Protein AF-0000000084342775 (afdb_homodimer)

Radius of gyration: 38.92 Å; Cα contacts (8 Å, |Δi|>4): 4236; chains: 2; bounding box: 73×128×93 Å

pLDDT: mean 93.41, std 7.5, range [27.89, 98.88]

InterPro domains:
  IPR000674 Aldehyde oxidase/xanthine dehydrogenase, a/b hammerhead [PF01315] (27-135)
  IPR000674 Aldehyde oxidase/xanthine dehydrogenase, a/b hammerhead [SM01008] (26-135)
  IPR008274 Aldehyde oxidase/xanthine dehydrogenase, first molybdopterin binding domain [PF02738] (158-404)
  IPR012780 Carbon-monoxide dehydrogenase, large subunit [TIGR02416] (20-776)
  IPR016208 Aldehyde oxidase/xanthine dehydrogenase-like [PTHR11908] (18-780)
  IPR036856 Aldehyde oxidase/xanthine dehydrogenase, a/b hammerhead superfamily [SSF54665] (9-156)
  IPR037165 Aldehyde oxidase/xanthine dehydrogenase, molybdopterin binding domain superfamily [SSF56003] (127-781)
  IPR046867 Aldehyde oxidase/xanthine dehydrogenase, second molybdopterin binding domain [PF20256] (433-716)

Secondary structure (DSSP, 8-state):
--HHHHHHTT-TT--PPPTTHHHHHTT----GGG---TT-EEEEEEE-SSSSEEEEEEE-HHHHTSTTEEEEEEHHHHHHTT-SEEE-TTS-EEESS-SSEE-STT-EEEEEEESSHHHHHHHHHH-EEEEEE-----SHHHHHSTTPPPS-TTSTT--SSEEEEEEEE-HHHHHHHHHT-SEEEEEEEEE--B----SS--EEEEEEETTTTEEEEEE--S-HHHHHHHHHHHH---GGGEEEE----S--TTTTSS--HHHHHHHHHHHHHTS-EEEE--HHHHHHHS--B--EEEEEEEEE-TTS-EEEEEEEEEEEEETS------TT-TTTTGGGTTTTB----EEEEEEEEE-SS----B-TTSSSSHHHHHHHHHHHHHHHHHHHT--HHHHHHHHBPPGGG-SEE-TTS-EE----HHHHHHHHHHHHTHHHHHHHHHHHHHTT-EEEEEEEEEE--B----TTT-EETTEE--EEEEEEE-TTS-EEEEES---SSS-HHHHHHHHHHHHH---GGGEEEE-SBTTTSPP---S-TT-IIIIIIHHHHHHHHHHHHHHHHHHHHHHTS-GGGEEEETTEEEETTEEEEEEEHHHHHHHHHH-PPTT--S--EEEEEE--SS-B--EEEEEEEEEE-TTT--EEEEEEEEEEE-BS-S-HHHHHHHHHHHHHHHHHHHHT---EE-TTSPEE--STTTS----TTTPPP-EEEE-----SSSTT-B---TTHHHHHHHHHHHHHHHHHTGGGT---BPSS--HHHHHHHHHHTS-B-SS------/--HHHHHHTT-TT--PPPTTHHHHHTT----GGG---TT-EEEEEEE-SSSSEEEEEEE-HHHHTSTTEEEEEEHHHHHHTT-SEEE-TTS-EEESS-SSEE-STT-EEEEEEESSHHHHHHHHHH-EEEEEE-----SHHHHHSTTPPPS-TTSTT--SSEEEEEEEE-HHHHHHHHHT-SEEEEEEEEE--B----SS--EEEEEEETTTTEEEEEE--S-HHHHHHHHHHHH---GGGEEEE----S--TTTTSS--HHHHHHHHHHHHHTS-EEEE--HHHHHHHS--B--EEEEEEEEE-TTS-EEEEEEEEEEEEETS------TT-TTTTGGGTTTTB----EEEEEEEEE-SS----B-TTSSSSHHHHHHHHHHHHHHHHHHHT--HHHHHHHHBPPGGG-SEE-TTS-EE----HHHHHHHHHHHHTHHHHHHHHHHHHHTT-EEEEEEEEEE--B----TTT-EETTEE--EEEEEEE-TTS-EEEEES---SSS-HHHHHHHHHHHHH---GGGEEEE-SBTTTSPP---S-TT-IIIIIIHHHHHHHHHHHHHHHHHHHHHHTS-GGGEEEETTEEEETTEEEEEEEHHHHHHHHHH-PPTT--S--EEEEEE--SS-B--EEEEEEEEEE-TTT--EEEEEEEEEEE-BS-S-HHHHHHHHHHHHHHHHHHHHT---EE-TTSPEE--STTTS----TTTPPP-EEEE-----SSSTT-B---TTHHHHHHHHHHHHHHHHHTGGGT---BPSS--HHHHHHHHHHTS-B-SS------

Nearest PDB structures (foldseek):
  1ffv-assembly1_B  TM=9.909E-01  e=0.000E+00  Hydrogenophaga pseudoflava
  8uem-assembly1_D  TM=9.840E-01  e=0.000E+00  Mycolicibacterium smegmatis MC2 155
  1n63-assembly1_E  TM=9.913E-01  e=0.000E+00  Afipia carboxidovorans OM5
  1zxi-assembly1_B  TM=9.885E-01  e=0.000E+00  Afipia carboxidovorans OM5
  1t3q-assembly1_B  TM=9.355E-01  e=6.526E-88  Pseudomonas putida

Foldseek 3Di:
DDPVLLLVLQFFPNQDDFPVVVCVVVVNFDAFVNDDDPQAKEKDFQWAQFLKWFWPDKDQPQLVPQPFWDDKDFLVNCVVVVQQWAAFLQRWIDGLADDTMHRAGLGTGMMIIGSDHVSRVVSSVRMDIDIGADFFFFAVVLQPDPPRDALPPVDPPDDGFWDDKDKFFDPVQQVVLQVVFPDKFKDKEKQFKFALQFPFFWKKKWAQAPVVRAIEMEIQAQFFQVVLVRCCVNVVDHSVRYKYFYGAARDDLQQRHIDHSNSVVQHVVCVVSVGIYIYGDDLLSCLQATEMDGTKIKIKMWGHYLVLETAEIEMEIEHEFESINRAFAFNVCSQHVLVCACVQWQYQGYMYIYIYGYTSGHGYHGNRLARRCLLVSQLVNQLSLLRSCVSSVHDSLVSCVVTGDDQVCAQDADSRGATAHGDDQNVQSVVQCVVVVVVVVVVVQVVCVVVVWFKFKFKGKDKGFAQQFAQVRGDRVNHGQWKKKKWFQALQRAIEMAISEDDNPLSCQSLLLNLLCVLAVNRSVRYGYDYGIPVPHDHHRGDDRLNCCQHRVLNSNVFSNVLVLQLLCLFCVVLVHDSVQWDDDRQWIAGNVGRVRIDGSSRSSNCLAPPDDPPDHRGRMGMGIGNFNHTHMKIKMKMWMWIADLVQLDIGTDAIEIEIEFARGRNVNSLVVLLLVLLQLLLLWQAAAHWDADSSNRTDDSDCVRGPHDDPVRRDDYHYHYDHDFRPRRPRRGHGRNSHNNSGNNSRVQNRLCRSLVVLVESEEHPRSYSVSSNVCNVVSYYHGDDPDPPPD/DDPVLLLVLQFFPNQDDFPVVVCVVVVNFDAFVNDDDPQAKEKDFQWAQFLKWWWPDKDQPQLVPQPFWDDKDFLVNCVVVVQQWAAFLQRWIDGLADDTMHRAGLGTGMMIIGSDPVSRVVSSVRMDIDIGADFFFFAVVLQPDPPRDALPPVDPPDDGFWDDKDKFFDPVQQVVLQVVFPDKFKDKEWQFKFALQFPFFWKKKWAQAPVVRAIEMEIQAQFFQVVLVRCCVNVVGDSVRYKYFYGAARDDLQQRHIDHSNSVVQHVVCVVSVGIYIYGDDLLSCLQATEMDGGKIKIKMWGHYLVLETAEIEMEIEHEFESINRAFAFNVCSQHVLVCACVQWQYQGYMYIYIYGYTSGHGYHGNRLARRCLLVSQLVRQLSLLRSCVSSVHDSLVSCVVTGDDQVCAQDAHSRGATAHGDDQVVQSVVQCVVVVVVVVVVVQVVCVVVVWFKFKFKGKDKAFAQQFAQVRGDRVNHGQWKKKKWFQALQRAIEMAISEDDNPLSCQSLLLNLLCVLAVNRSVRYGYDYGIPVPHDHHRGDDRLNCCQHRVLNSNVFSNVLVLQLLCLFCVVLVHDSVQWDDDRQKIAGNVGRVHIDGSSRSSNCLAVPGPPPDHRGRMGMGIGNFNHTHMKIKMKMWMWIADLVQLDIGTDAIEIEIEFARGRNPNSLVVLLLVLLQLLLLWQAAAHWDADSSNRTDDSDCVRGPHDDPVRRDDYHYHYDHDFRPRRPRRGHGRNSHNNSRNNSRVQNRLCRSLVVLVESEEHPRSYSVSSNCCNVVSYYHGDDPPPPPD

Solvent-accessible surface area (backbone atoms only — not comparable to full-atom values): 77179 Å² total; per-residue (Å²): 131,52,75,64,57,38,35,73,36,35,7,58,56,23,66,66,76,58,66,67,48,50,20,52,79,68,70,54,58,52,37,71,87,69,65,80,60,86,76,42,29,16,46,36,72,34,50,36,89,47,8,21,25,37,52,78,44,78,44,54,66,60,19,66,68,40,84,54,47,76,46,76,48,42,14,63,61,30,44,76,69,71,47,24,53,39,78,34,58,54,81,34,58,40,66,37,24,37,62,60,45,43,48,13,24,42,40,46,39,35,37,21,30,8,65,36,64,67,51,8,46,54,26,40,71,41,43,45,70,44,71,47,79,47,90,42,33,76,41,48,69,52,26,68,36,88,85,45,82,62,78,56,69,85,45,86,86,54,86,59,31,69,70,49,76,50,71,51,49,42,62,67,62,26,54,52,34,52,70,68,34,74,43,75,38,74,52,71,50,46,48,55,34,36,66,58,75,40,84,42,57,59,42,31,39,15,35,33,38,81,53,78,61,36,33,40,33,38,31,57,48,26,22,38,47,58,50,42,57,52,44,27,71,71,70,73,42,62,59,68,37,52,35,27,34,26,58,52,38,50,40,39,46,36,51,23,60,64,88,56,43,68,53,56,51,27,42,51,48,3,59,76,69,59,30,29,19,36,33,70,52,48,70,47,58,38,65,40,39,50,38,24,18,64,26,36,38,38,43,36,38,36,18,22,42,92,87,50,48,61,51,23,39,39,39,38,36,44,32,47,26,11,50,28,56,42,26,65,38,41,70,82,31,90,65,36,40,35,70,49,45,58,61,56,34,65,43,75,35,20,29,41,38,36,38,32,18,37,24,18,34,42,36,17,40,24,25,52,44,24,44,23,44,34,32,59,20,36,30,51,41,28,50,48,50,49,51,40,16,58,74,69,72,42,56,57,68,56,39,47,63,69,32,43,38,58,62,83,55,52,60,40,70,40,41,60,70,51,69,46,65,50,62,54,57,64,57,33,46,48,54,37,40,60,70,67,36,48,71,61,48,53,53,48,31,58,55,34,44,77,71,72,40,29,44,16,57,10,62,14,71,32,57,44,78,17,16,75,12,26,57,89,75,27,25,52,81,62,34,38,27,33,16,10,13,34,37,40,44,38,58,80,41,25,21,46,36,25,25,17,33,36,63,39,78,77,46,49,57,37,48,53,21,10,45,42,12,55,60,42,36,40,42,21,88,43,36,44,60,48,53,24,34,52,81,71,24,44,76,20,62,22,43,57,34,39,14,39,57,39,24,29,45,35,4,40,46,49,10,32,46,52,33,42,54,54,39,44,50,43,35,15,54,77,68,71,50,56,56,88,43,50,41,78,52,80,25,32,35,24,34,68,97,38,71,87,48,61,41,40,48,42,56,31,27,34,25,22,48,49,58,58,52,89,91,53,62,55,59,46,56,30,70,24,46,25,60,43,94,55,61,30,50,22,36,36,22,31,39,24,32,29,40,42,39,85,88,60,20,42,68,47,80,75,47,36,36,38,21,40,24,31,23,45,52,49,31,51,55,56,53,53,50,32,38,52,53,14,39,47,50,9,50,23,42,34,48,44,31,46,68,43,63,47,86,58,22,38,70,54,52,62,43,71,86,56,38,40,70,73,50,84,81,70,46,76,71,76,44,82,49,72,49,75,52,54,35,87,83,39,88,73,13,35,14,34,51,60,28,51,31,33,23,30,30,30,27,6,55,51,39,5,53,46,46,28,46,42,90,41,64,39,83,46,66,36,54,31,58,32,30,66,54,44,28,47,22,62,73,66,39,34,56,40,75,75,79,75,79,74,69,81,122,129,52,75,62,57,38,35,74,36,35,7,57,57,23,65,66,76,58,67,67,47,50,18,52,78,67,70,56,58,52,37,71,86,68,65,80,59,86,74,42,29,15,43,37,71,34,52,34,87,48,8,23,24,37,53,79,43,77,45,55,65,60,19,65,68,38,85,56,47,76,47,76,47,43,13,63,60,29,43,76,68,71,47,24,53,38,77,34,58,54,81,34,60,37,68,37,24,36,62,59,45,41,48,11,25,42,40,46,39,38,38,21,30,8,64,35,63,67,53,7,48,52,26,42,70,41,42,45,72,42,71,47,79,46,88,43,32,77,41,48,68,52,28,69,36,88,86,43,82,62,78,58,70,86,45,88,87,56,85,59,30,68,72,49,76,49,71,51,49,42,62,67,62,27,54,53,34,51,72,67,34,73,42,77,37,74,51,70,50,46,47,56,35,38,65,57,75,41,84,41,57,58,40,30,37,16,37,32,38,80,52,78,61,34,33,40,33,38,31,56,48,24,22,39,48,57,49,41,58,53,44,26,70,71,70,72,42,62,60,68,38,53,35,28,33,26,60,51,39,50,40,38,46,34,50,23,59,65,88,54,44,66,51,56,50,27,42,52,48,3,59,77,69,58,30,30,19,35,33,70,52,50,71,48,56,37,66,40,40,50,39,24,18,66,26,36,37,39,43,37,39,35,17,22,42,90,88,52,46,61,50,22,38,40,37,40,36,42,32,47,26,11,51,28,56,41,27,63,38,39,70,83,30,89,66,36,40,36,68,50,44,59,61,55,36,64,44,74,34,20,28,40,39,36,38,32,18,36,24,18,33,43,37,18,39,24,24,53,43,24,46,24,44,34,31,59,20,36,30,50,41,31,49,48,51,49,51,37,16,57,76,70,73,41,56,57,70,56,39,48,64,71,31,44,39,59,62,83,53,53,60,40,70,38,41,61,70,52,70,44,63,52,61,54,55,64,57,31,45,49,53,38,40,62,71,68,35,48,70,62,49,54,52,46,30,56,57,33,45,77,72,73,42,28,42,17,58,11,62,13,71,31,59,45,78,18,15,75,13,25,58,87,75,28,24,52,82,62,34,37,27,32,16,9,12,34,36,41,43,37,58,80,41,26,21,44,35,26,25,17,32,36,63,40,78,77,46,48,57,38,47,54,20,10,45,40,12,54,58,42,37,39,42,21,89,44,36,46,61,46,52,25,33,51,81,72,24,45,76,20,61,22,42,58,36,40,13,41,56,37,24,27,44,35,4,41,47,49,10,31,46,52,34,43,54,55,39,44,51,43,37,14,56,78,68,70,50,57,55,87,43,51,40,77,51,78,25,33,37,22,35,67,99,37,70,86,49,61,39,41,48,41,56,30,26,34,27,22,49,50,58,58,52,90,93,53,63,52,59,46,54,30,71,25,46,27,62,42,93,56,63,29,50,22,37,36,20,31,40,25,31,31,40,43,39,85,88,59,21,44,67,45,80,72,48,36,38,38,20,39,23,30,23,44,56,50,32,50,55,55,52,51,50,32,38,53,52,14,38,48,50,9,50,24,42,34,47,44,32,48,69,44,63,46,84,58,20,37,71,54,54,63,44,70,85,56,36,40,71,73,49,84,80,72,47,77,71,76,46,82,49,72,49,74,52,53,34,86,84,39,86,75,13,34,14,35,51,61,28,51,32,32,23,30,30,30,28,6,54,51,40,5,54,45,47,27,47,41,91,40,64,39,83,45,65,38,54,30,60,34,32,66,55,45,29,46,22,62,72,66,39,35,56,40,76,75,78,76,77,74,69,81,123

Organism: Pseudonocardia thermophila (NCBI:txid1848)

Structure (mmCIF, N/CA/C/O backbone):
data_AF-0000000084342775-model_v1
#
loop_
_entity.id
_entity.type
_entity.pdbx_description
1 polymer 'Carbon-monoxide dehydrogenase large subunit'
#
loop_
_atom_site.group_PDB
_atom_site.id
_atom_site.type_symbol
_atom_site.label_atom_id
_atom_site.label_alt_id
_atom_site.label_comp_id
_atom_site.label_asym_id
_atom_site.label_entity_id
_atom_site.label_seq_id
_atom_site.pdbx_PDB_ins_code
_atom_site.Cartn_x
_atom_site.Cartn_y
_atom_site.Cartn_z
_atom_site.occupancy
_atom_site.B_iso_or_equiv
_atom_site.auth_seq_id
_atom_site.auth_comp_id
_atom_site.auth_asym_id
_atom_site.auth_atom_id
_atom_site.pdbx_PDB_model_num
ATOM 1 N N . MET A 1 1 ? -21.141 -20.938 19.734 1 51.66 1 MET A N 1
ATOM 2 C CA . MET A 1 1 ? -21.172 -20.484 18.344 1 51.66 1 MET A CA 1
ATOM 3 C C . MET A 1 1 ? -21.062 -21.672 17.391 1 51.66 1 MET A C 1
ATOM 5 O O . MET A 1 1 ? -20.172 -22.516 17.516 1 51.66 1 MET A O 1
ATOM 9 N N . THR A 1 2 ? -22.125 -21.891 16.625 1 60.97 2 THR A N 1
ATOM 10 C CA . THR A 1 2 ? -22.344 -23.094 15.812 1 60.97 2 THR A CA 1
ATOM 11 C C . THR A 1 2 ? -21.703 -22.938 14.438 1 60.97 2 THR A C 1
ATOM 13 O O . THR A 1 2 ? -21.328 -21.828 14.047 1 60.97 2 THR A O 1
ATOM 16 N N . ALA A 1 3 ? -21.438 -23.953 13.891 1 67.5 3 ALA A N 1
ATOM 17 C CA . ALA A 1 3 ? -21 -24 12.492 1 67.5 3 ALA A CA 1
ATOM 18 C C . ALA A 1 3 ? -21.922 -23.172 11.602 1 67.5 3 ALA A C 1
ATOM 20 O O . ALA A 1 3 ? -21.469 -22.547 10.641 1 67.5 3 ALA A O 1
ATOM 21 N N . LEU A 1 4 ? -23.047 -23.016 12.055 1 71.06 4 LEU A N 1
ATOM 22 C CA . LEU A 1 4 ? -24.047 -22.234 11.32 1 71.06 4 LEU A CA 1
ATOM 23 C C . LEU A 1 4 ? -23.734 -20.75 11.398 1 71.06 4 LEU A C 1
ATOM 25 O O . LEU A 1 4 ? -23.906 -20.016 10.422 1 71.06 4 LEU A O 1
ATOM 29 N N . ASP A 1 5 ? -23.219 -20.344 12.484 1 83.62 5 ASP A N 1
ATOM 30 C CA . ASP A 1 5 ? -22.891 -18.938 12.648 1 83.62 5 ASP A CA 1
ATOM 31 C C . ASP A 1 5 ? -21.688 -18.562 11.789 1 83.62 5 ASP A C 1
ATOM 33 O O . ASP A 1 5 ? -21.656 -17.469 11.219 1 83.62 5 ASP A O 1
ATOM 37 N N . GLU A 1 6 ? -20.906 -19.5 11.664 1 89.81 6 GLU A N 1
ATOM 38 C CA . GLU A 1 6 ? -19.719 -19.281 10.836 1 89.81 6 GLU A CA 1
ATOM 39 C C . GLU A 1 6 ? -20.094 -19.156 9.359 1 89.81 6 GLU A C 1
ATOM 41 O O . GLU A 1 6 ? -19.641 -18.234 8.68 1 89.81 6 GLU A O 1
ATOM 46 N N . VAL A 1 7 ? -20.969 -19.969 8.914 1 91.25 7 VAL A N 1
ATOM 47 C CA . VAL A 1 7 ? -21.406 -19.969 7.516 1 91.25 7 VAL A CA 1
ATOM 48 C C . VAL A 1 7 ? -22.188 -18.688 7.23 1 91.25 7 VAL A C 1
ATOM 50 O O . VAL A 1 7 ? -22.062 -18.109 6.145 1 91.25 7 VAL A O 1
ATOM 53 N N . LYS A 1 8 ? -22.859 -18.203 8.195 1 90.5 8 LYS A N 1
ATOM 54 C CA . LYS A 1 8 ? -23.703 -17.016 8.031 1 90.5 8 LYS A CA 1
ATOM 55 C C . LYS A 1 8 ? -22.859 -15.781 7.762 1 90.5 8 LYS A C 1
ATOM 57 O O . LYS A 1 8 ? -23.266 -14.883 7.027 1 90.5 8 LYS A O 1
ATOM 62 N N . ILE A 1 9 ? -21.656 -15.836 8.281 1 94.12 9 ILE A N 1
ATOM 63 C CA . ILE A 1 9 ? -20.844 -14.641 8.117 1 94.12 9 ILE A CA 1
ATOM 64 C C . ILE A 1 9 ? -19.812 -14.867 7.008 1 94.12 9 ILE A C 1
ATOM 66 O O . ILE A 1 9 ? -18.875 -14.078 6.84 1 94.12 9 ILE A O 1
ATOM 70 N N . GLY A 1 10 ? -19.953 -16.047 6.379 1 95.75 10 GLY A N 1
ATOM 71 C CA . GLY A 1 10 ? -19.094 -16.328 5.242 1 95.75 10 GLY A CA 1
ATOM 72 C C . GLY A 1 10 ? -17.734 -16.891 5.641 1 95.75 10 GLY A C 1
ATOM 73 O O . GLY A 1 10 ? -16.719 -16.562 5.035 1 95.75 10 GLY A O 1
ATOM 74 N N . GLY A 1 11 ? -17.656 -17.641 6.645 1 96.5 11 GLY A N 1
ATOM 75 C CA . GLY A 1 11 ? -16.422 -18.281 7.078 1 96.5 11 GLY A CA 1
ATOM 76 C C . GLY A 1 11 ? -16.141 -19.578 6.367 1 96.5 11 GLY A C 1
ATOM 77 O O . GLY A 1 11 ? -16.547 -19.766 5.215 1 96.5 11 GLY A O 1
ATOM 78 N N . LEU A 1 12 ? -15.398 -20.484 6.957 1 96.44 12 LEU A N 1
ATOM 79 C CA . LEU A 1 12 ? -14.992 -21.75 6.355 1 96.44 12 LEU A CA 1
ATOM 80 C C . LEU A 1 12 ? -16.203 -22.625 6.07 1 96.44 12 LEU A C 1
ATOM 82 O O . LEU A 1 12 ? -17.141 -22.703 6.879 1 96.44 12 LEU A O 1
ATOM 86 N N . GLY A 1 13 ? -16.172 -23.25 4.949 1 95.44 13 GLY A N 1
ATOM 87 C CA . GLY A 1 13 ? -17.219 -24.188 4.594 1 95.44 13 GLY A CA 1
ATOM 88 C C . GLY A 1 13 ? -18.391 -23.531 3.879 1 95.44 13 GLY A C 1
ATOM 89 O O . GLY A 1 13 ? -19.219 -24.219 3.273 1 95.44 13 GLY A O 1
ATOM 90 N N . ALA A 1 14 ? -18.438 -22.188 3.967 1 95.25 14 ALA A N 1
ATOM 91 C CA . ALA A 1 14 ? -19.5 -21.484 3.242 1 95.25 14 ALA A CA 1
ATOM 92 C C . ALA A 1 14 ? -19.234 -21.484 1.74 1 95.25 14 ALA A C 1
ATOM 94 O O . ALA A 1 14 ? -18.125 -21.156 1.302 1 95.25 14 ALA A O 1
ATOM 95 N N . SER A 1 15 ? -20.234 -21.859 0.945 1 95.25 15 SER A N 1
ATOM 96 C CA . SER A 1 15 ? -20.141 -21.812 -0.51 1 95.25 15 SER A CA 1
ATOM 97 C C . SER A 1 15 ? -20.469 -20.422 -1.032 1 95.25 15 SER A C 1
ATOM 99 O O . SER A 1 15 ? -21.406 -20.25 -1.817 1 95.25 15 SER A O 1
ATOM 101 N N . ARG A 1 16 ? -19.641 -19.547 -0.703 1 93.69 16 ARG A N 1
ATOM 102 C CA . ARG A 1 16 ? -19.828 -18.156 -1.124 1 93.69 16 ARG A CA 1
ATOM 103 C C . ARG A 1 16 ? -19.453 -17.984 -2.594 1 93.69 16 ARG A C 1
ATOM 105 O O . ARG A 1 16 ? -18.484 -18.578 -3.074 1 93.69 16 ARG A O 1
ATOM 112 N N . LEU A 1 17 ? -20.281 -17.094 -3.193 1 93.38 17 LEU A N 1
ATOM 113 C CA . LEU A 1 17 ? -19.891 -16.703 -4.543 1 93.38 17 LEU A CA 1
ATOM 114 C C . LEU A 1 17 ? -18.609 -15.875 -4.516 1 93.38 17 LEU A C 1
ATOM 116 O O . LEU A 1 17 ? -18.359 -15.133 -3.564 1 93.38 17 LEU A O 1
ATOM 120 N N . ARG A 1 18 ? -17.922 -15.969 -5.574 1 93.5 18 ARG A N 1
ATOM 121 C CA . ARG A 1 18 ? -16.672 -15.211 -5.648 1 93.5 18 ARG A CA 1
ATOM 122 C C . ARG A 1 18 ? -16.953 -13.711 -5.699 1 93.5 18 ARG A C 1
ATOM 124 O O . ARG A 1 18 ? -17.734 -13.242 -6.531 1 93.5 18 ARG A O 1
ATOM 131 N N . VAL A 1 19 ? -16.297 -12.969 -4.848 1 92.06 19 VAL A N 1
ATOM 132 C CA . VAL A 1 19 ? -16.469 -11.523 -4.824 1 92.06 19 VAL A CA 1
ATOM 133 C C . VAL A 1 19 ? -15.828 -10.906 -6.066 1 92.06 19 VAL A C 1
ATOM 135 O O . VAL A 1 19 ? -16.25 -9.844 -6.527 1 92.06 19 VAL A O 1
ATOM 138 N N . GLU A 1 20 ? -14.859 -11.57 -6.668 1 92 20 GLU A N 1
ATOM 139 C CA . GLU A 1 20 ? -14.125 -11.102 -7.836 1 92 20 GLU A CA 1
ATOM 140 C C . GLU A 1 20 ? -15.023 -11.047 -9.07 1 92 20 GLU A C 1
ATOM 142 O O . GLU A 1 20 ? -14.789 -10.25 -9.977 1 92 20 GLU A O 1
ATOM 147 N N . ASP A 1 21 ? -15.977 -11.844 -9.133 1 91.44 21 ASP A N 1
ATOM 148 C CA . ASP A 1 21 ? -16.75 -12.055 -10.352 1 91.44 21 ASP A CA 1
ATOM 149 C C . ASP A 1 21 ? -17.516 -10.797 -10.742 1 91.44 21 ASP A C 1
ATOM 151 O O . ASP A 1 21 ? -17.75 -10.547 -11.93 1 91.44 21 ASP A O 1
ATOM 155 N N . GLN A 1 22 ? -17.812 -9.992 -9.797 1 87.88 22 GLN A N 1
ATOM 156 C CA . GLN A 1 22 ? -18.609 -8.805 -10.094 1 87.88 22 GLN A CA 1
ATOM 157 C C . GLN A 1 22 ? -17.906 -7.906 -11.102 1 87.88 22 GLN A C 1
ATOM 159 O O . GLN A 1 22 ? -18.516 -7.438 -12.062 1 87.88 22 GLN A O 1
ATOM 164 N N . ARG A 1 23 ? -16.641 -7.664 -10.898 1 89.94 23 ARG A N 1
ATOM 165 C CA . ARG A 1 23 ? -15.93 -6.773 -11.812 1 89.94 23 ARG A CA 1
ATOM 166 C C . ARG A 1 23 ? -15.672 -7.457 -13.156 1 89.94 23 ARG A C 1
ATOM 168 O O . ARG A 1 23 ? -15.727 -6.816 -14.203 1 89.94 23 ARG A O 1
ATOM 175 N N . PHE A 1 24 ? -15.562 -8.781 -13.203 1 91.06 24 PHE A N 1
ATOM 176 C CA . PHE A 1 24 ? -15.242 -9.461 -14.453 1 91.06 24 PHE A CA 1
ATOM 177 C C . PHE A 1 24 ? -16.484 -9.609 -15.32 1 91.06 24 PHE A C 1
ATOM 179 O O . PHE A 1 24 ? -16.438 -9.391 -16.531 1 91.06 24 PHE A O 1
ATOM 186 N N . VAL A 1 25 ? -17.594 -9.938 -14.695 1 90.56 25 VAL A N 1
ATOM 187 C CA . VAL A 1 25 ? -18.828 -10.172 -15.438 1 90.56 25 VAL A CA 1
ATOM 188 C C . VAL A 1 25 ? -19.328 -8.852 -16.016 1 90.56 25 VAL A C 1
ATOM 190 O O . VAL A 1 25 ? -19.984 -8.844 -17.062 1 90.56 25 VAL A O 1
ATOM 193 N N . ARG A 1 26 ? -18.891 -7.77 -15.422 1 87.31 26 ARG A N 1
ATOM 194 C CA . ARG A 1 26 ? -19.375 -6.457 -15.852 1 87.31 26 ARG A CA 1
ATOM 195 C C . ARG A 1 26 ? -18.359 -5.781 -16.766 1 87.31 26 ARG A C 1
ATOM 197 O O . ARG A 1 26 ? -18.516 -4.609 -17.125 1 87.31 26 ARG A O 1
ATOM 204 N N . GLY A 1 27 ? -17.359 -6.516 -17.125 1 87.75 27 GLY A N 1
ATOM 205 C CA . GLY A 1 27 ? -16.344 -5.984 -18.031 1 87.75 27 GLY A CA 1
ATOM 206 C C . GLY A 1 27 ? -15.484 -4.91 -17.391 1 87.75 27 GLY A C 1
ATOM 207 O O . GLY A 1 27 ? -14.977 -4.023 -18.078 1 87.75 27 GLY A O 1
ATOM 208 N N . ARG A 1 28 ? -15.383 -5.016 -16.109 1 87.81 28 ARG A N 1
ATOM 209 C CA . ARG A 1 28 ? -14.664 -3.977 -15.375 1 87.81 28 ARG A CA 1
ATOM 210 C C . ARG A 1 28 ? -13.352 -4.512 -14.812 1 87.81 28 ARG A C 1
ATOM 212 O O . ARG A 1 28 ? -12.75 -3.902 -13.93 1 87.81 28 ARG A O 1
ATOM 219 N N . GLY A 1 29 ? -12.969 -5.633 -15.281 1 89.75 29 GLY A N 1
ATOM 220 C CA . GLY A 1 29 ? -11.633 -6.098 -14.938 1 89.75 29 GLY A CA 1
ATOM 221 C C . GLY A 1 29 ? -10.531 -5.242 -15.539 1 89.75 29 GLY A C 1
ATOM 222 O O . GLY A 1 29 ? -10.727 -4.609 -16.578 1 89.75 29 GLY A O 1
ATOM 223 N N . THR A 1 30 ? -9.43 -5.117 -14.828 1 91.81 30 THR A N 1
ATOM 224 C CA . THR A 1 30 ? -8.273 -4.391 -15.336 1 91.81 30 THR A CA 1
ATOM 225 C C . THR A 1 30 ? -7.121 -5.344 -15.641 1 91.81 30 THR A C 1
ATOM 227 O O . THR A 1 30 ? -6.246 -5.555 -14.789 1 91.81 30 THR A O 1
ATOM 230 N N . TYR A 1 31 ? -7.16 -5.801 -16.859 1 95.81 31 TYR A N 1
ATOM 231 C CA . TYR A 1 31 ? -6.047 -6.625 -17.312 1 95.81 31 TYR A CA 1
ATOM 232 C C . TYR A 1 31 ? -4.906 -5.762 -17.844 1 95.81 31 TYR A C 1
ATOM 234 O O . TYR A 1 31 ? -5.035 -4.535 -17.922 1 95.81 31 TYR A O 1
ATOM 242 N N . LEU A 1 32 ? -3.816 -6.375 -18.141 1 96.75 32 LEU A N 1
ATOM 243 C CA . LEU A 1 32 ? -2.627 -5.625 -18.531 1 96.75 32 LEU A CA 1
ATOM 244 C C . LEU A 1 32 ? -2.918 -4.727 -19.734 1 96.75 32 LEU A C 1
ATOM 246 O O . LEU A 1 32 ? -2.533 -3.557 -19.734 1 96.75 32 LEU A O 1
ATOM 250 N N . ASP A 1 33 ? -3.588 -5.234 -20.719 1 95.94 33 ASP A N 1
ATOM 251 C CA . ASP A 1 33 ? -3.826 -4.488 -21.953 1 95.94 33 ASP A CA 1
ATOM 252 C C . ASP A 1 33 ? -4.777 -3.322 -21.719 1 95.94 33 ASP A C 1
ATOM 254 O O . ASP A 1 33 ? -4.867 -2.406 -22.531 1 95.94 33 ASP A O 1
ATOM 258 N N . ASP A 1 34 ? -5.52 -3.332 -20.641 1 94.12 34 ASP A N 1
ATOM 259 C CA . ASP A 1 34 ? -6.449 -2.264 -20.281 1 94.12 34 ASP A CA 1
ATOM 260 C C . ASP A 1 34 ? -5.707 -1.057 -19.719 1 94.12 34 ASP A C 1
ATOM 262 O O . ASP A 1 34 ? -6.266 0.038 -19.625 1 94.12 34 ASP A O 1
ATOM 266 N N . ILE A 1 35 ? -4.496 -1.231 -19.312 1 94.75 35 ILE A N 1
ATOM 267 C CA . ILE A 1 35 ? -3.719 -0.158 -18.688 1 94.75 35 ILE A CA 1
ATOM 268 C C . ILE A 1 35 ? -3.266 0.829 -19.766 1 94.75 35 ILE A C 1
ATOM 270 O O . ILE A 1 35 ? -2.646 0.435 -20.766 1 94.75 35 ILE A O 1
ATOM 274 N N . LYS A 1 36 ? -3.641 2.078 -19.656 1 93.5 36 LYS A N 1
ATOM 275 C CA . LYS A 1 36 ? -3.248 3.186 -20.531 1 93.5 36 LYS A CA 1
ATOM 276 C C . LYS A 1 36 ? -2.623 4.32 -19.719 1 93.5 36 LYS A C 1
ATOM 278 O O . LYS A 1 36 ? -3.229 4.816 -18.766 1 93.5 36 LYS A O 1
ATOM 283 N N . LEU A 1 37 ? -1.383 4.613 -19.984 1 92.69 37 LEU A N 1
ATOM 284 C CA . LEU A 1 37 ? -0.676 5.703 -19.328 1 92.69 37 LEU A CA 1
ATOM 285 C C . LEU A 1 37 ? -0.44 6.863 -20.297 1 92.69 37 LEU A C 1
ATOM 287 O O . LEU A 1 37 ? -0.39 6.664 -21.5 1 92.69 37 LEU A O 1
ATOM 291 N N . PRO A 1 38 ? -0.356 8.094 -19.781 1 87 38 PRO A N 1
ATOM 292 C CA . PRO A 1 38 ? -0.092 9.234 -20.656 1 87 38 PRO A CA 1
ATOM 293 C C . PRO A 1 38 ? 1.225 9.109 -21.422 1 87 38 PRO A C 1
ATOM 295 O O . PRO A 1 38 ? 2.264 8.82 -20.828 1 87 38 PRO A O 1
ATOM 298 N N . GLY A 1 39 ? 1.204 9.273 -22.75 1 92.38 39 GLY A N 1
ATOM 299 C CA . GLY A 1 39 ? 2.402 9.258 -23.578 1 92.38 39 GLY A CA 1
ATOM 300 C C . GLY A 1 39 ? 2.938 7.859 -23.828 1 92.38 39 GLY A C 1
ATOM 301 O O . GLY A 1 39 ? 4.086 7.691 -24.25 1 92.38 39 GLY A O 1
ATOM 302 N N . MET A 1 40 ? 2.146 6.91 -23.578 1 96.25 40 MET A N 1
ATOM 303 C CA . MET A 1 40 ? 2.562 5.512 -23.641 1 96.25 40 MET A CA 1
ATOM 304 C C . MET A 1 40 ? 2.939 5.125 -25.078 1 96.25 40 MET A C 1
ATOM 306 O O . MET A 1 40 ? 2.256 5.508 -26.031 1 96.25 40 MET A O 1
ATOM 310 N N . LEU A 1 41 ? 4.07 4.441 -25.281 1 98.56 41 LEU A N 1
ATOM 311 C CA . LEU A 1 41 ? 4.547 3.861 -26.531 1 98.56 41 LEU A CA 1
ATOM 312 C C . LEU A 1 41 ? 4.258 2.365 -26.578 1 98.56 41 LEU A C 1
ATOM 314 O O . LEU A 1 41 ? 3.865 1.77 -25.578 1 98.56 41 LEU A O 1
ATOM 318 N N . TYR A 1 42 ? 4.426 1.843 -27.781 1 98.62 42 TYR A N 1
ATOM 319 C CA . TYR A 1 42 ? 4.105 0.438 -28.016 1 98.62 42 TYR A CA 1
ATOM 320 C C . TYR A 1 42 ? 5.301 -0.304 -28.594 1 98.62 42 TYR A C 1
ATOM 322 O O . TYR A 1 42 ? 6.012 0.231 -29.453 1 98.62 42 TYR A O 1
ATOM 330 N N . MET A 1 43 ? 5.465 -1.522 -28.094 1 98.44 43 MET A N 1
ATOM 331 C CA . MET A 1 43 ? 6.641 -2.316 -28.438 1 98.44 43 MET A CA 1
ATOM 332 C C . MET A 1 43 ? 6.234 -3.594 -29.172 1 98.44 43 MET A C 1
ATOM 334 O O . MET A 1 43 ? 5.242 -4.23 -28.812 1 98.44 43 MET A O 1
ATOM 338 N N . GLU A 1 44 ? 6.984 -3.939 -30.188 1 98.12 44 GLU A N 1
ATOM 339 C CA . GLU A 1 44 ? 6.875 -5.207 -30.906 1 98.12 44 GLU A CA 1
ATOM 340 C C . GLU A 1 44 ? 8.242 -5.863 -31.078 1 98.12 44 GLU A C 1
ATOM 342 O O . GLU A 1 44 ? 9.273 -5.195 -30.984 1 98.12 44 GLU A O 1
ATOM 347 N N . ILE A 1 45 ? 8.227 -7.207 -31.281 1 97.94 45 ILE A N 1
ATOM 348 C CA . ILE A 1 45 ? 9.469 -7.973 -31.328 1 97.94 45 ILE A CA 1
ATOM 349 C C . ILE A 1 45 ? 9.57 -8.719 -32.656 1 97.94 45 ILE A C 1
ATOM 351 O O . ILE A 1 45 ? 8.609 -9.383 -33.062 1 97.94 45 ILE A O 1
ATOM 355 N N . VAL A 1 46 ? 10.719 -8.57 -33.344 1 98.06 46 VAL A N 1
ATOM 356 C CA . VAL A 1 46 ? 11.047 -9.438 -34.469 1 98.06 46 VAL A CA 1
ATOM 357 C C . VAL A 1 46 ? 11.602 -10.766 -33.969 1 98.06 46 VAL A C 1
ATOM 359 O O . VAL A 1 46 ? 12.594 -10.797 -33.219 1 98.06 46 VAL A O 1
ATOM 362 N N . ARG A 1 47 ? 11 -11.898 -34.344 1 96.81 47 ARG A N 1
ATOM 363 C CA . ARG A 1 47 ? 11.375 -13.227 -33.875 1 96.81 47 ARG A CA 1
ATOM 364 C C . ARG A 1 47 ? 11.984 -14.055 -35 1 96.81 47 ARG A C 1
ATOM 366 O O . ARG A 1 47 ? 11.617 -13.898 -36.156 1 96.81 47 ARG A O 1
ATOM 373 N N . SER A 1 48 ? 12.812 -14.922 -34.656 1 97.38 48 SER A N 1
ATOM 374 C CA . SER A 1 48 ? 13.469 -15.773 -35.625 1 97.38 48 SER A CA 1
ATOM 375 C C . SER A 1 48 ? 12.477 -16.734 -36.281 1 97.38 48 SER A C 1
ATOM 377 O O . SER A 1 48 ? 11.711 -17.406 -35.562 1 97.38 48 SER A O 1
ATOM 379 N N . PRO A 1 49 ? 12.531 -16.859 -37.562 1 95.44 49 PRO A N 1
ATOM 380 C CA . PRO A 1 49 ? 11.734 -17.906 -38.219 1 95.44 49 PRO A CA 1
ATOM 381 C C . PRO A 1 49 ? 12.43 -19.266 -38.219 1 95.44 49 PRO A C 1
ATOM 383 O O . PRO A 1 49 ? 11.805 -20.281 -38.531 1 95.44 49 PRO A O 1
ATOM 386 N N . LEU A 1 50 ? 13.727 -19.312 -37.812 1 96.5 50 LEU A N 1
ATOM 387 C CA . LEU A 1 50 ? 14.516 -20.531 -37.844 1 96.5 50 LEU A CA 1
ATOM 388 C C . LEU A 1 50 ? 14.82 -21.016 -36.438 1 96.5 50 LEU A C 1
ATOM 390 O O . LEU A 1 50 ? 15 -20.203 -35.531 1 96.5 50 LEU A O 1
ATOM 394 N N . ALA A 1 51 ? 14.977 -22.328 -36.281 1 96.81 51 ALA A N 1
ATOM 395 C CA . ALA A 1 51 ? 15.234 -22.922 -34.969 1 96.81 51 ALA A CA 1
ATOM 396 C C . ALA A 1 51 ? 16.719 -22.812 -34.594 1 96.81 51 ALA A C 1
ATOM 398 O O . ALA A 1 51 ? 17.062 -22.781 -33.406 1 96.81 51 ALA A O 1
ATOM 399 N N . HIS A 1 52 ? 17.578 -22.875 -35.594 1 97.44 52 HIS A N 1
ATOM 400 C CA . HIS A 1 52 ? 19.031 -22.828 -35.375 1 97.44 52 HIS A CA 1
ATOM 401 C C . HIS A 1 52 ? 19.75 -22.172 -36.562 1 97.44 52 HIS A C 1
ATOM 403 O O . HIS A 1 52 ? 19.703 -22.672 -37.688 1 97.44 52 HIS A O 1
ATOM 409 N N . ALA A 1 53 ? 20.297 -21.016 -36.281 1 98.06 53 ALA A N 1
ATOM 410 C CA . ALA A 1 53 ? 20.969 -20.297 -37.344 1 98.06 53 ALA A CA 1
ATOM 411 C C . ALA A 1 53 ? 21.922 -19.234 -36.812 1 98.06 53 ALA A C 1
ATOM 413 O O . ALA A 1 53 ? 21.672 -18.672 -35.75 1 98.06 53 ALA A O 1
ATOM 414 N N . ARG A 1 54 ? 22.938 -18.891 -37.5 1 97.94 54 ARG A N 1
ATOM 415 C CA . ARG A 1 54 ? 23.781 -17.75 -37.219 1 97.94 54 ARG A CA 1
ATOM 416 C C . ARG A 1 54 ? 23.188 -16.469 -37.812 1 97.94 54 ARG A C 1
ATOM 418 O O . ARG A 1 54 ? 22.688 -16.484 -38.938 1 97.94 54 ARG A O 1
ATOM 425 N N . ILE A 1 55 ? 23.219 -15.438 -37.031 1 97.56 55 ILE A N 1
ATOM 426 C CA . ILE A 1 55 ? 22.828 -14.133 -37.562 1 97.56 55 ILE A CA 1
ATOM 427 C C . ILE A 1 55 ? 24.016 -13.477 -38.25 1 97.56 55 ILE A C 1
ATOM 429 O O . ILE A 1 55 ? 25 -13.109 -37.625 1 97.56 55 ILE A O 1
ATOM 433 N N . THR A 1 56 ? 23.938 -13.195 -39.562 1 97.25 56 THR A N 1
ATOM 434 C CA . THR A 1 56 ? 25.078 -12.68 -40.312 1 97.25 56 THR A CA 1
ATOM 435 C C . THR A 1 56 ? 24.938 -11.18 -40.531 1 97.25 56 THR A C 1
ATOM 437 O O . THR A 1 56 ? 25.938 -10.477 -40.719 1 97.25 56 THR A O 1
ATOM 440 N N . ARG A 1 57 ? 23.688 -10.734 -40.531 1 96.75 57 ARG A N 1
ATOM 441 C CA . ARG A 1 57 ? 23.453 -9.305 -40.719 1 96.75 57 ARG A CA 1
ATOM 442 C C . ARG A 1 57 ? 22.078 -8.891 -40.219 1 96.75 57 ARG A C 1
ATOM 444 O O . ARG A 1 57 ? 21.094 -9.609 -40.406 1 96.75 57 ARG A O 1
ATOM 451 N N . ILE A 1 58 ? 22.016 -7.738 -39.5 1 97.75 58 ILE A N 1
ATOM 452 C CA . ILE A 1 58 ? 20.781 -7.074 -39.156 1 97.75 58 ILE A CA 1
ATOM 453 C C . ILE A 1 58 ? 20.781 -5.633 -39.656 1 97.75 58 ILE A C 1
ATOM 455 O O . ILE A 1 58 ? 21.688 -4.855 -39.312 1 97.75 58 ILE A O 1
ATOM 459 N N . ASP A 1 59 ? 19.891 -5.273 -40.531 1 97.94 59 ASP A N 1
ATOM 460 C CA . ASP A 1 59 ? 19.719 -3.91 -41 1 97.94 59 ASP A CA 1
ATOM 461 C C . ASP A 1 59 ? 18.406 -3.299 -40.5 1 97.94 59 ASP A C 1
ATOM 463 O O . ASP A 1 59 ? 17.328 -3.74 -40.906 1 97.94 59 ASP A O 1
ATOM 467 N N . THR A 1 60 ? 18.547 -2.303 -39.656 1 98.38 60 THR A N 1
ATOM 468 C CA . THR A 1 60 ? 17.375 -1.677 -39.062 1 98.38 60 THR A CA 1
ATOM 469 C C . THR A 1 60 ? 17.094 -0.316 -39.688 1 98.38 60 THR A C 1
ATOM 471 O O . THR A 1 60 ? 16.234 0.434 -39.219 1 98.38 60 THR A O 1
ATOM 474 N N . SER A 1 61 ? 17.75 0.101 -40.719 1 98.19 61 SER A N 1
ATOM 475 C CA . SER A 1 61 ? 17.703 1.441 -41.281 1 98.19 61 SER A CA 1
ATOM 476 C C . SER A 1 61 ? 16.297 1.781 -41.75 1 98.19 61 SER A C 1
ATOM 478 O O . SER A 1 61 ? 15.797 2.883 -41.5 1 98.19 61 SER A O 1
ATOM 480 N N . LYS A 1 62 ? 15.672 0.856 -42.406 1 98.38 62 LYS A N 1
ATOM 481 C CA . LYS A 1 62 ? 14.328 1.091 -42.906 1 98.38 62 LYS A CA 1
ATOM 482 C C . LYS A 1 62 ? 13.328 1.278 -41.781 1 98.38 62 LYS A C 1
ATOM 484 O O . LYS A 1 62 ? 12.367 2.043 -41.906 1 98.38 62 LYS A O 1
ATOM 489 N N . ALA A 1 63 ? 13.484 0.561 -40.688 1 98.56 63 ALA A N 1
ATOM 490 C CA . ALA A 1 63 ? 12.602 0.699 -39.531 1 98.56 63 ALA A CA 1
ATOM 491 C C . ALA A 1 63 ? 12.688 2.102 -38.938 1 98.56 63 ALA A C 1
ATOM 493 O O . ALA A 1 63 ? 11.672 2.707 -38.594 1 98.56 63 ALA A O 1
ATOM 494 N N . TRP A 1 64 ? 13.883 2.625 -38.875 1 97.88 64 TRP A N 1
ATOM 495 C CA . TRP A 1 64 ? 14.125 3.938 -38.281 1 97.88 64 TRP A CA 1
ATOM 496 C C . TRP A 1 64 ? 13.492 5.039 -39.125 1 97.88 64 TRP A C 1
ATOM 498 O O . TRP A 1 64 ? 13.203 6.129 -38.625 1 97.88 64 TRP A O 1
ATOM 508 N N . GLN A 1 65 ? 13.25 4.805 -40.375 1 97.62 65 GLN A N 1
ATOM 509 C CA . GLN A 1 65 ? 12.734 5.809 -41.281 1 97.62 65 GLN A CA 1
ATOM 510 C C . GLN A 1 65 ? 11.211 5.887 -41.219 1 97.62 65 GLN A C 1
ATOM 512 O O . GLN A 1 65 ? 10.609 6.836 -41.719 1 97.62 65 GLN A O 1
ATOM 517 N N . ILE A 1 66 ? 10.602 5.004 -40.562 1 98.31 66 ILE A N 1
ATOM 518 C CA . ILE A 1 66 ? 9.141 5 -40.469 1 98.31 66 ILE A CA 1
ATOM 519 C C . ILE A 1 66 ? 8.695 6.039 -39.438 1 98.31 66 ILE A C 1
ATOM 521 O O . ILE A 1 66 ? 9.086 5.977 -38.281 1 98.31 66 ILE A O 1
ATOM 525 N N . PRO A 1 67 ? 7.844 7.02 -39.906 1 98.06 67 PRO A N 1
ATOM 526 C CA . PRO A 1 67 ? 7.355 8 -38.938 1 98.06 67 PRO A CA 1
ATOM 527 C C . PRO A 1 67 ? 6.633 7.355 -37.75 1 98.06 67 PRO A C 1
ATOM 529 O O . PRO A 1 67 ? 5.754 6.512 -37.938 1 98.06 67 PRO A O 1
ATOM 532 N N . GLY A 1 68 ? 7.031 7.742 -36.562 1 98.25 68 GLY A N 1
ATOM 533 C CA . GLY A 1 68 ? 6.398 7.227 -35.375 1 98.25 68 GLY A CA 1
ATOM 534 C C . GLY A 1 68 ? 7.246 6.199 -34.625 1 98.25 68 GLY A C 1
ATOM 535 O O . GLY A 1 68 ? 7 5.898 -33.469 1 98.25 68 GLY A O 1
ATOM 536 N N . VAL A 1 69 ? 8.219 5.602 -35.375 1 98.69 69 VAL A N 1
ATOM 537 C CA . VAL A 1 69 ? 9.164 4.727 -34.688 1 98.69 69 VAL A CA 1
ATOM 538 C C . VAL A 1 69 ? 10.086 5.555 -33.781 1 98.69 69 VAL A C 1
ATOM 540 O O . VAL A 1 69 ? 10.672 6.543 -34.219 1 98.69 69 VAL A O 1
ATOM 543 N N . ARG A 1 70 ? 10.156 5.16 -32.469 1 98.56 70 ARG A N 1
ATOM 544 C CA . ARG A 1 70 ? 10.883 5.965 -31.516 1 98.56 70 ARG A CA 1
ATOM 545 C C . ARG A 1 70 ? 12.172 5.27 -31.078 1 98.56 70 ARG A C 1
ATOM 547 O O . ARG A 1 70 ? 13.102 5.918 -30.594 1 98.56 70 ARG A O 1
ATOM 554 N N . LEU A 1 71 ? 12.242 3.934 -31.219 1 98.31 71 LEU A N 1
ATOM 555 C CA . LEU A 1 71 ? 13.406 3.178 -30.766 1 98.31 71 LEU A CA 1
ATOM 556 C C . LEU A 1 71 ? 13.492 1.833 -31.469 1 98.31 71 LEU A C 1
ATOM 558 O O . LEU A 1 71 ? 12.469 1.19 -31.719 1 98.31 71 LEU A O 1
ATOM 562 N N . VAL A 1 72 ? 14.648 1.419 -31.938 1 98.5 72 VAL A N 1
ATOM 563 C CA . VAL A 1 72 ? 14.961 0.08 -32.438 1 98.5 72 VAL A CA 1
ATOM 564 C C . VAL A 1 72 ? 16.141 -0.493 -31.641 1 98.5 72 VAL A C 1
ATOM 566 O O . VAL A 1 72 ? 17.203 0.118 -31.594 1 98.5 72 VAL A O 1
ATOM 569 N N . LEU A 1 73 ? 15.938 -1.654 -31 1 97 73 LEU A N 1
ATOM 570 C CA . LEU A 1 73 ? 16.969 -2.285 -30.172 1 97 73 LEU A CA 1
ATOM 571 C C . LEU A 1 73 ? 17.438 -3.588 -30.812 1 97 73 LEU A C 1
ATOM 573 O O . LEU A 1 73 ? 16.625 -4.418 -31.219 1 97 73 LEU A O 1
ATOM 577 N N . THR A 1 74 ? 18.719 -3.721 -30.953 1 96.44 74 THR A N 1
ATOM 578 C CA . THR A 1 74 ? 19.344 -4.961 -31.406 1 96.44 74 THR A CA 1
ATOM 579 C C . THR A 1 74 ? 20.125 -5.625 -30.281 1 96.44 74 THR A C 1
ATOM 581 O O . THR A 1 74 ? 20.344 -5.02 -29.234 1 96.44 74 THR A O 1
ATOM 584 N N . GLY A 1 75 ? 20.453 -6.926 -30.547 1 94.69 75 GLY A N 1
ATOM 585 C CA . GLY A 1 75 ? 21.25 -7.641 -29.562 1 94.69 75 GLY A CA 1
ATOM 586 C C . GLY A 1 75 ? 22.578 -6.969 -29.281 1 94.69 75 GLY A C 1
ATOM 587 O O . GLY A 1 75 ? 23.062 -6.973 -28.141 1 94.69 75 GLY A O 1
ATOM 588 N N . GLU A 1 76 ? 23.141 -6.395 -30.219 1 92.94 76 GLU A N 1
ATOM 589 C CA . GLU A 1 76 ? 24.422 -5.699 -30.078 1 92.94 76 GLU A CA 1
ATOM 590 C C . GLU A 1 76 ? 24.281 -4.488 -29.156 1 92.94 76 GLU A C 1
ATOM 592 O O . GLU A 1 76 ? 25.172 -4.215 -28.344 1 92.94 76 GLU A O 1
ATOM 597 N N . MET A 1 77 ? 23.25 -3.801 -29.344 1 90.12 77 MET A N 1
ATOM 598 C CA . MET A 1 77 ? 23 -2.637 -28.5 1 90.12 77 MET A CA 1
ATOM 599 C C . MET A 1 77 ? 22.812 -3.051 -27.031 1 90.12 77 MET A C 1
ATOM 601 O O . MET A 1 77 ? 23.312 -2.381 -26.141 1 90.12 77 MET A O 1
ATOM 605 N N . MET A 1 78 ? 22.156 -4.133 -26.891 1 91.25 78 MET A N 1
ATOM 606 C CA . MET A 1 78 ? 21.953 -4.645 -25.531 1 91.25 78 MET A CA 1
ATOM 607 C C . MET A 1 78 ? 23.281 -5.102 -24.922 1 91.25 78 MET A C 1
ATOM 609 O O . MET A 1 78 ? 23.516 -4.926 -23.719 1 91.25 78 MET A O 1
ATOM 613 N N . ALA A 1 79 ? 24.047 -5.703 -25.719 1 90.69 79 ALA A N 1
ATOM 614 C CA . ALA A 1 79 ? 25.344 -6.188 -25.25 1 90.69 79 ALA A CA 1
ATOM 615 C C . ALA A 1 79 ? 26.219 -5.039 -24.766 1 90.69 79 ALA A C 1
ATOM 617 O O . ALA A 1 79 ? 26.969 -5.191 -23.797 1 90.69 79 ALA A O 1
ATOM 618 N N . GLN A 1 80 ? 26.094 -3.926 -25.375 1 88.56 80 GLN A N 1
ATOM 619 C CA . GLN A 1 80 ? 26.859 -2.744 -24.984 1 88.56 80 GLN A CA 1
ATOM 620 C C . GLN A 1 80 ? 26.469 -2.266 -23.594 1 88.56 80 GLN A C 1
ATOM 622 O O . GLN A 1 80 ? 27.266 -1.605 -22.906 1 88.56 80 GLN A O 1
ATOM 627 N N . ARG A 1 81 ? 25.328 -2.656 -23.188 1 84.5 81 ARG A N 1
ATOM 628 C CA . ARG A 1 81 ? 24.844 -2.262 -21.875 1 84.5 81 ARG A CA 1
ATOM 629 C C . ARG A 1 81 ? 24.859 -3.439 -20.906 1 84.5 81 ARG A C 1
ATOM 631 O O . ARG A 1 81 ? 24.203 -3.404 -19.875 1 84.5 81 ARG A O 1
ATOM 638 N N . ASN A 1 82 ? 25.5 -4.512 -21.312 1 86.19 82 ASN A N 1
ATOM 639 C CA . ASN A 1 82 ? 25.609 -5.734 -20.531 1 86.19 82 ASN A CA 1
ATOM 640 C C . ASN A 1 82 ? 24.219 -6.324 -20.234 1 86.19 82 ASN A C 1
ATOM 642 O O . ASN A 1 82 ? 23.969 -6.805 -19.141 1 86.19 82 ASN A O 1
ATOM 646 N N . LEU A 1 83 ? 23.312 -6.262 -21.25 1 87.81 83 LEU A N 1
ATOM 647 C CA . LEU A 1 83 ? 21.953 -6.742 -21.078 1 87.81 83 LEU A CA 1
ATOM 648 C C . LEU A 1 83 ? 21.594 -7.777 -22.141 1 87.81 83 LEU A C 1
ATOM 650 O O . LEU A 1 83 ? 20.422 -8.102 -22.328 1 87.81 83 LEU A O 1
ATOM 654 N N . ALA A 1 84 ? 22.594 -8.281 -22.781 1 89.06 84 ALA A N 1
ATOM 655 C CA . ALA A 1 84 ? 22.344 -9.25 -23.844 1 89.06 84 ALA A CA 1
ATOM 656 C C . ALA A 1 84 ? 21.875 -10.578 -23.25 1 89.06 84 ALA A C 1
ATOM 658 O O . ALA A 1 84 ? 21.188 -11.352 -23.922 1 89.06 84 ALA A O 1
ATOM 659 N N . TRP A 1 85 ? 22.25 -10.828 -22.047 1 90.88 85 TRP A N 1
ATOM 660 C CA . TRP A 1 85 ? 21.906 -12.062 -21.359 1 90.88 85 TRP A CA 1
ATOM 661 C C . TRP A 1 85 ? 21.266 -11.766 -20 1 90.88 85 TRP A C 1
ATOM 663 O O . TRP A 1 85 ? 21.609 -10.773 -19.359 1 90.88 85 TRP A O 1
ATOM 673 N N . MET A 1 86 ? 20.328 -12.547 -19.641 1 88.56 86 MET A N 1
ATOM 674 C CA . MET A 1 86 ? 19.719 -12.445 -18.312 1 88.56 86 MET A CA 1
ATOM 675 C C . MET A 1 86 ? 19.812 -13.766 -17.562 1 88.56 86 MET A C 1
ATOM 677 O O . MET A 1 86 ? 19.875 -14.828 -18.172 1 88.56 86 MET A O 1
ATOM 681 N N . PRO A 1 87 ? 19.891 -13.695 -16.281 1 86.19 87 PRO A N 1
ATOM 682 C CA . PRO A 1 87 ? 19.859 -14.938 -15.508 1 86.19 87 PRO A CA 1
ATOM 683 C C . PRO A 1 87 ? 18.484 -15.625 -15.555 1 86.19 87 PRO A C 1
ATOM 685 O O . PRO A 1 87 ? 17.469 -14.953 -15.703 1 86.19 87 PRO A O 1
ATOM 688 N N . THR A 1 88 ? 18.547 -16.969 -15.539 1 87.12 88 THR A N 1
ATOM 689 C CA . THR A 1 88 ? 17.312 -17.719 -15.375 1 87.12 88 THR A CA 1
ATOM 690 C C . THR A 1 88 ? 17.125 -18.141 -13.922 1 87.12 88 THR A C 1
ATOM 692 O O . THR A 1 88 ? 18.016 -17.953 -13.094 1 87.12 88 THR A O 1
ATOM 695 N N . LEU A 1 89 ? 16 -18.734 -13.578 1 81.56 89 LEU A N 1
ATOM 696 C CA . LEU A 1 89 ? 15.695 -19.188 -12.227 1 81.56 89 LEU A CA 1
ATOM 697 C C . LEU A 1 89 ? 16.438 -20.469 -11.898 1 81.56 89 LEU A C 1
ATOM 699 O O . LEU A 1 89 ? 16.516 -20.875 -10.734 1 81.56 89 LEU A O 1
ATOM 703 N N . SER A 1 90 ? 17.125 -21.109 -12.867 1 86.62 90 SER A N 1
ATOM 704 C CA . SER A 1 90 ? 17.812 -22.375 -12.68 1 86.62 90 SER A CA 1
ATOM 705 C C . SER A 1 90 ? 19.328 -22.203 -12.82 1 86.62 90 SER A C 1
ATOM 707 O O . SER A 1 90 ? 20.016 -23.109 -13.289 1 86.62 90 SER A O 1
ATOM 709 N N . TYR A 1 91 ? 19.828 -20.969 -12.523 1 83.88 91 TYR A N 1
ATOM 710 C CA . TYR A 1 91 ? 21.25 -20.625 -12.5 1 83.88 91 TYR A CA 1
ATOM 711 C C . TYR A 1 91 ? 21.859 -20.812 -13.883 1 83.88 91 TYR A C 1
ATOM 713 O O . TYR A 1 91 ? 23.016 -21.25 -14 1 83.88 91 TYR A O 1
ATOM 721 N N . ASP A 1 92 ? 21.078 -20.656 -14.898 1 91.62 92 ASP A N 1
ATOM 722 C CA . ASP A 1 92 ? 21.5 -20.531 -16.297 1 91.62 92 ASP A CA 1
ATOM 723 C C . ASP A 1 92 ? 21.375 -19.094 -16.781 1 91.62 92 ASP A C 1
ATOM 725 O O . ASP A 1 92 ? 21.219 -18.172 -15.984 1 91.62 92 ASP A O 1
ATOM 729 N N . THR A 1 93 ? 21.688 -18.875 -18.031 1 91.81 93 THR A N 1
ATOM 730 C CA . THR A 1 93 ? 21.453 -17.594 -18.672 1 91.81 93 THR A CA 1
ATOM 731 C C . THR A 1 93 ? 20.625 -17.766 -19.953 1 91.81 93 THR A C 1
ATOM 733 O O . THR A 1 93 ? 20.625 -18.844 -20.547 1 91.81 93 THR A O 1
ATOM 736 N N . GLN A 1 94 ? 19.938 -16.828 -20.25 1 92.75 94 GLN A N 1
ATOM 737 C CA . GLN A 1 94 ? 19.141 -16.781 -21.484 1 92.75 94 GLN A CA 1
ATOM 738 C C . GLN A 1 94 ? 19.359 -15.477 -22.234 1 92.75 94 GLN A C 1
ATOM 740 O O . GLN A 1 94 ? 19.453 -14.414 -21.609 1 92.75 94 GLN A O 1
ATOM 745 N N . ALA A 1 95 ? 19.469 -15.586 -23.531 1 94.06 95 ALA A N 1
ATOM 746 C CA . ALA A 1 95 ? 19.641 -14.391 -24.344 1 94.06 95 ALA A CA 1
ATOM 747 C C . ALA A 1 95 ? 18.422 -13.484 -24.281 1 94.06 95 ALA A C 1
ATOM 749 O O . ALA A 1 95 ? 17.281 -13.961 -24.359 1 94.06 95 ALA A O 1
ATOM 750 N N . VAL A 1 96 ? 18.672 -12.219 -24.094 1 93.81 96 VAL A N 1
ATOM 751 C CA . VAL A 1 96 ? 17.578 -11.25 -24.094 1 93.81 96 VAL A CA 1
ATOM 752 C C . VAL A 1 96 ? 17.203 -10.898 -25.531 1 93.81 96 VAL A C 1
ATOM 754 O O . VAL A 1 96 ? 16.031 -10.961 -25.906 1 93.81 96 VAL A O 1
ATOM 757 N N . LEU A 1 97 ? 18.141 -10.523 -26.312 1 96.06 97 LEU A N 1
ATOM 758 C CA . LEU A 1 97 ? 18.125 -10.461 -27.766 1 96.06 97 LEU A CA 1
ATOM 759 C C . LEU A 1 97 ? 19.281 -11.234 -28.375 1 96.06 97 LEU A C 1
ATOM 761 O O . LEU A 1 97 ? 20.422 -11.086 -27.922 1 96.06 97 LEU A O 1
ATOM 765 N N . ALA A 1 98 ? 18.938 -12.031 -29.344 1 96.38 98 ALA A N 1
ATOM 766 C CA . ALA A 1 98 ? 19.984 -12.844 -29.953 1 96.38 98 ALA A CA 1
ATOM 767 C C . ALA A 1 98 ? 21.062 -11.961 -30.578 1 96.38 98 ALA A C 1
ATOM 769 O O . ALA A 1 98 ? 20.766 -10.945 -31.203 1 96.38 98 ALA A O 1
ATOM 770 N N . THR A 1 99 ? 22.312 -12.281 -30.375 1 92.62 99 THR A N 1
ATOM 771 C CA . THR A 1 99 ? 23.453 -11.523 -30.906 1 92.62 99 THR A CA 1
ATOM 772 C C . THR A 1 99 ? 24.203 -12.336 -31.953 1 92.62 99 THR A C 1
ATOM 774 O O . THR A 1 99 ? 24.375 -11.883 -33.094 1 92.62 99 THR A O 1
ATOM 777 N N . ASP A 1 100 ? 24.578 -13.523 -31.641 1 91.88 100 ASP A N 1
ATOM 778 C CA . ASP A 1 100 ? 25.422 -14.367 -32.5 1 91.88 100 ASP A CA 1
ATOM 779 C C . ASP A 1 100 ? 24.562 -15.344 -33.312 1 91.88 100 ASP A C 1
ATOM 781 O O . ASP A 1 100 ? 24.703 -15.43 -34.531 1 91.88 100 ASP A O 1
ATOM 785 N N . LYS A 1 101 ? 23.766 -16.047 -32.688 1 94.81 101 LYS A N 1
ATOM 786 C CA . LYS A 1 101 ? 22.906 -17 -33.375 1 94.81 101 LYS A CA 1
ATOM 787 C C . LYS A 1 101 ? 21.578 -17.156 -32.656 1 94.81 101 LYS A C 1
ATOM 789 O O . LYS A 1 101 ? 21.438 -16.75 -31.484 1 94.81 101 LYS A O 1
ATOM 794 N N . VAL A 1 102 ? 20.625 -17.578 -33.406 1 97.38 102 VAL A N 1
ATOM 795 C CA . VAL A 1 102 ? 19.344 -17.969 -32.844 1 97.38 102 VAL A CA 1
ATOM 796 C C . VAL A 1 102 ? 19.359 -19.453 -32.469 1 97.38 102 VAL A C 1
ATOM 798 O O . VAL A 1 102 ? 19.953 -20.266 -33.188 1 97.38 102 VAL A O 1
ATOM 801 N N . ARG A 1 103 ? 18.703 -19.797 -31.375 1 97.38 103 ARG A N 1
ATOM 802 C CA . ARG A 1 103 ? 18.797 -21.156 -30.828 1 97.38 103 ARG A CA 1
ATOM 803 C C . ARG A 1 103 ? 17.422 -21.828 -30.781 1 97.38 103 ARG A C 1
ATOM 805 O O . ARG A 1 103 ? 17.312 -22.969 -30.359 1 97.38 103 ARG A O 1
ATOM 812 N N . PHE A 1 104 ? 16.391 -21.25 -31.156 1 96.44 104 PHE A N 1
ATOM 813 C CA . PHE A 1 104 ? 15.07 -21.828 -31.359 1 96.44 104 PHE A CA 1
ATOM 814 C C . PHE A 1 104 ? 14.219 -20.922 -32.25 1 96.44 104 PHE A C 1
ATOM 816 O O . PHE A 1 104 ? 14.508 -19.734 -32.375 1 96.44 104 PHE A O 1
ATOM 823 N N . GLN A 1 105 ? 13.211 -21.469 -32.844 1 96 105 GLN A N 1
ATOM 824 C CA . GLN A 1 105 ? 12.25 -20.688 -33.625 1 96 105 GLN A CA 1
ATOM 825 C C . GLN A 1 105 ? 11.43 -19.781 -32.719 1 96 105 GLN A C 1
ATOM 827 O O . GLN A 1 105 ? 10.922 -20.234 -31.672 1 96 105 GLN A O 1
ATOM 832 N N . GLY A 1 106 ? 11.273 -18.531 -33.062 1 95.69 106 GLY A N 1
ATOM 833 C CA . GLY A 1 106 ? 10.5 -17.594 -32.281 1 95.69 106 GLY A CA 1
ATOM 834 C C . GLY A 1 106 ? 11.359 -16.797 -31.312 1 95.69 106 GLY A C 1
ATOM 835 O O . GLY A 1 106 ? 10.859 -15.898 -30.625 1 95.69 106 GLY A O 1
ATOM 836 N N . GLN A 1 107 ? 12.68 -17.047 -31.266 1 97 107 GLN A N 1
ATOM 837 C CA . GLN A 1 107 ? 13.57 -16.312 -30.375 1 97 107 GLN A CA 1
ATOM 838 C C . GLN A 1 107 ? 13.609 -14.828 -30.75 1 97 107 GLN A C 1
ATOM 840 O O . GLN A 1 107 ? 13.539 -14.477 -31.922 1 97 107 GLN A O 1
ATOM 845 N N . GLU A 1 108 ? 13.734 -13.945 -29.766 1 97.19 108 GLU A N 1
ATOM 846 C CA . GLU A 1 108 ? 13.742 -12.5 -29.984 1 97.19 108 GLU A CA 1
ATOM 847 C C . GLU A 1 108 ? 15.031 -12.047 -30.641 1 97.19 108 GLU A C 1
ATOM 849 O O . GLU A 1 108 ? 16.125 -12.398 -30.203 1 97.19 108 GLU A O 1
ATOM 854 N N . VAL A 1 109 ? 14.898 -11.211 -31.672 1 98.12 109 VAL A N 1
ATOM 855 C CA . VAL A 1 109 ? 16.094 -10.805 -32.406 1 98.12 109 VAL A CA 1
ATOM 856 C C . VAL A 1 109 ? 16.188 -9.281 -32.406 1 98.12 109 VAL A C 1
ATOM 858 O O . VAL A 1 109 ? 17.281 -8.727 -32.219 1 98.12 109 VAL A O 1
ATOM 861 N N . VAL A 1 110 ? 15.102 -8.562 -32.688 1 98.31 110 VAL A N 1
ATOM 862 C CA . VAL A 1 110 ? 15.062 -7.102 -32.719 1 98.31 110 VAL A CA 1
ATOM 863 C C . VAL A 1 110 ? 13.773 -6.602 -32.094 1 98.31 110 VAL A C 1
ATOM 865 O O . VAL A 1 110 ? 12.734 -7.262 -32.156 1 98.31 110 VAL A O 1
ATOM 868 N N . VAL A 1 111 ? 13.852 -5.422 -31.406 1 98.12 111 VAL A N 1
ATOM 869 C CA . VAL A 1 111 ? 12.688 -4.785 -30.797 1 98.12 111 VAL A CA 1
ATOM 870 C C . VAL A 1 111 ? 12.43 -3.436 -31.469 1 98.12 111 VAL A C 1
ATOM 872 O O . VAL A 1 111 ? 13.375 -2.682 -31.734 1 98.12 111 VAL A O 1
ATOM 875 N N . VAL A 1 112 ? 11.18 -3.16 -31.781 1 98.75 112 VAL A N 1
ATOM 876 C CA . VAL A 1 112 ? 10.781 -1.86 -32.312 1 98.75 112 VAL A CA 1
ATOM 877 C C . VAL A 1 112 ? 9.758 -1.217 -31.391 1 98.75 112 VAL A C 1
ATOM 879 O O . VAL A 1 112 ? 8.789 -1.863 -30.969 1 98.75 112 VAL A O 1
ATOM 882 N N . VAL A 1 113 ? 9.984 0.02 -30.969 1 98.75 113 VAL A N 1
ATOM 883 C CA . VAL A 1 113 ? 9.078 0.801 -30.141 1 98.75 113 VAL A CA 1
ATOM 884 C C . VAL A 1 113 ? 8.531 1.988 -30.938 1 98.75 113 VAL A C 1
ATOM 886 O O . VAL A 1 113 ? 9.297 2.715 -31.578 1 98.75 113 VAL A O 1
ATOM 889 N N . ALA A 1 114 ? 7.184 2.189 -30.891 1 98.88 114 ALA A N 1
ATOM 890 C CA . ALA A 1 114 ? 6.578 3.227 -31.734 1 98.88 114 ALA A CA 1
ATOM 891 C C . ALA A 1 114 ? 5.406 3.887 -31.016 1 98.88 114 ALA A C 1
ATOM 893 O O . ALA A 1 114 ? 5.027 3.477 -29.906 1 98.88 114 ALA A O 1
ATOM 894 N N . ASP A 1 115 ? 4.793 4.848 -31.672 1 98.12 115 ASP A N 1
ATOM 895 C CA . ASP A 1 115 ? 3.717 5.672 -31.125 1 98.12 115 ASP A CA 1
ATOM 896 C C . ASP A 1 115 ? 2.414 4.879 -31.047 1 98.12 115 ASP A C 1
ATOM 898 O O . ASP A 1 115 ? 1.533 5.211 -30.25 1 98.12 115 ASP A O 1
ATOM 902 N N . ASP A 1 116 ? 2.365 3.904 -31.891 1 95.94 116 ASP A N 1
ATOM 903 C CA . ASP A 1 116 ? 1.2 3.027 -31.859 1 95.94 116 ASP A CA 1
ATOM 904 C C . ASP A 1 116 ? 1.576 1.6 -32.25 1 95.94 116 ASP A C 1
ATOM 906 O O . ASP A 1 116 ? 2.643 1.368 -32.812 1 95.94 116 ASP A O 1
ATOM 910 N N . PRO A 1 117 ? 0.676 0.661 -31.891 1 95.94 117 PRO A N 1
ATOM 911 C CA . PRO A 1 117 ? 1.035 -0.745 -32.094 1 95.94 117 PRO A CA 1
ATOM 912 C C . PRO A 1 117 ? 1.171 -1.11 -33.562 1 95.94 117 PRO A C 1
ATOM 914 O O . PRO A 1 117 ? 1.991 -1.96 -33.906 1 95.94 117 PRO A O 1
ATOM 917 N N . TYR A 1 118 ? 0.422 -0.411 -34.438 1 97.31 118 TYR A N 1
ATOM 918 C CA . TYR A 1 118 ? 0.479 -0.726 -35.875 1 97.31 118 TYR A CA 1
ATOM 919 C C . TYR A 1 118 ? 1.774 -0.218 -36.469 1 97.31 118 TYR A C 1
ATOM 921 O O . TYR A 1 118 ? 2.369 -0.888 -37.344 1 97.31 118 TYR A O 1
ATOM 929 N N . ILE A 1 119 ? 2.221 0.898 -36.031 1 98.25 119 ILE A N 1
ATOM 930 C CA . ILE A 1 119 ? 3.486 1.439 -36.5 1 98.25 119 ILE A CA 1
ATOM 931 C C . ILE A 1 119 ? 4.637 0.556 -36.031 1 98.25 119 ILE A C 1
ATOM 933 O O . ILE A 1 119 ? 5.605 0.337 -36.75 1 98.25 119 ILE A O 1
ATOM 937 N N . ALA A 1 120 ? 4.574 0.091 -34.812 1 98.38 120 ALA A N 1
ATOM 938 C CA . ALA A 1 120 ? 5.594 -0.814 -34.281 1 98.38 120 ALA A CA 1
ATOM 939 C C . ALA A 1 120 ? 5.695 -2.076 -35.156 1 98.38 120 ALA A C 1
ATOM 941 O O . ALA A 1 120 ? 6.793 -2.557 -35.438 1 98.38 120 ALA A O 1
ATOM 942 N N . LYS A 1 121 ? 4.559 -2.592 -35.531 1 97.75 121 LYS A N 1
ATOM 943 C CA . LYS A 1 121 ? 4.531 -3.783 -36.375 1 97.75 121 LYS A CA 1
ATOM 944 C C . LYS A 1 121 ? 5.145 -3.498 -37.719 1 97.75 121 LYS A C 1
ATOM 946 O O . LYS A 1 121 ? 5.902 -4.316 -38.25 1 97.75 121 LYS A O 1
ATOM 951 N N . ASP A 1 122 ? 4.777 -2.348 -38.312 1 98.06 122 ASP A N 1
ATOM 952 C CA . ASP A 1 122 ? 5.383 -1.94 -39.562 1 98.06 122 ASP A CA 1
ATOM 953 C C . ASP A 1 122 ? 6.902 -1.844 -39.438 1 98.06 122 ASP A C 1
ATOM 955 O O . ASP A 1 122 ? 7.633 -2.227 -40.344 1 98.06 122 ASP A O 1
ATOM 959 N N . GLY A 1 123 ? 7.316 -1.344 -38.344 1 98.56 123 GLY A N 1
ATOM 960 C CA . GLY A 1 123 ? 8.742 -1.265 -38.062 1 98.56 123 GLY A CA 1
ATOM 961 C C . GLY A 1 123 ? 9.414 -2.623 -38.031 1 98.56 123 GLY A C 1
ATOM 962 O O . GLY A 1 123 ? 10.516 -2.799 -38.562 1 98.56 123 GLY A O 1
ATOM 963 N N . CYS A 1 124 ? 8.789 -3.551 -37.438 1 98.25 124 CYS A N 1
ATOM 964 C CA . CYS A 1 124 ? 9.32 -4.906 -37.375 1 98.25 124 CYS A CA 1
ATOM 965 C C . CYS A 1 124 ? 9.453 -5.5 -38.781 1 98.25 124 CYS A C 1
ATOM 967 O O . CYS A 1 124 ? 10.461 -6.137 -39.094 1 98.25 124 CYS A O 1
ATOM 969 N N . ASP A 1 125 ? 8.477 -5.25 -39.625 1 97.81 125 ASP A N 1
ATOM 970 C CA . ASP A 1 125 ? 8.469 -5.793 -40.969 1 97.81 125 ASP A CA 1
ATOM 971 C C . ASP A 1 125 ? 9.562 -5.164 -41.844 1 97.81 125 ASP A C 1
ATOM 973 O O . ASP A 1 125 ? 10.016 -5.766 -42.812 1 97.81 125 ASP A O 1
ATOM 977 N N . ALA A 1 126 ? 9.953 -4.035 -41.406 1 98.44 126 ALA A N 1
ATOM 978 C CA . ALA A 1 126 ? 10.938 -3.289 -42.188 1 98.44 126 ALA A CA 1
ATOM 979 C C . ALA A 1 126 ? 12.359 -3.713 -41.844 1 98.44 126 ALA A C 1
ATOM 981 O O . ALA A 1 126 ? 13.312 -3.383 -42.562 1 98.44 126 ALA A O 1
ATOM 982 N N . VAL A 1 127 ? 12.562 -4.465 -40.812 1 98.62 127 VAL A N 1
ATOM 983 C CA . VAL A 1 127 ? 13.891 -4.926 -40.406 1 98.62 127 VAL A CA 1
ATOM 984 C C . VAL A 1 127 ? 14.336 -6.066 -41.312 1 98.62 127 VAL A C 1
ATOM 986 O O . VAL A 1 127 ? 13.562 -6.988 -41.594 1 98.62 127 VAL A O 1
ATOM 989 N N . GLU A 1 128 ? 15.547 -5.98 -41.781 1 98.25 128 GLU A N 1
ATOM 990 C CA . GLU A 1 128 ? 16.109 -7.047 -42.625 1 98.25 128 GLU A CA 1
ATOM 991 C C . GLU A 1 128 ? 17.188 -7.82 -41.844 1 98.25 128 GLU A C 1
ATOM 993 O O . GLU A 1 128 ? 18.156 -7.23 -41.375 1 98.25 128 GLU A O 1
ATOM 998 N N . ILE A 1 129 ? 17 -9.156 -41.781 1 98.12 129 ILE A N 1
ATOM 999 C CA . ILE A 1 129 ? 17.938 -10.008 -41.094 1 98.12 129 ILE A CA 1
ATOM 1000 C C . ILE A 1 129 ? 18.406 -11.133 -42 1 98.12 129 ILE A C 1
ATOM 1002 O O . ILE A 1 129 ? 17.594 -11.828 -42.594 1 98.12 129 ILE A O 1
ATOM 1006 N N . ASP A 1 130 ? 19.703 -11.352 -42.125 1 97.94 130 ASP A N 1
ATOM 1007 C CA . ASP A 1 130 ? 20.297 -12.477 -42.844 1 97.94 130 ASP A CA 1
ATOM 1008 C C . ASP A 1 130 ? 20.703 -13.594 -41.875 1 97.94 130 ASP A C 1
ATOM 1010 O O . ASP A 1 130 ? 21.422 -13.352 -40.906 1 97.94 130 ASP A O 1
ATOM 1014 N N . TYR A 1 131 ? 20.172 -14.859 -42.219 1 97.88 131 TYR A N 1
ATOM 1015 C CA . TYR A 1 131 ? 20.469 -16.031 -41.406 1 97.88 131 TYR A CA 1
ATOM 1016 C C . TYR A 1 131 ? 21.281 -17.062 -42.156 1 97.88 131 TYR A C 1
ATOM 1018 O O . TYR A 1 131 ? 21.062 -17.234 -43.375 1 97.88 131 TYR A O 1
ATOM 1026 N N . GLU A 1 132 ? 22.234 -17.719 -41.531 1 98 132 GLU A N 1
ATOM 1027 C CA . GLU A 1 132 ? 22.859 -18.953 -42 1 98 132 GLU A CA 1
ATOM 1028 C C . GLU A 1 132 ? 22.328 -20.156 -41.219 1 98 132 GLU A C 1
ATOM 1030 O O . GLU A 1 132 ? 22.719 -20.359 -40.062 1 98 132 GLU A O 1
ATOM 1035 N N . PRO A 1 133 ? 21.5 -20.953 -41.844 1 97.19 133 PRO A N 1
ATOM 1036 C CA . PRO A 1 133 ? 20.891 -22.078 -41.094 1 97.19 133 PRO A CA 1
ATOM 1037 C C . PRO A 1 133 ? 21.922 -23.078 -40.594 1 97.19 133 PRO A C 1
ATOM 1039 O O . PRO A 1 133 ? 22.906 -23.359 -41.281 1 97.19 133 PRO A O 1
ATOM 1042 N N . LEU A 1 134 ? 21.719 -23.609 -39.438 1 97.06 134 LEU A N 1
ATOM 1043 C CA . LEU A 1 134 ? 22.531 -24.641 -38.812 1 97.06 134 LEU A CA 1
ATOM 1044 C C . LEU A 1 134 ? 21.688 -25.875 -38.5 1 97.06 134 LEU A C 1
ATOM 1046 O O . LEU A 1 134 ? 20.453 -25.797 -38.469 1 97.06 134 LEU A O 1
ATOM 1050 N N . PRO A 1 135 ? 22.375 -27.078 -38.375 1 94.88 135 PRO A N 1
ATOM 1051 C CA . PRO A 1 135 ? 21.609 -28.266 -38 1 94.88 135 PRO A CA 1
ATOM 1052 C C . PRO A 1 135 ? 20.859 -28.094 -36.688 1 94.88 135 PRO A C 1
ATOM 1054 O O . PRO A 1 135 ? 21.422 -27.562 -35.719 1 94.88 135 PRO A O 1
ATOM 1057 N N . ALA A 1 136 ? 19.641 -28.641 -36.656 1 95.88 136 ALA A N 1
ATOM 1058 C CA . ALA A 1 136 ? 18.797 -28.484 -35.469 1 95.88 136 ALA A CA 1
ATOM 1059 C C . ALA A 1 136 ? 18.719 -29.781 -34.688 1 95.88 136 ALA A C 1
ATOM 1061 O O . ALA A 1 136 ? 18.734 -30.875 -35.281 1 95.88 136 ALA A O 1
ATOM 1062 N N . ILE A 1 137 ? 18.734 -29.703 -33.438 1 95.31 137 ILE A N 1
ATOM 1063 C CA . ILE A 1 137 ? 18.484 -30.797 -32.5 1 95.31 137 ILE A CA 1
ATOM 1064 C C . ILE A 1 137 ? 17.078 -30.656 -31.922 1 95.31 137 ILE A C 1
ATOM 1066 O O . ILE A 1 137 ? 16.766 -29.656 -31.266 1 95.31 137 ILE A O 1
ATOM 1070 N N . VAL A 1 138 ? 16.234 -31.766 -32.031 1 92.88 138 VAL A N 1
ATOM 1071 C CA . VAL A 1 138 ? 14.828 -31.547 -31.703 1 92.88 138 VAL A CA 1
ATOM 1072 C C . VAL A 1 138 ? 14.398 -32.5 -30.609 1 92.88 138 VAL A C 1
ATOM 1074 O O . VAL A 1 138 ? 13.234 -32.5 -30.188 1 92.88 138 VAL A O 1
ATOM 1077 N N . ASN A 1 139 ? 15.281 -33.344 -30.094 1 92.31 139 ASN A N 1
ATOM 1078 C CA . ASN A 1 139 ? 14.961 -34.219 -28.969 1 92.31 139 ASN A CA 1
ATOM 1079 C C . ASN A 1 139 ? 16.203 -34.625 -28.188 1 92.31 139 ASN A C 1
ATOM 1081 O O . ASN A 1 139 ? 17.328 -34.406 -28.656 1 92.31 139 ASN A O 1
ATOM 1085 N N . PRO A 1 140 ? 16.047 -35.188 -27.047 1 94.38 140 PRO A N 1
ATOM 1086 C CA . PRO A 1 140 ? 17.172 -35.531 -26.156 1 94.38 140 PRO A CA 1
ATOM 1087 C C . PRO A 1 140 ? 18.109 -36.562 -26.766 1 94.38 140 PRO A C 1
ATOM 1089 O O . PRO A 1 140 ? 19.312 -36.531 -26.531 1 94.38 140 PRO A O 1
ATOM 1092 N N . GLU A 1 141 ? 17.578 -37.5 -27.5 1 93.62 141 GLU A N 1
ATOM 1093 C CA . GLU A 1 141 ? 18.422 -38.531 -28.125 1 93.62 141 GLU A CA 1
ATOM 1094 C C . GLU A 1 141 ? 19.438 -37.906 -29.062 1 93.62 141 GLU A C 1
ATOM 1096 O O . GLU A 1 141 ? 20.625 -38.219 -29.016 1 93.62 141 GLU A O 1
ATOM 1101 N N . GLN A 1 142 ? 18.906 -37 -29.891 1 95.06 142 GLN A N 1
ATOM 1102 C CA . GLN A 1 142 ? 19.781 -36.25 -30.797 1 95.06 142 GLN A CA 1
ATOM 1103 C C . GLN A 1 142 ? 20.797 -35.406 -30.016 1 95.06 142 GLN A C 1
ATOM 1105 O O . GLN A 1 142 ? 21.953 -35.312 -30.406 1 95.06 142 GLN A O 1
ATOM 1110 N N . SER A 1 143 ? 20.328 -34.844 -29.016 1 96 143 SER A N 1
ATOM 1111 C CA . SER A 1 143 ? 21.141 -33.969 -28.172 1 96 143 SER A CA 1
ATOM 1112 C C . SER A 1 143 ? 22.312 -34.75 -27.578 1 96 143 SER A C 1
ATOM 1114 O O . SER A 1 143 ? 23.422 -34.188 -27.453 1 96 143 SER A O 1
ATOM 1116 N N . ALA A 1 144 ? 22.109 -35.969 -27.188 1 95.44 144 ALA A N 1
ATOM 1117 C CA . ALA A 1 144 ? 23.094 -36.781 -26.5 1 95.44 144 ALA A CA 1
ATOM 1118 C C . ALA A 1 144 ? 24.016 -37.469 -27.484 1 95.44 144 ALA A C 1
ATOM 1120 O O . ALA A 1 144 ? 25.047 -38.031 -27.109 1 95.44 144 ALA A O 1
ATOM 1121 N N . ALA A 1 145 ? 23.656 -37.406 -28.703 1 95.25 145 ALA A N 1
ATOM 1122 C CA . ALA A 1 145 ? 24.422 -38.125 -29.703 1 95.25 145 ALA A CA 1
ATOM 1123 C C . ALA A 1 145 ? 25.844 -37.562 -29.828 1 95.25 145 ALA A C 1
ATOM 1125 O O . ALA A 1 145 ? 26.047 -36.344 -29.719 1 95.25 145 ALA A O 1
ATOM 1126 N N . PRO A 1 146 ? 26.828 -38.5 -30.047 1 93.81 146 PRO A N 1
ATOM 1127 C CA . PRO A 1 146 ? 28.188 -38 -30.266 1 93.81 146 PRO A CA 1
ATOM 1128 C C . PRO A 1 146 ? 28.281 -37.062 -31.469 1 93.81 146 PRO A C 1
ATOM 1130 O O . PRO A 1 146 ? 27.719 -37.344 -32.531 1 93.81 146 PRO A O 1
ATOM 1133 N N . GLY A 1 147 ? 28.906 -35.969 -31.297 1 92.19 147 GLY A N 1
ATOM 1134 C CA . GLY A 1 147 ? 29.141 -35.031 -32.375 1 92.19 147 GLY A CA 1
ATOM 1135 C C . GLY A 1 147 ? 27.984 -34.062 -32.594 1 92.19 147 GLY A C 1
ATOM 1136 O O . GLY A 1 147 ? 28.016 -33.25 -33.5 1 92.19 147 GLY A O 1
ATOM 1137 N N . ALA A 1 148 ? 26.953 -34.188 -31.719 1 95.12 148 ALA A N 1
ATOM 1138 C CA . ALA A 1 148 ? 25.844 -33.25 -31.828 1 95.12 148 ALA A CA 1
ATOM 1139 C C . ALA A 1 148 ? 26.328 -31.797 -31.75 1 95.12 148 ALA A C 1
ATOM 1141 O O . ALA A 1 148 ? 27.219 -31.484 -30.969 1 95.12 148 ALA A O 1
ATOM 1142 N N . PRO A 1 149 ? 25.797 -30.938 -32.656 1 94.94 149 PRO A N 1
ATOM 1143 C CA . PRO A 1 149 ? 26.172 -29.531 -32.562 1 94.94 149 PRO A CA 1
ATOM 1144 C C . PRO A 1 149 ? 25.891 -28.953 -31.156 1 94.94 149 PRO A C 1
ATOM 1146 O O . PRO A 1 149 ? 24.859 -29.266 -30.562 1 94.94 149 PRO A O 1
ATOM 1149 N N . ILE A 1 150 ? 26.859 -28.141 -30.641 1 96.44 150 ILE A N 1
ATOM 1150 C CA . ILE A 1 150 ? 26.703 -27.531 -29.328 1 96.44 150 ILE A CA 1
ATOM 1151 C C . ILE A 1 150 ? 25.75 -26.344 -29.406 1 96.44 150 ILE A C 1
ATOM 1153 O O . ILE A 1 150 ? 26 -25.406 -30.172 1 96.44 150 ILE A O 1
ATOM 1157 N N . ILE A 1 151 ? 24.734 -26.375 -28.656 1 96.69 151 ILE A N 1
ATOM 1158 C CA . ILE A 1 151 ? 23.719 -25.328 -28.688 1 96.69 151 ILE A CA 1
ATOM 1159 C C . ILE A 1 151 ? 24.188 -24.125 -27.875 1 96.69 151 ILE A C 1
ATOM 1161 O O . ILE A 1 151 ? 24.125 -22.984 -28.344 1 96.69 151 ILE A O 1
ATOM 1165 N N . ARG A 1 152 ? 24.688 -24.406 -26.656 1 96.62 152 ARG A N 1
ATOM 1166 C CA . ARG A 1 152 ? 25.094 -23.344 -25.75 1 96.62 152 ARG A CA 1
ATOM 1167 C C . ARG A 1 152 ? 26.594 -23.094 -25.828 1 96.62 152 ARG A C 1
ATOM 1169 O O . ARG A 1 152 ? 27.312 -23.219 -24.828 1 96.62 152 ARG A O 1
ATOM 1176 N N . ASP A 1 153 ? 27.094 -22.734 -26.938 1 95.12 153 ASP A N 1
ATOM 1177 C CA . ASP A 1 153 ? 28.516 -22.438 -27.141 1 95.12 153 ASP A CA 1
ATOM 1178 C C . ASP A 1 153 ? 28.875 -21.062 -26.609 1 95.12 153 ASP A C 1
ATOM 1180 O O . ASP A 1 153 ? 30.031 -20.641 -26.672 1 95.12 153 ASP A O 1
ATOM 1184 N N . ASP A 1 154 ? 27.875 -20.328 -26.109 1 92.06 154 ASP A N 1
ATOM 1185 C CA . ASP A 1 154 ? 28.094 -19.062 -25.422 1 92.06 154 ASP A CA 1
ATOM 1186 C C . ASP A 1 154 ? 28.625 -19.281 -24.016 1 92.06 154 ASP A C 1
ATOM 1188 O O . ASP A 1 154 ? 29.188 -18.359 -23.406 1 92.06 154 ASP A O 1
ATOM 1192 N N . LYS A 1 155 ? 28.359 -20.453 -23.422 1 92.31 155 LYS A N 1
ATOM 1193 C CA . LYS A 1 155 ? 28.797 -20.766 -22.062 1 92.31 155 LYS A CA 1
ATOM 1194 C C . LYS A 1 155 ? 30.234 -21.297 -22.062 1 92.31 155 LYS A C 1
ATOM 1196 O O . LYS A 1 155 ? 30.516 -22.328 -22.656 1 92.31 155 LYS A O 1
ATOM 1201 N N . PRO A 1 156 ? 31.078 -20.641 -21.344 1 90.06 156 PRO A N 1
ATOM 1202 C CA . PRO A 1 156 ? 32.469 -21.141 -21.266 1 90.06 156 PRO A CA 1
ATOM 1203 C C . PRO A 1 156 ? 32.531 -22.547 -20.656 1 90.06 156 PRO A C 1
ATOM 1205 O O . PRO A 1 156 ? 31.938 -22.797 -19.609 1 90.06 156 PRO A O 1
ATOM 1208 N N . GLY A 1 157 ? 33.188 -23.406 -21.312 1 90 157 GLY A N 1
ATOM 1209 C CA . GLY A 1 157 ? 33.438 -24.734 -20.766 1 90 157 GLY A CA 1
ATOM 1210 C C . GLY A 1 157 ? 32.344 -25.719 -21.141 1 90 157 GLY A C 1
ATOM 1211 O O . GLY A 1 157 ? 32.438 -26.906 -20.781 1 90 157 GLY A O 1
ATOM 1212 N N . GLN A 1 158 ? 31.312 -25.281 -21.828 1 92 158 GLN A N 1
ATOM 1213 C CA . GLN A 1 158 ? 30.266 -26.188 -22.266 1 92 158 GLN A CA 1
ATOM 1214 C C . GLN A 1 158 ? 30.75 -27.062 -23.406 1 92 158 GLN A C 1
ATOM 1216 O O . GLN A 1 158 ? 31.094 -26.562 -24.484 1 92 158 GLN A O 1
ATOM 1221 N N . THR A 1 159 ? 30.734 -28.406 -23.172 1 93.38 159 THR A N 1
ATOM 1222 C CA . THR A 1 159 ? 31.312 -29.281 -24.172 1 93.38 159 THR A CA 1
ATOM 1223 C C . THR A 1 159 ? 30.25 -30.203 -24.766 1 93.38 159 THR A C 1
ATOM 1225 O O . THR A 1 159 ? 30.516 -30.906 -25.75 1 93.38 159 THR A O 1
ATOM 1228 N N . ASP A 1 160 ? 29.094 -30.281 -24.203 1 95.88 160 ASP A N 1
ATOM 1229 C CA . ASP A 1 160 ? 27.969 -31.078 -24.703 1 95.88 160 ASP A CA 1
ATOM 1230 C C . ASP A 1 160 ? 26.641 -30.359 -24.438 1 95.88 160 ASP A C 1
ATOM 1232 O O . ASP A 1 160 ? 26.625 -29.172 -24.094 1 95.88 160 ASP A O 1
ATOM 1236 N N . ASN A 1 161 ? 25.578 -31.047 -24.75 1 97.62 161 ASN A N 1
ATOM 1237 C CA . ASN A 1 161 ? 24.266 -30.406 -24.625 1 97.62 161 ASN A CA 1
ATOM 1238 C C . ASN A 1 161 ? 23.547 -30.875 -23.359 1 97.62 161 ASN A C 1
ATOM 1240 O O . ASN A 1 161 ? 22.312 -30.859 -23.312 1 97.62 161 ASN A O 1
ATOM 1244 N N . THR A 1 162 ? 24.266 -31.359 -22.328 1 95.69 162 THR A N 1
ATOM 1245 C CA . THR A 1 162 ? 23.688 -31.75 -21.062 1 95.69 162 THR A CA 1
ATOM 1246 C C . THR A 1 162 ? 23.531 -30.547 -20.141 1 95.69 162 THR A C 1
ATOM 1248 O O . THR A 1 162 ? 24.484 -29.797 -19.922 1 95.69 162 THR A O 1
ATOM 1251 N N . CYS A 1 163 ? 22.344 -30.375 -19.656 1 93.31 163 CYS A N 1
ATOM 1252 C CA . CYS A 1 163 ? 22.031 -29.25 -18.781 1 93.31 163 CYS A CA 1
ATOM 1253 C C . CYS A 1 163 ? 22.266 -29.625 -17.312 1 93.31 163 CYS A C 1
ATOM 1255 O O . CYS A 1 163 ? 22.672 -28.781 -16.516 1 93.31 163 CYS A O 1
ATOM 1257 N N . TYR A 1 164 ? 21.797 -30.766 -16.891 1 93.62 164 TYR A N 1
ATOM 1258 C CA . TYR A 1 164 ? 21.953 -31.234 -15.516 1 93.62 164 TYR A CA 1
ATOM 1259 C C . TYR A 1 164 ? 21.969 -32.75 -15.445 1 93.62 164 TYR A C 1
ATOM 1261 O O . TYR A 1 164 ? 21.578 -33.438 -16.406 1 93.62 164 TYR A O 1
ATOM 1269 N N . ARG A 1 165 ? 22.5 -33.312 -14.438 1 96.06 165 ARG A N 1
ATOM 1270 C CA . ARG A 1 165 ? 22.391 -34.719 -14 1 96.06 165 ARG A CA 1
ATOM 1271 C C . ARG A 1 165 ? 21.922 -34.781 -12.547 1 96.06 165 ARG A C 1
ATOM 1273 O O . ARG A 1 165 ? 22.328 -33.969 -11.711 1 96.06 165 ARG A O 1
ATOM 1280 N N . TRP A 1 166 ? 21.047 -35.656 -12.336 1 95.62 166 TRP A N 1
ATOM 1281 C CA . TRP A 1 166 ? 20.469 -35.75 -11 1 95.62 166 TRP A CA 1
ATOM 1282 C C . TRP A 1 166 ? 20.125 -37.188 -10.656 1 95.62 166 TRP A C 1
ATOM 1284 O O . TRP A 1 166 ? 19.828 -38 -11.547 1 95.62 166 TRP A O 1
ATOM 1294 N N . GLU A 1 167 ? 20.203 -37.594 -9.375 1 96.69 167 GLU A N 1
ATOM 1295 C CA . GLU A 1 167 ? 19.812 -38.906 -8.906 1 96.69 167 GLU A CA 1
ATOM 1296 C C . GLU A 1 167 ? 19.297 -38.844 -7.473 1 96.69 167 GLU A C 1
ATOM 1298 O O . GLU A 1 167 ? 19.641 -37.938 -6.723 1 96.69 167 GLU A O 1
ATOM 1303 N N . VAL A 1 168 ? 18.531 -39.719 -7.102 1 96.81 168 VAL A N 1
ATOM 1304 C CA . VAL A 1 168 ? 18.016 -39.812 -5.742 1 96.81 168 VAL A CA 1
ATOM 1305 C C . VAL A 1 168 ? 17.641 -41.281 -5.43 1 96.81 168 VAL A C 1
ATOM 1307 O O . VAL A 1 168 ? 17.297 -42.031 -6.332 1 96.81 168 VAL A O 1
ATOM 1310 N N . GLY A 1 169 ? 17.641 -41.656 -4.203 1 97.06 169 GLY A N 1
ATOM 1311 C CA . GLY A 1 169 ? 17.281 -43 -3.76 1 97.06 169 GLY A CA 1
ATOM 1312 C C . GLY A 1 169 ? 18.5 -43.875 -3.486 1 97.06 169 GLY A C 1
ATOM 1313 O O . GLY A 1 169 ? 19.609 -43.375 -3.367 1 97.06 169 GLY A O 1
ATOM 1314 N N . ASP A 1 170 ? 18.25 -45.25 -3.27 1 97.75 170 ASP A N 1
ATOM 1315 C CA . ASP A 1 170 ? 19.281 -46.188 -2.904 1 97.75 170 ASP A CA 1
ATOM 1316 C C . ASP A 1 170 ? 19.578 -47.156 -4.062 1 97.75 170 ASP A C 1
ATOM 1318 O O . ASP A 1 170 ? 18.906 -48.156 -4.223 1 97.75 170 ASP A O 1
ATOM 1322 N N . ARG A 1 171 ? 20.641 -46.875 -4.762 1 97.88 171 ARG A N 1
ATOM 1323 C CA . ARG A 1 171 ? 21 -47.656 -5.945 1 97.88 171 ARG A CA 1
ATOM 1324 C C . ARG A 1 171 ? 21.25 -49.125 -5.594 1 97.88 171 ARG A C 1
ATOM 1326 O O . ARG A 1 171 ? 20.703 -50.031 -6.23 1 97.88 171 ARG A O 1
ATOM 1333 N N . GLU A 1 172 ? 22 -49.406 -4.582 1 98 172 GLU A N 1
ATOM 1334 C CA . GLU A 1 172 ? 22.422 -50.781 -4.215 1 98 172 GLU A CA 1
ATOM 1335 C C . GLU A 1 172 ? 21.25 -51.594 -3.717 1 98 172 GLU A C 1
ATOM 1337 O O . GLU A 1 172 ? 21.078 -52.75 -4.121 1 98 172 GLU A O 1
ATOM 1342 N N . ALA A 1 173 ? 20.484 -51 -2.906 1 98 173 ALA A N 1
ATOM 1343 C CA . ALA A 1 173 ? 19.328 -51.719 -2.395 1 98 173 ALA A CA 1
ATOM 1344 C C . ALA A 1 173 ? 18.328 -52 -3.516 1 98 173 ALA A C 1
ATOM 1346 O O . ALA A 1 173 ? 17.672 -53.062 -3.502 1 98 173 ALA A O 1
ATOM 1347 N N . THR A 1 174 ? 18.234 -51.156 -4.414 1 98.44 174 THR A N 1
ATOM 1348 C CA . THR A 1 174 ? 17.359 -51.344 -5.555 1 98.44 174 THR A CA 1
ATOM 1349 C C . THR A 1 174 ? 17.844 -52.5 -6.41 1 98.44 174 THR A C 1
ATOM 1351 O O . THR A 1 174 ? 17.047 -53.375 -6.824 1 98.44 174 THR A O 1
ATOM 1354 N N . GLU A 1 175 ? 19.109 -52.594 -6.656 1 97.94 175 GLU A N 1
ATOM 1355 C CA . GLU A 1 175 ? 19.688 -53.688 -7.441 1 97.94 175 GLU A CA 1
ATOM 1356 C C . GLU A 1 175 ? 19.453 -55.031 -6.766 1 97.94 175 GLU A C 1
ATOM 1358 O O . GLU A 1 175 ? 19.125 -56 -7.43 1 97.94 175 GLU A O 1
ATOM 1363 N N . ARG A 1 176 ? 19.547 -55.031 -5.52 1 98.06 176 ARG A N 1
ATOM 1364 C CA . ARG A 1 176 ? 19.312 -56.25 -4.77 1 98.06 176 ARG A CA 1
ATOM 1365 C C . ARG A 1 176 ? 17.859 -56.688 -4.871 1 98.06 176 ARG A C 1
ATOM 1367 O O . ARG A 1 176 ? 17.562 -57.875 -5.051 1 98.06 176 ARG A O 1
ATOM 1374 N N . ALA A 1 177 ? 16.953 -55.75 -4.738 1 98 177 ALA A N 1
ATOM 1375 C CA . ALA A 1 177 ? 15.531 -56.062 -4.824 1 98 177 ALA A CA 1
ATOM 1376 C C . ALA A 1 177 ? 15.172 -56.594 -6.203 1 98 177 ALA A C 1
ATOM 1378 O O . ALA A 1 177 ? 14.336 -57.5 -6.324 1 98 177 ALA A O 1
ATOM 1379 N N . PHE A 1 178 ? 15.75 -56.062 -7.23 1 98.06 178 PHE A N 1
ATOM 1380 C CA . PHE A 1 178 ? 15.484 -56.5 -8.586 1 98.06 178 PHE A CA 1
ATOM 1381 C C . PHE A 1 178 ? 16.031 -57.938 -8.805 1 98.06 178 PHE A C 1
ATOM 1383 O O . PHE A 1 178 ? 15.445 -58.719 -9.555 1 98.06 178 PHE A O 1
ATOM 1390 N N . ALA A 1 179 ? 17.109 -58.281 -8.117 1 97.88 179 ALA A N 1
ATOM 1391 C CA . ALA A 1 179 ? 17.672 -59.625 -8.203 1 97.88 179 ALA A CA 1
ATOM 1392 C C . ALA A 1 179 ? 16.75 -60.656 -7.555 1 97.88 179 ALA A C 1
ATOM 1394 O O . ALA A 1 179 ? 16.734 -61.812 -7.965 1 97.88 179 ALA A O 1
ATOM 1395 N N . GLU A 1 180 ? 16 -60.219 -6.695 1 97 180 GLU A N 1
ATOM 1396 C CA . GLU A 1 180 ? 15.133 -61.094 -5.941 1 97 180 GLU A CA 1
ATOM 1397 C C . GLU A 1 180 ? 13.727 -61.125 -6.527 1 97 180 GLU A C 1
ATOM 1399 O O . GLU A 1 180 ? 12.875 -61.906 -6.086 1 97 180 GLU A O 1
ATOM 1404 N N . ALA A 1 181 ? 13.422 -60.375 -7.512 1 98 181 ALA A N 1
ATOM 1405 C CA . ALA A 1 181 ? 12.07 -60.219 -8.047 1 98 181 ALA A CA 1
ATOM 1406 C C . ALA A 1 181 ? 11.594 -61.5 -8.734 1 98 181 ALA A C 1
ATOM 1408 O O . ALA A 1 181 ? 12.367 -62.156 -9.414 1 98 181 ALA A O 1
ATOM 1409 N N . ASP A 1 182 ? 10.289 -61.875 -8.594 1 98.19 182 ASP A N 1
ATOM 1410 C CA . ASP A 1 182 ? 9.672 -62.938 -9.359 1 98.19 182 ASP A CA 1
ATOM 1411 C C . ASP A 1 182 ? 9.336 -62.5 -10.781 1 98.19 182 ASP A C 1
ATOM 1413 O O . ASP A 1 182 ? 9.438 -63.281 -11.727 1 98.19 182 ASP A O 1
ATOM 1417 N N . VAL A 1 183 ? 8.852 -61.281 -10.875 1 97.56 183 VAL A N 1
ATOM 1418 C CA . VAL A 1 183 ? 8.461 -60.656 -12.133 1 97.56 183 VAL A CA 1
ATOM 1419 C C . VAL A 1 183 ? 9.008 -59.25 -12.203 1 97.56 183 VAL A C 1
ATOM 1421 O O . VAL A 1 183 ? 9.008 -58.531 -11.203 1 97.56 183 VAL A O 1
ATOM 1424 N N . VAL A 1 184 ? 9.594 -58.844 -13.281 1 98.31 184 VAL A N 1
ATOM 1425 C CA . VAL A 1 184 ? 9.992 -57.469 -13.531 1 98.31 184 VAL A CA 1
ATOM 1426 C C . VAL A 1 184 ? 9.117 -56.875 -14.633 1 98.31 184 VAL A C 1
ATOM 1428 O O . VAL A 1 184 ? 9.07 -57.406 -15.75 1 98.31 184 VAL A O 1
ATOM 1431 N N . SER A 1 185 ? 8.336 -55.875 -14.273 1 97.88 185 SER A N 1
ATOM 1432 C CA . SER A 1 185 ? 7.547 -55.125 -15.25 1 97.88 185 SER A CA 1
ATOM 1433 C C . SER A 1 185 ? 8.297 -53.906 -15.75 1 97.88 185 SER A C 1
ATOM 1435 O O . SER A 1 185 ? 8.938 -53.188 -14.969 1 97.88 185 SER A O 1
ATOM 1437 N N . SER A 1 186 ? 8.312 -53.625 -17.047 1 97.19 186 SER A N 1
ATOM 1438 C CA . SER A 1 186 ? 9.016 -52.5 -17.656 1 97.19 186 SER A CA 1
ATOM 1439 C C . SER A 1 186 ? 8.078 -51.688 -18.531 1 97.19 186 SER A C 1
ATOM 1441 O O . SER A 1 186 ? 7.141 -52.219 -19.125 1 97.19 186 SER A O 1
ATOM 1443 N N . LEU A 1 187 ? 8.289 -50.375 -18.531 1 96.38 187 LEU A N 1
ATOM 1444 C CA . LEU A 1 187 ? 7.492 -49.469 -19.344 1 96.38 187 LEU A CA 1
ATOM 1445 C C . LEU A 1 187 ? 8.32 -48.281 -19.781 1 96.38 187 LEU A C 1
ATOM 1447 O O . LEU A 1 187 ? 9.047 -47.688 -18.984 1 96.38 187 LEU A O 1
ATOM 1451 N N . LYS A 1 188 ? 8.328 -47.969 -21.094 1 94.75 188 LYS A N 1
ATOM 1452 C CA . LYS A 1 188 ? 8.898 -46.781 -21.672 1 94.75 188 LYS A CA 1
ATOM 1453 C C . LYS A 1 188 ? 7.809 -45.875 -22.234 1 94.75 188 LYS A C 1
ATOM 1455 O O . LYS A 1 188 ? 6.91 -46.344 -22.938 1 94.75 188 LYS A O 1
ATOM 1460 N N . LEU A 1 189 ? 7.824 -44.688 -21.875 1 93.38 189 LEU A N 1
ATOM 1461 C CA . LEU A 1 189 ? 6.812 -43.781 -22.406 1 93.38 189 LEU A CA 1
ATOM 1462 C C . LEU A 1 189 ? 7.367 -42.375 -22.562 1 93.38 189 LEU A C 1
ATOM 1464 O O . LEU A 1 189 ? 8.453 -42.062 -22.062 1 93.38 189 LEU A O 1
ATOM 1468 N N . HIS A 1 190 ? 6.676 -41.562 -23.297 1 93.06 190 HIS A N 1
ATOM 1469 C CA . HIS A 1 190 ? 6.965 -40.156 -23.516 1 93.06 190 HIS A CA 1
ATOM 1470 C C . HIS A 1 190 ? 5.789 -39.281 -23.094 1 93.06 190 HIS A C 1
ATOM 1472 O O . HIS A 1 190 ? 4.652 -39.5 -23.5 1 93.06 190 HIS A O 1
ATOM 1478 N N . TYR A 1 191 ? 6.008 -38.438 -22.125 1 92.94 191 TYR A N 1
ATOM 1479 C CA . TYR A 1 191 ? 5.051 -37.375 -21.875 1 92.94 191 TYR A CA 1
ATOM 1480 C C . TYR A 1 191 ? 5.324 -36.188 -22.766 1 92.94 191 TYR A C 1
ATOM 1482 O O . TYR A 1 191 ? 6.297 -35.438 -22.562 1 92.94 191 TYR A O 1
ATOM 1490 N N . PRO A 1 192 ? 4.516 -35.906 -23.75 1 89.88 192 PRO A N 1
ATOM 1491 C CA . PRO A 1 192 ? 4.84 -34.938 -24.781 1 89.88 192 PRO A CA 1
ATOM 1492 C C . PRO A 1 192 ? 4.758 -33.5 -24.266 1 89.88 192 PRO A C 1
ATOM 1494 O O . PRO A 1 192 ? 4.062 -33.219 -23.281 1 89.88 192 PRO A O 1
ATOM 1497 N N . ARG A 1 193 ? 5.41 -32.594 -25 1 89.94 193 ARG A N 1
ATOM 1498 C CA . ARG A 1 193 ? 5.441 -31.156 -24.719 1 89.94 193 ARG A CA 1
ATOM 1499 C C . ARG A 1 193 ? 4.055 -30.531 -24.875 1 89.94 193 ARG A C 1
ATOM 1501 O O . ARG A 1 193 ? 3.318 -30.875 -25.797 1 89.94 193 ARG A O 1
ATOM 1508 N N . SER A 1 194 ? 3.672 -29.828 -23.891 1 88.19 194 SER A N 1
ATOM 1509 C CA . SER A 1 194 ? 2.387 -29.141 -23.922 1 88.19 194 SER A CA 1
ATOM 1510 C C . SER A 1 194 ? 2.535 -27.672 -23.531 1 88.19 194 SER A C 1
ATOM 1512 O O . SER A 1 194 ? 3.529 -27.281 -22.906 1 88.19 194 SER A O 1
ATOM 1514 N N . HIS A 1 195 ? 1.644 -26.859 -23.938 1 90.06 195 HIS A N 1
ATOM 1515 C CA . HIS A 1 195 ? 1.613 -25.438 -23.609 1 90.06 195 HIS A CA 1
ATOM 1516 C C . HIS A 1 195 ? 0.42 -25.094 -22.734 1 90.06 195 HIS A C 1
ATOM 1518 O O . HIS A 1 195 ? -0.7 -25.531 -22.984 1 90.06 195 HIS A O 1
ATOM 1524 N N . PRO A 1 196 ? 0.624 -24.266 -21.656 1 87.31 196 PRO A N 1
ATOM 1525 C CA . PRO A 1 196 ? -0.486 -23.922 -20.766 1 87.31 196 PRO A CA 1
ATOM 1526 C C . PRO A 1 196 ? -1.572 -23.109 -21.453 1 87.31 196 PRO A C 1
ATOM 1528 O O . PRO A 1 196 ? -2.746 -23.188 -21.078 1 87.31 196 PRO A O 1
ATOM 1531 N N . SER A 1 197 ? -1.265 -22.281 -22.344 1 88.94 197 SER A N 1
ATOM 1532 C CA . SER A 1 197 ? -2.148 -21.5 -23.203 1 88.94 197 SER A CA 1
ATOM 1533 C C . SER A 1 197 ? -3.146 -20.688 -22.391 1 88.94 197 SER A C 1
ATOM 1535 O O . SER A 1 197 ? -4.355 -20.766 -22.609 1 88.94 197 SER A O 1
ATOM 1537 N N . PRO A 1 198 ? -2.689 -19.844 -21.484 1 90.75 198 PRO A N 1
ATOM 1538 C CA . PRO A 1 198 ? -3.625 -18.938 -20.797 1 90.75 198 PRO A CA 1
ATOM 1539 C C . PRO A 1 198 ? -4.375 -18.031 -21.766 1 90.75 198 PRO A C 1
ATOM 1541 O O . PRO A 1 198 ? -3.859 -17.688 -22.844 1 90.75 198 PRO A O 1
ATOM 1544 N N . ILE A 1 199 ? -5.562 -17.578 -21.359 1 90.44 199 ILE A N 1
ATOM 1545 C CA . ILE A 1 199 ? -6.367 -16.719 -22.203 1 90.44 199 ILE A CA 1
ATOM 1546 C C . ILE A 1 199 ? -5.633 -15.398 -22.453 1 90.44 199 ILE A C 1
ATOM 1548 O O . ILE A 1 199 ? -5.613 -14.891 -23.578 1 90.44 199 ILE A O 1
ATOM 1552 N N . GLU A 1 200 ? -5.066 -14.828 -21.438 1 94.75 200 GLU A N 1
ATOM 1553 C CA . GLU A 1 200 ? -4.227 -13.641 -21.562 1 94.75 200 GLU A CA 1
ATOM 1554 C C . GLU A 1 200 ? -2.758 -14.016 -21.719 1 94.75 200 GLU A C 1
ATOM 1556 O O . GLU A 1 200 ? -2.197 -14.727 -20.891 1 94.75 200 GLU A O 1
ATOM 1561 N N . CYS A 1 201 ? -2.154 -13.562 -22.781 1 95.38 201 CYS A N 1
ATOM 1562 C CA . CYS A 1 201 ? -0.739 -13.844 -23 1 95.38 201 CYS A CA 1
ATOM 1563 C C . CYS A 1 201 ? 0.133 -12.977 -22.094 1 95.38 201 CYS A C 1
ATOM 1565 O O . CYS A 1 201 ? -0.38 -12.18 -21.312 1 95.38 201 CYS A O 1
ATOM 1567 N N . CYS A 1 202 ? 1.392 -13.211 -22.156 1 95.25 202 CYS A N 1
ATOM 1568 C CA . CYS A 1 202 ? 2.33 -12.438 -21.359 1 95.25 202 CYS A CA 1
ATOM 1569 C C . CYS A 1 202 ? 2.475 -11.023 -21.891 1 95.25 202 CYS A C 1
ATOM 1571 O O . CYS A 1 202 ? 2.246 -10.781 -23.078 1 95.25 202 CYS A O 1
ATOM 1573 N N . GLY A 1 203 ? 2.777 -10.125 -21.031 1 96.69 203 GLY A N 1
ATOM 1574 C CA . GLY A 1 203 ? 3.01 -8.742 -21.406 1 96.69 203 GLY A CA 1
ATOM 1575 C C . GLY A 1 203 ? 3.5 -7.887 -20.25 1 96.69 203 GLY A C 1
ATOM 1576 O O . GLY A 1 203 ? 3.623 -8.367 -19.125 1 96.69 203 GLY A O 1
ATOM 1577 N N . ALA A 1 204 ? 3.834 -6.609 -20.578 1 97.62 204 ALA A N 1
ATOM 1578 C CA . ALA A 1 204 ? 4.297 -5.664 -19.562 1 97.62 204 ALA A CA 1
ATOM 1579 C C . ALA A 1 204 ? 4.066 -4.223 -20.016 1 97.62 204 ALA A C 1
ATOM 1581 O O . ALA A 1 204 ? 4.078 -3.928 -21.219 1 97.62 204 ALA A O 1
ATOM 1582 N N . VAL A 1 205 ? 3.746 -3.41 -19.125 1 98.38 205 VAL A N 1
ATOM 1583 C CA . VAL A 1 205 ? 3.811 -1.958 -19.266 1 98.38 205 VAL A CA 1
ATOM 1584 C C . VAL A 1 205 ? 4.852 -1.392 -18.297 1 98.38 205 VAL A C 1
ATOM 1586 O O . VAL A 1 205 ? 4.66 -1.419 -17.078 1 98.38 205 VAL A O 1
ATOM 1589 N N . ALA A 1 206 ? 5.957 -0.905 -18.812 1 97.94 206 ALA A N 1
ATOM 1590 C CA . ALA A 1 206 ? 7.023 -0.322 -18 1 97.94 206 ALA A CA 1
ATOM 1591 C C . ALA A 1 206 ? 6.953 1.202 -18.016 1 97.94 206 ALA A C 1
ATOM 1593 O O . ALA A 1 206 ? 6.711 1.808 -19.062 1 97.94 206 ALA A O 1
ATOM 1594 N N . ASP A 1 207 ? 7.07 1.784 -16.906 1 97.25 207 ASP A N 1
ATOM 1595 C CA . ASP A 1 207 ? 7.023 3.236 -16.75 1 97.25 207 ASP A CA 1
ATOM 1596 C C . ASP A 1 207 ? 8.148 3.73 -15.844 1 97.25 207 ASP A C 1
ATOM 1598 O O . ASP A 1 207 ? 8.023 3.691 -14.617 1 97.25 207 ASP A O 1
ATOM 1602 N N . PHE A 1 208 ? 9.219 4.305 -16.391 1 95.12 208 PHE A N 1
ATOM 1603 C CA . PHE A 1 208 ? 10.328 4.887 -15.648 1 95.12 208 PHE A CA 1
ATOM 1604 C C . PHE A 1 208 ? 10.141 6.391 -15.492 1 95.12 208 PHE A C 1
ATOM 1606 O O . PHE A 1 208 ? 10.023 7.117 -16.484 1 95.12 208 PHE A O 1
ATOM 1613 N N . ASP A 1 209 ? 10.016 6.773 -14.258 1 91.38 209 ASP A N 1
ATOM 1614 C CA . ASP A 1 209 ? 9.922 8.203 -13.961 1 91.38 209 ASP A CA 1
ATOM 1615 C C . ASP A 1 209 ? 11.305 8.812 -13.766 1 91.38 209 ASP A C 1
ATOM 1617 O O . ASP A 1 209 ? 11.922 8.648 -12.703 1 91.38 209 ASP A O 1
ATOM 1621 N N . ALA A 1 210 ? 11.734 9.641 -14.656 1 86.06 210 ALA A N 1
ATOM 1622 C CA . ALA A 1 210 ? 13.078 10.211 -14.609 1 86.06 210 ALA A CA 1
ATOM 1623 C C . ALA A 1 210 ? 13.195 11.227 -13.477 1 86.06 210 ALA A C 1
ATOM 1625 O O . ALA A 1 210 ? 14.297 11.516 -13.008 1 86.06 210 ALA A O 1
ATOM 1626 N N . GLY A 1 211 ? 12.133 11.797 -13.07 1 83.12 211 GLY A N 1
ATOM 1627 C CA . GLY A 1 211 ? 12.148 12.758 -11.977 1 83.12 211 GLY A CA 1
ATOM 1628 C C . GLY A 1 211 ? 12.438 12.125 -10.633 1 83.12 211 GLY A C 1
ATOM 1629 O O . GLY A 1 211 ? 13.203 12.68 -9.836 1 83.12 211 GLY A O 1
ATOM 1630 N N . THR A 1 212 ? 11.922 10.977 -10.398 1 85.12 212 THR A N 1
ATOM 1631 C CA . THR A 1 212 ? 12.078 10.336 -9.102 1 85.12 212 THR A CA 1
ATOM 1632 C C . THR A 1 212 ? 13.062 9.172 -9.18 1 85.12 212 THR A C 1
ATOM 1634 O O . THR A 1 212 ? 13.578 8.719 -8.156 1 85.12 212 THR A O 1
ATOM 1637 N N . GLY A 1 213 ? 13.281 8.68 -10.391 1 88.25 213 GLY A N 1
ATOM 1638 C CA . GLY A 1 213 ? 14.102 7.492 -10.562 1 88.25 213 GLY A CA 1
ATOM 1639 C C . GLY A 1 213 ? 13.352 6.203 -10.305 1 88.25 213 GLY A C 1
ATOM 1640 O O . GLY A 1 213 ? 13.93 5.117 -10.359 1 88.25 213 GLY A O 1
ATOM 1641 N N . LYS A 1 214 ? 12.102 6.285 -10.086 1 92.62 214 LYS A N 1
ATOM 1642 C CA . LYS A 1 214 ? 11.297 5.113 -9.75 1 92.62 214 LYS A CA 1
ATOM 1643 C C . LYS A 1 214 ? 10.82 4.395 -11.008 1 92.62 214 LYS A C 1
ATOM 1645 O O . LYS A 1 214 ? 10.43 5.039 -11.984 1 92.62 214 LYS A O 1
ATOM 1650 N N . LEU A 1 215 ? 10.938 3.104 -11.023 1 96.19 215 LEU A N 1
ATOM 1651 C CA . LEU A 1 215 ? 10.43 2.246 -12.086 1 96.19 215 LEU A CA 1
ATOM 1652 C C . LEU A 1 215 ? 9.188 1.489 -11.625 1 96.19 215 LEU A C 1
ATOM 1654 O O . LEU A 1 215 ? 9.227 0.779 -10.617 1 96.19 215 LEU A O 1
ATOM 1658 N N . THR A 1 216 ? 8.109 1.676 -12.281 1 97.06 216 THR A N 1
ATOM 1659 C CA . THR A 1 216 ? 6.906 0.873 -12.086 1 97.06 216 THR A CA 1
ATOM 1660 C C . THR A 1 216 ? 6.652 -0.027 -13.289 1 97.06 216 THR A C 1
ATOM 1662 O O . THR A 1 216 ? 6.609 0.446 -14.43 1 97.06 216 THR A O 1
ATOM 1665 N N . VAL A 1 217 ? 6.516 -1.284 -13.102 1 97.69 217 VAL A N 1
ATOM 1666 C CA . VAL A 1 217 ? 6.227 -2.232 -14.172 1 97.69 217 VAL A CA 1
ATOM 1667 C C . VAL A 1 217 ? 4.93 -2.98 -13.859 1 97.69 217 VAL A C 1
ATOM 1669 O O . VAL A 1 217 ? 4.832 -3.672 -12.844 1 97.69 217 VAL A O 1
ATOM 1672 N N . TYR A 1 218 ? 3.951 -2.809 -14.727 1 98 218 TYR A N 1
ATOM 1673 C CA . TYR A 1 218 ? 2.781 -3.68 -14.719 1 98 218 TYR A CA 1
ATOM 1674 C C . TYR A 1 218 ? 3.033 -4.934 -15.547 1 98 218 TYR A C 1
ATOM 1676 O O . TYR A 1 218 ? 3.498 -4.852 -16.688 1 98 218 TYR A O 1
ATOM 1684 N N . MET A 1 219 ? 2.775 -6.098 -15.016 1 96.5 219 MET A N 1
ATOM 1685 C CA . MET A 1 219 ? 3.064 -7.32 -15.758 1 96.5 219 MET A CA 1
ATOM 1686 C C . MET A 1 219 ? 2.152 -8.461 -15.312 1 96.5 219 MET A C 1
ATOM 1688 O O . MET A 1 219 ? 1.57 -8.406 -14.227 1 96.5 219 MET A O 1
ATOM 1692 N N . THR A 1 220 ? 2 -9.461 -16.141 1 95.88 220 THR A N 1
ATOM 1693 C CA . THR A 1 220 ? 1.145 -10.609 -15.867 1 95.88 220 THR A CA 1
ATOM 1694 C C . THR A 1 220 ? 1.892 -11.656 -15.047 1 95.88 220 THR A C 1
ATOM 1696 O O . THR A 1 220 ? 1.796 -12.852 -15.328 1 95.88 220 THR A O 1
ATOM 1699 N N . THR A 1 221 ? 2.6 -11.32 -14.039 1 94.69 221 THR A N 1
ATOM 1700 C CA . THR A 1 221 ? 3.451 -12.258 -13.312 1 94.69 221 THR A CA 1
ATOM 1701 C C . THR A 1 221 ? 2.693 -12.883 -12.148 1 94.69 221 THR A C 1
ATOM 1703 O O . THR A 1 221 ? 1.858 -12.227 -11.516 1 94.69 221 THR A O 1
ATOM 1706 N N . GLN A 1 222 ? 3.062 -14.164 -11.875 1 94.19 222 GLN A N 1
ATOM 1707 C CA . GLN A 1 222 ? 2.537 -14.914 -10.734 1 94.19 222 GLN A CA 1
ATOM 1708 C C . GLN A 1 222 ? 3.346 -14.633 -9.469 1 94.19 222 GLN A C 1
ATOM 1710 O O . GLN A 1 222 ? 2.924 -14.984 -8.367 1 94.19 222 GLN A O 1
ATOM 1715 N N . ALA A 1 223 ? 4.512 -14.023 -9.609 1 93.12 223 ALA A N 1
ATOM 1716 C CA . ALA A 1 223 ? 5.441 -13.859 -8.5 1 93.12 223 ALA A CA 1
ATOM 1717 C C . ALA A 1 223 ? 6.098 -12.477 -8.531 1 93.12 223 ALA A C 1
ATOM 1719 O O . ALA A 1 223 ? 7.301 -12.367 -8.766 1 93.12 223 ALA A O 1
ATOM 1720 N N . PRO A 1 224 ? 5.379 -11.461 -8.141 1 94.75 224 PRO A N 1
ATOM 1721 C CA . PRO A 1 224 ? 5.855 -10.094 -8.32 1 94.75 224 PRO A CA 1
ATOM 1722 C C . PRO A 1 224 ? 7.152 -9.812 -7.562 1 94.75 224 PRO A C 1
ATOM 1724 O O . PRO A 1 224 ? 8.055 -9.164 -8.094 1 94.75 224 PRO A O 1
ATOM 1727 N N . HIS A 1 225 ? 7.344 -10.328 -6.332 1 92.69 225 HIS A N 1
ATOM 1728 C CA . HIS A 1 225 ? 8.508 -9.992 -5.52 1 92.69 225 HIS A CA 1
ATOM 1729 C C . HIS A 1 225 ? 9.773 -10.625 -6.082 1 92.69 225 HIS A C 1
ATOM 1731 O O . HIS A 1 225 ? 10.852 -10.023 -6.047 1 92.69 225 HIS A O 1
ATOM 1737 N N . ILE A 1 226 ? 9.641 -11.789 -6.605 1 88.38 226 ILE A N 1
ATOM 1738 C CA . ILE A 1 226 ? 10.797 -12.445 -7.207 1 88.38 226 ILE A CA 1
ATOM 1739 C C . ILE A 1 226 ? 11.195 -11.719 -8.484 1 88.38 226 ILE A C 1
ATOM 1741 O O . ILE A 1 226 ? 12.383 -11.57 -8.781 1 88.38 226 ILE A O 1
ATOM 1745 N N . VAL A 1 227 ? 10.203 -11.312 -9.188 1 90.12 227 VAL A N 1
ATOM 1746 C CA . VAL A 1 227 ? 10.461 -10.57 -10.422 1 90.12 227 VAL A CA 1
ATOM 1747 C C . VAL A 1 227 ? 11.18 -9.258 -10.094 1 90.12 227 VAL A C 1
ATOM 1749 O O . VAL A 1 227 ? 12.094 -8.852 -10.812 1 90.12 227 VAL A O 1
ATOM 1752 N N . ARG A 1 228 ? 10.719 -8.594 -9.023 1 91.31 228 ARG A N 1
ATOM 1753 C CA . ARG A 1 228 ? 11.383 -7.352 -8.633 1 91.31 228 ARG A CA 1
ATOM 1754 C C . ARG A 1 228 ? 12.867 -7.586 -8.375 1 91.31 228 ARG A C 1
ATOM 1756 O O . ARG A 1 228 ? 13.711 -6.77 -8.766 1 91.31 228 ARG A O 1
ATOM 1763 N N . ALA A 1 229 ? 13.188 -8.625 -7.664 1 83.38 229 ALA A N 1
ATOM 1764 C CA . ALA A 1 229 ? 14.578 -8.961 -7.375 1 83.38 229 ALA A CA 1
ATOM 1765 C C . ALA A 1 229 ? 15.367 -9.188 -8.656 1 83.38 229 ALA A C 1
ATOM 1767 O O . ALA A 1 229 ? 16.516 -8.734 -8.781 1 83.38 229 ALA A O 1
ATOM 1768 N N . ALA A 1 230 ? 14.742 -9.844 -9.578 1 80.69 230 ALA A N 1
ATOM 1769 C CA . ALA A 1 230 ? 15.391 -10.109 -10.867 1 80.69 230 ALA A CA 1
ATOM 1770 C C . ALA A 1 230 ? 15.602 -8.82 -11.648 1 80.69 230 ALA A C 1
ATOM 1772 O O . ALA A 1 230 ? 16.656 -8.617 -12.266 1 80.69 230 ALA A O 1
ATOM 1773 N N . VAL A 1 231 ? 14.586 -7.98 -11.609 1 85.88 231 VAL A N 1
ATOM 1774 C CA . VAL A 1 231 ? 14.648 -6.715 -12.328 1 85.88 231 VAL A CA 1
ATOM 1775 C C . VAL A 1 231 ? 15.75 -5.84 -11.734 1 85.88 231 VAL A C 1
ATOM 1777 O O . VAL A 1 231 ? 16.453 -5.129 -12.469 1 85.88 231 VAL A O 1
ATOM 1780 N N . ALA A 1 232 ? 15.898 -5.906 -10.43 1 82.94 232 ALA A N 1
ATOM 1781 C CA . ALA A 1 232 ? 16.938 -5.117 -9.773 1 82.94 232 ALA A CA 1
ATOM 1782 C C . ALA A 1 232 ? 18.328 -5.496 -10.289 1 82.94 232 ALA A C 1
ATOM 1784 O O . ALA A 1 232 ? 19.203 -4.637 -10.43 1 82.94 232 ALA A O 1
ATOM 1785 N N . LEU A 1 233 ? 18.531 -6.664 -10.648 1 72.38 233 LEU A N 1
ATOM 1786 C CA . LEU A 1 233 ? 19.797 -7.16 -11.148 1 72.38 233 LEU A CA 1
ATOM 1787 C C . LEU A 1 233 ? 20.031 -6.707 -12.586 1 72.38 233 LEU A C 1
ATOM 1789 O O . LEU A 1 233 ? 21.172 -6.426 -12.969 1 72.38 233 LEU A O 1
ATOM 1793 N N . ILE A 1 234 ? 18.969 -6.5 -13.297 1 74.56 234 ILE A N 1
ATOM 1794 C CA . ILE A 1 234 ? 19.078 -6.273 -14.734 1 74.56 234 ILE A CA 1
ATOM 1795 C C . ILE A 1 234 ? 19.078 -4.773 -15.023 1 74.56 234 ILE A C 1
ATOM 1797 O O . ILE A 1 234 ? 19.859 -4.297 -15.852 1 74.56 234 ILE A O 1
ATOM 1801 N N . ALA A 1 235 ? 18.156 -4 -14.352 1 76.75 235 ALA A N 1
ATOM 1802 C CA . ALA A 1 235 ? 17.938 -2.584 -14.648 1 76.75 235 ALA A CA 1
ATOM 1803 C C . ALA A 1 235 ? 18.984 -1.719 -13.938 1 76.75 235 ALA A C 1
ATOM 1805 O O . ALA A 1 235 ? 19.094 -0.524 -14.219 1 76.75 235 ALA A O 1
ATOM 1806 N N . GLU A 1 236 ? 19.766 -2.271 -13.109 1 79.31 236 GLU A N 1
ATOM 1807 C CA . GLU A 1 236 ? 20.75 -1.548 -12.305 1 79.31 236 GLU A CA 1
ATOM 1808 C C . GLU A 1 236 ? 20.078 -0.467 -11.461 1 79.31 236 GLU A C 1
ATOM 1810 O O . GLU A 1 236 ? 20.562 0.662 -11.391 1 79.31 236 GLU A O 1
ATOM 1815 N N . LEU A 1 237 ? 18.906 -0.615 -11.117 1 88.06 237 LEU A N 1
ATOM 1816 C CA . LEU A 1 237 ? 18.188 0.219 -10.172 1 88.06 237 LEU A CA 1
ATOM 1817 C C . LEU A 1 237 ? 18.094 -0.454 -8.805 1 88.06 237 LEU A C 1
ATOM 1819 O O . LEU A 1 237 ? 17.969 -1.677 -8.719 1 88.06 237 LEU A O 1
ATOM 1823 N N . PRO A 1 238 ? 18.281 0.356 -7.797 1 91.31 238 PRO A N 1
ATOM 1824 C CA . PRO A 1 238 ? 18.141 -0.262 -6.48 1 91.31 238 PRO A CA 1
ATOM 1825 C C . PRO A 1 238 ? 16.719 -0.764 -6.215 1 91.31 238 PRO A C 1
ATOM 1827 O O . PRO A 1 238 ? 15.75 -0.168 -6.695 1 91.31 238 PRO A O 1
ATOM 1830 N N . GLU A 1 239 ? 16.547 -1.76 -5.441 1 91.44 239 GLU A N 1
ATOM 1831 C CA . GLU A 1 239 ? 15.32 -2.521 -5.234 1 91.44 239 GLU A CA 1
ATOM 1832 C C . GLU A 1 239 ? 14.18 -1.614 -4.793 1 91.44 239 GLU A C 1
ATOM 1834 O O . GLU A 1 239 ? 13.039 -1.777 -5.238 1 91.44 239 GLU A O 1
ATOM 1839 N N . HIS A 1 240 ? 14.484 -0.636 -3.926 1 91.5 240 HIS A N 1
ATOM 1840 C CA . HIS A 1 240 ? 13.438 0.205 -3.352 1 91.5 240 HIS A CA 1
ATOM 1841 C C . HIS A 1 240 ? 12.875 1.172 -4.391 1 91.5 240 HIS A C 1
ATOM 1843 O O . HIS A 1 240 ? 11.828 1.788 -4.168 1 91.5 240 HIS A O 1
ATOM 1849 N N . GLN A 1 241 ? 13.57 1.299 -5.551 1 94 241 GLN A N 1
ATOM 1850 C CA . GLN A 1 241 ? 13.109 2.176 -6.621 1 94 241 GLN A CA 1
ATOM 1851 C C . GLN A 1 241 ? 12.336 1.396 -7.676 1 94 241 GLN A C 1
ATOM 1853 O O . GLN A 1 241 ? 11.938 1.954 -8.703 1 94 241 GLN A O 1
ATOM 1858 N N . ILE A 1 242 ? 12.102 0.143 -7.453 1 95.94 242 ILE A N 1
ATOM 1859 C CA . ILE A 1 242 ? 11.398 -0.708 -8.414 1 95.94 242 ILE A CA 1
ATOM 1860 C C . ILE A 1 242 ? 10.078 -1.184 -7.812 1 95.94 242 ILE A C 1
ATOM 1862 O O . ILE A 1 242 ? 10.055 -1.759 -6.723 1 95.94 242 ILE A O 1
ATOM 1866 N N . ARG A 1 243 ? 9.023 -0.932 -8.461 1 96.62 243 ARG A N 1
ATOM 1867 C CA . ARG A 1 243 ? 7.688 -1.409 -8.102 1 96.62 243 ARG A CA 1
ATOM 1868 C C . ARG A 1 243 ? 7.129 -2.33 -9.18 1 96.62 243 ARG A C 1
ATOM 1870 O O . ARG A 1 243 ? 7.098 -1.968 -10.359 1 96.62 243 ARG A O 1
ATOM 1877 N N . ILE A 1 244 ? 6.762 -3.529 -8.82 1 97.31 244 ILE A N 1
ATOM 1878 C CA . ILE A 1 244 ? 6.105 -4.469 -9.727 1 97.31 244 ILE A CA 1
ATOM 1879 C C . ILE A 1 244 ? 4.633 -4.613 -9.336 1 97.31 244 ILE A C 1
ATOM 1881 O O . ILE A 1 244 ? 4.312 -4.863 -8.172 1 97.31 244 ILE A O 1
ATOM 1885 N N . VAL A 1 245 ? 3.734 -4.441 -10.312 1 97.5 245 VAL A N 1
ATOM 1886 C CA . VAL A 1 245 ? 2.297 -4.562 -10.086 1 97.5 245 VAL A CA 1
ATOM 1887 C C . VAL A 1 245 ? 1.712 -5.621 -11.016 1 97.5 245 VAL A C 1
ATOM 1889 O O . VAL A 1 245 ? 1.832 -5.516 -12.242 1 97.5 245 VAL A O 1
ATOM 1892 N N . SER A 1 246 ? 1.221 -6.625 -10.484 1 97.25 246 SER A N 1
ATOM 1893 C CA . SER A 1 246 ? 0.431 -7.598 -11.227 1 97.25 246 SER A CA 1
ATOM 1894 C C . SER A 1 246 ? -1.06 -7.289 -11.133 1 97.25 246 SER A C 1
ATOM 1896 O O .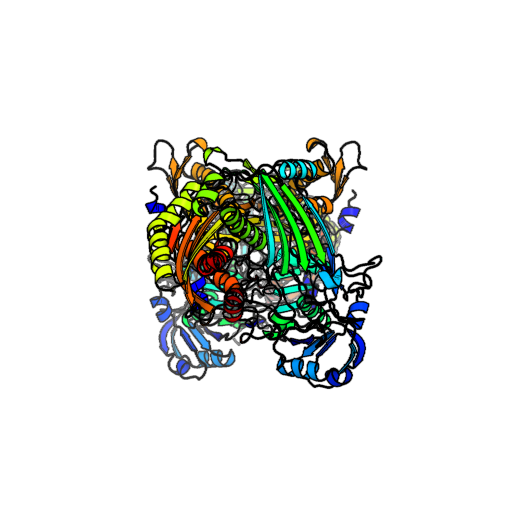 SER A 1 246 ? -1.698 -7.586 -10.125 1 97.25 246 SER A O 1
ATOM 1898 N N . PRO A 1 247 ? -1.645 -6.77 -12.234 1 95.69 247 PRO A N 1
ATOM 1899 C CA . PRO A 1 247 ? -3.082 -6.484 -12.188 1 95.69 247 PRO A CA 1
ATOM 1900 C C . PRO A 1 247 ? -3.936 -7.75 -12.258 1 95.69 247 PRO A C 1
ATOM 1902 O O . PRO A 1 247 ? -3.531 -8.805 -11.758 1 95.69 247 PRO A O 1
ATOM 1905 N N . ASP A 1 248 ? -5.188 -7.633 -12.781 1 95.31 248 ASP A N 1
ATOM 1906 C CA . ASP A 1 248 ? -5.941 -8.859 -13.047 1 95.31 248 ASP A CA 1
ATOM 1907 C C . ASP A 1 248 ? -5.238 -9.719 -14.086 1 95.31 248 ASP A C 1
ATOM 1909 O O . ASP A 1 248 ? -4.695 -9.203 -15.07 1 95.31 248 ASP A O 1
ATOM 1913 N N . ILE A 1 249 ? -5.199 -10.984 -13.812 1 95.62 249 ILE A N 1
ATOM 1914 C CA . ILE A 1 249 ? -4.504 -11.906 -14.703 1 95.62 249 ILE A CA 1
ATOM 1915 C C . ILE A 1 249 ? -5.504 -12.883 -15.32 1 95.62 249 ILE A C 1
ATOM 1917 O O . ILE A 1 249 ? -6.301 -13.5 -14.609 1 95.62 249 ILE A O 1
ATOM 1921 N N . GLY A 1 250 ? -5.422 -12.992 -16.609 1 93.12 250 GLY A N 1
ATOM 1922 C CA . GLY A 1 250 ? -6.262 -13.938 -17.312 1 93.12 250 GLY A CA 1
ATOM 1923 C C . GLY A 1 250 ? -5.656 -15.328 -17.391 1 93.12 250 GLY A C 1
ATOM 1924 O O . GLY A 1 250 ? -5.328 -15.805 -18.484 1 93.12 250 GLY A O 1
ATOM 1925 N N . GLY A 1 251 ? -5.406 -15.922 -16.234 1 91.75 251 GLY A N 1
ATOM 1926 C CA . GLY A 1 251 ? -4.828 -17.25 -16.188 1 91.75 251 GLY A CA 1
ATOM 1927 C C . GLY A 1 251 ? -3.309 -17.25 -16.188 1 91.75 251 GLY A C 1
ATOM 1928 O O . GLY A 1 251 ? -2.688 -16.453 -16.891 1 91.75 251 GLY A O 1
ATOM 1929 N N . GLY A 1 252 ? -2.697 -18.062 -15.398 1 89.06 252 GLY A N 1
ATOM 1930 C CA . GLY A 1 252 ? -1.255 -18.234 -15.336 1 89.06 252 GLY A CA 1
ATOM 1931 C C . GLY A 1 252 ? -0.802 -19.641 -15.695 1 89.06 252 GLY A C 1
ATOM 1932 O O . GLY A 1 252 ? -0.151 -19.844 -16.719 1 89.06 252 GLY A O 1
ATOM 1933 N N . PHE A 1 253 ? -1.205 -20.656 -14.938 1 87.12 253 PHE A N 1
ATOM 1934 C CA . PHE A 1 253 ? -0.979 -22.078 -15.164 1 87.12 253 PHE A CA 1
ATOM 1935 C C . PHE A 1 253 ? 0.512 -22.391 -15.203 1 87.12 253 PHE A C 1
ATOM 1937 O O . PHE A 1 253 ? 0.948 -23.266 -15.961 1 87.12 253 PHE A O 1
ATOM 1944 N N . GLY A 1 254 ? 1.299 -21.516 -14.609 1 88.19 254 GLY A N 1
ATOM 1945 C CA . GLY A 1 254 ? 2.738 -21.719 -14.555 1 88.19 254 GLY A CA 1
ATOM 1946 C C . GLY A 1 254 ? 3.486 -20.938 -15.625 1 88.19 254 GLY A C 1
ATOM 1947 O O . GLY A 1 254 ? 4.676 -20.656 -15.477 1 88.19 254 GLY A O 1
ATOM 1948 N N . ASN A 1 255 ? 2.752 -20.562 -16.641 1 90.88 255 ASN A N 1
ATOM 1949 C CA . ASN A 1 255 ? 3.318 -19.844 -17.781 1 90.88 255 ASN A CA 1
ATOM 1950 C C . ASN A 1 255 ? 3.83 -18.469 -17.375 1 90.88 255 ASN A C 1
ATOM 1952 O O . ASN A 1 255 ? 4.723 -17.922 -18.016 1 90.88 255 ASN A O 1
ATOM 1956 N N . LYS A 1 256 ? 3.363 -17.938 -16.281 1 92.5 256 LYS A N 1
ATOM 1957 C CA . LYS A 1 256 ? 3.652 -16.547 -15.922 1 92.5 256 LYS A CA 1
ATOM 1958 C C . LYS A 1 256 ? 4.52 -16.484 -14.672 1 92.5 256 LYS A C 1
ATOM 1960 O O . LYS A 1 256 ? 4.539 -15.461 -13.977 1 92.5 256 LYS A O 1
ATOM 1965 N N . VAL A 1 257 ? 5.254 -17.578 -14.352 1 89.25 257 VAL A N 1
ATOM 1966 C CA . VAL A 1 257 ? 6.203 -17.609 -13.242 1 89.25 257 VAL A CA 1
ATOM 1967 C C . VAL A 1 257 ? 7.57 -17.125 -13.719 1 89.25 257 VAL A C 1
ATOM 1969 O O . VAL A 1 257 ? 8.211 -16.312 -13.047 1 89.25 257 VAL A O 1
ATOM 1972 N N . PRO A 1 258 ? 8 -17.547 -14.883 1 87.75 258 PRO A N 1
ATOM 1973 C CA . PRO A 1 258 ? 9.336 -17.156 -15.336 1 87.75 258 PRO A CA 1
ATOM 1974 C C . PRO A 1 258 ? 9.422 -15.688 -15.742 1 87.75 258 PRO A C 1
ATOM 1976 O O . PRO A 1 258 ? 8.391 -15.031 -15.898 1 87.75 258 PRO A O 1
ATOM 1979 N N . VAL A 1 259 ? 10.664 -15.281 -15.867 1 88.69 259 VAL A N 1
ATOM 1980 C CA . VAL A 1 259 ? 10.953 -13.961 -16.422 1 88.69 259 VAL A CA 1
ATOM 1981 C C . VAL A 1 259 ? 11.305 -14.086 -17.891 1 88.69 259 VAL A C 1
ATOM 1983 O O . VAL A 1 259 ? 12.141 -14.906 -18.281 1 88.69 259 VAL A O 1
ATOM 1986 N N . TYR A 1 260 ? 10.672 -13.32 -18.703 1 92.25 260 TYR A N 1
ATOM 1987 C CA . TYR A 1 260 ? 10.852 -13.414 -20.141 1 92.25 260 TYR A CA 1
ATOM 1988 C C . TYR A 1 260 ? 11.609 -12.203 -20.672 1 92.25 260 TYR A C 1
ATOM 1990 O O . TYR A 1 260 ? 11.531 -11.117 -20.109 1 92.25 260 TYR A O 1
ATOM 1998 N N . PRO A 1 261 ? 12.32 -12.352 -21.797 1 93.56 261 PRO A N 1
ATOM 1999 C CA . PRO A 1 261 ? 13.086 -11.266 -22.391 1 93.56 261 PRO A CA 1
ATOM 2000 C C . PRO A 1 261 ? 12.227 -10.047 -22.719 1 93.56 261 PRO A C 1
ATOM 2002 O O . PRO A 1 261 ? 12.688 -8.906 -22.609 1 93.56 261 PRO A O 1
ATOM 2005 N N . GLY A 1 262 ? 11.023 -10.297 -23.109 1 94.44 262 GLY A N 1
ATOM 2006 C CA . GLY A 1 262 ? 10.133 -9.203 -23.438 1 94.44 262 GLY A CA 1
ATOM 2007 C C . GLY A 1 262 ? 9.977 -8.195 -22.312 1 94.44 262 GLY A C 1
ATOM 2008 O O . GLY A 1 262 ? 9.812 -7 -22.547 1 94.44 262 GLY A O 1
ATOM 2009 N N . TYR A 1 263 ? 9.992 -8.695 -21.078 1 94.38 263 TYR A N 1
ATOM 2010 C CA . TYR A 1 263 ? 9.914 -7.809 -19.922 1 94.38 263 TYR A CA 1
ATOM 2011 C C . TYR A 1 263 ? 11.125 -6.887 -19.859 1 94.38 263 TYR A C 1
ATOM 2013 O O . TYR A 1 263 ? 10.984 -5.688 -19.609 1 94.38 263 TYR A O 1
ATOM 2021 N N . VAL A 1 264 ? 12.273 -7.473 -20.125 1 93.12 264 VAL A N 1
ATOM 2022 C CA . VAL A 1 264 ? 13.531 -6.727 -20.094 1 93.12 264 VAL A CA 1
ATOM 2023 C C . VAL A 1 264 ? 13.531 -5.664 -21.188 1 93.12 264 VAL A C 1
ATOM 2025 O O . VAL A 1 264 ? 13.945 -4.527 -20.953 1 93.12 264 VAL A O 1
ATOM 2028 N N . HIS A 1 265 ? 13 -6.039 -22.375 1 95.44 265 HIS A N 1
ATOM 2029 C CA . HIS A 1 265 ? 12.898 -5.098 -23.484 1 95.44 265 HIS A CA 1
ATOM 2030 C C . HIS A 1 265 ? 12.055 -3.885 -23.109 1 95.44 265 HIS A C 1
ATOM 2032 O O . HIS A 1 265 ? 12.461 -2.742 -23.328 1 95.44 265 HIS A O 1
ATOM 2038 N N . ALA A 1 266 ? 10.914 -4.172 -22.531 1 96.25 266 ALA A N 1
ATOM 2039 C CA . ALA A 1 266 ? 9.977 -3.102 -22.203 1 96.25 266 ALA A CA 1
ATOM 2040 C C . ALA A 1 266 ? 10.57 -2.156 -21.156 1 96.25 266 ALA A C 1
ATOM 2042 O O . ALA A 1 266 ? 10.422 -0.937 -21.266 1 96.25 266 ALA A O 1
ATOM 2043 N N . ILE A 1 267 ? 11.188 -2.666 -20.172 1 94.75 267 ILE A N 1
ATOM 2044 C CA . ILE A 1 267 ? 11.805 -1.889 -19.094 1 94.75 267 ILE A CA 1
ATOM 2045 C C . ILE A 1 267 ? 12.898 -0.993 -19.672 1 94.75 267 ILE A C 1
ATOM 2047 O O . ILE A 1 267 ? 12.914 0.216 -19.422 1 94.75 267 ILE A O 1
ATOM 2051 N N . LEU A 1 268 ? 13.812 -1.581 -20.453 1 93.88 268 LEU A N 1
ATOM 2052 C CA . LEU A 1 268 ? 14.906 -0.806 -21.031 1 93.88 268 LEU A CA 1
ATOM 2053 C C . LEU A 1 268 ? 14.367 0.273 -21.969 1 93.88 268 LEU A C 1
ATOM 2055 O O . LEU A 1 268 ? 14.875 1.399 -21.969 1 93.88 268 LEU A O 1
ATOM 2059 N N . ALA A 1 269 ? 13.406 -0.131 -22.75 1 96.44 269 ALA A N 1
ATOM 2060 C CA . ALA A 1 269 ? 12.82 0.829 -23.688 1 96.44 269 ALA A CA 1
ATOM 2061 C C . ALA A 1 269 ? 12.234 2.027 -22.938 1 96.44 269 ALA A C 1
ATOM 2063 O O . ALA A 1 269 ? 12.383 3.17 -23.375 1 96.44 269 ALA A O 1
ATOM 2064 N N . SER A 1 270 ? 11.508 1.777 -21.875 1 96.5 270 SER A N 1
ATOM 2065 C CA . SER A 1 270 ? 10.945 2.871 -21.078 1 96.5 270 SER A CA 1
ATOM 2066 C C . SER A 1 270 ? 12.047 3.768 -20.531 1 96.5 270 SER A C 1
ATOM 2068 O O . SER A 1 270 ? 11.914 4.992 -20.531 1 96.5 270 SER A O 1
ATOM 2070 N N . ILE A 1 271 ? 13.078 3.213 -19.969 1 93.19 271 ILE A N 1
ATOM 2071 C CA . ILE A 1 271 ? 14.203 3.957 -19.406 1 93.19 271 ILE A CA 1
ATOM 2072 C C . ILE A 1 271 ? 14.828 4.836 -20.484 1 93.19 271 ILE A C 1
ATOM 2074 O O . ILE A 1 271 ? 15.102 6.02 -20.25 1 93.19 271 ILE A O 1
ATOM 2078 N N . LEU A 1 272 ? 15.031 4.305 -21.703 1 93.75 272 LEU A N 1
ATOM 2079 C CA . LEU A 1 272 ? 15.727 5.004 -22.781 1 93.75 272 LEU A CA 1
ATOM 2080 C C . LEU A 1 272 ? 14.852 6.102 -23.375 1 93.75 272 LEU A C 1
ATOM 2082 O O . LEU A 1 272 ? 15.352 7.156 -23.781 1 93.75 272 LEU A O 1
ATOM 2086 N N . THR A 1 273 ? 13.539 5.871 -23.453 1 95.88 273 THR A N 1
ATOM 2087 C CA . THR A 1 273 ? 12.648 6.832 -24.094 1 95.88 273 THR A CA 1
ATOM 2088 C C . THR A 1 273 ? 12.117 7.84 -23.078 1 95.88 273 THR A C 1
ATOM 2090 O O . THR A 1 273 ? 11.617 8.898 -23.453 1 95.88 273 THR A O 1
ATOM 2093 N N . GLY A 1 274 ? 12.117 7.438 -21.828 1 92.88 274 GLY A N 1
ATOM 2094 C CA . GLY A 1 274 ? 11.547 8.289 -20.797 1 92.88 274 GLY A CA 1
ATOM 2095 C C . GLY A 1 274 ? 10.031 8.305 -20.797 1 92.88 274 GLY A C 1
ATOM 2096 O O . GLY A 1 274 ? 9.414 9.234 -20.281 1 92.88 274 GLY A O 1
ATOM 2097 N N . ARG A 1 275 ? 9.461 7.34 -21.469 1 95.81 275 ARG A N 1
ATOM 2098 C CA . ARG A 1 275 ? 8.008 7.215 -21.578 1 95.81 275 ARG A CA 1
ATOM 2099 C C . ARG A 1 275 ? 7.555 5.805 -21.219 1 95.81 275 ARG A C 1
ATOM 2101 O O . ARG A 1 275 ? 8.344 4.859 -21.266 1 95.81 275 ARG A O 1
ATOM 2108 N N . PRO A 1 276 ? 6.281 5.68 -20.766 1 96.88 276 PRO A N 1
ATOM 2109 C CA . PRO A 1 276 ? 5.781 4.312 -20.594 1 96.88 276 PRO A CA 1
ATOM 2110 C C . PRO A 1 276 ? 5.793 3.506 -21.891 1 96.88 276 PRO A C 1
ATOM 2112 O O . PRO A 1 276 ? 5.504 4.047 -22.953 1 96.88 276 PRO A O 1
ATOM 2115 N N . VAL A 1 277 ? 6.156 2.285 -21.859 1 98.5 277 VAL A N 1
ATOM 2116 C CA . VAL A 1 277 ? 6.199 1.4 -23.016 1 98.5 277 VAL A CA 1
ATOM 2117 C C . VAL A 1 277 ? 5.371 0.147 -22.734 1 98.5 277 VAL A C 1
ATOM 2119 O O . VAL A 1 277 ? 5.594 -0.543 -21.734 1 98.5 277 VAL A O 1
ATOM 2122 N N . LYS A 1 278 ? 4.41 -0.145 -23.672 1 98.31 278 LYS A N 1
ATOM 2123 C CA . LYS A 1 278 ? 3.541 -1.312 -23.578 1 98.31 278 LYS A CA 1
ATOM 2124 C C . LYS A 1 278 ? 3.939 -2.389 -24.578 1 98.31 278 LYS A C 1
ATOM 2126 O O . LYS A 1 278 ? 4.09 -2.105 -25.766 1 98.31 278 LYS A O 1
ATOM 2131 N N . TRP A 1 279 ? 4.062 -3.639 -24.016 1 98.06 279 TRP A N 1
ATOM 2132 C CA . TRP A 1 279 ? 4.258 -4.832 -24.828 1 98.06 279 TRP A CA 1
ATOM 2133 C C . TRP A 1 279 ? 3.213 -5.895 -24.5 1 98.06 279 TRP A C 1
ATOM 2135 O O . TRP A 1 279 ? 3.061 -6.285 -23.344 1 98.06 279 TRP A O 1
ATOM 2145 N N . ILE A 1 280 ? 2.461 -6.379 -25.5 1 96.69 280 ILE A N 1
ATOM 2146 C CA . ILE A 1 280 ? 1.514 -7.48 -25.375 1 96.69 280 ILE A CA 1
ATOM 2147 C C . ILE A 1 280 ? 1.863 -8.586 -26.375 1 96.69 280 ILE A C 1
ATOM 2149 O O . ILE A 1 280 ? 1.87 -8.352 -27.578 1 96.69 280 ILE A O 1
ATOM 2153 N N . GLU A 1 281 ? 2.125 -9.68 -25.812 1 94.5 281 GLU A N 1
ATOM 2154 C CA . GLU A 1 281 ? 2.414 -10.828 -26.656 1 94.5 281 GLU A CA 1
ATOM 2155 C C . GLU A 1 281 ? 1.165 -11.297 -27.406 1 94.5 281 GLU A C 1
ATOM 2157 O O . GLU A 1 281 ? 0.07 -11.312 -26.844 1 94.5 281 GLU A O 1
ATOM 2162 N N . ASP A 1 282 ? 1.34 -11.688 -28.703 1 91.31 282 ASP A N 1
ATOM 2163 C CA . ASP A 1 282 ? 0.206 -12.281 -29.406 1 91.31 282 ASP A CA 1
ATOM 2164 C C . ASP A 1 282 ? 0.176 -13.797 -29.219 1 91.31 282 ASP A C 1
ATOM 2166 O O . ASP A 1 282 ? 1.073 -14.367 -28.594 1 91.31 282 ASP A O 1
ATOM 2170 N N . LYS A 1 283 ? -0.819 -14.469 -29.688 1 90.31 283 LYS A N 1
ATOM 2171 C CA . LYS A 1 283 ? -1.035 -15.891 -29.422 1 90.31 283 LYS A CA 1
ATOM 2172 C C . LYS A 1 283 ? 0.015 -16.75 -30.125 1 90.31 283 LYS A C 1
ATOM 2174 O O . LYS A 1 283 ? 0.445 -17.766 -29.594 1 90.31 283 LYS A O 1
ATOM 2179 N N . THR A 1 284 ? 0.351 -16.391 -31.266 1 88.69 284 THR A N 1
ATOM 2180 C CA . THR A 1 284 ? 1.363 -17.141 -31.984 1 88.69 284 THR A CA 1
ATOM 2181 C C . THR A 1 284 ? 2.715 -17.062 -31.281 1 88.69 284 THR A C 1
ATOM 2183 O O . THR A 1 284 ? 3.395 -18.078 -31.109 1 88.69 284 THR A O 1
ATOM 2186 N N . GLY A 1 285 ? 3.059 -15.828 -30.953 1 88.88 285 GLY A N 1
ATOM 2187 C CA . GLY A 1 285 ? 4.281 -15.648 -30.188 1 88.88 285 GLY A CA 1
ATOM 2188 C C . GLY A 1 285 ? 4.289 -16.422 -28.891 1 88.88 285 GLY A C 1
ATOM 2189 O O . GLY A 1 285 ? 5.316 -17 -28.5 1 88.88 285 GLY A O 1
ATOM 2190 N N . ASN A 1 286 ? 3.158 -16.453 -28.281 1 91 286 ASN A N 1
ATOM 2191 C CA . ASN A 1 286 ? 3.027 -17.203 -27.047 1 91 286 ASN A CA 1
ATOM 2192 C C . ASN A 1 286 ? 3.242 -18.688 -27.266 1 91 286 ASN A C 1
ATOM 2194 O O . ASN A 1 286 ? 3.939 -19.344 -26.484 1 91 286 ASN A O 1
ATOM 2198 N N . LEU A 1 287 ? 2.766 -19.266 -28.281 1 89.75 287 LEU A N 1
ATOM 2199 C CA . LEU A 1 287 ? 2.793 -20.703 -28.547 1 89.75 287 LEU A CA 1
ATOM 2200 C C . LEU A 1 287 ? 4.176 -21.141 -29.016 1 89.75 287 LEU A C 1
ATOM 2202 O O . LEU A 1 287 ? 4.562 -22.297 -28.812 1 89.75 287 LEU A O 1
ATOM 2206 N N . ILE A 1 288 ? 4.977 -20.203 -29.578 1 91.12 288 ILE A N 1
ATOM 2207 C CA . ILE A 1 288 ? 6.223 -20.672 -30.172 1 91.12 288 ILE A CA 1
ATOM 2208 C C . ILE A 1 288 ? 7.398 -20.297 -29.281 1 91.12 288 ILE A C 1
ATOM 2210 O O . ILE A 1 288 ? 8.516 -20.781 -29.469 1 91.12 288 ILE A O 1
ATOM 2214 N N . SER A 1 289 ? 7.109 -19.469 -28.266 1 91.5 289 SER A N 1
ATOM 2215 C CA . SER A 1 289 ? 8.289 -18.922 -27.594 1 91.5 289 SER A CA 1
ATOM 2216 C C . SER A 1 289 ? 8.125 -18.953 -26.078 1 91.5 289 SER A C 1
ATOM 2218 O O . SER A 1 289 ? 9.109 -18.953 -25.344 1 91.5 289 SER A O 1
ATOM 2220 N N . THR A 1 290 ? 6.949 -18.969 -25.609 1 88.19 290 THR A N 1
ATOM 2221 C CA . THR A 1 290 ? 6.77 -18.641 -24.203 1 88.19 290 THR A CA 1
ATOM 2222 C C . THR A 1 290 ? 6.324 -19.875 -23.422 1 88.19 290 THR A C 1
ATOM 2224 O O . THR A 1 290 ? 5.27 -20.453 -23.703 1 88.19 290 THR A O 1
ATOM 2227 N N . GLY A 1 291 ? 7.02 -20.297 -22.453 1 81.5 291 GLY A N 1
ATOM 2228 C CA . GLY A 1 291 ? 6.758 -21.234 -21.359 1 81.5 291 GLY A CA 1
ATOM 2229 C C . GLY A 1 291 ? 6.137 -22.531 -21.844 1 81.5 291 GLY A C 1
ATOM 2230 O O . GLY A 1 291 ? 5.023 -22.531 -22.375 1 81.5 291 GLY A O 1
ATOM 2231 N N . PHE A 1 292 ? 6.781 -23.641 -21.75 1 84.81 292 PHE A N 1
ATOM 2232 C CA . PHE A 1 292 ? 6.266 -24.953 -22.141 1 84.81 292 PHE A CA 1
ATOM 2233 C C . PHE A 1 292 ? 6.441 -25.953 -21 1 84.81 292 PHE A C 1
ATOM 2235 O O . PHE A 1 292 ? 7.355 -25.812 -20.188 1 84.81 292 PHE A O 1
ATOM 2242 N N . GLY A 1 293 ? 5.449 -26.797 -20.938 1 86.19 293 GLY A N 1
ATOM 2243 C CA . GLY A 1 293 ? 5.508 -27.812 -19.906 1 86.19 293 GLY A CA 1
ATOM 2244 C C . GLY A 1 293 ? 5.801 -29.203 -20.438 1 86.19 293 GLY A C 1
ATOM 2245 O O . GLY A 1 293 ? 5.672 -29.438 -21.641 1 86.19 293 GLY A O 1
ATOM 2246 N N . ARG A 1 294 ? 6.332 -29.938 -19.578 1 87.5 294 ARG A N 1
ATOM 2247 C CA . ARG A 1 294 ? 6.457 -31.375 -19.797 1 87.5 294 ARG A CA 1
ATOM 2248 C C . ARG A 1 294 ? 7.633 -31.703 -20.719 1 87.5 294 ARG A C 1
ATOM 2250 O O . ARG A 1 294 ? 8.75 -31.234 -20.484 1 87.5 294 ARG A O 1
ATOM 2257 N N . ASP A 1 295 ? 7.477 -32.625 -21.641 1 90 295 ASP A N 1
ATOM 2258 C CA . ASP A 1 295 ? 8.469 -33.125 -22.562 1 90 295 ASP A CA 1
ATOM 2259 C C . ASP A 1 295 ? 9.516 -33.969 -21.844 1 90 295 ASP A C 1
ATOM 2261 O O . ASP A 1 295 ? 10.68 -33.594 -21.75 1 90 295 ASP A O 1
ATOM 2265 N N . MET A 1 296 ? 9.086 -35.094 -21.406 1 92.56 296 MET A N 1
ATOM 2266 C CA . MET A 1 296 ? 9.906 -36 -20.609 1 92.56 296 MET A CA 1
ATOM 2267 C C . MET A 1 296 ? 9.82 -37.438 -21.141 1 92.56 296 MET A C 1
ATOM 2269 O O . MET A 1 296 ? 8.742 -37.906 -21.5 1 92.56 296 MET A O 1
ATOM 2273 N N . TYR A 1 297 ? 10.953 -38.031 -21.266 1 94.25 297 TYR A N 1
ATOM 2274 C CA . TYR A 1 297 ? 11.078 -39.438 -21.641 1 94.25 297 TYR A CA 1
ATOM 2275 C C . TYR A 1 297 ? 11.414 -40.312 -20.438 1 94.25 297 TYR A C 1
ATOM 2277 O O . TYR A 1 297 ? 12.406 -40.062 -19.75 1 94.25 297 TYR A O 1
ATOM 2285 N N . LEU A 1 298 ? 10.547 -41.312 -20.219 1 94.25 298 LEU A N 1
ATOM 2286 C CA . LEU A 1 298 ? 10.68 -42.062 -18.984 1 94.25 298 LEU A CA 1
ATOM 2287 C C . LEU A 1 298 ? 10.852 -43.562 -19.281 1 94.25 298 LEU A C 1
ATOM 2289 O O . LEU A 1 298 ? 10.141 -44.094 -20.125 1 94.25 298 LEU A O 1
ATOM 2293 N N . ASP A 1 299 ? 11.852 -44.094 -18.719 1 95.5 299 ASP A N 1
ATOM 2294 C CA . ASP A 1 299 ? 12.07 -45.531 -18.641 1 95.5 299 ASP A CA 1
ATOM 2295 C C . ASP A 1 299 ? 11.922 -46.031 -17.219 1 95.5 299 ASP A C 1
ATOM 2297 O O . ASP A 1 299 ? 12.641 -45.594 -16.312 1 95.5 299 ASP A O 1
ATOM 2301 N N . ALA A 1 300 ? 11.008 -46.969 -17.031 1 96.06 300 ALA A N 1
ATOM 2302 C CA . ALA A 1 300 ? 10.734 -47.406 -15.664 1 96.06 300 ALA A CA 1
ATOM 2303 C C . ALA A 1 300 ? 10.656 -48.906 -15.578 1 96.06 300 ALA A C 1
ATOM 2305 O O . ALA A 1 300 ? 10.273 -49.594 -16.547 1 96.06 300 ALA A O 1
ATOM 2306 N N . GLN A 1 301 ? 11.047 -49.406 -14.422 1 97.94 301 GLN A N 1
ATOM 2307 C CA . GLN A 1 301 ? 10.906 -50.844 -14.086 1 97.94 301 GLN A CA 1
ATOM 2308 C C . GLN A 1 301 ? 10.43 -51 -12.648 1 97.94 301 GLN A C 1
ATOM 2310 O O . GLN A 1 301 ? 10.703 -50.188 -11.789 1 97.94 301 GLN A O 1
ATOM 2315 N N . MET A 1 302 ? 9.664 -52.062 -12.477 1 98.19 302 MET A N 1
ATOM 2316 C CA . MET A 1 302 ? 9.133 -52.438 -11.164 1 98.19 302 MET A CA 1
ATOM 2317 C C . MET A 1 302 ? 9.43 -53.875 -10.828 1 98.19 302 MET A C 1
ATOM 2319 O O . MET A 1 302 ? 9.133 -54.781 -11.617 1 98.19 302 MET A O 1
ATOM 2323 N N . ALA A 1 303 ? 10.117 -54.125 -9.695 1 98.56 303 ALA A N 1
ATOM 2324 C CA . ALA A 1 303 ? 10.359 -55.469 -9.18 1 98.56 303 ALA A CA 1
ATOM 2325 C C . ALA A 1 303 ? 9.172 -55.969 -8.359 1 98.56 303 ALA A C 1
ATOM 2327 O O . ALA A 1 303 ? 8.734 -55.281 -7.422 1 98.56 303 ALA A O 1
ATOM 2328 N N . LEU A 1 304 ? 8.648 -57.156 -8.734 1 98.12 304 LEU A N 1
ATOM 2329 C CA . LEU A 1 304 ? 7.41 -57.656 -8.133 1 98.12 304 LEU A CA 1
ATOM 2330 C C . LEU A 1 304 ? 7.582 -59.062 -7.57 1 98.12 304 LEU A C 1
ATOM 2332 O O . LEU A 1 304 ? 8.391 -59.844 -8.07 1 98.12 304 LEU A O 1
ATOM 2336 N N . ARG A 1 305 ? 6.75 -59.281 -6.551 1 97.81 305 ARG A N 1
ATOM 2337 C CA . ARG A 1 305 ? 6.477 -60.656 -6.137 1 97.81 305 ARG A CA 1
ATOM 2338 C C . ARG A 1 305 ? 5.219 -61.188 -6.812 1 97.81 305 ARG A C 1
ATOM 2340 O O . ARG A 1 305 ? 4.332 -60.406 -7.184 1 97.81 305 ARG A O 1
ATOM 2347 N N . ARG A 1 306 ? 5.074 -62.5 -6.816 1 97.06 306 ARG A N 1
ATOM 2348 C CA . ARG A 1 306 ? 3.938 -63.125 -7.484 1 97.06 306 ARG A CA 1
ATOM 2349 C C . ARG A 1 306 ? 2.635 -62.844 -6.754 1 97.06 306 ARG A C 1
ATOM 2351 O O . ARG A 1 306 ? 1.561 -62.844 -7.359 1 97.06 306 ARG A O 1
ATOM 2358 N N . ASP A 1 307 ? 2.773 -62.406 -5.492 1 97.19 307 ASP A N 1
ATOM 2359 C CA . ASP A 1 307 ? 1.574 -62.125 -4.711 1 97.19 307 ASP A CA 1
ATOM 2360 C C . ASP A 1 307 ? 1.123 -60.688 -4.91 1 97.19 307 ASP A C 1
ATOM 2362 O O . ASP A 1 307 ? 0.167 -60.25 -4.273 1 97.19 307 ASP A O 1
ATOM 2366 N N . GLY A 1 308 ? 1.822 -59.969 -5.637 1 97.31 308 GLY A N 1
ATOM 2367 C CA . GLY A 1 308 ? 1.39 -58.625 -6 1 97.31 308 GLY A CA 1
ATOM 2368 C C . GLY A 1 308 ? 2.137 -57.531 -5.254 1 97.31 308 GLY A C 1
ATOM 2369 O O . GLY A 1 308 ? 1.953 -56.344 -5.531 1 97.31 308 GLY A O 1
ATOM 2370 N N . LYS A 1 309 ? 3.018 -57.906 -4.367 1 97.94 309 LYS A N 1
ATOM 2371 C CA . LYS A 1 309 ? 3.754 -56.906 -3.592 1 97.94 309 LYS A CA 1
ATOM 2372 C C . LYS A 1 309 ? 4.879 -56.312 -4.418 1 97.94 309 LYS A C 1
ATOM 2374 O O . LYS A 1 309 ? 5.637 -57.031 -5.078 1 97.94 309 LYS A O 1
ATOM 2379 N N . ILE A 1 310 ? 5.035 -55 -4.387 1 98.31 310 ILE A N 1
ATOM 2380 C CA . ILE A 1 310 ? 6.117 -54.281 -5.055 1 98.31 310 ILE A CA 1
ATOM 2381 C C . ILE A 1 310 ? 7.363 -54.281 -4.172 1 98.31 310 ILE A C 1
ATOM 2383 O O . ILE A 1 310 ? 7.309 -53.875 -3.012 1 98.31 310 ILE A O 1
ATOM 2387 N N . LEU A 1 311 ? 8.469 -54.688 -4.734 1 97.88 311 LEU A N 1
ATOM 2388 C CA . LEU A 1 311 ? 9.719 -54.75 -3.988 1 97.88 311 LEU A CA 1
ATOM 2389 C C . LEU A 1 311 ? 10.531 -53.469 -4.176 1 97.88 311 LEU A C 1
ATOM 2391 O O . LEU A 1 311 ? 11.164 -53 -3.234 1 97.88 311 LEU A O 1
ATOM 2395 N N . ALA A 1 312 ? 10.586 -53.031 -5.371 1 98.31 312 ALA A N 1
ATOM 2396 C CA . ALA A 1 312 ? 11.352 -51.812 -5.691 1 98.31 312 ALA A CA 1
ATOM 2397 C C . ALA A 1 312 ? 10.938 -51.25 -7.043 1 98.31 312 ALA A C 1
ATOM 2399 O O . ALA A 1 312 ? 10.328 -51.938 -7.859 1 98.31 312 ALA A O 1
ATOM 2400 N N . VAL A 1 313 ? 11.25 -50 -7.203 1 98 313 VAL A N 1
ATOM 2401 C CA . VAL A 1 313 ? 11.031 -49.312 -8.484 1 98 313 VAL A CA 1
ATOM 2402 C C . VAL A 1 313 ? 12.305 -48.594 -8.914 1 98 313 VAL A C 1
ATOM 2404 O O . VAL A 1 313 ? 13.07 -48.125 -8.078 1 98 313 VAL A O 1
ATOM 2407 N N . ARG A 1 314 ? 12.617 -48.562 -10.164 1 97.31 314 ARG A N 1
ATOM 2408 C CA . ARG A 1 314 ? 13.68 -47.75 -10.719 1 97.31 314 ARG A CA 1
ATOM 2409 C C . ARG A 1 314 ? 13.203 -47 -11.977 1 97.31 314 ARG A C 1
ATOM 2411 O O . ARG A 1 314 ? 12.438 -47.562 -12.766 1 97.31 314 ARG A O 1
ATOM 2418 N N . MET A 1 315 ? 13.578 -45.781 -12.062 1 96.31 315 MET A N 1
ATOM 2419 C CA . MET A 1 315 ? 13.148 -44.938 -13.164 1 96.31 315 MET A CA 1
ATOM 2420 C C . MET A 1 315 ? 14.305 -44.062 -13.68 1 96.31 315 MET A C 1
ATOM 2422 O O . MET A 1 315 ? 15.18 -43.688 -12.898 1 96.31 315 MET A O 1
ATOM 2426 N N . HIS A 1 316 ? 14.391 -43.875 -14.945 1 97.19 316 HIS A N 1
ATOM 2427 C CA . HIS A 1 316 ? 15.281 -42.906 -15.578 1 97.19 316 HIS A CA 1
ATOM 2428 C C . HIS A 1 316 ? 14.5 -41.906 -16.438 1 97.19 316 HIS A C 1
ATOM 2430 O O . HIS A 1 316 ? 13.648 -42.312 -17.234 1 97.19 316 HIS A O 1
ATOM 2436 N N . ALA A 1 317 ? 14.828 -40.656 -16.234 1 96.06 317 ALA A N 1
ATOM 2437 C CA . ALA A 1 317 ? 14.125 -39.594 -16.984 1 96.06 317 ALA A CA 1
ATOM 2438 C C . ALA A 1 317 ? 15.102 -38.75 -17.797 1 96.06 317 ALA A C 1
ATOM 2440 O O . ALA A 1 317 ? 16.109 -38.281 -17.266 1 96.06 317 ALA A O 1
ATOM 2441 N N . ASP A 1 318 ? 14.867 -38.625 -19.094 1 95.5 318 ASP A N 1
ATOM 2442 C CA . ASP A 1 318 ? 15.484 -37.594 -19.938 1 95.5 318 ASP A CA 1
ATOM 2443 C C . ASP A 1 318 ? 14.508 -36.438 -20.219 1 95.5 318 ASP A C 1
ATOM 2445 O O . ASP A 1 318 ? 13.375 -36.688 -20.625 1 95.5 318 ASP A O 1
ATOM 2449 N N . THR A 1 319 ? 14.953 -35.281 -19.922 1 93.94 319 THR A N 1
ATOM 2450 C CA . THR A 1 319 ? 14.055 -34.156 -20.094 1 93.94 319 THR A CA 1
ATOM 2451 C C . THR A 1 319 ? 14.562 -33.219 -21.172 1 93.94 319 THR A C 1
ATOM 2453 O O . THR A 1 319 ? 15.773 -33.031 -21.312 1 93.94 319 THR A O 1
ATOM 2456 N N . ASP A 1 320 ? 13.695 -32.719 -22.016 1 93.75 320 ASP A N 1
ATOM 2457 C CA . ASP A 1 320 ? 13.984 -31.672 -23 1 93.75 320 ASP A CA 1
ATOM 2458 C C . ASP A 1 320 ? 13.781 -30.281 -22.406 1 93.75 320 ASP A C 1
ATOM 2460 O O . ASP A 1 320 ? 12.641 -29.875 -22.172 1 93.75 320 ASP A O 1
ATOM 2464 N N . GLN A 1 321 ? 14.852 -29.531 -22.297 1 93.62 321 GLN A N 1
ATOM 2465 C CA . GLN A 1 321 ? 14.781 -28.25 -21.609 1 93.62 321 GLN A CA 1
ATOM 2466 C C . GLN A 1 321 ? 14.719 -27.094 -22.609 1 93.62 321 GLN A C 1
ATOM 2468 O O . GLN A 1 321 ? 14.555 -25.938 -22.219 1 93.62 321 GLN A O 1
ATOM 2473 N N . GLY A 1 322 ? 14.773 -27.375 -23.859 1 94.12 322 GLY A N 1
ATOM 2474 C CA . GLY A 1 322 ? 14.875 -26.328 -24.859 1 94.12 322 GLY A CA 1
ATOM 2475 C C . GLY A 1 322 ? 16.234 -25.672 -24.906 1 94.12 322 GLY A C 1
ATOM 2476 O O . GLY A 1 322 ? 17.234 -26.266 -24.484 1 94.12 322 GLY A O 1
ATOM 2477 N N . ALA A 1 323 ? 16.25 -24.5 -25.422 1 95.88 323 ALA A N 1
ATOM 2478 C CA . ALA A 1 323 ? 17.516 -23.828 -25.734 1 95.88 323 ALA A CA 1
ATOM 2479 C C . ALA A 1 323 ? 18.188 -23.344 -24.453 1 95.88 323 ALA A C 1
ATOM 2481 O O . ALA A 1 323 ? 19.422 -23.203 -24.422 1 95.88 323 ALA A O 1
ATOM 2482 N N . PHE A 1 324 ? 17.438 -23.078 -23.453 1 94.94 324 PHE A N 1
ATOM 2483 C CA . PHE A 1 324 ? 17.938 -22.562 -22.188 1 94.94 324 PHE A CA 1
ATOM 2484 C C . PHE A 1 324 ? 17.297 -23.281 -21.016 1 94.94 324 PHE A C 1
ATOM 2486 O O . PHE A 1 324 ? 16.125 -23.625 -21.062 1 94.94 324 PHE A O 1
ATOM 2493 N N . PHE A 1 325 ? 18.125 -23.547 -19.922 1 92.94 325 PHE A N 1
ATOM 2494 C CA . PHE A 1 325 ? 17.594 -24.141 -18.703 1 92.94 325 PHE A CA 1
ATOM 2495 C C . PHE A 1 325 ? 16.953 -23.094 -17.828 1 92.94 325 PHE A C 1
ATOM 2497 O O . PHE A 1 325 ? 17.625 -22.469 -16.984 1 92.94 325 PHE A O 1
ATOM 2504 N N . ALA A 1 326 ? 15.57 -22.938 -18 1 88.31 326 ALA A N 1
ATOM 2505 C CA . ALA A 1 326 ? 14.898 -21.797 -17.391 1 88.31 326 ALA A CA 1
ATOM 2506 C C . ALA A 1 326 ? 13.766 -22.234 -16.484 1 88.31 326 ALA A C 1
ATOM 2508 O O . ALA A 1 326 ? 12.914 -21.438 -16.094 1 88.31 326 ALA A O 1
ATOM 2509 N N . ASP A 1 327 ? 13.789 -23.469 -16.094 1 84.12 327 ASP A N 1
ATOM 2510 C CA . ASP A 1 327 ? 12.695 -24.016 -15.281 1 84.12 327 ASP A CA 1
ATOM 2511 C C . ASP A 1 327 ? 12.625 -23.312 -13.922 1 84.12 327 ASP A C 1
ATOM 2513 O O . ASP A 1 327 ? 13.648 -22.922 -13.359 1 84.12 327 ASP A O 1
ATOM 2517 N N . ALA A 1 328 ? 11.391 -23.094 -13.539 1 78.19 328 ALA A N 1
ATOM 2518 C CA . ALA A 1 328 ? 11.172 -22.641 -12.164 1 78.19 328 ALA A CA 1
ATOM 2519 C C . ALA A 1 328 ? 10.992 -23.828 -11.219 1 78.19 328 ALA A C 1
ATOM 2521 O O . ALA A 1 328 ? 9.992 -24.531 -11.289 1 78.19 328 ALA A O 1
ATOM 2522 N N . GLN A 1 329 ? 11.953 -24.109 -10.453 1 81.5 329 GLN A N 1
ATOM 2523 C CA . GLN A 1 329 ? 11.922 -25.203 -9.484 1 81.5 329 GLN A CA 1
ATOM 2524 C C . GLN A 1 329 ? 12.852 -24.922 -8.305 1 81.5 329 GLN A C 1
ATOM 2526 O O . GLN A 1 329 ? 13.688 -24.016 -8.375 1 81.5 329 GLN A O 1
ATOM 2531 N N . PRO A 1 330 ? 12.578 -25.625 -7.215 1 81.81 330 PRO A N 1
ATOM 2532 C CA . PRO A 1 330 ? 13.547 -25.484 -6.125 1 81.81 330 PRO A CA 1
ATOM 2533 C C . PRO A 1 330 ? 14.977 -25.781 -6.562 1 81.81 330 PRO A C 1
ATOM 2535 O O . PRO A 1 330 ? 15.211 -26.734 -7.312 1 81.81 330 PRO A O 1
ATOM 2538 N N . SER A 1 331 ? 15.914 -25.078 -6.105 1 80.69 331 SER A N 1
ATOM 2539 C CA . SER A 1 331 ? 17.297 -25.109 -6.594 1 80.69 331 SER A CA 1
ATOM 2540 C C . SER A 1 331 ? 17.922 -26.484 -6.395 1 80.69 331 SER A C 1
ATOM 2542 O O . SER A 1 331 ? 18.734 -26.922 -7.207 1 80.69 331 SER A O 1
ATOM 2544 N N . LYS A 1 332 ? 17.484 -27.156 -5.422 1 84.69 332 LYS A N 1
ATOM 2545 C CA . LYS A 1 332 ? 18.062 -28.438 -5.066 1 84.69 332 LYS A CA 1
ATOM 2546 C C . LYS A 1 332 ? 17.531 -29.547 -5.969 1 84.69 332 LYS A C 1
ATOM 2548 O O . LYS A 1 332 ? 18.156 -30.609 -6.105 1 84.69 332 LYS A O 1
ATOM 2553 N N . PHE A 1 333 ? 16.406 -29.375 -6.594 1 88.12 333 PHE A N 1
ATOM 2554 C CA . PHE A 1 333 ? 15.734 -30.438 -7.324 1 88.12 333 PHE A CA 1
ATOM 2555 C C . PHE A 1 333 ? 15.672 -30.125 -8.812 1 88.12 333 PHE A C 1
ATOM 2557 O O . PHE A 1 333 ? 14.633 -29.688 -9.32 1 88.12 333 PHE A O 1
ATOM 2564 N N . LYS A 1 334 ? 16.625 -30.547 -9.547 1 87.69 334 LYS A N 1
ATOM 2565 C CA . LYS A 1 334 ? 16.812 -30.141 -10.938 1 87.69 334 LYS A CA 1
ATOM 2566 C C . LYS A 1 334 ? 15.727 -30.719 -11.836 1 87.69 334 LYS A C 1
ATOM 2568 O O . LYS A 1 334 ? 15.461 -30.188 -12.914 1 87.69 334 LYS A O 1
ATOM 2573 N N . VAL A 1 335 ? 15.133 -31.828 -11.414 1 89.12 335 VAL A N 1
ATOM 2574 C CA . VAL A 1 335 ? 14.031 -32.406 -12.172 1 89.12 335 VAL A CA 1
ATOM 2575 C C . VAL A 1 335 ? 12.719 -32.188 -11.422 1 89.12 335 VAL A C 1
ATOM 2577 O O . VAL A 1 335 ? 11.797 -33 -11.516 1 89.12 335 VAL A O 1
ATOM 2580 N N . GLY A 1 336 ? 12.719 -31.109 -10.633 1 88.62 336 GLY A N 1
ATOM 2581 C CA . GLY A 1 336 ? 11.539 -30.828 -9.828 1 88.62 336 GLY A CA 1
ATOM 2582 C C . GLY A 1 336 ? 11.289 -31.875 -8.766 1 88.62 336 GLY A C 1
ATOM 2583 O O . GLY A 1 336 ? 12.203 -32.281 -8.039 1 88.62 336 GLY A O 1
ATOM 2584 N N . LEU A 1 337 ? 9.977 -32.219 -8.711 1 91.38 337 LEU A N 1
ATOM 2585 C CA . LEU A 1 337 ? 9.586 -33.125 -7.652 1 91.38 337 LEU A CA 1
ATOM 2586 C C . LEU A 1 337 ? 9.188 -34.5 -8.234 1 91.38 337 LEU A C 1
ATOM 2588 O O . LEU A 1 337 ? 8.242 -35.125 -7.758 1 91.38 337 LEU A O 1
ATOM 2592 N N . LEU A 1 338 ? 9.875 -34.906 -9.25 1 92.5 338 LEU A N 1
ATOM 2593 C CA . LEU A 1 338 ? 9.648 -36.219 -9.859 1 92.5 338 LEU A CA 1
ATOM 2594 C C . LEU A 1 338 ? 9.727 -37.312 -8.82 1 92.5 338 LEU A C 1
ATOM 2596 O O . LEU A 1 338 ? 9.016 -38.312 -8.922 1 92.5 338 LEU A O 1
ATOM 2600 N N . HIS A 1 339 ? 10.5 -37.125 -7.773 1 93.56 339 HIS A N 1
ATOM 2601 C CA . HIS A 1 339 ? 10.766 -38.125 -6.758 1 93.56 339 HIS A CA 1
ATOM 2602 C C . HIS A 1 339 ? 9.594 -38.25 -5.785 1 93.56 339 HIS A C 1
ATOM 2604 O O . HIS A 1 339 ? 9.664 -39 -4.812 1 93.56 339 HIS A O 1
ATOM 2610 N N . SER A 1 340 ? 8.531 -37.594 -6.094 1 94 340 SER A N 1
ATOM 2611 C CA . SER A 1 340 ? 7.301 -37.844 -5.344 1 94 340 SER A CA 1
ATOM 2612 C C . SER A 1 340 ? 6.555 -39.062 -5.879 1 94 340 SER A C 1
ATOM 2614 O O . SER A 1 340 ? 5.57 -39.5 -5.285 1 94 340 SER A O 1
ATOM 2616 N N . ALA A 1 341 ? 7.004 -39.594 -6.918 1 95.25 341 ALA A N 1
ATOM 2617 C CA . ALA A 1 341 ? 6.387 -40.781 -7.5 1 95.25 341 ALA A CA 1
ATOM 2618 C C . ALA A 1 341 ? 6.262 -41.906 -6.465 1 95.25 341 ALA A C 1
ATOM 2620 O O . ALA A 1 341 ? 7.164 -42.094 -5.648 1 95.25 341 ALA A O 1
ATOM 2621 N N . PHE A 1 342 ? 5.066 -42.531 -6.473 1 96.31 342 PHE A N 1
ATOM 2622 C CA . PHE A 1 342 ? 4.738 -43.719 -5.699 1 96.31 342 PHE A CA 1
ATOM 2623 C C . PHE A 1 342 ? 4.594 -43.375 -4.223 1 96.31 342 PHE A C 1
ATOM 2625 O O . PHE A 1 342 ? 4.668 -44.281 -3.367 1 96.31 342 PHE A O 1
ATOM 2632 N N . ALA A 1 343 ? 4.387 -42.125 -3.9 1 95.56 343 ALA A N 1
ATOM 2633 C CA . ALA A 1 343 ? 4.312 -41.688 -2.506 1 95.56 343 ALA A CA 1
ATOM 2634 C C . ALA A 1 343 ? 3.107 -42.312 -1.804 1 95.56 343 ALA A C 1
ATOM 2636 O O . ALA A 1 343 ? 3.135 -42.531 -0.591 1 95.56 343 ALA A O 1
ATOM 2637 N N . CYS A 1 344 ? 2.047 -42.562 -2.51 1 96.69 344 CYS A N 1
ATOM 2638 C CA . CYS A 1 344 ? 0.844 -43.094 -1.893 1 96.69 344 CYS A CA 1
ATOM 2639 C C . CYS A 1 344 ? 0.974 -44.625 -1.676 1 96.69 344 CYS A C 1
ATOM 2641 O O . CYS A 1 344 ? 0.179 -45.219 -0.949 1 96.69 344 CYS A O 1
ATOM 2643 N N . TYR A 1 345 ? 1.94 -45.25 -2.283 1 97.5 345 TYR A N 1
ATOM 2644 C CA . TYR A 1 345 ? 2.131 -46.688 -2.195 1 97.5 345 TYR A CA 1
ATOM 2645 C C . TYR A 1 345 ? 3.215 -47.031 -1.182 1 97.5 345 TYR A C 1
ATOM 2647 O O . TYR A 1 345 ? 4.156 -46.281 -0.982 1 97.5 345 TYR A O 1
ATOM 2655 N N . ASP A 1 346 ? 3.055 -48.188 -0.556 1 95.94 346 ASP A N 1
ATOM 2656 C CA . ASP A 1 346 ? 3.984 -48.656 0.465 1 95.94 346 ASP A CA 1
ATOM 2657 C C . ASP A 1 346 ? 5.184 -49.344 -0.168 1 95.94 346 ASP A C 1
ATOM 2659 O O . ASP A 1 346 ? 5.285 -50.594 -0.136 1 95.94 346 ASP A O 1
ATOM 2663 N N . ILE A 1 347 ? 6.062 -48.594 -0.768 1 95.06 347 ILE A N 1
ATOM 2664 C CA . ILE A 1 347 ? 7.293 -49.062 -1.402 1 95.06 347 ILE A CA 1
ATOM 2665 C C . ILE A 1 347 ? 8.5 -48.562 -0.608 1 95.06 347 ILE A C 1
ATOM 2667 O O . ILE A 1 347 ? 8.664 -47.344 -0.394 1 95.06 347 ILE A O 1
ATOM 2671 N N . GLY A 1 348 ? 9.383 -49.406 -0.21 1 90 348 GLY A N 1
ATOM 2672 C CA . GLY A 1 348 ? 10.461 -49.031 0.688 1 90 348 GLY A CA 1
ATOM 2673 C C . GLY A 1 348 ? 11.742 -48.656 -0.039 1 90 348 GLY A C 1
ATOM 2674 O O . GLY A 1 348 ? 12.594 -47.969 0.507 1 90 348 GLY A O 1
ATOM 2675 N N . ILE A 1 349 ? 11.875 -49.188 -1.3 1 95.88 349 ILE A N 1
ATOM 2676 C CA . ILE A 1 349 ? 13.156 -49.062 -1.98 1 95.88 349 ILE A CA 1
ATOM 2677 C C . ILE A 1 349 ? 12.93 -48.531 -3.402 1 95.88 349 ILE A C 1
ATOM 2679 O O . ILE A 1 349 ? 12 -48.969 -4.086 1 95.88 349 ILE A O 1
ATOM 2683 N N . GLY A 1 350 ? 13.758 -47.594 -3.824 1 97.25 350 GLY A N 1
ATOM 2684 C CA . GLY A 1 350 ? 13.695 -47.094 -5.191 1 97.25 350 GLY A CA 1
ATOM 2685 C C . GLY A 1 350 ? 14.914 -46.281 -5.59 1 97.25 350 GLY A C 1
ATOM 2686 O O . GLY A 1 350 ? 15.727 -45.906 -4.734 1 97.25 350 GLY A O 1
ATOM 2687 N N . TYR A 1 351 ? 15.094 -46.062 -6.871 1 98.06 351 TYR A N 1
ATOM 2688 C CA . TYR A 1 351 ? 16.219 -45.312 -7.43 1 98.06 351 TYR A CA 1
ATOM 2689 C C . TYR A 1 351 ? 15.805 -44.594 -8.711 1 98.06 351 TYR A C 1
ATOM 2691 O O . TYR A 1 351 ? 15.266 -45.188 -9.633 1 98.06 351 TYR A O 1
ATOM 2699 N N . ILE A 1 352 ? 16.016 -43.25 -8.734 1 97.56 352 ILE A N 1
ATOM 2700 C CA . ILE A 1 352 ? 15.648 -42.438 -9.883 1 97.56 352 ILE A CA 1
ATOM 2701 C C . ILE A 1 352 ? 16.875 -41.688 -10.398 1 97.56 352 ILE A C 1
ATOM 2703 O O . ILE A 1 352 ? 17.656 -41.125 -9.609 1 97.56 352 ILE A O 1
ATOM 2707 N N . THR A 1 353 ? 17.141 -41.719 -11.656 1 97.69 353 THR A N 1
ATOM 2708 C CA . THR A 1 353 ? 18.125 -40.875 -12.32 1 97.69 353 THR A CA 1
ATOM 2709 C C . THR A 1 353 ? 17.469 -39.969 -13.367 1 97.69 353 THR A C 1
ATOM 2711 O O . THR A 1 353 ? 16.438 -40.344 -13.93 1 97.69 353 THR A O 1
ATOM 2714 N N . ALA A 1 354 ? 18.031 -38.812 -13.539 1 96.19 354 ALA A N 1
ATOM 2715 C CA . ALA A 1 354 ? 17.484 -37.875 -14.523 1 96.19 354 ALA A CA 1
ATOM 2716 C C . ALA A 1 354 ? 18.609 -37.094 -15.203 1 96.19 354 ALA A C 1
ATOM 2718 O O . ALA A 1 354 ? 19.625 -36.812 -14.578 1 96.19 354 ALA A O 1
ATOM 2719 N N . GLN A 1 355 ? 18.438 -36.812 -16.406 1 96.19 355 GLN A N 1
ATOM 2720 C CA . GLN A 1 355 ? 19.359 -36 -17.188 1 96.19 355 GLN A CA 1
ATOM 2721 C C . GLN A 1 355 ? 18.609 -34.969 -18.031 1 96.19 355 GLN A C 1
ATOM 2723 O O . GLN A 1 355 ? 17.594 -35.312 -18.656 1 96.19 355 GLN A O 1
ATOM 2728 N N . GLY A 1 356 ? 19.062 -33.688 -17.969 1 95.44 356 GLY A N 1
ATOM 2729 C CA . GLY A 1 356 ? 18.484 -32.625 -18.797 1 95.44 356 GLY A CA 1
ATOM 2730 C C . GLY A 1 356 ? 19.297 -32.344 -20.047 1 95.44 356 GLY A C 1
ATOM 2731 O O . GLY A 1 356 ? 20.531 -32.406 -20.031 1 95.44 356 GLY A O 1
ATOM 2732 N N . HIS A 1 357 ? 18.562 -31.938 -21.172 1 95.94 357 HIS A N 1
ATOM 2733 C CA . HIS A 1 357 ? 19.219 -31.734 -22.453 1 95.94 357 HIS A CA 1
ATOM 2734 C C . HIS A 1 357 ? 18.812 -30.406 -23.078 1 95.94 357 HIS A C 1
ATOM 2736 O O . HIS A 1 357 ? 17.641 -30.016 -23.031 1 95.94 357 HIS A O 1
ATOM 2742 N N . TYR A 1 358 ? 19.781 -29.656 -23.609 1 96.56 358 TYR A N 1
ATOM 2743 C CA . TYR A 1 358 ? 19.469 -28.531 -24.484 1 96.56 358 TYR A CA 1
ATOM 2744 C C . TYR A 1 358 ? 19 -29 -25.859 1 96.56 358 TYR A C 1
ATOM 2746 O O . TYR A 1 358 ? 19.531 -29.969 -26.391 1 96.56 358 TYR A O 1
ATOM 2754 N N . THR A 1 359 ? 18.016 -28.438 -26.359 1 95.69 359 THR A N 1
ATOM 2755 C CA . THR A 1 359 ? 17.547 -28.641 -27.734 1 95.69 359 THR A CA 1
ATOM 2756 C C . THR A 1 359 ? 17.234 -27.297 -28.391 1 95.69 359 THR A C 1
ATOM 2758 O O . THR A 1 359 ? 17.266 -26.25 -27.734 1 95.69 359 THR A O 1
ATOM 2761 N N . ASN A 1 360 ? 17.031 -27.312 -29.703 1 96.38 360 ASN A N 1
ATOM 2762 C CA . ASN A 1 360 ? 16.688 -26.094 -30.422 1 96.38 360 ASN A CA 1
ATOM 2763 C C . ASN A 1 360 ? 15.18 -25.844 -30.391 1 96.38 360 ASN A C 1
ATOM 2765 O O . ASN A 1 360 ? 14.562 -25.609 -31.438 1 96.38 360 ASN A O 1
ATOM 2769 N N . LYS A 1 361 ? 14.594 -25.906 -29.234 1 94.38 361 LYS A N 1
ATOM 2770 C CA . LYS A 1 361 ? 13.203 -25.578 -28.953 1 94.38 361 LYS A CA 1
ATOM 2771 C C . LYS A 1 361 ? 13.102 -24.453 -27.922 1 94.38 361 LYS A C 1
ATOM 2773 O O . LYS A 1 361 ? 14.078 -24.156 -27.234 1 94.38 361 LYS A O 1
ATOM 2778 N N . ALA A 1 362 ? 11.953 -23.812 -27.938 1 93.25 362 ALA A N 1
ATOM 2779 C CA . ALA A 1 362 ? 11.758 -22.766 -26.938 1 93.25 362 ALA A CA 1
ATOM 2780 C C . ALA A 1 362 ? 11.953 -23.312 -25.531 1 93.25 362 ALA A C 1
ATOM 2782 O O . ALA A 1 362 ? 11.617 -24.469 -25.25 1 93.25 362 ALA A O 1
ATOM 2783 N N . PRO A 1 363 ? 12.531 -22.469 -24.672 1 90 363 PRO A N 1
ATOM 2784 C CA . PRO A 1 363 ? 12.781 -22.969 -23.328 1 90 363 PRO A CA 1
ATOM 2785 C C . PRO A 1 363 ? 11.508 -23.453 -22.625 1 90 363 PRO A C 1
ATOM 2787 O O . PRO A 1 363 ? 10.445 -22.844 -22.797 1 90 363 PRO A O 1
ATOM 2790 N N . GLY A 1 364 ? 11.711 -24.562 -21.953 1 79.31 364 GLY A N 1
ATOM 2791 C CA . GLY A 1 364 ? 10.625 -25.156 -21.203 1 79.31 364 GLY A CA 1
ATOM 2792 C C . GLY A 1 364 ? 10.867 -25.125 -19.703 1 79.31 364 GLY A C 1
ATOM 2793 O O . GLY A 1 364 ? 11.578 -24.266 -19.188 1 79.31 364 GLY A O 1
ATOM 2794 N N . GLY A 1 365 ? 10.109 -25.953 -19.031 1 70.19 365 GLY A N 1
ATOM 2795 C CA . GLY A 1 365 ? 10.25 -26.172 -17.594 1 70.19 365 GLY A CA 1
ATOM 2796 C C . GLY A 1 365 ? 9.203 -25.453 -16.766 1 70.19 365 GLY A C 1
ATOM 2797 O O . GLY A 1 365 ? 9.352 -25.312 -15.555 1 70.19 365 GLY A O 1
ATOM 2798 N N . VAL A 1 366 ? 8.234 -25.047 -17.469 1 70.25 366 VAL A N 1
ATOM 2799 C CA . VAL A 1 366 ? 7.098 -24.453 -16.766 1 70.25 366 VAL A CA 1
ATOM 2800 C C . VAL A 1 366 ? 6.25 -25.562 -16.141 1 70.25 366 VAL A C 1
ATOM 2802 O O . VAL A 1 366 ? 6.035 -26.609 -16.75 1 70.25 366 VAL A O 1
ATOM 2805 N N . ALA A 1 367 ? 6.008 -25.297 -14.906 1 69.56 367 ALA A N 1
ATOM 2806 C CA . ALA A 1 367 ? 5.062 -26.188 -14.227 1 69.56 367 ALA A CA 1
ATOM 2807 C C . ALA A 1 367 ? 3.629 -25.891 -14.656 1 69.56 367 ALA A C 1
ATOM 2809 O O . ALA A 1 367 ? 2.949 -25.062 -14.047 1 69.56 367 ALA A O 1
ATOM 2810 N N . TYR A 1 368 ? 3.268 -26.516 -15.836 1 74.19 368 TYR A N 1
ATOM 2811 C CA . TYR A 1 368 ? 1.905 -26.344 -16.328 1 74.19 368 TYR A CA 1
ATOM 2812 C C . TYR A 1 368 ? 0.91 -27.078 -15.43 1 74.19 368 TYR A C 1
ATOM 2814 O O . TYR A 1 368 ? 0.692 -28.281 -15.586 1 74.19 368 TYR A O 1
ATOM 2822 N N . ARG A 1 369 ? 0.189 -26.25 -14.539 1 66 369 ARG A N 1
ATOM 2823 C CA . ARG A 1 369 ? -0.762 -26.688 -13.531 1 66 369 ARG A CA 1
ATOM 2824 C C . ARG A 1 369 ? -0.205 -27.859 -12.727 1 66 369 ARG A C 1
ATOM 2826 O O . ARG A 1 369 ? -0.875 -28.891 -12.562 1 66 369 ARG A O 1
ATOM 2833 N N . CYS A 1 370 ? 1.054 -27.672 -12.531 1 66.75 370 CYS A N 1
ATOM 2834 C CA . CYS A 1 370 ? 1.665 -28.688 -11.688 1 66.75 370 CYS A CA 1
ATOM 2835 C C . CYS A 1 370 ? 2.854 -28.125 -10.922 1 66.75 370 CYS A C 1
ATOM 2837 O O . CYS A 1 370 ? 3.531 -27.219 -11.406 1 66.75 370 CYS A O 1
ATOM 2839 N N . SER A 1 371 ? 2.873 -28.812 -9.766 1 60.22 371 SER A N 1
ATOM 2840 C CA . SER A 1 371 ? 3.908 -28.453 -8.805 1 60.22 371 SER A CA 1
ATOM 2841 C C . SER A 1 371 ? 5.27 -28.984 -9.227 1 60.22 371 SER A C 1
ATOM 2843 O O . SER A 1 371 ? 5.871 -29.812 -8.523 1 60.22 371 SER A O 1
ATOM 2845 N N . PHE A 1 372 ? 5.84 -28.734 -10.336 1 77.19 372 PHE A N 1
ATOM 2846 C CA . PHE A 1 372 ? 7.234 -29.016 -10.633 1 77.19 372 PHE A CA 1
ATOM 2847 C C . PHE A 1 372 ? 7.398 -30.469 -11.094 1 77.19 372 PHE A C 1
ATOM 2849 O O . PHE A 1 372 ? 8.195 -31.219 -10.531 1 77.19 372 PHE A O 1
ATOM 2856 N N . ARG A 1 373 ? 6.789 -30.953 -12.078 1 87.06 373 ARG A N 1
ATOM 2857 C CA . ARG A 1 373 ? 6.949 -32.25 -12.758 1 87.06 373 ARG A CA 1
ATOM 2858 C C . ARG A 1 373 ? 6.238 -33.344 -12.008 1 87.06 373 ARG A C 1
ATOM 2860 O O . ARG A 1 373 ? 6.5 -34.531 -12.242 1 87.06 373 ARG A O 1
ATOM 2867 N N . VAL A 1 374 ? 5.371 -33 -11.141 1 92.75 374 VAL A N 1
ATOM 2868 C CA . VAL A 1 374 ? 4.602 -34 -10.398 1 92.75 374 VAL A CA 1
ATOM 2869 C C . VAL A 1 374 ? 3.604 -34.656 -11.328 1 92.75 374 VAL A C 1
ATOM 2871 O O . VAL A 1 374 ? 3.289 -35.844 -11.156 1 92.75 374 VAL A O 1
ATOM 2874 N N . THR A 1 375 ? 3.172 -33.969 -12.305 1 92.5 375 THR A N 1
ATOM 2875 C CA . THR A 1 375 ? 2.246 -34.562 -13.266 1 92.5 375 THR A CA 1
ATOM 2876 C C . THR A 1 375 ? 2.896 -35.719 -14 1 92.5 375 THR A C 1
ATOM 2878 O O . THR A 1 375 ? 2.283 -36.781 -14.164 1 92.5 375 THR A O 1
ATOM 2881 N N . GLU A 1 376 ? 4.113 -35.531 -14.422 1 92.94 376 GLU A N 1
ATOM 2882 C CA . GLU A 1 376 ? 4.855 -36.594 -15.078 1 92.94 376 GLU A CA 1
ATOM 2883 C C . GLU A 1 376 ? 5.098 -37.75 -14.125 1 92.94 376 GLU A C 1
ATOM 2885 O O . GLU A 1 376 ? 4.992 -38.906 -14.516 1 92.94 376 GLU A O 1
ATOM 2890 N N . ALA A 1 377 ? 5.387 -37.375 -12.906 1 94.25 377 ALA A N 1
ATOM 2891 C CA . ALA A 1 377 ? 5.621 -38.406 -11.891 1 94.25 377 ALA A CA 1
ATOM 2892 C C . ALA A 1 377 ? 4.387 -39.281 -11.703 1 94.25 377 ALA A C 1
ATOM 2894 O O . ALA A 1 377 ? 4.492 -40.5 -11.688 1 94.25 377 ALA A O 1
ATOM 2895 N N . MET A 1 378 ? 3.27 -38.656 -11.602 1 95.56 378 MET A N 1
ATOM 2896 C CA . MET A 1 378 ? 2.029 -39.375 -11.336 1 95.56 378 MET A CA 1
ATOM 2897 C C . MET A 1 378 ? 1.584 -40.156 -12.57 1 95.56 378 MET A C 1
ATOM 2899 O O . MET A 1 378 ? 1.027 -41.25 -12.445 1 95.56 378 MET A O 1
ATOM 2903 N N . PHE A 1 379 ? 1.786 -39.594 -13.742 1 95.94 379 PHE A N 1
ATOM 2904 C CA . PHE A 1 379 ? 1.444 -40.312 -14.977 1 95.94 379 PHE A CA 1
ATOM 2905 C C . PHE A 1 379 ? 2.229 -41.625 -15.094 1 95.94 379 PHE A C 1
ATOM 2907 O O . PHE A 1 379 ? 1.646 -42.688 -15.32 1 95.94 379 PHE A O 1
ATOM 2914 N N . PHE A 1 380 ? 3.494 -41.5 -14.867 1 93.94 380 PHE A N 1
ATOM 2915 C CA . PHE A 1 380 ? 4.352 -42.656 -14.977 1 93.94 380 PHE A CA 1
ATOM 2916 C C . PHE A 1 380 ? 4.004 -43.688 -13.906 1 93.94 380 PHE A C 1
ATOM 2918 O O . PHE A 1 380 ? 3.939 -44.875 -14.188 1 93.94 380 PHE A O 1
ATOM 2925 N N . GLN A 1 381 ? 3.85 -43.188 -12.758 1 96.19 381 GLN A N 1
ATOM 2926 C CA . GLN A 1 381 ? 3.467 -44.062 -11.641 1 96.19 381 GLN A CA 1
ATOM 2927 C C . GLN A 1 381 ? 2.236 -44.875 -11.984 1 96.19 381 GLN A C 1
ATOM 2929 O O . GLN A 1 381 ? 2.266 -46.125 -11.891 1 96.19 381 GLN A O 1
ATOM 2934 N N . GLU A 1 382 ? 1.23 -44.25 -12.422 1 97.88 382 GLU A N 1
ATOM 2935 C CA . GLU A 1 382 ? -0.05 -44.938 -12.57 1 97.88 382 GLU A CA 1
ATOM 2936 C C . GLU A 1 382 ? -0.083 -45.781 -13.844 1 97.88 382 GLU A C 1
ATOM 2938 O O . GLU A 1 382 ? -0.75 -46.812 -13.898 1 97.88 382 GLU A O 1
ATOM 2943 N N . ARG A 1 383 ? 0.698 -45.375 -14.883 1 97.69 383 ARG A N 1
ATOM 2944 C CA . ARG A 1 383 ? 0.874 -46.219 -16.031 1 97.69 383 ARG A CA 1
ATOM 2945 C C . ARG A 1 383 ? 1.639 -47.5 -15.664 1 97.69 383 ARG A C 1
ATOM 2947 O O . ARG A 1 383 ? 1.308 -48.594 -16.125 1 97.69 383 ARG A O 1
ATOM 2954 N N . MET A 1 384 ? 2.662 -47.344 -14.844 1 97.38 384 MET A N 1
ATOM 2955 C CA . MET A 1 384 ? 3.445 -48.469 -14.375 1 97.38 384 MET A CA 1
ATOM 2956 C C . MET A 1 384 ? 2.59 -49.406 -13.531 1 97.38 384 MET A C 1
ATOM 2958 O O . MET A 1 384 ? 2.723 -50.625 -13.625 1 97.38 384 MET A O 1
ATOM 2962 N N . MET A 1 385 ? 1.772 -48.844 -12.68 1 97.88 385 MET A N 1
ATOM 2963 C CA . MET A 1 385 ? 0.886 -49.656 -11.852 1 97.88 385 MET A CA 1
ATOM 2964 C C . MET A 1 385 ? -0.04 -50.5 -12.711 1 97.88 385 MET A C 1
ATOM 2966 O O . MET A 1 385 ? -0.251 -51.688 -12.43 1 97.88 385 MET A O 1
ATOM 2970 N N . GLN A 1 386 ? -0.644 -49.875 -13.727 1 97.25 386 GLN A N 1
ATOM 2971 C CA . GLN A 1 386 ? -1.514 -50.625 -14.633 1 97.25 386 GLN A CA 1
ATOM 2972 C C . GLN A 1 386 ? -0.746 -51.719 -15.359 1 97.25 386 GLN A C 1
ATOM 2974 O O . GLN A 1 386 ? -1.222 -52.875 -15.461 1 97.25 386 GLN A O 1
ATOM 2979 N N . ALA A 1 387 ? 0.469 -51.406 -15.891 1 96.81 387 ALA A N 1
ATOM 2980 C CA . ALA A 1 387 ? 1.289 -52.375 -16.609 1 96.81 387 ALA A CA 1
ATOM 2981 C C . ALA A 1 387 ? 1.68 -53.562 -15.711 1 96.81 387 ALA A C 1
ATOM 2983 O O . ALA A 1 387 ? 1.65 -54.719 -16.125 1 96.81 387 ALA A O 1
ATOM 2984 N N . ALA A 1 388 ? 2.055 -53.281 -14.508 1 97.81 388 ALA A N 1
ATOM 2985 C CA . ALA A 1 388 ? 2.465 -54.312 -13.555 1 97.81 388 ALA A CA 1
ATOM 2986 C C . ALA A 1 388 ? 1.308 -55.25 -13.219 1 97.81 388 ALA A C 1
ATOM 2988 O O . ALA A 1 388 ? 1.489 -56.438 -13.133 1 97.81 388 ALA A O 1
ATOM 2989 N N . ALA A 1 389 ? 0.135 -54.656 -12.93 1 97.69 389 ALA A N 1
ATOM 2990 C CA . ALA A 1 389 ? -1.045 -55.469 -12.672 1 97.69 389 ALA A CA 1
ATOM 2991 C C . ALA A 1 389 ? -1.3 -56.438 -13.828 1 97.69 389 ALA A C 1
ATOM 2993 O O . ALA A 1 389 ? -1.596 -57.625 -13.609 1 97.69 389 ALA A O 1
ATOM 2994 N N . THR A 1 390 ? -1.256 -55.969 -15.031 1 96.12 390 THR A N 1
ATOM 2995 C CA . THR A 1 390 ? -1.46 -56.75 -16.234 1 96.12 390 THR A CA 1
ATOM 2996 C C . THR A 1 390 ? -0.421 -57.875 -16.312 1 96.12 390 THR A C 1
ATOM 2998 O O . THR A 1 390 ? -0.756 -59.031 -16.625 1 96.12 390 THR A O 1
ATOM 3001 N N . ASP A 1 391 ? 0.859 -57.562 -16.047 1 96.62 391 ASP A N 1
ATOM 3002 C CA . ASP A 1 391 ? 1.943 -58.531 -16.125 1 96.62 391 ASP A CA 1
ATOM 3003 C C . ASP A 1 391 ? 1.744 -59.656 -15.117 1 96.62 391 ASP A C 1
ATOM 3005 O O . ASP A 1 391 ? 2.127 -60.812 -15.375 1 96.62 391 ASP A O 1
ATOM 3009 N N . LEU A 1 392 ? 1.121 -59.344 -14.062 1 97.25 392 LEU A N 1
ATOM 3010 C CA . LEU A 1 392 ? 0.882 -60.312 -13.016 1 97.25 392 LEU A CA 1
ATOM 3011 C C . LEU A 1 392 ? -0.434 -61.062 -13.242 1 97.25 392 LEU A C 1
ATOM 3013 O O . LEU A 1 392 ? -0.726 -62.031 -12.57 1 97.25 392 LEU A O 1
ATOM 3017 N N . GLY A 1 393 ? -1.272 -60.562 -14.164 1 95.5 393 GLY A N 1
ATOM 3018 C CA . GLY A 1 393 ? -2.617 -61.094 -14.344 1 95.5 393 GLY A CA 1
ATOM 3019 C C . GLY A 1 393 ? -3.541 -60.781 -13.18 1 95.5 393 GLY A C 1
ATOM 3020 O O . GLY A 1 393 ? -4.43 -61.562 -12.852 1 95.5 393 GLY A O 1
ATOM 3021 N N . MET A 1 394 ? -3.254 -59.688 -12.562 1 96.88 394 MET A N 1
ATOM 3022 C CA . MET A 1 394 ? -4.039 -59.25 -11.406 1 96.88 394 MET A CA 1
ATOM 3023 C C . MET A 1 394 ? -4.977 -58.094 -11.797 1 96.88 394 MET A C 1
ATOM 3025 O O . MET A 1 394 ? -4.668 -57.312 -12.688 1 96.88 394 MET A O 1
ATOM 3029 N N . ASP A 1 395 ? -6.117 -58.062 -11.062 1 97.25 395 ASP A N 1
ATOM 3030 C CA . ASP A 1 395 ? -7.02 -56.906 -11.234 1 97.25 395 ASP A CA 1
ATOM 3031 C C . ASP A 1 395 ? -6.355 -55.625 -10.805 1 97.25 395 ASP A C 1
ATOM 3033 O O . ASP A 1 395 ? -5.656 -55.562 -9.789 1 97.25 395 ASP A O 1
ATOM 3037 N N . GLN A 1 396 ? -6.547 -54.625 -11.625 1 97.75 396 GLN A N 1
ATOM 3038 C CA . GLN A 1 396 ? -5.828 -53.375 -11.398 1 97.75 396 GLN A CA 1
ATOM 3039 C C . GLN A 1 396 ? -6.211 -52.75 -10.055 1 97.75 396 GLN A C 1
ATOM 3041 O O . GLN A 1 396 ? -5.375 -52.156 -9.391 1 97.75 396 GLN A O 1
ATOM 3046 N N . ALA A 1 397 ? -7.504 -52.781 -9.633 1 98.44 397 ALA A N 1
ATOM 3047 C CA . ALA A 1 397 ? -7.934 -52.25 -8.344 1 98.44 397 ALA A CA 1
ATOM 3048 C C . ALA A 1 397 ? -7.324 -53.062 -7.195 1 98.44 397 ALA A C 1
ATOM 3050 O O . ALA A 1 397 ? -6.891 -52.469 -6.195 1 98.44 397 ALA A O 1
ATOM 3051 N N . GLU A 1 398 ? -7.328 -54.344 -7.355 1 97.94 398 GLU A N 1
ATOM 3052 C CA . GLU A 1 398 ? -6.766 -55.219 -6.324 1 97.94 398 GLU A CA 1
ATOM 3053 C C . GLU A 1 398 ? -5.266 -55 -6.168 1 97.94 398 GLU A C 1
ATOM 3055 O O . GLU A 1 398 ? -4.75 -54.969 -5.051 1 97.94 398 GLU A O 1
ATOM 3060 N N . PHE A 1 399 ? -4.527 -54.969 -7.23 1 98.06 399 PHE A N 1
ATOM 3061 C CA . PHE A 1 399 ? -3.096 -54.688 -7.188 1 98.06 399 PHE A CA 1
ATOM 3062 C C . PHE A 1 399 ? -2.809 -53.406 -6.395 1 98.06 399 PHE A C 1
ATOM 3064 O O . PHE A 1 399 ? -1.875 -53.375 -5.59 1 98.06 399 PHE A O 1
ATOM 3071 N N . ARG A 1 400 ? -3.613 -52.281 -6.652 1 98.56 400 ARG A N 1
ATOM 3072 C CA . ARG A 1 400 ? -3.469 -51.031 -5.918 1 98.56 400 ARG A CA 1
ATOM 3073 C C . ARG A 1 400 ? -3.797 -51.219 -4.441 1 98.56 400 ARG A C 1
ATOM 3075 O O . ARG A 1 400 ? -3.082 -50.719 -3.568 1 98.56 400 ARG A O 1
ATOM 3082 N N . ARG A 1 401 ? -4.871 -51.969 -4.141 1 97.75 401 ARG A N 1
ATOM 3083 C CA . ARG A 1 401 ? -5.277 -52.219 -2.764 1 97.75 401 ARG A CA 1
ATOM 3084 C C . ARG A 1 401 ? -4.152 -52.875 -1.976 1 97.75 401 ARG A C 1
ATOM 3086 O O . ARG A 1 401 ? -3.932 -52.562 -0.806 1 97.75 401 ARG A O 1
ATOM 3093 N N . ILE A 1 402 ? -3.482 -53.75 -2.609 1 97.69 402 ILE A N 1
ATOM 3094 C CA . ILE A 1 402 ? -2.406 -54.5 -1.969 1 97.69 402 ILE A CA 1
ATOM 3095 C C . ILE A 1 402 ? -1.261 -53.562 -1.614 1 97.69 402 ILE A C 1
ATOM 3097 O O . ILE A 1 402 ? -0.611 -53.719 -0.579 1 97.69 402 ILE A O 1
ATOM 3101 N N . ASN A 1 403 ? -1.037 -52.625 -2.361 1 98.19 403 ASN A N 1
ATOM 3102 C CA . ASN A 1 403 ? 0.216 -51.875 -2.262 1 98.19 403 ASN A CA 1
ATOM 3103 C C . ASN A 1 403 ? -0.001 -50.469 -1.685 1 98.19 403 ASN A C 1
ATOM 3105 O O . ASN A 1 403 ? 0.955 -49.812 -1.28 1 98.19 403 ASN A O 1
ATOM 3109 N N . LEU A 1 404 ? -1.251 -49.938 -1.594 1 98.25 404 LEU A N 1
ATOM 3110 C CA . LEU A 1 404 ? -1.518 -48.625 -1.021 1 98.25 404 LEU A CA 1
ATOM 3111 C C . LEU A 1 404 ? -1.126 -48.594 0.451 1 98.25 404 LEU A C 1
ATOM 3113 O O . LEU A 1 404 ? -1.328 -49.562 1.181 1 98.25 404 LEU A O 1
ATOM 3117 N N . ARG A 1 405 ? -0.599 -47.438 0.835 1 97 405 ARG A N 1
ATOM 3118 C CA . ARG A 1 405 ? -0.267 -47.25 2.244 1 97 405 ARG A CA 1
ATOM 3119 C C . ARG A 1 405 ? -1.522 -47.25 3.107 1 97 405 ARG A C 1
ATOM 3121 O O . ARG A 1 405 ? -2.541 -46.688 2.734 1 97 405 ARG A O 1
ATOM 3128 N N . ARG A 1 406 ? -1.427 -47.812 4.324 1 96.44 406 ARG A N 1
ATOM 3129 C CA . ARG A 1 406 ? -2.547 -47.875 5.258 1 96.44 406 ARG A CA 1
ATOM 3130 C C . ARG A 1 406 ? -2.625 -46.625 6.109 1 96.44 406 ARG A C 1
ATOM 3132 O O . ARG A 1 406 ? -1.616 -45.938 6.324 1 96.44 406 ARG A O 1
ATOM 3139 N N . ASP A 1 407 ? -3.805 -46.375 6.621 1 94.94 407 ASP A N 1
ATOM 3140 C CA . ASP A 1 407 ? -4.082 -45.156 7.391 1 94.94 407 ASP A CA 1
ATOM 3141 C C . ASP A 1 407 ? -3.16 -45.062 8.602 1 94.94 407 ASP A C 1
ATOM 3143 O O . ASP A 1 407 ? -2.746 -43.969 8.984 1 94.94 407 ASP A O 1
ATOM 3147 N N . VAL A 1 408 ? -2.848 -46.031 9.219 1 93.94 408 VAL A N 1
ATOM 3148 C CA . VAL A 1 408 ? -2.117 -46.094 10.484 1 93.94 408 VAL A CA 1
ATOM 3149 C C . VAL A 1 408 ? -0.644 -45.781 10.242 1 93.94 408 VAL A C 1
ATOM 3151 O O . VAL A 1 408 ? 0.091 -45.469 11.18 1 93.94 408 VAL A O 1
ATOM 3154 N N . ALA A 1 409 ? -0.216 -45.781 9.016 1 93.31 409 ALA A N 1
ATOM 3155 C CA . ALA A 1 409 ? 1.2 -45.625 8.688 1 93.31 409 ALA A CA 1
ATOM 3156 C C . ALA A 1 409 ? 1.64 -44.156 8.766 1 93.31 409 ALA A C 1
ATOM 3158 O O . ALA A 1 409 ? 2.838 -43.875 8.812 1 93.31 409 ALA A O 1
ATOM 3159 N N . PHE A 1 410 ? 0.754 -43.25 8.914 1 94.94 410 PHE A N 1
ATOM 3160 C CA . PHE A 1 410 ? 1.122 -41.844 8.82 1 94.94 410 PHE A CA 1
ATOM 3161 C C . PHE A 1 410 ? 1.557 -41.312 10.18 1 94.94 410 PHE A C 1
ATOM 3163 O O . PHE A 1 410 ? 0.989 -41.656 11.211 1 94.94 410 PHE A O 1
ATOM 3170 N N . PRO A 1 411 ? 2.545 -40.406 10.188 1 95.06 411 PRO A N 1
ATOM 3171 C CA . PRO A 1 411 ? 3.326 -39.969 9.023 1 95.06 411 PRO A CA 1
ATOM 3172 C C . PRO A 1 411 ? 4.301 -41.062 8.539 1 95.06 411 PRO A C 1
ATOM 3174 O O . PRO A 1 411 ? 4.668 -41.938 9.305 1 95.06 411 PRO A O 1
ATOM 3177 N N . ALA A 1 412 ? 4.695 -41 7.277 1 95.25 412 ALA A N 1
ATOM 3178 C CA . ALA A 1 412 ? 5.582 -42.031 6.711 1 95.25 412 ALA A CA 1
ATOM 3179 C C . ALA A 1 412 ? 6.57 -41.406 5.73 1 95.25 412 ALA A C 1
ATOM 3181 O O . ALA A 1 412 ? 6.227 -40.469 5.008 1 95.25 412 ALA A O 1
ATOM 3182 N N . ARG A 1 413 ? 7.703 -41.969 5.609 1 94.81 413 ARG A N 1
ATOM 3183 C CA . ARG A 1 413 ? 8.719 -41.5 4.668 1 94.81 413 ARG A CA 1
ATOM 3184 C C . ARG A 1 413 ? 8.68 -42.344 3.379 1 94.81 413 ARG A C 1
ATOM 3186 O O . ARG A 1 413 ? 8.5 -43.562 3.418 1 94.81 413 ARG A O 1
ATOM 3193 N N . THR A 1 414 ? 8.828 -41.75 2.301 1 94.75 414 THR A N 1
ATOM 3194 C CA . THR A 1 414 ? 8.945 -42.406 1.007 1 94.75 414 THR A CA 1
ATOM 3195 C C . THR A 1 414 ? 10.383 -42.844 0.744 1 94.75 414 THR A C 1
ATOM 3197 O O . THR A 1 414 ? 11.305 -42.406 1.413 1 94.75 414 THR A O 1
ATOM 3200 N N . PRO A 1 415 ? 10.602 -43.719 -0.234 1 93.69 415 PRO A N 1
ATOM 3201 C CA . PRO A 1 415 ? 11.977 -44.156 -0.515 1 93.69 415 PRO A CA 1
ATOM 3202 C C . PRO A 1 415 ? 12.852 -43.031 -1.04 1 93.69 415 PRO A C 1
ATOM 3204 O O . PRO A 1 415 ? 14.078 -43.156 -1.064 1 93.69 415 PRO A O 1
ATOM 3207 N N . PHE A 1 416 ? 12.25 -41.969 -1.396 1 94.56 416 PHE A N 1
ATOM 3208 C CA . PHE A 1 416 ? 13.008 -40.875 -2.021 1 94.56 416 PHE A CA 1
ATOM 3209 C C . PHE A 1 416 ? 13.125 -39.688 -1.08 1 94.56 416 PHE A C 1
ATOM 3211 O O . PHE A 1 416 ? 13.609 -38.625 -1.477 1 94.56 416 PHE A O 1
ATOM 3218 N N . GLY A 1 417 ? 12.602 -39.781 0.15 1 91.62 417 GLY A N 1
ATOM 3219 C CA . GLY A 1 417 ? 12.984 -38.812 1.168 1 91.62 417 GLY A CA 1
ATOM 3220 C C . GLY A 1 417 ? 11.828 -37.969 1.648 1 91.62 417 GLY A C 1
ATOM 3221 O O . GLY A 1 417 ? 11.922 -37.312 2.686 1 91.62 417 GLY A O 1
ATOM 3222 N N . PHE A 1 418 ? 10.602 -38 1.013 1 93.81 418 PHE A N 1
ATOM 3223 C CA . PHE A 1 418 ? 9.477 -37.156 1.437 1 93.81 418 PHE A CA 1
ATOM 3224 C C . PHE A 1 418 ? 8.812 -37.75 2.68 1 93.81 418 PHE A C 1
ATOM 3226 O O . PHE A 1 418 ? 8.859 -38.969 2.898 1 93.81 418 PHE A O 1
ATOM 3233 N N . LEU A 1 419 ? 8.305 -36.844 3.529 1 95 419 LEU A N 1
ATOM 3234 C CA . LEU A 1 419 ? 7.48 -37.25 4.668 1 95 419 LEU A CA 1
ATOM 3235 C C . LEU A 1 419 ? 6.008 -37 4.383 1 95 419 LEU A C 1
ATOM 3237 O O . LEU A 1 419 ? 5.562 -35.844 4.402 1 95 419 LEU A O 1
ATOM 3241 N N . VAL A 1 420 ? 5.246 -38.031 4.105 1 95.88 420 VAL A N 1
ATOM 3242 C CA . VAL A 1 420 ? 3.807 -37.875 3.912 1 95.88 420 VAL A CA 1
ATOM 3243 C C . VAL A 1 420 ? 3.102 -37.875 5.266 1 95.88 420 VAL A C 1
ATOM 3245 O O . VAL A 1 420 ? 3.398 -38.688 6.133 1 95.88 420 VAL A O 1
ATOM 3248 N N . ASP A 1 421 ? 2.166 -36.969 5.438 1 93.38 421 ASP A N 1
ATOM 3249 C CA . ASP A 1 421 ? 1.748 -36.719 6.812 1 93.38 421 ASP A CA 1
ATOM 3250 C C . ASP A 1 421 ? 0.311 -37.188 7.043 1 93.38 421 ASP A C 1
ATOM 3252 O O . ASP A 1 421 ? -0.124 -37.312 8.188 1 93.38 421 ASP A O 1
ATOM 3256 N N . SER A 1 422 ? -0.491 -37.375 6.008 1 93.75 422 SER A N 1
ATOM 3257 C CA . SER A 1 422 ? -1.881 -37.781 6.207 1 93.75 422 SER A CA 1
ATOM 3258 C C . SER A 1 422 ? -2.479 -38.344 4.93 1 93.75 422 SER A C 1
ATOM 3260 O O . SER A 1 422 ? -2.08 -37.969 3.824 1 93.75 422 SER A O 1
ATOM 3262 N N . GLY A 1 423 ? -3.449 -39.312 5.156 1 95.62 423 GLY A N 1
ATOM 3263 C CA . GLY A 1 423 ? -4.137 -39.875 4.008 1 95.62 423 GLY A CA 1
ATOM 3264 C C . GLY A 1 423 ? -5.066 -41.031 4.375 1 95.62 423 GLY A C 1
ATOM 3265 O O . GLY A 1 423 ? -4.934 -41.625 5.449 1 95.62 423 GLY A O 1
ATOM 3266 N N . GLN A 1 424 ? -6.062 -41.156 3.619 1 97.56 424 GLN A N 1
ATOM 3267 C CA . GLN A 1 424 ? -6.965 -42.281 3.615 1 97.56 424 GLN A CA 1
ATOM 3268 C C . GLN A 1 424 ? -7.125 -42.875 2.209 1 97.56 424 GLN A C 1
ATOM 3270 O O . GLN A 1 424 ? -8.227 -42.875 1.665 1 97.56 424 GLN A O 1
ATOM 3275 N N . TYR A 1 425 ? -6.027 -43.5 1.77 1 98.19 425 TYR A N 1
ATOM 3276 C CA . TYR A 1 425 ? -5.941 -43.875 0.366 1 98.19 425 TYR A CA 1
ATOM 3277 C C . TYR A 1 425 ? -6.91 -45 0.051 1 98.19 425 TYR A C 1
ATOM 3279 O O . TYR A 1 425 ? -7.539 -45.031 -1.011 1 98.19 425 TYR A O 1
ATOM 3287 N N . HIS A 1 426 ? -7.035 -46 0.948 1 98.38 426 HIS A N 1
ATOM 3288 C CA . HIS A 1 426 ? -7.949 -47.125 0.737 1 98.38 426 HIS A CA 1
ATOM 3289 C C . HIS A 1 426 ? -9.391 -46.656 0.658 1 98.38 426 HIS A C 1
ATOM 3291 O O . HIS A 1 426 ? -10.148 -47.094 -0.214 1 98.38 426 HIS A O 1
ATOM 3297 N N . LYS A 1 427 ? -9.68 -45.75 1.569 1 98.44 427 LYS A N 1
ATOM 3298 C CA . LYS A 1 427 ? -11.031 -45.219 1.562 1 98.44 427 LYS A CA 1
ATOM 3299 C C . LYS A 1 427 ? -11.305 -44.438 0.27 1 98.44 427 LYS A C 1
ATOM 3301 O O . LYS A 1 427 ? -12.383 -44.562 -0.311 1 98.44 427 LYS A O 1
ATOM 3306 N N . CYS A 1 428 ? -10.398 -43.688 -0.106 1 98.44 428 CYS A N 1
ATOM 3307 C CA . CYS A 1 428 ? -10.523 -42.906 -1.325 1 98.44 428 CYS A CA 1
ATOM 3308 C C . CYS A 1 428 ? -10.781 -43.781 -2.531 1 98.44 428 CYS A C 1
ATOM 3310 O O . CYS A 1 428 ? -11.688 -43.531 -3.324 1 98.44 428 CYS A O 1
ATOM 3312 N N . LEU A 1 429 ? -9.977 -44.844 -2.703 1 98.69 429 LEU A N 1
ATOM 3313 C CA . LEU A 1 429 ? -10.148 -45.781 -3.793 1 98.69 429 LEU A CA 1
ATOM 3314 C C . LEU A 1 429 ? -11.516 -46.469 -3.721 1 98.69 429 LEU A C 1
ATOM 3316 O O . LEU A 1 429 ? -12.211 -46.562 -4.734 1 98.69 429 LEU A O 1
ATOM 3320 N N . GLN A 1 430 ? -11.883 -46.875 -2.521 1 98.69 430 GLN A N 1
ATOM 3321 C CA . GLN A 1 430 ? -13.141 -47.594 -2.367 1 98.69 430 GLN A CA 1
ATOM 3322 C C . GLN A 1 430 ? -14.328 -46.719 -2.723 1 98.69 430 GLN A C 1
ATOM 3324 O O . GLN A 1 430 ? -15.266 -47.156 -3.389 1 98.69 430 GLN A O 1
ATOM 3329 N N . VAL A 1 431 ? -14.305 -45.469 -2.258 1 98.75 431 VAL A N 1
ATOM 3330 C CA . VAL A 1 431 ? -15.367 -44.531 -2.596 1 98.75 431 VAL A CA 1
ATOM 3331 C C . VAL A 1 431 ? -15.477 -44.406 -4.113 1 98.75 431 VAL A C 1
ATOM 3333 O O . VAL A 1 431 ? -16.578 -44.375 -4.66 1 98.75 431 VAL A O 1
ATOM 3336 N N . GLY A 1 432 ? -14.367 -44.281 -4.789 1 98.81 432 GLY A N 1
ATOM 3337 C CA . GLY A 1 432 ? -14.359 -44.188 -6.242 1 98.81 432 GLY A CA 1
ATOM 3338 C C . GLY A 1 432 ? -14.898 -45.438 -6.926 1 98.81 432 GLY A C 1
ATOM 3339 O O . GLY A 1 432 ? -15.68 -45.344 -7.871 1 98.81 432 GLY A O 1
ATOM 3340 N N . LEU A 1 433 ? -14.484 -46.625 -6.473 1 98.81 433 LEU A N 1
ATOM 3341 C CA . LEU A 1 433 ? -14.93 -47.875 -7.055 1 98.81 433 LEU A CA 1
ATOM 3342 C C . LEU A 1 433 ? -16.438 -48.062 -6.883 1 98.81 433 LEU A C 1
ATOM 3344 O O . LEU A 1 433 ? -17.109 -48.562 -7.797 1 98.81 433 LEU A O 1
ATOM 3348 N N . ASP A 1 434 ? -16.891 -47.656 -5.695 1 98.75 434 ASP A N 1
ATOM 3349 C CA . ASP A 1 434 ? -18.328 -47.75 -5.445 1 98.75 434 ASP A CA 1
ATOM 3350 C C . ASP A 1 434 ? -19.094 -46.781 -6.344 1 98.75 434 ASP A C 1
ATOM 3352 O O . ASP A 1 434 ? -20.125 -47.156 -6.926 1 98.75 434 ASP A O 1
ATOM 3356 N N . ALA A 1 435 ? -18.609 -45.625 -6.469 1 98.75 435 ALA A N 1
ATOM 3357 C CA . ALA A 1 435 ? -19.297 -44.594 -7.227 1 98.75 435 ALA A CA 1
ATOM 3358 C C . ALA A 1 435 ? -19.375 -44.938 -8.711 1 98.75 435 ALA A C 1
ATOM 3360 O O . ALA A 1 435 ? -20.391 -44.719 -9.359 1 98.75 435 ALA A O 1
ATOM 3361 N N . ILE A 1 436 ? -18.297 -45.469 -9.281 1 98.69 436 ILE A N 1
ATOM 3362 C CA . ILE A 1 436 ? -18.234 -45.75 -10.711 1 98.69 436 ILE A CA 1
ATOM 3363 C C . ILE A 1 436 ? -18.984 -47.031 -11.023 1 98.69 436 ILE A C 1
ATOM 3365 O O . ILE A 1 436 ? -19.328 -47.281 -12.18 1 98.69 436 ILE A O 1
ATOM 3369 N N . GLY A 1 437 ? -19.281 -47.875 -9.984 1 98.56 437 GLY A N 1
ATOM 3370 C CA . GLY A 1 437 ? -19.828 -49.219 -10.227 1 98.56 437 GLY A CA 1
ATOM 3371 C C . GLY A 1 437 ? -18.844 -50.156 -10.883 1 98.56 437 GLY A C 1
ATOM 3372 O O . GLY A 1 437 ? -19.141 -50.75 -11.922 1 98.56 437 GLY A O 1
ATOM 3373 N N . TYR A 1 438 ? -17.719 -50.312 -10.203 1 98.56 438 TYR A N 1
ATOM 3374 C CA . TYR A 1 438 ? -16.547 -50.969 -10.789 1 98.56 438 TYR A CA 1
ATOM 3375 C C . TYR A 1 438 ? -16.875 -52.406 -11.18 1 98.56 438 TYR A C 1
ATOM 3377 O O . TYR A 1 438 ? -16.641 -52.812 -12.32 1 98.56 438 TYR A O 1
ATOM 3385 N N . ASP A 1 439 ? -17.438 -53.25 -10.32 1 97.88 439 ASP A N 1
ATOM 3386 C CA . ASP A 1 439 ? -17.719 -54.656 -10.57 1 97.88 439 ASP A CA 1
ATOM 3387 C C . ASP A 1 439 ? -18.766 -54.812 -11.664 1 97.88 439 ASP A C 1
ATOM 3389 O O . ASP A 1 439 ? -18.641 -55.688 -12.523 1 97.88 439 ASP A O 1
ATOM 3393 N N . GLU A 1 440 ? -19.703 -54 -11.523 1 98.25 440 GLU A N 1
ATOM 3394 C CA . GLU A 1 440 ? -20.734 -54.031 -12.547 1 98.25 440 GLU A CA 1
ATOM 3395 C C . GLU A 1 440 ? -20.172 -53.688 -13.914 1 98.25 440 GLU A C 1
ATOM 3397 O O . GLU A 1 440 ? -20.531 -54.281 -14.922 1 98.25 440 GLU A O 1
ATOM 3402 N N . PHE A 1 441 ? -19.375 -52.688 -13.977 1 98.44 441 PHE A N 1
ATOM 3403 C CA . PHE A 1 441 ? -18.781 -52.281 -15.25 1 98.44 441 PHE A CA 1
ATOM 3404 C C . PHE A 1 441 ? -17.906 -53.375 -15.82 1 98.44 441 PHE A C 1
ATOM 3406 O O . PHE A 1 441 ? -17.891 -53.594 -17.031 1 98.44 441 PHE A O 1
ATOM 3413 N N . ARG A 1 442 ? -17.141 -54.062 -14.984 1 97.75 442 ARG A N 1
ATOM 3414 C CA . ARG A 1 442 ? -16.281 -55.156 -15.445 1 97.75 442 ARG A CA 1
ATOM 3415 C C . ARG A 1 442 ? -17.109 -56.281 -16.078 1 97.75 442 ARG A C 1
ATOM 3417 O O . ARG A 1 442 ? -16.703 -56.844 -17.078 1 97.75 442 ARG A O 1
ATOM 3424 N N . ARG A 1 443 ? -18.25 -56.531 -15.539 1 97.75 443 ARG A N 1
ATOM 3425 C CA . ARG A 1 443 ? -19.141 -57.531 -16.125 1 97.75 443 ARG A CA 1
ATOM 3426 C C . ARG A 1 443 ? -19.672 -57.062 -17.469 1 97.75 443 ARG A C 1
ATOM 3428 O O . ARG A 1 443 ? -19.734 -57.812 -18.438 1 97.75 443 ARG A O 1
ATOM 3435 N N . GLU A 1 444 ? -20 -55.875 -17.422 1 98.06 444 GLU A N 1
ATOM 3436 C CA . GLU A 1 444 ? -20.469 -55.281 -18.656 1 98.06 444 GLU A CA 1
ATOM 3437 C C . GLU A 1 444 ? -19.391 -55.281 -19.734 1 98.06 444 GLU A C 1
ATOM 3439 O O . GLU A 1 444 ? -19.672 -55.531 -20.906 1 98.06 444 GLU A O 1
ATOM 3444 N N . GLN A 1 445 ? -18.25 -54.969 -19.359 1 98.06 445 GLN A N 1
ATOM 3445 C CA . GLN A 1 445 ? -17.109 -54.969 -20.281 1 98.06 445 GLN A CA 1
ATOM 3446 C C . GLN A 1 445 ? -16.906 -56.344 -20.922 1 98.06 445 GLN A C 1
ATOM 3448 O O . GLN A 1 445 ? -16.719 -56.438 -22.125 1 98.06 445 GLN A O 1
ATOM 3453 N N . ALA A 1 446 ? -17 -57.406 -20.141 1 96.12 446 ALA A N 1
ATOM 3454 C CA . ALA A 1 446 ? -16.844 -58.75 -20.641 1 96.12 446 ALA A CA 1
ATOM 3455 C C . ALA A 1 446 ? -17.953 -59.125 -21.625 1 96.12 446 ALA A C 1
ATOM 3457 O O . ALA A 1 446 ? -17.688 -59.719 -22.672 1 96.12 446 ALA A O 1
ATOM 3458 N N . ALA A 1 447 ? -19.109 -58.688 -21.281 1 97.62 447 ALA A N 1
ATOM 3459 C CA . ALA A 1 447 ? -20.266 -58.969 -22.141 1 97.62 447 ALA A CA 1
ATOM 3460 C C . ALA A 1 447 ? -20.156 -58.188 -23.453 1 97.62 447 ALA A C 1
ATOM 3462 O O . ALA A 1 447 ? -20.5 -58.688 -24.516 1 97.62 447 ALA A O 1
ATOM 3463 N N . ALA A 1 448 ? -19.734 -57.031 -23.344 1 97.38 448 ALA A N 1
ATOM 3464 C CA . ALA A 1 448 ? -19.594 -56.188 -24.516 1 97.38 448 ALA A CA 1
ATOM 3465 C C . ALA A 1 448 ? -18.531 -56.719 -25.469 1 97.38 448 ALA A C 1
ATOM 3467 O O . ALA A 1 448 ? -18.672 -56.625 -26.688 1 97.38 448 ALA A O 1
ATOM 3468 N N . ARG A 1 449 ? -17.516 -57.219 -24.922 1 95.06 449 ARG A N 1
ATOM 3469 C CA . ARG A 1 449 ? -16.422 -57.781 -25.734 1 95.06 449 ARG A CA 1
ATOM 3470 C C . ARG A 1 449 ? -16.922 -58.906 -26.609 1 95.06 449 ARG A C 1
ATOM 3472 O O . ARG A 1 449 ? -16.469 -59.094 -27.734 1 95.06 449 ARG A O 1
ATOM 3479 N N . GLU A 1 450 ? -17.812 -59.688 -26.109 1 95.44 450 GLU A N 1
ATOM 3480 C CA . GLU A 1 450 ? -18.391 -60.812 -26.859 1 95.44 450 GLU A CA 1
ATOM 3481 C C . GLU A 1 450 ? -19.156 -60.312 -28.078 1 95.44 450 GLU A C 1
ATOM 3483 O O . GLU A 1 450 ? -19.297 -61 -29.078 1 95.44 450 GLU A O 1
ATOM 3488 N N . LYS A 1 451 ? -19.547 -59.094 -27.953 1 95.81 451 LYS A N 1
ATOM 3489 C CA . LYS A 1 451 ? -20.328 -58.5 -29.047 1 95.81 451 LYS A CA 1
ATOM 3490 C C . LYS A 1 451 ? -19.469 -57.594 -29.906 1 95.81 451 LYS A C 1
ATOM 3492 O O . LYS A 1 451 ? -19.984 -56.844 -30.75 1 95.81 451 LYS A O 1
ATOM 3497 N N . GLY A 1 452 ? -18.266 -57.531 -29.641 1 92.88 452 GLY A N 1
ATOM 3498 C CA . GLY A 1 452 ? -17.312 -56.781 -30.469 1 92.88 452 GLY A CA 1
ATOM 3499 C C . GLY A 1 452 ? -17.156 -55.344 -30.016 1 92.88 452 GLY A C 1
ATOM 3500 O O . GLY A 1 452 ? -16.469 -54.562 -30.672 1 92.88 452 GLY A O 1
ATOM 3501 N N . ARG A 1 453 ? -17.781 -55 -28.922 1 96.75 453 ARG A N 1
ATOM 3502 C CA . ARG A 1 453 ? -17.641 -53.656 -28.375 1 96.75 453 ARG A CA 1
ATOM 3503 C C . ARG A 1 453 ? -16.469 -53.594 -27.406 1 96.75 453 ARG A C 1
ATOM 3505 O O . ARG A 1 453 ? -16.234 -54.5 -26.625 1 96.75 453 ARG A O 1
ATOM 3512 N N . LEU A 1 454 ? -15.68 -52.438 -27.469 1 98 454 LEU A N 1
ATOM 3513 C CA . LEU A 1 454 ? -14.484 -52.312 -26.656 1 98 454 LEU A CA 1
ATOM 3514 C C . LEU A 1 454 ? -14.703 -51.281 -25.547 1 98 454 LEU A C 1
ATOM 3516 O O . LEU A 1 454 ? -14.523 -50.094 -25.75 1 98 454 LEU A O 1
ATOM 3520 N N . LEU A 1 455 ? -15.094 -51.781 -24.422 1 98.44 455 LEU A N 1
ATOM 3521 C CA . LEU A 1 455 ? -15.227 -50.938 -23.219 1 98.44 455 LEU A CA 1
ATOM 3522 C C . LEU A 1 455 ? -13.969 -51.031 -22.359 1 98.44 455 LEU A C 1
ATOM 3524 O O . LEU A 1 455 ? -13.32 -52.094 -22.297 1 98.44 455 LEU A O 1
ATOM 3528 N N . GLY A 1 456 ? -13.594 -49.938 -21.766 1 98.5 456 GLY A N 1
ATOM 3529 C CA . GLY A 1 456 ? -12.43 -49.906 -20.891 1 98.5 456 GLY A CA 1
ATOM 3530 C C . GLY A 1 456 ? -12.625 -49.062 -19.656 1 98.5 456 GLY A C 1
ATOM 3531 O O . GLY A 1 456 ? -13.469 -48.156 -19.625 1 98.5 456 GLY A O 1
ATOM 3532 N N . ILE A 1 457 ? -11.93 -49.344 -18.641 1 98.69 457 ILE A N 1
ATOM 3533 C CA . ILE A 1 457 ? -11.953 -48.625 -17.375 1 98.69 457 ILE A CA 1
ATOM 3534 C C . ILE A 1 457 ? -10.523 -48.375 -16.906 1 98.69 457 ILE A C 1
ATOM 3536 O O . ILE A 1 457 ? -9.664 -49.25 -17.031 1 98.69 457 ILE A O 1
ATOM 3540 N N . GLY A 1 458 ? -10.211 -47.156 -16.516 1 98.69 458 GLY A N 1
ATOM 3541 C CA . GLY A 1 458 ? -8.898 -46.75 -16.031 1 98.69 458 GLY A CA 1
ATOM 3542 C C . GLY A 1 458 ? -8.938 -46.125 -14.648 1 98.69 458 GLY A C 1
ATOM 3543 O O . GLY A 1 458 ? -9.867 -45.406 -14.328 1 98.69 458 GLY A O 1
ATOM 3544 N N . ILE A 1 459 ? -7.945 -46.438 -13.805 1 98.75 459 ILE A N 1
ATOM 3545 C CA . ILE A 1 459 ? -7.805 -45.906 -12.445 1 98.75 459 ILE A CA 1
ATOM 3546 C C . ILE A 1 459 ? -6.477 -45.188 -12.312 1 98.75 459 ILE A C 1
ATOM 3548 O O . ILE A 1 459 ? -5.461 -45.594 -12.859 1 98.75 459 ILE A O 1
ATOM 3552 N N . SER A 1 460 ? -6.531 -44.062 -11.672 1 98.5 460 SER A N 1
ATOM 3553 C CA . SER A 1 460 ? -5.344 -43.312 -11.273 1 98.5 460 SER A CA 1
ATOM 3554 C C . SER A 1 460 ? -5.434 -42.875 -9.82 1 98.5 460 SER A C 1
ATOM 3556 O O . SER A 1 460 ? -6.379 -42.156 -9.438 1 98.5 460 SER A O 1
ATOM 3558 N N . THR A 1 461 ? -4.547 -43.312 -8.969 1 97.44 461 THR A N 1
ATOM 3559 C CA . THR A 1 461 ? -4.395 -42.844 -7.605 1 97.44 461 THR A CA 1
ATOM 3560 C C . THR A 1 461 ? -3.219 -41.875 -7.508 1 97.44 461 THR A C 1
ATOM 3562 O O . THR A 1 461 ? -2.129 -42.156 -8.008 1 97.44 461 THR A O 1
ATOM 3565 N N . MET A 1 462 ? -3.492 -40.781 -6.969 1 92.75 462 MET A N 1
ATOM 3566 C CA . MET A 1 462 ? -2.428 -39.781 -6.988 1 92.75 462 MET A CA 1
ATOM 3567 C C . MET A 1 462 ? -2.271 -39.125 -5.621 1 92.75 462 MET A C 1
ATOM 3569 O O . MET A 1 462 ? -3.227 -39.062 -4.844 1 92.75 462 MET A O 1
ATOM 3573 N N . THR A 1 463 ? -1.071 -38.781 -5.254 1 95 463 THR A N 1
ATOM 3574 C CA . THR A 1 463 ? -0.689 -37.875 -4.168 1 95 463 THR A CA 1
ATOM 3575 C C . THR A 1 463 ? 0.222 -36.781 -4.684 1 95 463 THR A C 1
ATOM 3577 O O . THR A 1 463 ? 1.016 -37 -5.602 1 95 463 THR A O 1
ATOM 3580 N N . GLU A 1 464 ? 0.08 -35.594 -4.164 1 94.19 464 GLU A N 1
ATOM 3581 C CA . GLU A 1 464 ? 0.883 -34.5 -4.648 1 94.19 464 GLU A CA 1
ATOM 3582 C C . GLU A 1 464 ? 1.49 -33.719 -3.488 1 94.19 464 GLU A C 1
ATOM 3584 O O . GLU A 1 464 ? 0.797 -33.375 -2.525 1 94.19 464 GLU A O 1
ATOM 3589 N N . PRO A 1 465 ? 2.834 -33.531 -3.518 1 93.94 465 PRO A N 1
ATOM 3590 C CA . PRO A 1 465 ? 3.438 -32.594 -2.557 1 93.94 465 PRO A CA 1
ATOM 3591 C C . PRO A 1 465 ? 3.121 -31.141 -2.867 1 93.94 465 PRO A C 1
ATOM 3593 O O . PRO A 1 465 ? 3.607 -30.594 -3.861 1 93.94 465 PRO A O 1
ATOM 3596 N N . LEU A 1 466 ? 2.307 -30.562 -2.041 1 92.12 466 LEU A N 1
ATOM 3597 C CA . LEU A 1 466 ? 1.932 -29.172 -2.262 1 92.12 466 LEU A CA 1
ATOM 3598 C C . LEU A 1 466 ? 2.467 -28.281 -1.146 1 92.12 466 LEU A C 1
ATOM 3600 O O . LEU A 1 466 ? 2.961 -28.781 -0.132 1 92.12 466 LEU A O 1
ATOM 3604 N N . GLY A 1 467 ? 2.416 -27 -1.442 1 87.12 467 GLY A N 1
ATOM 3605 C CA . GLY A 1 467 ? 2.848 -26.031 -0.456 1 87.12 467 GLY A CA 1
ATOM 3606 C C . GLY A 1 467 ? 4.355 -25.844 -0.412 1 87.12 467 GLY A C 1
ATOM 3607 O O . GLY A 1 467 ? 4.945 -25.766 0.667 1 87.12 467 GLY A O 1
ATOM 3608 N N . ALA A 1 468 ? 4.914 -25.953 -1.566 1 77 468 ALA A N 1
ATOM 3609 C CA . ALA A 1 468 ? 6.348 -25.672 -1.6 1 77 468 ALA A CA 1
ATOM 3610 C C . ALA A 1 468 ? 6.672 -24.375 -0.858 1 77 468 ALA A C 1
ATOM 3612 O O . ALA A 1 468 ? 6.258 -23.297 -1.277 1 77 468 ALA A O 1
ATOM 3613 N N . GLY A 1 469 ? 7.234 -24.547 0.326 1 73.88 469 GLY A N 1
ATOM 3614 C CA . GLY A 1 469 ? 7.473 -23.391 1.161 1 73.88 469 GLY A CA 1
ATOM 3615 C C . GLY A 1 469 ? 8.312 -23.688 2.389 1 73.88 469 GLY A C 1
ATOM 3616 O O . GLY A 1 469 ? 8.609 -22.797 3.182 1 73.88 469 GLY A O 1
ATOM 3617 N N . ASN A 1 470 ? 8.781 -24.953 2.611 1 83.44 470 ASN A N 1
ATOM 3618 C CA . ASN A 1 470 ? 9.617 -25.219 3.771 1 83.44 470 ASN A CA 1
ATOM 3619 C C . ASN A 1 470 ? 11.047 -24.703 3.566 1 83.44 470 ASN A C 1
ATOM 3621 O O . ASN A 1 470 ? 11.781 -25.234 2.727 1 83.44 470 ASN A O 1
ATOM 3625 N N . SER A 1 471 ? 11.375 -23.734 4.328 1 84.69 471 SER A N 1
ATOM 3626 C CA . SER A 1 471 ? 12.625 -23 4.121 1 84.69 471 SER A CA 1
ATOM 3627 C C . SER A 1 471 ? 13.836 -23.922 4.273 1 84.69 471 SER A C 1
ATOM 3629 O O . SER A 1 471 ? 14.93 -23.578 3.822 1 84.69 471 SER A O 1
ATOM 3631 N N . ARG A 1 472 ? 13.68 -25.016 4.824 1 82.88 472 ARG A N 1
ATOM 3632 C CA . ARG A 1 472 ? 14.805 -25.922 5.043 1 82.88 472 ARG A CA 1
ATOM 3633 C C . ARG A 1 472 ? 15.219 -26.594 3.74 1 82.88 472 ARG A C 1
ATOM 3635 O O . ARG A 1 472 ? 16.406 -26.891 3.539 1 82.88 472 ARG A O 1
ATOM 3642 N N . GLU A 1 473 ? 14.219 -26.781 2.92 1 84.62 473 GLU A N 1
ATOM 3643 C CA . GLU A 1 473 ? 14.523 -27.594 1.755 1 84.62 473 GLU A CA 1
ATOM 3644 C C . GLU A 1 473 ? 14.219 -26.859 0.458 1 84.62 473 GLU A C 1
ATOM 3646 O O . GLU A 1 473 ? 14.758 -27.203 -0.6 1 84.62 473 GLU A O 1
ATOM 3651 N N . TYR A 1 474 ? 13.461 -25.812 0.544 1 87.94 474 TYR A N 1
ATOM 3652 C CA . TYR A 1 474 ? 12.969 -25.234 -0.698 1 87.94 474 TYR A CA 1
ATOM 3653 C C . TYR A 1 474 ? 13.359 -23.766 -0.799 1 87.94 474 TYR A C 1
ATOM 3655 O O . TYR A 1 474 ? 13.172 -23 0.151 1 87.94 474 TYR A O 1
ATOM 3663 N N . ASP A 1 475 ? 13.945 -23.438 -1.834 1 86.25 475 ASP A N 1
ATOM 3664 C CA . ASP A 1 475 ? 14.281 -22.062 -2.162 1 86.25 475 ASP A CA 1
ATOM 3665 C C . ASP A 1 475 ? 14.227 -21.828 -3.668 1 86.25 475 ASP A C 1
ATOM 3667 O O . ASP A 1 475 ? 14.211 -22.781 -4.453 1 86.25 475 ASP A O 1
ATOM 3671 N N . ILE A 1 476 ? 14 -20.656 -4.043 1 81.69 476 ILE A N 1
ATOM 3672 C CA . ILE A 1 476 ? 14.219 -20.188 -5.41 1 81.69 476 ILE A CA 1
ATOM 3673 C C . ILE A 1 476 ? 15.328 -19.141 -5.43 1 81.69 476 ILE A C 1
ATOM 3675 O O . ILE A 1 476 ? 15.211 -18.094 -4.793 1 81.69 476 ILE A O 1
ATOM 3679 N N . LEU A 1 477 ? 16.391 -19.391 -6.039 1 78.69 477 LEU A N 1
ATOM 3680 C CA . LEU A 1 477 ? 17.531 -18.5 -6.121 1 78.69 477 LEU A CA 1
ATOM 3681 C C . LEU A 1 477 ? 18.031 -18.125 -4.73 1 78.69 477 LEU A C 1
ATOM 3683 O O . LEU A 1 477 ? 18.344 -16.969 -4.465 1 78.69 477 LEU A O 1
ATOM 3687 N N . GLY A 1 478 ? 17.875 -19.062 -3.82 1 80.5 478 GLY A N 1
ATOM 3688 C CA . GLY A 1 478 ? 18.391 -18.844 -2.48 1 80.5 478 GLY A CA 1
ATOM 3689 C C . GLY A 1 478 ? 17.375 -18.219 -1.547 1 80.5 478 GLY A C 1
ATOM 3690 O O . GLY A 1 478 ? 17.562 -18.203 -0.33 1 80.5 478 GLY A O 1
ATOM 3691 N N . ILE A 1 479 ? 16.281 -17.703 -2.053 1 86.12 479 ILE A N 1
ATOM 3692 C CA . ILE A 1 479 ? 15.219 -17.109 -1.233 1 86.12 479 ILE A CA 1
ATOM 3693 C C . ILE A 1 479 ? 14.273 -18.219 -0.748 1 86.12 479 ILE A C 1
ATOM 3695 O O . ILE A 1 479 ? 13.773 -19.016 -1.546 1 86.12 479 ILE A O 1
ATOM 3699 N N . LYS A 1 480 ? 14.047 -18.156 0.522 1 90.56 480 LYS A N 1
ATOM 3700 C CA . LYS A 1 480 ? 13.227 -19.219 1.102 1 90.56 480 LYS A CA 1
ATOM 3701 C C . LYS A 1 480 ? 11.766 -19.062 0.696 1 90.56 480 LYS A C 1
ATOM 3703 O O . LYS A 1 480 ? 11.289 -17.953 0.485 1 90.56 480 LYS A O 1
ATOM 3708 N N . MET A 1 481 ? 11.062 -20.172 0.578 1 91.81 481 MET A N 1
ATOM 3709 C CA . MET A 1 481 ? 9.742 -20.172 -0.056 1 91.81 481 MET A CA 1
ATOM 3710 C C . MET A 1 481 ? 8.641 -20.016 0.984 1 91.81 481 MET A C 1
ATOM 3712 O O . MET A 1 481 ? 7.668 -20.781 0.979 1 91.81 481 MET A O 1
ATOM 3716 N N . PHE A 1 482 ? 8.758 -19.094 1.863 1 93.75 482 PHE A N 1
ATOM 3717 C CA . PHE A 1 482 ? 7.684 -18.672 2.764 1 93.75 482 PHE A CA 1
ATOM 3718 C C . PHE A 1 482 ? 6.672 -17.797 2.037 1 93.75 482 PHE A C 1
ATOM 3720 O O . PHE A 1 482 ? 6.848 -17.484 0.856 1 93.75 482 PHE A O 1
ATOM 3727 N N . ASP A 1 483 ? 5.539 -17.516 2.736 1 95.81 483 ASP A N 1
ATOM 3728 C CA . ASP A 1 483 ? 4.637 -16.469 2.285 1 95.81 483 ASP A CA 1
ATOM 3729 C C . ASP A 1 483 ? 4.152 -15.609 3.457 1 95.81 483 ASP A C 1
ATOM 3731 O O . ASP A 1 483 ? 4.562 -15.828 4.598 1 95.81 483 ASP A O 1
ATOM 3735 N N . SER A 1 484 ? 3.408 -14.594 3.092 1 96.94 484 SER A N 1
ATOM 3736 C CA . SER A 1 484 ? 3.119 -13.609 4.125 1 96.94 484 SER A CA 1
ATOM 3737 C C . SER A 1 484 ? 1.696 -13.07 3.996 1 96.94 484 SER A C 1
ATOM 3739 O O . SER A 1 484 ? 1.049 -13.258 2.963 1 96.94 484 SER A O 1
ATOM 3741 N N . ALA A 1 485 ? 1.189 -12.461 5.098 1 98.19 485 ALA A N 1
ATOM 3742 C CA . ALA A 1 485 ? -0.085 -11.742 5.137 1 98.19 485 ALA A CA 1
ATOM 3743 C C . ALA A 1 485 ? -0.023 -10.562 6.105 1 98.19 485 ALA A C 1
ATOM 3745 O O . ALA A 1 485 ? 0.613 -10.648 7.16 1 98.19 485 ALA A O 1
ATOM 3746 N N . GLU A 1 486 ? -0.557 -9.508 5.695 1 97.88 486 GLU A N 1
ATOM 3747 C CA . GLU A 1 486 ? -0.751 -8.328 6.531 1 97.88 486 GLU A CA 1
ATOM 3748 C C . GLU A 1 486 ? -2.232 -8.008 6.691 1 97.88 486 GLU A C 1
ATOM 3750 O O . GLU A 1 486 ? -2.938 -7.797 5.699 1 97.88 486 GLU A O 1
ATOM 3755 N N . LEU A 1 487 ? -2.717 -8.016 7.914 1 98.31 487 LEU A N 1
ATOM 3756 C CA . LEU A 1 487 ? -4.113 -7.73 8.211 1 98.31 487 LEU A CA 1
ATOM 3757 C C . LEU A 1 487 ? -4.242 -6.453 9.039 1 98.31 487 LEU A C 1
ATOM 3759 O O . LEU A 1 487 ? -3.639 -6.34 10.109 1 98.31 487 LEU A O 1
ATOM 3763 N N . ARG A 1 488 ? -4.957 -5.492 8.516 1 97.06 488 ARG A N 1
ATOM 37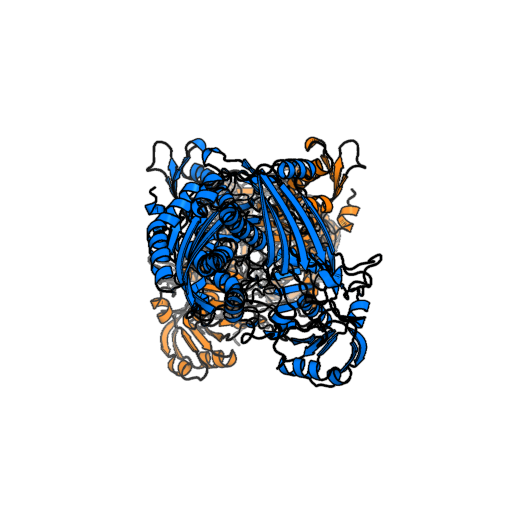64 C CA . ARG A 1 488 ? -5.25 -4.25 9.227 1 97.06 488 ARG A CA 1
ATOM 3765 C C . ARG A 1 488 ? -6.754 -4.086 9.438 1 97.06 488 ARG A C 1
ATOM 3767 O O . ARG A 1 488 ? -7.523 -4.059 8.477 1 97.06 488 ARG A O 1
ATOM 3774 N N . VAL A 1 489 ? -7.145 -3.994 10.68 1 97.38 489 VAL A N 1
ATOM 3775 C CA . VAL A 1 489 ? -8.539 -3.758 11.016 1 97.38 489 VAL A CA 1
ATOM 3776 C C . VAL A 1 489 ? -8.766 -2.271 11.289 1 97.38 489 VAL A C 1
ATOM 3778 O O . VAL A 1 489 ? -8.109 -1.69 12.164 1 97.38 489 VAL A O 1
ATOM 3781 N N . HIS A 1 490 ? -9.664 -1.691 10.523 1 94 490 HIS A N 1
ATOM 3782 C CA . HIS A 1 490 ? -9.969 -0.271 10.648 1 94 490 HIS A CA 1
ATOM 3783 C C . HIS A 1 490 ? -10.828 0.001 11.883 1 94 490 HIS A C 1
ATOM 3785 O O . HIS A 1 490 ? -11.328 -0.932 12.508 1 94 490 HIS A O 1
ATOM 3791 N N . LEU A 1 491 ? -10.977 1.246 12.133 1 90.81 491 LEU A N 1
ATOM 3792 C CA . LEU A 1 491 ? -11.68 1.735 13.312 1 90.81 491 LEU A CA 1
ATOM 3793 C C . LEU A 1 491 ? -13.094 1.16 13.375 1 90.81 491 LEU A C 1
ATOM 3795 O O . LEU A 1 491 ? -13.594 0.849 14.461 1 90.81 491 LEU A O 1
ATOM 3799 N N . THR A 1 492 ? -13.711 0.902 12.281 1 90.19 492 THR A N 1
ATOM 3800 C CA . THR A 1 492 ? -15.109 0.494 12.219 1 90.19 492 THR A CA 1
ATOM 3801 C C . THR A 1 492 ? -15.234 -1.025 12.281 1 90.19 492 THR A C 1
ATOM 3803 O O . THR A 1 492 ? -16.344 -1.566 12.227 1 90.19 492 THR A O 1
ATOM 3806 N N . GLY A 1 493 ? -14.172 -1.71 12.359 1 94 493 GLY A N 1
ATOM 3807 C CA . GLY A 1 493 ? -14.195 -3.164 12.398 1 94 493 GLY A CA 1
ATOM 3808 C C . GLY A 1 493 ? -14.141 -3.799 11.016 1 94 493 GLY A C 1
ATOM 3809 O O . GLY A 1 493 ? -14.297 -5.016 10.883 1 94 493 GLY A O 1
ATOM 3810 N N . LYS A 1 494 ? -14.023 -2.994 10 1 95.5 494 LYS A N 1
ATOM 3811 C CA . LYS A 1 494 ? -13.734 -3.492 8.656 1 95.5 494 LYS A CA 1
ATOM 3812 C C . LYS A 1 494 ? -12.234 -3.688 8.461 1 95.5 494 LYS A C 1
ATOM 3814 O O . LYS A 1 494 ? -11.43 -3.199 9.25 1 95.5 494 LYS A O 1
ATOM 3819 N N . ALA A 1 495 ? -11.883 -4.445 7.406 1 96.94 495 ALA A N 1
ATOM 3820 C CA . ALA A 1 495 ? -10.469 -4.789 7.359 1 96.94 495 ALA A CA 1
ATOM 3821 C C . ALA A 1 495 ? -9.953 -4.809 5.926 1 96.94 495 ALA A C 1
ATOM 3823 O O . ALA A 1 495 ? -10.734 -4.93 4.98 1 96.94 495 ALA A O 1
ATOM 3824 N N . ILE A 1 496 ? -8.688 -4.605 5.773 1 96.69 496 ILE A N 1
ATOM 3825 C CA . ILE A 1 496 ? -7.938 -4.859 4.547 1 96.69 496 ILE A CA 1
ATOM 3826 C C . ILE A 1 496 ? -6.879 -5.934 4.801 1 96.69 496 ILE A C 1
ATOM 3828 O O . ILE A 1 496 ? -6.207 -5.914 5.836 1 96.69 496 ILE A O 1
ATOM 3832 N N . LEU A 1 497 ? -6.859 -6.891 3.941 1 98.19 497 LEU A N 1
ATOM 3833 C CA . LEU A 1 497 ? -5.891 -7.98 3.99 1 98.19 497 LEU A CA 1
ATOM 3834 C C . LEU A 1 497 ? -4.996 -7.969 2.754 1 98.19 497 LEU A C 1
ATOM 3836 O O . LEU A 1 497 ? -5.488 -7.871 1.628 1 98.19 497 LEU A O 1
ATOM 3840 N N . ARG A 1 498 ? -3.648 -8.055 2.943 1 97.5 498 ARG A N 1
ATOM 3841 C CA . ARG A 1 498 ? -2.674 -8.141 1.86 1 97.5 498 ARG A CA 1
ATOM 3842 C C . ARG A 1 498 ? -1.831 -9.406 1.984 1 97.5 498 ARG A C 1
ATOM 3844 O O . ARG A 1 498 ? -1.473 -9.812 3.092 1 97.5 498 ARG A O 1
ATOM 3851 N N . THR A 1 499 ? -1.608 -10.023 0.922 1 97.31 499 THR A N 1
ATOM 3852 C CA . THR A 1 499 ? -0.79 -11.227 0.943 1 97.31 499 THR A CA 1
ATOM 3853 C C . THR A 1 499 ? 0.302 -11.156 -0.12 1 97.31 499 THR A C 1
ATOM 3855 O O . THR A 1 499 ? 0.236 -10.336 -1.034 1 97.31 499 THR A O 1
ATOM 3858 N N . GLY A 1 500 ? 1.295 -12.008 0.075 1 95.38 500 GLY A N 1
ATOM 3859 C CA . GLY A 1 500 ? 2.371 -12.102 -0.899 1 95.38 500 GLY A CA 1
ATOM 3860 C C . GLY A 1 500 ? 2.027 -12.977 -2.086 1 95.38 500 GLY A C 1
ATOM 3861 O O . GLY A 1 500 ? 2.799 -13.07 -3.043 1 95.38 500 GLY A O 1
ATOM 3862 N N . ALA A 1 501 ? 0.843 -13.531 -2.125 1 95.75 501 ALA A N 1
ATOM 3863 C CA . ALA A 1 501 ? 0.367 -14.359 -3.229 1 95.75 501 ALA A CA 1
ATOM 3864 C C . ALA A 1 501 ? -0.257 -13.508 -4.328 1 95.75 501 ALA A C 1
ATOM 3866 O O . ALA A 1 501 ? -0.322 -12.281 -4.207 1 95.75 501 ALA A O 1
ATOM 3867 N N . ARG A 1 502 ? -0.603 -14.156 -5.41 1 95.5 502 ARG A N 1
ATOM 3868 C CA . ARG A 1 502 ? -1.298 -13.469 -6.488 1 95.5 502 ARG A CA 1
ATOM 3869 C C . ARG A 1 502 ? -2.324 -14.383 -7.152 1 95.5 502 ARG A C 1
ATOM 3871 O O . ARG A 1 502 ? -1.97 -15.414 -7.719 1 95.5 502 ARG A O 1
ATOM 3878 N N . THR A 1 503 ? -3.531 -13.977 -7.121 1 93.81 503 THR A N 1
ATOM 3879 C CA . THR A 1 503 ? -4.605 -14.75 -7.734 1 93.81 503 THR A CA 1
ATOM 3880 C C . THR A 1 503 ? -4.555 -14.633 -9.25 1 93.81 503 THR A C 1
ATOM 3882 O O . THR A 1 503 ? -4.148 -13.602 -9.789 1 93.81 503 THR A O 1
ATOM 3885 N N . GLN A 1 504 ? -4.883 -15.672 -9.938 1 92.56 504 GLN A N 1
ATOM 3886 C CA . GLN A 1 504 ? -5.039 -15.719 -11.391 1 92.56 504 GLN A CA 1
ATOM 3887 C C . GLN A 1 504 ? -6.352 -16.391 -11.781 1 92.56 504 GLN A C 1
ATOM 3889 O O . GLN A 1 504 ? -6.43 -17.047 -12.82 1 92.56 504 GLN A O 1
ATOM 3894 N N . GLY A 1 505 ? -7.285 -16.375 -10.844 1 89.38 505 GLY A N 1
ATOM 3895 C CA . GLY A 1 505 ? -8.578 -17.016 -11.07 1 89.38 505 GLY A CA 1
ATOM 3896 C C . GLY A 1 505 ? -8.945 -18 -9.992 1 89.38 505 GLY A C 1
ATOM 3897 O O . GLY A 1 505 ? -10.055 -18.547 -10 1 89.38 505 GLY A O 1
ATOM 3898 N N . GLN A 1 506 ? -8.18 -18.203 -8.945 1 92 506 GLN A N 1
ATOM 3899 C CA . GLN A 1 506 ? -8.375 -19.219 -7.918 1 92 506 GLN A CA 1
ATOM 3900 C C . GLN A 1 506 ? -9.391 -18.766 -6.875 1 92 506 GLN A C 1
ATOM 3902 O O . GLN A 1 506 ? -9.789 -19.547 -6.008 1 92 506 GLN A O 1
ATOM 3907 N N . GLY A 1 507 ? -9.758 -17.516 -6.902 1 95.19 507 GLY A N 1
ATOM 3908 C CA . GLY A 1 507 ? -10.727 -17.031 -5.938 1 95.19 507 GLY A CA 1
ATOM 3909 C C . GLY A 1 507 ? -10.117 -16.656 -4.605 1 95.19 507 GLY A C 1
ATOM 3910 O O . GLY A 1 507 ? -10.719 -16.859 -3.553 1 95.19 507 GLY A O 1
ATOM 3911 N N . HIS A 1 508 ? -8.883 -16.078 -4.602 1 96.81 508 HIS A N 1
ATOM 3912 C CA . HIS A 1 508 ? -8.188 -15.711 -3.375 1 96.81 508 HIS A CA 1
ATOM 3913 C C . HIS A 1 508 ? -8.945 -14.633 -2.611 1 96.81 508 HIS A C 1
ATOM 3915 O O . HIS A 1 508 ? -9.031 -14.68 -1.381 1 96.81 508 HIS A O 1
ATOM 3921 N N . GLU A 1 509 ? -9.477 -13.656 -3.322 1 96.31 509 GLU A N 1
ATOM 3922 C CA . GLU A 1 509 ? -10.156 -12.555 -2.648 1 96.31 509 GLU A CA 1
ATOM 3923 C C . GLU A 1 509 ? -11.344 -13.062 -1.829 1 96.31 509 GLU A C 1
ATOM 3925 O O . GLU A 1 509 ? -11.648 -12.516 -0.769 1 96.31 509 GLU A O 1
ATOM 3930 N N . THR A 1 510 ? -11.938 -14.086 -2.307 1 97.5 510 THR A N 1
ATOM 3931 C CA . THR A 1 510 ? -13.07 -14.703 -1.617 1 97.5 510 THR A CA 1
ATOM 3932 C C . THR A 1 510 ? -12.594 -15.57 -0.456 1 97.5 510 THR A C 1
ATOM 3934 O O . THR A 1 510 ? -13.031 -15.391 0.682 1 97.5 510 THR A O 1
ATOM 3937 N N . THR A 1 511 ? -11.656 -16.422 -0.706 1 98 511 THR A N 1
ATOM 3938 C CA . THR A 1 511 ? -11.297 -17.453 0.261 1 98 511 THR A CA 1
ATOM 3939 C C . THR A 1 511 ? -10.469 -16.859 1.397 1 98 511 THR A C 1
ATOM 3941 O O . THR A 1 511 ? -10.57 -17.312 2.543 1 98 511 THR A O 1
ATOM 3944 N N . TRP A 1 512 ? -9.578 -15.883 1.12 1 98.38 512 TRP A N 1
ATOM 3945 C CA . TRP A 1 512 ? -8.812 -15.25 2.189 1 98.38 512 TRP A CA 1
ATOM 3946 C C . TRP A 1 512 ? -9.734 -14.547 3.18 1 98.38 512 TRP A C 1
ATOM 3948 O O . TRP A 1 512 ? -9.531 -14.641 4.395 1 98.38 512 TRP A O 1
ATOM 3958 N N . ALA A 1 513 ? -10.711 -13.836 2.605 1 98.31 513 ALA A N 1
ATOM 3959 C CA . ALA A 1 513 ? -11.688 -13.164 3.467 1 98.31 513 ALA A CA 1
ATOM 3960 C C . ALA A 1 513 ? -12.414 -14.172 4.355 1 98.31 513 ALA A C 1
ATOM 3962 O O . ALA A 1 513 ? -12.734 -13.867 5.508 1 98.31 513 ALA A O 1
ATOM 3963 N N . GLN A 1 514 ? -12.672 -15.352 3.83 1 98.5 514 GLN A N 1
ATOM 3964 C CA . GLN A 1 514 ? -13.344 -16.391 4.602 1 98.5 514 GLN A CA 1
ATOM 3965 C C . GLN A 1 514 ? -12.469 -16.891 5.75 1 98.5 514 GLN A C 1
ATOM 3967 O O . GLN A 1 514 ? -12.977 -17.25 6.812 1 98.5 514 GLN A O 1
ATOM 3972 N N . ILE A 1 515 ? -11.18 -16.969 5.535 1 98.5 515 ILE A N 1
ATOM 3973 C CA . ILE A 1 515 ? -10.266 -17.359 6.602 1 98.5 515 ILE A CA 1
ATOM 3974 C C . ILE A 1 515 ? -10.297 -16.312 7.711 1 98.5 515 ILE A C 1
ATOM 3976 O O . ILE A 1 515 ? -10.336 -16.641 8.898 1 98.5 515 ILE A O 1
ATOM 3980 N N . VAL A 1 516 ? -10.273 -15.023 7.359 1 98.56 516 VAL A N 1
ATOM 3981 C CA . VAL A 1 516 ? -10.328 -13.945 8.344 1 98.56 516 VAL A CA 1
ATOM 3982 C C . VAL A 1 516 ? -11.641 -14.023 9.117 1 98.56 516 VAL A C 1
ATOM 3984 O O . VAL A 1 516 ? -11.656 -13.852 10.336 1 98.56 516 VAL A O 1
ATOM 3987 N N . ALA A 1 517 ? -12.75 -14.242 8.375 1 98.19 517 ALA A N 1
ATOM 3988 C CA . ALA A 1 517 ? -14.055 -14.391 9.023 1 98.19 517 ALA A CA 1
ATOM 3989 C C . ALA A 1 517 ? -14.031 -15.508 10.062 1 98.19 517 ALA A C 1
ATOM 3991 O O . ALA A 1 517 ? -14.57 -15.352 11.164 1 98.19 517 ALA A O 1
ATOM 3992 N N . HIS A 1 518 ? -13.422 -16.594 9.734 1 97.5 518 HIS A N 1
ATOM 3993 C CA . HIS A 1 518 ? -13.297 -17.75 10.625 1 97.5 518 HIS A CA 1
ATOM 3994 C C . HIS A 1 518 ? -12.469 -17.406 11.859 1 97.5 518 HIS A C 1
ATOM 3996 O O . HIS A 1 518 ? -12.852 -17.75 12.977 1 97.5 518 HIS A O 1
ATOM 4002 N N . GLU A 1 519 ? -11.383 -16.688 11.703 1 97.81 519 GLU A N 1
ATOM 4003 C CA . GLU A 1 519 ? -10.406 -16.469 12.773 1 97.81 519 GLU A CA 1
ATOM 4004 C C . GLU A 1 519 ? -10.852 -15.312 13.68 1 97.81 519 GLU A C 1
ATOM 4006 O O . GLU A 1 519 ? -10.531 -15.305 14.867 1 97.81 519 GLU A O 1
ATOM 4011 N N . LEU A 1 520 ? -11.617 -14.297 13.133 1 97.44 520 LEU A N 1
ATOM 4012 C CA . LEU A 1 520 ? -11.852 -13.062 13.891 1 97.44 520 LEU A CA 1
ATOM 4013 C C . LEU A 1 520 ? -13.344 -12.82 14.078 1 97.44 520 LEU A C 1
ATOM 4015 O O . LEU A 1 520 ? -13.742 -12 14.914 1 97.44 520 LEU A O 1
ATOM 4019 N N . GLY A 1 521 ? -14.156 -13.484 13.289 1 97.06 521 GLY A N 1
ATOM 4020 C CA . GLY A 1 521 ? -15.586 -13.242 13.352 1 97.06 521 GLY A CA 1
ATOM 4021 C C . GLY A 1 521 ? -16.016 -11.984 12.617 1 97.06 521 GLY A C 1
ATOM 4022 O O . GLY A 1 521 ? -17.156 -11.547 12.734 1 97.06 521 GLY A O 1
ATOM 4023 N N . ILE A 1 522 ? -15.156 -11.336 11.906 1 96.94 522 ILE A N 1
ATOM 4024 C CA . ILE A 1 522 ? -15.5 -10.266 10.969 1 96.94 522 ILE A CA 1
ATOM 4025 C C . ILE A 1 522 ? -16.141 -10.867 9.719 1 96.94 522 ILE A C 1
ATOM 4027 O O . ILE A 1 522 ? -15.57 -11.758 9.094 1 96.94 522 ILE A O 1
ATOM 4031 N N . PRO A 1 523 ? -17.328 -10.406 9.359 1 97.31 523 PRO A N 1
ATOM 4032 C CA . PRO A 1 523 ? -17.938 -10.961 8.148 1 97.31 523 PRO A CA 1
ATOM 4033 C C . PRO A 1 523 ? -17.016 -10.859 6.93 1 97.31 523 PRO A C 1
ATOM 4035 O O . PRO A 1 523 ? -16.312 -9.852 6.762 1 97.31 523 PRO A O 1
ATOM 4038 N N . ALA A 1 524 ? -17.016 -11.891 6.066 1 97.5 524 ALA A N 1
ATOM 4039 C CA . ALA A 1 524 ? -16.141 -11.93 4.898 1 97.5 524 ALA A CA 1
ATOM 4040 C C . ALA A 1 524 ? -16.375 -10.727 3.994 1 97.5 524 ALA A C 1
ATOM 4042 O O . ALA A 1 524 ? -15.445 -10.227 3.367 1 97.5 524 ALA A O 1
ATOM 4043 N N . ASP A 1 525 ? -17.594 -10.211 3.998 1 95.5 525 ASP A N 1
ATOM 4044 C CA . ASP A 1 525 ? -17.953 -9.07 3.16 1 95.5 525 ASP A CA 1
ATOM 4045 C C . ASP A 1 525 ? -17.266 -7.797 3.654 1 95.5 525 ASP A C 1
ATOM 4047 O O . ASP A 1 525 ? -17.203 -6.797 2.934 1 95.5 525 ASP A O 1
ATOM 4051 N N . ASP A 1 526 ? -16.766 -7.812 4.871 1 96.38 526 ASP A N 1
ATOM 4052 C CA . ASP A 1 526 ? -16.156 -6.637 5.48 1 96.38 526 ASP A CA 1
ATOM 4053 C C . ASP A 1 526 ? -14.633 -6.688 5.367 1 96.38 526 ASP A C 1
ATOM 4055 O O . ASP A 1 526 ? -13.922 -5.949 6.062 1 96.38 526 ASP A O 1
ATOM 4059 N N . VAL A 1 527 ? -14.133 -7.531 4.512 1 97 527 VAL A N 1
ATOM 4060 C CA . VAL A 1 527 ? -12.695 -7.684 4.309 1 97 527 VAL A CA 1
ATOM 4061 C C . VAL A 1 527 ? -12.359 -7.48 2.834 1 97 527 VAL A C 1
ATOM 4063 O O . VAL A 1 527 ? -12.898 -8.172 1.965 1 97 527 VAL A O 1
ATOM 4066 N N . VAL A 1 528 ? -11.547 -6.531 2.551 1 96 528 VAL A N 1
ATOM 4067 C CA . VAL A 1 528 ? -11.008 -6.371 1.204 1 96 528 VAL A CA 1
ATOM 4068 C C . VAL A 1 528 ? -9.625 -7.02 1.115 1 96 528 VAL A C 1
ATOM 4070 O O . VAL A 1 528 ? -8.805 -6.879 2.025 1 96 528 VAL A O 1
ATOM 4073 N N . VAL A 1 529 ? -9.43 -7.793 0.058 1 96.69 529 VAL A N 1
ATOM 4074 C CA . VAL A 1 529 ? -8.164 -8.5 -0.136 1 96.69 529 VAL A CA 1
ATOM 4075 C C . VAL A 1 529 ? -7.387 -7.863 -1.285 1 96.69 529 VAL A C 1
ATOM 4077 O O . VAL A 1 529 ? -7.938 -7.633 -2.363 1 96.69 529 VAL A O 1
ATOM 4080 N N . GLU A 1 530 ? -6.105 -7.59 -1.015 1 94.75 530 GLU A N 1
ATOM 4081 C CA . GLU A 1 530 ? -5.227 -7.039 -2.039 1 94.75 530 GLU A CA 1
ATOM 4082 C C . GLU A 1 530 ? -3.979 -7.902 -2.217 1 94.75 530 GLU A C 1
ATOM 4084 O O . GLU A 1 530 ? -3.42 -8.406 -1.239 1 94.75 530 GLU A O 1
ATOM 4089 N N . GLU A 1 531 ? -3.619 -8.117 -3.486 1 95.75 531 GLU A N 1
ATOM 4090 C CA . GLU A 1 531 ? -2.426 -8.859 -3.881 1 95.75 531 GLU A CA 1
ATOM 4091 C C . GLU A 1 531 ? -1.748 -8.211 -5.086 1 95.75 531 GLU A C 1
ATOM 4093 O O . GLU A 1 531 ? -2.371 -7.434 -5.809 1 95.75 531 GLU A O 1
ATOM 4098 N N . GLY A 1 532 ? -0.442 -8.492 -5.23 1 95.69 532 GLY A N 1
ATOM 4099 C CA . GLY A 1 532 ? 0.171 -8.32 -6.539 1 95.69 532 GLY A CA 1
ATOM 4100 C C . GLY A 1 532 ? 0.904 -7 -6.688 1 95.69 532 GLY A C 1
ATOM 4101 O O . GLY A 1 532 ? 1.338 -6.645 -7.785 1 95.69 532 GLY A O 1
ATOM 4102 N N . ASP A 1 533 ? 1.05 -6.199 -5.633 1 96.5 533 ASP A N 1
ATOM 4103 C CA . ASP A 1 533 ? 1.812 -4.953 -5.633 1 96.5 533 ASP A CA 1
ATOM 4104 C C . ASP A 1 533 ? 2.977 -5.023 -4.648 1 96.5 533 ASP A C 1
ATOM 4106 O O . ASP A 1 533 ? 2.77 -5.078 -3.434 1 96.5 533 ASP A O 1
ATOM 4110 N N . THR A 1 534 ? 4.188 -4.938 -5.18 1 96.06 534 THR A N 1
ATOM 4111 C CA . THR A 1 534 ? 5.371 -5.195 -4.367 1 96.06 534 THR A CA 1
ATOM 4112 C C . THR A 1 534 ? 5.59 -4.07 -3.355 1 96.06 534 THR A C 1
ATOM 4114 O O . THR A 1 534 ? 6.309 -4.246 -2.371 1 96.06 534 THR A O 1
ATOM 4117 N N . ASP A 1 535 ? 5.043 -2.92 -3.605 1 93.75 535 ASP A N 1
ATOM 4118 C CA . ASP A 1 535 ? 5.219 -1.82 -2.66 1 93.75 535 ASP A CA 1
ATOM 4119 C C . ASP A 1 535 ? 4.281 -1.969 -1.465 1 93.75 535 ASP A C 1
ATOM 4121 O O . ASP A 1 535 ? 4.598 -1.52 -0.362 1 93.75 535 ASP A O 1
ATOM 4125 N N . THR A 1 536 ? 3.156 -2.605 -1.682 1 93.38 536 THR A N 1
ATOM 4126 C CA . THR A 1 536 ? 2.166 -2.6 -0.612 1 93.38 536 THR A CA 1
ATOM 4127 C C . THR A 1 536 ? 2.055 -3.979 0.03 1 93.38 536 THR A C 1
ATOM 4129 O O . THR A 1 536 ? 1.894 -4.094 1.247 1 93.38 536 THR A O 1
ATOM 4132 N N . ALA A 1 537 ? 2.162 -4.992 -0.756 1 94.62 537 ALA A N 1
ATOM 4133 C CA . ALA A 1 537 ? 2.047 -6.348 -0.219 1 94.62 537 ALA A CA 1
ATOM 4134 C C . ALA A 1 537 ? 3.303 -6.738 0.556 1 94.62 537 ALA A C 1
ATOM 4136 O O . ALA A 1 537 ? 4.418 -6.367 0.174 1 94.62 537 ALA A O 1
ATOM 4137 N N . PRO A 1 538 ? 3.1 -7.469 1.661 1 94.44 538 PRO A N 1
ATOM 4138 C CA . PRO A 1 538 ? 4.293 -8.047 2.283 1 94.44 538 PRO A CA 1
ATOM 4139 C C . PRO A 1 538 ? 5.016 -9.039 1.371 1 94.44 538 PRO A C 1
ATOM 4141 O O . PRO A 1 538 ? 4.41 -9.578 0.443 1 94.44 538 PRO A O 1
ATOM 4144 N N . TYR A 1 539 ? 6.277 -9.242 1.629 1 93.5 539 TYR A N 1
ATOM 4145 C CA . TYR A 1 539 ? 7.105 -10.07 0.756 1 93.5 539 TYR A CA 1
ATOM 4146 C C . TYR A 1 539 ? 6.602 -11.508 0.728 1 93.5 539 TYR A C 1
ATOM 4148 O O . TYR A 1 539 ? 6.41 -12.125 1.778 1 93.5 539 TYR A O 1
ATOM 4156 N N . GLY A 1 540 ? 6.348 -12.016 -0.431 1 92.69 540 GLY A N 1
ATOM 4157 C CA . GLY A 1 540 ? 5.938 -13.398 -0.641 1 92.69 540 GLY A CA 1
ATOM 4158 C C . GLY A 1 540 ? 6.434 -13.977 -1.954 1 92.69 540 GLY A C 1
ATOM 4159 O O . GLY A 1 540 ? 6.898 -13.234 -2.826 1 92.69 540 GLY A O 1
ATOM 4160 N N . MET A 1 541 ? 6.27 -15.25 -2.092 1 91.5 541 MET A N 1
ATOM 4161 C CA . MET A 1 541 ? 6.902 -15.945 -3.213 1 91.5 541 MET A CA 1
ATOM 4162 C C . MET A 1 541 ? 5.91 -16.141 -4.355 1 91.5 541 MET A C 1
ATOM 4164 O O . MET A 1 541 ? 6.273 -16.672 -5.406 1 91.5 541 MET A O 1
ATOM 4168 N N . GLY A 1 542 ? 4.707 -15.742 -4.215 1 92.69 542 GLY A N 1
ATOM 4169 C CA . GLY A 1 542 ? 3.762 -15.758 -5.32 1 92.69 542 GLY A CA 1
ATOM 4170 C C . GLY A 1 542 ? 2.932 -17.031 -5.371 1 92.69 542 GLY A C 1
ATOM 4171 O O . GLY A 1 542 ? 2.814 -17.734 -4.371 1 92.69 542 GLY A O 1
ATOM 4172 N N . THR A 1 543 ? 2.27 -17.234 -6.484 1 93.19 543 THR A N 1
ATOM 4173 C CA . THR A 1 543 ? 1.296 -18.312 -6.633 1 93.19 543 THR A CA 1
ATOM 4174 C C . THR A 1 543 ? 1.742 -19.297 -7.703 1 93.19 543 THR A C 1
ATOM 4176 O O . THR A 1 543 ? 1.74 -18.984 -8.898 1 93.19 543 THR A O 1
ATOM 4179 N N . TYR A 1 544 ? 2.113 -20.453 -7.312 1 89.69 544 TYR A N 1
ATOM 4180 C CA . TYR A 1 544 ? 2.49 -21.641 -8.078 1 89.69 544 TYR A CA 1
ATOM 4181 C C . TYR A 1 544 ? 2.631 -22.859 -7.172 1 89.69 544 TYR A C 1
ATOM 4183 O O . TYR A 1 544 ? 2.645 -22.719 -5.945 1 89.69 544 TYR A O 1
ATOM 4191 N N . ALA A 1 545 ? 2.557 -24 -7.754 1 86.12 545 ALA A N 1
ATOM 4192 C CA . ALA A 1 545 ? 2.758 -25.234 -7 1 86.12 545 ALA A CA 1
ATOM 4193 C C . ALA A 1 545 ? 1.671 -25.406 -5.945 1 86.12 545 ALA A C 1
ATOM 4195 O O . ALA A 1 545 ? 1.932 -25.938 -4.859 1 86.12 545 ALA A O 1
ATOM 4196 N N . SER A 1 546 ? 0.522 -24.844 -6.234 1 90.19 546 SER A N 1
ATOM 4197 C CA . SER A 1 546 ? -0.598 -24.922 -5.301 1 90.19 546 SER A CA 1
ATOM 4198 C C . SER A 1 546 ? -0.162 -24.547 -3.887 1 90.19 546 SER A C 1
ATOM 4200 O O . SER A 1 546 ? -0.513 -25.234 -2.926 1 90.19 546 SER A O 1
ATOM 4202 N N . ARG A 1 547 ? 0.585 -23.547 -3.748 1 93.31 547 ARG A N 1
ATOM 4203 C CA . ARG A 1 547 ? 1.14 -23.188 -2.447 1 93.31 547 ARG A CA 1
ATOM 4204 C C . ARG A 1 547 ? 0.304 -22.094 -1.779 1 93.31 547 ARG A C 1
ATOM 4206 O O . ARG A 1 547 ? 0.469 -21.828 -0.589 1 93.31 547 ARG A O 1
ATOM 4213 N N . SER A 1 548 ? -0.668 -21.531 -2.488 1 94.62 548 SER A N 1
ATOM 4214 C CA . SER A 1 548 ? -1.361 -20.359 -1.952 1 94.62 548 SER A CA 1
ATOM 4215 C C . SER A 1 548 ? -2.098 -20.703 -0.66 1 94.62 548 SER A C 1
ATOM 4217 O O . SER A 1 548 ? -1.84 -20.094 0.383 1 94.62 548 SER A O 1
ATOM 4219 N N . THR A 1 549 ? -2.902 -21.672 -0.677 1 95.75 549 THR A N 1
ATOM 4220 C CA . THR A 1 549 ? -3.643 -22.016 0.534 1 95.75 549 THR A CA 1
ATOM 4221 C C . THR A 1 549 ? -2.711 -22.609 1.586 1 95.75 549 THR A C 1
ATOM 4223 O O . THR A 1 549 ? -2.732 -22.203 2.746 1 95.75 549 THR A O 1
ATOM 4226 N N . PRO A 1 550 ? -1.806 -23.5 1.209 1 96.06 550 PRO A N 1
ATOM 4227 C CA . PRO A 1 550 ? -0.946 -24.109 2.225 1 96.06 550 PRO A CA 1
ATOM 4228 C C . PRO A 1 550 ? -0.016 -23.109 2.896 1 96.06 550 PRO A C 1
ATOM 4230 O O . PRO A 1 550 ? 0.338 -23.266 4.066 1 96.06 550 PRO A O 1
ATOM 4233 N N . VAL A 1 551 ? 0.425 -22.109 2.16 1 96.44 551 VAL A N 1
ATOM 4234 C CA . VAL A 1 551 ? 1.448 -21.234 2.725 1 96.44 551 VAL A CA 1
ATOM 4235 C C . VAL A 1 551 ? 0.862 -19.844 2.973 1 96.44 551 VAL A C 1
ATOM 4237 O O . VAL A 1 551 ? 0.772 -19.406 4.121 1 96.44 551 VAL A O 1
ATOM 4240 N N . ALA A 1 552 ? 0.354 -19.156 1.945 1 97 552 ALA A N 1
ATOM 4241 C CA . ALA A 1 552 ? -0.221 -17.828 2.113 1 97 552 ALA A CA 1
ATOM 4242 C C . ALA A 1 552 ? -1.49 -17.875 2.959 1 97 552 ALA A C 1
ATOM 4244 O O . ALA A 1 552 ? -1.729 -17 3.787 1 97 552 ALA A O 1
ATOM 4245 N N . GLY A 1 553 ? -2.352 -18.875 2.645 1 97.88 553 GLY A N 1
ATOM 4246 C CA . GLY A 1 553 ? -3.541 -19.047 3.463 1 97.88 553 GLY A CA 1
ATOM 4247 C C . GLY A 1 553 ? -3.23 -19.266 4.93 1 97.88 553 GLY A C 1
ATOM 4248 O O . GLY A 1 553 ? -3.939 -18.766 5.805 1 97.88 553 GLY A O 1
ATOM 4249 N N . ALA A 1 554 ? -2.184 -20.047 5.172 1 98.06 554 ALA A N 1
ATOM 4250 C CA . ALA A 1 554 ? -1.729 -20.25 6.547 1 98.06 554 ALA A CA 1
ATOM 4251 C C . ALA A 1 554 ? -1.26 -18.938 7.164 1 98.06 554 ALA A C 1
ATOM 4253 O O . ALA A 1 554 ? -1.534 -18.656 8.336 1 98.06 554 ALA A O 1
ATOM 4254 N N . ALA A 1 555 ? -0.557 -18.125 6.402 1 98.06 555 ALA A N 1
ATOM 4255 C CA . ALA A 1 555 ? -0.103 -16.828 6.875 1 98.06 555 ALA A CA 1
ATOM 4256 C C . ALA A 1 555 ? -1.286 -15.93 7.238 1 98.06 555 ALA A C 1
ATOM 4258 O O . ALA A 1 555 ? -1.225 -15.172 8.211 1 98.06 555 ALA A O 1
ATOM 4259 N N . VAL A 1 556 ? -2.359 -15.945 6.453 1 98.56 556 VAL A N 1
ATOM 4260 C CA . VAL A 1 556 ? -3.568 -15.18 6.73 1 98.56 556 VAL A CA 1
ATOM 4261 C C . VAL A 1 556 ? -4.137 -15.586 8.086 1 98.56 556 VAL A C 1
ATOM 4263 O O . VAL A 1 556 ? -4.496 -14.734 8.898 1 98.56 556 VAL A O 1
ATOM 4266 N N . SER A 1 557 ? -4.215 -16.922 8.289 1 98.62 557 SER A N 1
ATOM 4267 C CA . SER A 1 557 ? -4.703 -17.422 9.57 1 98.62 557 SER A CA 1
ATOM 4268 C C . SER A 1 557 ? -3.838 -16.938 10.719 1 98.62 557 SER A C 1
ATOM 4270 O O . SER A 1 557 ? -4.355 -16.484 11.742 1 98.62 557 SER A O 1
ATOM 4272 N N . MET A 1 558 ? -2.572 -17 10.508 1 98.31 558 MET A N 1
ATOM 4273 C CA . MET A 1 558 ? -1.646 -16.625 11.57 1 98.31 558 MET A CA 1
ATOM 4274 C C . MET A 1 558 ? -1.731 -15.125 11.852 1 98.31 558 MET A C 1
ATOM 4276 O O . MET A 1 558 ? -1.686 -14.703 13.008 1 98.31 558 MET A O 1
ATOM 4280 N N . ALA A 1 559 ? -1.795 -14.297 10.844 1 98.44 559 ALA A N 1
ATOM 4281 C CA . ALA A 1 559 ? -1.964 -12.859 11.023 1 98.44 559 ALA A CA 1
ATOM 4282 C C . ALA A 1 559 ? -3.246 -12.555 11.789 1 98.44 559 ALA A C 1
ATOM 4284 O O . ALA A 1 559 ? -3.256 -11.695 12.68 1 98.44 559 ALA A O 1
ATOM 4285 N N . ALA A 1 560 ? -4.324 -13.203 11.43 1 98.62 560 ALA A N 1
ATOM 4286 C CA . ALA A 1 560 ? -5.605 -13.008 12.102 1 98.62 560 ALA A CA 1
ATOM 4287 C C . ALA A 1 560 ? -5.527 -13.422 13.562 1 98.62 560 ALA A C 1
ATOM 4289 O O . ALA A 1 560 ? -6.121 -12.773 14.43 1 98.62 560 ALA A O 1
ATOM 4290 N N . ARG A 1 561 ? -4.84 -14.508 13.867 1 98.31 561 ARG A N 1
ATOM 4291 C CA . ARG A 1 561 ? -4.676 -14.961 15.242 1 98.31 561 ARG A CA 1
ATOM 4292 C C . ARG A 1 561 ? -3.895 -13.938 16.062 1 98.31 561 ARG A C 1
ATOM 4294 O O . ARG A 1 561 ? -4.184 -13.727 17.25 1 98.31 561 ARG A O 1
ATOM 4301 N N . LYS A 1 562 ? -2.861 -13.344 15.43 1 98.06 562 LYS A N 1
ATOM 4302 C CA . LYS A 1 562 ? -2.127 -12.273 16.094 1 98.06 562 LYS A CA 1
ATOM 4303 C C . LYS A 1 562 ? -3.043 -11.102 16.438 1 98.06 562 LYS A C 1
ATOM 4305 O O . LYS A 1 562 ? -2.959 -10.531 17.516 1 98.06 562 LYS A O 1
ATOM 4310 N N . VAL A 1 563 ? -3.867 -10.703 15.492 1 98.31 563 VAL A N 1
ATOM 4311 C CA . VAL A 1 563 ? -4.828 -9.625 15.703 1 98.31 563 VAL A CA 1
ATOM 4312 C C . VAL A 1 563 ? -5.797 -10 16.812 1 98.31 563 VAL A C 1
ATOM 4314 O O . VAL A 1 563 ? -6.121 -9.172 17.672 1 98.31 563 VAL A O 1
ATOM 4317 N N . ARG A 1 564 ? -6.277 -11.258 16.781 1 98.25 564 ARG A N 1
ATOM 4318 C CA . ARG A 1 564 ? -7.195 -11.734 17.812 1 98.25 564 ARG A CA 1
ATOM 4319 C C . ARG A 1 564 ? -6.551 -11.656 19.203 1 98.25 564 ARG A C 1
ATOM 4321 O O . ARG A 1 564 ? -7.207 -11.289 20.172 1 98.25 564 ARG A O 1
ATOM 4328 N N . ALA A 1 565 ? -5.309 -12.023 19.297 1 98 565 ALA A N 1
ATOM 4329 C CA . ALA A 1 565 ? -4.59 -11.969 20.562 1 98 565 ALA A CA 1
ATOM 4330 C C . ALA A 1 565 ? -4.52 -10.547 21.109 1 98 565 ALA A C 1
ATOM 4332 O O . ALA A 1 565 ? -4.703 -10.32 22.297 1 98 565 ALA A O 1
ATOM 4333 N N . LYS A 1 566 ? -4.199 -9.617 20.266 1 97.69 566 LYS A N 1
ATOM 4334 C CA . LYS A 1 566 ? -4.168 -8.219 20.688 1 97.69 566 LYS A CA 1
ATOM 4335 C C . LYS A 1 566 ? -5.559 -7.727 21.078 1 97.69 566 LYS A C 1
ATOM 4337 O O . LYS A 1 566 ? -5.711 -7 22.062 1 97.69 566 LYS A O 1
ATOM 4342 N N . ALA A 1 567 ? -6.559 -8.062 20.266 1 98.06 567 ALA A N 1
ATOM 4343 C CA . ALA A 1 567 ? -7.941 -7.684 20.562 1 98.06 567 ALA A CA 1
ATOM 4344 C C . ALA A 1 567 ? -8.383 -8.227 21.922 1 98.06 567 ALA A C 1
ATOM 4346 O O . ALA A 1 567 ? -9.164 -7.59 22.625 1 98.06 567 ALA A O 1
ATOM 4347 N N . ARG A 1 568 ? -7.902 -9.422 22.266 1 98 568 ARG A N 1
ATOM 4348 C CA . ARG A 1 568 ? -8.227 -10.008 23.547 1 98 568 ARG A CA 1
ATOM 4349 C C . ARG A 1 568 ? -7.762 -9.109 24.688 1 98 568 ARG A C 1
ATOM 4351 O O . ARG A 1 568 ? -8.484 -8.914 25.672 1 98 568 ARG A O 1
ATOM 4358 N N . LYS A 1 569 ? -6.59 -8.578 24.594 1 98 569 LYS A N 1
ATOM 4359 C CA . LYS A 1 569 ? -6.066 -7.66 25.594 1 98 569 LYS A CA 1
ATOM 4360 C C . LYS A 1 569 ? -6.922 -6.398 25.688 1 98 569 LYS A C 1
ATOM 4362 O O . LYS A 1 569 ? -7.176 -5.891 26.781 1 98 569 LYS A O 1
ATOM 4367 N N . ILE A 1 570 ? -7.34 -5.898 24.578 1 97.94 570 ILE A N 1
ATOM 4368 C CA . ILE A 1 570 ? -8.195 -4.719 24.531 1 97.94 570 ILE A CA 1
ATOM 4369 C C . ILE A 1 570 ? -9.547 -5.031 25.172 1 97.94 570 ILE A C 1
ATOM 4371 O O . ILE A 1 570 ? -10.086 -4.227 25.922 1 97.94 570 ILE A O 1
ATOM 4375 N N . ALA A 1 571 ? -10.07 -6.215 24.812 1 98.31 571 ALA A N 1
ATOM 4376 C CA . ALA A 1 571 ? -11.336 -6.645 25.406 1 98.31 571 ALA A CA 1
ATOM 4377 C C . ALA A 1 571 ? -11.234 -6.715 26.922 1 98.31 571 ALA A C 1
ATOM 4379 O O . ALA A 1 571 ? -12.164 -6.32 27.625 1 98.31 571 ALA A O 1
ATOM 4380 N N . ALA A 1 572 ? -10.164 -7.266 27.406 1 98.25 572 ALA A N 1
ATOM 4381 C CA . ALA A 1 572 ? -9.938 -7.324 28.844 1 98.25 572 ALA A CA 1
ATOM 4382 C C . ALA A 1 572 ? -10.008 -5.938 29.469 1 98.25 572 ALA A C 1
ATOM 4384 O O . ALA A 1 572 ? -10.609 -5.758 30.531 1 98.25 572 ALA A O 1
ATOM 4385 N N . HIS A 1 573 ? -9.414 -5.004 28.859 1 97.75 573 HIS A N 1
ATOM 4386 C CA . HIS A 1 573 ? -9.43 -3.613 29.297 1 97.75 573 HIS A CA 1
ATOM 4387 C C . HIS A 1 573 ? -10.852 -3.047 29.281 1 97.75 573 HIS A C 1
ATOM 4389 O O . HIS A 1 573 ? -11.289 -2.428 30.25 1 97.75 573 HIS A O 1
ATOM 4395 N N . LEU A 1 574 ? -11.586 -3.26 28.172 1 97.56 574 LEU A N 1
ATOM 4396 C CA . LEU A 1 574 ? -12.945 -2.756 28.016 1 97.56 574 LEU A CA 1
ATOM 4397 C C . LEU A 1 574 ? -13.867 -3.35 29.078 1 97.56 574 LEU A C 1
ATOM 4399 O O . LEU A 1 574 ? -14.773 -2.674 29.562 1 97.56 574 LEU A O 1
ATOM 4403 N N . LEU A 1 575 ? -13.594 -4.621 29.391 1 97.81 575 LEU A N 1
ATOM 4404 C CA . LEU A 1 575 ? -14.461 -5.355 30.297 1 97.81 575 LEU A CA 1
ATOM 4405 C C . LEU A 1 575 ? -13.953 -5.238 31.734 1 97.81 575 LEU A C 1
ATOM 4407 O O . LEU A 1 575 ? -14.602 -5.73 32.656 1 97.81 575 LEU A O 1
ATOM 4411 N N . GLU A 1 576 ? -12.805 -4.656 31.938 1 96.94 576 GLU A N 1
ATOM 4412 C CA . GLU A 1 576 ? -12.203 -4.418 33.25 1 96.94 576 GLU A CA 1
ATOM 4413 C C . GLU A 1 576 ? -11.938 -5.73 33.969 1 96.94 576 GLU A C 1
ATOM 4415 O O . GLU A 1 576 ? -12.32 -5.887 35.156 1 96.94 576 GLU A O 1
ATOM 4420 N N . VAL A 1 577 ? -11.336 -6.676 33.281 1 97.75 577 VAL A N 1
ATOM 4421 C CA . VAL A 1 577 ? -10.945 -7.965 33.812 1 97.75 577 VAL A CA 1
ATOM 4422 C C . VAL A 1 577 ? -9.531 -8.312 33.375 1 97.75 577 VAL A C 1
ATOM 4424 O O . VAL A 1 577 ? -8.922 -7.574 32.594 1 97.75 577 VAL A O 1
ATOM 4427 N N . SER A 1 578 ? -8.969 -9.367 33.906 1 96.81 578 SER A N 1
ATOM 4428 C CA . SER A 1 578 ? -7.664 -9.852 33.469 1 96.81 578 SER A CA 1
ATOM 4429 C C . SER A 1 578 ? -7.785 -10.602 32.125 1 96.81 578 SER A C 1
ATOM 4431 O O . SER A 1 578 ? -8.836 -11.164 31.828 1 96.81 578 SER A O 1
ATOM 4433 N N . GLU A 1 579 ? -6.727 -10.57 31.391 1 96.44 579 GLU A N 1
ATOM 4434 C CA . GLU A 1 579 ? -6.699 -11.242 30.109 1 96.44 579 GLU A CA 1
ATOM 4435 C C . GLU A 1 579 ? -7.035 -12.727 30.25 1 96.44 579 GLU A C 1
ATOM 4437 O O . GLU A 1 579 ? -7.691 -13.305 29.375 1 96.44 579 GLU A O 1
ATOM 4442 N N . GLU A 1 580 ? -6.648 -13.367 31.266 1 97 580 GLU A N 1
ATOM 4443 C CA . GLU A 1 580 ? -6.844 -14.789 31.5 1 97 580 GLU A CA 1
ATOM 4444 C C . GLU A 1 580 ? -8.32 -15.117 31.703 1 97 580 GLU A C 1
ATOM 4446 O O . GLU A 1 580 ? -8.734 -16.266 31.516 1 97 580 GLU A O 1
ATOM 4451 N N . ASP A 1 581 ? -9.07 -14.141 32 1 97.62 581 ASP A N 1
ATOM 4452 C CA . ASP A 1 581 ? -10.492 -14.344 32.281 1 97.62 581 ASP A CA 1
ATOM 4453 C C . ASP A 1 581 ? -11.328 -14.109 31.016 1 97.62 581 ASP A C 1
ATOM 4455 O O . ASP A 1 581 ? -12.562 -14.18 31.062 1 97.62 581 ASP A O 1
ATOM 4459 N N . VAL A 1 582 ? -10.633 -13.828 29.984 1 98.12 582 VAL A N 1
ATOM 4460 C CA . VAL A 1 582 ? -11.344 -13.516 28.734 1 98.12 582 VAL A CA 1
ATOM 4461 C C . VAL A 1 582 ? -11.359 -14.742 27.828 1 98.12 582 VAL A C 1
ATOM 4463 O O . VAL A 1 582 ? -10.32 -15.367 27.609 1 98.12 582 VAL A O 1
ATOM 4466 N N . GLU A 1 583 ? -12.516 -15.086 27.391 1 97.44 583 GLU A N 1
ATOM 4467 C CA . GLU A 1 583 ? -12.703 -16.156 26.422 1 97.44 583 GLU A CA 1
ATOM 4468 C C . GLU A 1 583 ? -13.203 -15.602 25.078 1 97.44 583 GLU A C 1
ATOM 4470 O O . GLU A 1 583 ? -13.656 -14.461 25.016 1 97.44 583 GLU A O 1
ATOM 4475 N N . TRP A 1 584 ? -12.969 -16.438 24.094 1 96 584 TRP A N 1
ATOM 4476 C CA . TRP A 1 584 ? -13.312 -15.984 22.75 1 96 584 TRP A CA 1
ATOM 4477 C C . TRP A 1 584 ? -14.328 -16.922 22.094 1 96 584 TRP A C 1
ATOM 4479 O O . TRP A 1 584 ? -14.242 -18.141 22.266 1 96 584 TRP A O 1
ATOM 4489 N N . GLU A 1 585 ? -15.305 -16.422 21.531 1 95 585 GLU A N 1
ATOM 4490 C CA . GLU A 1 585 ? -16.172 -17.078 20.547 1 95 585 GLU A CA 1
ATOM 4491 C C . GLU A 1 585 ? -16.219 -16.281 19.25 1 95 585 GLU A C 1
ATOM 4493 O O . GLU A 1 585 ? -15.703 -15.156 19.188 1 95 585 GLU A O 1
ATOM 4498 N N . LEU A 1 586 ? -16.781 -16.797 18.281 1 94.44 586 LEU A N 1
ATOM 4499 C CA . LEU A 1 586 ? -16.75 -16.203 16.953 1 94.44 586 LEU A CA 1
ATOM 4500 C C . LEU A 1 586 ? -17.25 -14.766 16.984 1 94.44 586 LEU A C 1
ATOM 4502 O O . LEU A 1 586 ? -18.438 -14.523 17.125 1 94.44 586 LEU A O 1
ATOM 4506 N N . GLY A 1 587 ? -16.312 -13.828 16.859 1 94 587 GLY A N 1
ATOM 4507 C CA . GLY A 1 587 ? -16.625 -12.414 16.703 1 94 587 GLY A CA 1
ATOM 4508 C C . GLY A 1 587 ? -16.828 -11.703 18.031 1 94 587 GLY A C 1
ATOM 4509 O O . GLY A 1 587 ? -17.188 -10.531 18.062 1 94 587 GLY A O 1
ATOM 4510 N N . ARG A 1 588 ? -16.547 -12.469 19.109 1 95.69 588 ARG A N 1
ATOM 4511 C CA . ARG A 1 588 ? -16.875 -11.867 20.406 1 95.69 588 ARG A CA 1
ATOM 4512 C C . ARG A 1 588 ? -15.977 -12.414 21.516 1 95.69 588 ARG A C 1
ATOM 4514 O O . ARG A 1 588 ? -15.672 -13.609 21.531 1 95.69 588 ARG A O 1
ATOM 4521 N N . PHE A 1 589 ? -15.547 -11.492 22.375 1 98 589 PHE A N 1
ATOM 4522 C CA . PHE A 1 589 ? -14.875 -11.852 23.609 1 98 589 PHE A CA 1
ATOM 4523 C C . PHE A 1 589 ? -15.828 -11.711 24.797 1 98 589 PHE A C 1
ATOM 4525 O O . PHE A 1 589 ? -16.688 -10.828 24.812 1 98 589 PHE A O 1
ATOM 4532 N N . TYR A 1 590 ? -15.68 -12.633 25.75 1 97.69 590 TYR A N 1
ATOM 4533 C CA . TYR A 1 590 ? -16.578 -12.562 26.891 1 97.69 590 TYR A CA 1
ATOM 4534 C C . TYR A 1 590 ? -15.867 -13.031 28.156 1 97.69 590 TYR A C 1
ATOM 4536 O O . TYR A 1 590 ? -14.812 -13.664 28.094 1 97.69 590 TYR A O 1
ATOM 4544 N N . VAL A 1 591 ? -16.406 -12.648 29.297 1 97.94 591 VAL A N 1
ATOM 4545 C CA . VAL A 1 591 ? -15.82 -12.969 30.594 1 97.94 591 VAL A CA 1
ATOM 4546 C C . VAL A 1 591 ? -16.141 -14.414 30.969 1 97.94 591 VAL A C 1
ATOM 4548 O O . VAL A 1 591 ? -17.297 -14.828 30.922 1 97.94 591 VAL A O 1
ATOM 4551 N N . ARG A 1 592 ? -15.062 -15.086 31.281 1 96.06 592 ARG A N 1
ATOM 4552 C CA . ARG A 1 592 ? -15.25 -16.453 31.75 1 96.06 592 ARG A CA 1
ATOM 4553 C C . ARG A 1 592 ? -16.219 -16.484 32.938 1 96.06 592 ARG A C 1
ATOM 4555 O O . ARG A 1 592 ? -16.062 -15.734 33.906 1 96.06 592 ARG A O 1
ATOM 4562 N N . GLY A 1 593 ? -17.297 -17.281 32.938 1 94.12 593 GLY A N 1
ATOM 4563 C CA . GLY A 1 593 ? -18.266 -17.391 34 1 94.12 593 GLY A CA 1
ATOM 4564 C C . GLY A 1 593 ? -19.391 -16.391 33.906 1 94.12 593 GLY A C 1
ATOM 4565 O O . GLY A 1 593 ? -20.391 -16.484 34.625 1 94.12 593 GLY A O 1
ATOM 4566 N N . ALA A 1 594 ? -19.234 -15.344 33.031 1 96.38 594 ALA A N 1
ATOM 4567 C CA . ALA A 1 594 ? -20.281 -14.344 32.781 1 96.38 594 ALA A CA 1
ATOM 4568 C C . ALA A 1 594 ? -20.406 -14.023 31.297 1 96.38 594 ALA A C 1
ATOM 4570 O O . ALA A 1 594 ? -20.109 -12.906 30.875 1 96.38 594 ALA A O 1
ATOM 4571 N N . PRO A 1 595 ? -20.984 -14.875 30.578 1 92.88 595 PRO A N 1
ATOM 4572 C CA . PRO A 1 595 ? -20.984 -14.75 29.109 1 92.88 595 PRO A CA 1
ATOM 4573 C C . PRO A 1 595 ? -21.766 -13.531 28.625 1 92.88 595 PRO A C 1
ATOM 4575 O O . PRO A 1 595 ? -21.547 -13.07 27.5 1 92.88 595 PRO A O 1
ATOM 4578 N N . GLU A 1 596 ? -22.609 -12.992 29.438 1 95.19 596 GLU A N 1
ATOM 4579 C CA . GLU A 1 596 ? -23.391 -11.828 29.031 1 95.19 596 GLU A CA 1
ATOM 4580 C C . GLU A 1 596 ? -22.531 -10.578 28.969 1 95.19 596 GLU A C 1
ATOM 4582 O O . GLU A 1 596 ? -22.875 -9.602 28.297 1 95.19 596 GLU A O 1
ATOM 4587 N N . ARG A 1 597 ? -21.516 -10.617 29.672 1 96.69 597 ARG A N 1
ATOM 4588 C CA . ARG A 1 597 ? -20.562 -9.516 29.656 1 96.69 597 ARG A CA 1
ATOM 4589 C C . ARG A 1 597 ? -19.5 -9.742 28.578 1 96.69 597 ARG A C 1
ATOM 4591 O O . ARG A 1 597 ? -18.625 -10.602 28.734 1 96.69 597 ARG A O 1
ATOM 4598 N N . GLY A 1 598 ? -19.625 -8.969 27.484 1 97.69 598 GLY A N 1
ATOM 4599 C CA . GLY A 1 598 ? -18.672 -9.195 26.422 1 97.69 598 GLY A CA 1
ATOM 4600 C C . GLY A 1 598 ? -18.406 -7.969 25.578 1 97.69 598 GLY A C 1
ATOM 4601 O O . GLY A 1 598 ? -19 -6.914 25.812 1 97.69 598 GLY A O 1
ATOM 4602 N N . ALA A 1 599 ? -17.422 -8.086 24.688 1 97.94 599 ALA A N 1
ATOM 4603 C CA . ALA A 1 599 ? -17.047 -7.082 23.703 1 97.94 599 ALA A CA 1
ATOM 4604 C C . ALA A 1 599 ? -16.875 -7.711 22.312 1 97.94 599 ALA A C 1
ATOM 4606 O O . ALA A 1 599 ? -16.234 -8.758 22.172 1 97.94 599 ALA A O 1
ATOM 4607 N N . SER A 1 600 ? -17.531 -7.129 21.375 1 97.81 600 SER A N 1
ATOM 4608 C CA . SER A 1 600 ? -17.406 -7.617 20 1 97.81 600 SER A CA 1
ATOM 4609 C C . SER A 1 600 ? -16.047 -7.234 19.406 1 97.81 600 SER A C 1
ATOM 4611 O O . SER A 1 600 ? -15.352 -6.371 19.938 1 97.81 600 SER A O 1
ATOM 4613 N N . ILE A 1 601 ? -15.672 -7.855 18.328 1 97.56 601 ILE A N 1
ATOM 4614 C CA . ILE A 1 601 ? -14.445 -7.527 17.625 1 97.56 601 ILE A CA 1
ATOM 4615 C C . ILE A 1 601 ? -14.516 -6.098 17.094 1 97.56 601 ILE A C 1
ATOM 4617 O O . ILE A 1 601 ? -13.508 -5.398 17.031 1 97.56 601 ILE A O 1
ATOM 4621 N N . GLN A 1 602 ? -15.734 -5.59 16.75 1 97 602 GLN A N 1
ATOM 4622 C CA . GLN A 1 602 ? -15.914 -4.215 16.281 1 97 602 GLN A CA 1
ATOM 4623 C C . GLN A 1 602 ? -15.648 -3.221 17.406 1 97 602 GLN A C 1
ATOM 4625 O O . GLN A 1 602 ? -15.023 -2.178 17.188 1 97 602 GLN A O 1
ATOM 4630 N N . GLU A 1 603 ? -16.094 -3.553 18.578 1 97.5 603 GLU A N 1
ATOM 4631 C CA . GLU A 1 603 ? -15.836 -2.699 19.734 1 97.5 603 GLU A CA 1
ATOM 4632 C C . GLU A 1 603 ? -14.344 -2.652 20.062 1 97.5 603 GLU A C 1
ATOM 4634 O O . GLU A 1 603 ? -13.82 -1.596 20.422 1 97.5 603 GLU A O 1
ATOM 4639 N N . CYS A 1 604 ? -13.727 -3.779 19.984 1 97.94 604 CYS A N 1
ATOM 4640 C CA . CYS A 1 604 ? -12.289 -3.834 20.203 1 97.94 604 CYS A CA 1
ATOM 4641 C C . CYS A 1 604 ? -11.547 -3.014 19.156 1 97.94 604 CYS A C 1
ATOM 4643 O O . CYS A 1 604 ? -10.562 -2.344 19.469 1 97.94 604 CYS A O 1
ATOM 4645 N N . ALA A 1 605 ? -12.016 -3.105 17.922 1 96.62 605 ALA A N 1
ATOM 4646 C CA . ALA A 1 605 ? -11.398 -2.332 16.844 1 96.62 605 ALA A CA 1
ATOM 4647 C C . ALA A 1 605 ? -11.5 -0.834 17.125 1 96.62 605 ALA A C 1
ATOM 4649 O O . ALA A 1 605 ? -10.523 -0.102 16.984 1 96.62 605 ALA A O 1
ATOM 4650 N N . MET A 1 606 ? -12.617 -0.362 17.5 1 95.25 606 MET A N 1
ATOM 4651 C CA . MET A 1 606 ? -12.797 1.048 17.844 1 95.25 606 MET A CA 1
ATOM 4652 C C . MET A 1 606 ? -11.883 1.457 18.984 1 95.25 606 MET A C 1
ATOM 4654 O O . MET A 1 606 ? -11.242 2.508 18.922 1 95.25 606 MET A O 1
ATOM 4658 N N . ALA A 1 607 ? -11.789 0.636 19.969 1 96.44 607 ALA A N 1
ATOM 4659 C CA . ALA A 1 607 ? -10.984 0.922 21.156 1 96.44 607 ALA A CA 1
ATOM 4660 C C . ALA A 1 607 ? -9.5 0.972 20.812 1 96.44 607 ALA A C 1
ATOM 4662 O O . ALA A 1 607 ? -8.742 1.736 21.406 1 96.44 607 ALA A O 1
ATOM 4663 N N . ALA A 1 608 ? -9.086 0.234 19.828 1 96.31 608 ALA A N 1
ATOM 4664 C CA . ALA A 1 608 ? -7.684 0.191 19.422 1 96.31 608 ALA A CA 1
ATOM 4665 C C . ALA A 1 608 ? -7.211 1.561 18.953 1 96.31 608 ALA A C 1
ATOM 4667 O O . ALA A 1 608 ? -6.004 1.825 18.906 1 96.31 608 ALA A O 1
ATOM 4668 N N . TYR A 1 609 ? -8.148 2.447 18.641 1 93.56 609 TYR A N 1
ATOM 4669 C CA . TYR A 1 609 ? -7.789 3.764 18.125 1 93.56 609 TYR A CA 1
ATOM 4670 C C . TYR A 1 609 ? -8.305 4.867 19.047 1 93.56 609 TYR A C 1
ATOM 4672 O O . TYR A 1 609 ? -7.973 6.039 18.859 1 93.56 609 TYR A O 1
ATOM 4680 N N . SER A 1 610 ? -9.117 4.52 20.062 1 92.75 610 SER A N 1
ATOM 4681 C CA . SER A 1 610 ? -9.797 5.57 20.812 1 92.75 610 SER A CA 1
ATOM 4682 C C . SER A 1 610 ? -9.648 5.359 22.312 1 92.75 610 SER A C 1
ATOM 4684 O O . SER A 1 610 ? -9.828 6.293 23.109 1 92.75 610 SER A O 1
ATOM 4686 N N . ASN A 1 611 ? -9.359 4.145 22.672 1 93.31 611 ASN A N 1
ATOM 4687 C CA . ASN A 1 611 ? -9.344 3.803 24.094 1 93.31 611 ASN A CA 1
ATOM 4688 C C . ASN A 1 611 ? -8.414 2.629 24.375 1 93.31 611 ASN A C 1
ATOM 4690 O O . ASN A 1 611 ? -8.836 1.611 24.922 1 93.31 611 ASN A O 1
ATOM 4694 N N . MET A 1 612 ? -7.16 2.811 24.141 1 91.12 612 MET A N 1
ATOM 4695 C CA . MET A 1 612 ? -6.164 1.759 24.328 1 91.12 612 MET A CA 1
ATOM 4696 C C . MET A 1 612 ? -5.766 1.634 25.797 1 91.12 612 MET A C 1
ATOM 4698 O O . MET A 1 612 ? -5.688 2.635 26.5 1 91.12 612 MET A O 1
ATOM 4702 N N . PRO A 1 613 ? -5.582 0.38 26.219 1 90.56 613 PRO A N 1
ATOM 4703 C CA . PRO A 1 613 ? -5.035 0.257 27.562 1 90.56 613 PRO A CA 1
ATOM 4704 C C . PRO A 1 613 ? -3.631 0.844 27.688 1 90.56 613 PRO A C 1
ATOM 4706 O O . PRO A 1 613 ? -2.914 0.958 26.688 1 90.56 613 PRO A O 1
ATOM 4709 N N . ASP A 1 614 ? -3.252 1.171 28.875 1 86.69 614 ASP A N 1
ATOM 4710 C CA . ASP A 1 614 ? -1.941 1.757 29.141 1 86.69 614 ASP A CA 1
ATOM 4711 C C . ASP A 1 614 ? -0.822 0.811 28.703 1 86.69 614 ASP A C 1
ATOM 4713 O O . ASP A 1 614 ? -0.887 -0.393 28.969 1 86.69 614 ASP A O 1
ATOM 4717 N N . GLY A 1 615 ? 0.049 1.397 28.031 1 86.31 615 GLY A N 1
ATOM 4718 C CA . GLY A 1 615 ? 1.235 0.641 27.672 1 86.31 615 GLY A CA 1
ATOM 4719 C C . GLY A 1 615 ? 1.097 -0.076 26.344 1 86.31 615 GLY A C 1
ATOM 4720 O O . GLY A 1 615 ? 2.08 -0.586 25.797 1 86.31 615 GLY A O 1
ATOM 4721 N N . MET A 1 616 ? -0.102 -0.106 25.859 1 91.69 616 MET A N 1
ATOM 4722 C CA . MET A 1 616 ? -0.307 -0.775 24.578 1 91.69 616 MET A CA 1
ATOM 4723 C C . MET A 1 616 ? -0.268 0.228 23.422 1 91.69 616 MET A C 1
ATOM 4725 O O . MET A 1 616 ? -0.795 1.335 23.547 1 91.69 616 MET A O 1
ATOM 4729 N N . GLU A 1 617 ? 0.367 -0.164 22.328 1 92.81 617 GLU A N 1
ATOM 4730 C CA . GLU A 1 617 ? 0.388 0.674 21.125 1 92.81 617 GLU A CA 1
ATOM 4731 C C . GLU A 1 617 ? -0.978 0.699 20.453 1 92.81 617 GLU A C 1
ATOM 4733 O O . GLU A 1 617 ? -1.662 -0.324 20.375 1 92.81 617 GLU A O 1
ATOM 4738 N N . PRO A 1 618 ? -1.375 1.812 19.938 1 94.25 618 PRO A N 1
ATOM 4739 C CA . PRO A 1 618 ? -2.631 1.885 19.188 1 94.25 618 PRO A CA 1
ATOM 4740 C C . PRO A 1 618 ? -2.605 1.044 17.922 1 94.25 618 PRO A C 1
ATOM 4742 O O . PRO A 1 618 ? -1.565 0.482 17.562 1 94.25 618 PRO A O 1
ATOM 4745 N N . GLY A 1 619 ? -3.785 0.972 17.234 1 94.19 619 GLY A N 1
ATOM 4746 C CA . GLY A 1 619 ? -3.93 0.211 16.016 1 94.19 619 GLY A CA 1
ATOM 4747 C C . GLY A 1 619 ? -4.281 -1.246 16.25 1 94.19 619 GLY A C 1
ATOM 4748 O O . GLY A 1 619 ? -4.027 -1.783 17.328 1 94.19 619 GLY A O 1
ATOM 4749 N N . LEU A 1 620 ? -4.895 -1.854 15.359 1 96.94 620 LEU A N 1
ATOM 4750 C CA . LEU A 1 620 ? -5.238 -3.271 15.359 1 96.94 620 LEU A CA 1
ATOM 4751 C C . LEU A 1 620 ? -4.832 -3.926 14.039 1 96.94 620 LEU A C 1
ATOM 4753 O O . LEU A 1 620 ? -5.641 -4.016 13.109 1 96.94 620 LEU A O 1
ATOM 4757 N N . GLU A 1 621 ? -3.602 -4.332 13.945 1 97 621 GLU A N 1
ATOM 4758 C CA . GLU A 1 621 ? -3.027 -4.91 12.734 1 97 621 GLU A CA 1
ATOM 4759 C C . GLU A 1 621 ? -1.903 -5.887 13.07 1 97 621 GLU A C 1
ATOM 4761 O O . GLU A 1 621 ? -1.379 -5.879 14.188 1 97 621 GLU A O 1
ATOM 4766 N N . ALA A 1 622 ? -1.624 -6.738 12.164 1 97.5 622 ALA A N 1
ATOM 4767 C CA . ALA A 1 622 ? -0.519 -7.68 12.328 1 97.5 622 ALA A CA 1
ATOM 4768 C C . ALA A 1 622 ? -0.024 -8.188 10.977 1 97.5 622 ALA A C 1
ATOM 4770 O O . ALA A 1 622 ? -0.784 -8.219 10.008 1 97.5 622 ALA A O 1
ATOM 4771 N N . THR A 1 623 ? 1.224 -8.492 10.891 1 96.69 623 THR A N 1
ATOM 4772 C CA . THR A 1 623 ? 1.854 -9.188 9.773 1 96.69 623 THR A CA 1
ATOM 4773 C C . THR A 1 623 ? 2.361 -10.562 10.211 1 96.69 623 THR A C 1
ATOM 4775 O O . THR A 1 623 ? 2.859 -10.719 11.328 1 96.69 623 THR A O 1
ATOM 4778 N N . ALA A 1 624 ? 2.176 -11.523 9.391 1 97.5 624 ALA A N 1
ATOM 4779 C CA . ALA A 1 624 ? 2.689 -12.859 9.664 1 97.5 624 ALA A CA 1
ATOM 4780 C C . ALA A 1 624 ? 3.4 -13.43 8.438 1 97.5 624 ALA A C 1
ATOM 4782 O O . ALA A 1 624 ? 2.959 -13.227 7.305 1 97.5 624 ALA A O 1
ATOM 4783 N N . TYR A 1 625 ? 4.52 -14.047 8.656 1 96.19 625 TYR A N 1
ATOM 4784 C CA . TYR A 1 625 ? 5.23 -14.875 7.688 1 96.19 625 TYR A CA 1
ATOM 4785 C C . TYR A 1 625 ? 5.145 -16.359 8.07 1 96.19 625 TYR A C 1
ATOM 4787 O O . TYR A 1 625 ? 5.484 -16.734 9.188 1 96.19 625 TYR A O 1
ATOM 4795 N N . TYR A 1 626 ? 4.672 -17.125 7.152 1 96.06 626 TYR A N 1
ATOM 4796 C CA . TYR A 1 626 ? 4.5 -18.547 7.449 1 96.06 626 TYR A CA 1
ATOM 4797 C C . TYR A 1 626 ? 5.527 -19.391 6.699 1 96.06 626 TYR A C 1
ATOM 4799 O O . TYR A 1 626 ? 5.59 -19.359 5.469 1 96.06 626 TYR A O 1
ATOM 4807 N N . ASP A 1 627 ? 6.328 -20.047 7.422 1 94.12 627 ASP A N 1
ATOM 4808 C CA . ASP A 1 627 ? 7.258 -21.062 6.953 1 94.12 627 ASP A CA 1
ATOM 4809 C C . ASP A 1 627 ? 6.797 -22.453 7.375 1 94.12 627 ASP A C 1
ATOM 4811 O O . ASP A 1 627 ? 7.023 -22.875 8.516 1 94.12 627 ASP A O 1
ATOM 4815 N N . PRO A 1 628 ? 6.152 -23.125 6.426 1 93.44 628 PRO A N 1
ATOM 4816 C CA . PRO A 1 628 ? 5.574 -24.422 6.816 1 93.44 628 PRO A CA 1
ATOM 4817 C C . PRO A 1 628 ? 6.633 -25.438 7.242 1 93.44 628 PRO A C 1
ATOM 4819 O O . PRO A 1 628 ? 7.719 -25.484 6.66 1 93.44 628 PRO A O 1
ATOM 4822 N N . PRO A 1 629 ? 6.324 -26.25 8.258 1 92.69 629 PRO A N 1
ATOM 4823 C CA . PRO A 1 629 ? 7.281 -27.25 8.719 1 92.69 629 PRO A CA 1
ATOM 4824 C C . PRO A 1 629 ? 7.41 -28.422 7.746 1 92.69 629 PRO A C 1
ATOM 4826 O O . PRO A 1 629 ? 8.398 -29.172 7.793 1 92.69 629 PRO A O 1
ATOM 4829 N N . ASN A 1 630 ? 6.414 -28.641 6.902 1 93.94 630 ASN A N 1
ATOM 4830 C CA . ASN A 1 630 ? 6.363 -29.703 5.902 1 93.94 630 ASN A CA 1
ATOM 4831 C C . ASN A 1 630 ? 5.449 -29.328 4.738 1 93.94 630 ASN A C 1
ATOM 4833 O O . ASN A 1 630 ? 4.734 -28.328 4.801 1 93.94 630 ASN A O 1
ATOM 4837 N N . LEU A 1 631 ? 5.566 -30.062 3.621 1 94.88 631 LEU A N 1
ATOM 4838 C CA . LEU A 1 631 ? 4.609 -29.953 2.525 1 94.88 631 LEU A CA 1
ATOM 4839 C C . LEU A 1 631 ? 3.254 -30.531 2.926 1 94.88 631 LEU A C 1
ATOM 4841 O O . LEU A 1 631 ? 3.15 -31.25 3.914 1 94.88 631 LEU A O 1
ATOM 4845 N N . THR A 1 632 ? 2.227 -30.094 2.26 1 95.5 632 THR A N 1
ATOM 4846 C CA . THR A 1 632 ? 0.931 -30.734 2.428 1 95.5 632 THR A CA 1
ATOM 4847 C C . THR A 1 632 ? 0.738 -31.844 1.386 1 95.5 632 THR A C 1
ATOM 4849 O O . THR A 1 632 ? 1.37 -31.812 0.328 1 95.5 632 THR A O 1
ATOM 4852 N N . TRP A 1 633 ? -0.14 -32.812 1.683 1 96 633 TRP A N 1
ATOM 4853 C CA . TRP A 1 633 ? -0.216 -34 0.84 1 96 633 TRP A CA 1
ATOM 4854 C C . TRP A 1 633 ? -1.664 -34.344 0.503 1 96 633 TRP A C 1
ATOM 4856 O O . TRP A 1 633 ? -2.203 -35.344 0.981 1 96 633 TRP A O 1
ATOM 4866 N N . PRO A 1 634 ? -2.246 -33.531 -0.362 1 96.88 634 PRO A N 1
ATOM 4867 C CA . PRO A 1 634 ? -3.545 -33.938 -0.894 1 96.88 634 PRO A CA 1
ATOM 4868 C C . PRO A 1 634 ? -3.455 -35.219 -1.745 1 96.88 634 PRO A C 1
ATOM 4870 O O . PRO A 1 634 ? -2.375 -35.562 -2.229 1 96.88 634 PRO A O 1
ATOM 4873 N N . PHE A 1 635 ? -4.582 -35.906 -1.85 1 97.62 635 PHE A N 1
ATOM 4874 C CA . PHE A 1 635 ? -4.621 -37.125 -2.654 1 97.62 635 PHE A CA 1
ATOM 4875 C C . PHE A 1 635 ? -5.98 -37.281 -3.318 1 97.62 635 PHE A C 1
ATOM 4877 O O . PHE A 1 635 ? -6.922 -36.562 -3.01 1 97.62 635 PHE A O 1
ATOM 4884 N N . ALA A 1 636 ? -5.977 -38.156 -4.301 1 98.19 636 ALA A N 1
ATOM 4885 C CA . ALA A 1 636 ? -7.211 -38.375 -5.055 1 98.19 636 ALA A CA 1
ATOM 4886 C C . ALA A 1 636 ? -7.203 -39.719 -5.77 1 98.19 636 ALA A C 1
ATOM 4888 O O . ALA A 1 636 ? -6.16 -40.375 -5.867 1 98.19 636 ALA A O 1
ATOM 4889 N N . CYS A 1 637 ? -8.344 -40.125 -6.117 1 98.56 637 CYS A N 1
ATOM 4890 C CA . CYS A 1 637 ? -8.578 -41.25 -7.012 1 98.56 637 CYS A CA 1
ATOM 4891 C C . CYS A 1 637 ? -9.484 -40.844 -8.172 1 98.56 637 CYS A C 1
ATOM 4893 O O . CYS A 1 637 ? -10.586 -40.344 -7.953 1 98.56 637 CYS A O 1
ATOM 4895 N N . TYR A 1 638 ? -9.008 -41 -9.352 1 98.75 638 TYR A N 1
ATOM 4896 C CA . TYR A 1 638 ? -9.789 -40.719 -10.555 1 98.75 638 TYR A CA 1
ATOM 4897 C C . TYR A 1 638 ? -10.062 -42 -11.32 1 98.75 638 TYR A C 1
ATOM 4899 O O . TYR A 1 638 ? -9.156 -42.812 -11.555 1 98.75 638 TYR A O 1
ATOM 4907 N N . ILE A 1 639 ? -11.312 -42.25 -11.695 1 98.88 639 ILE A N 1
ATOM 4908 C CA . ILE A 1 639 ? -11.719 -43.438 -12.438 1 98.88 639 ILE A CA 1
ATOM 4909 C C . ILE A 1 639 ? -12.531 -43.031 -13.672 1 98.88 639 ILE A C 1
ATOM 4911 O O . ILE A 1 639 ? -13.492 -42.281 -13.562 1 98.88 639 ILE A O 1
ATOM 4915 N N . VAL A 1 640 ? -12.109 -43.562 -14.82 1 98.81 640 VAL A N 1
ATOM 4916 C CA . VAL A 1 640 ? -12.703 -43.188 -16.094 1 98.81 640 VAL A CA 1
ATOM 4917 C C . VAL A 1 640 ? -13.164 -44.438 -16.844 1 98.81 640 VAL A C 1
ATOM 4919 O O . VAL A 1 640 ? -12.469 -45.469 -16.859 1 98.81 640 VAL A O 1
ATOM 4922 N N . THR A 1 641 ? -14.344 -44.375 -17.438 1 98.81 641 THR A N 1
ATOM 4923 C CA . THR A 1 641 ? -14.781 -45.406 -18.375 1 98.81 641 THR A CA 1
ATOM 4924 C C . THR A 1 641 ? -14.898 -44.844 -19.781 1 98.81 641 THR A C 1
ATOM 4926 O O . THR A 1 641 ? -15.281 -43.688 -19.969 1 98.81 641 THR A O 1
ATOM 4929 N N . VAL A 1 642 ? -14.5 -45.75 -20.734 1 98.62 642 VAL A N 1
ATOM 4930 C CA . VAL A 1 642 ? -14.516 -45.281 -22.125 1 98.62 642 VAL A CA 1
ATOM 4931 C C . VAL A 1 642 ? -15.078 -46.406 -23.016 1 98.62 642 VAL A C 1
ATOM 4933 O O . VAL A 1 642 ? -15.203 -47.562 -22.578 1 98.62 642 VAL A O 1
ATOM 4936 N N . GLU A 1 643 ? -15.477 -46.031 -24.203 1 98.62 643 GLU A N 1
ATOM 4937 C CA . GLU A 1 643 ? -15.742 -46.938 -25.312 1 98.62 643 GLU A CA 1
ATOM 4938 C C . GLU A 1 643 ? -14.906 -46.594 -26.531 1 98.62 643 GLU A C 1
ATOM 4940 O O . GLU A 1 643 ? -14.859 -45.438 -26.953 1 98.62 643 GLU A O 1
ATOM 4945 N N . VAL A 1 644 ? -14.148 -47.625 -27.031 1 98.25 644 VAL A N 1
ATOM 4946 C CA . VAL A 1 644 ? -13.305 -47.438 -28.203 1 98.25 644 VAL A CA 1
ATOM 4947 C C . VAL A 1 644 ? -13.961 -48.062 -29.422 1 98.25 644 VAL A C 1
ATOM 4949 O O . VAL A 1 644 ? -14.367 -49.219 -29.406 1 98.25 644 VAL A O 1
ATOM 4952 N N . ASP A 1 645 ? -14.07 -47.25 -30.5 1 97.69 645 ASP A N 1
ATOM 4953 C CA . ASP A 1 645 ? -14.5 -47.781 -31.781 1 97.69 645 ASP A CA 1
ATOM 4954 C C . ASP A 1 645 ? -13.359 -48.5 -32.5 1 97.69 645 ASP A C 1
ATOM 4956 O O . ASP A 1 645 ? -12.398 -47.875 -32.938 1 97.69 645 ASP A O 1
ATOM 4960 N N . PRO A 1 646 ? -13.492 -49.781 -32.656 1 94.5 646 PRO A N 1
ATOM 4961 C CA . PRO A 1 646 ? -12.359 -50.531 -33.188 1 94.5 646 PRO A CA 1
ATOM 4962 C C . PRO A 1 646 ? -12.102 -50.219 -34.656 1 94.5 646 PRO A C 1
ATOM 4964 O O . PRO A 1 646 ? -11.016 -50.5 -35.188 1 94.5 646 PRO A O 1
ATOM 4967 N N . GLU A 1 647 ? -13.062 -49.625 -35.344 1 95.5 647 GLU A N 1
ATOM 4968 C CA . GLU A 1 647 ? -12.914 -49.344 -36.75 1 95.5 647 GLU A CA 1
ATOM 4969 C C . GLU A 1 647 ? -12.234 -48 -36.969 1 95.5 647 GLU A C 1
ATOM 4971 O O . GLU A 1 647 ? -11.531 -47.812 -37.969 1 95.5 647 GLU A O 1
ATOM 4976 N N . THR A 1 648 ? -12.43 -47.125 -36.062 1 96.25 648 THR A N 1
ATOM 4977 C CA . THR A 1 648 ? -11.953 -45.75 -36.312 1 96.25 648 THR A CA 1
ATOM 4978 C C . THR A 1 648 ? -10.883 -45.375 -35.312 1 96.25 648 THR A C 1
ATOM 4980 O O . THR A 1 648 ? -10.133 -44.406 -35.531 1 96.25 648 THR A O 1
ATOM 4983 N N . GLY A 1 649 ? -10.82 -46.031 -34.219 1 96 649 GLY A N 1
ATOM 4984 C CA . GLY A 1 649 ? -9.914 -45.688 -33.125 1 96 649 GLY A CA 1
ATOM 4985 C C . GLY A 1 649 ? -10.43 -44.562 -32.281 1 96 649 GLY A C 1
ATOM 4986 O O . GLY A 1 649 ? -9.812 -44.188 -31.266 1 96 649 GLY A O 1
ATOM 4987 N N . VAL A 1 650 ? -11.633 -44 -32.656 1 97.06 650 VAL A N 1
ATOM 4988 C CA . VAL A 1 650 ? -12.258 -42.969 -31.844 1 97.06 650 VAL A CA 1
ATOM 4989 C C . VAL A 1 650 ? -12.68 -43.562 -30.5 1 97.06 650 VAL A C 1
ATOM 4991 O O . VAL A 1 650 ? -13.164 -44.688 -30.438 1 97.06 650 VAL A O 1
ATOM 4994 N N . TRP A 1 651 ? -12.414 -42.812 -29.438 1 96.94 651 TRP A N 1
ATOM 4995 C CA . TRP A 1 651 ? -12.852 -43.281 -28.125 1 96.94 651 TRP A CA 1
ATOM 4996 C C . TRP A 1 651 ? -13.656 -42.188 -27.406 1 96.94 651 TRP A C 1
ATOM 4998 O O . TRP A 1 651 ? -13.352 -41 -27.5 1 96.94 651 TRP A O 1
ATOM 5008 N N . ASP A 1 652 ? -14.766 -42.562 -26.766 1 96.44 652 ASP A N 1
ATOM 5009 C CA . ASP A 1 652 ? -15.68 -41.688 -26.031 1 96.44 652 ASP A CA 1
ATOM 5010 C C . ASP A 1 652 ? -15.586 -41.938 -24.531 1 96.44 652 ASP A C 1
ATOM 5012 O O . ASP A 1 652 ? -15.531 -43.094 -24.094 1 96.44 652 ASP A O 1
ATOM 5016 N N . VAL A 1 653 ? -15.508 -40.844 -23.797 1 98.06 653 VAL A N 1
ATOM 5017 C CA . VAL A 1 653 ? -15.57 -40.938 -22.344 1 98.06 653 VAL A CA 1
ATOM 5018 C C . VAL A 1 653 ? -17.016 -41.188 -21.906 1 98.06 653 VAL A C 1
ATOM 5020 O O . VAL A 1 653 ? -17.922 -40.438 -22.266 1 98.06 653 VAL A O 1
ATOM 5023 N N . LEU A 1 654 ? -17.219 -42.188 -21.141 1 98.19 654 LEU A N 1
ATOM 5024 C CA . LEU A 1 654 ? -18.562 -42.531 -20.688 1 98.19 654 LEU A CA 1
ATOM 5025 C C . LEU A 1 654 ? -18.859 -41.906 -19.328 1 98.19 654 LEU A C 1
ATOM 5027 O O . LEU A 1 654 ? -19.906 -41.281 -19.125 1 98.19 654 LEU A O 1
ATOM 5031 N N . ARG A 1 655 ? -17.984 -42.094 -18.422 1 98.44 655 ARG A N 1
ATOM 5032 C CA . ARG A 1 655 ? -18.125 -41.531 -17.078 1 98.44 655 ARG A CA 1
ATOM 5033 C C . ARG A 1 655 ? -16.766 -41.219 -16.484 1 98.44 655 ARG A C 1
ATOM 5035 O O . ARG A 1 655 ? -15.773 -41.875 -16.781 1 98.44 655 ARG A O 1
ATOM 5042 N N . VAL A 1 656 ? -16.703 -40.156 -15.727 1 98.62 656 VAL A N 1
ATOM 5043 C CA . VAL A 1 656 ? -15.516 -39.781 -14.945 1 98.62 656 VAL A CA 1
ATOM 5044 C C . VAL A 1 656 ? -15.906 -39.562 -13.492 1 98.62 656 VAL A C 1
ATOM 5046 O O . VAL A 1 656 ? -16.734 -38.719 -13.188 1 98.62 656 VAL A O 1
ATOM 5049 N N . VAL A 1 657 ? -15.344 -40.281 -12.57 1 98.75 657 VAL A N 1
ATOM 5050 C CA . VAL A 1 657 ? -15.531 -40.156 -11.133 1 98.75 657 VAL A CA 1
ATOM 5051 C C . VAL A 1 657 ? -14.242 -39.656 -10.492 1 98.75 657 VAL A C 1
ATOM 5053 O O . VAL A 1 657 ? -13.164 -40.188 -10.734 1 98.75 657 VAL A O 1
ATOM 5056 N N . ALA A 1 658 ? -14.352 -38.562 -9.766 1 98.75 658 ALA A N 1
ATOM 5057 C CA . ALA A 1 658 ? -13.219 -38 -9.039 1 98.75 658 ALA A CA 1
ATOM 5058 C C . ALA A 1 658 ? -13.484 -38 -7.535 1 98.75 658 ALA A C 1
ATOM 5060 O O . ALA A 1 658 ? -14.539 -37.562 -7.086 1 98.75 658 ALA A O 1
ATOM 5061 N N . VAL A 1 659 ? -12.617 -38.562 -6.742 1 98.75 659 VAL A N 1
ATOM 5062 C CA . VAL A 1 659 ? -12.617 -38.5 -5.285 1 98.75 659 VAL A CA 1
ATOM 5063 C C . VAL A 1 659 ? -11.375 -37.75 -4.797 1 98.75 659 VAL A C 1
ATOM 5065 O O . VAL A 1 659 ? -10.258 -38.25 -4.93 1 98.75 659 VAL A O 1
ATOM 5068 N N . ASP A 1 660 ? -11.562 -36.594 -4.195 1 98.25 660 ASP A N 1
ATOM 5069 C CA . ASP A 1 660 ? -10.422 -35.75 -3.838 1 98.25 660 ASP A CA 1
ATOM 5070 C C . ASP A 1 660 ? -10.375 -35.5 -2.334 1 98.25 660 ASP A C 1
ATOM 5072 O O . ASP A 1 660 ? -11.422 -35.438 -1.68 1 98.25 660 ASP A O 1
ATOM 5076 N N . ASP A 1 661 ? -9.203 -35.438 -1.825 1 98 661 ASP A N 1
ATOM 5077 C CA . ASP A 1 661 ? -8.938 -34.938 -0.476 1 98 661 ASP A CA 1
ATOM 5078 C C . ASP A 1 661 ? -8.023 -33.719 -0.507 1 98 661 ASP A C 1
ATOM 5080 O O . ASP A 1 661 ? -6.898 -33.781 -1.007 1 98 661 ASP A O 1
ATOM 5084 N N . CYS A 1 662 ? -8.508 -32.594 -0.031 1 97.25 662 CYS A N 1
ATOM 5085 C CA . CYS A 1 662 ? -7.68 -31.406 0.105 1 97.25 662 CYS A CA 1
ATOM 5086 C C . CYS A 1 662 ? -7.766 -30.844 1.517 1 97.25 662 CYS A C 1
ATOM 5088 O O . CYS A 1 662 ? -7.609 -29.641 1.717 1 97.25 662 CYS A O 1
ATOM 5090 N N . GLY A 1 663 ? -7.992 -31.719 2.482 1 97.25 663 GLY A N 1
ATOM 5091 C CA . GLY A 1 663 ? -8.188 -31.25 3.846 1 97.25 663 GLY A CA 1
ATOM 5092 C C . GLY A 1 663 ? -9.445 -30.422 4.023 1 97.25 663 GLY A C 1
ATOM 5093 O O . GLY A 1 663 ? -10.477 -30.703 3.408 1 97.25 663 GLY A O 1
ATOM 5094 N N . VAL A 1 664 ? -9.359 -29.453 4.898 1 96.81 664 VAL A N 1
ATOM 5095 C CA . VAL A 1 664 ? -10.5 -28.578 5.16 1 96.81 664 VAL A CA 1
ATOM 5096 C C . VAL A 1 664 ? -10.766 -27.703 3.943 1 96.81 664 VAL A C 1
ATOM 5098 O O . VAL A 1 664 ? -9.852 -27.062 3.426 1 96.81 664 VAL A O 1
ATOM 5101 N N . ARG A 1 665 ? -11.969 -27.766 3.506 1 96.88 665 ARG A N 1
ATOM 5102 C CA . ARG A 1 665 ? -12.352 -26.906 2.383 1 96.88 665 ARG A CA 1
ATOM 5103 C C . ARG A 1 665 ? -12.797 -25.531 2.865 1 96.88 665 ARG A C 1
ATOM 5105 O O . ARG A 1 665 ? -13.734 -25.422 3.656 1 96.88 665 ARG A O 1
ATOM 5112 N N . ILE A 1 666 ? -12.188 -24.531 2.359 1 97.19 666 ILE A N 1
ATOM 5113 C CA . ILE A 1 666 ? -12.531 -23.172 2.727 1 97.19 666 ILE A CA 1
ATOM 5114 C C . ILE A 1 666 ? -13.828 -22.766 2.035 1 97.19 666 ILE A C 1
ATOM 5116 O O . ILE A 1 666 ? -14.781 -22.328 2.689 1 97.19 666 ILE A O 1
ATOM 5120 N N . ASN A 1 667 ? -13.883 -22.953 0.794 1 97.62 667 ASN A N 1
ATOM 5121 C CA . ASN A 1 667 ? -15.047 -22.719 -0.052 1 97.62 667 ASN A CA 1
ATOM 5122 C C . ASN A 1 667 ? -15.312 -23.906 -0.968 1 97.62 667 ASN A C 1
ATOM 5124 O O . ASN A 1 667 ? -14.695 -24.031 -2.025 1 97.62 667 ASN A O 1
ATOM 5128 N N . PRO A 1 668 ? -16.266 -24.766 -0.619 1 97.06 668 PRO A N 1
ATOM 5129 C CA . PRO A 1 668 ? -16.531 -25.984 -1.385 1 97.06 668 PRO A CA 1
ATOM 5130 C C . PRO A 1 668 ? -16.812 -25.703 -2.859 1 97.06 668 PRO A C 1
ATOM 5132 O O . PRO A 1 668 ? -16.375 -26.453 -3.73 1 97.06 668 PRO A O 1
ATOM 5135 N N . MET A 1 669 ? -17.469 -24.625 -3.121 1 96.44 669 MET A N 1
ATOM 5136 C CA . MET A 1 669 ? -17.797 -24.297 -4.508 1 96.44 669 MET A CA 1
ATOM 5137 C C . MET A 1 669 ? -16.516 -24.016 -5.309 1 96.44 669 MET A C 1
ATOM 5139 O O . MET A 1 669 ? -16.391 -24.484 -6.441 1 96.44 669 MET A O 1
ATOM 5143 N N . ILE A 1 670 ? -15.672 -23.312 -4.789 1 96.25 670 ILE A N 1
ATOM 5144 C CA . ILE A 1 670 ? -14.422 -22.984 -5.461 1 96.25 670 ILE A CA 1
ATOM 5145 C C . ILE A 1 670 ? -13.57 -24.234 -5.629 1 96.25 670 ILE A C 1
ATOM 5147 O O . ILE A 1 670 ? -12.953 -24.438 -6.676 1 96.25 670 ILE A O 1
ATOM 5151 N N . VAL A 1 671 ? -13.539 -25.078 -4.609 1 97.19 671 VAL A N 1
ATOM 5152 C CA . VAL A 1 671 ? -12.797 -26.344 -4.668 1 97.19 671 VAL A CA 1
ATOM 5153 C C . VAL A 1 671 ? -13.312 -27.188 -5.824 1 97.19 671 VAL A C 1
ATOM 5155 O O . VAL A 1 671 ? -12.523 -27.703 -6.621 1 97.19 671 VAL A O 1
ATOM 5158 N N . GLU A 1 672 ? -14.578 -27.328 -5.945 1 97.25 672 GLU A N 1
ATOM 5159 C CA . GLU A 1 672 ? -15.188 -28.125 -7.004 1 97.25 672 GLU A CA 1
ATOM 5160 C C . GLU A 1 672 ? -14.883 -27.547 -8.383 1 97.25 672 GLU A C 1
ATOM 5162 O O . GLU A 1 672 ? -14.609 -28.297 -9.328 1 97.25 672 GLU A O 1
ATOM 5167 N N . GLY A 1 673 ? -14.945 -26.234 -8.398 1 95.25 673 GLY A N 1
ATOM 5168 C CA . GLY A 1 673 ? -14.57 -25.594 -9.648 1 95.25 673 GLY A CA 1
ATOM 5169 C C . GLY A 1 673 ? -13.141 -25.875 -10.07 1 95.25 673 GLY A C 1
ATOM 5170 O O . GLY A 1 673 ? -12.867 -26.094 -11.25 1 95.25 673 GLY A O 1
ATOM 5171 N N . GLN A 1 674 ? -12.258 -25.875 -9.164 1 95.12 674 GLN A N 1
ATOM 5172 C CA . GLN A 1 674 ? -10.852 -26.172 -9.43 1 95.12 674 GLN A CA 1
ATOM 5173 C C . GLN A 1 674 ? -10.656 -27.609 -9.898 1 95.12 674 GLN A C 1
ATOM 5175 O O . GLN A 1 674 ? -9.859 -27.875 -10.797 1 95.12 674 GLN A O 1
ATOM 5180 N N . ILE A 1 675 ? -11.367 -28.531 -9.289 1 96.81 675 ILE A N 1
ATOM 5181 C CA . ILE A 1 675 ? -11.273 -29.938 -9.656 1 96.81 675 ILE A CA 1
ATOM 5182 C C . ILE A 1 675 ? -11.773 -30.141 -11.086 1 96.81 675 ILE A C 1
ATOM 5184 O O . ILE A 1 675 ? -11.125 -30.797 -11.898 1 96.81 675 ILE A O 1
ATOM 5188 N N . MET A 1 676 ? -12.891 -29.531 -11.438 1 96.38 676 MET A N 1
ATOM 5189 C CA . MET A 1 676 ? -13.461 -29.656 -12.773 1 96.38 676 MET A CA 1
ATOM 5190 C C . MET A 1 676 ? -12.531 -29.062 -13.82 1 96.38 676 MET A C 1
ATOM 5192 O O . MET A 1 676 ? -12.344 -29.641 -14.891 1 96.38 676 MET A O 1
ATOM 5196 N N . GLY A 1 677 ? -12.023 -27.922 -13.469 1 93.75 677 GLY A N 1
ATOM 5197 C CA . GLY A 1 677 ? -11.055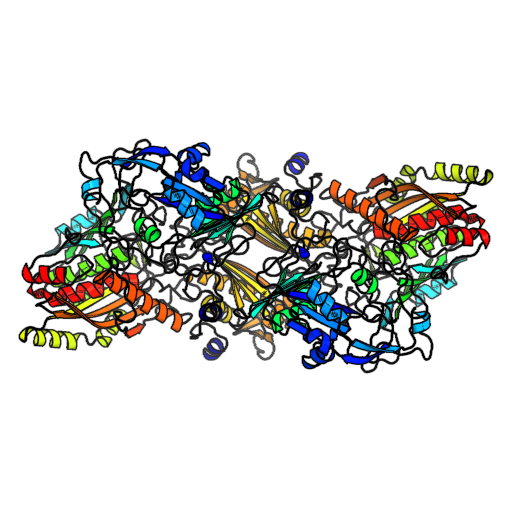 -27.328 -14.375 1 93.75 677 GLY A CA 1
ATOM 5198 C C . GLY A 1 677 ? -9.82 -28.188 -14.586 1 93.75 677 GLY A C 1
ATOM 5199 O O . GLY A 1 677 ? -9.336 -28.328 -15.703 1 93.75 677 GLY A O 1
ATOM 5200 N N . GLY A 1 678 ? -9.289 -28.766 -13.484 1 94.38 678 GLY A N 1
ATOM 5201 C CA . GLY A 1 678 ? -8.133 -29.641 -13.57 1 94.38 678 GLY A CA 1
ATOM 5202 C C . GLY A 1 678 ? -8.391 -30.891 -14.375 1 94.38 678 GLY A C 1
ATOM 5203 O O . GLY A 1 678 ? -7.523 -31.344 -15.125 1 94.38 678 GLY A O 1
ATOM 5204 N N . LEU A 1 679 ? -9.578 -31.469 -14.234 1 96.62 679 LEU A N 1
ATOM 5205 C CA . LEU A 1 679 ? -9.945 -32.656 -14.984 1 96.62 679 LEU A CA 1
ATOM 5206 C C . LEU A 1 679 ? -10.102 -32.344 -16.469 1 96.62 679 LEU A C 1
ATOM 5208 O O . LEU A 1 679 ? -9.797 -33.188 -17.312 1 96.62 679 LEU A O 1
ATOM 5212 N N . THR A 1 680 ? -10.562 -31.172 -16.734 1 95.69 680 THR A N 1
ATOM 5213 C CA . THR A 1 680 ? -10.664 -30.75 -18.125 1 95.69 680 THR A CA 1
ATOM 5214 C C . THR A 1 680 ? -9.281 -30.656 -18.75 1 95.69 680 THR A C 1
ATOM 5216 O O . THR A 1 680 ? -9.086 -31.062 -19.906 1 95.69 680 THR A O 1
ATOM 5219 N N . GLU A 1 681 ? -8.391 -30.156 -18.078 1 93.31 681 GLU A N 1
ATOM 5220 C CA . GLU A 1 681 ? -7.016 -30.078 -18.562 1 93.31 681 GLU A CA 1
ATOM 5221 C C . GLU A 1 681 ? -6.398 -31.453 -18.734 1 93.31 681 GLU A C 1
ATOM 5223 O O . GLU A 1 681 ? -5.629 -31.688 -19.672 1 93.31 681 GLU A O 1
ATOM 5228 N N . ALA A 1 682 ? -6.668 -32.312 -17.75 1 95.31 682 ALA A N 1
ATOM 5229 C CA . ALA A 1 682 ? -6.188 -33.688 -17.844 1 95.31 682 ALA A CA 1
ATOM 5230 C C . ALA A 1 682 ? -6.703 -34.344 -19.109 1 95.31 682 ALA A C 1
ATOM 5232 O O . ALA A 1 682 ? -5.949 -35.031 -19.812 1 95.31 682 ALA A O 1
ATOM 5233 N N . TYR A 1 683 ? -7.957 -34.188 -19.391 1 96.56 683 TYR A N 1
ATOM 5234 C CA . TYR A 1 683 ? -8.562 -34.688 -20.609 1 96.56 683 TYR A CA 1
ATOM 5235 C C . TYR A 1 683 ? -7.895 -34.125 -21.859 1 96.56 683 TYR A C 1
ATOM 5237 O O . TYR A 1 683 ? -7.633 -34.812 -22.828 1 96.56 683 TYR A O 1
ATOM 5245 N N . ALA A 1 684 ? -7.633 -32.844 -21.781 1 94 684 ALA A N 1
ATOM 5246 C CA . ALA A 1 684 ? -6.996 -32.156 -22.891 1 94 684 ALA A CA 1
ATOM 5247 C C . ALA A 1 684 ? -5.637 -32.75 -23.219 1 94 684 ALA A C 1
ATOM 5249 O O . ALA A 1 684 ? -5.32 -33 -24.391 1 94 684 ALA A O 1
ATOM 5250 N N . MET A 1 685 ? -4.871 -33.031 -22.281 1 92.25 685 MET A N 1
ATOM 5251 C CA . MET A 1 685 ? -3.531 -33.562 -22.469 1 92.25 685 MET A CA 1
ATOM 5252 C C . MET A 1 685 ? -3.602 -35 -22.984 1 92.25 685 MET A C 1
ATOM 5254 O O . MET A 1 685 ? -2.84 -35.375 -23.875 1 92.25 685 MET A O 1
ATOM 5258 N N . ALA A 1 686 ? -4.492 -35.75 -22.469 1 95 686 ALA A N 1
ATOM 5259 C CA . ALA A 1 686 ? -4.609 -37.156 -22.812 1 95 686 ALA A CA 1
ATOM 5260 C C . ALA A 1 686 ? -5.133 -37.312 -24.25 1 95 686 ALA A C 1
ATOM 5262 O O . ALA A 1 686 ? -4.766 -38.281 -24.938 1 95 686 ALA A O 1
ATOM 5263 N N . SER A 1 687 ? -5.887 -36.344 -24.703 1 93.38 687 SER A N 1
ATOM 5264 C CA . SER A 1 687 ? -6.66 -36.625 -25.906 1 93.38 687 SER A CA 1
ATOM 5265 C C . SER A 1 687 ? -6.293 -35.688 -27.031 1 93.38 687 SER A C 1
ATOM 5267 O O . SER A 1 687 ? -6.57 -35.969 -28.203 1 93.38 687 SER A O 1
ATOM 5269 N N . MET A 1 688 ? -5.727 -34.469 -26.641 1 89.25 688 MET A N 1
ATOM 5270 C CA . MET A 1 688 ? -5.73 -33.469 -27.703 1 89.25 688 MET A CA 1
ATOM 5271 C C . MET A 1 688 ? -4.383 -32.75 -27.766 1 89.25 688 MET A C 1
ATOM 5273 O O . MET A 1 688 ? -3.908 -32.438 -28.859 1 89.25 688 MET A O 1
ATOM 5277 N N . GLN A 1 689 ? -3.721 -32.562 -26.719 1 85.88 689 GLN A N 1
ATOM 5278 C CA . GLN A 1 689 ? -2.654 -31.547 -26.672 1 85.88 689 GLN A CA 1
ATOM 5279 C C . GLN A 1 689 ? -1.305 -32.188 -27.016 1 85.88 689 GLN A C 1
ATOM 5281 O O . GLN A 1 689 ? -0.884 -33.156 -26.375 1 85.88 689 GLN A O 1
ATOM 5286 N N . PHE A 1 690 ? -0.651 -31.594 -27.953 1 81.75 690 PHE A N 1
ATOM 5287 C CA . PHE A 1 690 ? 0.738 -31.922 -28.25 1 81.75 690 PHE A CA 1
ATOM 5288 C C . PHE A 1 690 ? 1.351 -30.906 -29.188 1 81.75 690 PHE A C 1
ATOM 5290 O O . PHE A 1 690 ? 0.658 -30.344 -30.031 1 81.75 690 PHE A O 1
ATOM 5297 N N . GLN A 1 691 ? 2.555 -30.578 -28.953 1 84.5 691 GLN A N 1
ATOM 5298 C CA . GLN A 1 691 ? 3.336 -29.719 -29.844 1 84.5 691 GLN A CA 1
ATOM 5299 C C . GLN A 1 691 ? 4.234 -30.547 -30.75 1 84.5 691 GLN A C 1
ATOM 5301 O O . GLN A 1 691 ? 5.008 -31.375 -30.281 1 84.5 691 GLN A O 1
ATOM 5306 N N . THR A 1 692 ? 4.102 -30.25 -32 1 82.62 692 THR A N 1
ATOM 5307 C CA . THR A 1 692 ? 4.891 -31.016 -32.969 1 82.62 692 THR A CA 1
ATOM 5308 C C . THR A 1 692 ? 5.934 -30.141 -33.625 1 82.62 692 THR A C 1
ATOM 5310 O O . THR A 1 692 ? 5.688 -28.953 -33.875 1 82.62 692 THR A O 1
ATOM 5313 N N . TYR A 1 693 ? 7.07 -30.734 -33.875 1 88.56 693 TYR A N 1
ATOM 5314 C CA . TYR A 1 693 ? 8.195 -30.062 -34.5 1 88.56 693 TYR A CA 1
ATOM 5315 C C . TYR A 1 693 ? 8.633 -30.812 -35.75 1 88.56 693 TYR A C 1
ATOM 5317 O O . TYR A 1 693 ? 8.586 -32.031 -35.812 1 88.56 693 TYR A O 1
ATOM 5325 N N . ASP A 1 694 ? 9.016 -30.078 -36.781 1 89 694 ASP A N 1
ATOM 5326 C CA . ASP A 1 694 ? 9.602 -30.734 -37.938 1 89 694 ASP A CA 1
ATOM 5327 C C . ASP A 1 694 ? 11.086 -31.016 -37.719 1 89 694 ASP A C 1
ATOM 5329 O O . ASP A 1 694 ? 11.625 -30.75 -36.625 1 89 694 ASP A O 1
ATOM 5333 N N . ALA A 1 695 ? 11.711 -31.625 -38.688 1 88.5 695 ALA A N 1
ATOM 5334 C CA . ALA A 1 695 ? 13.102 -32.062 -38.562 1 88.5 695 ALA A CA 1
ATOM 5335 C C . ALA A 1 695 ? 14.047 -30.859 -38.438 1 88.5 695 ALA A C 1
ATOM 5337 O O . ALA A 1 695 ? 15.148 -30.984 -37.906 1 88.5 695 ALA A O 1
ATOM 5338 N N . ASP A 1 696 ? 13.547 -29.688 -38.812 1 90.69 696 ASP A N 1
ATOM 5339 C CA . ASP A 1 696 ? 14.367 -28.484 -38.781 1 90.69 696 ASP A CA 1
ATOM 5340 C C . ASP A 1 696 ? 14.117 -27.703 -37.5 1 90.69 696 ASP A C 1
ATOM 5342 O O . ASP A 1 696 ? 14.664 -26.609 -37.312 1 90.69 696 ASP A O 1
ATOM 5346 N N . GLY A 1 697 ? 13.352 -28.312 -36.594 1 90 697 GLY A N 1
ATOM 5347 C CA . GLY A 1 697 ? 13.148 -27.719 -35.281 1 90 697 GLY A CA 1
ATOM 5348 C C . GLY A 1 697 ? 12.055 -26.656 -35.281 1 90 697 GLY A C 1
ATOM 5349 O O . GLY A 1 697 ? 11.898 -25.938 -34.312 1 90 697 GLY A O 1
ATOM 5350 N N . ASN A 1 698 ? 11.305 -26.562 -36.375 1 89.75 698 ASN A N 1
ATOM 5351 C CA . ASN A 1 698 ? 10.195 -25.609 -36.406 1 89.75 698 ASN A CA 1
ATOM 5352 C C . ASN A 1 698 ? 8.906 -26.234 -35.875 1 89.75 698 ASN A C 1
ATOM 5354 O O . ASN A 1 698 ? 8.617 -27.391 -36.156 1 89.75 698 ASN A O 1
ATOM 5358 N N . MET A 1 699 ? 8.242 -25.453 -35.094 1 87.81 699 MET A N 1
ATOM 5359 C CA . MET A 1 699 ? 6.961 -25.922 -34.562 1 87.81 699 MET A CA 1
ATOM 5360 C C . MET A 1 699 ? 5.922 -25.984 -35.688 1 87.81 699 MET A C 1
ATOM 5362 O O . MET A 1 699 ? 5.766 -25.031 -36.438 1 87.81 699 MET A O 1
ATOM 5366 N N . ILE A 1 700 ? 5.312 -27.062 -35.719 1 83.19 700 ILE A N 1
ATOM 5367 C CA . ILE A 1 700 ? 4.246 -27.234 -36.719 1 83.19 700 ILE A CA 1
ATOM 5368 C C . ILE A 1 700 ? 2.893 -26.984 -36.062 1 83.19 700 ILE A C 1
ATOM 5370 O O . ILE A 1 700 ? 2.564 -27.578 -35.031 1 83.19 700 ILE A O 1
ATOM 5374 N N . GLY A 1 701 ? 2.148 -26 -36.5 1 75.75 701 GLY A N 1
ATOM 5375 C CA . GLY A 1 701 ? 0.804 -25.766 -36 1 75.75 701 GLY A CA 1
ATOM 5376 C C . GLY A 1 701 ? 0.766 -24.859 -34.781 1 75.75 701 GLY A C 1
ATOM 5377 O O . GLY A 1 701 ? 0.151 -25.188 -33.781 1 75.75 701 GLY A O 1
ATOM 5378 N N . ALA A 1 702 ? 1.439 -23.812 -34.812 1 76.62 702 ALA A N 1
ATOM 5379 C CA . ALA A 1 702 ? 1.437 -22.812 -33.719 1 76.62 702 ALA A CA 1
ATOM 5380 C C . ALA A 1 702 ? 0.148 -22 -33.75 1 76.62 702 ALA A C 1
ATOM 5382 O O . ALA A 1 702 ? 0.188 -20.766 -33.781 1 76.62 702 ALA A O 1
ATOM 5383 N N . ASN A 1 703 ? -0.991 -22.75 -33.75 1 81.56 703 ASN A N 1
ATOM 5384 C CA . ASN A 1 703 ? -2.338 -22.188 -33.688 1 81.56 703 ASN A CA 1
ATOM 5385 C C . ASN A 1 703 ? -3.312 -23.141 -33 1 81.56 703 ASN A C 1
ATOM 5387 O O . ASN A 1 703 ? -2.969 -24.297 -32.719 1 81.56 703 ASN A O 1
ATOM 5391 N N . TYR A 1 704 ? -4.531 -22.641 -32.781 1 82.19 704 TYR A N 1
ATOM 5392 C CA . TYR A 1 704 ? -5.477 -23.422 -31.984 1 82.19 704 TYR A CA 1
ATOM 5393 C C . TYR A 1 704 ? -6.301 -24.344 -32.875 1 82.19 704 TYR A C 1
ATOM 5395 O O . TYR A 1 704 ? -7.25 -24.984 -32.406 1 82.19 704 TYR A O 1
ATOM 5403 N N . MET A 1 705 ? -5.902 -24.375 -34.094 1 77.5 705 MET A N 1
ATOM 5404 C CA . MET A 1 705 ? -6.48 -25.391 -34.969 1 77.5 705 MET A CA 1
ATOM 5405 C C . MET A 1 705 ? -5.699 -26.703 -34.906 1 77.5 705 MET A C 1
ATOM 5407 O O . MET A 1 705 ? -6.254 -27.766 -35.125 1 77.5 705 MET A O 1
ATOM 5411 N N . ASP A 1 706 ? -4.473 -26.516 -34.562 1 79.25 706 ASP A N 1
ATOM 5412 C CA . ASP A 1 706 ? -3.607 -27.688 -34.438 1 79.25 706 ASP A CA 1
ATOM 5413 C C . ASP A 1 706 ? -3.357 -28.047 -32.969 1 79.25 706 ASP A C 1
ATOM 5415 O O . ASP A 1 706 ? -3.406 -29.219 -32.594 1 79.25 706 ASP A O 1
ATOM 5419 N N . TYR A 1 707 ? -3.021 -27.156 -32.25 1 81.75 707 TYR A N 1
ATOM 5420 C CA . TYR A 1 707 ? -2.969 -27.344 -30.797 1 81.75 707 TYR A CA 1
ATOM 5421 C C . TYR A 1 707 ? -4.344 -27.156 -30.172 1 81.75 707 TYR A C 1
ATOM 5423 O O . TYR A 1 707 ? -4.688 -26.047 -29.734 1 81.75 707 TYR A O 1
ATOM 5431 N N . LEU A 1 708 ? -5.051 -28.188 -29.875 1 82.12 708 LEU A N 1
ATOM 5432 C CA . LEU A 1 708 ? -6.477 -28.125 -29.578 1 82.12 708 LEU A CA 1
ATOM 5433 C C . LEU A 1 708 ? -6.703 -28 -28.062 1 82.12 708 LEU A C 1
ATOM 5435 O O . LEU A 1 708 ? -5.973 -28.609 -27.281 1 82.12 708 LEU A O 1
ATOM 5439 N N . LEU A 1 709 ? -7.656 -27.203 -27.75 1 85.25 709 LEU A N 1
ATOM 5440 C CA . LEU A 1 709 ? -8.188 -27.094 -26.391 1 85.25 709 LEU A CA 1
ATOM 5441 C C . LEU A 1 709 ? -9.656 -27.516 -26.344 1 85.25 709 LEU A C 1
ATOM 5443 O O . LEU A 1 709 ? -10.438 -27.156 -27.234 1 85.25 709 LEU A O 1
ATOM 5447 N N . PRO A 1 710 ? -9.938 -28.25 -25.328 1 89.44 710 PRO A N 1
ATOM 5448 C CA . PRO A 1 710 ? -11.352 -28.625 -25.266 1 89.44 710 PRO A CA 1
ATOM 5449 C C . PRO A 1 710 ? -12.273 -27.453 -24.984 1 89.44 710 PRO A C 1
ATOM 5451 O O . PRO A 1 710 ? -11.93 -26.562 -24.203 1 89.44 710 PRO A O 1
ATOM 5454 N N . THR A 1 711 ? -13.406 -27.391 -25.719 1 87 711 THR A N 1
ATOM 5455 C CA . THR A 1 711 ? -14.484 -26.469 -25.406 1 87 711 THR A CA 1
ATOM 5456 C C . THR A 1 711 ? -15.516 -27.141 -24.484 1 87 711 THR A C 1
ATOM 5458 O O . THR A 1 711 ? -15.305 -28.266 -24.031 1 87 711 THR A O 1
ATOM 5461 N N . ALA A 1 712 ? -16.562 -26.406 -24.188 1 85.38 712 ALA A N 1
ATOM 5462 C CA . ALA A 1 712 ? -17.625 -26.938 -23.344 1 85.38 712 ALA A CA 1
ATOM 5463 C C . ALA A 1 712 ? -18.281 -28.156 -24 1 85.38 712 ALA A C 1
ATOM 5465 O O . ALA A 1 712 ? -18.844 -29.016 -23.297 1 85.38 712 ALA A O 1
ATOM 5466 N N . TRP A 1 713 ? -18.062 -28.234 -25.25 1 84.62 713 TRP A N 1
ATOM 5467 C CA . TRP A 1 713 ? -18.719 -29.312 -25.984 1 84.62 713 TRP A CA 1
ATOM 5468 C C . TRP A 1 713 ? -17.984 -30.625 -25.812 1 84.62 713 TRP A C 1
ATOM 5470 O O . TRP A 1 713 ? -18.609 -31.688 -25.672 1 84.62 713 TRP A O 1
ATOM 5480 N N . GLU A 1 714 ? -16.672 -30.594 -25.844 1 86.31 714 GLU A N 1
ATOM 5481 C CA . GLU A 1 714 ? -15.883 -31.812 -25.781 1 86.31 714 GLU A CA 1
ATOM 5482 C C . GLU A 1 714 ? -15.656 -32.25 -24.344 1 86.31 714 GLU A C 1
ATOM 5484 O O . GLU A 1 714 ? -15.359 -33.438 -24.078 1 86.31 714 GLU A O 1
ATOM 5489 N N . THR A 1 715 ? -15.82 -31.391 -23.422 1 91.62 715 THR A N 1
ATOM 5490 C CA . THR A 1 715 ? -15.484 -31.672 -22.031 1 91.62 715 THR A CA 1
ATOM 5491 C C . THR A 1 715 ? -16.484 -32.656 -21.406 1 91.62 715 THR A C 1
ATOM 5493 O O . THR A 1 715 ? -17.688 -32.406 -21.422 1 91.62 715 THR A O 1
ATOM 5496 N N . PRO A 1 716 ? -15.906 -33.656 -20.828 1 93.12 716 PRO A N 1
ATOM 5497 C CA . PRO A 1 716 ? -16.812 -34.625 -20.203 1 93.12 716 PRO A CA 1
ATOM 5498 C C . PRO A 1 716 ? -17.469 -34.094 -18.938 1 93.12 716 PRO A C 1
ATOM 5500 O O . PRO A 1 716 ? -17.047 -33.062 -18.406 1 93.12 716 PRO A O 1
ATOM 5503 N N . GLY A 1 717 ? -18.578 -34.812 -18.5 1 95.06 717 GLY A N 1
ATOM 5504 C CA . GLY A 1 717 ? -19.125 -34.531 -17.188 1 95.06 717 GLY A CA 1
ATOM 5505 C C . GLY A 1 717 ? -18.328 -35.188 -16.062 1 95.06 717 GLY A C 1
ATOM 5506 O O . GLY A 1 717 ? -17.688 -36.219 -16.266 1 95.06 717 GLY A O 1
ATOM 5507 N N . PHE A 1 718 ? -18.328 -34.531 -14.93 1 97.88 718 PHE A N 1
ATOM 5508 C CA . PHE A 1 718 ? -17.531 -35.031 -13.812 1 97.88 718 PHE A CA 1
ATOM 5509 C C . PHE A 1 718 ? -18.406 -35.281 -12.594 1 97.88 718 PHE A C 1
ATOM 5511 O O . PHE A 1 718 ? -19.25 -34.438 -12.258 1 97.88 718 PHE A O 1
ATOM 5518 N N . GLU A 1 719 ? -18.312 -36.406 -12 1 98.44 719 GLU A N 1
ATOM 5519 C CA . GLU A 1 719 ? -18.906 -36.719 -10.711 1 98.44 719 GLU A CA 1
ATOM 5520 C C . GLU A 1 719 ? -17.906 -36.594 -9.578 1 98.44 719 GLU A C 1
ATOM 5522 O O . GLU A 1 719 ? -16.891 -37.281 -9.555 1 98.44 719 GLU A O 1
ATOM 5527 N N . LEU A 1 720 ? -18.188 -35.656 -8.672 1 98.44 720 LEU A N 1
ATOM 5528 C CA . LEU A 1 720 ? -17.188 -35.312 -7.66 1 98.44 720 LEU A CA 1
ATOM 5529 C C . LEU A 1 720 ? -17.578 -35.875 -6.297 1 98.44 720 LEU A C 1
ATOM 5531 O O . LEU A 1 720 ? -18.75 -35.812 -5.898 1 98.44 720 LEU A O 1
ATOM 5535 N N . HIS A 1 721 ? -16.703 -36.531 -5.621 1 98.38 721 HIS A N 1
ATOM 5536 C CA . HIS A 1 721 ? -16.766 -37.031 -4.246 1 98.38 721 HIS A CA 1
ATOM 5537 C C . HIS A 1 721 ? -15.562 -36.562 -3.441 1 98.38 721 HIS A C 1
ATOM 5539 O O . HIS A 1 721 ? -14.625 -35.969 -3.998 1 98.38 721 HIS A O 1
ATOM 5545 N N . GLU A 1 722 ? -15.641 -36.75 -2.127 1 97.56 722 GLU A N 1
ATOM 5546 C CA . GLU A 1 722 ? -14.531 -36.25 -1.322 1 97.56 722 GLU A CA 1
ATOM 5547 C C . GLU A 1 722 ? -14.25 -37.188 -0.145 1 97.56 722 GLU A C 1
ATOM 5549 O O . GLU A 1 722 ? -15.141 -37.906 0.301 1 97.56 722 GLU A O 1
ATOM 5554 N N . VAL A 1 723 ? -13.039 -37.25 0.226 1 97.31 723 VAL A N 1
ATOM 5555 C CA . VAL A 1 723 ? -12.555 -37.656 1.534 1 97.31 723 VAL A CA 1
ATOM 5556 C C . VAL A 1 723 ? -11.82 -36.5 2.215 1 97.31 723 VAL A C 1
ATOM 5558 O O . VAL A 1 723 ? -11.289 -35.625 1.545 1 97.31 723 VAL A O 1
ATOM 5561 N N . VAL A 1 724 ? -11.953 -36.438 3.508 1 97.06 724 VAL A N 1
ATOM 5562 C CA . VAL A 1 724 ? -11.359 -35.312 4.195 1 97.06 724 VAL A CA 1
ATOM 5563 C C . VAL A 1 724 ? -10.391 -35.781 5.273 1 97.06 724 VAL A C 1
ATOM 5565 O O . VAL A 1 724 ? -10.805 -36.469 6.23 1 97.06 724 VAL A O 1
ATOM 5568 N N . THR A 1 725 ? -9.188 -35.531 5.121 1 97.56 725 THR A N 1
ATOM 5569 C CA . THR A 1 725 ? -8.133 -35.75 6.109 1 97.56 725 THR A CA 1
ATOM 5570 C C . THR A 1 725 ? -7.352 -34.469 6.363 1 97.56 725 THR A C 1
ATOM 5572 O O . THR A 1 725 ? -6.363 -34.188 5.684 1 97.56 725 THR A O 1
ATOM 5575 N N . PRO A 1 726 ? -7.688 -33.688 7.371 1 97.19 726 PRO A N 1
ATOM 5576 C CA . PRO A 1 726 ? -7.027 -32.406 7.629 1 97.19 726 PRO A CA 1
ATOM 5577 C C . PRO A 1 726 ? -5.516 -32.562 7.805 1 97.19 726 PRO A C 1
ATOM 5579 O O . PRO A 1 726 ? -5.051 -33.531 8.414 1 97.19 726 PRO A O 1
ATOM 5582 N N . CYS A 1 727 ? -4.773 -31.672 7.215 1 97.06 727 CYS A N 1
ATOM 5583 C CA . CYS A 1 727 ? -3.328 -31.625 7.422 1 97.06 727 CYS A CA 1
ATOM 5584 C C . CYS A 1 727 ? -2.996 -31.328 8.883 1 97.06 727 CYS A C 1
ATOM 5586 O O . CYS A 1 727 ? -3.486 -30.359 9.453 1 97.06 727 CYS A O 1
ATOM 5588 N N . PRO A 1 728 ? -2.133 -32.094 9.477 1 96.12 728 PRO A N 1
ATOM 5589 C CA . PRO A 1 728 ? -1.895 -31.922 10.914 1 96.12 728 PRO A CA 1
ATOM 5590 C C . PRO A 1 728 ? -1.116 -30.656 11.25 1 96.12 728 PRO A C 1
ATOM 5592 O O . PRO A 1 728 ? -1.188 -30.172 12.383 1 96.12 728 PRO A O 1
ATOM 5595 N N . HIS A 1 729 ? -0.354 -30.141 10.344 1 94.44 729 HIS A N 1
ATOM 5596 C CA . HIS A 1 729 ? 0.505 -29.016 10.703 1 94.44 729 HIS A CA 1
ATOM 5597 C C . HIS A 1 729 ? -0.037 -27.703 10.141 1 94.44 729 HIS A C 1
ATOM 5599 O O . HIS A 1 729 ? 0.469 -26.625 10.469 1 94.44 729 HIS A O 1
ATOM 5605 N N . HIS A 1 730 ? -1.004 -27.688 9.305 1 96.5 730 HIS A N 1
ATOM 5606 C CA . HIS A 1 730 ? -1.601 -26.469 8.781 1 96.5 730 HIS A CA 1
ATOM 5607 C C . HIS A 1 730 ? -2.564 -25.844 9.789 1 96.5 730 HIS A C 1
ATOM 5609 O O . HIS A 1 730 ? -3.352 -26.547 10.414 1 96.5 730 HIS A O 1
ATOM 5615 N N . PRO A 1 731 ? -2.57 -24.547 9.922 1 97.12 731 PRO A N 1
ATOM 5616 C CA . PRO A 1 731 ? -3.348 -23.938 11 1 97.12 731 PRO A CA 1
ATOM 5617 C C . PRO A 1 731 ? -4.84 -24.234 10.891 1 97.12 731 PRO A C 1
ATOM 5619 O O . PRO A 1 731 ? -5.535 -24.281 11.914 1 97.12 731 PRO A O 1
ATOM 5622 N N . ILE A 1 732 ? -5.344 -24.422 9.656 1 97.25 732 ILE A N 1
ATOM 5623 C CA . ILE A 1 732 ? -6.77 -24.703 9.555 1 97.25 732 ILE A CA 1
ATOM 5624 C C . ILE A 1 732 ? -6.98 -26.078 8.906 1 97.25 732 ILE A C 1
ATOM 5626 O O . ILE A 1 732 ? -8.062 -26.359 8.398 1 97.25 732 ILE A O 1
ATOM 5630 N N . GLY A 1 733 ? -5.945 -26.859 8.734 1 97.75 733 GLY A N 1
ATOM 5631 C CA . GLY A 1 733 ? -6.031 -28.234 8.273 1 97.75 733 GLY A CA 1
ATOM 5632 C C . GLY A 1 733 ? -6.195 -28.359 6.77 1 97.75 733 GLY A C 1
ATOM 5633 O O . GLY A 1 733 ? -6.496 -29.438 6.254 1 97.75 733 GLY A O 1
ATOM 5634 N N . ALA A 1 734 ? -5.941 -27.281 6.066 1 97.12 734 ALA A N 1
ATOM 5635 C CA . ALA A 1 734 ? -6.113 -27.281 4.617 1 97.12 734 ALA A CA 1
ATOM 5636 C C . ALA A 1 734 ? -4.859 -27.797 3.916 1 97.12 734 ALA A C 1
ATOM 5638 O O . ALA A 1 734 ? -3.764 -27.75 4.484 1 97.12 734 ALA A O 1
ATOM 5639 N N . LYS A 1 735 ? -4.836 -28.312 2.734 1 95.56 735 LYS A N 1
ATOM 5640 C CA . LYS A 1 735 ? -3.689 -28.797 1.973 1 95.56 735 LYS A CA 1
ATOM 5641 C C . LYS A 1 735 ? -3.555 -28.047 0.646 1 95.56 735 LYS A C 1
ATOM 5643 O O . LYS A 1 735 ? -2.48 -27.547 0.32 1 95.56 735 LYS A O 1
ATOM 5648 N N . GLY A 1 736 ? -4.223 -28.031 -0.349 1 93.06 736 GLY A N 1
ATOM 5649 C CA . GLY A 1 736 ? -4.309 -27.531 -1.714 1 93.06 736 GLY A CA 1
ATOM 5650 C C . GLY A 1 736 ? -5.074 -28.469 -2.637 1 93.06 736 GLY A C 1
ATOM 5651 O O . GLY A 1 736 ? -5.219 -29.656 -2.35 1 93.06 736 GLY A O 1
ATOM 5652 N N . VAL A 1 737 ? -5.492 -27.875 -3.678 1 93.62 737 VAL A N 1
ATOM 5653 C CA . VAL A 1 737 ? -6.289 -28.734 -4.555 1 93.62 737 VAL A CA 1
ATOM 5654 C C . VAL A 1 737 ? -6.141 -28.266 -6 1 93.62 737 VAL A C 1
ATOM 5656 O O . VAL A 1 737 ? -6.441 -29.016 -6.934 1 93.62 737 VAL A O 1
ATOM 5659 N N . GLY A 1 738 ? -5.594 -27.125 -6.227 1 90 738 GLY A N 1
ATOM 5660 C CA . GLY A 1 738 ? -5.664 -26.438 -7.508 1 90 738 GLY A CA 1
ATOM 5661 C C . GLY A 1 738 ? -5.074 -27.234 -8.648 1 90 738 GLY A C 1
ATOM 5662 O O . GLY A 1 738 ? -5.5 -27.109 -9.797 1 90 738 GLY A O 1
ATOM 5663 N N . GLU A 1 739 ? -4.148 -28.125 -8.359 1 90.56 739 GLU A N 1
ATOM 5664 C CA . GLU A 1 739 ? -3.422 -28.797 -9.43 1 90.56 739 GLU A CA 1
ATOM 5665 C C . GLU A 1 739 ? -3.691 -30.312 -9.414 1 90.56 739 GLU A C 1
ATOM 5667 O O . GLU A 1 739 ? -3.354 -31.016 -10.359 1 90.56 739 GLU A O 1
ATOM 5672 N N . CYS A 1 740 ? -4.371 -30.797 -8.469 1 93.5 740 CYS A N 1
ATOM 5673 C CA . CYS A 1 740 ? -4.441 -32.219 -8.188 1 93.5 740 CYS A CA 1
ATOM 5674 C C . CYS A 1 740 ? -5.102 -32.969 -9.336 1 93.5 740 CYS A C 1
ATOM 5676 O O . CYS A 1 740 ? -4.59 -34 -9.797 1 93.5 740 CYS A O 1
ATOM 5678 N N . ALA A 1 741 ? -6.176 -32.438 -9.805 1 95.44 741 ALA A N 1
ATOM 5679 C CA . ALA A 1 741 ? -6.922 -33.156 -10.836 1 95.44 741 ALA A CA 1
ATOM 5680 C C . ALA A 1 741 ? -6.148 -33.188 -12.148 1 95.44 741 ALA A C 1
ATOM 5682 O O . ALA A 1 741 ? -6.207 -34.156 -12.898 1 95.44 741 ALA A O 1
ATOM 5683 N N . ALA A 1 742 ? -5.457 -32.125 -12.43 1 93.88 742 ALA A N 1
ATOM 5684 C CA . ALA A 1 742 ? -4.621 -32.094 -13.625 1 93.88 742 ALA A CA 1
ATOM 5685 C C . ALA A 1 742 ? -3.445 -33.031 -13.508 1 93.88 742 ALA A C 1
ATOM 5687 O O . ALA A 1 742 ? -3.002 -33.625 -14.508 1 93.88 742 ALA A O 1
ATOM 5688 N N . VAL A 1 743 ? -3 -33.25 -12.312 1 94.62 743 VAL A N 1
ATOM 5689 C CA . VAL A 1 743 ? -1.837 -34.062 -12.039 1 94.62 743 VAL A CA 1
ATOM 5690 C C . VAL A 1 743 ? -2.215 -35.531 -12.172 1 94.62 743 VAL A C 1
ATOM 5692 O O . VAL A 1 743 ? -1.518 -36.312 -12.844 1 94.62 743 VAL A O 1
ATOM 5695 N N . GLY A 1 744 ? -3.248 -35.969 -11.609 1 95.62 744 GLY A N 1
ATOM 5696 C CA . GLY A 1 744 ? -3.605 -37.375 -11.539 1 95.62 744 GLY A CA 1
ATOM 5697 C C . GLY A 1 744 ? -4.516 -37.812 -12.672 1 95.62 744 GLY A C 1
ATOM 5698 O O . GLY A 1 744 ? -4.578 -39 -13 1 95.62 744 GLY A O 1
ATOM 5699 N N . GLY A 1 745 ? -5.129 -36.906 -13.352 1 96.69 745 GLY A N 1
ATOM 5700 C CA . GLY A 1 745 ? -6.211 -37.219 -14.281 1 96.69 745 GLY A CA 1
ATOM 5701 C C . GLY A 1 745 ? -5.742 -37.875 -15.555 1 96.69 745 GLY A C 1
ATOM 5702 O O . GLY A 1 745 ? -6.367 -38.812 -16.031 1 96.69 745 GLY A O 1
ATOM 5703 N N . PRO A 1 746 ? -4.68 -37.438 -16.156 1 96.56 746 PRO A N 1
ATOM 5704 C CA . PRO A 1 746 ? -4.285 -37.969 -17.469 1 96.56 746 PRO A CA 1
ATOM 5705 C C . PRO A 1 746 ? -4.137 -39.469 -17.469 1 96.56 746 PRO A C 1
ATOM 5707 O O . PRO A 1 746 ? -4.59 -40.156 -18.406 1 96.56 746 PRO A O 1
ATOM 5710 N N . ALA A 1 747 ? -3.541 -40.094 -16.438 1 97.88 747 ALA A N 1
ATOM 5711 C CA . ALA A 1 747 ? -3.295 -41.531 -16.406 1 97.88 747 ALA A CA 1
ATOM 5712 C C . ALA A 1 747 ? -4.605 -42.312 -16.391 1 97.88 747 ALA A C 1
ATOM 5714 O O . ALA A 1 747 ? -4.688 -43.406 -16.953 1 97.88 747 ALA A O 1
ATOM 5715 N N . ALA A 1 748 ? -5.637 -41.75 -15.773 1 98.62 748 ALA A N 1
ATOM 5716 C CA . ALA A 1 748 ? -6.93 -42.406 -15.727 1 98.62 748 ALA A CA 1
ATOM 5717 C C . ALA A 1 748 ? -7.52 -42.562 -17.125 1 98.62 748 ALA A C 1
ATOM 5719 O O . ALA A 1 748 ? -8.047 -43.625 -17.469 1 98.62 748 ALA A O 1
ATOM 5720 N N . PHE A 1 749 ? -7.426 -41.562 -17.906 1 98.31 749 PHE A N 1
ATOM 5721 C CA . PHE A 1 749 ? -7.934 -41.594 -19.281 1 98.31 749 PHE A CA 1
ATOM 5722 C C . PHE A 1 749 ? -7.145 -42.594 -20.125 1 98.31 749 PHE A C 1
ATOM 5724 O O . PHE A 1 749 ? -7.73 -43.406 -20.828 1 98.31 749 PHE A O 1
ATOM 5731 N N . VAL A 1 750 ? -5.84 -42.531 -20.062 1 98 750 VAL A N 1
ATOM 5732 C CA . VAL A 1 750 ? -4.977 -43.375 -20.875 1 98 750 VAL A CA 1
ATOM 5733 C C . VAL A 1 750 ? -5.16 -44.844 -20.469 1 98 750 VAL A C 1
ATOM 5735 O O . VAL A 1 750 ? -5.285 -45.719 -21.328 1 98 750 VAL A O 1
ATOM 5738 N N . ASN A 1 751 ? -5.164 -45.125 -19.172 1 98.44 751 ASN A N 1
ATOM 5739 C CA . ASN A 1 751 ? -5.367 -46.469 -18.688 1 98.44 751 ASN A CA 1
ATOM 5740 C C . ASN A 1 751 ? -6.703 -47.062 -19.156 1 98.44 751 ASN A C 1
ATOM 5742 O O . ASN A 1 751 ? -6.812 -48.25 -19.422 1 98.44 751 ASN A O 1
ATOM 5746 N N . ALA A 1 752 ? -7.719 -46.188 -19.203 1 98.62 752 ALA A N 1
ATOM 5747 C CA . ALA A 1 752 ? -9.031 -46.656 -19.656 1 98.62 752 ALA A CA 1
ATOM 5748 C C . ALA A 1 752 ? -8.984 -47.094 -21.109 1 98.62 752 ALA A C 1
ATOM 5750 O O . ALA A 1 752 ? -9.547 -48.156 -21.453 1 98.62 752 ALA A O 1
ATOM 5751 N N . VAL A 1 753 ? -8.336 -46.344 -21.922 1 98.31 753 VAL A N 1
ATOM 5752 C CA . VAL A 1 753 ? -8.234 -46.688 -23.344 1 98.31 753 VAL A CA 1
ATOM 5753 C C . VAL A 1 753 ? -7.383 -47.969 -23.5 1 98.31 753 VAL A C 1
ATOM 5755 O O . VAL A 1 753 ? -7.734 -48.844 -24.266 1 98.31 753 VAL A O 1
ATOM 5758 N N . ILE A 1 754 ? -6.242 -48.062 -22.812 1 97.38 754 ILE A N 1
ATOM 5759 C CA . ILE A 1 754 ? -5.375 -49.219 -22.859 1 97.38 754 ILE A CA 1
ATOM 5760 C C . ILE A 1 754 ? -6.141 -50.469 -22.406 1 97.38 754 ILE A C 1
ATOM 5762 O O . ILE A 1 754 ? -6 -51.531 -23 1 97.38 754 ILE A O 1
ATOM 5766 N N . ASP A 1 755 ? -6.918 -50.312 -21.375 1 97.56 755 ASP A N 1
ATOM 5767 C CA . ASP A 1 755 ? -7.754 -51.406 -20.875 1 97.56 755 ASP A CA 1
ATOM 5768 C C . ASP A 1 755 ? -8.75 -51.875 -21.938 1 97.56 755 ASP A C 1
ATOM 5770 O O . ASP A 1 755 ? -8.992 -53.062 -22.109 1 97.56 755 ASP A O 1
ATOM 5774 N N . ALA A 1 756 ? -9.344 -50.938 -22.641 1 97.88 756 ALA A N 1
ATOM 5775 C CA . ALA A 1 756 ? -10.328 -51.219 -23.672 1 97.88 756 ALA A CA 1
ATOM 5776 C C . ALA A 1 756 ? -9.719 -52.062 -24.781 1 97.88 756 ALA A C 1
ATOM 5778 O O . ALA A 1 756 ? -10.375 -52.969 -25.328 1 97.88 756 ALA A O 1
ATOM 5779 N N . ILE A 1 757 ? -8.469 -51.844 -25.047 1 96.25 757 ILE A N 1
ATOM 5780 C CA . ILE A 1 757 ? -7.871 -52.531 -26.172 1 96.25 757 ILE A CA 1
ATOM 5781 C C . ILE A 1 757 ? -6.895 -53.594 -25.672 1 96.25 757 ILE A C 1
ATOM 5783 O O . ILE A 1 757 ? -5.949 -53.969 -26.375 1 96.25 757 ILE A O 1
ATOM 5787 N N . GLY A 1 758 ? -7.012 -54.031 -24.484 1 90.38 758 GLY A N 1
ATOM 5788 C CA . GLY A 1 758 ? -6.102 -54.938 -23.797 1 90.38 758 GLY A CA 1
ATOM 5789 C C . GLY A 1 758 ? -5.828 -56.219 -24.594 1 90.38 758 GLY A C 1
ATOM 5790 O O . GLY A 1 758 ? -4.711 -56.75 -24.578 1 90.38 758 GLY A O 1
ATOM 5791 N N . ASP A 1 759 ? -6.738 -56.75 -25.281 1 88.19 759 ASP A N 1
ATOM 5792 C CA . ASP A 1 759 ? -6.605 -58 -26.031 1 88.19 759 ASP A CA 1
ATOM 5793 C C . ASP A 1 759 ? -5.602 -57.844 -27.156 1 88.19 759 ASP A C 1
ATOM 5795 O O . ASP A 1 759 ? -5.09 -58.844 -27.672 1 88.19 759 ASP A O 1
ATOM 5799 N N . ALA A 1 760 ? -5.379 -56.594 -27.484 1 90 760 ALA A N 1
ATOM 5800 C CA . ALA A 1 760 ? -4.43 -56.344 -28.562 1 90 760 ALA A CA 1
ATOM 5801 C C . ALA A 1 760 ? -2.99 -56.469 -28.062 1 90 760 ALA A C 1
ATOM 5803 O O . ALA A 1 760 ? -2.053 -56.531 -28.859 1 90 760 ALA A O 1
ATOM 5804 N N . GLY A 1 761 ? -2.775 -56.531 -26.812 1 88.62 761 GLY A N 1
ATOM 5805 C CA . GLY A 1 761 ? -1.448 -56.688 -26.234 1 88.62 761 GLY A CA 1
ATOM 5806 C C . GLY A 1 761 ? -0.614 -55.406 -26.312 1 88.62 761 GLY A C 1
ATOM 5807 O O . GLY A 1 761 ? 0.614 -55.469 -26.219 1 88.62 761 GLY A O 1
ATOM 5808 N N . VAL A 1 762 ? -1.262 -54.344 -26.578 1 92.69 762 VAL A N 1
ATOM 5809 C CA . VAL A 1 762 ? -0.597 -53.031 -26.656 1 92.69 762 VAL A CA 1
ATOM 5810 C C . VAL A 1 762 ? -0.228 -52.562 -25.25 1 92.69 762 VAL A C 1
ATOM 5812 O O . VAL A 1 762 ? -1.075 -52.562 -24.359 1 92.69 762 VAL A O 1
ATOM 5815 N N . ARG A 1 763 ? 1.005 -52.156 -25.047 1 91.69 763 ARG A N 1
ATOM 5816 C CA . ARG A 1 763 ? 1.475 -51.781 -23.719 1 91.69 763 ARG A CA 1
ATOM 5817 C C . ARG A 1 763 ? 1.369 -50.25 -23.516 1 91.69 763 ARG A C 1
ATOM 5819 O O . ARG A 1 763 ? 1.201 -49.781 -22.391 1 91.69 763 ARG A O 1
ATOM 5826 N N . ASN A 1 764 ? 1.585 -49.594 -24.594 1 94.38 764 ASN A N 1
ATOM 5827 C CA . ASN A 1 764 ? 1.57 -48.125 -24.438 1 94.38 764 ASN A CA 1
ATOM 5828 C C . ASN A 1 764 ? 1.222 -47.438 -25.75 1 94.38 764 ASN A C 1
ATOM 5830 O O . ASN A 1 764 ? 1.59 -47.906 -26.828 1 94.38 764 ASN A O 1
ATOM 5834 N N . ILE A 1 765 ? 0.464 -46.406 -25.641 1 95.31 765 ILE A N 1
ATOM 5835 C CA . ILE A 1 765 ? 0.297 -45.375 -26.656 1 95.31 765 ILE A CA 1
ATOM 5836 C C . ILE A 1 765 ? 0.674 -44.031 -26.078 1 95.31 765 ILE A C 1
ATOM 5838 O O . ILE A 1 765 ? 0.075 -43.562 -25.094 1 95.31 765 ILE A O 1
ATOM 5842 N N . ASP A 1 766 ? 1.672 -43.406 -26.656 1 94.19 766 ASP A N 1
ATOM 5843 C CA . ASP A 1 766 ? 2.057 -42.125 -26.141 1 94.19 766 ASP A CA 1
ATOM 5844 C C . ASP A 1 766 ? 0.936 -41.094 -26.344 1 94.19 766 ASP A C 1
ATOM 5846 O O . ASP A 1 766 ? 0.272 -41.094 -27.375 1 94.19 766 ASP A O 1
ATOM 5850 N N . MET A 1 767 ? 0.755 -40.25 -25.375 1 93.06 767 MET A N 1
ATOM 5851 C CA . MET A 1 767 ? -0.231 -39.188 -25.469 1 93.06 767 MET A CA 1
ATOM 5852 C C . MET A 1 767 ? 0.152 -38.188 -26.578 1 93.06 767 MET A C 1
ATOM 5854 O O . MET A 1 767 ? 1.333 -38.031 -26.891 1 93.06 767 MET A O 1
ATOM 5858 N N . PRO A 1 768 ? -0.831 -37.5 -27.109 1 93.12 768 PRO A N 1
ATOM 5859 C CA . PRO A 1 768 ? -2.266 -37.719 -26.906 1 93.12 768 PRO A CA 1
ATOM 5860 C C . PRO A 1 768 ? -2.789 -38.969 -27.641 1 93.12 768 PRO A C 1
ATOM 5862 O O . PRO A 1 768 ? -2.262 -39.312 -28.688 1 93.12 768 PRO A O 1
ATOM 5865 N N . LEU A 1 769 ? -3.826 -39.5 -27.047 1 95.44 769 LEU A N 1
ATOM 5866 C CA . LEU A 1 769 ? -4.465 -40.656 -27.672 1 95.44 769 LEU A CA 1
ATOM 5867 C C . LEU A 1 769 ? -5.379 -40.25 -28.812 1 95.44 769 LEU A C 1
ATOM 5869 O O . LEU A 1 769 ? -6.602 -40.375 -28.719 1 95.44 769 LEU A O 1
ATOM 5873 N N . LEU A 1 770 ? -4.746 -39.844 -29.891 1 92.75 770 LEU A N 1
ATOM 5874 C CA . LEU A 1 770 ? -5.508 -39.5 -31.094 1 92.75 770 LEU A CA 1
ATOM 5875 C C . LEU A 1 770 ? -6.129 -40.75 -31.703 1 92.75 770 LEU A C 1
ATOM 5877 O O . LEU A 1 770 ? -5.57 -41.844 -31.594 1 92.75 770 LEU A O 1
ATOM 5881 N N . PRO A 1 771 ? -7.258 -40.531 -32.406 1 93.75 771 PRO A N 1
ATOM 5882 C CA . PRO A 1 771 ? -7.922 -41.719 -32.969 1 93.75 771 PRO A CA 1
ATOM 5883 C C . PRO A 1 771 ? -7.004 -42.5 -33.906 1 93.75 771 PRO A C 1
ATOM 5885 O O . PRO A 1 771 ? -7.043 -43.75 -33.906 1 93.75 771 PRO A O 1
ATOM 5888 N N . ASP A 1 772 ? -6.191 -41.875 -34.656 1 93.06 772 ASP A N 1
ATOM 5889 C CA . ASP A 1 772 ? -5.301 -42.562 -35.562 1 93.06 772 ASP A CA 1
ATOM 5890 C C . ASP A 1 772 ? -4.258 -43.375 -34.812 1 93.06 772 ASP A C 1
ATOM 5892 O O . ASP A 1 772 ? -3.881 -44.469 -35.25 1 93.06 772 ASP A O 1
ATOM 5896 N N . ARG A 1 773 ? -3.77 -42.938 -33.688 1 93.94 773 ARG A N 1
ATOM 5897 C CA . ARG A 1 773 ? -2.811 -43.688 -32.875 1 93.94 773 ARG A CA 1
ATOM 5898 C C . ARG A 1 773 ? -3.459 -44.906 -32.25 1 93.94 773 ARG A C 1
ATOM 5900 O O . ARG A 1 773 ? -2.846 -45.969 -32.156 1 93.94 773 ARG A O 1
ATOM 5907 N N . VAL A 1 774 ? -4.637 -44.656 -31.766 1 96.38 774 VAL A N 1
ATOM 5908 C CA . VAL A 1 774 ? -5.367 -45.781 -31.172 1 96.38 774 VAL A CA 1
ATOM 5909 C C . VAL A 1 774 ? -5.668 -46.812 -32.25 1 96.38 774 VAL A C 1
ATOM 5911 O O . VAL A 1 774 ? -5.504 -48.031 -32 1 96.38 774 VAL A O 1
ATOM 5914 N N . TRP A 1 775 ? -6.102 -46.312 -33.375 1 96 775 TRP A N 1
ATOM 5915 C CA . TRP A 1 775 ? -6.363 -47.219 -34.5 1 96 775 TRP A CA 1
ATOM 5916 C C . TRP A 1 775 ? -5.105 -47.969 -34.875 1 96 775 TRP A C 1
ATOM 5918 O O . TRP A 1 775 ? -5.156 -49.188 -35.094 1 96 775 TRP A O 1
ATOM 5928 N N . THR A 1 776 ? -4.004 -47.312 -35 1 95.31 776 THR A N 1
ATOM 5929 C CA . THR A 1 776 ? -2.732 -47.938 -35.344 1 95.31 776 THR A CA 1
ATOM 5930 C C . THR A 1 776 ? -2.355 -49.031 -34.344 1 95.31 776 THR A C 1
ATOM 5932 O O . THR A 1 776 ? -1.922 -50.125 -34.719 1 95.31 776 THR A O 1
ATOM 5935 N N . ALA A 1 777 ? -2.461 -48.719 -33.094 1 95.75 777 ALA A N 1
ATOM 5936 C CA . ALA A 1 777 ? -2.152 -49.688 -32.062 1 95.75 777 ALA A CA 1
ATOM 5937 C C . ALA A 1 777 ? -3.025 -50.938 -32.188 1 95.75 777 ALA A C 1
ATOM 5939 O O . ALA A 1 777 ? -2.545 -52.062 -32.031 1 95.75 777 ALA A O 1
ATOM 5940 N N . LEU A 1 778 ? -4.305 -50.781 -32.531 1 95.12 778 LEU A N 1
ATOM 5941 C CA . LEU A 1 778 ? -5.25 -51.875 -32.688 1 95.12 778 LEU A CA 1
ATOM 5942 C C . LEU A 1 778 ? -4.895 -52.75 -33.875 1 95.12 778 LEU A C 1
ATOM 5944 O O . LEU A 1 778 ? -4.984 -53.969 -33.812 1 95.12 778 LEU A O 1
ATOM 5948 N N . GLN A 1 779 ? -4.5 -52.062 -34.875 1 94.62 779 GLN A N 1
ATOM 5949 C CA . GLN A 1 779 ? -4.23 -52.75 -36.156 1 94.62 779 GLN A CA 1
ATOM 5950 C C . GLN A 1 779 ? -2.891 -53.469 -36.094 1 94.62 779 GLN A C 1
ATOM 5952 O O . GLN A 1 779 ? -2.766 -54.594 -36.594 1 94.62 779 GLN A O 1
ATOM 5957 N N . THR A 1 780 ? -1.938 -52.844 -35.531 1 94.69 780 THR A N 1
ATOM 5958 C CA . THR A 1 780 ? -0.588 -53.406 -35.562 1 94.69 780 THR A CA 1
ATOM 5959 C C . THR A 1 780 ? -0.323 -54.281 -34.344 1 94.69 780 THR A C 1
ATOM 5961 O O . THR A 1 780 ? 0.635 -55.031 -34.312 1 94.69 780 THR A O 1
ATOM 5964 N N . ARG A 1 781 ? -1.117 -54.094 -33.281 1 94.62 781 ARG A N 1
ATOM 5965 C CA . ARG A 1 781 ? -0.959 -54.812 -32 1 94.62 781 ARG A CA 1
ATOM 5966 C C . ARG A 1 781 ? 0.397 -54.5 -31.391 1 94.62 781 ARG A C 1
ATOM 5968 O O . ARG A 1 781 ? 1.046 -55.375 -30.828 1 94.62 781 ARG A O 1
ATOM 5975 N N . GLN A 1 782 ? 0.805 -53.219 -31.672 1 93.31 782 GLN A N 1
ATOM 5976 C CA . GLN A 1 782 ? 2.068 -52.719 -31.141 1 93.31 782 GLN A CA 1
ATOM 5977 C C . GLN A 1 782 ? 1.881 -51.375 -30.453 1 93.31 782 GLN A C 1
ATOM 5979 O O . GLN A 1 782 ? 0.938 -50.625 -30.766 1 93.31 782 GLN A O 1
ATOM 5984 N N . SER A 1 783 ? 2.766 -51.156 -29.484 1 93.25 783 SER A N 1
ATOM 5985 C CA . SER A 1 783 ? 2.793 -49.812 -28.875 1 93.25 783 SER A CA 1
ATOM 5986 C C . SER A 1 783 ? 3.078 -48.719 -29.906 1 93.25 783 SER A C 1
ATOM 5988 O O . SER A 1 783 ? 3.738 -49 -30.906 1 93.25 783 SER A O 1
ATOM 5990 N N . VAL A 1 784 ? 2.502 -47.625 -29.641 1 91.56 784 VAL A N 1
ATOM 5991 C CA . VAL A 1 784 ? 2.688 -46.5 -30.547 1 91.56 784 VAL A CA 1
ATOM 5992 C C . VAL A 1 784 ? 3.41 -45.344 -29.828 1 91.56 784 VAL A C 1
ATOM 5994 O O . VAL A 1 784 ? 2.932 -44.875 -28.797 1 91.56 784 VAL A O 1
ATOM 5997 N N . SER A 1 785 ? 4.621 -45.031 -30.312 1 86.38 785 SER A N 1
ATOM 5998 C CA . SER A 1 785 ? 5.422 -44 -29.688 1 86.38 785 SER A CA 1
ATOM 5999 C C . SER A 1 785 ? 5.855 -42.938 -30.719 1 86.38 785 SER A C 1
ATOM 6001 O O . SER A 1 785 ? 5.852 -43.219 -31.922 1 86.38 785 SER A O 1
ATOM 6003 N N . GLY A 1 786 ? 6.238 -41.781 -30.188 1 73.19 786 GLY A N 1
ATOM 6004 C CA . GLY A 1 786 ? 6.816 -40.719 -31.016 1 73.19 786 GLY A CA 1
ATOM 6005 C C . GLY A 1 786 ? 5.789 -39.719 -31.5 1 73.19 786 GLY A C 1
ATOM 6006 O O . GLY A 1 786 ? 4.586 -39.906 -31.297 1 73.19 786 GLY A O 1
ATOM 6007 N N . ALA A 1 787 ? 6.324 -38.5 -31.891 1 61.03 787 ALA A N 1
ATOM 6008 C CA . ALA A 1 787 ? 5.453 -37.469 -32.406 1 61.03 787 ALA A CA 1
ATOM 6009 C C . ALA A 1 787 ? 4.75 -37.906 -33.688 1 61.03 787 ALA A C 1
ATOM 6011 O O . ALA A 1 787 ? 5.328 -38.625 -34.5 1 61.03 787 ALA A O 1
ATOM 6012 N N . PRO A 1 788 ? 3.334 -37.781 -33.719 1 51.75 788 PRO A N 1
ATOM 6013 C CA . PRO A 1 788 ? 2.672 -38.156 -34.969 1 51.75 788 PRO A CA 1
ATOM 6014 C C . PRO A 1 788 ? 3.355 -37.594 -36.219 1 51.75 788 PRO A C 1
ATOM 6016 O O . PRO A 1 788 ? 3.924 -36.5 -36.156 1 51.75 788 PRO A O 1
ATOM 6019 N N . PRO A 1 789 ? 3.596 -38.438 -37.188 1 45.09 789 PRO A N 1
ATOM 6020 C CA . PRO A 1 789 ? 4.207 -37.938 -38.406 1 45.09 789 PRO A CA 1
ATOM 6021 C C . PRO A 1 789 ? 3.518 -36.688 -38.938 1 45.09 789 PRO A C 1
ATOM 6023 O O . PRO A 1 789 ? 2.307 -36.5 -38.781 1 45.09 789 PRO A O 1
ATOM 6026 N N . VAL A 1 790 ? 4.047 -35.406 -38.781 1 45.44 790 VAL A N 1
ATOM 6027 C CA . VAL A 1 790 ? 3.459 -34.281 -39.469 1 45.44 790 VAL A CA 1
ATOM 6028 C C . VAL A 1 790 ? 3.248 -34.625 -40.938 1 45.44 790 VAL A C 1
ATOM 6030 O O . VAL A 1 790 ? 4.18 -35.062 -41.625 1 45.44 790 VAL A O 1
ATOM 6033 N N . GLY A 1 791 ? 2.121 -35.156 -41.281 1 36.88 791 GLY A N 1
ATOM 6034 C CA . GLY A 1 791 ? 1.873 -35.375 -42.688 1 36.88 791 GLY A CA 1
ATOM 6035 C C . GLY A 1 791 ? 2.469 -34.281 -43.594 1 36.88 791 GLY A C 1
ATOM 6036 O O . GLY A 1 791 ? 2.521 -33.125 -43.219 1 36.88 791 GLY A O 1
ATOM 6037 N N . ARG A 1 792 ? 3.527 -34.688 -44.344 1 35.91 792 ARG A N 1
ATOM 6038 C CA . ARG A 1 792 ? 3.82 -33.812 -45.469 1 35.91 792 ARG A CA 1
ATOM 6039 C C . ARG A 1 792 ? 2.537 -33.312 -46.125 1 35.91 792 ARG A C 1
ATOM 6041 O O . ARG A 1 792 ? 1.714 -34.094 -46.562 1 35.91 792 ARG A O 1
ATOM 6048 N N . SER A 1 793 ? 1.921 -32.25 -45.562 1 27.89 793 SER A N 1
ATOM 6049 C CA . SER A 1 793 ? 1.082 -31.719 -46.625 1 27.89 793 SER A CA 1
ATOM 6050 C C . SER A 1 793 ? 1.896 -31.453 -47.875 1 27.89 793 SER A C 1
ATOM 6052 O O . SER A 1 793 ? 3.035 -30.984 -47.812 1 27.89 793 SER A O 1
ATOM 6054 N N . MET B 1 1 ? 32.062 4.539 15.961 1 51.88 1 MET B N 1
ATOM 6055 C CA . MET B 1 1 ? 31.375 5.234 14.867 1 51.88 1 MET B CA 1
ATOM 6056 C C . MET B 1 1 ? 31.094 6.684 15.242 1 51.88 1 MET B C 1
ATOM 6058 O O . MET B 1 1 ? 30.531 6.957 16.312 1 51.88 1 MET B O 1
ATOM 6062 N N . THR B 1 2 ? 31.734 7.605 14.539 1 60.78 2 THR B N 1
ATOM 6063 C CA . THR B 1 2 ? 31.797 9.023 14.859 1 60.78 2 THR B CA 1
ATOM 6064 C C . THR B 1 2 ? 30.578 9.766 14.289 1 60.78 2 THR B C 1
ATOM 6066 O O . THR B 1 2 ? 29.859 9.219 13.461 1 60.78 2 THR B O 1
ATOM 6069 N N . ALA B 1 3 ? 30.328 10.781 14.836 1 66.56 3 ALA B N 1
ATOM 6070 C CA . ALA B 1 3 ? 29.344 11.719 14.305 1 66.56 3 ALA B CA 1
ATOM 6071 C C . ALA B 1 3 ? 29.562 11.969 12.812 1 66.56 3 ALA B C 1
ATOM 6073 O O . ALA B 1 3 ? 28.609 12.141 12.055 1 66.56 3 ALA B O 1
ATOM 6074 N N . LEU B 1 4 ? 30.719 11.789 12.438 1 69.88 4 LEU B N 1
ATOM 6075 C CA . LEU B 1 4 ? 31.094 11.984 11.047 1 69.88 4 LEU B CA 1
ATOM 6076 C C . LEU B 1 4 ? 30.562 10.852 10.172 1 69.88 4 LEU B C 1
ATOM 6078 O O . LEU B 1 4 ? 30.125 11.086 9.039 1 69.88 4 LEU B O 1
ATOM 6082 N N . ASP B 1 5 ? 30.516 9.727 10.727 1 83.38 5 ASP B N 1
ATOM 6083 C CA . ASP B 1 5 ? 30 8.578 9.977 1 83.38 5 ASP B CA 1
ATOM 6084 C C . ASP B 1 5 ? 28.5 8.688 9.75 1 83.38 5 ASP B C 1
ATOM 6086 O O . ASP B 1 5 ? 28 8.352 8.68 1 83.38 5 ASP B O 1
ATOM 6090 N N . GLU B 1 6 ? 27.953 9.266 10.703 1 89.5 6 GLU B N 1
ATOM 6091 C CA . GLU B 1 6 ? 26.516 9.461 10.617 1 89.5 6 GLU B CA 1
ATOM 6092 C C . GLU B 1 6 ? 26.156 10.492 9.547 1 89.5 6 GLU B C 1
ATOM 6094 O O . GLU B 1 6 ? 25.266 10.258 8.727 1 89.5 6 GLU B O 1
ATOM 6099 N N . VAL B 1 7 ? 26.875 11.547 9.492 1 91 7 VAL B N 1
ATOM 6100 C CA . VAL B 1 7 ? 26.625 12.609 8.523 1 91 7 VAL B CA 1
ATOM 6101 C C . VAL B 1 7 ? 26.922 12.102 7.109 1 91 7 VAL B C 1
ATOM 6103 O O . VAL B 1 7 ? 26.234 12.461 6.156 1 91 7 VAL B O 1
ATOM 6106 N N . LYS B 1 8 ? 27.859 11.234 7.008 1 90.38 8 LYS B N 1
ATOM 6107 C CA . LYS B 1 8 ? 28.281 10.719 5.707 1 90.38 8 LYS B CA 1
ATOM 6108 C C . LYS B 1 8 ? 27.172 9.891 5.062 1 90.38 8 LYS B C 1
ATOM 6110 O O . LYS B 1 8 ? 27.016 9.883 3.838 1 90.38 8 LYS B O 1
ATOM 6115 N N . ILE B 1 9 ? 26.359 9.32 5.918 1 94.06 9 ILE B N 1
ATOM 6116 C CA . ILE B 1 9 ? 25.328 8.461 5.348 1 94.06 9 ILE B CA 1
ATOM 6117 C C . ILE B 1 9 ? 23.984 9.188 5.359 1 94.06 9 ILE B C 1
ATOM 6119 O O . ILE B 1 9 ? 22.938 8.578 5.133 1 94.06 9 ILE B O 1
ATOM 6123 N N . GLY B 1 10 ? 24.062 10.453 5.77 1 95.69 10 GLY B N 1
ATOM 6124 C CA . GLY B 1 10 ? 22.875 11.273 5.719 1 95.69 10 GLY B CA 1
ATOM 6125 C C . GLY B 1 10 ? 21.984 11.117 6.941 1 95.69 10 GLY B C 1
ATOM 6126 O O . GLY B 1 10 ? 20.766 11.117 6.832 1 95.69 10 GLY B O 1
ATOM 6127 N N . GLY B 1 11 ? 22.516 10.898 8.062 1 96.44 11 GLY B N 1
ATOM 6128 C CA . GLY B 1 11 ? 21.766 10.781 9.297 1 96.44 11 GLY B CA 1
ATOM 6129 C C . GLY B 1 11 ? 21.469 12.117 9.953 1 96.44 11 GLY B C 1
ATOM 6130 O O . GLY B 1 11 ? 21.328 13.133 9.266 1 96.44 11 GLY B O 1
ATOM 6131 N N . LEU B 1 12 ? 21.266 12.172 11.25 1 96.38 12 LEU B N 1
ATOM 6132 C CA . LEU B 1 12 ? 20.906 13.375 11.984 1 96.38 12 LEU B CA 1
ATOM 6133 C C . LEU B 1 12 ? 22 14.422 11.906 1 96.38 12 LEU B C 1
ATOM 6135 O O . LEU B 1 12 ? 23.188 14.086 11.984 1 96.38 12 LEU B O 1
ATOM 6139 N N . GLY B 1 13 ? 21.594 15.625 11.734 1 95.31 13 GLY B N 1
ATOM 6140 C CA . GLY B 1 13 ? 22.547 16.719 11.727 1 95.31 13 GLY B CA 1
ATOM 6141 C C . GLY B 1 13 ? 23.125 17.016 10.352 1 95.31 13 GLY B C 1
ATOM 6142 O O . GLY B 1 13 ? 23.719 18.078 10.133 1 95.31 13 GLY B O 1
ATOM 6143 N N . ALA B 1 14 ? 22.922 16.047 9.43 1 95.12 14 ALA B N 1
ATOM 6144 C CA . ALA B 1 14 ? 23.391 16.297 8.07 1 95.12 14 ALA B CA 1
ATOM 6145 C C . ALA B 1 14 ? 22.484 17.297 7.355 1 95.12 14 ALA B C 1
ATOM 6147 O O . ALA B 1 14 ? 21.25 17.156 7.375 1 95.12 14 ALA B O 1
ATOM 6148 N N . SER B 1 15 ? 23.078 18.312 6.734 1 95.12 15 SER B N 1
ATOM 6149 C CA . SER B 1 15 ? 22.328 19.281 5.93 1 95.12 15 SER B CA 1
ATOM 6150 C C . SER B 1 15 ? 22.109 18.766 4.512 1 95.12 15 SER B C 1
ATOM 6152 O O . SER B 1 15 ? 22.547 19.391 3.545 1 95.12 15 SER B O 1
ATOM 6154 N N . ARG B 1 16 ? 21.344 17.781 4.457 1 93.5 16 ARG B N 1
ATOM 6155 C CA . ARG B 1 16 ? 21.047 17.172 3.166 1 93.5 16 ARG B CA 1
ATOM 6156 C C . ARG B 1 16 ? 20.031 18.016 2.391 1 93.5 16 ARG B C 1
ATOM 6158 O O . ARG B 1 16 ? 19.094 18.547 2.971 1 93.5 16 ARG B O 1
ATOM 6165 N N . LEU B 1 17 ? 20.312 17.984 1.063 1 93.19 17 LEU B N 1
ATOM 6166 C CA . LEU B 1 17 ? 19.297 18.594 0.213 1 93.19 17 LEU B CA 1
ATOM 6167 C C . LEU B 1 17 ? 18.016 17.75 0.228 1 93.19 17 LEU B C 1
ATOM 6169 O O . LEU B 1 17 ? 18.062 16.531 0.341 1 93.19 17 LEU B O 1
ATOM 6173 N N . ARG B 1 18 ? 16.953 18.422 0.019 1 93.25 18 ARG B N 1
ATOM 6174 C CA . ARG B 1 18 ? 15.688 17.703 -0.005 1 93.25 18 ARG B CA 1
ATOM 6175 C C . ARG B 1 18 ? 15.609 16.781 -1.211 1 93.25 18 ARG B C 1
ATOM 6177 O O . ARG B 1 18 ? 15.82 17.203 -2.346 1 93.25 18 ARG B O 1
ATOM 6184 N N . VAL B 1 19 ? 15.258 15.547 -0.971 1 91.81 19 VAL B N 1
ATOM 6185 C CA . VAL B 1 19 ? 15.133 14.578 -2.051 1 91.81 19 VAL B CA 1
ATOM 6186 C C . VAL B 1 19 ? 13.898 14.898 -2.893 1 91.81 19 VAL B C 1
ATOM 6188 O O . VAL B 1 19 ? 13.852 14.594 -4.086 1 91.81 19 VAL B O 1
ATOM 6191 N N . GLU B 1 20 ? 12.914 15.578 -2.332 1 91.88 20 GLU B N 1
ATOM 6192 C CA . GLU B 1 20 ? 11.656 15.93 -2.988 1 91.88 20 GLU B CA 1
ATOM 6193 C C . GLU B 1 20 ? 11.883 16.938 -4.105 1 91.88 20 GLU B C 1
ATOM 6195 O O . GLU B 1 20 ? 11.117 17 -5.07 1 91.88 20 GLU B O 1
ATOM 6200 N N . ASP B 1 21 ? 12.859 17.719 -3.996 1 91.38 21 ASP B N 1
ATOM 6201 C CA . ASP B 1 21 ? 13.047 18.875 -4.867 1 91.38 21 ASP B CA 1
ATOM 6202 C C . ASP B 1 21 ? 13.281 18.453 -6.312 1 91.38 21 ASP B C 1
ATOM 6204 O O . ASP B 1 21 ? 12.906 19.156 -7.246 1 91.38 21 ASP B O 1
ATOM 6208 N N . GLN B 1 22 ? 13.797 17.281 -6.484 1 87.75 22 GLN B N 1
ATOM 6209 C CA . GLN B 1 22 ? 14.125 16.844 -7.836 1 87.75 22 GLN B CA 1
ATOM 6210 C C . GLN B 1 22 ? 12.875 16.797 -8.711 1 87.75 22 GLN B C 1
ATOM 6212 O O . GLN B 1 22 ? 12.898 17.266 -9.859 1 87.75 22 GLN B O 1
ATOM 6217 N N . ARG B 1 23 ? 11.797 16.25 -8.195 1 89.88 23 ARG B N 1
ATOM 6218 C CA . ARG B 1 23 ? 10.594 16.156 -9.016 1 89.88 23 ARG B CA 1
ATOM 6219 C C . ARG B 1 23 ? 9.914 17.516 -9.164 1 89.88 23 ARG B C 1
ATOM 6221 O O . ARG B 1 23 ? 9.367 17.828 -10.219 1 89.88 23 ARG B O 1
ATOM 6228 N N . PHE B 1 24 ? 10.07 18.422 -8.211 1 91 24 PHE B N 1
ATOM 6229 C CA . PHE B 1 24 ? 9.375 19.703 -8.281 1 91 24 PHE B CA 1
ATOM 6230 C C . PHE B 1 24 ? 10.102 20.656 -9.211 1 91 24 PHE B C 1
ATOM 6232 O O . PHE B 1 24 ? 9.469 21.344 -10.016 1 91 24 PHE B O 1
ATOM 6239 N N . VAL B 1 25 ? 11.398 20.672 -9.133 1 90.5 25 VAL B N 1
ATOM 6240 C CA . VAL B 1 25 ? 12.195 21.609 -9.93 1 90.5 25 VAL B CA 1
ATOM 6241 C C . VAL B 1 25 ? 12.125 21.219 -11.406 1 90.5 25 VAL B C 1
ATOM 6243 O O . VAL B 1 25 ? 12.234 22.062 -12.289 1 90.5 25 VAL B O 1
ATOM 6246 N N . ARG B 1 26 ? 11.781 19.969 -11.648 1 87.19 26 ARG B N 1
ATOM 6247 C CA . ARG B 1 26 ? 11.75 19.469 -13.023 1 87.19 26 ARG B CA 1
ATOM 6248 C C . ARG B 1 26 ? 10.32 19.453 -13.555 1 87.19 26 ARG B C 1
ATOM 6250 O O . ARG B 1 26 ? 10.07 18.922 -14.641 1 87.19 26 ARG B O 1
ATOM 6257 N N . GLY B 1 27 ? 9.422 20 -12.797 1 87.75 27 GLY B N 1
ATOM 6258 C CA . GLY B 1 27 ? 8.031 20.062 -13.219 1 87.75 27 GLY B CA 1
ATOM 6259 C C . GLY B 1 27 ? 7.352 18.719 -13.242 1 87.75 27 GLY B C 1
ATOM 6260 O O . GLY B 1 27 ? 6.426 18.484 -14.023 1 87.75 27 GLY B O 1
ATOM 6261 N N . ARG B 1 28 ? 7.863 17.859 -12.406 1 87.81 28 ARG B N 1
ATOM 6262 C CA . ARG B 1 28 ? 7.348 16.5 -12.406 1 87.81 28 ARG B CA 1
ATOM 6263 C C . ARG B 1 28 ? 6.562 16.203 -11.133 1 87.81 28 ARG B C 1
ATOM 6265 O O . ARG B 1 28 ? 6.312 15.047 -10.805 1 87.81 28 ARG B O 1
ATOM 6272 N N . GLY B 1 29 ? 6.258 17.219 -10.43 1 89.81 29 GLY B N 1
ATOM 6273 C CA . GLY B 1 29 ? 5.34 17.031 -9.32 1 89.81 29 GLY B CA 1
ATOM 6274 C C . GLY B 1 29 ? 3.939 16.656 -9.766 1 89.81 29 GLY B C 1
ATOM 6275 O O . GLY B 1 29 ? 3.518 17 -10.867 1 89.81 29 GLY B O 1
ATOM 6276 N N . THR B 1 30 ? 3.266 15.844 -8.961 1 91.81 30 THR B N 1
ATOM 6277 C CA . THR B 1 30 ? 1.882 15.477 -9.242 1 91.81 30 THR B CA 1
ATOM 6278 C C . THR B 1 30 ? 0.937 16.109 -8.227 1 91.81 30 THR B C 1
ATOM 6280 O O . THR B 1 30 ? 0.597 15.477 -7.219 1 91.81 30 THR B O 1
ATOM 6283 N N . TYR B 1 31 ? 0.527 17.281 -8.594 1 95.75 31 TYR B N 1
ATOM 6284 C CA . TYR B 1 31 ? -0.481 17.938 -7.77 1 95.75 31 TYR B CA 1
ATOM 6285 C C . TYR B 1 31 ? -1.884 17.484 -8.164 1 95.75 31 TYR B C 1
ATOM 6287 O O . TYR B 1 31 ? -2.055 16.734 -9.125 1 95.75 31 TYR B O 1
ATOM 6295 N N . LEU B 1 32 ? -2.848 17.906 -7.418 1 96.69 32 LEU B N 1
ATOM 6296 C CA . LEU B 1 32 ? -4.207 17.422 -7.633 1 96.69 32 LEU B CA 1
ATOM 6297 C C . LEU B 1 32 ? -4.668 17.703 -9.055 1 96.69 32 LEU B C 1
ATOM 6299 O O . LEU B 1 32 ? -5.246 16.844 -9.719 1 96.69 32 LEU B O 1
ATOM 6303 N N . ASP B 1 33 ? -4.426 18.891 -9.547 1 95.81 33 ASP B N 1
ATOM 6304 C CA . ASP B 1 33 ? -4.918 19.297 -10.859 1 95.81 33 ASP B CA 1
ATOM 6305 C C . ASP B 1 33 ? -4.211 18.531 -11.977 1 95.81 33 ASP B C 1
ATOM 6307 O O . ASP B 1 33 ? -4.68 18.5 -13.109 1 95.81 33 ASP B O 1
ATOM 6311 N N . ASP B 1 34 ? -3.082 17.922 -11.695 1 94.12 34 ASP B N 1
ATOM 6312 C CA . ASP B 1 34 ? -2.33 17.141 -12.672 1 94.12 34 ASP B CA 1
ATOM 6313 C C . ASP B 1 34 ? -2.967 15.766 -12.875 1 94.12 34 ASP B C 1
ATOM 6315 O O . ASP B 1 34 ? -2.658 15.07 -13.844 1 94.12 34 ASP B O 1
ATOM 6319 N N . ILE B 1 35 ? -3.811 15.352 -11.984 1 94.75 35 ILE B N 1
ATOM 6320 C CA . ILE B 1 35 ? -4.43 14.031 -12.055 1 94.75 35 ILE B CA 1
ATOM 6321 C C . ILE B 1 35 ? -5.5 14.023 -13.148 1 94.75 35 ILE B C 1
ATOM 6323 O O . ILE B 1 35 ? -6.402 14.859 -13.148 1 94.75 35 ILE B O 1
ATOM 6327 N N . LYS B 1 36 ? -5.375 13.18 -14.133 1 93.44 36 LYS B N 1
ATOM 6328 C CA . LYS B 1 36 ? -6.328 12.953 -15.219 1 93.44 36 LYS B CA 1
ATOM 6329 C C . LYS B 1 36 ? -6.738 11.484 -15.297 1 93.44 36 LYS B C 1
ATOM 6331 O O . LYS B 1 36 ? -5.883 10.602 -15.375 1 93.44 36 LYS B O 1
ATOM 6336 N N . LEU B 1 37 ? -8.008 11.227 -15.109 1 92.81 37 LEU B N 1
ATOM 6337 C CA . LEU B 1 37 ? -8.547 9.875 -15.195 1 92.81 37 LEU B CA 1
ATOM 6338 C C . LEU B 1 37 ? -9.414 9.711 -16.438 1 92.81 37 L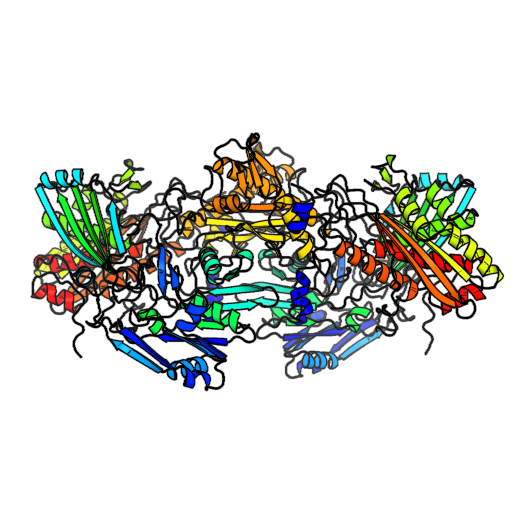EU B C 1
ATOM 6340 O O . LEU B 1 37 ? -9.969 10.695 -16.953 1 92.81 37 LEU B O 1
ATOM 6344 N N . PRO B 1 38 ? -9.492 8.508 -16.984 1 87.06 38 PRO B N 1
ATOM 6345 C CA . PRO B 1 38 ? -10.344 8.289 -18.156 1 87.06 38 PRO B CA 1
ATOM 6346 C C . PRO B 1 38 ? -11.805 8.648 -17.906 1 87.06 38 PRO B C 1
ATOM 6348 O O . PRO B 1 38 ? -12.391 8.203 -16.906 1 87.06 38 PRO B O 1
ATOM 6351 N N . GLY B 1 39 ? -12.414 9.461 -18.766 1 92.38 39 GLY B N 1
ATOM 6352 C CA . GLY B 1 39 ? -13.828 9.805 -18.688 1 92.38 39 GLY B CA 1
ATOM 6353 C C . GLY B 1 39 ? -14.125 10.828 -17.594 1 92.38 39 GLY B C 1
ATOM 6354 O O . GLY B 1 39 ? -15.281 11.008 -17.203 1 92.38 39 GLY B O 1
ATOM 6355 N N . MET B 1 40 ? -13.141 11.453 -17.141 1 96.31 40 MET B N 1
ATOM 6356 C CA . MET B 1 40 ? -13.25 12.367 -16.016 1 96.31 40 MET B CA 1
ATOM 6357 C C . MET B 1 40 ? -14.141 13.555 -16.359 1 96.31 40 MET B C 1
ATOM 6359 O O . MET B 1 40 ? -14.047 14.102 -17.469 1 96.31 40 MET B O 1
ATOM 6363 N N . LEU B 1 41 ? -15.078 13.938 -15.484 1 98.56 41 LEU B N 1
ATOM 6364 C CA . LEU B 1 41 ? -15.938 15.117 -15.562 1 98.56 41 LEU B CA 1
ATOM 6365 C C . LEU B 1 41 ? -15.406 16.234 -14.664 1 98.56 41 LEU B C 1
ATOM 6367 O O . LEU B 1 41 ? -14.5 16 -13.859 1 98.56 41 LEU B O 1
ATOM 6371 N N . TYR B 1 42 ? -15.984 17.406 -14.891 1 98.62 42 TYR B N 1
ATOM 6372 C CA . TYR B 1 42 ? -15.523 18.578 -14.172 1 98.62 42 TYR B CA 1
ATOM 6373 C C . TYR B 1 42 ? -16.688 19.266 -13.445 1 98.62 42 TYR B C 1
ATOM 6375 O O . TYR B 1 42 ? -17.781 19.359 -13.977 1 98.62 42 TYR B O 1
ATOM 6383 N N . MET B 1 43 ? -16.344 19.703 -12.234 1 98.44 43 MET B N 1
ATOM 6384 C CA . MET B 1 43 ? -17.375 20.25 -11.352 1 98.44 43 MET B CA 1
ATOM 6385 C C . MET B 1 43 ? -17.078 21.719 -11.039 1 98.44 43 MET B C 1
ATOM 6387 O O . MET B 1 43 ? -15.922 22.094 -10.836 1 98.44 43 MET B O 1
ATOM 6391 N N . GLU B 1 44 ? -18.125 22.531 -11.016 1 98.12 44 GLU B N 1
ATOM 6392 C CA . GLU B 1 44 ? -18.094 23.922 -10.578 1 98.12 44 GLU B CA 1
ATOM 6393 C C . GLU B 1 44 ? -19.234 24.219 -9.602 1 98.12 44 GLU B C 1
ATOM 6395 O O . GLU B 1 44 ? -20.219 23.484 -9.562 1 98.12 44 GLU B O 1
ATOM 6400 N N . ILE B 1 45 ? -19.031 25.266 -8.773 1 97.94 45 ILE B N 1
ATOM 6401 C CA . ILE B 1 45 ? -19.984 25.578 -7.707 1 97.94 45 ILE B CA 1
ATOM 6402 C C . ILE B 1 45 ? -20.5 27 -7.871 1 97.94 45 ILE B C 1
ATOM 6404 O O . ILE B 1 45 ? -19.719 27.938 -8.062 1 97.94 45 ILE B O 1
ATOM 6408 N N . VAL B 1 46 ? -21.844 27.156 -7.848 1 98.06 46 VAL B N 1
ATOM 6409 C CA . VAL B 1 46 ? -22.453 28.469 -7.715 1 98.06 46 VAL B CA 1
ATOM 6410 C C . VAL B 1 46 ? -22.438 28.906 -6.25 1 98.06 46 VAL B C 1
ATOM 6412 O O . VAL B 1 46 ? -22.984 28.203 -5.387 1 98.06 46 VAL B O 1
ATOM 6415 N N . ARG B 1 47 ? -21.844 30.062 -5.938 1 96.81 47 ARG B N 1
ATOM 6416 C CA . ARG B 1 47 ? -21.703 30.562 -4.574 1 96.81 47 ARG B CA 1
ATOM 6417 C C . ARG B 1 47 ? -22.578 31.797 -4.348 1 96.81 47 ARG B C 1
ATOM 6419 O O . ARG B 1 47 ? -22.797 32.594 -5.27 1 96.81 47 ARG B O 1
ATOM 6426 N N . SER B 1 48 ? -22.969 31.984 -3.174 1 97.44 48 SER B N 1
ATOM 6427 C CA . SER B 1 48 ? -23.812 33.125 -2.83 1 97.44 48 SER B CA 1
ATOM 6428 C C . SER B 1 48 ? -23.031 34.438 -2.938 1 97.44 48 SER B C 1
ATOM 6430 O O . SER B 1 48 ? -21.922 34.531 -2.424 1 97.44 48 SER B O 1
ATOM 6432 N N . PRO B 1 49 ? -23.625 35.406 -3.549 1 95.44 49 PRO B N 1
ATOM 6433 C CA . PRO B 1 49 ? -23.016 36.75 -3.52 1 95.44 49 PRO B CA 1
ATOM 6434 C C . PRO B 1 49 ? -23.328 37.531 -2.244 1 95.44 49 PRO B C 1
ATOM 6436 O O . PRO B 1 49 ? -22.734 38.562 -1.978 1 95.44 49 PRO B O 1
ATOM 6439 N N . LEU B 1 50 ? -24.281 37 -1.427 1 96.5 50 LEU B N 1
ATOM 6440 C CA . LEU B 1 50 ? -24.75 37.719 -0.227 1 96.5 50 LEU B CA 1
ATOM 6441 C C . LEU B 1 50 ? -24.281 36.969 1.03 1 96.5 50 LEU B C 1
ATOM 6443 O O . LEU B 1 50 ? -24.219 35.75 1.047 1 96.5 50 LEU B O 1
ATOM 6447 N N . ALA B 1 51 ? -24.094 37.75 2.098 1 96.81 51 ALA B N 1
ATOM 6448 C CA . ALA B 1 51 ? -23.625 37.188 3.357 1 96.81 51 ALA B CA 1
ATOM 6449 C C . ALA B 1 51 ? -24.781 36.531 4.137 1 96.81 51 ALA B C 1
ATOM 6451 O O . ALA B 1 51 ? -24.578 35.625 4.922 1 96.81 51 ALA B O 1
ATOM 6452 N N . HIS B 1 52 ? -25.969 37.094 4.004 1 97.44 52 HIS B N 1
ATOM 6453 C CA . HIS B 1 52 ? -27.141 36.625 4.734 1 97.44 52 HIS B CA 1
ATOM 6454 C C . HIS B 1 52 ? -28.422 36.875 3.934 1 97.44 52 HIS B C 1
ATOM 6456 O O . HIS B 1 52 ? -28.766 38 3.637 1 97.44 52 HIS B O 1
ATOM 6462 N N . ALA B 1 53 ? -29.016 35.781 3.525 1 98.06 53 ALA B N 1
ATOM 6463 C CA . ALA B 1 53 ? -30.219 35.906 2.705 1 98.06 53 ALA B CA 1
ATOM 6464 C C . ALA B 1 53 ? -31.016 34.594 2.689 1 98.06 53 ALA B C 1
ATOM 6466 O O . ALA B 1 53 ? -30.453 33.531 2.781 1 98.06 53 ALA B O 1
ATOM 6467 N N . ARG B 1 54 ? -32.281 34.656 2.52 1 97.94 54 ARG B N 1
ATOM 6468 C CA . ARG B 1 54 ? -33.125 33.5 2.238 1 97.94 54 ARG B CA 1
ATOM 6469 C C . ARG B 1 54 ? -33.125 33.188 0.75 1 97.94 54 ARG B C 1
ATOM 6471 O O . ARG B 1 54 ? -33.188 34.094 -0.09 1 97.94 54 ARG B O 1
ATOM 6478 N N . ILE B 1 55 ? -33.031 31.922 0.471 1 97.56 55 ILE B N 1
ATOM 6479 C CA . ILE B 1 55 ? -33.156 31.484 -0.913 1 97.56 55 ILE B CA 1
ATOM 6480 C C . ILE B 1 55 ? -34.656 31.297 -1.235 1 97.56 55 ILE B C 1
ATOM 6482 O O . ILE B 1 55 ? -35.281 30.391 -0.697 1 97.56 55 ILE B O 1
ATOM 6486 N N . THR B 1 56 ? -35.219 32.031 -2.201 1 97.25 56 THR B N 1
ATOM 6487 C CA . THR B 1 56 ? -36.656 31.984 -2.477 1 97.25 56 THR B CA 1
ATOM 6488 C C . THR B 1 56 ? -36.938 31.141 -3.715 1 97.25 56 THR B C 1
ATOM 6490 O O . THR B 1 56 ? -38.031 30.594 -3.867 1 97.25 56 THR B O 1
ATOM 6493 N N . ARG B 1 57 ? -35.906 31.078 -4.562 1 96.75 57 ARG B N 1
ATOM 6494 C CA . ARG B 1 57 ? -36.094 30.297 -5.781 1 96.75 57 ARG B CA 1
ATOM 6495 C C . ARG B 1 57 ? -34.75 29.922 -6.395 1 96.75 57 ARG B C 1
ATOM 6497 O O . ARG B 1 57 ? -33.812 30.75 -6.422 1 96.75 57 ARG B O 1
ATOM 6504 N N . ILE B 1 58 ? -34.625 28.672 -6.844 1 97.81 58 ILE B N 1
ATOM 6505 C CA . ILE B 1 58 ? -33.5 28.203 -7.664 1 97.81 58 ILE B CA 1
ATOM 6506 C C . ILE B 1 58 ? -34.031 27.578 -8.953 1 97.81 58 ILE B C 1
ATOM 6508 O O . ILE B 1 58 ? -34.812 26.641 -8.914 1 97.81 58 ILE B O 1
ATOM 6512 N N . ASP B 1 59 ? -33.688 28.125 -10.086 1 97.88 59 ASP B N 1
ATOM 6513 C CA . ASP B 1 59 ? -34.031 27.578 -11.391 1 97.88 59 ASP B CA 1
ATOM 6514 C C . ASP B 1 59 ? -32.812 27.062 -12.125 1 97.88 59 ASP B C 1
ATOM 6516 O O . ASP B 1 59 ? -31.938 27.859 -12.516 1 97.88 59 ASP B O 1
ATOM 6520 N N . THR B 1 60 ? -32.719 25.766 -12.297 1 98.31 60 THR B N 1
ATOM 6521 C CA . THR B 1 60 ? -31.562 25.141 -12.922 1 98.31 60 THR B CA 1
ATOM 6522 C C . THR B 1 60 ? -31.875 24.719 -14.352 1 98.31 60 THR B C 1
ATOM 6524 O O . THR B 1 60 ? -31.078 24.062 -15 1 98.31 60 THR B O 1
ATOM 6527 N N . SER B 1 61 ? -33 25.031 -14.914 1 98.19 61 SER B N 1
ATOM 6528 C CA . SER B 1 61 ? -33.469 24.531 -16.203 1 98.19 61 SER B CA 1
ATOM 6529 C C . SER B 1 61 ? -32.531 24.922 -17.328 1 98.19 61 SER B C 1
ATOM 6531 O O . SER B 1 61 ? -32.219 24.094 -18.188 1 98.19 61 SER B O 1
ATOM 6533 N N . LYS B 1 62 ? -32.094 26.109 -17.312 1 98.38 62 LYS B N 1
ATOM 6534 C CA . LYS B 1 62 ? -31.188 26.594 -18.359 1 98.38 62 LYS B CA 1
ATOM 6535 C C . LYS B 1 62 ? -29.844 25.859 -18.312 1 98.38 62 LYS B C 1
ATOM 6537 O O . LYS B 1 62 ? -29.219 25.625 -19.344 1 98.38 62 LYS B O 1
ATOM 6542 N N . ALA B 1 63 ? -29.359 25.547 -17.125 1 98.56 63 ALA B N 1
ATOM 6543 C CA . ALA B 1 63 ? -28.094 24.812 -16.984 1 98.56 63 ALA B CA 1
ATOM 6544 C C . ALA B 1 63 ? -28.203 23.422 -17.594 1 98.56 63 ALA B C 1
ATOM 6546 O O . ALA B 1 63 ? -27.281 22.984 -18.281 1 98.56 63 ALA B O 1
ATOM 6547 N N . TRP B 1 64 ? -29.312 22.781 -17.391 1 97.88 64 TRP B N 1
ATOM 6548 C CA . TRP B 1 64 ? -29.516 21.422 -17.875 1 97.88 64 TRP B CA 1
ATOM 6549 C C . TRP B 1 64 ? -29.562 21.391 -19.406 1 97.88 64 TRP B C 1
ATOM 6551 O O . TRP B 1 64 ? -29.297 20.359 -20.016 1 97.88 64 TRP B O 1
ATOM 6561 N N . GLN B 1 65 ? -29.859 22.484 -20.031 1 97.56 65 GLN B N 1
ATOM 6562 C CA . GLN B 1 65 ? -30.031 22.547 -21.484 1 97.56 65 GLN B CA 1
ATOM 6563 C C . GLN B 1 65 ? -28.688 22.75 -22.172 1 97.56 65 GLN B C 1
ATOM 6565 O O . GLN B 1 65 ? -28.578 22.594 -23.391 1 97.56 65 GLN B O 1
ATOM 6570 N N . ILE B 1 66 ? -27.688 23.016 -21.469 1 98.31 66 ILE B N 1
ATOM 6571 C CA . ILE B 1 66 ? -26.375 23.234 -22.047 1 98.31 66 ILE B CA 1
ATOM 6572 C C . ILE B 1 66 ? -25.734 21.891 -22.406 1 98.31 66 ILE B C 1
ATOM 6574 O O . ILE B 1 66 ? -25.547 21.031 -21.547 1 98.31 66 ILE B O 1
ATOM 6578 N N . PRO B 1 67 ? -25.391 21.719 -23.734 1 98.06 67 PRO B N 1
ATOM 6579 C CA . PRO B 1 67 ? -24.719 20.469 -24.109 1 98.06 67 PRO B CA 1
ATOM 6580 C C . PRO B 1 67 ? -23.438 20.219 -23.328 1 98.06 67 PRO B C 1
ATOM 6582 O O . PRO B 1 67 ? -22.594 21.109 -23.219 1 98.06 67 PRO B O 1
ATOM 6585 N N . GLY B 1 68 ? -23.344 19.047 -22.75 1 98.25 68 GLY B N 1
ATOM 6586 C CA . GLY B 1 68 ? -22.156 18.688 -22 1 98.25 68 GLY B CA 1
ATOM 6587 C C . GLY B 1 68 ? -22.359 18.703 -20.5 1 98.25 68 GLY B C 1
ATOM 6588 O O . GLY B 1 68 ? -21.562 18.125 -19.75 1 98.25 68 GLY B O 1
ATOM 6589 N N . VAL B 1 69 ? -23.422 19.422 -20.062 1 98.69 69 VAL B N 1
ATOM 6590 C CA . VAL B 1 69 ? -23.75 19.344 -18.641 1 98.69 69 VAL B CA 1
ATOM 6591 C C . VAL B 1 69 ? -24.328 17.969 -18.312 1 98.69 69 VAL B C 1
ATOM 6593 O O . VAL B 1 69 ? -25.234 17.484 -19 1 98.69 69 VAL B O 1
ATOM 6596 N N . ARG B 1 70 ? -23.734 17.297 -17.297 1 98.56 70 ARG B N 1
ATOM 6597 C CA . ARG B 1 70 ? -24.109 15.922 -16.984 1 98.56 70 ARG B CA 1
ATOM 6598 C C . ARG B 1 70 ? -24.906 15.836 -15.695 1 98.56 70 ARG B C 1
ATOM 6600 O O . ARG B 1 70 ? -25.625 14.867 -15.469 1 98.56 70 ARG B O 1
ATOM 6607 N N . LEU B 1 71 ? -24.75 16.828 -14.797 1 98.31 71 LEU B N 1
ATOM 6608 C CA . LEU B 1 71 ? -25.406 16.797 -13.492 1 98.31 71 LEU B CA 1
ATOM 6609 C C . LEU B 1 71 ? -25.531 18.188 -12.906 1 98.31 71 LEU B C 1
ATOM 6611 O O . LEU B 1 71 ? -24.625 19.016 -13.047 1 98.31 71 LEU B O 1
ATOM 6615 N N . VAL B 1 72 ? -26.672 18.562 -12.352 1 98.5 72 VAL B N 1
ATOM 6616 C CA . VAL B 1 72 ? -26.891 19.766 -11.547 1 98.5 72 VAL B CA 1
ATOM 6617 C C . VAL B 1 72 ? -27.453 19.375 -10.188 1 98.5 72 VAL B C 1
ATOM 6619 O O . VAL B 1 72 ? -28.484 18.703 -10.109 1 98.5 72 VAL B O 1
ATOM 6622 N N . LEU B 1 73 ? -26.75 19.75 -9.102 1 97 73 LEU B N 1
ATOM 6623 C CA . LEU B 1 73 ? -27.172 19.391 -7.746 1 97 73 LEU B CA 1
ATOM 6624 C C . LEU B 1 73 ? -27.594 20.625 -6.973 1 97 73 LEU B C 1
ATOM 6626 O O . LEU B 1 73 ? -26.906 21.641 -6.977 1 97 73 LEU B O 1
ATOM 6630 N N . THR B 1 74 ? -28.75 20.562 -6.379 1 96.5 74 THR B N 1
ATOM 6631 C CA . THR B 1 74 ? -29.234 21.609 -5.488 1 96.5 74 THR B CA 1
ATOM 6632 C C . THR B 1 74 ? -29.281 21.109 -4.047 1 96.5 74 THR B C 1
ATOM 6634 O O . THR B 1 74 ? -29.141 19.922 -3.793 1 96.5 74 THR B O 1
ATOM 6637 N N . GLY B 1 75 ? -29.422 22.125 -3.145 1 94.75 75 GLY B N 1
ATOM 6638 C CA . GLY B 1 75 ? -29.547 21.75 -1.742 1 94.75 75 GLY B CA 1
ATOM 6639 C C . GLY B 1 75 ? -30.719 20.828 -1.469 1 94.75 75 GLY B C 1
ATOM 6640 O O . GLY B 1 75 ? -30.641 19.938 -0.624 1 94.75 75 GLY B O 1
ATOM 6641 N N . GLU B 1 76 ? -31.75 20.984 -2.135 1 92.94 76 GLU B N 1
ATOM 6642 C CA . GLU B 1 76 ? -32.938 20.156 -1.979 1 92.94 76 GLU B CA 1
ATOM 6643 C C . GLU B 1 76 ? -32.656 18.703 -2.385 1 92.94 76 GLU B C 1
ATOM 6645 O O . GLU B 1 76 ? -33.125 17.766 -1.733 1 92.94 76 GLU B O 1
ATOM 6650 N N . MET B 1 77 ? -31.969 18.578 -3.428 1 90.06 77 MET B N 1
ATOM 6651 C CA . MET B 1 77 ? -31.594 17.234 -3.891 1 90.06 77 MET B CA 1
ATOM 6652 C C . MET B 1 77 ? -30.719 16.531 -2.871 1 90.06 77 MET B C 1
ATOM 6654 O O . MET B 1 77 ? -30.875 15.336 -2.619 1 90.06 77 MET B O 1
ATOM 6658 N N . MET B 1 78 ? -29.844 17.297 -2.311 1 91.25 78 MET B N 1
ATOM 6659 C CA . MET B 1 78 ? -28.969 16.734 -1.286 1 91.25 78 MET B CA 1
ATOM 6660 C C . MET B 1 78 ? -29.766 16.344 -0.042 1 91.25 78 MET B C 1
ATOM 6662 O O . MET B 1 78 ? -29.469 15.336 0.597 1 91.25 78 MET B O 1
ATOM 6666 N N . ALA B 1 79 ? -30.672 17.156 0.272 1 90.62 79 ALA B N 1
ATOM 6667 C CA . ALA B 1 79 ? -31.5 16.906 1.445 1 90.62 79 ALA B CA 1
ATOM 6668 C C . ALA B 1 79 ? -32.281 15.594 1.293 1 90.62 79 ALA B C 1
ATOM 6670 O O . ALA B 1 79 ? -32.469 14.867 2.27 1 90.62 79 ALA B O 1
ATOM 6671 N N . GLN B 1 80 ? -32.656 15.297 0.131 1 88.56 80 GLN B N 1
ATOM 6672 C CA . GLN B 1 80 ? -33.406 14.07 -0.152 1 88.56 80 GLN B CA 1
ATOM 6673 C C . GLN B 1 80 ? -32.531 12.836 0.113 1 88.56 80 GLN B C 1
ATOM 6675 O O . GLN B 1 80 ? -33.062 11.75 0.372 1 88.56 80 GLN B O 1
ATOM 6680 N N . ARG B 1 81 ? -31.281 13.047 0.104 1 84.06 81 ARG B N 1
ATOM 6681 C CA . ARG B 1 81 ? -30.359 11.945 0.335 1 84.06 81 ARG B CA 1
ATOM 6682 C C . ARG B 1 81 ? -29.703 12.062 1.712 1 84.06 81 ARG B C 1
ATOM 6684 O O . ARG B 1 81 ? -28.672 11.438 1.972 1 84.06 81 ARG B O 1
ATOM 6691 N N . ASN B 1 82 ? -30.234 12.953 2.523 1 86 82 ASN B N 1
ATOM 6692 C CA . ASN B 1 82 ? -29.719 13.211 3.865 1 86 82 ASN B CA 1
ATOM 6693 C C . ASN B 1 82 ? -28.266 13.688 3.83 1 86 82 ASN B C 1
ATOM 6695 O O . ASN B 1 82 ? -27.469 13.281 4.664 1 86 82 ASN B O 1
ATOM 6699 N N . LEU B 1 83 ? -27.938 14.531 2.824 1 87.62 83 LEU B N 1
ATOM 6700 C CA . LEU B 1 83 ? -26.578 15.016 2.652 1 87.62 83 LEU B CA 1
ATOM 6701 C C . LEU B 1 83 ? -26.531 16.547 2.637 1 87.62 83 LEU B C 1
ATOM 6703 O O . LEU B 1 83 ? -25.531 17.141 2.234 1 87.62 83 LEU B O 1
ATOM 6707 N N . ALA B 1 84 ? -27.594 17.141 3.094 1 88.94 84 ALA B N 1
ATOM 6708 C CA . ALA B 1 84 ? -27.641 18.594 3.078 1 88.94 84 ALA B CA 1
ATOM 6709 C C . ALA B 1 84 ? -26.703 19.188 4.129 1 88.94 84 ALA B C 1
ATOM 6711 O O . ALA B 1 84 ? -26.25 20.328 3.996 1 88.94 84 ALA B O 1
ATOM 6712 N N . TRP B 1 85 ? -26.453 18.422 5.129 1 90.81 85 TRP B N 1
ATOM 6713 C CA . TRP B 1 85 ? -25.594 18.859 6.227 1 90.81 85 TRP B CA 1
ATOM 6714 C C . TRP B 1 85 ? -24.484 17.828 6.492 1 90.81 85 TRP B C 1
ATOM 6716 O O . TRP B 1 85 ? -24.703 16.625 6.301 1 90.81 85 TRP B O 1
ATOM 6726 N N . MET B 1 86 ? -23.344 18.281 6.824 1 88.56 86 MET B N 1
ATOM 6727 C CA . MET B 1 86 ? -22.25 17.406 7.215 1 88.56 86 MET B CA 1
ATOM 6728 C C . MET B 1 86 ? -21.734 17.766 8.602 1 88.56 86 MET B C 1
ATOM 6730 O O . MET B 1 86 ? -21.859 18.906 9.039 1 88.56 86 MET B O 1
ATOM 6734 N N . PRO B 1 87 ? -21.25 16.812 9.305 1 86.25 87 PRO B N 1
ATOM 6735 C CA . PRO B 1 87 ? -20.625 17.125 10.594 1 86.25 87 PRO B CA 1
ATOM 6736 C C . PRO B 1 87 ? -19.312 17.891 10.445 1 86.25 87 PRO B C 1
ATOM 6738 O O . PRO B 1 87 ? -18.625 17.75 9.438 1 86.25 87 PRO B O 1
ATOM 6741 N N . THR B 1 88 ? -19.094 18.781 11.422 1 87.12 88 THR B N 1
ATOM 6742 C CA . THR B 1 88 ? -17.797 19.438 11.492 1 87.12 88 THR B CA 1
ATOM 6743 C C . THR B 1 88 ? -16.891 18.734 12.508 1 87.12 88 THR B C 1
ATOM 6745 O O . THR B 1 88 ? -17.344 17.859 13.25 1 87.12 88 THR B O 1
ATOM 6748 N N . LEU B 1 89 ? -15.633 19.109 12.617 1 81.56 89 LEU B N 1
ATOM 6749 C CA . LEU B 1 89 ? -14.68 18.516 13.547 1 81.56 89 LEU B CA 1
ATOM 6750 C C . LEU B 1 89 ? -14.922 19.031 14.961 1 81.56 89 LEU B C 1
ATOM 6752 O O . LEU B 1 89 ? -14.398 18.453 15.93 1 81.56 89 LEU B O 1
ATOM 6756 N N . SER B 1 90 ? -15.82 20.016 15.18 1 86.62 90 SER B N 1
ATOM 6757 C CA . SER B 1 90 ? -16.094 20.609 16.484 1 86.62 90 SER B CA 1
ATOM 6758 C C . SER B 1 90 ? -17.5 20.281 16.953 1 86.62 90 SER B C 1
ATOM 6760 O O . SER B 1 90 ? -18.125 21.078 17.656 1 86.62 90 SER B O 1
ATOM 6762 N N . TYR B 1 91 ? -18.047 19.125 16.469 1 83.94 91 TYR B N 1
ATOM 6763 C CA . TYR B 1 91 ? -19.344 18.594 16.875 1 83.94 91 TYR B CA 1
ATOM 6764 C C . TYR B 1 91 ? -20.469 19.547 16.516 1 83.94 91 TYR B C 1
ATOM 6766 O O . TYR B 1 91 ? -21.422 19.703 17.281 1 83.94 91 TYR B O 1
ATOM 6774 N N . ASP B 1 92 ? -20.266 20.328 15.484 1 91.62 92 ASP B N 1
ATOM 6775 C CA . ASP B 1 92 ? -21.297 21.125 14.82 1 91.62 92 ASP B CA 1
ATOM 6776 C C . ASP B 1 92 ? -21.688 20.516 13.477 1 91.62 92 ASP B C 1
ATOM 6778 O O . ASP B 1 92 ? -21.375 19.359 13.195 1 91.62 92 ASP B O 1
ATOM 6782 N N . THR B 1 93 ? -22.547 21.172 12.773 1 91.81 93 THR B N 1
ATOM 6783 C CA . THR B 1 93 ? -22.891 20.797 11.406 1 91.81 93 THR B CA 1
ATOM 6784 C C . THR B 1 93 ? -22.703 21.984 10.461 1 91.81 93 THR B C 1
ATOM 6786 O O . THR B 1 93 ? -22.75 23.141 10.891 1 91.81 93 THR B O 1
ATOM 6789 N N . GLN B 1 94 ? -22.422 21.703 9.312 1 92.69 94 GLN B N 1
ATOM 6790 C CA . GLN B 1 94 ? -22.281 22.703 8.258 1 92.69 94 GLN B CA 1
ATOM 6791 C C . GLN B 1 94 ? -23.062 22.297 7.012 1 92.69 94 GLN B C 1
ATOM 6793 O O . GLN B 1 94 ? -23.094 21.125 6.648 1 92.69 94 GLN B O 1
ATOM 6798 N N . ALA B 1 95 ? -23.719 23.266 6.426 1 94 95 ALA B N 1
ATOM 6799 C CA . ALA B 1 95 ? -24.469 23 5.211 1 94 95 ALA B CA 1
ATOM 6800 C C . ALA B 1 95 ? -23.547 22.578 4.066 1 94 95 ALA B C 1
ATOM 6802 O O . ALA B 1 95 ? -22.5 23.188 3.854 1 94 95 ALA B O 1
ATOM 6803 N N . VAL B 1 96 ? -23.938 21.531 3.383 1 93.81 96 VAL B N 1
ATOM 6804 C CA . VAL B 1 96 ? -23.188 21.094 2.213 1 93.81 96 VAL B CA 1
ATOM 6805 C C . VAL B 1 96 ? -23.562 21.938 1.004 1 93.81 96 VAL B C 1
ATOM 6807 O O . VAL B 1 96 ? -22.703 22.484 0.317 1 93.81 96 VAL B O 1
ATOM 6810 N N . LEU B 1 97 ? -24.812 22.047 0.725 1 96 97 LEU B N 1
ATOM 6811 C CA . LEU B 1 97 ? -25.453 23.031 -0.141 1 96 97 LEU B CA 1
ATOM 6812 C C . LEU B 1 97 ? -26.578 23.75 0.587 1 96 97 LEU B C 1
ATOM 6814 O O . LEU B 1 97 ? -27.406 23.109 1.236 1 96 97 LEU B O 1
ATOM 6818 N N . ALA B 1 98 ? -26.547 25.047 0.456 1 96.44 98 ALA B N 1
ATOM 6819 C CA . ALA B 1 98 ? -27.578 25.812 1.153 1 96.44 98 ALA B CA 1
ATOM 6820 C C . ALA B 1 98 ? -28.969 25.438 0.662 1 96.44 98 ALA B C 1
ATOM 6822 O O . ALA B 1 98 ? -29.188 25.25 -0.539 1 96.44 98 ALA B O 1
ATOM 6823 N N . THR B 1 99 ? -29.906 25.25 1.56 1 92.56 99 THR B N 1
ATOM 6824 C CA . THR B 1 99 ? -31.281 24.875 1.23 1 92.56 99 THR B CA 1
ATOM 6825 C C . THR B 1 99 ? -32.25 26.016 1.543 1 92.56 99 THR B C 1
ATOM 6827 O O . THR B 1 99 ? -33 26.438 0.679 1 92.56 99 THR B O 1
ATOM 6830 N N . ASP B 1 100 ? -32.188 26.562 2.713 1 91.88 100 ASP B N 1
ATOM 6831 C CA . ASP B 1 100 ? -33.125 27.562 3.193 1 91.88 100 ASP B CA 1
ATOM 6832 C C . ASP B 1 100 ? -32.562 28.969 3.051 1 91.88 100 ASP B C 1
ATOM 6834 O O . ASP B 1 100 ? -33.188 29.859 2.482 1 91.88 100 ASP B O 1
ATOM 6838 N N . LYS B 1 101 ? -31.438 29.172 3.555 1 94.81 101 LYS B N 1
ATOM 6839 C CA . LYS B 1 101 ? -30.797 30.469 3.473 1 94.81 101 LYS B CA 1
ATOM 6840 C C . LYS B 1 101 ? -29.281 30.328 3.393 1 94.81 101 LYS B C 1
ATOM 6842 O O . LYS B 1 101 ? -28.734 29.266 3.695 1 94.81 101 LYS B O 1
ATOM 6847 N N . VAL B 1 102 ? -28.703 31.344 2.848 1 97.38 102 VAL B N 1
ATOM 6848 C CA . VAL B 1 102 ? -27.25 31.469 2.869 1 97.38 102 VAL B CA 1
ATOM 6849 C C . VAL B 1 102 ? -26.812 32.219 4.121 1 97.38 102 VAL B C 1
ATOM 6851 O O . VAL B 1 102 ? -27.5 33.156 4.555 1 97.38 102 VAL B O 1
ATOM 6854 N N . ARG B 1 103 ? -25.672 31.828 4.688 1 97.38 103 ARG B N 1
ATOM 6855 C CA . ARG B 1 103 ? -25.25 32.344 5.984 1 97.38 103 ARG B CA 1
ATOM 6856 C C . ARG B 1 103 ? -23.906 33.031 5.875 1 97.38 103 ARG B C 1
ATOM 6858 O O . ARG B 1 103 ? -23.375 33.562 6.871 1 97.38 103 ARG B O 1
ATOM 6865 N N . PHE B 1 104 ? -23.281 33.125 4.801 1 96.44 104 PHE B N 1
ATOM 6866 C CA . PHE B 1 104 ? -22.109 33.906 4.508 1 96.44 104 PHE B CA 1
ATOM 6867 C C . PHE B 1 104 ? -21.922 34.094 3.004 1 96.44 104 PHE B C 1
ATOM 6869 O O . PHE B 1 104 ? -22.484 33.312 2.217 1 96.44 104 PHE B O 1
ATOM 6876 N N . GLN B 1 105 ? -21.219 35.125 2.6 1 96 105 GLN B N 1
ATOM 6877 C CA . GLN B 1 105 ? -20.875 35.312 1.195 1 96 105 GLN B CA 1
ATOM 6878 C C . GLN B 1 105 ? -19.938 34.188 0.704 1 96 105 GLN B C 1
ATOM 6880 O O . GLN B 1 105 ? -18.953 33.875 1.37 1 96 105 GLN B O 1
ATOM 6885 N N . GLY B 1 106 ? -20.219 33.656 -0.45 1 95.75 106 GLY B N 1
ATOM 6886 C CA . GLY B 1 106 ? -19.375 32.594 -1.002 1 95.75 106 GLY B CA 1
ATOM 6887 C C . GLY B 1 106 ? -19.859 31.203 -0.65 1 95.75 106 GLY B C 1
ATOM 6888 O O . GLY B 1 106 ? -19.281 30.203 -1.114 1 95.75 106 GLY B O 1
ATOM 6889 N N . GLN B 1 107 ? -20.938 31.062 0.137 1 97 107 GLN B N 1
ATOM 6890 C CA . GLN B 1 107 ? -21.453 29.766 0.501 1 97 107 GLN B CA 1
ATOM 6891 C C . GLN B 1 107 ? -21.953 29 -0.729 1 97 107 GLN B C 1
ATOM 6893 O O . GLN B 1 107 ? -22.484 29.609 -1.662 1 97 107 GLN B O 1
ATOM 6898 N N . GLU B 1 108 ? -21.812 27.703 -0.751 1 97.19 108 GLU B N 1
ATOM 6899 C CA . GLU B 1 108 ? -22.203 26.859 -1.878 1 97.19 108 GLU B CA 1
ATOM 6900 C C . GLU B 1 108 ? -23.719 26.75 -1.996 1 97.19 108 GLU B C 1
ATOM 6902 O O . GLU B 1 108 ? -24.406 26.453 -1.014 1 97.19 108 GLU B O 1
ATOM 6907 N N . VAL B 1 109 ? -24.219 26.938 -3.209 1 98.12 109 VAL B N 1
ATOM 6908 C CA . VAL B 1 109 ? -25.672 26.938 -3.381 1 98.12 109 VAL B CA 1
ATOM 6909 C C . VAL B 1 109 ? -26.062 25.891 -4.41 1 98.12 109 VAL B C 1
ATOM 6911 O O . VAL B 1 109 ? -27.031 25.156 -4.207 1 98.12 109 VAL B O 1
ATOM 6914 N N . VAL B 1 110 ? -25.375 25.797 -5.555 1 98.31 110 VAL B N 1
ATOM 6915 C CA . VAL B 1 110 ? -25.656 24.844 -6.617 1 98.31 110 VAL B CA 1
ATOM 6916 C C . VAL B 1 110 ? -24.344 24.312 -7.188 1 98.31 110 VAL B C 1
ATOM 6918 O O . VAL B 1 110 ? -23.344 25.031 -7.234 1 98.31 110 VAL B O 1
ATOM 6921 N N . VAL B 1 111 ? -24.359 23.016 -7.602 1 98.12 111 VAL B N 1
ATOM 6922 C CA . VAL B 1 111 ? -23.203 22.391 -8.227 1 98.12 111 VAL B CA 1
ATOM 6923 C C . VAL B 1 111 ? -23.547 21.984 -9.664 1 98.12 111 VAL B C 1
ATOM 6925 O O . VAL B 1 111 ? -24.641 21.469 -9.922 1 98.12 111 VAL B O 1
ATOM 6928 N N . VAL B 1 112 ? -22.656 22.281 -10.578 1 98.75 112 VAL B N 1
ATOM 6929 C CA . VAL B 1 112 ? -22.797 21.844 -11.969 1 98.75 112 VAL B CA 1
ATOM 6930 C C . VAL B 1 112 ? -21.625 20.953 -12.359 1 98.75 112 VAL B C 1
ATOM 6932 O O . VAL B 1 112 ? -20.469 21.297 -12.102 1 98.75 112 VAL B O 1
ATOM 6935 N N . VAL B 1 113 ? -21.891 19.781 -12.914 1 98.75 113 VAL B N 1
ATOM 6936 C CA . VAL B 1 113 ? -20.875 18.844 -13.398 1 98.75 113 VAL B CA 1
ATOM 6937 C C . VAL B 1 113 ? -21 18.703 -14.914 1 98.75 113 VAL B C 1
ATOM 6939 O O . VAL B 1 113 ? -22.094 18.5 -15.445 1 98.75 113 VAL B O 1
ATOM 6942 N N . ALA B 1 114 ? -19.844 18.812 -15.641 1 98.88 114 ALA B N 1
ATOM 6943 C CA . ALA B 1 114 ? -19.891 18.812 -17.094 1 98.88 114 ALA B CA 1
ATOM 6944 C C . ALA B 1 114 ? -18.672 18.094 -17.688 1 98.88 114 ALA B C 1
ATOM 6946 O O . ALA B 1 114 ? -17.781 17.672 -16.953 1 98.88 114 ALA B O 1
ATOM 6947 N N . ASP B 1 115 ? -18.625 18.031 -19 1 98.12 115 ASP B N 1
ATOM 6948 C CA . ASP B 1 115 ? -17.609 17.312 -19.75 1 98.12 115 ASP B CA 1
ATOM 6949 C C . ASP B 1 115 ? -16.266 18.031 -19.719 1 98.12 115 ASP B C 1
ATOM 6951 O O . ASP B 1 115 ? -15.219 17.422 -19.891 1 98.12 115 ASP B O 1
ATOM 6955 N N . ASP B 1 116 ? -16.406 19.297 -19.531 1 95.94 116 ASP B N 1
ATOM 6956 C CA . ASP B 1 116 ? -15.195 20.109 -19.406 1 95.94 116 ASP B CA 1
ATOM 6957 C C . ASP B 1 116 ? -15.414 21.281 -18.453 1 95.94 116 ASP B C 1
ATOM 6959 O O . ASP B 1 116 ? -16.547 21.641 -18.156 1 95.94 116 ASP B O 1
ATOM 6963 N N . PRO B 1 117 ? -14.289 21.859 -18 1 96 117 PRO B N 1
ATOM 6964 C CA . PRO B 1 117 ? -14.414 22.891 -16.969 1 96 117 PRO B CA 1
ATOM 6965 C C . PRO B 1 117 ? -15.117 24.141 -17.469 1 96 117 PRO B C 1
ATOM 6967 O O . PRO B 1 117 ? -15.82 24.812 -16.719 1 96 117 PRO B O 1
ATOM 6970 N N . TYR B 1 118 ? -14.992 24.438 -18.781 1 97.31 118 TYR B N 1
ATOM 6971 C CA . TYR B 1 118 ? -15.617 25.641 -19.328 1 97.31 118 TYR B CA 1
ATOM 6972 C C . TYR B 1 118 ? -17.125 25.469 -19.453 1 97.31 118 TYR B C 1
ATOM 6974 O O . TYR B 1 118 ? -17.891 26.406 -19.188 1 97.31 118 TYR B O 1
ATOM 6982 N N . ILE B 1 119 ? -17.531 24.281 -19.781 1 98.25 119 ILE B N 1
ATOM 6983 C CA . ILE B 1 119 ? -18.953 24 -19.859 1 98.25 119 ILE B CA 1
ATOM 6984 C C . ILE B 1 119 ? -19.562 24.031 -18.453 1 98.25 119 ILE B C 1
ATOM 6986 O O . ILE B 1 119 ? -20.688 24.516 -18.281 1 98.25 119 ILE B O 1
ATOM 6990 N N . ALA B 1 120 ? -18.875 23.516 -17.5 1 98.38 120 ALA B N 1
ATOM 6991 C CA . ALA B 1 120 ? -19.359 23.562 -16.109 1 98.38 120 ALA B CA 1
ATOM 6992 C C . ALA B 1 120 ? -19.562 25 -15.656 1 98.38 120 ALA B C 1
ATOM 6994 O O . ALA B 1 120 ? -20.562 25.312 -14.992 1 98.38 120 ALA B O 1
ATOM 6995 N N . LYS B 1 121 ? -18.641 25.844 -16.016 1 97.75 121 LYS B N 1
ATOM 6996 C CA . LYS B 1 121 ? -18.75 27.266 -15.656 1 97.75 121 LYS B CA 1
ATOM 6997 C C . LYS B 1 121 ? -19.953 27.906 -16.344 1 97.75 121 LYS B C 1
ATOM 6999 O O . LYS B 1 121 ? -20.688 28.688 -15.727 1 97.75 121 LYS B O 1
ATOM 7004 N N . ASP B 1 122 ? -20.109 27.594 -17.625 1 98.06 122 ASP B N 1
ATOM 7005 C CA . ASP B 1 122 ? -21.297 28.078 -18.344 1 98.06 122 ASP B CA 1
ATOM 7006 C C . ASP B 1 122 ? -22.578 27.625 -17.672 1 98.06 122 ASP B C 1
ATOM 7008 O O . ASP B 1 122 ? -23.547 28.375 -17.578 1 98.06 122 ASP B O 1
ATOM 7012 N N . GLY B 1 123 ? -22.547 26.438 -17.219 1 98.56 123 GLY B N 1
ATOM 7013 C CA . GLY B 1 123 ? -23.703 25.906 -16.5 1 98.56 123 GLY B CA 1
ATOM 7014 C C . GLY B 1 123 ? -23.984 26.656 -15.211 1 98.56 123 GLY B C 1
ATOM 7015 O O . GLY B 1 123 ? -25.141 26.938 -14.898 1 98.56 123 GLY B O 1
ATOM 7016 N N . CYS B 1 124 ? -22.984 27 -14.516 1 98.25 124 CYS B N 1
ATOM 7017 C CA . CYS B 1 124 ? -23.156 27.781 -13.297 1 98.25 124 CYS B CA 1
ATOM 7018 C C . CYS B 1 124 ? -23.766 29.141 -13.586 1 98.25 124 CYS B C 1
ATOM 7020 O O . CYS B 1 124 ? -24.656 29.594 -12.867 1 98.25 124 CYS B O 1
ATOM 7022 N N . ASP B 1 125 ? -23.344 29.766 -14.672 1 97.81 125 ASP B N 1
ATOM 7023 C CA . ASP B 1 125 ? -23.812 31.094 -15.047 1 97.81 125 ASP B CA 1
ATOM 7024 C C . ASP B 1 125 ? -25.281 31.047 -15.477 1 97.81 125 ASP B C 1
ATOM 7026 O O . ASP B 1 125 ? -25.984 32.062 -15.391 1 97.81 125 ASP B O 1
ATOM 7030 N N . ALA B 1 126 ? -25.672 29.906 -15.859 1 98.44 126 ALA B N 1
ATOM 7031 C CA . ALA B 1 126 ? -27.016 29.75 -16.375 1 98.44 126 ALA B CA 1
ATOM 7032 C C . ALA B 1 126 ? -28.016 29.5 -15.258 1 98.44 126 ALA B C 1
ATOM 7034 O O . ALA B 1 126 ? -29.234 29.609 -15.461 1 98.44 126 ALA B O 1
ATOM 7035 N N . VAL B 1 127 ? -27.578 29.234 -14.07 1 98.62 127 VAL B N 1
ATOM 7036 C CA . VAL B 1 127 ? -28.469 29 -12.938 1 98.62 127 VAL B CA 1
ATOM 7037 C C . VAL B 1 127 ? -29.031 30.328 -12.438 1 98.62 127 VAL B C 1
ATOM 7039 O O . VAL B 1 127 ? -28.297 31.312 -12.289 1 98.62 127 VAL B O 1
ATOM 7042 N N . GLU B 1 128 ? -30.328 30.375 -12.219 1 98.25 128 GLU B N 1
ATOM 7043 C CA . GLU B 1 128 ? -30.969 31.562 -11.672 1 98.25 128 GLU B CA 1
ATOM 7044 C C . GLU B 1 128 ? -31.406 31.328 -10.234 1 98.25 128 GLU B C 1
ATOM 7046 O O . GLU B 1 128 ? -32.156 30.406 -9.945 1 98.25 128 GLU B O 1
ATOM 7051 N N . ILE B 1 129 ? -30.953 32.25 -9.359 1 98.12 129 ILE B N 1
ATOM 7052 C CA . ILE B 1 129 ? -31.297 32.125 -7.941 1 98.12 129 ILE B CA 1
ATOM 7053 C C . ILE B 1 129 ? -31.891 33.469 -7.445 1 98.12 129 ILE B C 1
ATOM 7055 O O . ILE B 1 129 ? -31.297 34.531 -7.656 1 98.12 129 ILE B O 1
ATOM 7059 N N . ASP B 1 130 ? -33.031 33.438 -6.777 1 97.94 130 ASP B N 1
ATOM 7060 C CA . ASP B 1 130 ? -33.625 34.594 -6.121 1 97.94 130 ASP B CA 1
ATOM 7061 C C . ASP B 1 130 ? -33.344 34.594 -4.625 1 97.94 130 ASP B C 1
ATOM 7063 O O . ASP B 1 130 ? -33.562 33.594 -3.941 1 97.94 130 ASP B O 1
ATOM 7067 N N . TYR B 1 131 ? -32.781 35.781 -4.164 1 97.88 131 TYR B N 1
ATOM 7068 C CA . TYR B 1 131 ? -32.438 35.938 -2.754 1 97.88 131 TYR B CA 1
ATOM 7069 C C . TYR B 1 131 ? -33.281 37.031 -2.102 1 97.88 131 TYR B C 1
ATOM 7071 O O . TYR B 1 131 ? -33.594 38.031 -2.732 1 97.88 131 TYR B O 1
ATOM 7079 N N . GLU B 1 132 ? -33.719 36.844 -0.859 1 98 132 GLU B N 1
ATOM 7080 C CA . GLU B 1 132 ? -34.188 37.875 0.039 1 98 132 GLU B CA 1
ATOM 7081 C C . GLU B 1 132 ? -33.156 38.25 1.088 1 98 132 GLU B C 1
ATOM 7083 O O . GLU B 1 132 ? -32.938 37.5 2.039 1 98 132 GLU B O 1
ATOM 7088 N N . PRO B 1 133 ? -32.531 39.406 0.933 1 97.19 133 PRO B N 1
ATOM 7089 C CA . PRO B 1 133 ? -31.469 39.781 1.854 1 97.19 133 PRO B CA 1
ATOM 7090 C C . PRO B 1 133 ? -31.938 39.875 3.301 1 97.19 133 PRO B C 1
ATOM 7092 O O . PRO B 1 133 ? -33.031 40.375 3.557 1 97.19 133 PRO B O 1
ATOM 7095 N N . LEU B 1 134 ? -31.141 39.469 4.211 1 97.06 134 LEU B N 1
ATOM 7096 C CA . LEU B 1 134 ? -31.359 39.562 5.652 1 97.06 134 LEU B CA 1
ATOM 7097 C C . LEU B 1 134 ? -30.25 40.375 6.316 1 97.06 134 LEU B C 1
ATOM 7099 O O . LEU B 1 134 ? -29.172 40.562 5.742 1 97.06 134 LEU B O 1
ATOM 7103 N N . PRO B 1 135 ? -30.562 40.969 7.543 1 94.94 135 PRO B N 1
ATOM 7104 C CA . PRO B 1 135 ? -29.484 41.656 8.242 1 94.94 135 PRO B CA 1
ATOM 7105 C C . PRO B 1 135 ? -28.281 40.781 8.539 1 94.94 135 PRO B C 1
ATOM 7107 O O . PRO B 1 135 ? -28.453 39.625 8.93 1 94.94 135 PRO B O 1
ATOM 7110 N N . ALA B 1 136 ? -27.094 41.375 8.383 1 95.81 136 ALA B N 1
ATOM 7111 C CA . ALA B 1 136 ? -25.875 40.594 8.57 1 95.81 136 ALA B CA 1
ATOM 7112 C C . ALA B 1 136 ? -25.188 40.938 9.891 1 95.81 136 ALA B C 1
ATOM 7114 O O . ALA B 1 136 ? -25.234 42.094 10.328 1 95.81 136 ALA B O 1
ATOM 7115 N N . ILE B 1 137 ? -24.656 40 10.539 1 95.31 137 ILE B N 1
ATOM 7116 C CA . ILE B 1 137 ? -23.812 40.125 11.719 1 95.31 137 ILE B CA 1
ATOM 7117 C C . ILE B 1 137 ? -22.359 39.906 11.336 1 95.31 137 ILE B C 1
ATOM 7119 O O . ILE B 1 137 ? -21.984 38.844 10.844 1 95.31 137 ILE B O 1
ATOM 7123 N N . VAL B 1 138 ? -21.453 40.938 11.648 1 92.81 138 VAL B N 1
ATOM 7124 C CA . VAL B 1 138 ? -20.109 40.844 11.055 1 92.81 138 VAL B CA 1
ATOM 7125 C C . VAL B 1 138 ? -19.062 40.812 12.156 1 92.81 138 VAL B C 1
ATOM 7127 O O . VAL B 1 138 ? -17.859 40.75 11.875 1 92.81 138 VAL B O 1
ATOM 7130 N N . ASN B 1 139 ? -19.438 40.812 13.422 1 92.25 139 ASN B N 1
ATOM 7131 C CA . ASN B 1 139 ? -18.484 40.719 14.516 1 92.25 139 ASN B CA 1
ATOM 7132 C C . ASN B 1 139 ? -19.141 40.188 15.781 1 92.25 139 ASN B C 1
ATOM 7134 O O . ASN B 1 139 ? -20.375 40.125 15.875 1 92.25 139 ASN B O 1
ATOM 7138 N N . PRO B 1 140 ? -18.391 39.812 16.75 1 94.25 140 PRO B N 1
ATOM 7139 C CA . PRO B 1 140 ? -18.906 39.188 17.984 1 94.25 140 PRO B CA 1
ATOM 7140 C C . PRO B 1 140 ? -19.781 40.125 18.797 1 94.25 140 PRO B C 1
ATOM 7142 O O . PRO B 1 140 ? -20.75 39.688 19.422 1 94.25 140 PRO B O 1
ATOM 7145 N N . GLU B 1 141 ? -19.469 41.406 18.797 1 93.62 141 GLU B N 1
ATOM 7146 C CA . GLU B 1 141 ? -20.281 42.344 19.547 1 93.62 141 GLU B CA 1
ATOM 7147 C C . GLU B 1 141 ? -21.703 42.375 19.031 1 93.62 141 GLU B C 1
ATOM 7149 O O . GLU B 1 141 ? -22.656 42.344 19.812 1 93.62 141 GLU B O 1
ATOM 7154 N N . GLN B 1 142 ? -21.781 42.438 17.703 1 94.94 142 GLN B N 1
ATOM 7155 C CA . GLN B 1 142 ? -23.109 42.406 17.078 1 94.94 142 GLN B CA 1
ATOM 7156 C C . GLN B 1 142 ? -23.797 41.062 17.359 1 94.94 142 GLN B C 1
ATOM 7158 O O . GLN B 1 142 ? -25.016 41.031 17.578 1 94.94 142 GLN B O 1
ATOM 7163 N N . SER B 1 143 ? -23.062 40.062 17.312 1 96.06 143 SER B N 1
ATOM 7164 C CA . SER B 1 143 ? -23.578 38.719 17.531 1 96.06 143 SER B CA 1
ATOM 7165 C C . SER B 1 143 ? -24.188 38.594 18.922 1 96.06 143 SER B C 1
ATOM 7167 O O . SER B 1 143 ? -25.203 37.906 19.094 1 96.06 143 SER B O 1
ATOM 7169 N N . ALA B 1 144 ? -23.578 39.188 19.891 1 95.44 144 ALA B N 1
ATOM 7170 C CA . ALA B 1 144 ? -23.969 39.062 21.297 1 95.44 144 ALA B CA 1
ATOM 7171 C C . ALA B 1 144 ? -25.078 40.031 21.641 1 95.44 144 ALA B C 1
ATOM 7173 O O . ALA B 1 144 ? -25.688 39.938 22.703 1 95.44 144 ALA B O 1
ATOM 7174 N N . ALA B 1 145 ? -25.328 40.906 20.75 1 95.25 145 ALA B N 1
ATOM 7175 C CA . ALA B 1 145 ? -26.297 41.969 21.047 1 95.25 145 ALA B CA 1
ATOM 7176 C C . ALA B 1 145 ? -27.703 41.375 21.219 1 95.25 145 ALA B C 1
ATOM 7178 O O . ALA B 1 145 ? -28.078 40.438 20.516 1 95.25 145 ALA B O 1
ATOM 7179 N N . PRO B 1 146 ? -28.469 41.969 22.188 1 93.75 146 PRO B N 1
ATOM 7180 C CA . PRO B 1 146 ? -29.844 41.531 22.328 1 93.75 146 PRO B CA 1
ATOM 7181 C C . PRO B 1 146 ? -30.656 41.688 21.047 1 93.75 146 PRO B C 1
ATOM 7183 O O . PRO B 1 146 ? -30.578 42.75 20.406 1 93.75 146 PRO B O 1
ATOM 7186 N N . GLY B 1 147 ? -31.344 40.719 20.641 1 92.19 147 GLY B N 1
ATOM 7187 C CA . GLY B 1 147 ? -32.219 40.812 19.484 1 92.19 147 GLY B CA 1
ATOM 7188 C C . GLY B 1 147 ? -31.484 40.531 18.172 1 92.19 147 GLY B C 1
ATOM 7189 O O . GLY B 1 147 ? -32.094 40.594 17.109 1 92.19 147 GLY B O 1
ATOM 7190 N N . ALA B 1 148 ? -30.188 40.188 18.281 1 95.12 148 ALA B N 1
ATOM 7191 C CA . ALA B 1 148 ? -29.453 39.875 17.062 1 95.12 148 ALA B CA 1
ATOM 7192 C C . ALA B 1 148 ? -30.141 38.719 16.312 1 95.12 148 ALA B C 1
ATOM 7194 O O . ALA B 1 148 ? -30.625 37.781 16.922 1 95.12 148 ALA B O 1
ATOM 7195 N N . PRO B 1 149 ? -30.234 38.875 14.961 1 94.88 149 PRO B N 1
ATOM 7196 C CA . PRO B 1 149 ? -30.797 37.75 14.195 1 94.88 149 PRO B CA 1
ATOM 7197 C C . PRO B 1 149 ? -30.047 36.438 14.445 1 94.88 149 PRO B C 1
ATOM 7199 O O . PRO B 1 149 ? -28.812 36.438 14.547 1 94.88 149 PRO B O 1
ATOM 7202 N N . ILE B 1 150 ? -30.828 35.344 14.602 1 96.44 150 ILE B N 1
ATOM 7203 C CA . ILE B 1 150 ? -30.219 34.031 14.836 1 96.44 150 ILE B CA 1
ATOM 7204 C C . ILE B 1 150 ? -29.672 33.469 13.523 1 96.44 150 ILE B C 1
ATOM 7206 O O . ILE B 1 150 ? -30.406 33.312 12.555 1 96.44 150 ILE B O 1
ATOM 7210 N N . ILE B 1 151 ? -28.438 33.156 13.516 1 96.69 151 ILE B N 1
ATOM 7211 C CA . ILE B 1 151 ? -27.781 32.688 12.312 1 96.69 151 ILE B CA 1
ATOM 7212 C C . ILE B 1 151 ? -28.062 31.203 12.117 1 96.69 151 ILE B C 1
ATOM 7214 O O . ILE B 1 151 ? -28.453 30.781 11.031 1 96.69 151 ILE B O 1
ATOM 7218 N N . ARG B 1 152 ? -27.906 30.422 13.203 1 96.62 152 ARG B N 1
ATOM 7219 C CA . ARG B 1 152 ? -28.078 28.969 13.141 1 96.62 152 ARG B CA 1
ATOM 7220 C C . ARG B 1 152 ? -29.469 28.562 13.586 1 96.62 152 ARG B C 1
ATOM 7222 O O . ARG B 1 152 ? -29.625 27.797 14.547 1 96.62 152 ARG B O 1
ATOM 7229 N N . ASP B 1 153 ? -30.469 28.984 12.922 1 95.12 153 ASP B N 1
ATOM 7230 C CA . ASP B 1 153 ? -31.859 28.656 13.234 1 95.12 153 ASP B CA 1
ATOM 7231 C C . ASP B 1 153 ? -32.219 27.266 12.711 1 95.12 153 ASP B C 1
ATOM 7233 O O . ASP B 1 153 ? -33.344 26.781 12.898 1 95.12 153 ASP B O 1
ATOM 7237 N N . ASP B 1 154 ? -31.25 26.609 12.062 1 92 154 ASP B N 1
ATOM 7238 C CA . ASP B 1 154 ? -31.391 25.234 11.641 1 92 154 ASP B CA 1
ATOM 7239 C C . ASP B 1 154 ? -31.172 24.266 12.812 1 92 154 ASP B C 1
ATOM 7241 O O . ASP B 1 154 ? -31.578 23.109 12.75 1 92 154 ASP B O 1
ATOM 7245 N N . LYS B 1 155 ? -30.453 24.719 13.844 1 92.19 155 LYS B N 1
ATOM 7246 C CA . LYS B 1 155 ? -30.172 23.891 15.008 1 92.19 155 LYS B CA 1
ATOM 7247 C C . LYS B 1 155 ? -31.312 23.953 16.016 1 92.19 155 LYS B C 1
ATOM 7249 O O . LYS B 1 155 ? -31.625 25.016 16.547 1 92.19 155 LYS B O 1
ATOM 7254 N N . PRO B 1 156 ? -31.875 22.844 16.328 1 90.06 156 PRO B N 1
ATOM 7255 C CA . PRO B 1 156 ? -32.938 22.844 17.328 1 90.06 156 PRO B CA 1
ATOM 7256 C C . PRO B 1 156 ? -32.438 23.344 18.703 1 90.06 156 PRO B C 1
ATOM 7258 O O . PRO B 1 156 ? -31.406 22.891 19.188 1 90.06 156 PRO B O 1
ATOM 7261 N N . GLY B 1 157 ? -33.125 24.25 19.234 1 90.06 157 GLY B N 1
ATOM 7262 C CA . GLY B 1 157 ? -32.844 24.719 20.578 1 90.06 157 GLY B CA 1
ATOM 7263 C C . GLY B 1 157 ? -31.844 25.875 20.594 1 90.06 157 GLY B C 1
ATOM 7264 O O . GLY B 1 157 ? -31.547 26.406 21.672 1 90.06 157 GLY B O 1
ATOM 7265 N N . GLN B 1 158 ? -31.344 26.266 19.438 1 92.19 158 GLN B N 1
ATOM 7266 C CA . GLN B 1 158 ? -30.438 27.406 19.375 1 92.19 158 GLN B CA 1
ATOM 7267 C C . GLN B 1 158 ? -31.203 28.719 19.578 1 92.19 158 GLN B C 1
ATOM 7269 O O . GLN B 1 158 ? -32.062 29.062 18.766 1 92.19 158 GLN B O 1
ATOM 7274 N N . THR B 1 159 ? -30.828 29.453 20.641 1 93.38 159 THR B N 1
ATOM 7275 C CA . THR B 1 159 ? -31.609 30.641 20.969 1 93.38 159 THR B CA 1
ATOM 7276 C C . THR B 1 159 ? -30.766 31.906 20.812 1 93.38 159 THR B C 1
ATOM 7278 O O . THR B 1 159 ? -31.281 33.031 20.859 1 93.38 159 THR B O 1
ATOM 7281 N N . ASP B 1 160 ? -29.484 31.812 20.672 1 95.81 160 ASP B N 1
ATOM 7282 C CA . ASP B 1 160 ? -28.562 32.938 20.453 1 95.81 160 ASP B CA 1
ATOM 7283 C C . ASP B 1 160 ? -27.438 32.531 19.5 1 95.81 160 ASP B C 1
ATOM 7285 O O . ASP B 1 160 ? -27.5 31.484 18.844 1 95.81 160 ASP B O 1
ATOM 7289 N N . ASN B 1 161 ? -26.5 33.438 19.344 1 97.62 161 ASN B N 1
ATOM 7290 C CA . ASN B 1 161 ? -25.438 33.188 18.375 1 97.62 161 ASN B CA 1
ATOM 7291 C C . ASN B 1 161 ? -24.141 32.75 19.078 1 97.62 161 ASN B C 1
ATOM 7293 O O . ASN B 1 161 ? -23.047 32.938 18.547 1 97.62 161 ASN B O 1
ATOM 7297 N N . THR B 1 162 ? -24.219 32.188 20.312 1 95.69 162 THR B N 1
ATOM 7298 C CA . THR B 1 162 ? -23.062 31.688 21.031 1 95.69 162 THR B CA 1
ATOM 7299 C C . THR B 1 162 ? -22.766 30.25 20.609 1 95.69 162 THR B C 1
ATOM 7301 O O . THR B 1 162 ? -23.641 29.391 20.641 1 95.69 162 THR B O 1
ATOM 7304 N N . CYS B 1 163 ? -21.547 30.031 20.25 1 93.38 163 CYS B N 1
ATOM 7305 C CA . CYS B 1 163 ? -21.109 28.719 19.797 1 93.38 163 CYS B CA 1
ATOM 7306 C C . CYS B 1 163 ? -20.594 27.891 20.969 1 93.38 163 CYS B C 1
ATOM 7308 O O . CYS B 1 163 ? -20.766 26.672 21 1 93.38 163 CYS B O 1
ATOM 7310 N N . TYR B 1 164 ? -19.75 28.469 21.797 1 93.62 164 TYR B N 1
ATOM 7311 C CA . TYR B 1 164 ? -19.188 27.781 22.953 1 93.62 164 TYR B CA 1
ATOM 7312 C C . TYR B 1 164 ? -18.875 28.766 24.078 1 93.62 164 TYR B C 1
ATOM 7314 O O . TYR B 1 164 ? -18.812 29.969 23.844 1 93.62 164 TYR B O 1
ATOM 7322 N N . ARG B 1 165 ? -18.781 28.344 25.266 1 96.06 165 ARG B N 1
ATOM 7323 C CA . ARG B 1 165 ? -18.203 28.984 26.438 1 96.06 165 ARG B CA 1
ATOM 7324 C C . ARG B 1 165 ? -17.125 28.109 27.094 1 96.06 165 ARG B C 1
ATOM 7326 O O . ARG B 1 165 ? -17.281 26.891 27.156 1 96.06 165 ARG B O 1
ATOM 7333 N N . TRP B 1 166 ? -16.094 28.734 27.438 1 95.69 166 TRP B N 1
ATOM 7334 C CA . TRP B 1 166 ? -14.977 27.984 27.984 1 95.69 166 TRP B CA 1
ATOM 7335 C C . TRP B 1 166 ? -14.234 28.797 29.047 1 95.69 166 TRP B C 1
ATOM 7337 O O . TRP B 1 166 ? -14.227 30.031 29 1 95.69 166 TRP B O 1
ATOM 7347 N N . GLU B 1 167 ? -13.672 28.141 30.062 1 96.69 167 GLU B N 1
ATOM 7348 C CA . GLU B 1 167 ? -12.844 28.797 31.078 1 96.69 167 GLU B CA 1
ATOM 7349 C C . GLU B 1 167 ? -11.766 27.844 31.609 1 96.69 167 GLU B C 1
ATOM 7351 O O . GLU B 1 167 ? -11.914 26.625 31.531 1 96.69 167 GLU B O 1
ATOM 7356 N N . VAL B 1 168 ? -10.766 28.328 32.094 1 96.81 168 VAL B N 1
ATOM 7357 C CA . VAL B 1 168 ? -9.68 27.547 32.656 1 96.81 168 VAL B CA 1
ATOM 7358 C C . VAL B 1 168 ? -8.93 28.391 33.688 1 96.81 168 VAL B C 1
ATOM 7360 O O . VAL B 1 168 ? -8.883 29.609 33.594 1 96.81 168 VAL B O 1
ATOM 7363 N N . GLY B 1 169 ? -8.305 27.797 34.656 1 97.12 169 GLY B N 1
ATOM 7364 C CA . GLY B 1 169 ? -7.531 28.469 35.688 1 97.12 169 GLY B CA 1
ATOM 7365 C C . GLY B 1 169 ? -8.281 28.625 37 1 97.12 169 GLY B C 1
ATOM 7366 O O . GLY B 1 169 ? -9.312 27.969 37.219 1 97.12 169 GLY B O 1
ATOM 7367 N N . ASP B 1 170 ? -7.707 29.438 37.969 1 97.75 170 ASP B N 1
ATOM 7368 C CA . ASP B 1 170 ? -8.25 29.625 39.312 1 97.75 170 ASP B CA 1
ATOM 7369 C C . ASP B 1 170 ? -8.836 31.031 39.469 1 97.75 170 ASP B C 1
ATOM 7371 O O . ASP B 1 170 ? -8.117 31.969 39.781 1 97.75 170 ASP B O 1
ATOM 7375 N N . ARG B 1 171 ? -10.133 31.125 39.375 1 97.88 171 ARG B N 1
ATOM 7376 C CA . ARG B 1 171 ? -10.812 32.406 39.406 1 97.88 171 ARG B CA 1
ATOM 7377 C C . ARG B 1 171 ? -10.578 33.125 40.75 1 97.88 171 ARG B C 1
ATOM 7379 O O . ARG B 1 171 ? -10.203 34.281 40.781 1 97.88 171 ARG B O 1
ATOM 7386 N N . GLU B 1 172 ? -10.719 32.438 41.844 1 98.06 172 GLU B N 1
ATOM 7387 C CA . GLU B 1 172 ? -10.656 33 43.188 1 98.06 172 GLU B CA 1
ATOM 7388 C C . GLU B 1 172 ? -9.234 33.469 43.531 1 98.06 172 GLU B C 1
ATOM 7390 O O . GLU B 1 172 ? -9.031 34.562 44.031 1 98.06 172 GLU B O 1
ATOM 7395 N N . ALA B 1 173 ? -8.328 32.656 43.219 1 98.06 173 ALA B N 1
ATOM 7396 C CA . ALA B 1 173 ? -6.941 33 43.469 1 98.06 173 ALA B CA 1
ATOM 7397 C C . ALA B 1 173 ? -6.52 34.219 42.625 1 98.06 173 ALA B C 1
ATOM 7399 O O . ALA B 1 173 ? -5.73 35.031 43.094 1 98.06 173 ALA B O 1
ATOM 7400 N N . THR B 1 174 ? -7.016 34.25 41.5 1 98.44 174 THR B N 1
ATOM 7401 C CA . THR B 1 174 ? -6.715 35.375 40.625 1 98.44 174 THR B CA 1
ATOM 7402 C C . THR B 1 174 ? -7.289 36.688 41.188 1 98.44 174 THR B C 1
ATOM 7404 O O . THR B 1 174 ? -6.609 37.719 41.188 1 98.44 174 THR B O 1
ATOM 7407 N N . GLU B 1 175 ? -8.492 36.656 41.656 1 98 175 GLU B N 1
ATOM 7408 C CA . GLU B 1 175 ? -9.117 37.812 42.25 1 98 175 GLU B CA 1
ATOM 7409 C C . GLU B 1 175 ? -8.336 38.312 43.469 1 98 175 GLU B C 1
ATOM 7411 O O . GLU B 1 175 ? -8.156 39.531 43.656 1 98 175 GLU B O 1
ATOM 7416 N N . ARG B 1 176 ? -7.879 37.406 44.188 1 98.12 176 ARG B N 1
ATOM 7417 C CA . ARG B 1 176 ? -7.09 37.781 45.375 1 98.12 176 ARG B CA 1
ATOM 7418 C C . ARG B 1 176 ? -5.773 38.438 44.969 1 98.12 176 ARG B C 1
ATOM 7420 O O . ARG B 1 176 ? -5.359 39.438 45.562 1 98.12 176 ARG B O 1
ATOM 7427 N N . ALA B 1 177 ? -5.117 37.875 44 1 98 177 ALA B N 1
ATOM 7428 C CA . ALA B 1 177 ? -3.852 38.438 43.531 1 98 177 ALA B CA 1
ATOM 7429 C C . ALA B 1 177 ? -4.043 39.875 42.969 1 98 177 ALA B C 1
ATOM 7431 O O . ALA B 1 177 ? -3.186 40.719 43.188 1 98 177 ALA B O 1
ATOM 7432 N N . PHE B 1 178 ? -5.121 40.094 42.281 1 98.12 178 PHE B N 1
ATOM 7433 C CA . PHE B 1 178 ? -5.398 41.406 41.75 1 98.12 178 PHE B CA 1
ATOM 7434 C C . PHE B 1 178 ? -5.684 42.406 42.875 1 98.12 178 PHE B C 1
ATOM 7436 O O . PHE B 1 178 ? -5.355 43.594 42.75 1 98.12 178 PHE B O 1
ATOM 7443 N N . ALA B 1 179 ? -6.246 41.938 43.969 1 97.88 179 ALA B N 1
ATOM 7444 C CA . ALA B 1 179 ? -6.516 42.812 45.094 1 97.88 179 ALA B CA 1
ATOM 7445 C C . ALA B 1 179 ? -5.219 43.25 45.781 1 97.88 179 ALA B C 1
ATOM 7447 O O . ALA B 1 179 ? -5.145 44.312 46.375 1 97.88 179 ALA B O 1
ATOM 7448 N N . GLU B 1 180 ? -4.266 42.5 45.625 1 97.12 180 GLU B N 1
ATOM 7449 C CA . GLU B 1 180 ? -2.988 42.75 46.281 1 97.12 180 GLU B CA 1
ATOM 7450 C C . GLU B 1 180 ? -2.014 43.469 45.344 1 97.12 180 GLU B C 1
ATOM 7452 O O . GLU B 1 180 ? -0.92 43.844 45.781 1 97.12 180 GLU B O 1
ATOM 7457 N N . ALA B 1 181 ? -2.336 43.719 44.156 1 98.06 181 ALA B N 1
ATOM 7458 C CA . ALA B 1 181 ? -1.428 44.25 43.125 1 98.06 181 ALA B CA 1
ATOM 7459 C C . ALA B 1 181 ? -1.058 45.688 43.438 1 98.06 181 ALA B C 1
ATOM 7461 O O . ALA B 1 181 ? -1.899 46.469 43.875 1 98.06 181 ALA B O 1
ATOM 7462 N N . ASP B 1 182 ? 0.221 46.125 43.219 1 98.19 182 ASP B N 1
ATOM 7463 C CA . ASP B 1 182 ? 0.64 47.5 43.281 1 98.19 182 ASP B CA 1
ATOM 7464 C C . ASP B 1 182 ? 0.209 48.281 42.031 1 98.19 182 ASP B C 1
ATOM 7466 O O . ASP B 1 182 ? -0.134 49.438 42.094 1 98.19 182 ASP B O 1
ATOM 7470 N N . VAL B 1 183 ? 0.338 47.594 40.906 1 97.56 183 VAL B N 1
ATOM 7471 C CA . VAL B 1 183 ? -0.001 48.156 39.594 1 97.56 183 VAL B CA 1
ATOM 7472 C C . VAL B 1 183 ? -0.796 47.125 38.781 1 97.56 183 VAL B C 1
ATOM 7474 O O . VAL B 1 183 ? -0.503 45.938 38.844 1 97.56 183 VAL B O 1
ATOM 7477 N N . VAL B 1 184 ? -1.859 47.5 38.188 1 98.31 184 VAL B N 1
ATOM 7478 C CA . VAL B 1 184 ? -2.602 46.656 37.25 1 98.31 184 VAL B CA 1
ATOM 7479 C C . VAL B 1 184 ? -2.439 47.219 35.812 1 98.31 184 VAL B C 1
ATOM 7481 O O . VAL B 1 184 ? -2.775 48.375 35.562 1 98.31 184 VAL B O 1
ATOM 7484 N N . SER B 1 185 ? -1.81 46.438 34.969 1 97.88 185 SER B N 1
ATOM 7485 C CA . SER B 1 185 ? -1.699 46.75 33.562 1 97.88 185 SER B CA 1
ATOM 7486 C C . SER B 1 185 ? -2.822 46.125 32.75 1 97.88 185 SER B C 1
ATOM 7488 O O . SER B 1 185 ? -3.182 44.969 32.969 1 97.88 185 SER B O 1
ATOM 7490 N N . SER B 1 186 ? -3.471 46.875 31.844 1 97.19 186 SER B N 1
ATOM 7491 C CA . SER B 1 186 ? -4.578 46.375 31.016 1 97.19 186 SER B CA 1
ATOM 7492 C C . SER B 1 186 ? -4.312 46.625 29.531 1 97.19 186 SER B C 1
ATOM 7494 O O . SER B 1 186 ? -3.641 47.594 29.172 1 97.19 186 SER B O 1
ATOM 7496 N N . LEU B 1 187 ? -4.77 45.719 28.719 1 96.44 187 LEU B N 1
ATOM 7497 C CA . LEU B 1 187 ? -4.617 45.812 27.281 1 96.44 187 LEU B CA 1
ATOM 7498 C C . LEU B 1 187 ? -5.785 45.156 26.562 1 96.44 187 LEU B C 1
ATOM 7500 O O . LEU B 1 187 ? -6.184 44.031 26.906 1 96.44 187 LEU B O 1
ATOM 7504 N N . LYS B 1 188 ? -6.434 45.875 25.641 1 94.81 188 LYS B N 1
ATOM 7505 C CA . LYS B 1 188 ? -7.426 45.344 24.703 1 94.81 188 LYS B CA 1
ATOM 7506 C C . LYS B 1 188 ? -6.895 45.344 23.281 1 94.81 188 LYS B C 1
ATOM 7508 O O . LYS B 1 188 ? -6.309 46.344 22.828 1 94.81 188 LYS B O 1
ATOM 7513 N N . LEU B 1 189 ? -6.996 44.281 22.656 1 93.56 189 LEU B N 1
ATOM 7514 C CA . LEU B 1 189 ? -6.52 44.25 21.281 1 93.56 189 LEU B CA 1
ATOM 7515 C C . LEU B 1 189 ? -7.352 43.281 20.438 1 93.56 189 LEU B C 1
ATOM 7517 O O . LEU B 1 189 ? -8.141 42.5 20.984 1 93.56 189 LEU B O 1
ATOM 7521 N N . HIS B 1 190 ? -7.25 43.375 19.156 1 93 190 HIS B N 1
ATOM 7522 C CA . HIS B 1 190 ? -7.891 42.531 18.172 1 93 190 HIS B CA 1
ATOM 7523 C C . HIS B 1 190 ? -6.855 41.875 17.266 1 93 190 HIS B C 1
ATOM 7525 O O . HIS B 1 190 ? -5.992 42.531 16.703 1 93 190 HIS B O 1
ATOM 7531 N N . TYR B 1 191 ? -6.773 40.562 17.312 1 92.75 191 TYR B N 1
ATOM 7532 C CA . TYR B 1 191 ? -6.043 39.844 16.281 1 92.75 191 TYR B CA 1
ATOM 7533 C C . TYR B 1 191 ? -6.922 39.594 15.062 1 92.75 191 TYR B C 1
ATOM 7535 O O . TYR B 1 191 ? -7.828 38.781 15.102 1 92.75 191 TYR B O 1
ATOM 7543 N N . PRO B 1 192 ? -6.695 40.281 13.977 1 89.69 192 PRO B N 1
ATOM 7544 C CA . PRO B 1 192 ? -7.637 40.281 12.859 1 89.69 192 PRO B CA 1
ATOM 7545 C C . PRO B 1 192 ? -7.629 38.938 12.094 1 89.69 192 PRO B C 1
ATOM 7547 O O . PRO B 1 192 ? -6.637 38.219 12.133 1 89.69 192 PRO B O 1
ATOM 7550 N N . ARG B 1 193 ? -8.711 38.719 11.336 1 89.75 193 ARG B N 1
ATOM 7551 C CA . ARG B 1 193 ? -8.906 37.531 10.492 1 89.75 193 ARG B CA 1
ATOM 7552 C C . ARG B 1 193 ? -7.883 37.5 9.367 1 89.75 193 ARG B C 1
ATOM 7554 O O . ARG B 1 193 ? -7.574 38.531 8.758 1 89.75 193 ARG B O 1
ATOM 7561 N N . SER B 1 194 ? -7.266 36.406 9.242 1 88.06 194 SER B N 1
ATOM 7562 C CA . SER B 1 194 ? -6.293 36.219 8.172 1 88.06 194 SER B CA 1
ATOM 7563 C C . SER B 1 194 ? -6.547 34.906 7.414 1 88.06 194 SER B C 1
ATOM 7565 O O . SER B 1 194 ? -7.219 34 7.926 1 88.06 194 SER B O 1
ATOM 7567 N N . HIS B 1 195 ? -6.105 34.812 6.219 1 90.12 195 HIS B N 1
ATOM 7568 C CA . HIS B 1 195 ? -6.227 33.656 5.371 1 90.12 195 HIS B CA 1
ATOM 7569 C C . HIS B 1 195 ? -4.859 33.031 5.094 1 90.12 195 HIS B C 1
ATOM 7571 O O . HIS B 1 195 ? -3.906 33.719 4.773 1 90.12 195 HIS B O 1
ATOM 7577 N N . PRO B 1 196 ? -4.73 31.672 5.211 1 87.44 196 PRO B N 1
ATOM 7578 C CA . PRO B 1 196 ? -3.438 31.016 4.973 1 87.44 196 PRO B CA 1
ATOM 7579 C C . PRO B 1 196 ? -2.959 31.172 3.531 1 87.44 196 PRO B C 1
ATOM 7581 O O . PRO B 1 196 ? -1.753 31.203 3.277 1 87.44 196 PRO B O 1
ATOM 7584 N N . SER B 1 197 ? -3.785 31.172 2.594 1 89.06 197 SER B N 1
ATOM 7585 C CA . SER B 1 197 ? -3.551 31.438 1.178 1 89.06 197 SER B CA 1
ATOM 7586 C C . SER B 1 197 ? -2.479 30.5 0.615 1 89.06 197 SER B C 1
ATOM 7588 O O . SER B 1 197 ? -1.504 30.969 0.016 1 89.06 197 SER B O 1
ATOM 7590 N N . PRO B 1 198 ? -2.643 29.188 0.711 1 90.81 198 PRO B N 1
ATOM 7591 C CA . PRO B 1 198 ? -1.702 28.297 0.038 1 90.81 198 PRO B CA 1
ATOM 7592 C C . PRO B 1 198 ? -1.662 28.5 -1.474 1 90.81 198 PRO B C 1
ATOM 7594 O O . PRO B 1 198 ? -2.656 28.938 -2.066 1 90.81 198 PRO B O 1
ATOM 7597 N N . ILE B 1 199 ? -0.531 28.156 -2.086 1 90.25 199 ILE B N 1
ATOM 7598 C CA . ILE B 1 199 ? -0.382 28.328 -3.527 1 90.25 199 ILE B CA 1
ATOM 7599 C C . ILE B 1 199 ? -1.395 27.453 -4.262 1 90.25 199 ILE B C 1
ATOM 7601 O O . ILE B 1 199 ? -2.014 27.906 -5.234 1 90.25 199 ILE B O 1
ATOM 7605 N N . GLU B 1 200 ? -1.547 26.234 -3.848 1 94.81 200 GLU B N 1
ATOM 7606 C CA . GLU B 1 200 ? -2.568 25.344 -4.383 1 94.81 200 GLU B CA 1
ATOM 7607 C C . GLU B 1 200 ? -3.852 25.422 -3.559 1 94.81 200 GLU B C 1
ATOM 7609 O O . GLU B 1 200 ? -3.828 25.203 -2.346 1 94.81 200 GLU B O 1
ATOM 7614 N N . CYS B 1 201 ? -4.941 25.734 -4.199 1 95.44 201 CYS B N 1
ATOM 7615 C CA . CYS B 1 201 ? -6.219 25.781 -3.494 1 95.44 201 CYS B CA 1
ATOM 7616 C C . CYS B 1 201 ? -6.754 24.391 -3.225 1 95.44 201 CYS B C 1
ATOM 7618 O O . CYS B 1 201 ? -6.109 23.391 -3.572 1 95.44 201 CYS B O 1
ATOM 7620 N N . CYS B 1 202 ? -7.832 24.328 -2.535 1 95.31 202 CYS B N 1
ATOM 7621 C CA . CYS B 1 202 ? -8.445 23.047 -2.217 1 95.31 202 CYS B CA 1
ATOM 7622 C C . CYS B 1 202 ? -9.094 22.422 -3.451 1 95.31 202 CYS B C 1
ATOM 7624 O O . CYS B 1 202 ? -9.477 23.141 -4.379 1 95.31 202 CYS B O 1
ATOM 7626 N N . GLY B 1 203 ? -9.141 21.156 -3.467 1 96.75 203 GLY B N 1
ATOM 7627 C CA . GLY B 1 203 ? -9.781 20.422 -4.547 1 96.75 203 GLY B CA 1
ATOM 7628 C C . GLY B 1 203 ? -9.875 18.938 -4.289 1 96.75 203 GLY B C 1
ATOM 7629 O O . GLY B 1 203 ? -9.383 18.438 -3.271 1 96.75 203 GLY B O 1
ATOM 7630 N N . ALA B 1 204 ? -10.57 18.219 -5.227 1 97.62 204 ALA B N 1
ATOM 7631 C CA . ALA B 1 204 ? -10.711 16.766 -5.121 1 97.62 204 ALA B CA 1
ATOM 7632 C C . ALA B 1 204 ? -11 16.141 -6.484 1 97.62 204 ALA B C 1
ATOM 7634 O O . ALA B 1 204 ? -11.602 16.781 -7.352 1 97.62 204 ALA B O 1
ATOM 7635 N N . VAL B 1 205 ? -10.484 15.031 -6.691 1 98.38 205 VAL B N 1
ATOM 7636 C CA . VAL B 1 205 ? -10.891 14.125 -7.762 1 98.38 205 VAL B CA 1
ATOM 7637 C C . VAL B 1 205 ? -11.492 12.852 -7.164 1 98.38 205 VAL B C 1
ATOM 7639 O O . VAL B 1 205 ? -10.773 12.055 -6.551 1 98.38 205 VAL B O 1
ATOM 7642 N N . ALA B 1 206 ? -12.781 12.648 -7.297 1 97.88 206 ALA B N 1
ATOM 7643 C CA . ALA B 1 206 ? -13.461 11.469 -6.785 1 97.88 206 ALA B CA 1
ATOM 7644 C C . ALA B 1 206 ? -13.719 10.453 -7.898 1 97.88 206 ALA B C 1
ATOM 7646 O O . ALA B 1 206 ? -14.094 10.828 -9.008 1 97.88 206 ALA B O 1
ATOM 7647 N N . ASP B 1 207 ? -13.438 9.25 -7.645 1 97.25 207 ASP B N 1
ATOM 7648 C CA . ASP B 1 207 ? -13.633 8.164 -8.602 1 97.25 207 ASP B CA 1
ATOM 7649 C C . ASP B 1 207 ? -14.305 6.965 -7.949 1 97.25 207 ASP B C 1
ATOM 7651 O O . ASP B 1 207 ? -13.648 6.156 -7.293 1 97.25 207 ASP B O 1
ATOM 7655 N N . PHE B 1 208 ? -15.594 6.762 -8.18 1 95.12 208 PHE B N 1
ATOM 7656 C CA . PHE B 1 208 ? -16.359 5.621 -7.684 1 95.12 208 PHE B CA 1
ATOM 7657 C C . PHE B 1 208 ? -16.422 4.52 -8.734 1 95.12 208 PHE B C 1
ATOM 7659 O O . PHE B 1 208 ? -16.906 4.742 -9.852 1 95.12 208 PHE B O 1
ATOM 7666 N N . ASP B 1 209 ? -15.844 3.406 -8.375 1 91.31 209 ASP B N 1
ATOM 7667 C CA . ASP B 1 209 ? -15.922 2.242 -9.25 1 91.31 209 ASP B CA 1
ATOM 7668 C C . ASP B 1 209 ? -17.156 1.407 -8.953 1 91.31 209 ASP B C 1
ATOM 7670 O O . ASP B 1 209 ? -17.188 0.653 -7.977 1 91.31 209 ASP B O 1
ATOM 7674 N N . ALA B 1 210 ? -18.094 1.39 -9.844 1 86.06 210 ALA B N 1
ATOM 7675 C CA . ALA B 1 210 ? -19.359 0.693 -9.617 1 86.06 210 ALA B CA 1
ATOM 7676 C C . ALA B 1 210 ? -19.172 -0.82 -9.648 1 86.06 210 ALA B C 1
ATOM 7678 O O . ALA B 1 210 ? -19.969 -1.567 -9.094 1 86.06 210 ALA B O 1
ATOM 7679 N N . GLY B 1 211 ? -18.188 -1.276 -10.305 1 83 211 GLY B N 1
ATOM 7680 C CA . GLY B 1 211 ? -17.906 -2.703 -10.375 1 83 211 GLY B CA 1
ATOM 7681 C C . GLY B 1 211 ? -17.438 -3.281 -9.047 1 83 211 GLY B C 1
ATOM 7682 O O . GLY B 1 211 ? -17.859 -4.371 -8.656 1 83 211 GLY B O 1
ATOM 7683 N N . THR B 1 212 ? -16.656 -2.557 -8.344 1 85.12 212 THR B N 1
ATOM 7684 C CA . THR B 1 212 ? -16.078 -3.066 -7.098 1 85.12 212 THR B CA 1
ATOM 7685 C C . THR B 1 212 ? -16.75 -2.418 -5.891 1 85.12 212 THR B C 1
ATOM 7687 O O . THR B 1 212 ? -16.656 -2.928 -4.773 1 85.12 212 THR B O 1
ATOM 7690 N N . GLY B 1 213 ? -17.375 -1.269 -6.117 1 88.06 213 GLY B N 1
ATOM 7691 C CA . GLY B 1 213 ? -17.922 -0.503 -5.008 1 88.06 213 GLY B CA 1
ATOM 7692 C C . GLY B 1 213 ? -16.891 0.343 -4.293 1 88.06 213 GLY B C 1
ATOM 7693 O O . GLY B 1 213 ? -17.203 1.011 -3.305 1 88.06 213 GLY B O 1
ATOM 7694 N N . LYS B 1 214 ? -15.719 0.387 -4.797 1 92.62 214 LYS B N 1
ATOM 7695 C CA . LYS B 1 214 ? -14.633 1.11 -4.148 1 92.62 214 LYS B CA 1
ATOM 7696 C C . LYS B 1 214 ? -14.633 2.582 -4.551 1 92.62 214 LYS B C 1
ATOM 7698 O O . LYS B 1 214 ? -14.859 2.912 -5.715 1 92.62 214 LYS B O 1
ATOM 7703 N N . LEU B 1 215 ? -14.477 3.453 -3.594 1 96.12 215 LEU B N 1
ATOM 7704 C CA . LEU B 1 215 ? -14.328 4.891 -3.805 1 96.12 215 LEU B CA 1
ATOM 7705 C C . LEU B 1 215 ? -12.891 5.332 -3.568 1 96.12 215 LEU B C 1
ATOM 7707 O O . LEU B 1 215 ? -12.328 5.094 -2.496 1 96.12 215 LEU B O 1
ATOM 7711 N N . THR B 1 216 ? -12.273 5.867 -4.543 1 97.12 216 THR B N 1
ATOM 7712 C CA . THR B 1 216 ? -10.977 6.52 -4.402 1 97.12 216 THR B CA 1
ATOM 7713 C C . THR B 1 216 ? -11.109 8.031 -4.551 1 97.12 216 THR B C 1
ATOM 7715 O O . THR B 1 216 ? -11.672 8.516 -5.531 1 97.12 216 THR B O 1
ATOM 7718 N N . VAL B 1 217 ? -10.656 8.789 -3.617 1 97.69 217 VAL B N 1
ATOM 7719 C CA . VAL B 1 217 ? -10.688 10.25 -3.674 1 97.69 217 VAL B CA 1
ATOM 7720 C C . VAL B 1 217 ? -9.273 10.805 -3.551 1 97.69 217 VAL B C 1
ATOM 7722 O O . VAL B 1 217 ? -8.594 10.578 -2.545 1 97.69 217 VAL B O 1
ATOM 7725 N N . TYR B 1 218 ? -8.836 11.484 -4.586 1 98 218 TYR B N 1
ATOM 7726 C CA . TYR B 1 218 ? -7.637 12.312 -4.488 1 98 218 TYR B CA 1
ATOM 7727 C C . TYR B 1 218 ? -7.977 13.703 -3.949 1 98 218 TYR B C 1
ATOM 7729 O O . TYR B 1 218 ? -8.914 14.344 -4.43 1 98 218 TYR B O 1
ATOM 7737 N N . MET B 1 219 ? -7.273 14.172 -2.947 1 96.5 219 MET B N 1
ATOM 7738 C CA . MET B 1 219 ? -7.621 15.469 -2.363 1 96.5 219 MET B CA 1
ATOM 7739 C C . MET B 1 219 ? -6.398 16.125 -1.729 1 96.5 219 MET B C 1
ATOM 7741 O O . MET B 1 219 ? -5.41 15.445 -1.428 1 96.5 219 MET B O 1
ATOM 7745 N N . THR B 1 220 ? -6.43 17.406 -1.555 1 95.88 220 THR B N 1
ATOM 7746 C CA . THR B 1 220 ? -5.336 18.172 -0.973 1 95.88 220 THR B CA 1
ATOM 7747 C C . THR B 1 220 ? -5.422 18.172 0.551 1 95.88 220 THR B C 1
ATOM 7749 O O . THR B 1 220 ? -5.277 19.219 1.19 1 95.88 220 THR B O 1
ATOM 7752 N N . THR B 1 221 ? -5.629 17.094 1.19 1 94.75 221 THR B N 1
ATOM 7753 C CA . THR B 1 221 ? -5.863 17.031 2.629 1 94.75 221 THR B CA 1
ATOM 7754 C C . THR B 1 221 ? -4.555 16.797 3.381 1 94.75 221 THR B C 1
ATOM 7756 O O . THR B 1 221 ? -3.68 16.078 2.895 1 94.75 221 THR B O 1
ATOM 7759 N N . GLN B 1 222 ? -4.504 17.406 4.598 1 94.19 222 GLN B N 1
ATOM 7760 C CA . GLN B 1 222 ? -3.389 17.219 5.52 1 94.19 222 GLN B CA 1
ATOM 7761 C C . GLN B 1 222 ? -3.584 15.969 6.375 1 94.19 222 GLN B C 1
ATOM 7763 O O . GLN B 1 222 ? -2.654 15.516 7.043 1 94.19 222 GLN B O 1
ATOM 7768 N N . ALA B 1 223 ? -4.785 15.422 6.395 1 93.19 223 ALA B N 1
ATOM 7769 C CA . ALA B 1 223 ? -5.129 14.336 7.309 1 93.19 223 ALA B CA 1
ATOM 7770 C C . ALA B 1 223 ? -5.996 13.289 6.609 1 93.19 223 ALA B C 1
ATOM 7772 O O . ALA B 1 223 ? -7.176 13.133 6.934 1 93.19 223 ALA B O 1
ATOM 7773 N N . PRO B 1 224 ? -5.402 12.461 5.793 1 94.75 224 PRO B N 1
ATOM 7774 C CA . PRO B 1 224 ? -6.18 11.555 4.941 1 94.75 224 PRO B CA 1
ATOM 7775 C C . PRO B 1 224 ? -7.027 10.57 5.742 1 94.75 224 PRO B C 1
ATOM 7777 O O . PRO B 1 224 ? -8.18 10.32 5.391 1 94.75 224 PRO B O 1
ATOM 7780 N N . HIS B 1 225 ? -6.547 10.016 6.863 1 92.69 225 HIS B N 1
ATOM 7781 C CA . HIS B 1 225 ? -7.273 8.977 7.59 1 92.69 225 HIS B CA 1
ATOM 7782 C C . HIS B 1 225 ? -8.5 9.555 8.289 1 92.69 225 HIS B C 1
ATOM 7784 O O . HIS B 1 225 ? -9.547 8.906 8.359 1 92.69 225 HIS B O 1
ATOM 7790 N N . ILE B 1 226 ? -8.383 10.742 8.766 1 88.38 226 ILE B N 1
ATOM 7791 C CA . ILE B 1 226 ? -9.531 11.375 9.414 1 88.38 226 ILE B CA 1
ATOM 7792 C C . ILE B 1 226 ? -10.594 11.703 8.367 1 88.38 226 ILE B C 1
ATOM 7794 O O . ILE B 1 226 ? -11.789 11.57 8.625 1 88.38 226 ILE B O 1
ATOM 7798 N N . VAL B 1 227 ? -10.117 12.125 7.254 1 90.12 227 VAL B N 1
ATOM 7799 C CA . VAL B 1 227 ? -11.039 12.438 6.164 1 90.12 227 VAL B CA 1
ATOM 7800 C C . VAL B 1 227 ? -11.781 11.172 5.738 1 90.12 227 VAL B C 1
ATOM 7802 O O . VAL B 1 227 ? -12.984 11.219 5.461 1 90.12 227 VAL B O 1
ATOM 7805 N N . ARG B 1 228 ? -11.039 10.055 5.652 1 91.31 228 ARG B N 1
ATOM 7806 C CA . ARG B 1 228 ? -11.695 8.805 5.293 1 91.31 228 ARG B CA 1
ATOM 7807 C C . ARG B 1 228 ? -12.828 8.477 6.258 1 91.31 228 ARG B C 1
ATOM 7809 O O . ARG B 1 228 ? -13.898 8.031 5.844 1 91.31 228 ARG B O 1
ATOM 7816 N N . ALA B 1 229 ? -12.586 8.625 7.531 1 83.19 229 ALA B N 1
ATOM 7817 C CA . ALA B 1 229 ? -13.602 8.367 8.539 1 83.19 229 ALA B CA 1
ATOM 7818 C C . ALA B 1 229 ? -14.82 9.273 8.344 1 83.19 229 ALA B C 1
ATOM 7820 O O . ALA B 1 229 ? -15.961 8.82 8.469 1 83.19 229 ALA B O 1
ATOM 7821 N N . ALA B 1 230 ? -14.539 10.5 8.016 1 80.56 230 ALA B N 1
ATOM 7822 C CA . ALA B 1 230 ? -15.625 11.453 7.781 1 80.56 230 ALA B CA 1
ATOM 7823 C C . ALA B 1 230 ? -16.406 11.086 6.531 1 80.56 230 ALA B C 1
ATOM 7825 O O . ALA B 1 230 ? -17.641 11.164 6.52 1 80.56 230 ALA B O 1
ATOM 7826 N N . VAL B 1 231 ? -15.68 10.688 5.516 1 85.81 231 VAL B N 1
ATOM 7827 C CA . VAL B 1 231 ? -16.312 10.32 4.254 1 85.81 231 VAL B CA 1
ATOM 7828 C C . VAL B 1 231 ? -17.188 9.086 4.457 1 85.81 231 VAL B C 1
ATOM 7830 O O . VAL B 1 231 ? -18.266 8.977 3.857 1 85.81 231 VAL B O 1
ATOM 7833 N N . ALA B 1 232 ? -16.734 8.18 5.293 1 82.81 232 ALA B N 1
ATOM 7834 C CA . ALA B 1 232 ? -17.516 6.973 5.562 1 82.81 232 ALA B CA 1
ATOM 7835 C C . ALA B 1 232 ? -18.875 7.316 6.16 1 82.81 232 ALA B C 1
ATOM 7837 O O . ALA B 1 232 ? -19.875 6.648 5.871 1 82.81 232 ALA B O 1
ATOM 7838 N N . LEU B 1 233 ? -18.969 8.328 6.867 1 72 233 LEU B N 1
ATOM 7839 C CA . LEU B 1 233 ? -20.203 8.758 7.508 1 72 233 LEU B CA 1
ATOM 7840 C C . LEU B 1 233 ? -21.141 9.414 6.496 1 72 233 LEU B C 1
ATOM 7842 O O . LEU B 1 233 ? -22.359 9.273 6.586 1 72 233 LEU B O 1
ATOM 7846 N N . ILE B 1 234 ? -20.578 9.984 5.477 1 74.12 234 ILE B N 1
ATOM 7847 C CA . ILE B 1 234 ? -21.344 10.82 4.562 1 74.12 234 ILE B CA 1
ATOM 7848 C C . ILE B 1 234 ? -21.781 10 3.352 1 74.12 234 ILE B C 1
ATOM 7850 O O . ILE B 1 234 ? -22.922 10.102 2.896 1 74.12 234 ILE B O 1
ATOM 7854 N N . ALA B 1 235 ? -20.812 9.188 2.77 1 76.56 235 ALA B N 1
ATOM 7855 C CA . ALA B 1 235 ? -21.047 8.469 1.518 1 76.56 235 ALA B CA 1
ATOM 7856 C C . ALA B 1 235 ? -21.812 7.172 1.76 1 76.56 235 ALA B C 1
ATOM 7858 O O . ALA B 1 235 ? -22.281 6.531 0.813 1 76.56 235 ALA B O 1
ATOM 7859 N N . GLU B 1 236 ? -22.031 6.805 2.955 1 79.31 236 GLU B N 1
ATOM 7860 C CA . GLU B 1 236 ? -22.672 5.547 3.324 1 79.31 236 GLU B CA 1
ATOM 7861 C C . GLU B 1 236 ? -21.922 4.352 2.736 1 79.31 236 GLU B C 1
ATOM 7863 O O . GLU B 1 236 ? -22.547 3.432 2.197 1 79.31 236 GLU B O 1
ATOM 7868 N N . LEU B 1 237 ? -20.734 4.441 2.516 1 87.94 237 LEU B N 1
ATOM 7869 C CA . LEU B 1 237 ? -19.828 3.355 2.131 1 87.94 237 LEU B CA 1
ATOM 7870 C C . LEU B 1 237 ? -19.016 2.871 3.328 1 87.94 237 LEU B C 1
ATOM 7872 O O . LEU B 1 237 ? -18.625 3.674 4.172 1 87.94 237 LEU B O 1
ATOM 7876 N N . PRO B 1 238 ? -18.891 1.577 3.396 1 91.31 238 PRO B N 1
ATOM 7877 C CA . PRO B 1 238 ? -18.062 1.102 4.5 1 91.31 238 PRO B CA 1
ATOM 7878 C C . PRO B 1 238 ? -16.594 1.54 4.367 1 91.31 238 PRO B C 1
ATOM 7880 O O . PRO B 1 238 ? -16.094 1.667 3.252 1 91.31 238 PRO B O 1
ATOM 7883 N N . GLU B 1 239 ? -15.914 1.708 5.414 1 91.5 239 GLU B N 1
ATOM 7884 C CA . GLU B 1 239 ? -14.594 2.326 5.516 1 91.5 239 GLU B CA 1
ATOM 7885 C C . GLU B 1 239 ? -13.586 1.625 4.617 1 91.5 239 GLU B C 1
ATOM 7887 O O . GLU B 1 239 ? -12.758 2.279 3.977 1 91.5 239 GLU B O 1
ATOM 7892 N N . HIS B 1 240 ? -13.664 0.283 4.551 1 91.5 240 HIS B N 1
ATOM 7893 C CA . HIS B 1 240 ? -12.664 -0.487 3.812 1 91.5 240 HIS B CA 1
ATOM 7894 C C . HIS B 1 240 ? -12.828 -0.302 2.309 1 91.5 240 HIS B C 1
ATOM 7896 O O . HIS B 1 240 ? -11.945 -0.67 1.532 1 91.5 240 HIS B O 1
ATOM 7902 N N . GLN B 1 241 ? -13.977 0.296 1.883 1 94 241 GLN B N 1
ATOM 7903 C CA . GLN B 1 241 ? -14.227 0.543 0.467 1 94 241 GLN B CA 1
ATOM 7904 C C . GLN B 1 241 ? -13.859 1.973 0.083 1 94 241 GLN B C 1
ATOM 7906 O O . GLN B 1 241 ? -14.078 2.393 -1.055 1 94 241 GLN B O 1
ATOM 7911 N N . ILE B 1 242 ? -13.297 2.717 0.992 1 95.94 242 ILE B N 1
ATOM 7912 C CA . ILE B 1 242 ? -12.945 4.113 0.75 1 95.94 242 ILE B CA 1
ATOM 7913 C C . ILE B 1 242 ? -11.43 4.281 0.828 1 95.94 242 ILE B C 1
ATOM 7915 O O . ILE B 1 242 ? -10.805 3.908 1.825 1 95.94 242 ILE B O 1
ATOM 7919 N N . ARG B 1 243 ? -10.836 4.773 -0.182 1 96.62 243 ARG B N 1
ATOM 7920 C CA . ARG B 1 243 ? -9.422 5.113 -0.24 1 96.62 243 ARG B CA 1
ATOM 7921 C C . ARG B 1 243 ? -9.227 6.613 -0.44 1 96.62 243 ARG B C 1
ATOM 7923 O O . ARG B 1 243 ? -9.789 7.203 -1.363 1 96.62 243 ARG B O 1
ATOM 7930 N N . ILE B 1 244 ? -8.516 7.266 0.445 1 97.38 244 ILE B N 1
ATOM 7931 C CA . ILE B 1 244 ? -8.156 8.672 0.313 1 97.38 244 ILE B CA 1
ATOM 7932 C C . ILE B 1 244 ? -6.668 8.797 -0.023 1 97.38 244 ILE B C 1
ATOM 7934 O O . ILE B 1 244 ? -5.82 8.211 0.656 1 97.38 244 ILE B O 1
ATOM 7938 N N . VAL B 1 245 ? -6.352 9.547 -1.085 1 97.5 245 VAL B N 1
ATOM 7939 C CA . VAL B 1 245 ? -4.969 9.758 -1.511 1 97.5 245 VAL B CA 1
ATOM 7940 C C . VAL B 1 245 ? -4.66 11.25 -1.539 1 97.5 245 VAL B C 1
ATOM 7942 O O . VAL B 1 245 ? -5.336 12.016 -2.232 1 97.5 245 VAL B O 1
ATOM 7945 N N . SER B 1 246 ? -3.789 11.664 -0.756 1 97.25 246 SER B N 1
ATOM 7946 C CA . SER B 1 246 ? -3.236 13.008 -0.832 1 97.25 246 SER B CA 1
ATOM 7947 C C . SER B 1 246 ? -1.955 13.039 -1.657 1 97.25 246 SER B C 1
ATOM 7949 O O . SER B 1 246 ? -0.89 12.648 -1.172 1 97.25 246 SER B O 1
ATOM 7951 N N . PRO B 1 247 ? -2.029 13.57 -2.893 1 95.62 247 PRO B N 1
ATOM 7952 C CA . PRO B 1 247 ? -0.812 13.633 -3.705 1 95.62 247 PRO B CA 1
ATOM 7953 C C . PRO B 1 247 ? 0.152 14.719 -3.238 1 95.62 247 PRO B C 1
ATOM 7955 O O . PRO B 1 247 ? 0.234 15.008 -2.043 1 95.62 247 PRO B O 1
ATOM 7958 N N . ASP B 1 248 ? 0.984 15.266 -4.168 1 95.31 248 ASP B N 1
ATOM 7959 C CA . ASP B 1 248 ? 1.769 16.438 -3.791 1 95.31 248 ASP B CA 1
ATOM 7960 C C . ASP B 1 248 ? 0.863 17.609 -3.449 1 95.31 248 ASP B C 1
ATOM 7962 O O . ASP B 1 248 ? -0.153 17.844 -4.109 1 95.31 248 ASP B O 1
ATOM 7966 N N . ILE B 1 249 ? 1.206 18.281 -2.385 1 95.62 249 ILE B N 1
ATOM 7967 C CA . ILE B 1 249 ? 0.384 19.391 -1.923 1 95.62 249 ILE B CA 1
ATOM 7968 C C . ILE B 1 249 ? 1.179 20.688 -2.016 1 95.62 249 ILE B C 1
ATOM 7970 O O . ILE B 1 249 ? 2.312 20.766 -1.538 1 95.62 249 ILE B O 1
ATOM 7974 N N . GLY B 1 250 ? 0.561 21.656 -2.613 1 93.19 250 GLY B N 1
ATOM 7975 C CA . GLY B 1 250 ? 1.168 22.969 -2.709 1 93.19 250 GLY B CA 1
ATOM 7976 C C . GLY B 1 250 ? 0.881 23.844 -1.505 1 93.19 250 GLY B C 1
ATOM 7977 O O . GLY B 1 250 ? 0.218 24.875 -1.626 1 93.19 250 GLY B O 1
ATOM 7978 N N . GLY B 1 251 ? 1.288 23.375 -0.339 1 91.69 251 GLY B N 1
ATOM 7979 C CA . GLY B 1 251 ? 1.072 24.125 0.885 1 91.69 251 GLY B CA 1
ATOM 7980 C C . GLY B 1 251 ? -0.252 23.812 1.555 1 91.69 251 GLY B C 1
ATOM 7981 O O . GLY B 1 251 ? -1.266 23.625 0.878 1 91.69 251 GLY B O 1
ATOM 7982 N N . GLY B 1 252 ? -0.274 23.719 2.838 1 88.94 252 GLY B N 1
ATOM 7983 C CA . GLY B 1 252 ? -1.472 23.5 3.633 1 88.94 252 GLY B CA 1
ATOM 7984 C C . GLY B 1 252 ? -1.743 24.609 4.621 1 88.94 252 GLY B C 1
ATOM 7985 O O . GLY B 1 252 ? -2.732 25.328 4.492 1 88.94 252 GLY B O 1
ATOM 7986 N N . PHE B 1 253 ? -0.849 24.844 5.574 1 86.88 253 PHE B N 1
ATOM 7987 C CA . PHE B 1 253 ? -0.861 25.938 6.551 1 86.88 253 PHE B CA 1
ATOM 7988 C C . PHE B 1 253 ? -2.117 25.875 7.41 1 86.88 253 PHE B C 1
ATOM 7990 O O . PHE B 1 253 ? -2.662 26.906 7.797 1 86.88 253 PHE B O 1
ATOM 7997 N N . GLY B 1 254 ? -2.717 24.688 7.477 1 88.19 254 GLY B N 1
ATOM 7998 C CA . GLY B 1 254 ? -3.91 24.5 8.289 1 88.19 254 GLY B CA 1
ATOM 7999 C C . GLY B 1 254 ? -5.195 24.562 7.48 1 88.19 254 GLY B C 1
ATOM 8000 O O . GLY B 1 254 ? -6.223 24.031 7.895 1 88.19 254 GLY B O 1
ATOM 8001 N N . ASN B 1 255 ? -5.07 25.188 6.332 1 90.88 255 ASN B N 1
ATOM 8002 C CA . ASN B 1 255 ? -6.215 25.391 5.449 1 90.88 255 ASN B CA 1
ATOM 8003 C C . ASN B 1 255 ? -6.762 24.062 4.93 1 90.88 255 ASN B C 1
ATOM 8005 O O . ASN B 1 255 ? -7.938 23.953 4.582 1 90.88 255 ASN B O 1
ATOM 8009 N N . LYS B 1 256 ? -5.984 23.016 4.953 1 92.5 256 LYS B N 1
ATOM 8010 C CA . LYS B 1 256 ? -6.355 21.766 4.305 1 92.5 256 LYS B CA 1
ATOM 8011 C C . LYS B 1 256 ? -6.57 20.656 5.332 1 92.5 256 LYS B C 1
ATOM 8013 O O . LYS B 1 256 ? -6.488 19.469 5.004 1 92.5 256 LYS B O 1
ATOM 8018 N N . VAL B 1 257 ? -6.844 21.031 6.602 1 89.31 257 VAL B N 1
ATOM 8019 C CA . VAL B 1 257 ? -7.172 20.094 7.668 1 89.31 257 VAL B CA 1
ATOM 8020 C C . VAL B 1 257 ? -8.672 19.812 7.664 1 89.31 257 VAL B C 1
ATOM 8022 O O . VAL B 1 257 ? -9.094 18.656 7.734 1 89.31 257 VAL B O 1
ATOM 8025 N N . PRO B 1 258 ? -9.492 20.828 7.504 1 87.81 258 PRO B N 1
ATOM 8026 C CA . PRO B 1 258 ? -10.938 20.609 7.574 1 87.81 258 PRO B CA 1
ATOM 8027 C C . PRO B 1 258 ? -11.477 19.875 6.348 1 87.81 258 PRO B C 1
ATOM 8029 O O . PRO B 1 258 ? -10.781 19.75 5.336 1 87.81 258 PRO B O 1
ATOM 8032 N N . VAL B 1 259 ? -12.695 19.422 6.539 1 88.88 259 VAL B N 1
ATOM 8033 C CA . VAL B 1 259 ? -13.453 18.859 5.43 1 88.88 259 VAL B CA 1
ATOM 8034 C C . VAL B 1 259 ? -14.391 19.906 4.852 1 88.88 259 VAL B C 1
ATOM 8036 O O . VAL B 1 259 ? -15.141 20.562 5.59 1 88.88 259 VAL B O 1
ATOM 8039 N N . TYR B 1 260 ? -14.344 20.109 3.584 1 92.31 260 TYR B N 1
ATOM 8040 C CA . TYR B 1 260 ? -15.125 21.141 2.926 1 92.31 260 TYR B CA 1
ATOM 8041 C C . TYR B 1 260 ? -16.266 20.547 2.119 1 92.31 260 TYR B C 1
ATOM 8043 O O . TYR B 1 260 ? -16.172 19.422 1.633 1 92.31 260 TYR B O 1
ATOM 8051 N N . PRO B 1 261 ? -17.359 21.281 1.933 1 93.56 261 PRO B N 1
ATOM 8052 C CA . PRO B 1 261 ? -18.516 20.812 1.167 1 93.56 261 PRO B CA 1
ATOM 8053 C C . PRO B 1 261 ? -18.141 20.375 -0.252 1 93.56 261 PRO B C 1
ATOM 8055 O O . PRO B 1 261 ? -18.734 19.438 -0.785 1 93.56 261 PRO B O 1
ATOM 8058 N N . GLY B 1 262 ? -17.219 21.062 -0.825 1 94.44 262 GLY B N 1
ATOM 8059 C CA . GLY B 1 262 ? -16.812 20.734 -2.18 1 94.44 262 GLY B CA 1
ATOM 8060 C C . GLY B 1 262 ? -16.375 19.281 -2.332 1 94.44 262 GLY B C 1
ATOM 8061 O O . GLY B 1 262 ? -16.578 18.672 -3.381 1 94.44 262 GLY B O 1
ATOM 8062 N N . TYR B 1 263 ? -15.742 18.766 -1.289 1 94.38 263 TYR B N 1
ATOM 8063 C CA . TYR B 1 263 ? -15.336 17.359 -1.311 1 94.38 263 TYR B CA 1
ATOM 8064 C C . TYR B 1 263 ? -16.547 16.438 -1.389 1 94.38 263 TYR B C 1
ATOM 8066 O O . TYR B 1 263 ? -16.562 15.469 -2.145 1 94.38 263 TYR B O 1
ATOM 8074 N N . VAL B 1 264 ? -17.547 16.797 -0.612 1 93.06 264 VAL B N 1
ATOM 8075 C CA . VAL B 1 264 ? -18.781 16.016 -0.556 1 93.06 264 VAL B CA 1
ATOM 8076 C C . VAL B 1 264 ? -19.484 16.062 -1.91 1 93.06 264 VAL B C 1
ATOM 8078 O O . VAL B 1 264 ? -19.969 15.031 -2.398 1 93.06 264 VAL B O 1
ATOM 8081 N N . HIS B 1 265 ? -19.484 17.25 -2.543 1 95.38 265 HIS B N 1
ATOM 8082 C CA . HIS B 1 265 ? -20.078 17.406 -3.865 1 95.38 265 HIS B CA 1
ATOM 8083 C C . HIS B 1 265 ? -19.406 16.484 -4.879 1 95.38 265 HIS B C 1
ATOM 8085 O O . HIS B 1 265 ? -20.094 15.789 -5.629 1 95.38 265 HIS B O 1
ATOM 8091 N N . ALA B 1 266 ? -18.109 16.5 -4.871 1 96.25 266 ALA B N 1
ATOM 8092 C CA . ALA B 1 266 ? -17.344 15.734 -5.855 1 96.25 266 ALA B CA 1
ATOM 8093 C C . ALA B 1 266 ? -17.594 14.234 -5.676 1 96.25 266 ALA B C 1
ATOM 8095 O O . ALA B 1 266 ? -17.75 13.508 -6.656 1 96.25 266 ALA B O 1
ATOM 8096 N N . ILE B 1 267 ? -17.594 13.766 -4.488 1 94.69 267 ILE B N 1
ATOM 8097 C CA . ILE B 1 267 ? -17.812 12.352 -4.168 1 94.69 267 ILE B CA 1
ATOM 8098 C C . ILE B 1 267 ? -19.203 11.93 -4.629 1 94.69 267 ILE B C 1
ATOM 8100 O O . ILE B 1 267 ? -19.344 10.93 -5.336 1 94.69 267 ILE B O 1
ATOM 8104 N N . LEU B 1 268 ? -20.234 12.703 -4.238 1 93.81 268 LEU B N 1
ATOM 8105 C CA . LEU B 1 268 ? -21.594 12.359 -4.621 1 93.81 268 LEU B CA 1
ATOM 8106 C C . LEU B 1 268 ? -21.766 12.391 -6.137 1 93.81 268 LEU B C 1
ATOM 8108 O O . LEU B 1 268 ? -22.422 11.523 -6.711 1 93.81 268 LEU B O 1
ATOM 8112 N N . ALA B 1 269 ? -21.188 13.406 -6.727 1 96.44 269 ALA B N 1
ATOM 8113 C CA . ALA B 1 269 ? -21.281 13.531 -8.18 1 96.44 269 ALA B CA 1
ATOM 8114 C C . ALA B 1 269 ? -20.688 12.305 -8.867 1 96.44 269 ALA B C 1
ATOM 8116 O O . ALA B 1 269 ? -21.234 11.805 -9.852 1 96.44 269 ALA B O 1
ATOM 8117 N N . SER B 1 270 ? -19.516 11.867 -8.422 1 96.5 270 SER B N 1
ATOM 8118 C CA . SER B 1 270 ? -18.906 10.68 -9 1 96.5 270 SER B CA 1
ATOM 8119 C C . SER B 1 270 ? -19.797 9.453 -8.836 1 96.5 270 SER B C 1
ATOM 8121 O O . SER B 1 270 ? -19.922 8.648 -9.758 1 96.5 270 SER B O 1
ATOM 8123 N N . ILE B 1 271 ? -20.344 9.242 -7.676 1 93.12 271 ILE B N 1
ATOM 8124 C CA . ILE B 1 271 ? -21.219 8.117 -7.391 1 93.12 271 ILE B CA 1
ATOM 8125 C C . ILE B 1 271 ? -22.422 8.148 -8.328 1 93.12 271 ILE B C 1
ATOM 8127 O O . ILE B 1 271 ? -22.797 7.125 -8.914 1 93.12 271 ILE B O 1
ATOM 8131 N N . LEU B 1 272 ? -23.031 9.328 -8.539 1 93.69 272 LEU B N 1
ATOM 8132 C CA . LEU B 1 272 ? -24.266 9.469 -9.32 1 93.69 272 LEU B CA 1
ATOM 8133 C C . LEU B 1 272 ? -23.984 9.305 -10.812 1 93.69 272 LEU B C 1
ATOM 8135 O O . LEU B 1 272 ? -24.812 8.766 -11.547 1 93.69 272 LEU B O 1
ATOM 8139 N N . THR B 1 273 ? -22.828 9.773 -11.273 1 95.88 273 THR B N 1
ATOM 8140 C CA . THR B 1 273 ? -22.531 9.758 -12.703 1 95.88 273 THR B CA 1
ATOM 8141 C C . THR B 1 273 ? -21.812 8.461 -13.086 1 95.88 273 THR B C 1
ATOM 8143 O O . THR B 1 273 ? -21.766 8.102 -14.258 1 95.88 273 THR B O 1
ATOM 8146 N N . GLY B 1 274 ? -21.172 7.855 -12.109 1 92.88 274 GLY B N 1
ATOM 8147 C CA . GLY B 1 274 ? -20.391 6.66 -12.383 1 92.88 274 GLY B CA 1
ATOM 8148 C C . GLY B 1 274 ? -19.062 6.957 -13.07 1 92.88 274 GLY B C 1
ATOM 8149 O O . GLY B 1 274 ? -18.484 6.082 -13.711 1 92.88 274 GLY B O 1
ATOM 8150 N N . ARG B 1 275 ? -18.672 8.211 -13.023 1 95.88 275 ARG B N 1
ATOM 8151 C CA . ARG B 1 275 ? -17.438 8.664 -13.641 1 95.88 275 ARG B CA 1
ATOM 8152 C C . ARG B 1 275 ? -16.594 9.461 -12.656 1 95.88 275 ARG B C 1
ATOM 8154 O O . ARG B 1 275 ? -17.109 9.984 -11.664 1 95.88 275 ARG B O 1
ATOM 8161 N N . PRO B 1 276 ? -15.25 9.484 -12.883 1 96.88 276 PRO B N 1
ATOM 8162 C CA . PRO B 1 276 ? -14.461 10.383 -12.047 1 96.88 276 PRO B CA 1
ATOM 8163 C C . PRO B 1 276 ? -14.891 11.844 -12.188 1 96.88 276 PRO B C 1
ATOM 8165 O O . PRO B 1 276 ? -15.219 12.289 -13.289 1 96.88 276 PRO B O 1
ATOM 8168 N N . VAL B 1 277 ? -14.953 12.594 -11.148 1 98.5 277 VAL B N 1
ATOM 8169 C CA . VAL B 1 277 ? -15.328 14 -11.148 1 98.5 277 VAL B CA 1
ATOM 8170 C C . VAL B 1 277 ? -14.227 14.828 -10.484 1 98.5 277 VAL B C 1
ATOM 8172 O O . VAL B 1 277 ? -13.836 14.555 -9.344 1 98.5 277 VAL B O 1
ATOM 8175 N N . LYS B 1 278 ? -13.758 15.875 -11.227 1 98.31 278 LYS B N 1
ATOM 8176 C CA . LYS B 1 278 ? -12.711 16.766 -10.734 1 98.31 278 LYS B CA 1
ATOM 8177 C C . LYS B 1 278 ? -13.289 18.125 -10.352 1 98.31 278 LYS B C 1
ATOM 8179 O O . LYS B 1 278 ? -14.008 18.75 -11.141 1 98.31 278 LYS B O 1
ATOM 8184 N N . TRP B 1 279 ? -12.883 18.578 -9.109 1 98.12 279 TRP B N 1
ATOM 8185 C CA . TRP B 1 279 ? -13.172 19.922 -8.633 1 98.12 279 TRP B CA 1
ATOM 8186 C C . TRP B 1 279 ? -11.906 20.625 -8.164 1 98.12 279 TRP B C 1
ATOM 8188 O O . TRP B 1 279 ? -11.172 20.094 -7.324 1 98.12 279 TRP B O 1
ATOM 8198 N N . ILE B 1 280 ? -11.609 21.797 -8.719 1 96.75 280 ILE B N 1
ATOM 8199 C CA . ILE B 1 280 ? -10.508 22.656 -8.289 1 96.75 280 ILE B CA 1
ATOM 8200 C C . ILE B 1 280 ? -11.039 24.031 -7.914 1 96.75 280 ILE B C 1
ATOM 8202 O O . ILE B 1 280 ? -11.641 24.734 -8.742 1 96.75 280 ILE B O 1
ATOM 8206 N N . GLU B 1 281 ? -10.805 24.344 -6.715 1 94.56 281 GLU B N 1
ATOM 8207 C CA . GLU B 1 281 ? -11.203 25.672 -6.25 1 94.56 281 GLU B CA 1
ATOM 8208 C C . GLU B 1 281 ? -10.352 26.766 -6.891 1 94.56 281 GLU B C 1
ATOM 8210 O O . GLU B 1 281 ? -9.141 26.594 -7.047 1 94.56 281 GLU B O 1
ATOM 8215 N N . ASP B 1 282 ? -10.992 27.906 -7.254 1 91.38 282 ASP B N 1
ATOM 8216 C CA . ASP B 1 282 ? -10.203 29.031 -7.73 1 91.38 282 ASP B CA 1
ATOM 8217 C C . ASP B 1 282 ? -9.781 29.938 -6.578 1 91.38 282 ASP B C 1
ATOM 8219 O O . ASP B 1 282 ? -10.172 29.719 -5.43 1 91.38 282 ASP B O 1
ATOM 8223 N N . LYS B 1 283 ? -8.992 30.922 -6.805 1 90.38 283 LYS B N 1
ATOM 8224 C CA . LYS B 1 283 ? -8.398 31.75 -5.758 1 90.38 283 LYS B CA 1
ATOM 8225 C C . LYS B 1 283 ? -9.453 32.625 -5.078 1 90.38 283 LYS B C 1
ATOM 8227 O O . LYS B 1 283 ? -9.383 32.875 -3.873 1 90.38 283 LYS B O 1
ATOM 8232 N N . THR B 1 284 ? -10.328 33.094 -5.801 1 88.81 284 THR B N 1
ATOM 8233 C CA . THR B 1 284 ? -11.375 33.938 -5.227 1 88.81 284 THR B CA 1
ATOM 8234 C C . THR B 1 284 ? -12.266 33.125 -4.293 1 88.81 284 THR B C 1
ATOM 8236 O O . THR B 1 284 ? -12.57 33.562 -3.182 1 88.81 284 THR B O 1
ATOM 8239 N N . GLY B 1 285 ? -12.664 31.969 -4.812 1 89 285 GLY B N 1
ATOM 8240 C CA . GLY B 1 285 ? -13.422 31.062 -3.967 1 89 285 GLY B CA 1
ATOM 8241 C C . GLY B 1 285 ? -12.695 30.688 -2.691 1 89 285 GLY B C 1
ATOM 8242 O O . GLY B 1 285 ? -13.297 30.594 -1.624 1 89 285 GLY B O 1
ATOM 8243 N N . ASN B 1 286 ? -11.43 30.5 -2.855 1 91.19 286 ASN B N 1
ATOM 8244 C CA . ASN B 1 286 ? -10.602 30.172 -1.698 1 91.19 286 ASN B CA 1
ATOM 8245 C C . ASN B 1 286 ? -10.578 31.297 -0.677 1 91.19 286 ASN B C 1
ATOM 8247 O O . ASN B 1 286 ? -10.711 31.062 0.525 1 91.19 286 ASN B O 1
ATOM 8251 N N . LEU B 1 287 ? -10.5 32.5 -1.049 1 90 287 LEU B N 1
ATOM 8252 C CA . LEU B 1 287 ? -10.352 33.656 -0.18 1 90 287 LEU B CA 1
ATOM 8253 C C . LEU B 1 287 ? -11.672 34.031 0.492 1 90 287 LEU B C 1
ATOM 8255 O O . LEU B 1 287 ? -11.688 34.594 1.582 1 90 287 LEU B O 1
ATOM 8259 N N . ILE B 1 288 ? -12.812 33.625 -0.122 1 91.31 288 ILE B N 1
ATOM 8260 C CA . ILE B 1 288 ? -14.07 34.094 0.425 1 91.31 288 ILE B CA 1
ATOM 8261 C C . ILE B 1 288 ? -14.773 33 1.188 1 91.31 288 ILE B C 1
ATOM 8263 O O . ILE B 1 288 ? -15.727 33.25 1.929 1 91.31 288 ILE B O 1
ATOM 8267 N N . SER B 1 289 ? -14.242 31.766 1.04 1 91.62 289 SER B N 1
ATOM 8268 C CA . SER B 1 289 ? -15.086 30.688 1.564 1 91.62 289 SER B CA 1
ATOM 8269 C C . SER B 1 289 ? -14.258 29.672 2.348 1 91.62 289 SER B C 1
ATOM 8271 O O . SER B 1 289 ? -14.797 28.953 3.189 1 91.62 289 SER B O 1
ATOM 8273 N N . THR B 1 290 ? -13.016 29.594 2.088 1 88.56 290 THR B N 1
ATOM 8274 C CA . THR B 1 290 ? -12.305 28.406 2.557 1 88.56 290 THR B CA 1
ATOM 8275 C C . THR B 1 290 ? -11.305 28.781 3.65 1 88.56 290 THR B C 1
ATOM 8277 O O . THR B 1 290 ? -10.398 29.594 3.424 1 88.56 290 THR B O 1
ATOM 8280 N N . GLY B 1 291 ? -11.383 28.219 4.777 1 81.94 291 GLY B N 1
ATOM 8281 C CA . GLY B 1 291 ? -10.469 28.156 5.906 1 81.94 291 GLY B CA 1
ATOM 8282 C C . GLY B 1 291 ? -9.906 29.516 6.301 1 81.94 291 GLY B C 1
ATOM 8283 O O . GLY B 1 291 ? -9.18 30.141 5.527 1 81.94 291 GLY B O 1
ATOM 8284 N N . PHE B 1 292 ? -10.242 30.062 7.418 1 85.44 292 PHE B N 1
ATOM 8285 C CA . PHE B 1 292 ? -9.711 31.328 7.914 1 85.44 292 PHE B CA 1
ATOM 8286 C C . PHE B 1 292 ? -9.172 31.172 9.328 1 85.44 292 PHE B C 1
ATOM 8288 O O . PHE B 1 292 ? -9.633 30.312 10.086 1 85.44 292 PHE B O 1
ATOM 8295 N N . GLY B 1 293 ? -8.133 31.906 9.539 1 86.44 293 GLY B N 1
ATOM 8296 C CA . GLY B 1 293 ? -7.531 31.844 10.859 1 86.44 293 GLY B CA 1
ATOM 8297 C C . GLY B 1 293 ? -7.734 33.125 11.664 1 86.44 293 GLY B C 1
ATOM 8298 O O . GLY B 1 293 ? -8.102 34.156 11.109 1 86.44 293 GLY B O 1
ATOM 8299 N N . ARG B 1 294 ? -7.66 32.938 12.906 1 87.88 294 ARG B N 1
ATOM 8300 C CA . ARG B 1 294 ? -7.57 34.031 13.852 1 87.88 294 ARG B CA 1
ATOM 8301 C C . ARG B 1 294 ? -8.945 34.656 14.094 1 87.88 294 ARG B C 1
ATOM 8303 O O . ARG B 1 294 ? -9.906 33.938 14.398 1 87.88 294 ARG B O 1
ATOM 8310 N N . ASP B 1 295 ? -9.016 35.969 14.133 1 89.94 295 ASP B N 1
ATOM 8311 C CA . ASP B 1 295 ? -10.195 36.781 14.422 1 89.94 295 ASP B CA 1
ATOM 8312 C C . ASP B 1 295 ? -10.617 36.625 15.883 1 89.94 295 ASP B C 1
ATOM 8314 O O . ASP B 1 295 ? -11.672 36.062 16.188 1 89.94 295 ASP B O 1
ATOM 8318 N N . MET B 1 296 ? -9.812 37.156 16.734 1 92.5 296 MET B N 1
ATOM 8319 C CA . MET B 1 296 ? -9.984 37.062 18.188 1 92.5 296 MET B CA 1
ATOM 8320 C C . MET B 1 296 ? -9.867 38.406 18.844 1 92.5 296 MET B C 1
ATOM 8322 O O . MET B 1 296 ? -9 39.219 18.484 1 92.5 296 MET B O 1
ATOM 8326 N N . TYR B 1 297 ? -10.789 38.688 19.703 1 94.19 297 TYR B N 1
ATOM 8327 C CA . TYR B 1 297 ? -10.789 39.906 20.531 1 94.19 297 TYR B CA 1
ATOM 8328 C C . TYR B 1 297 ? -10.375 39.562 21.953 1 94.19 297 TYR B C 1
ATOM 8330 O O . TYR B 1 297 ? -10.984 38.719 22.609 1 94.19 297 TYR B O 1
ATOM 8338 N N . LEU B 1 298 ? -9.328 40.281 22.406 1 94.12 298 LEU B N 1
ATOM 8339 C CA . LEU B 1 298 ? -8.75 39.906 23.688 1 94.12 298 LEU B CA 1
ATOM 8340 C C . LEU B 1 298 ? -8.766 41.094 24.641 1 94.12 298 LEU B C 1
ATOM 8342 O O . LEU B 1 298 ? -8.438 42.219 24.25 1 94.12 298 LEU B O 1
ATOM 8346 N N . ASP B 1 299 ? -9.273 40.844 25.781 1 95.5 299 ASP B N 1
ATOM 8347 C CA . ASP B 1 299 ? -9.156 41.75 26.938 1 95.5 299 ASP B CA 1
ATOM 8348 C C . ASP B 1 299 ? -8.289 41.125 28.031 1 95.5 299 ASP B C 1
ATOM 8350 O O . ASP B 1 299 ? -8.602 40.031 28.547 1 95.5 299 ASP B O 1
ATOM 8354 N N . ALA B 1 300 ? -7.199 41.781 28.359 1 96 300 ALA B N 1
ATOM 8355 C CA . ALA B 1 300 ? -6.254 41.156 29.297 1 96 300 ALA B CA 1
ATOM 8356 C C . ALA B 1 300 ? -5.836 42.156 30.375 1 96 300 ALA B C 1
ATOM 8358 O O . ALA B 1 300 ? -5.801 43.375 30.156 1 96 300 ALA B O 1
ATOM 8359 N N . GLN B 1 301 ? -5.551 41.594 31.531 1 98 301 GLN B N 1
ATOM 8360 C CA . GLN B 1 301 ? -4.992 42.344 32.656 1 98 301 GLN B CA 1
ATOM 8361 C C . GLN B 1 301 ? -3.896 41.531 33.375 1 98 301 GLN B C 1
ATOM 8363 O O . GLN B 1 301 ? -3.924 40.312 33.375 1 98 301 GLN B O 1
ATOM 8368 N N . MET B 1 302 ? -2.941 42.312 33.875 1 98.19 302 MET B N 1
ATOM 8369 C CA . MET B 1 302 ? -1.822 41.719 34.594 1 98.19 302 MET B CA 1
ATOM 8370 C C . MET B 1 302 ? -1.641 42.406 35.938 1 98.19 302 MET B C 1
ATOM 8372 O O . MET B 1 302 ? -1.547 43.656 36 1 98.19 302 MET B O 1
ATOM 8376 N N . ALA B 1 303 ? -1.684 41.656 37.062 1 98.56 303 ALA B N 1
ATOM 8377 C CA . ALA B 1 303 ? -1.396 42.156 38.406 1 98.56 303 ALA B CA 1
ATOM 8378 C C . ALA B 1 303 ? 0.104 42.156 38.688 1 98.56 303 ALA B C 1
ATOM 8380 O O . ALA B 1 303 ? 0.768 41.125 38.5 1 98.56 303 ALA B O 1
ATOM 8381 N N . LEU B 1 304 ? 0.63 43.344 39.094 1 98.19 304 LEU B N 1
ATOM 8382 C CA . LEU B 1 304 ? 2.076 43.5 39.219 1 98.19 304 LEU B CA 1
ATOM 8383 C C . LEU B 1 304 ? 2.461 44 40.594 1 98.19 304 LEU B C 1
ATOM 8385 O O . LEU B 1 304 ? 1.688 44.75 41.219 1 98.19 304 LEU B O 1
ATOM 8389 N N . ARG B 1 305 ? 3.689 43.625 40.938 1 97.88 305 ARG B N 1
ATOM 8390 C CA . ARG B 1 305 ? 4.387 44.312 42.031 1 97.88 305 ARG B CA 1
ATOM 8391 C C . ARG B 1 305 ? 5.297 45.406 41.469 1 97.88 305 ARG B C 1
ATOM 8393 O O . ARG B 1 305 ? 5.746 45.344 40.312 1 97.88 305 ARG B O 1
ATOM 8400 N N . ARG B 1 306 ? 5.688 46.344 42.312 1 97.12 306 ARG B N 1
ATOM 8401 C CA . ARG B 1 306 ? 6.508 47.469 41.906 1 97.12 306 ARG B CA 1
ATOM 8402 C C . ARG B 1 306 ? 7.91 47 41.5 1 97.12 306 ARG B C 1
ATOM 8404 O O . ARG B 1 306 ? 8.578 47.656 40.688 1 97.12 306 ARG B O 1
ATOM 8411 N N . ASP B 1 307 ? 8.266 45.812 41.969 1 97.25 307 ASP B N 1
ATOM 8412 C CA . ASP B 1 307 ? 9.602 45.312 41.688 1 97.25 307 ASP B CA 1
ATOM 8413 C C . ASP B 1 307 ? 9.609 44.562 40.344 1 97.25 307 ASP B C 1
ATOM 8415 O O . ASP B 1 307 ? 10.633 44 39.969 1 97.25 307 ASP B O 1
ATOM 8419 N N . GLY B 1 308 ? 8.531 44.438 39.75 1 97.38 308 GLY B N 1
ATOM 8420 C CA . GLY B 1 308 ? 8.484 43.875 38.406 1 97.38 308 GLY B CA 1
ATOM 8421 C C . GLY B 1 308 ? 7.941 42.469 38.375 1 97.38 308 GLY B C 1
ATOM 8422 O O . GLY B 1 308 ? 7.734 41.875 37.312 1 97.38 308 GLY B O 1
ATOM 8423 N N . LYS B 1 309 ? 7.641 41.906 39.531 1 98 309 LYS B N 1
ATOM 8424 C CA . LYS B 1 309 ? 7.137 40.531 39.594 1 98 309 LYS B CA 1
ATOM 8425 C C . LYS B 1 309 ? 5.664 40.469 39.188 1 98 309 LYS B C 1
ATOM 8427 O O . LYS B 1 309 ? 4.855 41.281 39.656 1 98 309 LYS B O 1
ATOM 8432 N N . ILE B 1 310 ? 5.293 39.531 38.375 1 98.31 310 ILE B N 1
ATOM 8433 C CA . ILE B 1 310 ? 3.904 39.312 37.969 1 98.31 310 ILE B CA 1
ATOM 8434 C C . ILE B 1 310 ? 3.211 38.438 39.031 1 98.31 310 ILE B C 1
ATOM 8436 O O . ILE B 1 310 ? 3.693 37.344 39.344 1 98.31 310 ILE B O 1
ATOM 8440 N N . LEU B 1 311 ? 2.07 38.875 39.469 1 97.94 311 LEU B N 1
ATOM 8441 C CA . LEU B 1 311 ? 1.321 38.156 40.5 1 97.94 311 LEU B CA 1
ATOM 8442 C C . LEU B 1 311 ? 0.277 37.25 39.844 1 97.94 311 LEU B C 1
ATOM 8444 O O . LEU B 1 311 ? 0.043 36.125 40.312 1 97.94 311 LEU B O 1
ATOM 8448 N N . ALA B 1 312 ? -0.392 37.75 38.875 1 98.38 312 ALA B N 1
ATOM 8449 C CA . ALA B 1 312 ? -1.443 37 38.188 1 98.38 312 ALA B CA 1
ATOM 8450 C C . ALA B 1 312 ? -1.798 37.656 36.875 1 98.38 312 ALA B C 1
ATOM 8452 O O . ALA B 1 312 ? -1.49 38.812 36.625 1 98.38 312 ALA B O 1
ATOM 8453 N N . VAL B 1 313 ? -2.395 36.844 36.031 1 98 313 VAL B N 1
ATOM 8454 C CA . VAL B 1 313 ? -2.908 37.344 34.75 1 98 313 VAL B CA 1
ATOM 8455 C C . VAL B 1 313 ? -4.359 36.906 34.562 1 98 313 VAL B C 1
ATOM 8457 O O . VAL B 1 313 ? -4.75 35.844 35.031 1 98 313 VAL B O 1
ATOM 8460 N N . ARG B 1 314 ? -5.188 37.688 34 1 97.31 314 ARG B N 1
ATOM 8461 C CA . ARG B 1 314 ? -6.531 37.312 33.562 1 97.31 314 ARG B CA 1
ATOM 8462 C C . ARG B 1 314 ? -6.828 37.812 32.156 1 97.31 314 ARG B C 1
ATOM 8464 O O . ARG B 1 314 ? -6.395 38.906 31.781 1 97.31 314 ARG B O 1
ATOM 8471 N N . MET B 1 315 ? -7.445 36.969 31.422 1 96.38 315 MET B N 1
ATOM 8472 C CA . MET B 1 315 ? -7.742 37.25 30.016 1 96.38 315 MET B CA 1
ATOM 8473 C C . MET B 1 315 ? -9.148 36.781 29.656 1 96.38 315 MET B C 1
ATOM 8475 O O . MET B 1 315 ? -9.648 35.812 30.188 1 96.38 315 MET B O 1
ATOM 8479 N N . HIS B 1 316 ? -9.82 37.531 28.828 1 97.19 316 HIS B N 1
ATOM 8480 C CA . HIS B 1 316 ? -11.07 37.125 28.203 1 97.19 316 HIS B CA 1
ATOM 8481 C C . HIS B 1 316 ? -10.969 37.219 26.672 1 97.19 316 HIS B C 1
ATOM 8483 O O . HIS B 1 316 ? -10.5 38.219 26.141 1 97.19 316 HIS B O 1
ATOM 8489 N N . ALA B 1 317 ? -11.406 36.156 26.031 1 96 317 ALA B N 1
ATOM 8490 C CA . ALA B 1 317 ? -11.336 36.094 24.578 1 96 317 ALA B CA 1
ATOM 8491 C C . ALA B 1 317 ? -12.719 35.906 23.953 1 96 317 ALA B C 1
ATOM 8493 O O . ALA B 1 317 ? -13.453 34.969 24.359 1 96 317 ALA B O 1
ATOM 8494 N N . ASP B 1 318 ? -13.133 36.75 23.031 1 95.5 318 ASP B N 1
ATOM 8495 C CA . ASP B 1 318 ? -14.242 36.531 22.125 1 95.5 318 ASP B CA 1
ATOM 8496 C C . ASP B 1 318 ? -13.742 36.156 20.734 1 95.5 318 ASP B C 1
ATOM 8498 O O . ASP B 1 318 ? -12.891 36.812 20.156 1 95.5 318 ASP B O 1
ATOM 8502 N N . THR B 1 319 ? -14.227 35.062 20.281 1 93.94 319 THR B N 1
ATOM 8503 C CA . THR B 1 319 ? -13.742 34.594 18.984 1 93.94 319 THR B CA 1
ATOM 8504 C C . THR B 1 319 ? -14.859 34.625 17.938 1 93.94 319 THR B C 1
ATOM 8506 O O . THR B 1 319 ? -16.016 34.312 18.266 1 93.94 319 THR B O 1
ATOM 8509 N N . ASP B 1 320 ? -14.578 35.031 16.734 1 93.69 320 ASP B N 1
ATOM 8510 C CA . ASP B 1 320 ? -15.484 34.969 15.594 1 93.69 320 ASP B CA 1
ATOM 8511 C C . ASP B 1 320 ? -15.32 33.656 14.844 1 93.69 320 ASP B C 1
ATOM 8513 O O . ASP B 1 320 ? -14.297 33.438 14.188 1 93.69 320 ASP B O 1
ATOM 8517 N N . GLN B 1 321 ? -16.344 32.844 14.859 1 93.69 321 GLN B N 1
ATOM 8518 C CA . GLN B 1 321 ? -16.25 31.5 14.305 1 93.69 321 GLN B CA 1
ATOM 8519 C C . GLN B 1 321 ? -16.875 31.438 12.914 1 93.69 321 GLN B C 1
ATOM 8521 O O . GLN B 1 321 ? -16.797 30.391 12.242 1 93.69 321 GLN B O 1
ATOM 8526 N N . GLY B 1 322 ? -17.406 32.5 12.438 1 94.12 322 GLY B N 1
ATOM 8527 C CA . GLY B 1 322 ? -18.156 32.469 11.188 1 94.12 322 GLY B CA 1
ATOM 8528 C C . GLY B 1 322 ? -19.484 31.75 11.312 1 94.12 322 GLY B C 1
ATOM 8529 O O . GLY B 1 322 ? -20.047 31.672 12.406 1 94.12 322 GLY B O 1
ATOM 8530 N N . ALA B 1 323 ? -19.969 31.344 10.203 1 95.88 323 ALA B N 1
ATOM 8531 C CA . ALA B 1 323 ? -21.344 30.828 10.125 1 95.88 323 ALA B CA 1
ATOM 8532 C C . ALA B 1 323 ? -21.469 29.469 10.797 1 95.88 323 ALA B C 1
ATOM 8534 O O . ALA B 1 323 ? -22.547 29.094 11.258 1 95.88 323 ALA B O 1
ATOM 8535 N N . PHE B 1 324 ? -20.406 28.734 10.828 1 94.94 324 PHE B N 1
ATOM 8536 C CA . PHE B 1 324 ? -20.391 27.391 11.391 1 94.94 324 PHE B CA 1
ATOM 8537 C C . PHE B 1 324 ? -19.172 27.188 12.273 1 94.94 324 PHE B C 1
ATOM 8539 O O . PHE B 1 324 ? -18.094 27.688 11.969 1 94.94 324 PHE B O 1
ATOM 8546 N N . PHE B 1 325 ? -19.359 26.438 13.445 1 92.88 325 PHE B N 1
ATOM 8547 C CA . PHE B 1 325 ? -18.234 26.094 14.312 1 92.88 325 PHE B CA 1
ATOM 8548 C C . PHE B 1 325 ? -17.484 24.891 13.781 1 92.88 325 PHE B C 1
ATOM 8550 O O . PHE B 1 325 ? -17.828 23.75 14.109 1 92.88 325 PHE B O 1
ATOM 8557 N N . ALA B 1 326 ? -16.391 25.172 12.969 1 88.25 326 ALA B N 1
ATOM 8558 C CA . ALA B 1 326 ? -15.758 24.109 12.195 1 88.25 326 ALA B CA 1
ATOM 8559 C C . ALA B 1 326 ? -14.273 24 12.531 1 88.25 326 ALA B C 1
ATOM 8561 O O . ALA B 1 326 ? -13.516 23.344 11.812 1 88.25 326 ALA B O 1
ATOM 8562 N N . ASP B 1 327 ? -13.883 24.531 13.633 1 84.56 327 ASP B N 1
ATOM 8563 C CA . ASP B 1 327 ? -12.469 24.547 13.984 1 84.56 327 ASP B CA 1
ATOM 8564 C C . ASP B 1 327 ? -11.945 23.141 14.203 1 84.56 327 ASP B C 1
ATOM 8566 O O . ASP B 1 327 ? -12.656 22.266 14.719 1 84.56 327 ASP B O 1
ATOM 8570 N N . ALA B 1 328 ? -10.758 22.969 13.688 1 78.31 328 ALA B N 1
ATOM 8571 C CA . ALA B 1 328 ? -10.039 21.734 14.016 1 78.31 328 ALA B CA 1
ATOM 8572 C C . ALA B 1 328 ? -9.211 21.906 15.289 1 78.31 328 ALA B C 1
ATOM 8574 O O . ALA B 1 328 ? -8.219 22.625 15.289 1 78.31 328 ALA B O 1
ATOM 8575 N N . GLN B 1 329 ? -9.648 21.391 16.359 1 81.56 329 GLN B N 1
ATOM 8576 C CA . GLN B 1 329 ? -8.969 21.453 17.641 1 81.56 329 GLN B CA 1
ATOM 8577 C C . GLN B 1 329 ? -9.297 20.25 18.5 1 81.56 329 GLN B C 1
ATOM 8579 O O . GLN B 1 329 ? -10.227 19.5 18.203 1 81.56 329 GLN B O 1
ATOM 8584 N N . PRO B 1 330 ? -8.43 20.016 19.469 1 81.75 330 PRO B N 1
ATOM 8585 C CA . PRO B 1 330 ? -8.812 18.953 20.406 1 81.75 330 PRO B CA 1
ATOM 8586 C C . PRO B 1 330 ? -10.195 19.156 21.016 1 81.75 330 PRO B C 1
ATOM 8588 O O . PRO B 1 330 ? -10.547 20.281 21.375 1 81.75 330 PRO B O 1
ATOM 8591 N N . SER B 1 331 ? -10.945 18.172 21.188 1 80.62 331 SER B N 1
ATOM 8592 C CA . SER B 1 331 ? -12.352 18.25 21.562 1 80.62 331 SER B CA 1
ATOM 8593 C C . SER B 1 331 ? -12.539 18.922 22.906 1 80.62 331 SER B C 1
ATOM 8595 O O . SER B 1 331 ? -13.531 19.625 23.125 1 80.62 331 SER B O 1
ATOM 8597 N N . LYS B 1 332 ? -11.594 18.797 23.734 1 84.62 332 LYS B N 1
ATOM 8598 C CA . LYS B 1 332 ? -11.688 19.312 25.094 1 84.62 332 LYS B CA 1
ATOM 8599 C C . LYS B 1 332 ? -11.398 20.812 25.141 1 84.62 332 LYS B C 1
ATOM 8601 O O . LYS B 1 332 ? -11.797 21.5 26.078 1 84.62 332 LYS B O 1
ATOM 8606 N N . PHE B 1 333 ? -10.75 21.359 24.156 1 88.25 333 PHE B N 1
ATOM 8607 C CA . PHE B 1 333 ? -10.266 22.734 24.203 1 88.25 333 PHE B CA 1
ATOM 8608 C C . PHE B 1 333 ? -10.945 23.562 23.125 1 88.25 333 PHE B C 1
ATOM 8610 O O . PHE B 1 333 ? -10.352 23.844 22.078 1 88.25 333 PHE B O 1
ATOM 8617 N N . LYS B 1 334 ? -12.008 24.172 23.438 1 88 334 LYS B N 1
ATOM 8618 C CA . LYS B 1 334 ? -12.875 24.844 22.469 1 88 334 LYS B CA 1
ATOM 8619 C C . LYS B 1 334 ? -12.203 26.078 21.891 1 88 334 LYS B C 1
ATOM 8621 O O . LYS B 1 334 ? -12.555 26.531 20.781 1 88 334 LYS B O 1
ATOM 8626 N N . VAL B 1 335 ? -11.281 26.672 22.641 1 89.38 335 VAL B N 1
ATOM 8627 C CA . VAL B 1 335 ? -10.539 27.828 22.141 1 89.38 335 VAL B CA 1
ATOM 8628 C C . VAL B 1 335 ? -9.109 27.406 21.812 1 89.38 335 VAL B C 1
ATOM 8630 O O . VAL B 1 335 ? -8.18 28.219 21.922 1 89.38 335 VAL B O 1
ATOM 8633 N N . GLY B 1 336 ? -8.977 26.109 21.484 1 88.62 336 GLY B N 1
ATOM 8634 C CA . GLY B 1 336 ? -7.648 25.578 21.219 1 88.62 336 GLY B CA 1
ATOM 8635 C C . GLY B 1 336 ? -6.738 25.609 22.422 1 88.62 336 GLY B C 1
ATOM 8636 O O . GLY B 1 336 ? -7.129 25.172 23.516 1 88.62 336 GLY B O 1
ATOM 8637 N N . LEU B 1 337 ? -5.508 26.078 22.109 1 91.31 337 LEU B N 1
ATOM 8638 C CA . LEU B 1 337 ? -4.496 26.047 23.156 1 91.31 337 LEU B CA 1
ATOM 8639 C C . LEU B 1 337 ? -4.145 27.469 23.609 1 91.31 337 LEU B C 1
ATOM 8641 O O . LEU B 1 337 ? -2.982 27.75 23.906 1 91.31 337 LEU B O 1
ATOM 8645 N N . LEU B 1 338 ? -5.117 28.312 23.656 1 92.44 338 LEU B N 1
ATOM 8646 C CA . LEU B 1 338 ? -4.934 29.672 24.125 1 92.44 338 LEU B CA 1
ATOM 8647 C C . LEU B 1 338 ? -4.316 29.688 25.531 1 92.44 338 LEU B C 1
ATOM 8649 O O . LEU B 1 338 ? -3.541 30.578 25.859 1 92.44 338 LEU B O 1
ATOM 8653 N N . HIS B 1 339 ? -4.566 28.641 26.312 1 93.5 339 HIS B N 1
ATOM 8654 C CA . HIS B 1 339 ? -4.137 28.562 27.703 1 93.5 339 HIS B CA 1
ATOM 8655 C C . HIS B 1 339 ? -2.662 28.188 27.797 1 93.5 339 HIS B C 1
ATOM 8657 O O . HIS B 1 339 ? -2.141 27.984 28.906 1 93.5 339 HIS B O 1
ATOM 8663 N N . SER B 1 340 ? -2.002 28.188 26.703 1 93.88 340 SER B N 1
ATOM 8664 C CA . SER B 1 340 ? -0.549 28.062 26.734 1 93.88 340 SER B CA 1
ATOM 8665 C C . SER B 1 340 ? 0.117 29.406 26.969 1 93.88 340 SER B C 1
ATOM 8667 O O . SER B 1 340 ? 1.331 29.484 27.172 1 93.88 340 SER B O 1
ATOM 8669 N N . ALA B 1 341 ? -0.626 30.422 26.984 1 95.19 341 ALA B N 1
ATOM 8670 C CA . ALA B 1 341 ? -0.105 31.766 27.234 1 95.19 341 ALA B CA 1
ATOM 8671 C C . ALA B 1 341 ? 0.694 31.812 28.531 1 95.19 341 ALA B C 1
ATOM 8673 O O . ALA B 1 341 ? 0.315 31.172 29.531 1 95.19 341 ALA B O 1
ATOM 8674 N N . PHE B 1 342 ? 1.859 32.5 28.453 1 96.31 342 PHE B N 1
ATOM 8675 C CA . PHE B 1 342 ? 2.732 32.812 29.578 1 96.31 342 PHE B CA 1
ATOM 8676 C C . PHE B 1 342 ? 3.451 31.578 30.078 1 96.31 342 PHE B C 1
ATOM 8678 O O . PHE B 1 342 ? 3.93 31.547 31.219 1 96.31 342 PHE B O 1
ATOM 8685 N N . ALA B 1 343 ? 3.525 30.531 29.266 1 95.56 343 ALA B N 1
ATOM 8686 C CA . ALA B 1 343 ? 4.125 29.281 29.703 1 95.56 343 ALA B CA 1
ATOM 8687 C C . ALA B 1 343 ? 5.613 29.438 29.984 1 95.56 343 ALA B C 1
ATOM 8689 O O . ALA B 1 343 ? 6.172 28.734 30.828 1 95.56 343 ALA B O 1
ATOM 8690 N N . CYS B 1 344 ? 6.27 30.344 29.312 1 96.62 344 CYS B N 1
ATOM 8691 C CA . CYS B 1 344 ? 7.703 30.516 29.516 1 96.62 344 CYS B CA 1
ATOM 8692 C C . CYS B 1 344 ? 7.98 31.359 30.75 1 96.62 344 CYS B C 1
ATOM 8694 O O . CYS B 1 344 ? 9.117 31.422 31.219 1 96.62 344 CYS B O 1
ATOM 8696 N N . TYR B 1 345 ? 6.992 32.031 31.281 1 97.5 345 TYR B N 1
ATOM 8697 C CA . TYR B 1 345 ? 7.148 32.906 32.438 1 97.5 345 TYR B CA 1
ATOM 8698 C C . TYR B 1 345 ? 6.719 32.219 33.719 1 97.5 345 TYR B C 1
ATOM 8700 O O . TYR B 1 345 ? 5.836 31.359 33.688 1 97.5 345 TYR B O 1
ATOM 8708 N N . ASP B 1 346 ? 7.359 32.594 34.812 1 95.94 346 ASP B N 1
ATOM 8709 C CA . ASP B 1 346 ? 7.094 32.031 36.125 1 95.94 346 ASP B CA 1
ATOM 8710 C C . ASP B 1 346 ? 5.902 32.688 36.781 1 95.94 346 ASP B C 1
ATOM 8712 O O . ASP B 1 346 ? 6.07 33.5 37.719 1 95.94 346 ASP B O 1
ATOM 8716 N N . ILE B 1 347 ? 4.715 32.406 36.312 1 95.19 347 ILE B N 1
ATOM 8717 C CA . ILE B 1 347 ? 3.451 32.938 36.812 1 95.19 347 ILE B CA 1
ATOM 8718 C C . ILE B 1 347 ? 2.645 31.797 37.438 1 95.19 347 ILE B C 1
ATOM 8720 O O . ILE B 1 347 ? 2.354 30.797 36.75 1 95.19 347 ILE B O 1
ATOM 8724 N N . GLY B 1 348 ? 2.219 31.891 38.656 1 90.44 348 GLY B N 1
ATOM 8725 C CA . GLY B 1 348 ? 1.597 30.781 39.344 1 90.44 348 GLY B CA 1
ATOM 8726 C C . GLY B 1 348 ? 0.082 30.797 39.25 1 90.44 348 GLY B C 1
ATOM 8727 O O . GLY B 1 348 ? -0.566 29.766 39.438 1 90.44 348 GLY B O 1
ATOM 8728 N N . ILE B 1 349 ? -0.474 32 39 1 96.12 349 ILE B N 1
ATOM 8729 C CA . ILE B 1 349 ? -1.923 32.156 39.094 1 96.12 349 ILE B CA 1
ATOM 8730 C C . ILE B 1 349 ? -2.463 32.844 37.844 1 96.12 349 ILE B C 1
ATOM 8732 O O . ILE B 1 349 ? -1.863 33.812 37.344 1 96.12 349 ILE B O 1
ATOM 8736 N N . GLY B 1 350 ? -3.555 32.344 37.312 1 97.31 350 GLY B N 1
ATOM 8737 C CA . GLY B 1 350 ? -4.211 32.969 36.188 1 97.31 350 GLY B CA 1
ATOM 8738 C C . GLY B 1 350 ? -5.609 32.469 35.938 1 97.31 350 GLY B C 1
ATOM 8739 O O . GLY B 1 350 ? -6.012 31.438 36.5 1 97.31 350 GLY B O 1
ATOM 8740 N N . TYR B 1 351 ? -6.387 33.156 35.156 1 98 351 TYR B N 1
ATOM 8741 C CA . TYR B 1 351 ? -7.762 32.812 34.812 1 98 351 TYR B CA 1
ATOM 8742 C C . TYR B 1 351 ? -8.117 33.312 33.406 1 98 351 TYR B C 1
ATOM 8744 O O . TYR B 1 351 ? -7.93 34.5 33.094 1 98 351 TYR B O 1
ATOM 8752 N N . ILE B 1 352 ? -8.57 32.375 32.531 1 97.5 352 ILE B N 1
ATOM 8753 C CA . ILE B 1 352 ? -8.938 32.719 31.156 1 97.5 352 ILE B CA 1
ATOM 8754 C C . ILE B 1 352 ? -10.391 32.312 30.906 1 97.5 352 ILE B C 1
ATOM 8756 O O . ILE B 1 352 ? -10.828 31.234 31.297 1 97.5 352 ILE B O 1
ATOM 8760 N N . THR B 1 353 ? -11.172 33.156 30.344 1 97.69 353 THR B N 1
ATOM 8761 C CA . THR B 1 353 ? -12.5 32.875 29.828 1 97.69 353 THR B CA 1
ATOM 8762 C C . THR B 1 353 ? -12.57 33.125 28.328 1 97.69 353 THR B C 1
ATOM 8764 O O . THR B 1 353 ? -11.844 33.969 27.812 1 97.69 353 THR B O 1
ATOM 8767 N N . ALA B 1 354 ? -13.375 32.375 27.656 1 96.19 354 ALA B N 1
ATOM 8768 C CA . ALA B 1 354 ? -13.531 32.531 26.219 1 96.19 354 ALA B CA 1
ATOM 8769 C C . ALA B 1 354 ? -14.961 32.25 25.781 1 96.19 354 ALA B C 1
ATOM 8771 O O . ALA B 1 354 ? -15.641 31.391 26.375 1 96.19 354 ALA B O 1
ATOM 8772 N N . GLN B 1 355 ? -15.406 32.906 24.844 1 96.19 355 GLN B N 1
ATOM 8773 C CA . GLN B 1 355 ? -16.719 32.719 24.25 1 96.19 355 GLN B CA 1
ATOM 8774 C C . GLN B 1 355 ? -16.641 32.781 22.719 1 96.19 355 GLN B C 1
ATOM 8776 O O . GLN B 1 355 ? -15.969 33.656 22.156 1 96.19 355 GLN B O 1
ATOM 8781 N N . GLY B 1 356 ? -17.281 31.766 22.047 1 95.44 356 GLY B N 1
ATOM 8782 C CA . GLY B 1 356 ? -17.359 31.75 20.594 1 95.44 356 GLY B CA 1
ATOM 8783 C C . GLY B 1 356 ? -18.672 32.281 20.062 1 95.44 356 GLY B C 1
ATOM 8784 O O . GLY B 1 356 ? -19.719 32.062 20.656 1 95.44 356 GLY B O 1
ATOM 8785 N N . HIS B 1 357 ? -18.609 32.938 18.828 1 95.94 357 HIS B N 1
ATOM 8786 C CA . HIS B 1 357 ? -19.797 33.562 18.25 1 95.94 357 HIS B CA 1
ATOM 8787 C C . HIS B 1 357 ? -19.984 33.188 16.797 1 95.94 357 HIS B C 1
ATOM 8789 O O . HIS B 1 357 ? -19 33.125 16.031 1 95.94 357 HIS B O 1
ATOM 8795 N N . TYR B 1 358 ? -21.219 32.875 16.406 1 96.56 358 TYR B N 1
ATOM 8796 C CA . TYR B 1 358 ? -21.547 32.781 14.992 1 96.56 358 TYR B CA 1
ATOM 8797 C C . TYR B 1 358 ? -21.656 34.156 14.359 1 96.56 358 TYR B C 1
ATOM 8799 O O . TYR B 1 358 ? -22.172 35.094 14.984 1 96.56 358 TYR B O 1
ATOM 8807 N N . THR B 1 359 ? -21.141 34.312 13.242 1 95.62 359 THR B N 1
ATOM 8808 C CA . THR B 1 359 ? -21.297 35.5 12.422 1 95.62 359 THR B CA 1
ATOM 8809 C C . THR B 1 359 ? -21.594 35.125 10.969 1 95.62 359 THR B C 1
ATOM 8811 O O . THR B 1 359 ? -21.531 33.938 10.609 1 95.62 359 THR B O 1
ATOM 8814 N N . ASN B 1 360 ? -22 36.094 10.164 1 96.44 360 ASN B N 1
ATOM 8815 C CA . ASN B 1 360 ? -22.25 35.844 8.758 1 96.44 360 ASN B CA 1
ATOM 8816 C C . ASN B 1 360 ? -20.984 35.969 7.922 1 96.44 360 ASN B C 1
ATOM 8818 O O . ASN B 1 360 ? -20.953 36.656 6.914 1 96.44 360 ASN B O 1
ATOM 8822 N N . LYS B 1 361 ? -19.938 35.312 8.352 1 94.25 361 LYS B N 1
ATOM 8823 C CA . LYS B 1 361 ? -18.672 35.188 7.652 1 94.25 361 LYS B CA 1
ATOM 8824 C C . LYS B 1 361 ? -18.344 33.719 7.398 1 94.25 361 LYS B C 1
ATOM 8826 O O . LYS B 1 361 ? -18.953 32.812 7.996 1 94.25 361 LYS B O 1
ATOM 8831 N N . ALA B 1 362 ? -17.469 33.5 6.43 1 93.25 362 ALA B N 1
ATOM 8832 C CA . ALA B 1 362 ? -17.062 32.125 6.16 1 93.25 362 ALA B CA 1
ATOM 8833 C C . ALA B 1 362 ? -16.484 31.484 7.414 1 93.25 362 ALA B C 1
ATOM 8835 O O . ALA B 1 362 ? -15.836 32.156 8.227 1 93.25 362 ALA B O 1
ATOM 8836 N N . PRO B 1 363 ? -16.781 30.188 7.555 1 89.94 363 PRO B N 1
ATOM 8837 C CA . PRO B 1 363 ? -16.297 29.531 8.773 1 89.94 363 PRO B CA 1
ATOM 8838 C C . PRO B 1 363 ? -14.789 29.625 8.945 1 89.94 363 PRO B C 1
ATOM 8840 O O . PRO B 1 363 ? -14.047 29.547 7.961 1 89.94 363 PRO B O 1
ATOM 8843 N N . GLY B 1 364 ? -14.453 29.875 10.188 1 79.25 364 GLY B N 1
ATOM 8844 C CA . GLY B 1 364 ? -13.055 29.969 10.578 1 79.25 364 GLY B CA 1
ATOM 8845 C C . GLY B 1 364 ? -12.602 28.812 11.453 1 79.25 364 GLY B C 1
ATOM 8846 O O . GLY B 1 364 ? -13.18 27.734 11.398 1 79.25 364 GLY B O 1
ATOM 8847 N N . GLY B 1 365 ? -11.477 29.031 12.07 1 70 365 GLY B N 1
ATOM 8848 C CA . GLY B 1 365 ? -10.93 28.125 13.07 1 70 365 GLY B CA 1
ATOM 8849 C C . GLY B 1 365 ? -9.789 27.266 12.539 1 70 365 GLY B C 1
ATOM 8850 O O . GLY B 1 365 ? -9.398 26.281 13.164 1 70 365 GLY B O 1
ATOM 8851 N N . VAL B 1 366 ? -9.336 27.703 11.445 1 70.56 366 VAL B N 1
ATOM 8852 C CA . VAL B 1 366 ? -8.148 27.047 10.906 1 70.56 366 VAL B CA 1
ATOM 8853 C C . VAL B 1 366 ? -6.91 27.531 11.656 1 70.56 366 VAL B C 1
ATOM 8855 O O . VAL B 1 366 ? -6.793 28.719 11.977 1 70.56 366 VAL B O 1
ATOM 8858 N N . ALA B 1 367 ? -6.191 26.531 12.047 1 69.81 367 ALA B N 1
ATOM 8859 C CA . ALA B 1 367 ? -4.891 26.859 12.625 1 69.81 367 ALA B CA 1
ATOM 8860 C C . ALA B 1 367 ? -3.889 27.266 11.547 1 69.81 367 ALA B C 1
ATOM 8862 O O . ALA B 1 367 ? -3.18 26.406 11 1 69.81 367 ALA B O 1
ATOM 8863 N N . TYR B 1 368 ? -3.998 28.562 11.172 1 73.94 368 TYR B N 1
ATOM 8864 C CA . TYR B 1 368 ? -3.062 29.094 10.18 1 73.94 368 TYR B CA 1
ATOM 8865 C C . TYR B 1 368 ? -1.65 29.156 10.75 1 73.94 368 TYR B C 1
ATOM 8867 O O . TYR B 1 368 ? -1.299 30.125 11.438 1 73.94 368 TYR B O 1
ATOM 8875 N N . ARG B 1 369 ? -0.779 28.156 10.328 1 65 369 ARG B N 1
ATOM 8876 C CA . ARG B 1 369 ? 0.595 27.938 10.766 1 65 369 ARG B CA 1
ATOM 8877 C C . ARG B 1 369 ? 0.705 28.047 12.281 1 65 369 ARG B C 1
ATOM 8879 O O . ARG B 1 369 ? 1.565 28.766 12.805 1 65 369 ARG B O 1
ATOM 8886 N N . CYS B 1 370 ? -0.342 27.516 12.82 1 66.75 370 CYS B N 1
ATOM 8887 C CA . CYS B 1 370 ? -0.279 27.469 14.273 1 66.75 370 CYS B CA 1
ATOM 8888 C C . CYS B 1 370 ? -1.107 26.312 14.82 1 66.75 370 CYS B C 1
ATOM 8890 O O . CYS B 1 370 ? -2.107 25.906 14.219 1 66.75 370 CYS B O 1
ATOM 8892 N N . SER B 1 371 ? -0.46 25.953 15.953 1 60.47 371 SER B N 1
ATOM 8893 C CA . SER B 1 371 ? -1.013 24.812 16.688 1 60.47 371 SER B CA 1
ATOM 8894 C C . SER B 1 371 ? -2.283 25.203 17.422 1 60.47 371 SER B C 1
ATOM 8896 O O . SER B 1 371 ? -2.334 25.125 18.656 1 60.47 371 SER B O 1
ATOM 8898 N N . PHE B 1 372 ? -3.32 25.688 16.891 1 77 372 PHE B N 1
ATOM 8899 C CA . PHE B 1 372 ? -4.609 25.812 17.562 1 77 372 PHE B CA 1
ATOM 8900 C C . PHE B 1 372 ? -4.668 27.078 18.391 1 77 372 PHE B C 1
ATOM 8902 O O . PHE B 1 372 ? -4.957 27.031 19.594 1 77 372 PHE B O 1
ATOM 8909 N N . ARG B 1 373 ? -4.469 28.234 17.938 1 86.81 373 ARG B N 1
ATOM 8910 C CA . ARG B 1 373 ? -4.656 29.547 18.547 1 86.81 373 ARG B CA 1
ATOM 8911 C C . ARG B 1 373 ? -3.473 29.922 19.422 1 86.81 373 ARG B C 1
ATOM 8913 O O . ARG B 1 373 ? -3.57 30.828 20.25 1 86.81 373 ARG B O 1
ATOM 8920 N N . VAL B 1 374 ? -2.402 29.25 19.266 1 92.69 374 VAL B N 1
ATOM 8921 C CA . VAL B 1 374 ? -1.203 29.547 20.031 1 92.69 374 VAL B CA 1
ATOM 8922 C C . VAL B 1 374 ? -0.61 30.875 19.562 1 92.69 374 VAL B C 1
ATOM 8924 O O . VAL B 1 374 ? -0.023 31.625 20.344 1 92.69 374 VAL B O 1
ATOM 8927 N N . THR B 1 375 ? -0.813 31.172 18.328 1 92.44 375 THR B N 1
ATOM 8928 C CA . THR B 1 375 ? -0.32 32.438 17.812 1 92.44 375 THR B CA 1
ATOM 8929 C C . THR B 1 375 ? -0.983 33.625 18.516 1 92.44 375 THR B C 1
ATOM 8931 O O . THR B 1 375 ? -0.311 34.562 18.906 1 92.44 375 THR B O 1
ATOM 8934 N N . GLU B 1 376 ? -2.27 33.531 18.688 1 92.81 376 GLU B N 1
ATOM 8935 C CA . GLU B 1 376 ? -2.994 34.562 19.422 1 92.81 376 GLU B CA 1
ATOM 8936 C C . GLU B 1 376 ? -2.547 34.625 20.875 1 92.81 376 GLU B C 1
ATOM 8938 O O . GLU B 1 376 ? -2.404 35.719 21.438 1 92.81 376 GLU B O 1
ATOM 8943 N N . ALA B 1 377 ? -2.332 33.438 21.391 1 94.19 377 ALA B N 1
ATOM 8944 C CA . ALA B 1 377 ? -1.876 33.375 22.781 1 94.19 377 ALA B CA 1
ATOM 8945 C C . ALA B 1 377 ? -0.541 34.094 22.953 1 94.19 377 ALA B C 1
ATOM 8947 O O . ALA B 1 377 ? -0.372 34.906 23.875 1 94.19 377 ALA B O 1
ATOM 8948 N N . MET B 1 378 ? 0.353 33.844 22.078 1 95.5 378 MET B N 1
ATOM 8949 C CA . MET B 1 378 ? 1.697 34.406 22.172 1 95.5 378 MET B CA 1
ATOM 8950 C C . MET B 1 378 ? 1.688 35.906 21.859 1 95.5 378 MET B C 1
ATOM 8952 O O . MET B 1 378 ? 2.447 36.656 22.453 1 95.5 378 MET B O 1
ATOM 8956 N N . PHE B 1 379 ? 0.878 36.312 20.922 1 95.88 379 PHE B N 1
ATOM 8957 C CA . PHE B 1 379 ? 0.762 37.719 20.578 1 95.88 379 PHE B CA 1
ATOM 8958 C C . PHE B 1 379 ? 0.279 38.531 21.781 1 95.88 379 PHE B C 1
ATOM 8960 O O . PHE B 1 379 ? 0.885 39.531 22.141 1 95.88 379 PHE B O 1
ATOM 8967 N N . PHE B 1 380 ? -0.743 38.031 22.375 1 94.25 380 PHE B N 1
ATOM 8968 C CA . PHE B 1 380 ? -1.3 38.719 23.547 1 94.25 380 PHE B CA 1
ATOM 8969 C C . PHE B 1 380 ? -0.295 38.719 24.688 1 94.25 380 PHE B C 1
ATOM 8971 O O . PHE B 1 380 ? -0.129 39.75 25.344 1 94.25 380 PHE B O 1
ATOM 8978 N N . GLN B 1 381 ? 0.255 37.625 24.906 1 96.12 381 GLN B N 1
ATOM 8979 C CA . GLN B 1 381 ? 1.262 37.5 25.953 1 96.12 381 GLN B CA 1
ATOM 8980 C C . GLN B 1 381 ? 2.348 38.562 25.797 1 96.12 381 GLN B C 1
ATOM 8982 O O . GLN B 1 381 ? 2.617 39.312 26.734 1 96.12 381 GLN B O 1
ATOM 8987 N N . GLU B 1 382 ? 2.902 38.625 24.672 1 97.88 382 GLU B N 1
ATOM 8988 C CA . GLU B 1 382 ? 4.09 39.469 24.5 1 97.88 382 GLU B CA 1
ATOM 8989 C C . GLU B 1 382 ? 3.715 40.938 24.359 1 97.88 382 GLU B C 1
ATOM 8991 O O . GLU B 1 382 ? 4.48 41.812 24.766 1 97.88 382 GLU B O 1
ATOM 8996 N N . ARG B 1 383 ? 2.49 41.219 23.859 1 97.69 383 ARG B N 1
ATOM 8997 C CA . ARG B 1 383 ? 1.993 42.594 23.906 1 97.69 383 ARG B CA 1
ATOM 8998 C C . ARG B 1 383 ? 1.75 43.062 25.344 1 97.69 383 ARG B C 1
ATOM 9000 O O . ARG B 1 383 ? 2.053 44.188 25.703 1 97.69 383 ARG B O 1
ATOM 9007 N N . MET B 1 384 ? 1.201 42.156 26.141 1 97.25 384 MET B N 1
ATOM 9008 C CA . MET B 1 384 ? 0.963 42.438 27.562 1 97.25 384 MET B CA 1
ATOM 9009 C C . MET B 1 384 ? 2.279 42.656 28.297 1 97.25 384 MET B C 1
ATOM 9011 O O . MET B 1 384 ? 2.367 43.531 29.172 1 97.25 384 MET B O 1
ATOM 9015 N N . MET B 1 385 ? 3.244 41.844 28 1 97.88 385 MET B N 1
ATOM 9016 C CA . MET B 1 385 ? 4.551 42 28.641 1 97.88 385 MET B CA 1
ATOM 9017 C C . MET B 1 385 ? 5.145 43.375 28.344 1 97.88 385 MET B C 1
ATOM 9019 O O . MET B 1 385 ? 5.695 44 29.234 1 97.88 385 MET B O 1
ATOM 9023 N N . GLN B 1 386 ? 5.094 43.781 27.078 1 97.25 386 GLN B N 1
ATOM 9024 C CA . GLN B 1 386 ? 5.594 45.094 26.703 1 97.25 386 GLN B CA 1
ATOM 9025 C C . GLN B 1 386 ? 4.82 46.219 27.422 1 97.25 386 GLN B C 1
ATOM 9027 O O . GLN B 1 386 ? 5.414 47.156 27.953 1 97.25 386 GLN B O 1
ATOM 9032 N N . ALA B 1 387 ? 3.461 46.125 27.438 1 96.81 387 ALA B N 1
ATOM 9033 C CA . ALA B 1 387 ? 2.617 47.125 28.094 1 96.81 387 ALA B CA 1
ATOM 9034 C C . ALA B 1 387 ? 2.912 47.188 29.594 1 96.81 387 ALA B C 1
ATOM 9036 O O . ALA B 1 387 ? 2.977 48.281 30.156 1 96.81 387 ALA B O 1
ATOM 9037 N N . ALA B 1 388 ? 3.062 46.094 30.219 1 97.81 388 ALA B N 1
ATOM 9038 C CA . ALA B 1 388 ? 3.334 46.031 31.656 1 97.81 388 ALA B CA 1
ATOM 9039 C C . ALA B 1 388 ? 4.68 46.688 31.984 1 97.81 388 ALA B C 1
ATOM 9041 O O . ALA B 1 388 ? 4.801 47.406 32.969 1 97.81 388 ALA B O 1
ATOM 9042 N N . ALA B 1 389 ? 5.719 46.312 31.219 1 97.69 389 ALA B N 1
ATOM 9043 C CA . ALA B 1 389 ? 7.023 46.938 31.406 1 97.69 389 ALA B CA 1
ATOM 9044 C C . ALA B 1 389 ? 6.926 48.438 31.328 1 97.69 389 ALA B C 1
ATOM 9046 O O . ALA B 1 389 ? 7.516 49.156 32.156 1 97.69 389 ALA B O 1
ATOM 9047 N N . THR B 1 390 ? 6.254 48.969 30.359 1 96.19 390 THR B N 1
ATOM 9048 C CA . THR B 1 390 ? 6.059 50.406 30.156 1 96.19 390 THR B CA 1
ATOM 9049 C C . THR B 1 390 ? 5.336 51 31.359 1 96.19 390 THR B C 1
ATOM 9051 O O . THR B 1 390 ? 5.723 52.062 31.844 1 96.19 390 THR B O 1
ATOM 9054 N N . ASP B 1 391 ? 4.285 50.344 31.859 1 96.69 391 ASP B N 1
ATOM 9055 C CA . ASP B 1 391 ? 3.496 50.844 32.969 1 96.69 391 ASP B CA 1
ATOM 9056 C C . ASP B 1 391 ? 4.344 50.938 34.25 1 96.69 391 ASP B C 1
ATOM 9058 O O . ASP B 1 391 ? 4.125 51.812 35.094 1 96.69 391 ASP B O 1
ATOM 9062 N N . LEU B 1 392 ? 5.285 50.094 34.312 1 97.25 392 LEU B N 1
ATOM 9063 C CA . LEU B 1 392 ? 6.156 50.062 35.5 1 97.25 392 LEU B CA 1
ATOM 9064 C C . LEU B 1 392 ? 7.344 51 35.312 1 97.25 392 LEU B C 1
ATOM 9066 O O . LEU B 1 392 ? 8.094 51.281 36.25 1 97.25 392 LEU B O 1
ATOM 9070 N N . GLY B 1 393 ? 7.574 51.5 34.094 1 95.5 393 GLY B N 1
ATOM 9071 C CA . GLY B 1 393 ? 8.773 52.25 33.781 1 95.5 393 GLY B CA 1
ATOM 9072 C C . GLY B 1 393 ? 10.031 51.406 33.781 1 95.5 393 GLY B C 1
ATOM 9073 O O . GLY B 1 393 ? 11.109 51.875 34.125 1 95.5 393 GLY B O 1
ATOM 9074 N N . MET B 1 394 ? 9.836 50.156 33.469 1 96.88 394 MET B N 1
ATOM 9075 C CA . MET B 1 394 ? 10.945 49.219 33.438 1 96.88 394 MET B CA 1
ATOM 9076 C C . MET B 1 394 ? 11.367 48.875 32.031 1 96.88 394 MET B C 1
ATOM 9078 O O . MET B 1 394 ? 10.539 48.906 31.109 1 96.88 394 MET B O 1
ATOM 9082 N N . ASP B 1 395 ? 12.672 48.562 31.891 1 97.25 395 ASP B N 1
ATOM 9083 C CA . ASP B 1 395 ? 13.164 48.094 30.594 1 97.25 395 ASP B CA 1
ATOM 9084 C C . ASP B 1 395 ? 12.508 46.781 30.203 1 97.25 395 ASP B C 1
ATOM 9086 O O . ASP B 1 395 ? 12.344 45.906 31.047 1 97.25 395 ASP B O 1
ATOM 9090 N N . GLN B 1 396 ? 12.117 46.719 28.969 1 97.75 396 GLN B N 1
ATOM 9091 C CA . GLN B 1 396 ? 11.344 45.562 28.531 1 97.75 396 GLN B CA 1
ATOM 9092 C C . GLN B 1 396 ? 12.148 44.281 28.672 1 97.75 396 GLN B C 1
ATOM 9094 O O . GLN B 1 396 ? 11.594 43.219 28.969 1 97.75 396 GLN B O 1
ATOM 9099 N N . ALA B 1 397 ? 13.469 44.281 28.359 1 98.44 397 ALA B N 1
ATOM 9100 C CA . ALA B 1 397 ? 14.312 43.094 28.5 1 98.44 397 ALA B CA 1
ATOM 9101 C C . ALA B 1 397 ? 14.453 42.688 29.969 1 98.44 397 ALA B C 1
ATOM 9103 O O . ALA B 1 397 ? 14.398 41.5 30.297 1 98.44 397 ALA B O 1
ATOM 9104 N N . GLU B 1 398 ? 14.641 43.688 30.797 1 97.94 398 GLU B N 1
ATOM 9105 C CA . GLU B 1 398 ? 14.789 43.438 32.219 1 97.94 398 GLU B CA 1
ATOM 9106 C C . GLU B 1 398 ? 13.5 42.875 32.812 1 97.94 398 GLU B C 1
ATOM 9108 O O . GLU B 1 398 ? 13.539 41.969 33.656 1 97.94 398 GLU B O 1
ATOM 9113 N N . PHE B 1 399 ? 12.367 43.438 32.531 1 98.06 399 PHE B N 1
ATOM 9114 C CA . PHE B 1 399 ? 11.086 42.938 33 1 98.06 399 PHE B CA 1
ATOM 9115 C C . PHE B 1 399 ? 10.93 41.469 32.656 1 98.06 399 PHE B C 1
ATOM 9117 O O . PHE B 1 399 ? 10.461 40.688 33.5 1 98.06 399 PHE B O 1
ATOM 9124 N N . ARG B 1 400 ? 11.297 41.031 31.375 1 98.5 400 ARG B N 1
ATOM 9125 C CA . ARG B 1 400 ? 11.242 39.625 30.969 1 98.5 400 ARG B CA 1
ATOM 9126 C C . ARG B 1 400 ? 12.227 38.781 31.766 1 98.5 400 ARG B C 1
ATOM 9128 O O . ARG B 1 400 ? 11.891 37.688 32.219 1 98.5 400 ARG B O 1
ATOM 9135 N N . ARG B 1 401 ? 13.445 39.312 31.969 1 97.75 401 ARG B N 1
ATOM 9136 C CA . ARG B 1 401 ? 14.461 38.594 32.719 1 97.75 401 ARG B CA 1
ATOM 9137 C C . ARG B 1 401 ? 13.961 38.25 34.125 1 97.75 401 ARG B C 1
ATOM 9139 O O . ARG B 1 401 ? 14.227 37.156 34.656 1 97.75 401 ARG B O 1
ATOM 9146 N N . ILE B 1 402 ? 13.273 39.156 34.719 1 97.69 402 ILE B N 1
ATOM 9147 C CA . ILE B 1 402 ? 12.766 39 36.062 1 97.69 402 ILE B CA 1
ATOM 9148 C C . ILE B 1 402 ? 11.734 37.875 36.094 1 97.69 402 ILE B C 1
ATOM 9150 O O . ILE B 1 402 ? 11.664 37.125 37.094 1 97.69 402 ILE B O 1
ATOM 9154 N N . ASN B 1 403 ? 11.016 37.719 35.125 1 98.19 403 ASN B N 1
ATOM 9155 C CA . ASN B 1 403 ? 9.82 36.875 35.219 1 98.19 403 ASN B CA 1
ATOM 9156 C C . ASN B 1 403 ? 9.984 35.562 34.438 1 98.19 403 ASN B C 1
ATOM 9158 O O . ASN B 1 403 ? 9.203 34.625 34.625 1 98.19 403 ASN B O 1
ATOM 9162 N N . LEU B 1 404 ? 11.008 35.406 33.562 1 98.25 404 LEU B N 1
ATOM 9163 C CA . LEU B 1 404 ? 11.234 34.156 32.844 1 98.25 404 LEU B CA 1
ATOM 9164 C C . LEU B 1 404 ? 11.539 33 33.812 1 98.25 404 LEU B C 1
ATOM 9166 O O . LEU B 1 404 ? 12.227 33.188 34.812 1 98.25 404 LEU B O 1
ATOM 9170 N N . ARG B 1 405 ? 11.023 31.875 33.438 1 97 405 ARG B N 1
ATOM 9171 C CA . ARG B 1 405 ? 11.32 30.688 34.25 1 97 405 ARG B CA 1
ATOM 9172 C C . ARG B 1 405 ? 12.797 30.328 34.156 1 97 405 ARG B C 1
ATOM 9174 O O . ARG B 1 405 ? 13.406 30.391 33.094 1 97 405 ARG B O 1
ATOM 9181 N N . ARG B 1 406 ? 13.375 29.828 35.281 1 96.38 406 ARG B N 1
ATOM 9182 C CA . ARG B 1 406 ? 14.781 29.438 35.344 1 96.38 406 ARG B CA 1
ATOM 9183 C C . ARG B 1 406 ? 14.984 28 34.875 1 96.38 406 ARG B C 1
ATOM 9185 O O . ARG B 1 406 ? 14.062 27.188 34.969 1 96.38 406 ARG B O 1
ATOM 9192 N N . ASP B 1 407 ? 16.188 27.703 34.469 1 94.88 407 ASP B N 1
ATOM 9193 C CA . ASP B 1 407 ? 16.531 26.406 33.938 1 94.88 407 ASP B CA 1
ATOM 9194 C C . ASP B 1 407 ? 16.25 25.297 34.938 1 94.88 407 ASP B C 1
ATOM 9196 O O . ASP B 1 407 ? 15.852 24.188 34.562 1 94.88 407 ASP B O 1
ATOM 9200 N N . VAL B 1 408 ? 16.453 25.484 36.094 1 93.94 408 VAL B N 1
ATOM 9201 C CA . VAL B 1 408 ? 16.391 24.469 37.156 1 93.94 408 VAL B CA 1
ATOM 9202 C C . VAL B 1 408 ? 14.938 24.125 37.469 1 93.94 408 VAL B C 1
ATOM 9204 O O . VAL B 1 408 ? 14.648 23.094 38.094 1 93.94 408 VAL B O 1
ATOM 9207 N N . ALA B 1 409 ? 14.008 24.875 36.969 1 93.31 409 ALA B N 1
ATOM 9208 C CA . ALA B 1 409 ? 12.594 24.734 37.312 1 93.31 409 ALA B CA 1
ATOM 9209 C C . ALA B 1 409 ? 11.953 23.594 36.531 1 93.31 409 ALA B C 1
ATOM 9211 O O . ALA B 1 409 ? 10.867 23.125 36.875 1 93.31 409 ALA B O 1
ATOM 9212 N N . PHE B 1 410 ? 12.602 23.047 35.562 1 94.88 410 PHE B N 1
ATOM 9213 C CA . PHE B 1 410 ? 11.953 22.078 34.688 1 94.88 410 PHE B CA 1
ATOM 9214 C C . PHE B 1 410 ? 12.055 20.672 35.25 1 94.88 410 PHE B C 1
ATOM 9216 O O . PHE B 1 410 ? 13.086 20.297 35.844 1 94.88 410 PHE B O 1
ATOM 9223 N N . PRO B 1 411 ? 11.023 19.844 35.094 1 95.06 411 PRO B N 1
ATOM 9224 C CA . PRO B 1 411 ? 9.742 20.219 34.469 1 95.06 411 PRO B CA 1
ATOM 9225 C C . PRO B 1 411 ? 8.891 21.094 35.406 1 95.06 411 PRO B C 1
ATOM 9227 O O . PRO B 1 411 ? 9.086 21.094 36.625 1 95.06 411 PRO B O 1
ATOM 9230 N N . ALA B 1 412 ? 7.98 21.891 34.844 1 95.31 412 ALA B N 1
ATOM 9231 C CA . ALA B 1 412 ? 7.156 22.797 35.625 1 95.31 412 ALA B CA 1
ATOM 9232 C C . ALA B 1 412 ? 5.734 22.859 35.062 1 95.31 412 ALA B C 1
ATOM 9234 O O . ALA B 1 412 ? 5.527 22.812 33.844 1 95.31 412 ALA B O 1
ATOM 9235 N N . ARG B 1 413 ? 4.805 23.109 35.906 1 94.88 413 ARG B N 1
ATOM 9236 C CA . ARG B 1 413 ? 3.408 23.25 35.5 1 94.88 413 ARG B CA 1
ATOM 9237 C C . ARG B 1 413 ? 3.033 24.719 35.344 1 94.88 413 ARG B C 1
ATOM 9239 O O . ARG B 1 413 ? 3.451 25.562 36.156 1 94.88 413 ARG B O 1
ATOM 9246 N N . THR B 1 414 ? 2.311 25.047 34.406 1 94.75 414 THR B N 1
ATOM 9247 C CA . THR B 1 414 ? 1.772 26.391 34.219 1 94.75 414 THR B CA 1
ATOM 9248 C C . THR B 1 414 ? 0.489 26.594 35 1 94.75 414 THR B C 1
ATOM 9250 O O . THR B 1 414 ? -0.115 25.625 35.469 1 94.75 414 THR B O 1
ATOM 9253 N N . PRO B 1 415 ? 0.037 27.844 35.188 1 93.62 415 PRO B N 1
ATOM 9254 C CA . PRO B 1 415 ? -1.195 28.062 35.938 1 93.62 415 PRO B CA 1
ATOM 9255 C C . PRO B 1 415 ? -2.428 27.469 35.25 1 93.62 415 PRO B C 1
ATOM 9257 O O . PRO B 1 415 ? -3.48 27.328 35.875 1 93.62 415 PRO B O 1
ATOM 9260 N N . PHE B 1 416 ? -2.27 27.094 34.031 1 94.5 416 PHE B N 1
ATOM 9261 C CA . PHE B 1 416 ? -3.424 26.625 33.25 1 94.5 416 PHE B CA 1
ATOM 9262 C C . PHE B 1 416 ? -3.342 25.125 33 1 94.5 416 PHE B C 1
ATOM 9264 O O . PHE B 1 416 ? -4.148 24.578 32.25 1 94.5 416 PHE B O 1
ATOM 9271 N N . GLY B 1 417 ? -2.316 24.438 33.531 1 91.44 417 GLY B N 1
ATOM 9272 C CA . GLY B 1 417 ? -2.385 22.984 33.594 1 91.44 417 GLY B CA 1
ATOM 9273 C C . GLY B 1 417 ? -1.333 22.297 32.75 1 91.44 417 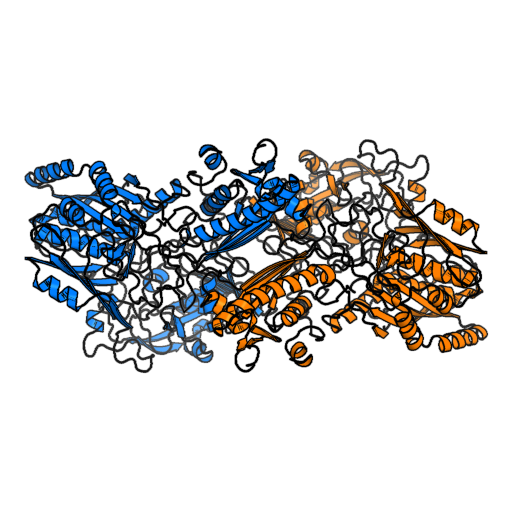GLY B C 1
ATOM 9274 O O . GLY B 1 417 ? -1.078 21.109 32.906 1 91.44 417 GLY B O 1
ATOM 9275 N N . PHE B 1 418 ? -0.557 23.016 31.844 1 93.75 418 PHE B N 1
ATOM 9276 C CA . PHE B 1 418 ? 0.449 22.375 31 1 93.75 418 PHE B CA 1
ATOM 9277 C C . PHE B 1 418 ? 1.7 22.047 31.797 1 93.75 418 PHE B C 1
ATOM 9279 O O . PHE B 1 418 ? 2.002 22.703 32.781 1 93.75 418 PHE B O 1
ATOM 9286 N N . LEU B 1 419 ? 2.348 20.938 31.422 1 94.94 419 LEU B N 1
ATOM 9287 C CA . LEU B 1 419 ? 3.652 20.578 31.969 1 94.94 419 LEU B CA 1
ATOM 9288 C C . LEU B 1 419 ? 4.766 20.906 30.969 1 94.94 419 LEU B C 1
ATOM 9290 O O . LEU B 1 419 ? 4.93 20.203 29.969 1 94.94 419 LEU B O 1
ATOM 9294 N N . VAL B 1 420 ? 5.496 21.969 31.203 1 95.81 420 VAL B N 1
ATOM 9295 C CA . VAL B 1 420 ? 6.641 22.297 30.375 1 95.81 420 VAL B CA 1
ATOM 9296 C C . VAL B 1 420 ? 7.859 21.5 30.812 1 95.81 420 VAL B C 1
ATOM 9298 O O . VAL B 1 420 ? 8.148 21.406 32 1 95.81 420 VAL B O 1
ATOM 9301 N N . ASP B 1 421 ? 8.586 20.953 29.875 1 93.25 421 ASP B N 1
ATOM 9302 C CA . ASP B 1 421 ? 9.516 19.891 30.281 1 93.25 421 ASP B CA 1
ATOM 9303 C C . ASP B 1 421 ? 10.961 20.328 30.078 1 93.25 421 ASP B C 1
ATOM 9305 O O . ASP B 1 421 ? 11.883 19.703 30.609 1 93.25 421 ASP B O 1
ATOM 9309 N N . SER B 1 422 ? 11.234 21.344 29.281 1 93.75 422 SER B N 1
ATOM 9310 C CA . SER B 1 422 ? 12.617 21.75 29.047 1 93.75 422 SER B CA 1
ATOM 9311 C C . SER B 1 422 ? 12.688 23.156 28.469 1 93.75 422 SER B C 1
ATOM 9313 O O . SER B 1 422 ? 11.766 23.609 27.781 1 93.75 422 SER B O 1
ATOM 9315 N N . GLY B 1 423 ? 13.82 23.844 28.828 1 95.62 423 GLY B N 1
ATOM 9316 C CA . GLY B 1 423 ? 14.023 25.188 28.297 1 95.62 423 GLY B CA 1
ATOM 9317 C C . GLY B 1 423 ? 15.227 25.891 28.891 1 95.62 423 GLY B C 1
ATOM 9318 O O . GLY B 1 423 ? 15.711 25.516 29.953 1 95.62 423 GLY B O 1
ATOM 9319 N N . GLN B 1 424 ? 15.789 26.719 28.125 1 97.56 424 GLN B N 1
ATOM 9320 C CA . GLN B 1 424 ? 16.797 27.688 28.531 1 97.56 424 GLN B CA 1
ATOM 9321 C C . GLN B 1 424 ? 16.438 29.094 28.078 1 97.56 424 GLN B C 1
ATOM 9323 O O . GLN B 1 424 ? 17.156 29.719 27.312 1 97.56 424 GLN B O 1
ATOM 9328 N N . TYR B 1 425 ? 15.406 29.609 28.766 1 98.19 425 TYR B N 1
ATOM 9329 C CA . TYR B 1 425 ? 14.781 30.828 28.297 1 98.19 425 TYR B CA 1
ATOM 9330 C C . TYR B 1 425 ? 15.711 32.031 28.484 1 98.19 425 TYR B C 1
ATOM 9332 O O . TYR B 1 425 ? 15.789 32.906 27.625 1 98.19 425 TYR B O 1
ATOM 9340 N N . HIS B 1 426 ? 16.422 32.094 29.641 1 98.38 426 HIS B N 1
ATOM 9341 C CA . HIS B 1 426 ? 17.344 33.188 29.906 1 98.38 426 HIS B CA 1
ATOM 9342 C C . HIS B 1 426 ? 18.484 33.219 28.875 1 98.38 426 HIS B C 1
ATOM 9344 O O . HIS B 1 426 ? 18.844 34.281 28.375 1 98.38 426 HIS B O 1
ATOM 9350 N N . LYS B 1 427 ? 18.953 32.031 28.625 1 98.44 427 LYS B N 1
ATOM 9351 C CA . LYS B 1 427 ? 20.016 31.938 27.641 1 98.44 427 LYS B CA 1
ATOM 9352 C C . LYS B 1 427 ? 19.531 32.375 26.266 1 98.44 427 LYS B C 1
ATOM 9354 O O . LYS B 1 427 ? 20.234 33.094 25.547 1 98.44 427 LYS B O 1
ATOM 9359 N N . CYS B 1 428 ? 18.422 31.953 25.922 1 98.44 428 CYS B N 1
ATOM 9360 C CA . CYS B 1 428 ? 17.828 32.281 24.625 1 98.44 428 CYS B CA 1
ATOM 9361 C C . CYS B 1 428 ? 17.688 33.812 24.484 1 98.44 428 CYS B C 1
ATOM 9363 O O . CYS B 1 428 ? 18.078 34.375 23.453 1 98.44 428 CYS B O 1
ATOM 9365 N N . LEU B 1 429 ? 17.125 34.469 25.469 1 98.69 429 LEU B N 1
ATOM 9366 C CA . LEU B 1 429 ? 16.969 35.906 25.469 1 98.69 429 LEU B CA 1
ATOM 9367 C C . LEU B 1 429 ? 18.328 36.594 25.375 1 98.69 429 LEU B C 1
ATOM 9369 O O . LEU B 1 429 ? 18.5 37.531 24.578 1 98.69 429 LEU B O 1
ATOM 9373 N N . GLN B 1 430 ? 19.266 36.125 26.172 1 98.62 430 GLN B N 1
ATOM 9374 C CA . GLN B 1 430 ? 20.578 36.75 26.203 1 98.62 430 GLN B CA 1
ATOM 9375 C C . GLN B 1 430 ? 21.281 36.656 24.844 1 98.62 430 GLN B C 1
ATOM 9377 O O . GLN B 1 430 ? 21.891 37.594 24.375 1 98.62 430 GLN B O 1
ATOM 9382 N N . VAL B 1 431 ? 21.219 35.469 24.25 1 98.75 431 VAL B N 1
ATOM 9383 C CA . VAL B 1 431 ? 21.812 35.281 22.938 1 98.75 431 VAL B CA 1
ATOM 9384 C C . VAL B 1 431 ? 21.203 36.281 21.953 1 98.75 431 VAL B C 1
ATOM 9386 O O . VAL B 1 431 ? 21.922 36.875 21.141 1 98.75 431 VAL B O 1
ATOM 9389 N N . GLY B 1 432 ? 19.906 36.469 21.984 1 98.81 432 GLY B N 1
ATOM 9390 C CA . GLY B 1 432 ? 19.234 37.406 21.125 1 98.81 432 GLY B CA 1
ATOM 9391 C C . GLY B 1 432 ? 19.656 38.844 21.375 1 98.81 432 GLY B C 1
ATOM 9392 O O . GLY B 1 432 ? 19.891 39.594 20.438 1 98.81 432 GLY B O 1
ATOM 9393 N N . LEU B 1 433 ? 19.734 39.25 22.656 1 98.81 433 LEU B N 1
ATOM 9394 C CA . LEU B 1 433 ? 20.109 40.625 23.031 1 98.81 433 LEU B CA 1
ATOM 9395 C C . LEU B 1 433 ? 21.531 40.938 22.578 1 98.81 433 LEU B C 1
ATOM 9397 O O . LEU B 1 433 ? 21.812 42.031 22.109 1 98.81 433 LEU B O 1
ATOM 9401 N N . ASP B 1 434 ? 22.391 39.906 22.75 1 98.75 434 ASP B N 1
ATOM 9402 C CA . ASP B 1 434 ? 23.781 40.094 22.312 1 98.75 434 ASP B CA 1
ATOM 9403 C C . ASP B 1 434 ? 23.859 40.219 20.781 1 98.75 434 ASP B C 1
ATOM 9405 O O . ASP B 1 434 ? 24.562 41.094 20.266 1 98.75 434 ASP B O 1
ATOM 9409 N N . ALA B 1 435 ? 23.141 39.406 20.109 1 98.75 435 ALA B N 1
ATOM 9410 C CA . ALA B 1 435 ? 23.188 39.375 18.656 1 98.75 435 ALA B CA 1
ATOM 9411 C C . ALA B 1 435 ? 22.656 40.688 18.047 1 98.75 435 ALA B C 1
ATOM 9413 O O . ALA B 1 435 ? 23.219 41.188 17.078 1 98.75 435 ALA B O 1
ATOM 9414 N N . ILE B 1 436 ? 21.578 41.219 18.594 1 98.69 436 ILE B N 1
ATOM 9415 C CA . ILE B 1 436 ? 20.938 42.406 18.031 1 98.69 436 ILE B CA 1
ATOM 9416 C C . ILE B 1 436 ? 21.703 43.656 18.438 1 98.69 436 ILE B C 1
ATOM 9418 O O . ILE B 1 436 ? 21.547 44.719 17.812 1 98.69 436 ILE B O 1
ATOM 9422 N N . GLY B 1 437 ? 22.609 43.562 19.469 1 98.56 437 GLY B N 1
ATOM 9423 C CA . GLY B 1 437 ? 23.234 44.75 20.031 1 98.56 437 GLY B CA 1
ATOM 9424 C C . GLY B 1 437 ? 22.266 45.656 20.766 1 98.56 437 GLY B C 1
ATOM 9425 O O . GLY B 1 437 ? 22.188 46.844 20.484 1 98.56 437 GLY B O 1
ATOM 9426 N N . TYR B 1 438 ? 21.625 45.062 21.766 1 98.56 438 TYR B N 1
ATOM 9427 C CA . TYR B 1 438 ? 20.484 45.688 22.422 1 98.56 438 TYR B CA 1
ATOM 9428 C C . TYR B 1 438 ? 20.875 47 23.062 1 98.56 438 TYR B C 1
ATOM 9430 O O . TYR B 1 438 ? 20.25 48.031 22.812 1 98.56 438 TYR B O 1
ATOM 9438 N N . ASP B 1 439 ? 21.922 47.062 23.891 1 97.88 439 ASP B N 1
ATOM 9439 C CA . ASP B 1 439 ? 22.328 48.281 24.609 1 97.88 439 ASP B CA 1
ATOM 9440 C C . ASP B 1 439 ? 22.797 49.375 23.656 1 97.88 439 ASP B C 1
ATOM 9442 O O . ASP B 1 439 ? 22.484 50.531 23.844 1 97.88 439 ASP B O 1
ATOM 9446 N N . GLU B 1 440 ? 23.516 48.906 22.75 1 98.25 440 GLU B N 1
ATOM 9447 C CA . GLU B 1 440 ? 23.969 49.844 21.734 1 98.25 440 GLU B CA 1
ATOM 9448 C C . GLU B 1 440 ? 22.797 50.469 20.969 1 98.25 440 GLU B C 1
ATOM 9450 O O . GLU B 1 440 ? 22.797 51.656 20.656 1 98.25 440 GLU B O 1
ATOM 9455 N N . PHE B 1 441 ? 21.859 49.656 20.609 1 98.44 441 PHE B N 1
ATOM 9456 C CA . PHE B 1 441 ? 20.703 50.156 19.875 1 98.44 441 PHE B CA 1
ATOM 9457 C C . PHE B 1 441 ? 19.891 51.125 20.719 1 98.44 441 PHE B C 1
ATOM 9459 O O . PHE B 1 441 ? 19.375 52.125 20.203 1 98.44 441 PHE B O 1
ATOM 9466 N N . ARG B 1 442 ? 19.75 50.844 22.016 1 97.75 442 ARG B N 1
ATOM 9467 C CA . ARG B 1 442 ? 19.016 51.75 22.906 1 97.75 442 ARG B CA 1
ATOM 9468 C C . ARG B 1 442 ? 19.672 53.125 22.969 1 97.75 442 ARG B C 1
ATOM 9470 O O . ARG B 1 442 ? 18.984 54.156 23.016 1 97.75 442 ARG B O 1
ATOM 9477 N N . ARG B 1 443 ? 20.953 53.156 22.953 1 97.75 443 ARG B N 1
ATOM 9478 C CA . ARG B 1 443 ? 21.672 54.406 22.922 1 97.75 443 ARG B CA 1
ATOM 9479 C C . ARG B 1 443 ? 21.453 55.156 21.609 1 97.75 443 ARG B C 1
ATOM 9481 O O . ARG B 1 443 ? 21.219 56.375 21.594 1 97.75 443 ARG B O 1
ATOM 9488 N N . GLU B 1 444 ? 21.516 54.375 20.672 1 98.06 444 GLU B N 1
ATOM 9489 C CA . GLU B 1 444 ? 21.266 54.938 19.344 1 98.06 444 GLU B CA 1
ATOM 9490 C C . GLU B 1 444 ? 19.844 55.5 19.234 1 98.06 444 GLU B C 1
ATOM 9492 O O . GLU B 1 444 ? 19.609 56.531 18.625 1 98.06 444 GLU B O 1
ATOM 9497 N N . GLN B 1 445 ? 18.938 54.781 19.734 1 98.06 445 GLN B N 1
ATOM 9498 C CA . GLN B 1 445 ? 17.547 55.188 19.734 1 98.06 445 GLN B CA 1
ATOM 9499 C C . GLN B 1 445 ? 17.359 56.531 20.438 1 98.06 445 GLN B C 1
ATOM 9501 O O . GLN B 1 445 ? 16.672 57.438 19.922 1 98.06 445 GLN B O 1
ATOM 9506 N N . ALA B 1 446 ? 18 56.719 21.562 1 96.12 446 ALA B N 1
ATOM 9507 C CA . ALA B 1 446 ? 17.906 57.969 22.328 1 96.12 446 ALA B CA 1
ATOM 9508 C C . ALA B 1 446 ? 18.516 59.156 21.531 1 96.12 446 ALA B C 1
ATOM 9510 O O . ALA B 1 446 ? 17.938 60.25 21.5 1 96.12 446 ALA B O 1
ATOM 9511 N N . ALA B 1 447 ? 19.594 58.844 20.922 1 97.62 447 ALA B N 1
ATOM 9512 C CA . ALA B 1 447 ? 20.266 59.875 20.125 1 97.62 447 ALA B CA 1
ATOM 9513 C C . ALA B 1 447 ? 19.438 60.25 18.891 1 97.62 447 ALA B C 1
ATOM 9515 O O . ALA B 1 447 ? 19.375 61.406 18.516 1 97.62 447 ALA B O 1
ATOM 9516 N N . ALA B 1 448 ? 18.875 59.281 18.328 1 97.38 448 ALA B N 1
ATOM 9517 C CA . ALA B 1 448 ? 18.062 59.5 17.141 1 97.38 448 ALA B CA 1
ATOM 9518 C C . ALA B 1 448 ? 16.828 60.344 17.469 1 97.38 448 ALA B C 1
ATOM 9520 O O . ALA B 1 448 ? 16.391 61.156 16.656 1 97.38 448 ALA B O 1
ATOM 9521 N N . ARG B 1 449 ? 16.266 60.094 18.562 1 95.12 449 ARG B N 1
ATOM 9522 C CA . ARG B 1 449 ? 15.078 60.812 19 1 95.12 449 ARG B CA 1
ATOM 9523 C C . ARG B 1 449 ? 15.344 62.312 19.109 1 95.12 449 ARG B C 1
ATOM 9525 O O . ARG B 1 449 ? 14.477 63.125 18.797 1 95.12 449 ARG B O 1
ATOM 9532 N N . GLU B 1 450 ? 16.5 62.656 19.531 1 95.44 450 GLU B N 1
ATOM 9533 C CA . GLU B 1 450 ? 16.891 64.062 19.641 1 95.44 450 GLU B CA 1
ATOM 9534 C C . GLU B 1 450 ? 16.922 64.75 18.266 1 95.44 450 GLU B C 1
ATOM 9536 O O . GLU B 1 450 ? 16.734 65.938 18.156 1 95.44 450 GLU B O 1
ATOM 9541 N N . LYS B 1 451 ? 17.078 63.906 17.297 1 95.81 451 LYS B N 1
ATOM 9542 C CA . LYS B 1 451 ? 17.156 64.438 15.938 1 95.81 451 LYS B CA 1
ATOM 9543 C C . LYS B 1 451 ? 15.836 64.25 15.203 1 95.81 451 LYS B C 1
ATOM 9545 O O . LYS B 1 451 ? 15.766 64.438 13.992 1 95.81 451 LYS B O 1
ATOM 9550 N N . GLY B 1 452 ? 14.898 63.781 15.844 1 93 452 GLY B N 1
ATOM 9551 C CA . GLY B 1 452 ? 13.562 63.656 15.281 1 93 452 GLY B CA 1
ATOM 9552 C C . GLY B 1 452 ? 13.336 62.312 14.586 1 93 452 GLY B C 1
ATOM 9553 O O . GLY B 1 452 ? 12.281 62.094 13.984 1 93 452 GLY B O 1
ATOM 9554 N N . ARG B 1 453 ? 14.289 61.438 14.664 1 96.81 453 ARG B N 1
ATOM 9555 C CA . ARG B 1 453 ? 14.141 60.125 14.086 1 96.81 453 ARG B CA 1
ATOM 9556 C C . ARG B 1 453 ? 13.523 59.156 15.086 1 96.81 453 ARG B C 1
ATOM 9558 O O . ARG B 1 453 ? 13.859 59.188 16.281 1 96.81 453 ARG B O 1
ATOM 9565 N N . LEU B 1 454 ? 12.578 58.25 14.617 1 98 454 LEU B N 1
ATOM 9566 C CA . LEU B 1 454 ? 11.875 57.344 15.5 1 98 454 LEU B CA 1
ATOM 9567 C C . LEU B 1 454 ? 12.367 55.906 15.297 1 98 454 LEU B C 1
ATOM 9569 O O . LEU B 1 454 ? 11.875 55.188 14.414 1 98 454 LEU B O 1
ATOM 9573 N N . LEU B 1 455 ? 13.305 55.531 16.078 1 98.44 455 LEU B N 1
ATOM 9574 C CA . LEU B 1 455 ? 13.781 54.125 16.094 1 98.44 455 LEU B CA 1
ATOM 9575 C C . LEU B 1 455 ? 13.086 53.344 17.203 1 98.44 455 LEU B C 1
ATOM 9577 O O . LEU B 1 455 ? 12.766 53.875 18.266 1 98.44 455 LEU B O 1
ATOM 9581 N N . GLY B 1 456 ? 12.805 52.094 16.906 1 98.5 456 GLY B N 1
ATOM 9582 C CA . GLY B 1 456 ? 12.172 51.219 17.891 1 98.5 456 GLY B CA 1
ATOM 9583 C C . GLY B 1 456 ? 12.727 49.812 17.906 1 98.5 456 GLY B C 1
ATOM 9584 O O . GLY B 1 456 ? 13.289 49.375 16.906 1 98.5 456 GLY B O 1
ATOM 9585 N N . ILE B 1 457 ? 12.633 49.156 18.969 1 98.69 457 ILE B N 1
ATOM 9586 C CA . ILE B 1 457 ? 13.062 47.781 19.141 1 98.69 457 ILE B CA 1
ATOM 9587 C C . ILE B 1 457 ? 11.977 46.969 19.875 1 98.69 457 ILE B C 1
ATOM 9589 O O . ILE B 1 457 ? 11.344 47.5 20.797 1 98.69 457 ILE B O 1
ATOM 9593 N N . GLY B 1 458 ? 11.625 45.812 19.344 1 98.69 458 GLY B N 1
ATOM 9594 C CA . GLY B 1 458 ? 10.625 44.938 19.922 1 98.69 458 GLY B CA 1
ATOM 9595 C C . GLY B 1 458 ? 11.148 43.562 20.234 1 98.69 458 GLY B C 1
ATOM 9596 O O . GLY B 1 458 ? 11.961 43 19.484 1 98.69 458 GLY B O 1
ATOM 9597 N N . ILE B 1 459 ? 10.719 42.969 21.359 1 98.75 459 ILE B N 1
ATOM 9598 C CA . ILE B 1 459 ? 11.094 41.625 21.812 1 98.75 459 ILE B CA 1
ATOM 9599 C C . ILE B 1 459 ? 9.844 40.75 21.953 1 98.75 459 ILE B C 1
ATOM 9601 O O . ILE B 1 459 ? 8.805 41.219 22.406 1 98.75 459 ILE B O 1
ATOM 9605 N N . SER B 1 460 ? 9.961 39.562 21.484 1 98.44 460 SER B N 1
ATOM 9606 C CA . SER B 1 460 ? 8.953 38.531 21.719 1 98.44 460 SER B CA 1
ATOM 9607 C C . SER B 1 460 ? 9.594 37.219 22.172 1 98.44 460 SER B C 1
ATOM 9609 O O . SER B 1 460 ? 10.445 36.656 21.469 1 98.44 460 SER B O 1
ATOM 9611 N N . THR B 1 461 ? 9.297 36.75 23.359 1 97.38 461 THR B N 1
ATOM 9612 C CA . THR B 1 461 ? 9.664 35.438 23.828 1 97.38 461 THR B CA 1
ATOM 9613 C C . THR B 1 461 ? 8.492 34.469 23.703 1 97.38 461 THR B C 1
ATOM 9615 O O . THR B 1 461 ? 7.371 34.781 24.094 1 97.38 461 THR B O 1
ATOM 9618 N N . MET B 1 462 ? 8.766 33.406 23.094 1 92.56 462 MET B N 1
ATOM 9619 C CA . MET B 1 462 ? 7.637 32.5 22.828 1 92.56 462 MET B CA 1
ATOM 9620 C C . MET B 1 462 ? 7.969 31.078 23.203 1 92.56 462 MET B C 1
ATOM 9622 O O . MET B 1 462 ? 9.133 30.672 23.188 1 92.56 462 MET B O 1
ATOM 9626 N N . THR B 1 463 ? 7.008 30.359 23.719 1 95 463 THR B N 1
ATOM 9627 C CA . THR B 1 463 ? 6.973 28.906 23.891 1 95 463 THR B CA 1
ATOM 9628 C C . THR B 1 463 ? 5.723 28.328 23.234 1 95 463 THR B C 1
ATOM 9630 O O . THR B 1 463 ? 4.656 28.938 23.266 1 95 463 THR B O 1
ATOM 9633 N N . GLU B 1 464 ? 5.852 27.203 22.625 1 94.12 464 GLU B N 1
ATOM 9634 C CA . GLU B 1 464 ? 4.707 26.609 21.922 1 94.12 464 GLU B CA 1
ATOM 9635 C C . GLU B 1 464 ? 4.535 25.141 22.281 1 94.12 464 GLU B C 1
ATOM 9637 O O . GLU B 1 464 ? 5.504 24.375 22.281 1 94.12 464 GLU B O 1
ATOM 9642 N N . PRO B 1 465 ? 3.312 24.766 22.734 1 93.69 465 PRO B N 1
ATOM 9643 C CA . PRO B 1 465 ? 3.031 23.344 22.891 1 93.69 465 PRO B CA 1
ATOM 9644 C C . PRO B 1 465 ? 2.881 22.625 21.547 1 93.69 465 PRO B C 1
ATOM 9646 O O . PRO B 1 465 ? 1.902 22.844 20.844 1 93.69 465 PRO B O 1
ATOM 9649 N N . LEU B 1 466 ? 3.84 21.812 21.25 1 92 466 LEU B N 1
ATOM 9650 C CA . LEU B 1 466 ? 3.793 21.094 19.984 1 92 466 LEU B CA 1
ATOM 9651 C C . LEU B 1 466 ? 3.648 19.594 20.219 1 92 466 LEU B C 1
ATOM 9653 O O . LEU B 1 466 ? 3.76 19.125 21.359 1 92 466 LEU B O 1
ATOM 9657 N N . GLY B 1 467 ? 3.309 18.922 19.125 1 87 467 GLY B N 1
ATOM 9658 C CA . GLY B 1 467 ? 3.176 17.484 19.188 1 87 467 GLY B CA 1
ATOM 9659 C C . GLY B 1 467 ? 1.843 17.031 19.75 1 87 467 GLY B C 1
ATOM 9660 O O . GLY B 1 467 ? 1.788 16.094 20.562 1 87 467 GLY B O 1
ATOM 9661 N N . ALA B 1 468 ? 0.871 17.781 19.453 1 76.75 468 ALA B N 1
ATOM 9662 C CA . ALA B 1 468 ? -0.453 17.328 19.859 1 76.75 468 ALA B CA 1
ATOM 9663 C C . ALA B 1 468 ? -0.669 15.867 19.516 1 76.75 468 ALA B C 1
ATOM 9665 O O . ALA B 1 468 ? -0.702 15.508 18.328 1 76.75 468 ALA B O 1
ATOM 9666 N N . GLY B 1 469 ? -0.627 15.047 20.531 1 74.69 469 GLY B N 1
ATOM 9667 C CA . GLY B 1 469 ? -0.703 13.617 20.281 1 74.69 469 GLY B CA 1
ATOM 9668 C C . GLY B 1 469 ? -0.853 12.797 21.547 1 74.69 469 GLY B C 1
ATOM 9669 O O . GLY B 1 469 ? -1 11.57 21.484 1 74.69 469 GLY B O 1
ATOM 9670 N N . ASN B 1 470 ? -0.858 13.398 22.75 1 83.31 470 ASN B N 1
ATOM 9671 C CA . ASN B 1 470 ? -1.033 12.609 23.969 1 83.31 470 ASN B CA 1
ATOM 9672 C C . ASN B 1 470 ? -2.469 12.109 24.109 1 83.31 470 ASN B C 1
ATOM 9674 O O . ASN B 1 470 ? -3.385 12.906 24.344 1 83.31 470 ASN B O 1
ATOM 9678 N N . SER B 1 471 ? -2.617 10.836 24 1 84.62 471 SER B N 1
ATOM 9679 C CA . SER B 1 471 ? -3.943 10.234 23.922 1 84.62 471 SER B CA 1
ATOM 9680 C C . SER B 1 471 ? -4.75 10.492 25.188 1 84.62 471 SER B C 1
ATOM 9682 O O . SER B 1 471 ? -5.973 10.359 25.188 1 84.62 471 SER B O 1
ATOM 9684 N N . ARG B 1 472 ? -4.156 10.883 26.188 1 82.75 472 ARG B N 1
ATOM 9685 C CA . ARG B 1 472 ? -4.859 11.117 27.453 1 82.75 472 ARG B CA 1
ATOM 9686 C C . ARG B 1 472 ? -5.648 12.414 27.406 1 82.75 472 ARG B C 1
ATOM 9688 O O . ARG B 1 472 ? -6.699 12.531 28.047 1 82.75 472 ARG B O 1
ATOM 9695 N N . GLU B 1 473 ? -5.105 13.312 26.641 1 83.94 473 GLU B N 1
ATOM 9696 C CA . GLU B 1 473 ? -5.711 14.633 26.719 1 83.94 473 GLU B CA 1
ATOM 9697 C C . GLU B 1 473 ? -6.191 15.102 25.344 1 83.94 473 GLU B C 1
ATOM 9699 O O . GLU B 1 473 ? -7.066 15.969 25.25 1 83.94 473 GLU B O 1
ATOM 9704 N N . TYR B 1 474 ? -5.699 14.5 24.312 1 87.56 474 TYR B N 1
ATOM 9705 C CA . TYR B 1 474 ? -5.949 15.078 23 1 87.56 474 TYR B CA 1
ATOM 9706 C C . TYR B 1 474 ? -6.633 14.07 22.078 1 87.56 474 TYR B C 1
ATOM 9708 O O . TYR B 1 474 ? -6.207 12.922 21.984 1 87.56 474 TYR B O 1
ATOM 9716 N N . ASP B 1 475 ? -7.656 14.461 21.547 1 86.06 475 ASP B N 1
ATOM 9717 C CA . ASP B 1 475 ? -8.367 13.68 20.531 1 86.06 475 ASP B CA 1
ATOM 9718 C C . ASP B 1 475 ? -9.047 14.594 19.516 1 86.06 475 ASP B C 1
ATOM 9720 O O . ASP B 1 475 ? -9.203 15.789 19.75 1 86.06 475 ASP B O 1
ATOM 9724 N N . ILE B 1 476 ? -9.258 14.102 18.391 1 81.62 476 ILE B N 1
ATOM 9725 C CA . ILE B 1 476 ? -10.148 14.711 17.406 1 81.62 476 ILE B CA 1
ATOM 9726 C C . ILE B 1 476 ? -11.328 13.781 17.141 1 81.62 476 ILE B C 1
ATOM 9728 O O . ILE B 1 476 ? -11.148 12.648 16.688 1 81.62 476 ILE B O 1
ATOM 9732 N N . LEU B 1 477 ? -12.477 14.172 17.453 1 78.88 477 LEU B N 1
ATOM 9733 C CA . LEU B 1 477 ? -13.695 13.383 17.281 1 78.88 477 LEU B CA 1
ATOM 9734 C C . LEU B 1 477 ? -13.586 12.047 18.016 1 78.88 477 LEU B C 1
ATOM 9736 O O . LEU B 1 477 ? -13.969 11.008 17.469 1 78.88 477 LEU B O 1
ATOM 9740 N N . GLY B 1 478 ? -12.859 12.078 19.109 1 80.88 478 GLY B N 1
ATOM 9741 C CA . GLY B 1 478 ? -12.75 10.875 19.906 1 80.88 478 GLY B CA 1
ATOM 9742 C C . GLY B 1 478 ? -11.57 10 19.531 1 80.88 478 GLY B C 1
ATOM 9743 O O . GLY B 1 478 ? -11.195 9.102 20.281 1 80.88 478 GLY B O 1
ATOM 9744 N N . ILE B 1 479 ? -10.945 10.227 18.406 1 86.25 479 ILE B N 1
ATOM 9745 C CA . ILE B 1 479 ? -9.773 9.469 17.969 1 86.25 479 ILE B CA 1
ATOM 9746 C C . ILE B 1 479 ? -8.516 10.062 18.594 1 86.25 479 ILE B C 1
ATOM 9748 O O . ILE B 1 479 ? -8.273 11.273 18.484 1 86.25 479 ILE B O 1
ATOM 9752 N N . LYS B 1 480 ? -7.758 9.188 19.141 1 90.75 480 LYS B N 1
ATOM 9753 C CA . LYS B 1 480 ? -6.566 9.664 19.828 1 90.75 480 LYS B CA 1
ATOM 9754 C C . LYS B 1 480 ? -5.508 10.141 18.844 1 90.75 480 LYS B C 1
ATOM 9756 O O . LYS B 1 480 ? -5.426 9.641 17.719 1 90.75 480 LYS B O 1
ATOM 9761 N N . MET B 1 481 ? -4.703 11.102 19.234 1 92.06 481 MET B N 1
ATOM 9762 C CA . MET B 1 481 ? -3.861 11.828 18.297 1 92.06 481 MET B CA 1
ATOM 9763 C C . MET B 1 481 ? -2.463 11.219 18.234 1 92.06 481 MET B C 1
ATOM 9765 O O . MET B 1 481 ? -1.469 11.945 18.203 1 92.06 481 MET B O 1
ATOM 9769 N N . PHE B 1 482 ? -2.361 9.922 18.219 1 93.75 482 PHE B N 1
ATOM 9770 C CA . PHE B 1 482 ? -1.113 9.227 17.953 1 93.75 482 PHE B CA 1
ATOM 9771 C C . PHE B 1 482 ? -0.743 9.344 16.469 1 93.75 482 PHE B C 1
ATOM 9773 O O . PHE B 1 482 ? -1.496 9.914 15.688 1 93.75 482 PHE B O 1
ATOM 9780 N N . ASP B 1 483 ? 0.506 8.898 16.156 1 95.88 483 ASP B N 1
ATOM 9781 C CA . ASP B 1 483 ? 0.88 8.688 14.758 1 95.88 483 ASP B CA 1
ATOM 9782 C C . ASP B 1 483 ? 1.65 7.379 14.594 1 95.88 483 ASP B C 1
ATOM 9784 O O . ASP B 1 483 ? 1.844 6.637 15.562 1 95.88 483 ASP B O 1
ATOM 9788 N N . SER B 1 484 ? 1.933 7.102 13.344 1 96.94 484 SER B N 1
ATOM 9789 C CA . SER B 1 484 ? 2.443 5.758 13.094 1 96.94 484 SER B CA 1
ATOM 9790 C C . SER B 1 484 ? 3.518 5.77 12.008 1 96.94 484 SER B C 1
ATOM 9792 O O . SER B 1 484 ? 3.664 6.754 11.281 1 96.94 484 SER B O 1
ATOM 9794 N N . ALA B 1 485 ? 4.328 4.672 11.961 1 98.19 485 ALA B N 1
ATOM 9795 C CA . ALA B 1 485 ? 5.312 4.414 10.914 1 98.19 485 ALA B CA 1
ATOM 9796 C C . ALA B 1 485 ? 5.453 2.916 10.648 1 98.19 485 ALA B C 1
ATOM 9798 O O . ALA B 1 485 ? 5.383 2.107 11.578 1 98.19 485 ALA B O 1
ATOM 9799 N N . GLU B 1 486 ? 5.531 2.584 9.445 1 97.88 486 GLU B N 1
ATOM 9800 C CA . GLU B 1 486 ? 5.844 1.229 9 1 97.88 486 GLU B CA 1
ATOM 9801 C C . GLU B 1 486 ? 7.137 1.197 8.195 1 97.88 486 GLU B C 1
ATOM 9803 O O . GLU B 1 486 ? 7.27 1.897 7.188 1 97.88 486 GLU B O 1
ATOM 9808 N N . LEU B 1 487 ? 8.109 0.443 8.664 1 98.31 487 LEU B N 1
ATOM 9809 C CA . LEU B 1 487 ? 9.406 0.318 8 1 98.31 487 LEU B CA 1
ATOM 9810 C C . LEU B 1 487 ? 9.625 -1.106 7.5 1 98.31 487 LEU B C 1
ATOM 9812 O O . LEU B 1 487 ? 9.555 -2.059 8.281 1 98.31 487 LEU B O 1
ATOM 9816 N N . ARG B 1 488 ? 9.805 -1.249 6.215 1 97 488 ARG B N 1
ATOM 9817 C CA . ARG B 1 488 ? 10.125 -2.533 5.602 1 97 488 ARG B CA 1
ATOM 9818 C C . ARG B 1 488 ? 11.5 -2.498 4.934 1 97 488 ARG B C 1
ATOM 9820 O O . ARG B 1 488 ? 11.742 -1.688 4.035 1 97 488 ARG B O 1
ATOM 9827 N N . VAL B 1 489 ? 12.367 -3.352 5.383 1 97.38 489 VAL B N 1
ATOM 9828 C CA . VAL B 1 489 ? 13.695 -3.471 4.785 1 97.38 489 VAL B CA 1
ATOM 9829 C C . VAL B 1 489 ? 13.711 -4.633 3.793 1 97.38 489 VAL B C 1
ATOM 9831 O O . VAL B 1 489 ? 13.414 -5.773 4.156 1 97.38 489 VAL B O 1
ATOM 9834 N N . HIS B 1 490 ? 14.039 -4.305 2.557 1 94 490 HIS B N 1
ATOM 9835 C CA . HIS B 1 490 ? 14.078 -5.297 1.488 1 94 490 HIS B CA 1
ATOM 9836 C C . HIS B 1 490 ? 15.312 -6.18 1.601 1 94 490 HIS B C 1
ATOM 9838 O O . HIS B 1 490 ? 16.219 -5.887 2.383 1 94 490 HIS B O 1
ATOM 9844 N N . LEU B 1 491 ? 15.32 -7.176 0.794 1 90.94 491 LEU B N 1
ATOM 9845 C CA . LEU B 1 491 ? 16.359 -8.195 0.789 1 90.94 491 LEU B CA 1
ATOM 9846 C C . LEU B 1 491 ? 17.734 -7.562 0.605 1 90.94 491 LEU B C 1
ATOM 9848 O O . LEU B 1 491 ? 18.719 -8.016 1.201 1 90.94 491 LEU B O 1
ATOM 9852 N N . THR B 1 492 ? 17.828 -6.484 -0.089 1 90.38 492 THR B N 1
ATOM 9853 C CA . THR B 1 492 ? 19.109 -5.883 -0.457 1 90.38 492 THR B CA 1
ATOM 9854 C C . THR B 1 492 ? 19.547 -4.867 0.593 1 90.38 492 THR B C 1
ATOM 9856 O O . THR B 1 492 ? 20.594 -4.234 0.452 1 90.38 492 THR B O 1
ATOM 9859 N N . GLY B 1 493 ? 18.797 -4.676 1.579 1 94.06 493 GLY B N 1
ATOM 9860 C CA . GLY B 1 493 ? 19.125 -3.703 2.611 1 94.06 493 GLY B CA 1
ATOM 9861 C C . GLY B 1 493 ? 18.594 -2.314 2.316 1 94.06 493 GLY B C 1
ATOM 9862 O O . GLY B 1 493 ? 18.906 -1.358 3.027 1 94.06 493 GLY B O 1
ATOM 9863 N N . LYS B 1 494 ? 17.875 -2.172 1.237 1 95.62 494 LYS B N 1
ATOM 9864 C CA . LYS B 1 494 ? 17.125 -0.949 0.971 1 95.62 494 LYS B CA 1
ATOM 9865 C C . LYS B 1 494 ? 15.766 -0.978 1.666 1 95.62 494 LYS B C 1
ATOM 9867 O O . LYS B 1 494 ? 15.312 -2.033 2.119 1 95.62 494 LYS B O 1
ATOM 9872 N N . ALA B 1 495 ? 15.148 0.208 1.773 1 96.94 495 ALA B N 1
ATOM 9873 C CA . ALA B 1 495 ? 13.961 0.189 2.625 1 96.94 495 ALA B CA 1
ATOM 9874 C C . ALA B 1 495 ? 12.875 1.109 2.072 1 96.94 495 ALA B C 1
ATOM 9876 O O . ALA B 1 495 ? 13.164 2.016 1.288 1 96.94 495 ALA B O 1
ATOM 9877 N N . ILE B 1 496 ? 11.664 0.825 2.406 1 96.62 496 ILE B N 1
ATOM 9878 C CA . ILE B 1 496 ? 10.516 1.709 2.24 1 96.62 496 ILE B CA 1
ATOM 9879 C C . ILE B 1 496 ? 9.922 2.047 3.607 1 96.62 496 ILE B C 1
ATOM 9881 O O . ILE B 1 496 ? 9.781 1.171 4.465 1 96.62 496 ILE B O 1
ATOM 9885 N N . LEU B 1 497 ? 9.727 3.303 3.822 1 98.12 497 LEU B N 1
ATOM 9886 C CA . LEU B 1 497 ? 9.117 3.816 5.047 1 98.12 497 LEU B CA 1
ATOM 9887 C C . LEU B 1 497 ? 7.785 4.496 4.75 1 98.12 497 LEU B C 1
ATOM 9889 O O . LEU B 1 497 ? 7.695 5.324 3.844 1 98.12 497 LEU B O 1
ATOM 9893 N N . ARG B 1 498 ? 6.707 4.141 5.516 1 97.5 498 ARG B N 1
ATOM 9894 C CA . ARG B 1 498 ? 5.391 4.762 5.41 1 97.5 498 ARG B CA 1
ATOM 9895 C C . ARG B 1 498 ? 4.965 5.371 6.742 1 97.5 498 ARG B C 1
ATOM 9897 O O . ARG B 1 498 ? 5.227 4.801 7.801 1 97.5 498 ARG B O 1
ATOM 9904 N N . THR B 1 499 ? 4.43 6.496 6.676 1 97.38 499 THR B N 1
ATO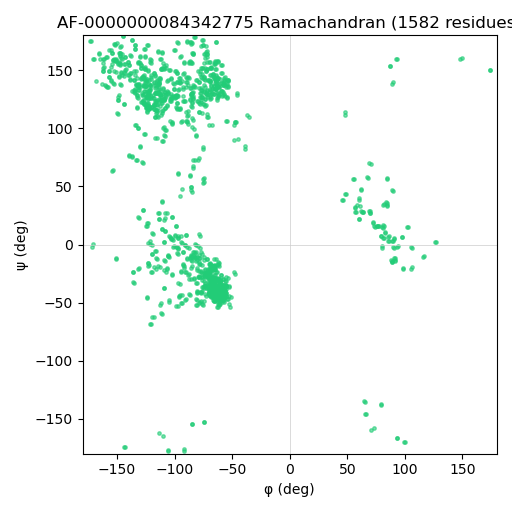M 9905 C CA . THR B 1 499 ? 3.967 7.145 7.898 1 97.38 499 THR B CA 1
ATOM 9906 C C . THR B 1 499 ? 2.529 7.629 7.746 1 97.38 499 THR B C 1
ATOM 9908 O O . THR B 1 499 ? 2.02 7.73 6.625 1 97.38 499 THR B O 1
ATOM 9911 N N . GLY B 1 500 ? 1.91 7.867 8.898 1 95.44 500 GLY B N 1
ATOM 9912 C CA . GLY B 1 500 ? 0.558 8.398 8.898 1 95.44 500 GLY B CA 1
ATOM 9913 C C . GLY B 1 500 ? 0.51 9.906 8.703 1 95.44 500 GLY B C 1
ATOM 9914 O O . GLY B 1 500 ? -0.569 10.484 8.555 1 95.44 500 GLY B O 1
ATOM 9915 N N . ALA B 1 501 ? 1.645 10.547 8.562 1 95.81 501 ALA B N 1
ATOM 9916 C CA . ALA B 1 501 ? 1.737 11.984 8.32 1 95.81 501 ALA B CA 1
ATOM 9917 C C . ALA B 1 501 ? 1.623 12.297 6.828 1 95.81 501 ALA B C 1
ATOM 9919 O O . ALA B 1 501 ? 1.495 11.391 6.004 1 95.81 501 ALA B O 1
ATOM 9920 N N . ARG B 1 502 ? 1.57 13.578 6.535 1 95.56 502 ARG B N 1
ATOM 9921 C CA . ARG B 1 502 ? 1.561 14.008 5.141 1 95.56 502 ARG B CA 1
ATOM 9922 C C . ARG B 1 502 ? 2.346 15.297 4.957 1 95.56 502 ARG B C 1
ATOM 9924 O O . ARG B 1 502 ? 1.985 16.328 5.52 1 95.56 502 ARG B O 1
ATOM 9931 N N . THR B 1 503 ? 3.334 15.25 4.156 1 93.88 503 THR B N 1
ATOM 9932 C CA . THR B 1 503 ? 4.156 16.422 3.889 1 93.88 503 THR B CA 1
ATOM 9933 C C . THR B 1 503 ? 3.418 17.406 2.98 1 93.88 503 THR B C 1
ATOM 9935 O O . THR B 1 503 ? 2.621 17 2.133 1 93.88 503 THR B O 1
ATOM 9938 N N . GLN B 1 504 ? 3.598 18.656 3.186 1 92.69 504 GLN B N 1
ATOM 9939 C CA . GLN B 1 504 ? 3.1 19.734 2.342 1 92.69 504 GLN B CA 1
ATOM 9940 C C . GLN B 1 504 ? 4.203 20.734 2.031 1 92.69 504 GLN B C 1
ATOM 9942 O O . GLN B 1 504 ? 3.941 21.938 1.901 1 92.69 504 GLN B O 1
ATOM 9947 N N . GLY B 1 505 ? 5.438 20.266 2.107 1 89.31 505 GLY B N 1
ATOM 9948 C CA . GLY B 1 505 ? 6.582 21.125 1.862 1 89.31 505 GLY B CA 1
ATOM 9949 C C . GLY B 1 505 ? 7.59 21.109 2.996 1 89.31 505 GLY B C 1
ATOM 9950 O O . GLY B 1 505 ? 8.672 21.688 2.883 1 89.31 505 GLY B O 1
ATOM 9951 N N . GLN B 1 506 ? 7.414 20.344 4.059 1 92 506 GLN B N 1
ATOM 9952 C CA . GLN B 1 506 ? 8.25 20.359 5.254 1 92 506 GLN B CA 1
ATOM 9953 C C . GLN B 1 506 ? 9.508 19.516 5.055 1 92 506 GLN B C 1
ATOM 9955 O O . GLN B 1 506 ? 10.406 19.531 5.898 1 92 506 GLN B O 1
ATOM 9960 N N . GLY B 1 507 ? 9.547 18.75 4.012 1 95.12 507 GLY B N 1
ATOM 9961 C CA . GLY B 1 507 ? 10.734 17.938 3.768 1 95.12 507 GLY B CA 1
ATOM 9962 C C . GLY B 1 507 ? 10.711 16.625 4.512 1 95.12 507 GLY B C 1
ATOM 9963 O O . GLY B 1 507 ? 11.758 16.141 4.969 1 95.12 507 GLY B O 1
ATOM 9964 N N . HIS B 1 508 ? 9.531 15.984 4.664 1 96.75 508 HIS B N 1
ATOM 9965 C CA . HIS B 1 508 ? 9.398 14.727 5.395 1 96.75 508 HIS B CA 1
ATOM 9966 C C . HIS B 1 508 ? 10.188 13.609 4.715 1 96.75 508 HIS B C 1
ATOM 9968 O O . HIS B 1 508 ? 10.812 12.789 5.387 1 96.75 508 HIS B O 1
ATOM 9974 N N . GLU B 1 509 ? 10.133 13.562 3.4 1 96.25 509 GLU B N 1
ATOM 9975 C CA . GLU B 1 509 ? 10.805 12.484 2.691 1 96.25 509 GLU B CA 1
ATOM 9976 C C . GLU B 1 509 ? 12.305 12.484 2.967 1 96.25 509 GLU B C 1
ATOM 9978 O O . GLU B 1 509 ? 12.938 11.43 3.023 1 96.25 509 GLU B O 1
ATOM 9983 N N . THR B 1 510 ? 12.82 13.641 3.166 1 97.44 510 THR B N 1
ATOM 9984 C CA . THR B 1 510 ? 14.234 13.797 3.477 1 97.44 510 THR B CA 1
ATOM 9985 C C . THR B 1 510 ? 14.508 13.469 4.941 1 97.44 510 THR B C 1
ATOM 9987 O O . THR B 1 510 ? 15.359 12.633 5.25 1 97.44 510 THR B O 1
ATOM 9990 N N . THR B 1 511 ? 13.766 14.047 5.828 1 98 511 THR B N 1
ATOM 9991 C CA . THR B 1 511 ? 14.086 13.992 7.25 1 98 511 THR B CA 1
ATOM 9992 C C . THR B 1 511 ? 13.75 12.617 7.828 1 98 511 THR B C 1
ATOM 9994 O O . THR B 1 511 ? 14.438 12.133 8.727 1 98 511 THR B O 1
ATOM 9997 N N . TRP B 1 512 ? 12.648 11.969 7.379 1 98.38 512 TRP B N 1
ATOM 9998 C CA . TRP B 1 512 ? 12.328 10.633 7.867 1 98.38 512 TRP B CA 1
ATOM 9999 C C . TRP B 1 512 ? 13.43 9.641 7.508 1 98.38 512 TRP B C 1
ATOM 10001 O O . TRP B 1 512 ? 13.812 8.805 8.328 1 98.38 512 TRP B O 1
ATOM 10011 N N . ALA B 1 513 ? 13.891 9.75 6.254 1 98.31 513 ALA B N 1
ATOM 10012 C CA . ALA B 1 513 ? 14.984 8.883 5.828 1 98.31 513 ALA B CA 1
ATOM 10013 C C . ALA B 1 513 ? 16.219 9.094 6.703 1 98.31 513 ALA B C 1
ATOM 10015 O O . ALA B 1 513 ? 16.953 8.141 6.988 1 98.31 513 ALA B O 1
ATOM 10016 N N . GLN B 1 514 ? 16.453 10.32 7.129 1 98.5 514 GLN B N 1
ATOM 10017 C CA . GLN B 1 514 ? 17.594 10.625 7.984 1 98.5 514 GLN B CA 1
ATOM 10018 C C . GLN B 1 514 ? 17.438 9.977 9.359 1 98.5 514 GLN B C 1
ATOM 10020 O O . GLN B 1 514 ? 18.422 9.578 9.977 1 98.5 514 GLN B O 1
ATOM 10025 N N . ILE B 1 515 ? 16.234 9.922 9.867 1 98.5 515 ILE B N 1
ATOM 10026 C CA . ILE B 1 515 ? 15.992 9.25 11.141 1 98.5 515 ILE B CA 1
ATOM 10027 C C . ILE B 1 515 ? 16.297 7.758 11 1 98.5 515 ILE B C 1
ATOM 10029 O O . ILE B 1 515 ? 16.938 7.164 11.875 1 98.5 515 ILE B O 1
ATOM 10033 N N . VAL B 1 516 ? 15.852 7.129 9.922 1 98.5 516 VAL B N 1
ATOM 10034 C CA . VAL B 1 516 ? 16.125 5.715 9.68 1 98.5 516 VAL B CA 1
ATOM 10035 C C . VAL B 1 516 ? 17.625 5.484 9.578 1 98.5 516 VAL B C 1
ATOM 10037 O O . VAL B 1 516 ? 18.156 4.512 10.125 1 98.5 516 VAL B O 1
ATOM 10040 N N . ALA B 1 517 ? 18.312 6.379 8.828 1 98.19 517 ALA B N 1
ATOM 10041 C CA . ALA B 1 517 ? 19.766 6.281 8.711 1 98.19 517 ALA B CA 1
ATOM 10042 C C . ALA B 1 517 ? 20.438 6.305 10.086 1 98.19 517 ALA B C 1
ATOM 10044 O O . ALA B 1 517 ? 21.359 5.531 10.344 1 98.19 517 ALA B O 1
ATOM 10045 N N . HIS B 1 518 ? 19.969 7.164 10.938 1 97.5 518 HIS B N 1
ATOM 10046 C CA . HIS B 1 518 ? 20.5 7.297 12.297 1 97.5 518 HIS B CA 1
ATOM 10047 C C . HIS B 1 518 ? 20.25 6.027 13.109 1 97.5 518 HIS B C 1
ATOM 10049 O O . HIS B 1 518 ? 21.156 5.555 13.812 1 97.5 518 HIS B O 1
ATOM 10055 N N . GLU B 1 519 ? 19.094 5.43 13 1 97.81 519 GLU B N 1
ATOM 10056 C CA . GLU B 1 519 ? 18.672 4.332 13.859 1 97.81 519 GLU B CA 1
ATOM 10057 C C . GLU B 1 519 ? 19.219 2.998 13.367 1 97.81 519 GLU B C 1
ATOM 10059 O O . GLU B 1 519 ? 19.469 2.088 14.156 1 97.81 519 GLU B O 1
ATOM 10064 N N . LEU B 1 520 ? 19.453 2.848 12.008 1 97.44 520 LEU B N 1
ATOM 10065 C CA . LEU B 1 520 ? 19.75 1.526 11.461 1 97.44 520 LEU B CA 1
ATOM 10066 C C . LEU B 1 520 ? 21.078 1.525 10.719 1 97.44 520 LEU B C 1
ATOM 10068 O O . LEU B 1 520 ? 21.641 0.463 10.438 1 97.44 520 LEU B O 1
ATOM 10072 N N . GLY B 1 521 ? 21.578 2.684 10.391 1 97.06 521 GLY B N 1
ATOM 10073 C CA . GLY B 1 521 ? 22.812 2.766 9.617 1 97.06 521 GLY B CA 1
ATOM 10074 C C . GLY B 1 521 ? 22.594 2.518 8.133 1 97.06 521 GLY B C 1
ATOM 10075 O O . GLY B 1 521 ? 23.547 2.373 7.379 1 97.06 521 GLY B O 1
ATOM 10076 N N . ILE B 1 522 ? 21.391 2.4 7.656 1 96.94 522 ILE B N 1
ATOM 10077 C CA . ILE B 1 522 ? 21.062 2.4 6.238 1 96.94 522 ILE B CA 1
ATOM 10078 C C . ILE B 1 522 ? 21.188 3.818 5.68 1 96.94 522 ILE B C 1
ATOM 10080 O O . ILE B 1 522 ? 20.594 4.754 6.219 1 96.94 522 ILE B O 1
ATOM 10084 N N . PRO B 1 523 ? 21.969 3.992 4.633 1 97.31 523 PRO B N 1
ATOM 10085 C CA . PRO B 1 523 ? 22.062 5.344 4.078 1 97.31 523 PRO B CA 1
ATOM 10086 C C . PRO B 1 523 ? 20.703 5.945 3.742 1 97.31 523 PRO B C 1
ATOM 10088 O O . PRO B 1 523 ? 19.812 5.242 3.248 1 97.31 523 PRO B O 1
ATOM 10091 N N . ALA B 1 524 ? 20.531 7.25 3.992 1 97.5 524 ALA B N 1
ATOM 10092 C CA . ALA B 1 524 ? 19.25 7.926 3.766 1 97.5 524 ALA B CA 1
ATOM 10093 C C . ALA B 1 524 ? 18.812 7.789 2.312 1 97.5 524 ALA B C 1
ATOM 10095 O O . ALA B 1 524 ? 17.609 7.699 2.029 1 97.5 524 ALA B O 1
ATOM 10096 N N . ASP B 1 525 ? 19.781 7.691 1.406 1 95.44 525 ASP B N 1
ATOM 10097 C CA . ASP B 1 525 ? 19.484 7.574 -0.017 1 95.44 525 ASP B CA 1
ATOM 10098 C C . ASP B 1 525 ? 18.844 6.219 -0.335 1 95.44 525 ASP B C 1
ATOM 10100 O O . ASP B 1 525 ? 18.281 6.031 -1.411 1 95.44 525 ASP B O 1
ATOM 10104 N N . ASP B 1 526 ? 18.953 5.277 0.575 1 96.44 526 ASP B N 1
ATOM 10105 C CA . ASP B 1 526 ? 18.453 3.922 0.358 1 96.44 526 ASP B CA 1
ATOM 10106 C C . ASP B 1 526 ? 17.078 3.73 1.012 1 96.44 526 ASP B C 1
ATOM 10108 O O . ASP B 1 526 ? 16.641 2.598 1.196 1 96.44 526 ASP B O 1
ATOM 10112 N N . VAL B 1 527 ? 16.438 4.809 1.35 1 97 527 VAL B N 1
ATOM 10113 C CA . VAL B 1 527 ? 15.125 4.766 1.985 1 97 527 VAL B CA 1
ATOM 10114 C C . VAL B 1 527 ? 14.133 5.594 1.176 1 97 527 VAL B C 1
ATOM 10116 O O . VAL B 1 527 ? 14.352 6.785 0.944 1 97 527 VAL B O 1
ATOM 10119 N N . VAL B 1 528 ? 13.109 4.984 0.71 1 95.94 528 VAL B N 1
ATOM 10120 C CA . VAL B 1 528 ? 12.008 5.715 0.091 1 95.94 528 VAL B CA 1
ATOM 10121 C C . VAL B 1 528 ? 10.898 5.941 1.115 1 95.94 528 VAL B C 1
ATOM 10123 O O . VAL B 1 528 ? 10.562 5.039 1.888 1 95.94 528 VAL B O 1
ATOM 10126 N N . VAL B 1 529 ? 10.406 7.164 1.157 1 96.69 529 VAL B N 1
ATOM 10127 C CA . VAL B 1 529 ? 9.359 7.527 2.111 1 96.69 529 VAL B CA 1
ATOM 10128 C C . VAL B 1 529 ? 8.039 7.742 1.376 1 96.69 529 VAL B C 1
ATOM 10130 O O . VAL B 1 529 ? 7.988 8.453 0.367 1 96.69 529 VAL B O 1
ATOM 10133 N N . GLU B 1 530 ? 6.992 7.117 1.91 1 94.75 530 GLU B N 1
ATOM 10134 C CA . GLU B 1 530 ? 5.656 7.281 1.351 1 94.75 530 GLU B CA 1
ATOM 10135 C C . GLU B 1 530 ? 4.664 7.75 2.414 1 94.75 530 GLU B C 1
ATOM 10137 O O . GLU B 1 530 ? 4.719 7.301 3.561 1 94.75 530 GLU B O 1
ATOM 10142 N N . GLU B 1 531 ? 3.836 8.711 2.021 1 95.75 531 GLU B N 1
ATOM 10143 C CA . GLU B 1 531 ? 2.77 9.258 2.854 1 95.75 531 GLU B CA 1
ATOM 10144 C C . GLU B 1 531 ? 1.512 9.531 2.031 1 95.75 531 GLU B C 1
ATOM 10146 O O . GLU B 1 531 ? 1.575 9.625 0.805 1 95.75 531 GLU B O 1
ATOM 10151 N N . GLY B 1 532 ? 0.359 9.57 2.73 1 95.69 532 GLY B N 1
ATOM 10152 C CA . GLY B 1 532 ? -0.792 10.242 2.156 1 95.69 532 GLY B CA 1
ATOM 10153 C C . GLY B 1 532 ? -1.761 9.297 1.471 1 95.69 532 GLY B C 1
ATOM 10154 O O . GLY B 1 532 ? -2.697 9.742 0.801 1 95.69 532 GLY B O 1
ATOM 10155 N N . ASP B 1 533 ? -1.574 7.988 1.56 1 96.56 533 ASP B N 1
ATOM 10156 C CA . ASP B 1 533 ? -2.488 6.984 1.021 1 96.56 533 ASP B CA 1
ATOM 10157 C C . ASP B 1 533 ? -3.055 6.102 2.133 1 96.56 533 ASP B C 1
ATOM 10159 O O . ASP B 1 533 ? -2.32 5.328 2.752 1 96.56 533 ASP B O 1
ATOM 10163 N N . THR B 1 534 ? -4.367 6.176 2.312 1 96.12 534 THR B N 1
ATOM 10164 C CA . THR B 1 534 ? -4.988 5.535 3.467 1 96.12 534 THR B CA 1
ATOM 10165 C C . THR B 1 534 ? -4.953 4.016 3.328 1 96.12 534 THR B C 1
ATOM 10167 O O . THR B 1 534 ? -5.109 3.293 4.316 1 96.12 534 THR B O 1
ATOM 10170 N N . ASP B 1 535 ? -4.812 3.525 2.133 1 93.88 535 ASP B N 1
ATOM 10171 C CA . ASP B 1 535 ? -4.77 2.078 1.959 1 93.88 535 ASP B CA 1
ATOM 10172 C C . ASP B 1 535 ? -3.389 1.525 2.314 1 93.88 535 ASP B C 1
ATOM 10174 O O . ASP B 1 535 ? -3.268 0.376 2.742 1 93.88 535 ASP B O 1
ATOM 10178 N N . THR B 1 536 ? -2.375 2.334 2.148 1 93.5 536 THR B N 1
ATOM 10179 C CA . THR B 1 536 ? -1.035 1.776 2.303 1 93.5 536 THR B CA 1
ATOM 10180 C C . THR B 1 536 ? -0.381 2.285 3.584 1 93.5 536 THR B C 1
ATOM 10182 O O . THR B 1 536 ? 0.313 1.535 4.273 1 93.5 536 THR B O 1
ATOM 10185 N N . ALA B 1 537 ? -0.606 3.514 3.914 1 94.75 537 ALA B N 1
ATOM 10186 C CA . ALA B 1 537 ? -0.001 4.078 5.117 1 94.75 537 ALA B CA 1
ATOM 10187 C C . ALA B 1 537 ? -0.679 3.545 6.375 1 94.75 537 ALA B C 1
ATOM 10189 O O . ALA B 1 537 ? -1.895 3.342 6.395 1 94.75 537 ALA B O 1
ATOM 10190 N N . PRO B 1 538 ? 0.128 3.299 7.414 1 94.56 538 PRO B N 1
ATOM 10191 C CA . PRO B 1 538 ? -0.524 3.008 8.695 1 94.56 538 PRO B CA 1
ATOM 10192 C C . PRO B 1 538 ? -1.356 4.18 9.211 1 94.56 538 PRO B C 1
ATOM 10194 O O . PRO B 1 538 ? -1.129 5.324 8.812 1 94.56 538 PRO B O 1
ATOM 10197 N N . TYR B 1 539 ? -2.299 3.891 10.055 1 93.56 539 TYR B N 1
ATOM 10198 C CA . TYR B 1 539 ? -3.244 4.898 10.523 1 93.56 539 TYR B CA 1
ATOM 10199 C C . TYR B 1 539 ? -2.531 5.996 11.305 1 93.56 539 TYR B C 1
ATOM 10201 O O . TYR B 1 539 ? -1.787 5.715 12.242 1 93.56 539 TYR B O 1
ATOM 10209 N N . GLY B 1 540 ? -2.713 7.215 10.891 1 92.69 540 GLY B N 1
ATOM 10210 C CA . GLY B 1 540 ? -2.172 8.383 11.57 1 92.69 540 GLY B CA 1
ATOM 10211 C C . GLY B 1 540 ? -3.066 9.602 11.461 1 92.69 540 GLY B C 1
ATOM 10212 O O . GLY B 1 540 ? -4.008 9.617 10.664 1 92.69 540 GLY B O 1
ATOM 10213 N N . MET B 1 541 ? -2.727 10.609 12.203 1 91.5 541 MET B N 1
ATOM 10214 C CA . MET B 1 541 ? -3.639 11.742 12.344 1 91.5 541 MET B CA 1
ATOM 10215 C C . MET B 1 541 ? -3.24 12.883 11.406 1 91.5 541 MET B C 1
ATOM 10217 O O . MET B 1 541 ? -3.928 13.898 11.336 1 91.5 541 MET B O 1
ATOM 10221 N N . GLY B 1 542 ? -2.197 12.742 10.68 1 92.75 542 GLY B N 1
ATOM 10222 C CA . GLY B 1 542 ? -1.854 13.727 9.656 1 92.75 542 GLY B CA 1
ATOM 10223 C C . GLY B 1 542 ? -0.901 14.797 10.156 1 92.75 542 GLY B C 1
ATOM 10224 O O . GLY B 1 542 ? -0.221 14.609 11.164 1 92.75 542 GLY B O 1
ATOM 10225 N N . THR B 1 543 ? -0.776 15.852 9.383 1 93.25 543 THR B N 1
ATOM 10226 C CA . THR B 1 543 ? 0.224 16.891 9.625 1 93.25 543 THR B CA 1
ATOM 10227 C C . THR B 1 543 ? -0.445 18.234 9.922 1 93.25 543 THR B C 1
ATOM 10229 O O . THR B 1 543 ? -1.051 18.844 9.039 1 93.25 543 THR B O 1
ATOM 10232 N N . TYR B 1 544 ? -0.354 18.672 11.117 1 89.88 544 TYR B N 1
ATOM 10233 C CA . TYR B 1 544 ? -0.792 19.938 11.688 1 89.88 544 TYR B CA 1
ATOM 10234 C C . TYR B 1 544 ? -0.268 20.109 13.109 1 89.88 544 TYR B C 1
ATOM 10236 O O . TYR B 1 544 ? 0.245 19.156 13.703 1 89.88 544 TYR B O 1
ATOM 10244 N N . ALA B 1 545 ? -0.238 21.312 13.555 1 86.5 545 ALA B N 1
ATOM 10245 C CA . ALA B 1 545 ? 0.165 21.594 14.93 1 86.5 545 ALA B CA 1
ATOM 10246 C C . ALA B 1 545 ? 1.619 21.188 15.164 1 86.5 545 ALA B C 1
ATOM 10248 O O . ALA B 1 545 ? 1.977 20.734 16.25 1 86.5 545 ALA B O 1
ATOM 10249 N N . SER B 1 546 ? 2.381 21.234 14.102 1 90.25 546 SER B N 1
ATOM 10250 C CA . SER B 1 546 ? 3.789 20.844 14.172 1 90.25 546 SER B CA 1
ATOM 10251 C C . SER B 1 546 ? 3.967 19.516 14.891 1 90.25 546 SER B C 1
ATOM 10253 O O . SER B 1 546 ? 4.844 19.375 15.75 1 90.25 546 SER B O 1
ATOM 10255 N N . ARG B 1 547 ? 3.174 18.594 14.609 1 93.38 547 ARG B N 1
ATOM 10256 C CA . ARG B 1 547 ? 3.197 17.312 15.32 1 93.38 547 ARG B CA 1
ATOM 10257 C C . ARG B 1 547 ? 4.004 16.266 14.555 1 93.38 547 ARG B C 1
ATOM 10259 O O . ARG B 1 547 ? 4.336 15.219 15.102 1 93.38 547 ARG B O 1
ATOM 10266 N N . SER B 1 548 ? 4.418 16.562 13.32 1 94.69 548 SER B N 1
ATOM 10267 C CA . SER B 1 548 ? 5.023 15.531 12.492 1 94.69 548 SER B CA 1
ATOM 10268 C C . SER B 1 548 ? 6.309 15 13.117 1 94.69 548 SER B C 1
ATOM 10270 O O . SER B 1 548 ? 6.426 13.805 13.383 1 94.69 548 SER B O 1
ATOM 10272 N N . THR B 1 549 ? 7.203 15.844 13.438 1 95.81 549 THR B N 1
ATOM 10273 C CA . THR B 1 549 ? 8.453 15.375 14.016 1 95.81 549 THR B CA 1
ATOM 10274 C C . THR B 1 549 ? 8.234 14.844 15.43 1 95.81 549 THR B C 1
ATOM 10276 O O . THR B 1 549 ? 8.688 13.75 15.766 1 95.81 549 THR B O 1
ATOM 10279 N N . PRO B 1 550 ? 7.445 15.523 16.25 1 96.06 550 PRO B N 1
ATOM 10280 C CA . PRO B 1 550 ? 7.27 15.055 17.625 1 96.06 550 PRO B CA 1
ATOM 10281 C C . PRO B 1 550 ? 6.555 13.703 17.703 1 96.06 550 PRO B C 1
ATOM 10283 O O . PRO B 1 550 ? 6.797 12.922 18.625 1 96.06 550 PRO B O 1
ATOM 10286 N N . VAL B 1 551 ? 5.637 13.461 16.797 1 96.44 551 VAL B N 1
ATOM 10287 C CA . VAL B 1 551 ? 4.816 12.258 16.938 1 96.44 551 VAL B CA 1
ATOM 10288 C C . VAL B 1 551 ? 5.16 11.258 15.844 1 96.44 551 VAL B C 1
ATOM 10290 O O . VAL B 1 551 ? 5.668 10.172 16.125 1 96.44 551 VAL B O 1
ATOM 10293 N N . ALA B 1 552 ? 5.012 11.609 14.562 1 97 552 ALA B N 1
ATOM 10294 C CA . ALA B 1 552 ? 5.32 10.703 13.461 1 97 552 ALA B CA 1
ATOM 10295 C C . ALA B 1 552 ? 6.816 10.398 13.406 1 97 552 ALA B C 1
ATOM 10297 O O . ALA B 1 552 ? 7.215 9.266 13.141 1 97 552 ALA B O 1
ATOM 10298 N N . GLY B 1 553 ? 7.629 11.477 13.547 1 97.94 553 GLY B N 1
ATOM 10299 C CA . GLY B 1 553 ? 9.062 11.258 13.594 1 97.94 553 GLY B CA 1
ATOM 10300 C C . GLY B 1 553 ? 9.492 10.312 14.695 1 97.94 553 GLY B C 1
ATOM 10301 O O . GLY B 1 553 ? 10.398 9.5 14.516 1 97.94 553 GLY B O 1
ATOM 10302 N N . ALA B 1 554 ? 8.836 10.461 15.852 1 98.06 554 ALA B N 1
ATOM 10303 C CA . ALA B 1 554 ? 9.094 9.539 16.953 1 98.06 554 ALA B CA 1
ATOM 10304 C C . ALA B 1 554 ? 8.688 8.109 16.578 1 98.06 554 ALA B C 1
ATOM 10306 O O . ALA B 1 554 ? 9.398 7.156 16.906 1 98.06 554 ALA B O 1
ATOM 10307 N N . ALA B 1 555 ? 7.57 7.957 15.898 1 98.06 555 ALA B N 1
ATOM 10308 C CA . ALA B 1 555 ? 7.125 6.645 15.445 1 98.06 555 ALA B CA 1
ATOM 10309 C C . ALA B 1 555 ? 8.141 6.02 14.492 1 98.06 555 ALA B C 1
ATOM 10311 O O . ALA B 1 555 ? 8.367 4.805 14.523 1 98.06 555 ALA B O 1
ATOM 10312 N N . VAL B 1 556 ? 8.734 6.797 13.586 1 98.56 556 VAL B N 1
ATOM 10313 C CA . VAL B 1 556 ? 9.758 6.324 12.664 1 98.56 556 VAL B CA 1
ATOM 10314 C C . VAL B 1 556 ? 10.938 5.758 13.453 1 98.56 556 VAL B C 1
ATOM 10316 O O . VAL B 1 556 ? 11.445 4.676 13.141 1 98.56 556 VAL B O 1
ATOM 10319 N N . SER B 1 557 ? 11.367 6.547 14.469 1 98.62 557 SER B N 1
ATOM 10320 C CA . SER B 1 557 ? 12.469 6.09 15.312 1 98.62 557 SER B CA 1
ATOM 10321 C C . SER B 1 557 ? 12.125 4.766 15.992 1 98.62 557 SER B C 1
ATOM 10323 O O . SER B 1 557 ? 12.938 3.842 16.016 1 98.62 557 SER B O 1
ATOM 10325 N N . MET B 1 558 ? 10.938 4.707 16.484 1 98.31 558 MET B N 1
ATOM 10326 C CA . MET B 1 558 ? 10.523 3.514 17.219 1 98.31 558 MET B CA 1
ATOM 10327 C C . MET B 1 558 ? 10.422 2.312 16.281 1 98.31 558 MET B C 1
ATOM 10329 O O . MET B 1 558 ? 10.812 1.202 16.641 1 98.31 558 MET B O 1
ATOM 10333 N N . ALA B 1 559 ? 9.859 2.471 15.109 1 98.44 559 ALA B N 1
ATOM 10334 C CA . ALA B 1 559 ? 9.805 1.397 14.125 1 98.44 559 ALA B CA 1
ATOM 10335 C C . ALA B 1 559 ? 11.203 0.905 13.758 1 98.44 559 ALA B C 1
ATOM 10337 O O . ALA B 1 559 ? 11.43 -0.302 13.648 1 98.44 559 ALA B O 1
ATOM 10338 N N . ALA B 1 560 ? 12.109 1.832 13.531 1 98.62 560 ALA B N 1
ATOM 10339 C CA . ALA B 1 560 ? 13.492 1.482 13.195 1 98.62 560 ALA B CA 1
ATOM 10340 C C . ALA B 1 560 ? 14.156 0.711 14.336 1 98.62 560 ALA B C 1
ATOM 10342 O O . ALA B 1 560 ? 14.922 -0.222 14.094 1 98.62 560 ALA B O 1
ATOM 10343 N N . ARG B 1 561 ? 13.906 1.104 15.57 1 98.31 561 ARG B N 1
ATOM 10344 C CA . ARG B 1 561 ? 14.469 0.406 16.719 1 98.31 561 ARG B CA 1
ATOM 10345 C C . ARG B 1 561 ? 13.938 -1.023 16.812 1 98.31 561 ARG B C 1
ATOM 10347 O O . ARG B 1 561 ? 14.672 -1.938 17.188 1 98.31 561 ARG B O 1
ATOM 10354 N N . LYS B 1 562 ? 12.641 -1.196 16.516 1 98.06 562 LYS B N 1
ATOM 10355 C CA . LYS B 1 562 ? 12.078 -2.543 16.453 1 98.06 562 LYS B CA 1
ATOM 10356 C C . LYS B 1 562 ? 12.789 -3.391 15.398 1 98.06 562 LYS B C 1
ATOM 10358 O O . LYS B 1 562 ? 13.086 -4.562 15.641 1 98.06 562 LYS B O 1
ATOM 10363 N N . VAL B 1 563 ? 13.016 -2.84 14.227 1 98.31 563 VAL B N 1
ATOM 10364 C CA . VAL B 1 563 ? 13.727 -3.527 13.156 1 98.31 563 VAL B CA 1
ATOM 10365 C C . VAL B 1 563 ? 15.141 -3.863 13.617 1 98.31 563 VAL B C 1
ATOM 10367 O O . VAL B 1 563 ? 15.641 -4.965 13.359 1 98.31 563 VAL B O 1
ATOM 10370 N N . ARG B 1 564 ? 15.797 -2.883 14.273 1 98.25 564 ARG B N 1
ATOM 10371 C CA . ARG B 1 564 ? 17.156 -3.104 14.773 1 98.25 564 ARG B CA 1
ATOM 10372 C C . ARG B 1 564 ? 17.188 -4.258 15.766 1 98.25 564 ARG B C 1
ATOM 10374 O O . ARG B 1 564 ? 18.125 -5.066 15.758 1 98.25 564 ARG B O 1
ATOM 10381 N N . ALA B 1 565 ? 16.219 -4.324 16.641 1 98 565 ALA B N 1
ATOM 10382 C CA . ALA B 1 565 ? 16.156 -5.395 17.625 1 98 565 ALA B CA 1
ATOM 10383 C C . ALA B 1 565 ? 16.047 -6.758 16.953 1 98 565 ALA B C 1
ATOM 10385 O O . ALA B 1 565 ? 16.688 -7.723 17.375 1 98 565 ALA B O 1
ATOM 10386 N N . LYS B 1 566 ? 15.203 -6.867 15.977 1 97.69 566 LYS B N 1
ATOM 10387 C CA . LYS B 1 566 ? 15.078 -8.117 15.234 1 97.69 566 LYS B CA 1
ATOM 10388 C C . LYS B 1 566 ? 16.359 -8.453 14.484 1 97.69 566 LYS B C 1
ATOM 10390 O O . LYS B 1 566 ? 16.781 -9.609 14.445 1 97.69 566 LYS B O 1
ATOM 10395 N N . ALA B 1 567 ? 16.953 -7.457 13.82 1 98.06 567 ALA B N 1
ATOM 10396 C CA . ALA B 1 567 ? 18.219 -7.641 13.109 1 98.06 567 ALA B CA 1
ATOM 10397 C C . ALA B 1 567 ? 19.312 -8.133 14.047 1 98.06 567 ALA B C 1
ATOM 10399 O O . ALA B 1 567 ? 20.172 -8.914 13.641 1 98.06 567 ALA B O 1
ATOM 10400 N N . ARG B 1 568 ? 19.281 -7.664 15.281 1 98 568 ARG B N 1
ATOM 10401 C CA . ARG B 1 568 ? 20.25 -8.109 16.266 1 98 568 ARG B CA 1
ATOM 10402 C C . ARG B 1 568 ? 20.172 -9.617 16.469 1 98 568 ARG B C 1
ATOM 10404 O O . ARG B 1 568 ? 21.203 -10.297 16.562 1 98 568 ARG B O 1
ATOM 10411 N N . LYS B 1 569 ? 18.984 -10.141 16.578 1 98 569 LYS B N 1
ATOM 10412 C CA . LYS B 1 569 ? 18.797 -11.586 16.719 1 98 569 LYS B CA 1
ATOM 10413 C C . LYS B 1 569 ? 19.328 -12.328 15.492 1 98 569 LYS B C 1
ATOM 10415 O O . LYS B 1 569 ? 19.938 -13.398 15.625 1 98 569 LYS B O 1
ATOM 10420 N N . ILE B 1 570 ? 19.109 -11.812 14.344 1 98 570 ILE B N 1
ATOM 10421 C CA . ILE B 1 570 ? 19.594 -12.406 13.102 1 98 570 ILE B CA 1
ATOM 10422 C C . ILE B 1 570 ? 21.125 -12.367 13.078 1 98 570 ILE B C 1
ATOM 10424 O O . ILE B 1 570 ? 21.766 -13.352 12.695 1 98 570 ILE B O 1
ATOM 10428 N N . ALA B 1 571 ? 21.656 -11.211 13.477 1 98.31 571 ALA B N 1
ATOM 10429 C CA . ALA B 1 571 ? 23.109 -11.078 13.539 1 98.31 571 ALA B CA 1
ATOM 10430 C C . ALA B 1 571 ? 23.719 -12.125 14.477 1 98.31 571 ALA B C 1
ATOM 10432 O O . ALA B 1 571 ? 24.766 -12.703 14.188 1 98.31 571 ALA B O 1
ATOM 10433 N N . ALA B 1 572 ? 23.094 -12.305 15.609 1 98.25 572 ALA B N 1
ATOM 10434 C CA . ALA B 1 572 ? 23.547 -13.32 16.547 1 98.25 572 ALA B CA 1
ATOM 10435 C C . ALA B 1 572 ? 23.609 -14.695 15.891 1 98.25 572 ALA B C 1
ATOM 10437 O O . ALA B 1 572 ? 24.562 -15.445 16.094 1 98.25 572 ALA B O 1
ATOM 10438 N N . HIS B 1 573 ? 22.625 -15.016 15.156 1 97.75 573 HIS B N 1
ATOM 10439 C CA . HIS B 1 573 ? 22.562 -16.266 14.414 1 97.75 573 HIS B CA 1
ATOM 10440 C C . HIS B 1 573 ? 23.672 -16.359 13.375 1 97.75 573 HIS B C 1
ATOM 10442 O O . HIS B 1 573 ? 24.375 -17.375 13.281 1 97.75 573 HIS B O 1
ATOM 10448 N N . LEU B 1 574 ? 23.875 -15.281 12.586 1 97.56 574 LEU B N 1
ATOM 10449 C CA . LEU B 1 574 ? 24.891 -15.242 11.539 1 97.56 574 LEU B CA 1
ATOM 10450 C C . LEU B 1 574 ? 26.281 -15.398 12.133 1 97.56 574 LEU B C 1
ATOM 10452 O O . LEU B 1 574 ? 27.156 -16.016 11.516 1 97.56 574 LEU B O 1
ATOM 10456 N N . LEU B 1 575 ? 26.438 -14.805 13.328 1 97.81 575 LEU B N 1
ATOM 10457 C CA . LEU B 1 575 ? 27.75 -14.781 13.961 1 97.81 575 LEU B CA 1
ATOM 10458 C C . LEU B 1 575 ? 27.922 -15.969 14.906 1 97.81 575 LEU B C 1
ATOM 10460 O O . LEU B 1 575 ? 29 -16.156 15.477 1 97.81 575 LEU B O 1
ATOM 10464 N N . GLU B 1 576 ? 26.891 -16.734 15.117 1 97 576 GLU B N 1
ATOM 10465 C CA . GLU B 1 576 ? 26.906 -17.938 15.945 1 97 576 GLU B CA 1
ATOM 10466 C C . GLU B 1 576 ? 27.266 -17.625 17.391 1 97 576 GLU B C 1
ATOM 10468 O O . GLU B 1 576 ? 28.141 -18.25 17.969 1 97 576 GLU B O 1
ATOM 10473 N N . VAL B 1 577 ? 26.625 -16.594 17.922 1 97.75 577 VAL B N 1
ATOM 10474 C CA . VAL B 1 577 ? 26.781 -16.188 19.312 1 97.75 577 VAL B CA 1
ATOM 10475 C C . VAL B 1 577 ? 25.422 -15.906 19.938 1 97.75 577 VAL B C 1
ATOM 10477 O O . VAL B 1 577 ? 24.391 -15.984 19.25 1 97.75 577 VAL B O 1
ATOM 10480 N N . SER B 1 578 ? 25.375 -15.688 21.234 1 96.81 578 SER B N 1
ATOM 10481 C CA . SER B 1 578 ? 24.141 -15.305 21.891 1 96.81 578 SER B CA 1
ATOM 10482 C C . SER B 1 578 ? 23.812 -13.836 21.641 1 96.81 578 SER B C 1
ATOM 10484 O O . SER B 1 578 ? 24.703 -13.023 21.406 1 96.81 578 SER B O 1
ATOM 10486 N N . GLU B 1 579 ? 22.547 -13.555 21.672 1 96.5 579 GLU B N 1
ATOM 10487 C CA . GLU B 1 579 ? 22.094 -12.188 21.453 1 96.5 579 GLU B CA 1
ATOM 10488 C C . GLU B 1 579 ? 22.734 -11.211 22.422 1 96.5 579 GLU B C 1
ATOM 10490 O O . GLU B 1 579 ? 23.047 -10.07 22.047 1 96.5 579 GLU B O 1
ATOM 10495 N N . GLU B 1 580 ? 22.984 -11.578 23.609 1 97 580 GLU B N 1
ATOM 10496 C CA . GLU B 1 580 ? 23.547 -10.727 24.656 1 97 580 GLU B CA 1
ATOM 10497 C C . GLU B 1 580 ? 24.984 -10.344 24.344 1 97 580 GLU B C 1
ATOM 10499 O O . GLU B 1 580 ? 25.5 -9.352 24.875 1 97 580 GLU B O 1
ATOM 10504 N N . ASP B 1 581 ? 25.594 -11.07 23.5 1 97.62 581 ASP B N 1
ATOM 10505 C CA . ASP B 1 581 ? 27 -10.844 23.156 1 97.62 581 ASP B CA 1
ATOM 10506 C C . ASP B 1 581 ? 27.125 -9.945 21.922 1 97.62 581 ASP B C 1
ATOM 10508 O O . ASP B 1 581 ? 28.219 -9.68 21.453 1 97.62 581 ASP B O 1
ATOM 10512 N N . VAL B 1 582 ? 25.984 -9.547 21.438 1 98.12 582 VAL B N 1
ATOM 10513 C CA . VAL B 1 582 ? 26 -8.742 20.234 1 98.12 582 VAL B CA 1
ATOM 10514 C C . VAL B 1 582 ? 25.859 -7.262 20.578 1 98.12 582 VAL B C 1
ATOM 10516 O O . VAL B 1 582 ? 24.969 -6.883 21.359 1 98.12 582 VAL B O 1
ATOM 10519 N N . GLU B 1 583 ? 26.734 -6.492 20.062 1 97.44 583 GLU B N 1
ATOM 10520 C CA . GLU B 1 583 ? 26.688 -5.039 20.188 1 97.44 583 GLU B CA 1
ATOM 10521 C C . GLU B 1 583 ? 26.406 -4.375 18.844 1 97.44 583 GLU B C 1
ATOM 10523 O O . GLU B 1 583 ? 26.531 -5.016 17.781 1 97.44 583 GLU B O 1
ATOM 10528 N N . TRP B 1 584 ? 25.938 -3.16 18.969 1 96 584 TRP B N 1
ATOM 10529 C CA . TRP B 1 584 ? 25.547 -2.449 17.75 1 96 584 TRP B CA 1
ATOM 10530 C C . TRP B 1 584 ? 26.328 -1.148 17.609 1 96 584 TRP B C 1
ATOM 10532 O O . TRP B 1 584 ? 26.578 -0.451 18.594 1 96 584 TRP B O 1
ATOM 10542 N N . GLU B 1 585 ? 26.828 -0.885 16.5 1 95 585 GLU B N 1
ATOM 10543 C CA . GLU B 1 585 ? 27.266 0.424 16.031 1 95 585 GLU B CA 1
ATOM 10544 C C . GLU B 1 585 ? 26.578 0.805 14.734 1 95 585 GLU B C 1
ATOM 10546 O O . GLU B 1 585 ? 25.875 -0.015 14.133 1 95 585 GLU B O 1
ATOM 10551 N N . LEU B 1 586 ? 26.734 1.956 14.312 1 94.44 586 LEU B N 1
ATOM 10552 C CA . LEU B 1 586 ? 25.984 2.477 13.18 1 94.44 586 LEU B CA 1
ATOM 10553 C C . LEU B 1 586 ? 26.156 1.576 11.961 1 94.44 586 LEU B C 1
ATOM 10555 O O . LEU B 1 586 ? 27.234 1.546 11.352 1 94.44 586 LEU B O 1
ATOM 10559 N N . GLY B 1 587 ? 25.109 0.83 11.648 1 94 587 GLY B N 1
ATOM 10560 C CA . GLY B 1 587 ? 25.031 0.037 10.43 1 94 587 GLY B CA 1
ATOM 10561 C C . GLY B 1 587 ? 25.656 -1.34 10.578 1 94 587 GLY B C 1
ATOM 10562 O O . GLY B 1 587 ? 25.75 -2.092 9.602 1 94 587 GLY B O 1
ATOM 10563 N N . ARG B 1 588 ? 26.031 -1.63 11.836 1 95.75 588 ARG B N 1
ATOM 10564 C CA . ARG B 1 588 ? 26.766 -2.881 11.984 1 95.75 588 ARG B CA 1
ATOM 10565 C C . ARG B 1 588 ? 26.594 -3.467 13.375 1 95.75 588 ARG B C 1
ATOM 10567 O O . ARG B 1 588 ? 26.562 -2.732 14.367 1 95.75 588 ARG B O 1
ATOM 10574 N N . PHE B 1 589 ? 26.422 -4.793 13.406 1 98 589 PHE B N 1
ATOM 10575 C CA . PHE B 1 589 ? 26.453 -5.559 14.641 1 98 589 PHE B CA 1
ATOM 10576 C C . PHE B 1 589 ? 27.781 -6.301 14.773 1 98 589 PHE B C 1
ATOM 10578 O O . PHE B 1 589 ? 28.359 -6.734 13.773 1 98 589 PHE B O 1
ATOM 10585 N N . TYR B 1 590 ? 28.266 -6.363 16.016 1 97.69 590 TYR B N 1
ATOM 10586 C CA . TYR B 1 590 ? 29.547 -7.039 16.203 1 97.69 590 TYR B CA 1
ATOM 10587 C C . TYR B 1 590 ? 29.594 -7.758 17.547 1 97.69 590 TYR B C 1
ATOM 10589 O O . TYR B 1 590 ? 28.766 -7.492 18.422 1 97.69 590 TYR B O 1
ATOM 10597 N N . VAL B 1 591 ? 30.469 -8.711 17.672 1 97.94 591 VAL B N 1
ATOM 10598 C CA . VAL B 1 591 ? 30.609 -9.523 18.875 1 97.94 591 VAL B CA 1
ATOM 10599 C C . VAL B 1 591 ? 31.344 -8.734 19.953 1 97.94 591 VAL B C 1
ATOM 10601 O O . VAL B 1 591 ? 32.438 -8.203 19.703 1 97.94 591 VAL B O 1
ATOM 10604 N N . ARG B 1 592 ? 30.688 -8.711 21.078 1 96.06 592 ARG B N 1
ATOM 10605 C CA . ARG B 1 592 ? 31.344 -8.078 22.219 1 96.06 592 ARG B CA 1
ATOM 10606 C C . ARG B 1 592 ? 32.719 -8.688 22.469 1 96.06 592 ARG B C 1
ATOM 10608 O O . ARG B 1 592 ? 32.844 -9.906 22.547 1 96.06 592 ARG B O 1
ATOM 10615 N N . GLY B 1 593 ? 33.812 -7.93 22.547 1 94.19 593 GLY B N 1
ATOM 10616 C CA . GLY B 1 593 ? 35.156 -8.422 22.797 1 94.19 593 GLY B CA 1
ATOM 10617 C C . GLY B 1 593 ? 35.906 -8.805 21.531 1 94.19 593 GLY B C 1
ATOM 10618 O O . GLY B 1 593 ? 37.094 -9.039 21.547 1 94.19 593 GLY B O 1
ATOM 10619 N N . ALA B 1 594 ? 35.156 -8.93 20.359 1 96.38 594 ALA B N 1
ATOM 10620 C CA . ALA B 1 594 ? 35.75 -9.227 19.062 1 96.38 594 ALA B CA 1
ATOM 10621 C C . ALA B 1 594 ? 35.156 -8.375 17.969 1 96.38 594 ALA B C 1
ATOM 10623 O O . ALA B 1 594 ? 34.469 -8.891 17.078 1 96.38 594 ALA B O 1
ATOM 10624 N N . PRO B 1 595 ? 35.5 -7.176 17.891 1 92.94 595 PRO B N 1
ATOM 10625 C CA . PRO B 1 595 ? 34.812 -6.23 17 1 92.94 595 PRO B CA 1
ATOM 10626 C C . PRO B 1 595 ? 35.031 -6.559 15.523 1 92.94 595 PRO B C 1
ATOM 10628 O O . PRO B 1 595 ? 34.25 -6.121 14.672 1 92.94 595 PRO B O 1
ATOM 10631 N N . GLU B 1 596 ? 36.031 -7.324 15.219 1 95.19 596 GLU B N 1
ATOM 10632 C CA . GLU B 1 596 ? 36.312 -7.676 13.828 1 95.19 596 GLU B CA 1
ATOM 10633 C C . GLU B 1 596 ? 35.25 -8.664 13.297 1 95.19 596 GLU B C 1
ATOM 10635 O O . GLU B 1 596 ? 35.062 -8.781 12.086 1 95.19 596 GLU B O 1
ATOM 10640 N N . ARG B 1 597 ? 34.719 -9.328 14.18 1 96.69 597 ARG B N 1
ATOM 10641 C CA . ARG B 1 597 ? 33.625 -10.25 13.812 1 96.69 597 ARG B CA 1
ATOM 10642 C C . ARG B 1 597 ? 32.281 -9.555 13.859 1 96.69 597 ARG B C 1
ATOM 10644 O O . ARG B 1 597 ? 31.75 -9.266 14.938 1 96.69 597 ARG B O 1
ATOM 10651 N N . GLY B 1 598 ? 31.766 -9.297 12.648 1 97.69 598 GLY B N 1
ATOM 10652 C CA . GLY B 1 598 ? 30.5 -8.578 12.648 1 97.69 598 GLY B CA 1
ATOM 10653 C C . GLY B 1 598 ? 29.641 -8.867 11.43 1 97.69 598 GLY B C 1
ATOM 10654 O O . GLY B 1 598 ? 30.047 -9.625 10.547 1 97.69 598 GLY B O 1
ATOM 10655 N N . ALA B 1 599 ? 28.406 -8.359 11.461 1 97.94 599 ALA B N 1
ATOM 10656 C CA . ALA B 1 599 ? 27.438 -8.422 10.367 1 97.94 599 ALA B CA 1
ATOM 10657 C C . ALA B 1 599 ? 26.797 -7.055 10.117 1 97.94 599 ALA B C 1
ATOM 10659 O O . ALA B 1 599 ? 26.391 -6.371 11.062 1 97.94 599 ALA B O 1
ATOM 10660 N N . SER B 1 600 ? 26.828 -6.664 8.898 1 97.81 600 SER B N 1
ATOM 10661 C CA . SER B 1 600 ? 26.203 -5.391 8.539 1 97.81 600 SER B CA 1
ATOM 10662 C C . SER B 1 600 ? 24.688 -5.496 8.531 1 97.81 600 SER B C 1
ATOM 10664 O O . SER B 1 600 ? 24.125 -6.602 8.539 1 97.81 600 SER B O 1
ATOM 10666 N N . ILE B 1 601 ? 24 -4.398 8.547 1 97.56 601 ILE B N 1
ATOM 10667 C CA . ILE B 1 601 ? 22.547 -4.371 8.477 1 97.56 601 ILE B CA 1
ATOM 10668 C C . ILE B 1 601 ? 22.094 -4.957 7.141 1 97.56 601 ILE B C 1
ATOM 10670 O O . ILE B 1 601 ? 21.031 -5.598 7.066 1 97.56 601 ILE B O 1
ATOM 10674 N N . GLN B 1 602 ? 22.891 -4.812 6.055 1 97.06 602 GLN B N 1
ATOM 10675 C CA . GLN B 1 602 ? 22.562 -5.391 4.754 1 97.06 602 GLN B CA 1
ATOM 10676 C C . GLN B 1 602 ? 22.641 -6.914 4.793 1 97.06 602 GLN B C 1
ATOM 10678 O O . GLN B 1 602 ? 21.781 -7.594 4.215 1 97.06 602 GLN B O 1
ATOM 10683 N N . GLU B 1 603 ? 23.609 -7.414 5.469 1 97.5 603 GLU B N 1
ATOM 10684 C CA . GLU B 1 603 ? 23.734 -8.859 5.621 1 97.5 603 GLU B CA 1
ATOM 10685 C C . GLU B 1 603 ? 22.562 -9.43 6.434 1 97.5 603 GLU B C 1
ATOM 10687 O O . GLU B 1 603 ? 22.047 -10.5 6.121 1 97.5 603 GLU B O 1
ATOM 10692 N N . CYS B 1 604 ? 22.219 -8.727 7.461 1 97.94 604 CYS B N 1
ATOM 10693 C CA . CYS B 1 604 ? 21.062 -9.133 8.266 1 97.94 604 CYS B CA 1
ATOM 10694 C C . CYS B 1 604 ? 19.781 -9.102 7.438 1 97.94 604 CYS B C 1
ATOM 10696 O O . CYS B 1 604 ? 18.938 -9.977 7.578 1 97.94 604 CYS B O 1
ATOM 10698 N N . ALA B 1 605 ? 19.672 -8.078 6.609 1 96.62 605 ALA B N 1
ATOM 10699 C CA . ALA B 1 605 ? 18.5 -7.973 5.742 1 96.62 605 ALA B CA 1
ATOM 10700 C C . ALA B 1 605 ? 18.406 -9.164 4.793 1 96.62 605 ALA B C 1
ATOM 10702 O O . ALA B 1 605 ? 17.344 -9.758 4.637 1 96.62 605 ALA B O 1
ATOM 10703 N N . MET B 1 606 ? 19.453 -9.523 4.18 1 95.25 606 MET B N 1
ATOM 10704 C CA . MET B 1 606 ? 19.469 -10.688 3.295 1 95.25 606 MET B CA 1
ATOM 10705 C C . MET B 1 606 ? 19.094 -11.953 4.051 1 95.25 606 MET B C 1
ATOM 10707 O O . MET B 1 606 ? 18.297 -12.758 3.566 1 95.25 606 MET B O 1
ATOM 10711 N N . ALA B 1 607 ? 19.641 -12.109 5.211 1 96.44 607 ALA B N 1
ATOM 10712 C CA . ALA B 1 607 ? 19.406 -13.305 6.023 1 96.44 607 ALA B CA 1
ATOM 10713 C C . ALA B 1 607 ? 17.938 -13.391 6.461 1 96.44 607 ALA B C 1
ATOM 10715 O O . ALA B 1 607 ? 17.391 -14.492 6.594 1 96.44 607 ALA B O 1
ATOM 10716 N N . ALA B 1 608 ? 17.297 -12.289 6.621 1 96.31 608 ALA B N 1
ATOM 10717 C CA . ALA B 1 608 ? 15.906 -12.258 7.051 1 96.31 608 ALA B CA 1
ATOM 10718 C C . ALA B 1 608 ? 15 -12.953 6.035 1 96.31 608 ALA B C 1
ATOM 10720 O O . ALA B 1 608 ? 13.875 -13.344 6.359 1 96.31 608 ALA B O 1
ATOM 10721 N N . TYR B 1 609 ? 15.508 -13.148 4.82 1 93.56 609 TYR B N 1
ATOM 10722 C CA . TYR B 1 609 ? 14.695 -13.758 3.771 1 93.56 609 TYR B CA 1
ATOM 10723 C C . TYR B 1 609 ? 15.336 -15.047 3.273 1 93.56 609 TYR B C 1
ATOM 10725 O O . TYR B 1 609 ? 14.727 -15.789 2.502 1 93.56 609 TYR B O 1
ATOM 10733 N N . SER B 1 610 ? 16.578 -15.352 3.713 1 92.75 610 SER B N 1
ATOM 10734 C CA . SER B 1 610 ? 17.297 -16.469 3.09 1 92.75 610 SER B CA 1
ATOM 10735 C C . SER B 1 610 ? 17.875 -17.406 4.137 1 92.75 610 SER B C 1
ATOM 10737 O O . SER B 1 610 ? 18.188 -18.562 3.836 1 92.75 610 SER B O 1
ATOM 10739 N N . ASN B 1 611 ? 18.016 -16.891 5.32 1 93.31 611 ASN B N 1
ATOM 10740 C CA . ASN B 1 611 ? 18.703 -17.656 6.352 1 93.31 611 ASN B CA 1
ATOM 10741 C C . ASN B 1 611 ? 18.25 -17.25 7.75 1 93.31 611 ASN B C 1
ATOM 10743 O O . ASN B 1 611 ? 19.062 -16.859 8.586 1 93.31 611 ASN B O 1
ATOM 10747 N N . MET B 1 612 ? 17.016 -17.469 8.039 1 91.12 612 MET B N 1
ATOM 10748 C CA . MET B 1 612 ? 16.438 -17.078 9.32 1 91.12 612 MET B CA 1
ATOM 10749 C C . MET B 1 612 ? 16.766 -18.109 10.391 1 91.12 612 MET B C 1
ATOM 10751 O O . MET B 1 612 ? 16.797 -19.312 10.117 1 91.12 612 MET B O 1
ATOM 10755 N N . PRO B 1 613 ? 17.031 -17.594 11.602 1 90.5 613 PRO B N 1
ATOM 10756 C CA . PRO B 1 613 ? 17.188 -18.578 12.68 1 90.5 613 PRO B CA 1
ATOM 10757 C C . PRO B 1 613 ? 15.891 -19.344 12.953 1 90.5 613 PRO B C 1
ATOM 10759 O O . PRO B 1 613 ? 14.805 -18.859 12.633 1 90.5 613 PRO B O 1
ATOM 10762 N N . ASP B 1 614 ? 16.016 -20.5 13.539 1 86.62 614 ASP B N 1
ATOM 10763 C CA . ASP B 1 614 ? 14.859 -21.344 13.852 1 86.62 614 ASP B CA 1
ATOM 10764 C C . ASP B 1 614 ? 13.883 -20.625 14.781 1 86.62 614 ASP B C 1
ATOM 10766 O O . ASP B 1 614 ? 14.297 -19.969 15.742 1 86.62 614 ASP B O 1
ATOM 10770 N N . GLY B 1 615 ? 12.711 -20.703 14.391 1 86.25 615 GLY B N 1
ATOM 10771 C CA . GLY B 1 615 ? 11.672 -20.172 15.25 1 86.25 615 GLY B CA 1
ATOM 10772 C C . GLY B 1 615 ? 11.344 -18.719 14.961 1 86.25 615 GLY B C 1
ATOM 10773 O O . GLY B 1 615 ? 10.359 -18.188 15.477 1 86.25 615 GLY B O 1
ATOM 10774 N N . MET B 1 616 ? 12.188 -18.109 14.172 1 91.69 616 MET B N 1
ATOM 10775 C CA . MET B 1 616 ? 11.93 -16.719 13.852 1 91.69 616 MET B CA 1
ATOM 10776 C C . MET B 1 616 ? 11.188 -16.594 12.523 1 91.69 616 MET B C 1
ATOM 10778 O O . MET B 1 616 ? 11.484 -17.312 11.57 1 91.69 616 MET B O 1
ATOM 10782 N N . GLU B 1 617 ? 10.227 -15.688 12.477 1 92.81 617 GLU B N 1
ATOM 10783 C CA . GLU B 1 617 ? 9.508 -15.414 11.234 1 92.81 617 GLU B CA 1
ATOM 10784 C C . GLU B 1 617 ? 10.391 -14.68 10.234 1 92.81 617 GLU B C 1
ATOM 10786 O O . GLU B 1 617 ? 11.172 -13.805 10.617 1 92.81 617 GLU B O 1
ATOM 10791 N N . PRO B 1 618 ? 10.289 -14.992 8.992 1 94.25 618 PRO B N 1
ATOM 10792 C CA . PRO B 1 618 ? 11.039 -14.266 7.965 1 94.25 618 PRO B CA 1
ATOM 10793 C C . PRO B 1 618 ? 10.625 -12.797 7.867 1 94.25 618 PRO B C 1
ATOM 10795 O O . PRO B 1 618 ? 9.672 -12.375 8.523 1 94.25 618 PRO B O 1
ATOM 10798 N N . GLY B 1 619 ? 11.367 -12.031 7.02 1 94.19 619 GLY B N 1
ATOM 10799 C CA . GLY B 1 619 ? 11.102 -10.625 6.809 1 94.19 619 GLY B CA 1
ATOM 10800 C C . GLY B 1 619 ? 11.797 -9.727 7.812 1 94.19 619 GLY B C 1
ATOM 10801 O O . GLY B 1 619 ? 12.164 -10.172 8.898 1 94.19 619 GLY B O 1
ATOM 10802 N N . LEU B 1 620 ? 12.062 -8.555 7.469 1 96.94 620 LEU B N 1
ATOM 10803 C CA . LEU B 1 620 ? 12.648 -7.516 8.312 1 96.94 620 LEU B CA 1
ATOM 10804 C C . LEU B 1 620 ? 11.844 -6.223 8.227 1 96.94 620 LEU B C 1
ATOM 10806 O O . LEU B 1 620 ? 12.156 -5.344 7.422 1 96.94 620 LEU B O 1
ATOM 10810 N N . GLU B 1 621 ? 10.805 -6.141 9.008 1 96.94 621 GLU B N 1
ATOM 10811 C CA . GLU B 1 621 ? 9.883 -5.008 9 1 96.94 621 GLU B CA 1
ATOM 10812 C C . GLU B 1 621 ? 9.25 -4.805 10.375 1 96.94 621 GLU B C 1
ATOM 10814 O O . GLU B 1 621 ? 9.281 -5.703 11.219 1 96.94 621 GLU B O 1
ATOM 10819 N N . ALA B 1 622 ? 8.781 -3.633 10.602 1 97.5 622 ALA B N 1
ATOM 10820 C CA . ALA B 1 622 ? 8.078 -3.328 11.844 1 97.5 622 ALA B CA 1
ATOM 10821 C C . ALA B 1 622 ? 7.148 -2.133 11.664 1 97.5 622 ALA B C 1
ATOM 10823 O O . ALA B 1 622 ? 7.383 -1.272 10.82 1 97.5 622 ALA B O 1
ATOM 10824 N N . THR B 1 623 ? 6.07 -2.117 12.391 1 96.75 623 THR B N 1
ATOM 10825 C CA . THR B 1 623 ? 5.16 -0.986 12.539 1 96.75 623 THR B CA 1
ATOM 10826 C C . THR B 1 623 ? 5.188 -0.46 13.969 1 96.75 623 THR B C 1
ATOM 10828 O O . THR B 1 623 ? 5.277 -1.238 14.922 1 96.75 623 THR B O 1
ATOM 10831 N N . ALA B 1 624 ? 5.188 0.817 14.117 1 97.5 624 ALA B N 1
ATOM 10832 C CA . ALA B 1 624 ? 5.129 1.438 15.438 1 97.5 624 ALA B CA 1
ATOM 10833 C C . ALA B 1 624 ? 4.078 2.543 15.477 1 97.5 624 ALA B C 1
ATOM 10835 O O . ALA B 1 624 ? 3.918 3.291 14.508 1 97.5 624 ALA B O 1
ATOM 10836 N N . TYR B 1 625 ? 3.322 2.582 16.531 1 96.25 625 TYR B N 1
ATOM 10837 C CA . TYR B 1 625 ? 2.441 3.684 16.891 1 96.25 625 TYR B CA 1
ATOM 10838 C C . TYR B 1 625 ? 2.984 4.438 18.109 1 96.25 625 TYR B C 1
ATOM 10840 O O . TYR B 1 625 ? 3.27 3.836 19.141 1 96.25 625 TYR B O 1
ATOM 10848 N N . TYR B 1 626 ? 3.152 5.715 17.938 1 96.12 626 TYR B N 1
ATOM 10849 C CA . TYR B 1 626 ? 3.721 6.5 19.016 1 96.12 626 TYR B CA 1
ATOM 10850 C C . TYR B 1 626 ? 2.664 7.398 19.656 1 96.12 626 TYR B C 1
ATOM 10852 O O . TYR B 1 626 ? 2.059 8.227 18.984 1 96.12 626 TYR B O 1
ATOM 10860 N N . ASP B 1 627 ? 2.42 7.164 20.875 1 94.19 627 ASP B N 1
ATOM 10861 C CA . ASP B 1 627 ? 1.607 8 21.75 1 94.19 627 ASP B CA 1
ATOM 10862 C C . ASP B 1 627 ? 2.477 8.742 22.75 1 94.19 627 ASP B C 1
ATOM 10864 O O . ASP B 1 627 ? 2.863 8.18 23.781 1 94.19 627 ASP B O 1
ATOM 10868 N N . PRO B 1 628 ? 2.752 10 22.422 1 93.44 628 PRO B N 1
ATOM 10869 C CA . PRO B 1 628 ? 3.688 10.719 23.281 1 93.44 628 PRO B CA 1
ATOM 10870 C C . PRO B 1 628 ? 3.154 10.898 24.703 1 93.44 628 PRO B C 1
ATOM 10872 O O . PRO B 1 628 ? 1.957 11.125 24.906 1 93.44 628 PRO B O 1
ATOM 10875 N N . PRO B 1 629 ? 4.039 10.797 25.703 1 92.69 629 PRO B N 1
ATOM 10876 C CA . PRO B 1 629 ? 3.607 10.969 27.094 1 92.69 629 PRO B CA 1
ATOM 10877 C C . PRO B 1 629 ? 3.303 12.422 27.438 1 92.69 629 PRO B C 1
ATOM 10879 O O . PRO B 1 629 ? 2.611 12.695 28.438 1 92.69 629 PRO B O 1
ATOM 10882 N N . ASN B 1 630 ? 3.838 13.367 26.688 1 93.88 630 ASN B N 1
ATOM 10883 C CA . ASN B 1 630 ? 3.656 14.805 26.859 1 93.88 630 ASN B CA 1
ATOM 10884 C C . ASN B 1 630 ? 3.859 15.555 25.547 1 93.88 630 ASN B C 1
ATOM 10886 O O . ASN B 1 630 ? 4.297 14.969 24.547 1 93.88 630 ASN B O 1
ATOM 10890 N N . LEU B 1 631 ? 3.418 16.828 25.5 1 94.69 631 LEU B N 1
ATOM 10891 C CA . LEU B 1 631 ? 3.736 17.703 24.391 1 94.69 631 LEU B CA 1
ATOM 10892 C C . LEU B 1 631 ? 5.215 18.094 24.406 1 94.69 631 LEU B C 1
ATOM 10894 O O . LEU B 1 631 ? 5.898 17.906 25.406 1 94.69 631 LEU B O 1
ATOM 10898 N N . THR B 1 632 ? 5.727 18.469 23.266 1 95.44 632 THR B N 1
ATOM 10899 C CA . THR B 1 632 ? 7.062 19.062 23.234 1 95.44 632 THR B CA 1
ATOM 10900 C C . THR B 1 632 ? 6.988 20.578 23.344 1 95.44 632 THR B C 1
ATOM 10902 O O . THR B 1 632 ? 5.961 21.188 23.031 1 95.44 632 THR B O 1
ATOM 10905 N N . TRP B 1 633 ? 8.078 21.219 23.812 1 95.94 633 TRP B N 1
ATOM 10906 C CA . TRP B 1 633 ? 8.008 22.625 24.141 1 95.94 633 TRP B CA 1
ATOM 10907 C C . TRP B 1 633 ? 9.188 23.391 23.547 1 95.94 633 TRP B C 1
ATOM 10909 O O . TRP B 1 633 ? 10.078 23.844 24.281 1 95.94 633 TRP B O 1
ATOM 10919 N N . PRO B 1 634 ? 9.148 23.562 22.234 1 96.81 634 PRO B N 1
ATOM 10920 C CA . PRO B 1 634 ? 10.125 24.484 21.656 1 96.81 634 PRO B CA 1
ATOM 10921 C C . PRO B 1 634 ? 9.922 25.922 22.125 1 96.81 634 PRO B C 1
ATOM 10923 O O . PRO B 1 634 ? 8.836 26.297 22.578 1 96.81 634 PRO B O 1
ATOM 10926 N N . PHE B 1 635 ? 11 26.703 22.047 1 97.62 635 PHE B N 1
ATOM 10927 C CA . PHE B 1 635 ? 10.922 28.109 22.438 1 97.62 635 PHE B CA 1
ATOM 10928 C C . PHE B 1 635 ? 11.852 28.953 21.594 1 97.62 635 PHE B C 1
ATOM 10930 O O . PHE B 1 635 ? 12.664 28.438 20.828 1 97.62 635 PHE B O 1
ATOM 10937 N N . ALA B 1 636 ? 11.594 30.25 21.672 1 98.19 636 ALA B N 1
ATOM 10938 C CA . ALA B 1 636 ? 12.375 31.172 20.844 1 98.19 636 ALA B CA 1
ATOM 10939 C C . ALA B 1 636 ? 12.32 32.594 21.406 1 98.19 636 ALA B C 1
ATOM 10941 O O . ALA B 1 636 ? 11.5 32.875 22.281 1 98.19 636 ALA B O 1
ATOM 10942 N N . CYS B 1 637 ? 13.242 33.344 20.984 1 98.56 637 CYS B N 1
ATOM 10943 C CA . CYS B 1 637 ? 13.266 34.781 21.172 1 98.56 637 CYS B CA 1
ATOM 10944 C C . CYS B 1 637 ? 13.461 35.5 19.844 1 98.56 637 CYS B C 1
ATOM 10946 O O . CYS B 1 637 ? 14.406 35.219 19.125 1 98.56 637 CYS B O 1
ATOM 10948 N N . TYR B 1 638 ? 12.547 36.344 19.516 1 98.69 638 TYR B N 1
ATOM 10949 C CA . TYR B 1 638 ? 12.633 37.156 18.312 1 98.69 638 TYR B CA 1
ATOM 10950 C C . TYR B 1 638 ? 12.789 38.625 18.672 1 98.69 638 TYR B C 1
ATOM 10952 O O . TYR B 1 638 ? 12.055 39.156 19.516 1 98.69 638 TYR B O 1
ATOM 10960 N N . ILE B 1 639 ? 13.766 39.312 18.094 1 98.88 639 ILE B N 1
ATOM 10961 C CA . ILE B 1 639 ? 14.031 40.719 18.328 1 98.88 639 ILE B CA 1
ATOM 10962 C C . ILE B 1 639 ? 14.102 41.469 17 1 98.88 639 ILE B C 1
ATOM 10964 O O . ILE B 1 639 ? 14.836 41.062 16.094 1 98.88 639 ILE B O 1
ATOM 10968 N N . VAL B 1 640 ? 13.32 42.562 16.938 1 98.81 640 VAL B N 1
ATOM 10969 C CA . VAL B 1 640 ? 13.195 43.312 15.695 1 98.81 640 VAL B CA 1
ATOM 10970 C C . VAL B 1 640 ? 13.508 44.812 15.953 1 98.81 640 VAL B C 1
ATOM 10972 O O . VAL B 1 640 ? 13.109 45.344 16.984 1 98.81 640 VAL B O 1
ATOM 10975 N N . THR B 1 641 ? 14.266 45.406 15.055 1 98.81 641 THR B N 1
ATOM 10976 C CA . THR B 1 641 ? 14.445 46.844 15.07 1 98.81 641 THR B CA 1
ATOM 10977 C C . THR B 1 641 ? 13.805 47.5 13.844 1 98.81 641 THR B C 1
ATOM 10979 O O . THR B 1 641 ? 13.828 46.906 12.758 1 98.81 641 THR B O 1
ATOM 10982 N N . VAL B 1 642 ? 13.219 48.688 14.125 1 98.62 642 VAL B N 1
ATOM 10983 C CA . VAL B 1 642 ? 12.523 49.375 13.039 1 98.62 642 VAL B CA 1
ATOM 10984 C C . VAL B 1 642 ? 12.844 50.875 13.078 1 98.62 642 VAL B C 1
ATOM 10986 O O . VAL B 1 642 ? 13.367 51.375 14.07 1 98.62 642 VAL B O 1
ATOM 10989 N N . GLU B 1 643 ? 12.586 51.531 11.977 1 98.62 643 GLU B N 1
ATOM 10990 C CA . GLU B 1 643 ? 12.508 53 11.891 1 98.62 643 GLU B CA 1
ATOM 10991 C C . GLU B 1 643 ? 11.156 53.438 11.336 1 98.62 643 GLU B C 1
ATOM 10993 O O . GLU B 1 643 ? 10.703 52.938 10.312 1 98.62 643 GLU B O 1
ATOM 10998 N N . VAL B 1 644 ? 10.492 54.344 12.148 1 98.25 644 VAL B N 1
ATOM 10999 C CA . VAL B 1 644 ? 9.195 54.875 11.727 1 98.25 644 VAL B CA 1
ATOM 11000 C C . VAL B 1 644 ? 9.352 56.281 11.195 1 98.25 644 VAL B C 1
ATOM 11002 O O . VAL B 1 644 ? 9.953 57.156 11.852 1 98.25 644 VAL B O 1
ATOM 11005 N N . ASP B 1 645 ? 8.805 56.531 9.992 1 97.69 645 ASP B N 1
ATOM 11006 C CA . ASP B 1 645 ? 8.719 57.875 9.469 1 97.69 645 ASP B CA 1
ATOM 11007 C C . ASP B 1 645 ? 7.551 58.625 10.094 1 97.69 645 ASP B C 1
ATOM 11009 O O . ASP B 1 645 ? 6.387 58.312 9.828 1 97.69 645 ASP B O 1
ATOM 11013 N N . PRO B 1 646 ? 7.852 59.625 10.844 1 94.56 646 PRO B N 1
ATOM 11014 C CA . PRO B 1 646 ? 6.773 60.312 11.562 1 94.56 646 PRO B CA 1
ATOM 11015 C C . PRO B 1 646 ? 5.824 61.062 10.641 1 94.56 646 PRO B C 1
ATOM 11017 O O . PRO B 1 646 ? 4.703 61.406 11.039 1 94.56 646 PRO B O 1
ATOM 11020 N N . GLU B 1 647 ? 6.258 61.344 9.438 1 95.5 647 GLU B N 1
ATOM 11021 C CA . GLU B 1 647 ? 5.438 62.125 8.516 1 95.5 647 GLU B CA 1
ATOM 11022 C C . GLU B 1 647 ? 4.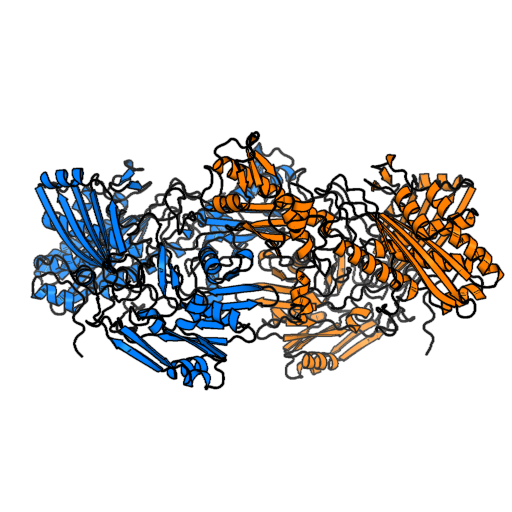473 61.219 7.746 1 95.5 647 GLU B C 1
ATOM 11024 O O . GLU B 1 647 ? 3.383 61.656 7.367 1 95.5 647 GLU B O 1
ATOM 11029 N N . THR B 1 648 ? 4.867 60.031 7.547 1 96.31 648 THR B N 1
ATOM 11030 C CA . THR B 1 648 ? 4.07 59.188 6.664 1 96.31 648 THR B CA 1
ATOM 11031 C C . THR B 1 648 ? 3.504 57.969 7.426 1 96.31 648 THR B C 1
ATOM 11033 O O . THR B 1 648 ? 2.561 57.344 6.969 1 96.31 648 THR B O 1
ATOM 11036 N N . GLY B 1 649 ? 4.078 57.656 8.531 1 96 649 GLY B N 1
ATOM 11037 C CA . GLY B 1 649 ? 3.693 56.469 9.273 1 96 649 GLY B CA 1
ATOM 11038 C C . GLY B 1 649 ? 4.305 55.188 8.719 1 96 649 GLY B C 1
ATOM 11039 O O . GLY B 1 649 ? 4.141 54.125 9.305 1 96 649 GLY B O 1
ATOM 11040 N N . VAL B 1 650 ? 5.062 55.344 7.582 1 97.06 650 VAL B N 1
ATOM 11041 C CA . VAL B 1 650 ? 5.766 54.188 7.027 1 97.06 650 VAL B CA 1
ATOM 11042 C C . VAL B 1 650 ? 6.855 53.719 7.996 1 97.06 650 VAL B C 1
ATOM 11044 O O . VAL B 1 650 ? 7.535 54.562 8.609 1 97.06 650 VAL B O 1
ATOM 11047 N N . TRP B 1 651 ? 6.941 52.406 8.18 1 96.94 651 TRP B N 1
ATOM 11048 C CA . TRP B 1 651 ? 7.996 51.875 9.039 1 96.94 651 TRP B CA 1
ATOM 11049 C C . TRP B 1 651 ? 8.797 50.812 8.32 1 96.94 651 TRP B C 1
ATOM 11051 O O . TRP B 1 651 ? 8.242 50 7.555 1 96.94 651 TRP B O 1
ATOM 11061 N N . ASP B 1 652 ? 10.125 50.844 8.438 1 96.44 652 ASP B N 1
ATOM 11062 C CA . ASP B 1 652 ? 11.07 49.906 7.82 1 96.44 652 ASP B CA 1
ATOM 11063 C C . ASP B 1 652 ? 11.719 49 8.867 1 96.44 652 ASP B C 1
ATOM 11065 O O . ASP B 1 652 ? 12.086 49.469 9.945 1 96.44 652 ASP B O 1
ATOM 11069 N N . VAL B 1 653 ? 11.758 47.719 8.531 1 98.06 653 VAL B N 1
ATOM 11070 C CA . VAL B 1 653 ? 12.484 46.781 9.383 1 98.06 653 VAL B CA 1
ATOM 11071 C C . VAL B 1 653 ? 13.984 46.938 9.164 1 98.06 653 VAL B C 1
ATOM 11073 O O . VAL B 1 653 ? 14.461 46.875 8.031 1 98.06 653 VAL B O 1
ATOM 11076 N N . LEU B 1 654 ? 14.711 47.125 10.195 1 98.19 654 LEU B N 1
ATOM 11077 C CA . LEU B 1 654 ? 16.156 47.312 10.094 1 98.19 654 LEU B CA 1
ATOM 11078 C C . LEU B 1 654 ? 16.891 45.969 10.273 1 98.19 654 LEU B C 1
ATOM 11080 O O . LEU B 1 654 ? 17.766 45.625 9.484 1 98.19 654 LEU B O 1
ATOM 11084 N N . ARG B 1 655 ? 16.562 45.281 11.289 1 98.44 655 ARG B N 1
ATOM 11085 C CA . ARG B 1 655 ? 17.172 44 11.57 1 98.44 655 ARG B CA 1
ATOM 11086 C C . ARG B 1 655 ? 16.188 43.062 12.273 1 98.44 655 ARG B C 1
ATOM 11088 O O . ARG B 1 655 ? 15.312 43.531 13.016 1 98.44 655 ARG B O 1
ATOM 11095 N N . VAL B 1 656 ? 16.25 41.812 11.977 1 98.69 656 VAL B N 1
ATOM 11096 C CA . VAL B 1 656 ? 15.5 40.781 12.68 1 98.69 656 VAL B CA 1
ATOM 11097 C C . VAL B 1 656 ? 16.438 39.688 13.156 1 98.69 656 VAL B C 1
ATOM 11099 O O . VAL B 1 656 ? 17.141 39.062 12.352 1 98.69 656 VAL B O 1
ATOM 11102 N N . VAL B 1 657 ? 16.516 39.406 14.438 1 98.75 657 VAL B N 1
ATOM 11103 C CA . VAL B 1 657 ? 17.281 38.344 15.039 1 98.75 657 VAL B CA 1
ATOM 11104 C C . VAL B 1 657 ? 16.344 37.281 15.617 1 98.75 657 VAL B C 1
ATOM 11106 O O . VAL B 1 657 ? 15.398 37.594 16.344 1 98.75 657 VAL B O 1
ATOM 11109 N N . ALA B 1 658 ? 16.547 36.062 15.203 1 98.75 658 ALA B N 1
ATOM 11110 C CA . ALA B 1 658 ? 15.766 34.938 15.711 1 98.75 658 ALA B CA 1
ATOM 11111 C C . ALA B 1 658 ? 16.672 33.906 16.422 1 98.75 658 ALA B C 1
ATOM 11113 O O . ALA B 1 658 ? 17.703 33.531 15.891 1 98.75 658 ALA B O 1
ATOM 11114 N N . VAL B 1 659 ? 16.375 33.562 17.641 1 98.75 659 VAL B N 1
ATOM 11115 C CA . VAL B 1 659 ? 17.016 32.5 18.406 1 98.75 659 VAL B CA 1
ATOM 11116 C C . VAL B 1 659 ? 15.992 31.406 18.719 1 98.75 659 VAL B C 1
ATOM 11118 O O . VAL B 1 659 ? 15.055 31.609 19.484 1 98.75 659 VAL B O 1
ATOM 11121 N N . ASP B 1 660 ? 16.188 30.219 18.141 1 98.25 660 ASP B N 1
ATOM 11122 C CA . ASP B 1 660 ? 15.188 29.172 18.266 1 98.25 660 ASP B CA 1
ATOM 11123 C C . ASP B 1 660 ? 15.766 27.922 18.938 1 98.25 660 ASP B C 1
ATOM 11125 O O . ASP B 1 660 ? 16.953 27.625 18.781 1 98.25 660 ASP B O 1
ATOM 11129 N N . ASP B 1 661 ? 14.953 27.281 19.672 1 98 661 ASP B N 1
ATOM 11130 C CA . ASP B 1 661 ? 15.227 25.938 20.188 1 98 661 ASP B CA 1
ATOM 11131 C C . ASP B 1 661 ? 14.164 24.938 19.719 1 98 661 ASP B C 1
ATOM 11133 O O . ASP B 1 661 ? 12.977 25.125 20 1 98 661 ASP B O 1
ATOM 11137 N N . CYS B 1 662 ? 14.578 23.953 18.984 1 97.19 662 CYS B N 1
ATOM 11138 C CA . CYS B 1 662 ? 13.672 22.875 18.594 1 97.19 662 CYS B CA 1
ATOM 11139 C C . CYS B 1 662 ? 14.266 21.516 18.938 1 97.19 662 CYS B C 1
ATOM 11141 O O . CYS B 1 662 ? 13.969 20.516 18.266 1 97.19 662 CYS B O 1
ATOM 11143 N N . GLY B 1 663 ? 15.07 21.484 19.984 1 97.25 663 GLY B N 1
ATOM 11144 C CA . GLY B 1 663 ? 15.75 20.25 20.328 1 97.25 663 GLY B CA 1
ATOM 11145 C C . GLY B 1 663 ? 16.766 19.812 19.281 1 97.25 663 GLY B C 1
ATOM 11146 O O . GLY B 1 663 ? 17.453 20.641 18.688 1 97.25 663 GLY B O 1
ATOM 11147 N N . VAL B 1 664 ? 16.875 18.516 19.125 1 96.75 664 VAL B N 1
ATOM 11148 C CA . VAL B 1 664 ? 17.812 17.953 18.156 1 96.75 664 VAL B CA 1
ATOM 11149 C C . VAL B 1 664 ? 17.328 18.266 16.734 1 96.75 664 VAL B C 1
ATOM 11151 O O . VAL B 1 664 ? 16.172 18.016 16.391 1 96.75 664 VAL B O 1
ATOM 11154 N N . ARG B 1 665 ? 18.203 18.859 16 1 96.81 665 ARG B N 1
ATOM 11155 C CA . ARG B 1 665 ? 17.859 19.156 14.609 1 96.81 665 ARG B CA 1
ATOM 11156 C C . ARG B 1 665 ? 18.188 17.969 13.703 1 96.81 665 ARG B C 1
ATOM 11158 O O . ARG B 1 665 ? 19.344 17.516 13.641 1 96.81 665 ARG B O 1
ATOM 11165 N N . ILE B 1 666 ? 17.234 17.516 13 1 97.12 666 ILE B N 1
ATOM 11166 C CA . ILE B 1 666 ? 17.406 16.391 12.086 1 97.12 666 ILE B CA 1
ATOM 11167 C C . ILE B 1 666 ? 18.156 16.859 10.836 1 97.12 666 ILE B C 1
ATOM 11169 O O . ILE B 1 666 ? 19.188 16.297 10.469 1 97.12 666 ILE B O 1
ATOM 11173 N N . ASN B 1 667 ? 17.688 17.875 10.258 1 97.56 667 ASN B N 1
ATOM 11174 C CA . ASN B 1 667 ? 18.281 18.562 9.109 1 97.56 667 ASN B CA 1
ATOM 11175 C C . ASN B 1 667 ? 18.344 20.062 9.32 1 97.56 667 ASN B C 1
ATOM 11177 O O . ASN B 1 667 ? 17.359 20.766 9.094 1 97.56 667 ASN B O 1
ATOM 11181 N N . PRO B 1 668 ? 19.5 20.594 9.688 1 97 668 PRO B N 1
ATOM 11182 C CA . PRO B 1 668 ? 19.641 22.016 10.008 1 97 668 PRO B CA 1
ATOM 11183 C C . PRO B 1 668 ? 19.172 22.922 8.867 1 97 668 PRO B C 1
ATOM 11185 O O . PRO B 1 668 ? 18.562 23.953 9.109 1 97 668 PRO B O 1
ATOM 11188 N N . MET B 1 669 ? 19.406 22.5 7.672 1 96.44 669 MET B N 1
ATOM 11189 C CA . MET B 1 669 ? 19.016 23.312 6.527 1 96.44 669 MET B CA 1
ATOM 11190 C C . MET B 1 669 ? 17.484 23.438 6.453 1 96.44 669 MET B C 1
ATOM 11192 O O . MET B 1 669 ? 16.969 24.531 6.211 1 96.44 669 MET B O 1
ATOM 11196 N N . ILE B 1 670 ? 16.844 22.422 6.629 1 96.19 670 ILE B N 1
ATOM 11197 C CA . ILE B 1 670 ? 15.383 22.422 6.574 1 96.19 670 ILE B CA 1
ATOM 11198 C C . ILE B 1 670 ? 14.82 23.219 7.746 1 96.19 670 ILE B C 1
ATOM 11200 O O . ILE B 1 670 ? 13.852 23.969 7.586 1 96.19 670 ILE B O 1
ATOM 11204 N N . VAL B 1 671 ? 15.414 23.078 8.914 1 97.12 671 VAL B N 1
ATOM 11205 C CA . VAL B 1 671 ? 14.992 23.812 10.102 1 97.12 671 VAL B CA 1
ATOM 11206 C C . VAL B 1 671 ? 15.102 25.312 9.836 1 97.12 671 VAL B C 1
ATOM 11208 O O . VAL B 1 671 ? 14.172 26.078 10.109 1 97.12 671 VAL B O 1
ATOM 11211 N N . GLU B 1 672 ? 16.188 25.766 9.305 1 97.19 672 GLU B N 1
ATOM 11212 C CA . GLU B 1 672 ? 16.406 27.172 9.008 1 97.19 672 GLU B CA 1
ATOM 11213 C C . GLU B 1 672 ? 15.406 27.688 7.977 1 97.19 672 GLU B C 1
ATOM 11215 O O . GLU B 1 672 ? 14.906 28.797 8.094 1 97.19 672 GLU B O 1
ATOM 11220 N N . GLY B 1 673 ? 15.188 26.812 7.004 1 95.19 673 GLY B N 1
ATOM 11221 C CA . GLY B 1 673 ? 14.18 27.188 6.027 1 95.19 673 GLY B CA 1
ATOM 11222 C C . GLY B 1 673 ? 12.805 27.391 6.637 1 95.19 673 GLY B C 1
ATOM 11223 O O . GLY B 1 673 ? 12.078 28.312 6.258 1 95.19 673 GLY B O 1
ATOM 11224 N N . GLN B 1 674 ? 12.445 26.562 7.539 1 95.12 674 GLN B N 1
ATOM 11225 C CA . GLN B 1 674 ? 11.148 26.672 8.211 1 95.12 674 GLN B CA 1
ATOM 11226 C C . GLN B 1 674 ? 11.07 27.938 9.055 1 95.12 674 GLN B C 1
ATOM 11228 O O . GLN B 1 674 ? 10.023 28.594 9.102 1 95.12 674 GLN B O 1
ATOM 11233 N N . ILE B 1 675 ? 12.141 28.281 9.727 1 96.81 675 ILE B N 1
ATOM 11234 C CA . ILE B 1 675 ? 12.18 29.484 10.562 1 96.81 675 ILE B CA 1
ATOM 11235 C C . ILE B 1 675 ? 12.023 30.734 9.688 1 96.81 675 ILE B C 1
ATOM 11237 O O . ILE B 1 675 ? 11.234 31.625 9.992 1 96.81 675 ILE B O 1
ATOM 11241 N N . MET B 1 676 ? 12.719 30.781 8.57 1 96.38 676 MET B N 1
ATOM 11242 C CA . MET B 1 676 ? 12.656 31.922 7.664 1 96.38 676 MET B CA 1
ATOM 11243 C C . MET B 1 676 ? 11.25 32.062 7.078 1 96.38 676 MET B C 1
ATOM 11245 O O . MET B 1 676 ? 10.734 33.188 6.973 1 96.38 676 MET B O 1
ATOM 11249 N N . GLY B 1 677 ? 10.734 30.938 6.688 1 93.75 677 GLY B N 1
ATOM 11250 C CA . GLY B 1 677 ? 9.367 30.984 6.199 1 93.75 677 GLY B CA 1
ATOM 11251 C C . GLY B 1 677 ? 8.375 31.469 7.238 1 93.75 677 GLY B C 1
ATOM 11252 O O . GLY B 1 677 ? 7.477 32.25 6.93 1 93.75 677 GLY B O 1
ATOM 11253 N N . GLY B 1 678 ? 8.508 30.969 8.484 1 94.31 678 GLY B N 1
ATOM 11254 C CA . GLY B 1 678 ? 7.629 31.375 9.562 1 94.31 678 GLY B CA 1
ATOM 11255 C C . GLY B 1 678 ? 7.75 32.844 9.898 1 94.31 678 GLY B C 1
ATOM 11256 O O . GLY B 1 678 ? 6.75 33.5 10.188 1 94.31 678 GLY B O 1
ATOM 11257 N N . LEU B 1 679 ? 8.961 33.406 9.852 1 96.62 679 LEU B N 1
ATOM 11258 C CA . LEU B 1 679 ? 9.18 34.812 10.125 1 96.62 679 LEU B CA 1
ATOM 11259 C C . LEU B 1 679 ? 8.602 35.688 9.016 1 96.62 679 LEU B C 1
ATOM 11261 O O . LEU B 1 679 ? 8.117 36.781 9.266 1 96.62 679 LEU B O 1
ATOM 11265 N N . THR B 1 680 ? 8.656 35.156 7.824 1 95.62 680 THR B N 1
ATOM 11266 C CA . THR B 1 680 ? 8.039 35.875 6.711 1 95.62 680 THR B CA 1
ATOM 11267 C C . THR B 1 680 ? 6.527 35.969 6.898 1 95.62 680 THR B C 1
ATOM 11269 O O . THR B 1 680 ? 5.93 37 6.629 1 95.62 680 THR B O 1
ATOM 11272 N N . GLU B 1 681 ? 5.961 34.969 7.332 1 93.31 681 GLU B N 1
ATOM 11273 C CA . GLU B 1 681 ? 4.523 34.969 7.605 1 93.31 681 GLU B CA 1
ATOM 11274 C C . GLU B 1 681 ? 4.188 35.906 8.758 1 93.31 681 GLU B C 1
ATOM 11276 O O . GLU B 1 681 ? 3.143 36.562 8.75 1 93.31 681 GLU B O 1
ATOM 11281 N N . ALA B 1 682 ? 5.027 35.844 9.781 1 95.25 682 ALA B N 1
ATOM 11282 C CA . ALA B 1 682 ? 4.84 36.75 10.914 1 95.25 682 ALA B CA 1
ATOM 11283 C C . ALA B 1 682 ? 4.855 38.219 10.453 1 95.25 682 ALA B C 1
ATOM 11285 O O . ALA B 1 682 ? 4.027 39.031 10.891 1 95.25 682 ALA B O 1
ATOM 11286 N N . TYR B 1 683 ? 5.789 38.562 9.617 1 96.5 683 TYR B N 1
ATOM 11287 C CA . TYR B 1 683 ? 5.879 39.906 9.047 1 96.5 683 TYR B CA 1
ATOM 11288 C C . TYR B 1 683 ? 4.629 40.219 8.242 1 96.5 683 TYR B C 1
ATOM 11290 O O . TYR B 1 683 ? 4.109 41.344 8.32 1 96.5 683 TYR B O 1
ATOM 11298 N N . ALA B 1 684 ? 4.18 39.25 7.496 1 94 684 ALA B N 1
ATOM 11299 C CA . ALA B 1 684 ? 2.988 39.438 6.668 1 94 684 ALA B CA 1
ATOM 11300 C C . ALA B 1 684 ? 1.777 39.812 7.523 1 94 684 ALA B C 1
ATOM 11302 O O . ALA B 1 684 ? 1.035 40.719 7.195 1 94 684 ALA B O 1
ATOM 11303 N N . MET B 1 685 ? 1.587 39.156 8.578 1 92.12 685 MET B N 1
ATOM 11304 C CA . MET B 1 685 ? 0.442 39.406 9.453 1 92.12 685 MET B CA 1
ATOM 11305 C C . MET B 1 685 ? 0.558 40.75 10.141 1 92.12 685 MET B C 1
ATOM 11307 O O . MET B 1 685 ? -0.428 41.5 10.258 1 92.12 685 MET B O 1
ATOM 11311 N N . ALA B 1 686 ? 1.714 41.094 10.555 1 94.94 686 ALA B N 1
ATOM 11312 C CA . ALA B 1 686 ? 1.938 42.312 11.305 1 94.94 686 ALA B CA 1
ATOM 11313 C C . ALA B 1 686 ? 1.799 43.531 10.406 1 94.94 686 ALA B C 1
ATOM 11315 O O . ALA B 1 686 ? 1.356 44.594 10.852 1 94.94 686 ALA B O 1
ATOM 11316 N N . SER B 1 687 ? 2.053 43.344 9.117 1 93.31 687 SER B N 1
ATOM 11317 C CA . SER B 1 687 ? 2.258 44.531 8.312 1 93.31 687 SER B CA 1
ATOM 11318 C C . SER B 1 687 ? 1.253 44.625 7.168 1 93.31 687 SER B C 1
ATOM 11320 O O . SER B 1 687 ? 1.034 45.688 6.598 1 93.31 687 SER B O 1
ATOM 11322 N N . MET B 1 688 ? 0.694 43.406 6.781 1 89.12 688 MET B N 1
ATOM 11323 C CA . MET B 1 688 ? 0.051 43.469 5.473 1 89.12 688 MET B CA 1
ATOM 11324 C C . MET B 1 688 ? -1.308 42.781 5.5 1 89.12 688 MET B C 1
ATOM 11326 O O . MET B 1 688 ? -2.248 43.219 4.836 1 89.12 688 MET B O 1
ATOM 11330 N N . GLN B 1 689 ? -1.476 41.781 6.254 1 85.56 689 GLN B N 1
ATOM 11331 C CA . GLN B 1 689 ? -2.598 40.844 6.055 1 85.56 689 GLN B CA 1
ATOM 11332 C C . GLN B 1 689 ? -3.811 41.281 6.867 1 85.56 689 GLN B C 1
ATOM 11334 O O . GLN B 1 689 ? -3.719 41.469 8.086 1 85.56 689 GLN B O 1
ATOM 11339 N N . PHE B 1 690 ? -4.879 41.469 6.203 1 79.81 690 PHE B N 1
ATOM 11340 C CA . PHE B 1 690 ? -6.148 41.688 6.875 1 79.81 690 PHE B CA 1
ATOM 11341 C C . PHE B 1 690 ? -7.316 41.469 5.922 1 79.81 690 PHE B C 1
ATOM 11343 O O . PHE B 1 690 ? -7.211 41.781 4.727 1 79.81 690 PHE B O 1
ATOM 11350 N N . GLN B 1 691 ? -8.328 40.844 6.379 1 83.62 691 GLN B N 1
ATOM 11351 C CA . GLN B 1 691 ? -9.586 40.688 5.664 1 83.62 691 GLN B CA 1
ATOM 11352 C C . GLN B 1 691 ? -10.633 41.688 6.145 1 83.62 691 GLN B C 1
ATOM 11354 O O . GLN B 1 691 ? -10.922 41.781 7.34 1 83.62 691 GLN B O 1
ATOM 11359 N N . THR B 1 692 ? -11.156 42.406 5.195 1 82.06 692 THR B N 1
ATOM 11360 C CA . THR B 1 692 ? -12.125 43.438 5.57 1 82.06 692 THR B CA 1
ATOM 11361 C C . THR B 1 692 ? -13.508 43.094 5.035 1 82.06 692 THR B C 1
ATOM 11363 O O . THR B 1 692 ? -13.633 42.531 3.941 1 82.06 692 THR B O 1
ATOM 11366 N N . TYR B 1 693 ? -14.477 43.375 5.855 1 88.56 693 TYR B N 1
ATOM 11367 C CA . TYR B 1 693 ? -15.875 43.125 5.52 1 88.56 693 TYR B CA 1
ATOM 11368 C C . TYR B 1 693 ? -16.672 44.438 5.555 1 88.56 693 TYR B C 1
ATOM 11370 O O . TYR B 1 693 ? -16.422 45.312 6.391 1 88.56 693 TYR B O 1
ATOM 11378 N N . ASP B 1 694 ? -17.594 44.562 4.648 1 89 694 ASP B N 1
ATOM 11379 C CA . ASP B 1 694 ? -18.5 45.719 4.727 1 89 694 ASP B CA 1
ATOM 11380 C C . ASP B 1 694 ? -19.641 45.438 5.703 1 89 694 ASP B C 1
ATOM 11382 O O . ASP B 1 694 ? -19.688 44.406 6.348 1 89 694 ASP B O 1
ATOM 11386 N N . ALA B 1 695 ? -20.484 46.406 5.859 1 88.56 695 ALA B N 1
ATOM 11387 C CA . ALA B 1 695 ? -21.562 46.344 6.852 1 88.56 695 ALA B CA 1
ATOM 11388 C C . ALA B 1 695 ? -22.562 45.25 6.492 1 88.56 695 ALA B C 1
ATOM 11390 O O . ALA B 1 695 ? -23.266 44.719 7.363 1 88.56 695 ALA B O 1
ATOM 11391 N N . ASP B 1 696 ? -22.547 44.844 5.238 1 90.62 696 ASP B N 1
ATOM 11392 C CA . ASP B 1 696 ? -23.469 43.812 4.781 1 90.62 696 ASP B CA 1
ATOM 11393 C C . ASP B 1 696 ? -22.828 42.406 4.84 1 90.62 696 ASP B C 1
ATOM 11395 O O . ASP B 1 696 ? -23.438 41.438 4.422 1 90.62 696 ASP B O 1
ATOM 11399 N N . GLY B 1 697 ? -21.656 42.375 5.414 1 89.88 697 GLY B N 1
ATOM 11400 C CA . GLY B 1 697 ? -21 41.094 5.629 1 89.88 697 GLY B CA 1
ATOM 11401 C C . GLY B 1 697 ? -20.25 40.594 4.406 1 89.88 697 GLY B C 1
ATOM 11402 O O . GLY B 1 697 ? -19.812 39.438 4.375 1 89.88 697 GLY B O 1
ATOM 11403 N N . ASN B 1 698 ? -20.109 41.438 3.414 1 89.69 698 ASN B N 1
ATOM 11404 C CA . ASN B 1 698 ? -19.344 41.031 2.23 1 89.69 698 ASN B CA 1
ATOM 11405 C C . ASN B 1 698 ? -17.859 41.375 2.373 1 89.69 698 ASN B C 1
ATOM 11407 O O . ASN B 1 698 ? -17.5 42.406 2.91 1 89.69 698 ASN B O 1
ATOM 11411 N N . MET B 1 699 ? -17.078 40.406 1.986 1 87.69 699 MET B N 1
ATOM 11412 C CA . MET B 1 699 ? -15.633 40.625 2.025 1 87.69 699 MET B CA 1
ATOM 11413 C C . MET B 1 699 ? -15.211 41.656 0.988 1 87.69 699 MET B C 1
ATOM 11415 O O . MET B 1 699 ? -15.602 41.594 -0.178 1 87.69 699 MET B O 1
ATOM 11419 N N . ILE B 1 700 ? -14.5 42.562 1.47 1 82.75 700 ILE B N 1
ATOM 11420 C CA . ILE B 1 700 ? -13.969 43.594 0.577 1 82.75 700 ILE B CA 1
ATOM 11421 C C . ILE B 1 700 ? -12.555 43.219 0.145 1 82.75 700 ILE B C 1
ATOM 11423 O O . ILE B 1 700 ? -11.688 43 0.986 1 82.75 700 ILE B O 1
ATOM 11427 N N . GLY B 1 701 ? -12.312 43 -1.127 1 75.69 701 GLY B N 1
ATOM 11428 C CA . GLY B 1 701 ? -10.961 42.75 -1.61 1 75.69 701 GLY B CA 1
ATOM 11429 C C . GLY B 1 701 ? -10.57 41.281 -1.605 1 75.69 701 GLY B C 1
ATOM 11430 O O . GLY B 1 701 ? -9.516 40.906 -1.084 1 75.69 701 GLY B O 1
ATOM 11431 N N . ALA B 1 702 ? -11.352 40.469 -2.043 1 76.38 702 ALA B N 1
ATOM 11432 C CA . ALA B 1 702 ? -11.078 39.031 -2.154 1 76.38 702 ALA B CA 1
ATOM 11433 C C . ALA B 1 702 ? -10.125 38.75 -3.311 1 76.38 702 ALA B C 1
ATOM 11435 O O . ALA B 1 702 ? -10.414 37.906 -4.176 1 76.38 702 ALA B O 1
ATOM 11436 N N . ASN B 1 703 ? -8.977 39.469 -3.268 1 81.44 703 ASN B N 1
ATOM 11437 C CA . ASN B 1 703 ? -7.891 39.344 -4.23 1 81.44 703 ASN B CA 1
ATOM 11438 C C . ASN B 1 703 ? -6.539 39.688 -3.611 1 81.44 703 ASN B C 1
ATOM 11440 O O . ASN B 1 703 ? -6.48 40.188 -2.486 1 81.44 703 ASN B O 1
ATOM 11444 N N . TYR B 1 704 ? -5.48 39.438 -4.379 1 81.94 704 TYR B N 1
ATOM 11445 C CA . TYR B 1 704 ? -4.145 39.594 -3.816 1 81.94 704 TYR B CA 1
ATOM 11446 C C . TYR B 1 704 ? -3.631 41 -4.023 1 81.94 704 TYR B C 1
ATOM 11448 O O . TYR B 1 704 ? -2.465 41.281 -3.75 1 81.94 704 TYR B O 1
ATOM 11456 N N . MET B 1 705 ? -4.508 41.812 -4.484 1 77.19 705 MET B N 1
ATOM 11457 C CA . MET B 1 705 ? -4.184 43.219 -4.516 1 77.19 705 MET B CA 1
ATOM 11458 C C . MET B 1 705 ? -4.562 43.906 -3.199 1 77.19 705 MET B C 1
ATOM 11460 O O . MET B 1 705 ? -3.959 44.906 -2.814 1 77.19 705 MET B O 1
ATOM 11464 N N . ASP B 1 706 ? -5.527 43.281 -2.598 1 78.75 706 ASP B N 1
ATOM 11465 C CA . ASP B 1 706 ? -5.996 43.844 -1.326 1 78.75 706 ASP B CA 1
ATOM 11466 C C . ASP B 1 706 ? -5.488 43 -0.154 1 78.75 706 ASP B C 1
ATOM 11468 O O . ASP B 1 706 ? -5.055 43.531 0.862 1 78.75 706 ASP B O 1
ATOM 11472 N N . TYR B 1 707 ? -5.621 41.781 -0.228 1 81.38 707 TYR B N 1
ATOM 11473 C CA . TYR B 1 707 ? -4.984 40.906 0.729 1 81.38 707 TYR B CA 1
ATOM 11474 C C . TYR B 1 707 ? -3.549 40.594 0.322 1 81.38 707 TYR B C 1
ATOM 11476 O O . TYR B 1 707 ? -3.289 39.625 -0.382 1 81.38 707 TYR B O 1
ATOM 11484 N N . LEU B 1 708 ? -2.58 41.219 0.908 1 81.88 708 LEU B N 1
ATOM 11485 C CA . LEU B 1 708 ? -1.218 41.25 0.388 1 81.88 708 LEU B CA 1
ATOM 11486 C C . LEU B 1 708 ? -0.371 40.156 1.037 1 81.88 708 LEU B C 1
ATOM 11488 O O . LEU B 1 708 ? -0.525 39.875 2.227 1 81.88 708 LEU B O 1
ATOM 11492 N N . LEU B 1 709 ? 0.431 39.562 0.214 1 85.06 709 LEU B N 1
ATOM 11493 C CA . LEU B 1 709 ? 1.476 38.656 0.64 1 85.06 709 LEU B CA 1
ATOM 11494 C C . LEU B 1 709 ? 2.859 39.188 0.313 1 85.06 709 LEU B C 1
ATOM 11496 O O . LEU B 1 709 ? 3.074 39.75 -0.774 1 85.06 709 LEU B O 1
ATOM 11500 N N . PRO B 1 710 ? 3.707 39.031 1.263 1 89.25 710 PRO B N 1
ATOM 11501 C CA . PRO B 1 710 ? 5.047 39.562 0.951 1 89.25 710 PRO B CA 1
ATOM 11502 C C . PRO B 1 710 ? 5.738 38.75 -0.149 1 89.25 710 PRO B C 1
ATOM 11504 O O . PRO B 1 710 ? 5.613 37.531 -0.195 1 89.25 710 PRO B O 1
ATOM 11507 N N . THR B 1 711 ? 6.387 39.469 -1.081 1 86.69 711 THR B N 1
ATOM 11508 C CA . THR B 1 711 ? 7.293 38.844 -2.037 1 86.69 711 THR B CA 1
ATOM 11509 C C . THR B 1 711 ? 8.727 38.844 -1.515 1 86.69 711 THR B C 1
ATOM 11511 O O . THR B 1 711 ? 8.969 39.25 -0.372 1 86.69 711 THR B O 1
ATOM 11514 N N . ALA B 1 712 ? 9.633 38.375 -2.346 1 85.25 712 ALA B N 1
ATOM 11515 C CA . ALA B 1 712 ? 11.039 38.344 -1.97 1 85.25 712 ALA B CA 1
ATOM 11516 C C . ALA B 1 712 ? 11.57 39.781 -1.76 1 85.25 712 ALA B C 1
ATOM 11518 O O . ALA B 1 712 ? 12.531 39.969 -1.015 1 85.25 712 ALA B O 1
ATOM 11519 N N . TRP B 1 713 ? 10.836 40.656 -2.285 1 84.31 713 TRP B N 1
ATOM 11520 C CA . TRP B 1 713 ? 11.297 42.062 -2.232 1 84.31 713 TRP B CA 1
ATOM 11521 C C . TRP B 1 713 ? 10.984 42.688 -0.878 1 84.31 713 TRP B C 1
ATOM 11523 O O . TRP B 1 713 ? 11.797 43.438 -0.33 1 84.31 713 TRP B O 1
ATOM 11533 N N . GLU B 1 714 ? 9.836 42.406 -0.334 1 85.88 714 GLU B N 1
ATOM 11534 C CA . GLU B 1 714 ? 9.406 43.031 0.912 1 85.88 714 GLU B CA 1
ATOM 11535 C C . GLU B 1 714 ? 9.938 42.281 2.125 1 85.88 714 GLU B C 1
ATOM 11537 O O . GLU B 1 714 ? 10.031 42.844 3.219 1 85.88 714 GLU B O 1
ATOM 11542 N N . THR B 1 715 ? 10.312 41.062 1.941 1 91.31 715 THR B N 1
ATOM 11543 C CA . THR B 1 715 ? 10.688 40.219 3.059 1 91.31 715 THR B CA 1
ATOM 11544 C C . THR B 1 715 ? 12.023 40.656 3.648 1 91.31 715 THR B C 1
ATOM 11546 O O . THR B 1 715 ? 13.023 40.75 2.934 1 91.31 715 THR B O 1
ATOM 11549 N N . PRO B 1 716 ? 11.992 40.812 4.953 1 92.94 716 PRO B N 1
ATOM 11550 C CA . PRO B 1 716 ? 13.25 41.219 5.582 1 92.94 716 PRO B CA 1
ATOM 11551 C C . PRO B 1 716 ? 14.281 40.094 5.602 1 92.94 716 PRO B C 1
ATOM 11553 O O . PRO B 1 716 ? 13.945 38.938 5.34 1 92.94 716 PRO B O 1
ATOM 11556 N N . GLY B 1 717 ? 15.578 40.5 5.852 1 95 717 GLY B N 1
ATOM 11557 C CA . GLY B 1 717 ? 16.594 39.5 6.148 1 95 717 GLY B CA 1
ATOM 11558 C C . GLY B 1 717 ? 16.516 39 7.574 1 95 717 GLY B C 1
ATOM 11559 O O . GLY B 1 717 ? 16.078 39.688 8.477 1 95 717 GLY B O 1
ATOM 11560 N N . PHE B 1 718 ? 16.906 37.75 7.746 1 97.88 718 PHE B N 1
ATOM 11561 C CA . PHE B 1 718 ? 16.797 37.125 9.062 1 97.88 718 PHE B CA 1
ATOM 11562 C C . PHE B 1 718 ? 18.172 36.625 9.516 1 97.88 718 PHE B C 1
ATOM 11564 O O . PHE B 1 718 ? 18.891 35.969 8.742 1 97.88 718 PHE B O 1
ATOM 11571 N N . GLU B 1 719 ? 18.578 36.969 10.703 1 98.44 719 GLU B N 1
ATOM 11572 C CA . GLU B 1 719 ? 19.734 36.406 11.367 1 98.44 719 GLU B CA 1
ATOM 11573 C C . GLU B 1 719 ? 19.328 35.312 12.352 1 98.44 719 GLU B C 1
ATOM 11575 O O . GLU B 1 719 ? 18.594 35.562 13.305 1 98.44 719 GLU B O 1
ATOM 11580 N N . LEU B 1 720 ? 19.797 34.094 12.07 1 98.44 720 LEU B N 1
ATOM 11581 C CA . LEU B 1 720 ? 19.312 32.938 12.828 1 98.44 720 LEU B CA 1
ATOM 11582 C C . LEU B 1 720 ? 20.375 32.438 13.812 1 98.44 720 LEU B C 1
ATOM 11584 O O . LEU B 1 720 ? 21.547 32.344 13.461 1 98.44 720 LEU B O 1
ATOM 11588 N N . HIS B 1 721 ? 20.047 32.25 15.031 1 98.38 721 HIS B N 1
ATOM 11589 C CA . HIS B 1 721 ? 20.812 31.609 16.109 1 98.38 721 HIS B CA 1
ATOM 11590 C C . HIS B 1 721 ? 20.016 30.484 16.766 1 98.38 721 HIS B C 1
ATOM 11592 O O . HIS B 1 721 ? 18.828 30.297 16.469 1 98.38 721 HIS B O 1
ATOM 11598 N N . GLU B 1 722 ? 20.703 29.688 17.578 1 97.56 722 GLU B N 1
ATOM 11599 C CA . GLU B 1 722 ? 20 28.562 18.172 1 97.56 722 GLU B CA 1
ATOM 11600 C C . GLU B 1 722 ? 20.453 28.312 19.594 1 97.56 722 GLU B C 1
ATOM 11602 O O . GLU B 1 722 ? 21.578 28.672 19.969 1 97.56 722 GLU B O 1
ATOM 11607 N N . VAL B 1 723 ? 19.578 27.859 20.391 1 97.25 723 VAL B N 1
ATOM 11608 C CA . VAL B 1 723 ? 19.828 27.125 21.625 1 97.25 723 VAL B CA 1
ATOM 11609 C C . VAL B 1 723 ? 19.25 25.719 21.516 1 97.25 723 VAL B C 1
ATOM 11611 O O . VAL B 1 723 ? 18.312 25.469 20.75 1 97.25 723 VAL B O 1
ATOM 11614 N N . VAL B 1 724 ? 19.922 24.766 22.125 1 97 724 VAL B N 1
ATOM 11615 C CA . VAL B 1 724 ? 19.484 23.391 21.969 1 97 724 VAL B CA 1
ATOM 11616 C C . VAL B 1 724 ? 19.219 22.766 23.344 1 97 724 VAL B C 1
ATOM 11618 O O . VAL B 1 724 ? 20.125 22.641 24.156 1 97 724 VAL B O 1
ATOM 11621 N N . THR B 1 725 ? 18.047 22.453 23.594 1 97.5 725 THR B N 1
ATOM 11622 C CA . THR B 1 725 ? 17.609 21.703 24.766 1 97.5 725 THR B CA 1
ATOM 11623 C C . THR B 1 725 ? 16.781 20.484 24.359 1 97.5 725 THR B C 1
ATOM 11625 O O . THR B 1 725 ? 15.555 20.578 24.219 1 97.5 725 THR B O 1
ATOM 11628 N N . PRO B 1 726 ? 17.359 19.328 24.234 1 97.12 726 PRO B N 1
ATOM 11629 C CA . PRO B 1 726 ? 16.641 18.141 23.766 1 97.12 726 PRO B CA 1
ATOM 11630 C C . PRO B 1 726 ? 15.43 17.812 24.641 1 97.12 726 PRO B C 1
ATOM 11632 O O . PRO B 1 726 ? 15.492 17.938 25.859 1 97.12 726 PRO B O 1
ATOM 11635 N N . CYS B 1 727 ? 14.336 17.469 24.016 1 97.06 727 CYS B N 1
ATOM 11636 C CA . CYS B 1 727 ? 13.164 17 24.734 1 97.06 727 CYS B CA 1
ATOM 11637 C C . CYS B 1 727 ? 13.461 15.703 25.484 1 97.06 727 CYS B C 1
ATOM 11639 O O . CYS B 1 727 ? 13.961 14.742 24.906 1 97.06 727 CYS B O 1
ATOM 11641 N N . PRO B 1 728 ? 13.125 15.625 26.734 1 96.12 728 PRO B N 1
ATOM 11642 C CA . PRO B 1 728 ? 13.523 14.461 27.516 1 96.12 728 PRO B CA 1
ATOM 11643 C C . PRO B 1 728 ? 12.742 13.195 27.156 1 96.12 728 PRO B C 1
ATOM 11645 O O . PRO B 1 728 ? 13.211 12.086 27.406 1 96.12 728 PRO B O 1
ATOM 11648 N N . HIS B 1 729 ? 11.57 13.328 26.625 1 94.44 729 HIS B N 1
ATOM 11649 C CA . HIS B 1 729 ? 10.758 12.133 26.406 1 94.44 729 HIS B CA 1
ATOM 11650 C C . HIS B 1 729 ? 10.719 11.742 24.938 1 94.44 729 HIS B C 1
ATOM 11652 O O . HIS B 1 729 ? 10.211 10.68 24.578 1 94.44 729 HIS B O 1
ATOM 11658 N N . HIS B 1 730 ? 11.188 12.508 24.031 1 96.5 730 HIS B N 1
ATOM 11659 C CA . HIS B 1 730 ? 11.234 12.164 22.609 1 96.5 730 HIS B CA 1
ATOM 11660 C C . HIS B 1 730 ? 12.398 11.234 22.312 1 96.5 730 HIS B C 1
ATOM 11662 O O . HIS B 1 730 ? 13.508 11.43 22.812 1 96.5 730 HIS B O 1
ATOM 11668 N N . PRO B 1 731 ? 12.203 10.266 21.469 1 97.19 731 PRO B N 1
ATOM 11669 C CA . PRO B 1 731 ? 13.242 9.25 21.281 1 97.19 731 PRO B CA 1
ATOM 11670 C C . PRO B 1 731 ? 14.562 9.828 20.781 1 97.19 731 PRO B C 1
ATOM 11672 O O . PRO B 1 731 ? 15.633 9.289 21.078 1 97.19 731 PRO B O 1
ATOM 11675 N N . ILE B 1 732 ? 14.477 10.93 20 1 97.25 732 ILE B N 1
ATOM 11676 C CA . ILE B 1 732 ? 15.734 11.477 19.516 1 97.25 732 ILE B CA 1
ATOM 11677 C C . ILE B 1 732 ? 15.906 12.906 20.031 1 97.25 732 ILE B C 1
ATOM 11679 O O . ILE B 1 732 ? 16.688 13.688 19.469 1 97.25 732 ILE B O 1
ATOM 11683 N N . GLY B 1 733 ? 15.07 13.367 20.938 1 97.75 733 GLY B N 1
ATOM 11684 C CA . GLY B 1 733 ? 15.211 14.648 21.609 1 97.75 733 GLY B CA 1
ATOM 11685 C C . GLY B 1 733 ? 14.711 15.812 20.781 1 97.75 733 GLY B C 1
ATOM 11686 O O . GLY B 1 733 ? 14.945 16.969 21.125 1 97.75 733 GLY B O 1
ATOM 11687 N N . ALA B 1 734 ? 13.977 15.523 19.75 1 97.12 734 ALA B N 1
ATOM 11688 C CA . ALA B 1 734 ? 13.477 16.578 18.875 1 97.12 734 ALA B CA 1
ATOM 11689 C C . ALA B 1 734 ? 12.172 17.172 19.406 1 97.12 734 ALA B C 1
ATOM 11691 O O . ALA B 1 734 ? 11.469 16.516 20.172 1 97.12 734 ALA B O 1
ATOM 11692 N N . LYS B 1 735 ? 11.734 18.344 19.125 1 95.5 735 LYS B N 1
ATOM 11693 C CA . LYS B 1 735 ? 10.492 18.984 19.547 1 95.5 735 LYS B CA 1
ATOM 11694 C C . LYS B 1 735 ? 9.633 19.375 18.344 1 95.5 735 LYS B C 1
ATOM 11696 O O . LYS B 1 735 ? 8.453 19.047 18.297 1 95.5 735 LYS B O 1
ATOM 11701 N N . GLY B 1 736 ? 9.758 20.188 17.469 1 93.06 736 GLY B N 1
ATOM 11702 C CA . GLY B 1 736 ? 9.125 20.828 16.328 1 93.06 736 GLY B CA 1
ATOM 11703 C C . GLY B 1 736 ? 9.57 22.266 16.141 1 93.06 736 GLY B C 1
ATOM 11704 O O . GLY B 1 736 ? 10.047 22.906 17.078 1 93.06 736 GLY B O 1
ATOM 11705 N N . VAL B 1 737 ? 9.367 22.703 14.969 1 93.56 737 VAL B N 1
ATOM 11706 C CA . VAL B 1 737 ? 9.844 24.062 14.742 1 93.56 737 VAL B CA 1
ATOM 11707 C C . VAL B 1 737 ? 8.977 24.734 13.672 1 93.56 737 VAL B C 1
ATOM 11709 O O . VAL B 1 737 ? 8.977 25.953 13.555 1 93.56 737 VAL B O 1
ATOM 11712 N N . GLY B 1 738 ? 8.164 24 12.984 1 89.94 738 GLY B N 1
ATOM 11713 C CA . GLY B 1 738 ? 7.523 24.453 11.758 1 89.94 738 GLY B CA 1
ATOM 11714 C C . GLY B 1 738 ? 6.66 25.688 11.953 1 89.94 738 GLY B C 1
ATOM 11715 O O . GLY B 1 738 ? 6.496 26.484 11.031 1 89.94 738 GLY B O 1
ATOM 11716 N N . GLU B 1 739 ? 6.156 25.891 13.148 1 90.56 739 GLU B N 1
ATOM 11717 C CA . GLU B 1 739 ? 5.184 26.969 13.359 1 90.56 739 GLU B CA 1
ATOM 11718 C C . GLU B 1 739 ? 5.73 28.031 14.312 1 90.56 739 GLU B C 1
ATOM 11720 O O . GLU B 1 739 ? 5.16 29.109 14.422 1 90.56 739 GLU B O 1
ATOM 11725 N N . CYS B 1 740 ? 6.84 27.828 14.875 1 93.5 740 CYS B N 1
ATOM 11726 C CA . CYS B 1 740 ? 7.312 28.625 16.016 1 93.5 740 CYS B CA 1
ATOM 11727 C C . CYS B 1 740 ? 7.531 30.078 15.609 1 93.5 740 CYS B C 1
ATOM 11729 O O . CYS B 1 740 ? 7.086 30.984 16.297 1 93.5 740 CYS B O 1
ATOM 11731 N N . ALA B 1 741 ? 8.148 30.266 14.5 1 95.44 741 ALA B N 1
ATOM 11732 C CA . ALA B 1 741 ? 8.484 31.625 14.102 1 95.44 741 ALA B CA 1
ATOM 11733 C C . ALA B 1 741 ? 7.23 32.406 13.734 1 95.44 741 ALA B C 1
ATOM 11735 O O . ALA B 1 741 ? 7.152 33.625 13.984 1 95.44 741 ALA B O 1
ATOM 11736 N N . ALA B 1 742 ? 6.289 31.734 13.141 1 93.88 742 ALA B N 1
ATOM 11737 C CA . ALA B 1 742 ? 5.023 32.406 12.812 1 93.88 742 ALA B CA 1
ATOM 11738 C C . ALA B 1 742 ? 4.238 32.719 14.086 1 93.88 742 ALA B C 1
ATOM 11740 O O . ALA B 1 742 ? 3.529 33.719 14.133 1 93.88 742 ALA B O 1
ATOM 11741 N N . VAL B 1 743 ? 4.418 31.922 15.078 1 94.62 743 VAL B N 1
ATOM 11742 C CA . VAL B 1 743 ? 3.693 32.062 16.328 1 94.62 743 VAL B CA 1
ATOM 11743 C C . VAL B 1 743 ? 4.258 33.25 17.125 1 94.62 743 VAL B C 1
ATOM 11745 O O . VAL B 1 743 ? 3.506 34.094 17.609 1 94.62 743 VAL B O 1
ATOM 11748 N N . GLY B 1 744 ? 5.492 33.344 17.281 1 95.62 744 GLY B N 1
ATOM 11749 C CA . GLY B 1 744 ? 6.121 34.312 18.156 1 95.62 744 GLY B CA 1
ATOM 11750 C C . GLY B 1 744 ? 6.496 35.594 17.438 1 95.62 744 GLY B C 1
ATOM 11751 O O . GLY B 1 744 ? 6.641 36.656 18.062 1 95.62 744 GLY B O 1
ATOM 11752 N N . GLY B 1 745 ? 6.555 35.594 16.156 1 96.69 745 GLY B N 1
ATOM 11753 C CA . GLY B 1 745 ? 7.145 36.656 15.367 1 96.69 745 GLY B CA 1
ATOM 11754 C C . GLY B 1 745 ? 6.301 37.906 15.344 1 96.69 745 GLY B C 1
ATOM 11755 O O . GLY B 1 745 ? 6.824 39.031 15.461 1 96.69 745 GLY B O 1
ATOM 11756 N N . PRO B 1 746 ? 5.02 37.812 15.172 1 96.5 746 PRO B N 1
ATOM 11757 C CA . PRO B 1 746 ? 4.195 39.031 14.992 1 96.5 746 PRO B CA 1
ATOM 11758 C C . PRO B 1 746 ? 4.367 40.031 16.125 1 96.5 746 PRO B C 1
ATOM 11760 O O . PRO B 1 746 ? 4.477 41.219 15.867 1 96.5 746 PRO B O 1
ATOM 11763 N N . ALA B 1 747 ? 4.426 39.594 17.375 1 97.81 747 ALA B N 1
ATOM 11764 C CA . ALA B 1 747 ? 4.516 40.5 18.516 1 97.81 747 ALA B CA 1
ATOM 11765 C C . ALA B 1 747 ? 5.82 41.281 18.5 1 97.81 747 ALA B C 1
ATOM 11767 O O . ALA B 1 747 ? 5.863 42.438 18.922 1 97.81 747 ALA B O 1
ATOM 11768 N N . ALA B 1 748 ? 6.883 40.688 17.984 1 98.62 748 ALA B N 1
ATOM 11769 C CA . ALA B 1 748 ? 8.172 41.375 17.922 1 98.62 748 ALA B CA 1
ATOM 11770 C C . ALA B 1 748 ? 8.094 42.594 17 1 98.62 748 ALA B C 1
ATOM 11772 O O . ALA B 1 748 ? 8.617 43.656 17.312 1 98.62 748 ALA B O 1
ATOM 11773 N N . PHE B 1 749 ? 7.465 42.438 15.891 1 98.31 749 PHE B N 1
ATOM 11774 C CA . PHE B 1 749 ? 7.305 43.531 14.93 1 98.31 749 PHE B CA 1
ATOM 11775 C C . PHE B 1 749 ? 6.438 44.625 15.516 1 98.31 749 PHE B C 1
ATOM 11777 O O . PHE B 1 749 ? 6.793 45.812 15.43 1 98.31 749 PHE B O 1
ATOM 11784 N N . VAL B 1 750 ? 5.312 44.281 16.078 1 97.94 750 VAL B N 1
ATOM 11785 C CA . VAL B 1 750 ? 4.363 45.25 16.609 1 97.94 750 VAL B CA 1
ATOM 11786 C C . VAL B 1 750 ? 4.992 46 17.781 1 97.94 750 VAL B C 1
ATOM 11788 O O . VAL B 1 750 ? 4.891 47.219 17.875 1 97.94 750 VAL B O 1
ATOM 11791 N N . ASN B 1 751 ? 5.637 45.281 18.703 1 98.44 751 ASN B N 1
ATOM 11792 C CA . ASN B 1 751 ? 6.297 45.906 19.828 1 98.44 751 ASN B CA 1
ATOM 11793 C C . ASN B 1 751 ? 7.371 46.906 19.391 1 98.44 751 ASN B C 1
ATOM 11795 O O . ASN B 1 751 ? 7.598 47.906 20.047 1 98.44 751 ASN B O 1
ATOM 11799 N N . ALA B 1 752 ? 8.07 46.562 18.297 1 98.62 752 ALA B N 1
ATOM 11800 C CA . ALA B 1 752 ? 9.102 47.438 17.781 1 98.62 752 ALA B CA 1
ATOM 11801 C C . ALA B 1 752 ? 8.508 48.781 17.344 1 98.62 752 ALA B C 1
ATOM 11803 O O . ALA B 1 752 ? 9.055 49.844 17.625 1 98.62 752 ALA B O 1
ATOM 11804 N N . VAL B 1 753 ? 7.426 48.688 16.625 1 98.31 753 VAL B N 1
ATOM 11805 C CA . VAL B 1 753 ? 6.781 49.906 16.141 1 98.31 753 VAL B CA 1
ATOM 11806 C C . VAL B 1 753 ? 6.219 50.719 17.328 1 98.31 753 VAL B C 1
ATOM 11808 O O . VAL B 1 753 ? 6.359 51.938 17.375 1 98.31 753 VAL B O 1
ATOM 11811 N N . ILE B 1 754 ? 5.551 50.062 18.281 1 97.38 754 ILE B N 1
ATOM 11812 C CA . ILE B 1 754 ? 5 50.719 19.453 1 97.38 754 ILE B CA 1
ATOM 11813 C C . ILE B 1 754 ? 6.121 51.406 20.234 1 97.38 754 ILE B C 1
ATOM 11815 O O . ILE B 1 754 ? 5.949 52.5 20.734 1 97.38 754 ILE B O 1
ATOM 11819 N N . ASP B 1 755 ? 7.234 50.719 20.359 1 97.62 755 ASP B N 1
ATOM 11820 C CA . ASP B 1 755 ? 8.398 51.281 21.031 1 97.62 755 ASP B CA 1
ATOM 11821 C C . ASP B 1 755 ? 8.883 52.562 20.328 1 97.62 755 ASP B C 1
ATOM 11823 O O . ASP B 1 755 ? 9.266 53.531 20.969 1 97.62 755 ASP B O 1
ATOM 11827 N N . ALA B 1 756 ? 8.906 52.531 19.016 1 97.88 756 ALA B N 1
ATOM 11828 C CA . ALA B 1 756 ? 9.367 53.656 18.219 1 97.88 756 ALA B CA 1
ATOM 11829 C C . ALA B 1 756 ? 8.508 54.906 18.469 1 97.88 756 ALA B C 1
ATOM 11831 O O . ALA B 1 756 ? 9.023 56 18.516 1 97.88 756 ALA B O 1
ATOM 11832 N N . ILE B 1 757 ? 7.25 54.656 18.703 1 96.31 757 ILE B N 1
ATOM 11833 C CA . ILE B 1 757 ? 6.363 55.812 18.844 1 96.31 757 ILE B CA 1
ATOM 11834 C C . ILE B 1 757 ? 5.945 55.969 20.297 1 96.31 757 ILE B C 1
ATOM 11836 O O . ILE B 1 757 ? 4.879 56.531 20.594 1 96.31 757 ILE B O 1
ATOM 11840 N N . GLY B 1 758 ? 6.672 55.469 21.219 1 90.69 758 GLY B N 1
ATOM 11841 C CA . GLY B 1 758 ? 6.359 55.438 22.641 1 90.69 758 GLY B CA 1
ATOM 11842 C C . GLY B 1 758 ? 6.02 56.781 23.203 1 90.69 758 GLY B C 1
ATOM 11843 O O . GLY B 1 758 ? 5.156 56.906 24.078 1 90.69 758 GLY B O 1
ATOM 11844 N N . ASP B 1 759 ? 6.617 57.812 22.797 1 88.44 759 ASP B N 1
ATOM 11845 C CA . ASP B 1 759 ? 6.414 59.156 23.328 1 88.44 759 ASP B CA 1
ATOM 11846 C C . ASP B 1 759 ? 5 59.656 23.031 1 88.44 759 ASP B C 1
ATOM 11848 O O . ASP B 1 759 ? 4.523 60.594 23.672 1 88.44 759 ASP B O 1
ATOM 11852 N N . ALA B 1 760 ? 4.41 59 22.078 1 90.12 760 ALA B N 1
ATOM 11853 C CA . ALA B 1 760 ? 3.047 59.375 21.719 1 90.12 760 ALA B CA 1
ATOM 11854 C C . ALA B 1 760 ? 2.039 58.812 22.719 1 90.12 760 ALA B C 1
ATOM 11856 O O . ALA B 1 760 ? 0.876 59.25 22.734 1 90.12 760 ALA B O 1
ATOM 11857 N N . GLY B 1 761 ? 2.43 57.938 23.562 1 88.75 761 GLY B N 1
ATOM 11858 C CA . GLY B 1 761 ? 1.56 57.375 24.578 1 88.75 761 GLY B CA 1
ATOM 11859 C C . GLY B 1 761 ? 0.543 56.406 24.031 1 88.75 761 GLY B C 1
ATOM 11860 O O . GLY B 1 761 ? -0.477 56.125 24.656 1 88.75 761 GLY B O 1
ATOM 11861 N N . VAL B 1 762 ? 0.772 55.969 22.844 1 92.69 762 VAL B N 1
ATOM 11862 C CA . VAL B 1 762 ? -0.105 55 22.188 1 92.69 762 VAL B CA 1
ATOM 11863 C C . VAL B 1 762 ? 0.104 53.625 22.797 1 92.69 762 VAL B C 1
ATOM 11865 O O . VAL B 1 762 ? 1.238 53.156 22.906 1 92.69 762 VAL B O 1
ATOM 11868 N N . ARG B 1 763 ? -0.967 52.938 23.141 1 91.62 763 ARG B N 1
ATOM 11869 C CA . ARG B 1 763 ? -0.86 51.656 23.812 1 91.62 763 ARG B CA 1
ATOM 11870 C C . ARG B 1 763 ? -0.981 50.5 22.812 1 91.62 763 ARG B C 1
ATOM 11872 O O . ARG B 1 763 ? -0.431 49.406 23.031 1 91.62 763 ARG B O 1
ATOM 11879 N N . ASN B 1 764 ? -1.787 50.781 21.828 1 94.5 764 ASN B N 1
ATOM 11880 C CA . ASN B 1 764 ? -1.993 49.688 20.891 1 94.5 764 ASN B CA 1
ATOM 11881 C C . ASN B 1 764 ? -2.41 50.188 19.516 1 94.5 764 ASN B C 1
ATOM 11883 O O . ASN B 1 764 ? -3.123 51.188 19.422 1 94.5 764 ASN B O 1
ATOM 11887 N N . ILE B 1 765 ? -1.901 49.562 18.516 1 95.38 765 ILE B N 1
ATOM 11888 C CA . ILE B 1 765 ? -2.412 49.625 17.156 1 95.38 765 ILE B CA 1
ATOM 11889 C C . ILE B 1 765 ? -2.758 48.219 16.672 1 95.38 765 ILE B C 1
ATOM 11891 O O . ILE B 1 765 ? -1.894 47.344 16.641 1 95.38 765 ILE B O 1
ATOM 11895 N N . ASP B 1 766 ? -4.008 48 16.375 1 94.06 766 ASP B N 1
ATOM 11896 C CA . ASP B 1 766 ? -4.383 46.688 15.906 1 94.06 766 ASP B CA 1
ATOM 11897 C C . ASP B 1 766 ? -3.693 46.344 14.586 1 94.06 766 ASP B C 1
ATOM 11899 O O . ASP B 1 766 ? -3.572 47.219 13.711 1 94.06 766 ASP B O 1
ATOM 11903 N N . MET B 1 767 ? -3.266 45.125 14.453 1 92.81 767 MET B N 1
ATOM 11904 C CA . MET B 1 767 ? -2.664 44.688 13.203 1 92.81 767 MET B CA 1
ATOM 11905 C C . MET B 1 767 ? -3.682 44.688 12.07 1 92.81 767 MET B C 1
ATOM 11907 O O . MET B 1 767 ? -4.883 44.594 12.305 1 92.81 767 MET B O 1
ATOM 11911 N N . PRO B 1 768 ? -3.193 44.812 10.859 1 92.94 768 PRO B N 1
ATOM 11912 C CA . PRO B 1 768 ? -1.807 45.094 10.492 1 92.94 768 PRO B CA 1
ATOM 11913 C C . PRO B 1 768 ? -1.431 46.562 10.719 1 92.94 768 PRO B C 1
ATOM 11915 O O . PRO B 1 768 ? -2.287 47.438 10.625 1 92.94 768 PRO B O 1
ATOM 11918 N N . LEU B 1 769 ? -0.156 46.719 10.977 1 95.38 769 LEU B N 1
ATOM 11919 C CA . LEU B 1 769 ? 0.359 48.094 11.164 1 95.38 769 LEU B CA 1
ATOM 11920 C C . LEU B 1 769 ? 0.56 48.781 9.82 1 95.38 769 LEU B C 1
ATOM 11922 O O . LEU B 1 769 ? 1.693 49.062 9.43 1 95.38 769 LEU B O 1
ATOM 11926 N N . LEU B 1 770 ? -0.558 49.156 9.234 1 92.62 770 LEU B N 1
ATOM 11927 C CA . LEU B 1 770 ? -0.495 49.938 8 1 92.62 770 LEU B CA 1
ATOM 11928 C C . LEU B 1 770 ? 0.029 51.344 8.266 1 92.62 770 LEU B C 1
ATOM 11930 O O . LEU B 1 770 ? -0.189 51.906 9.352 1 92.62 770 LEU B O 1
ATOM 11934 N N . PRO B 1 771 ? 0.669 51.906 7.242 1 93.69 771 PRO B N 1
ATOM 11935 C CA . PRO B 1 771 ? 1.226 53.25 7.441 1 93.69 771 PRO B CA 1
ATOM 11936 C C . PRO B 1 771 ? 0.177 54.25 7.898 1 93.69 771 PRO B C 1
ATOM 11938 O O . PRO B 1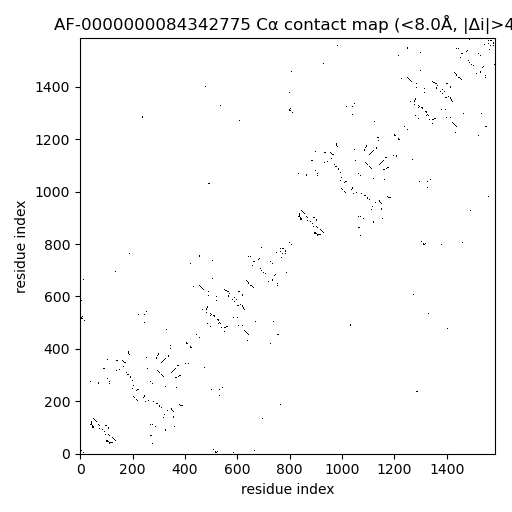 771 ? 0.46 55.094 8.75 1 93.69 771 PRO B O 1
ATOM 11941 N N . ASP B 1 772 ? -0.991 54.156 7.383 1 92.94 772 ASP B N 1
ATOM 11942 C CA . ASP B 1 772 ? -2.039 55.125 7.75 1 92.94 772 ASP B CA 1
ATOM 11943 C C . ASP B 1 772 ? -2.455 54.938 9.211 1 92.94 772 ASP B C 1
ATOM 11945 O O . ASP B 1 772 ? -2.77 55.906 9.891 1 92.94 772 ASP B O 1
ATOM 11949 N N . ARG B 1 773 ? -2.467 53.75 9.742 1 93.88 773 ARG B N 1
ATOM 11950 C CA . ARG B 1 773 ? -2.799 53.469 11.141 1 93.88 773 ARG B CA 1
ATOM 11951 C C . ARG B 1 773 ? -1.708 54 12.07 1 93.88 773 ARG B C 1
ATOM 11953 O O . ARG B 1 773 ? -2.002 54.562 13.133 1 93.88 773 ARG B O 1
ATOM 11960 N N . VAL B 1 774 ? -0.523 53.75 11.641 1 96.38 774 VAL B N 1
ATOM 11961 C CA . VAL B 1 774 ? 0.603 54.219 12.43 1 96.38 774 VAL B CA 1
ATOM 11962 C C . VAL B 1 774 ? 0.603 55.75 12.453 1 96.38 774 VAL B C 1
ATOM 11964 O O . VAL B 1 774 ? 0.806 56.375 13.5 1 96.38 774 VAL B O 1
ATOM 11967 N N . TRP B 1 775 ? 0.381 56.281 11.266 1 96.06 775 TRP B N 1
ATOM 11968 C CA . TRP B 1 775 ? 0.293 57.75 11.164 1 96.06 775 TRP B CA 1
ATOM 11969 C C . TRP B 1 775 ? -0.826 58.281 12.047 1 96.06 775 TRP B C 1
ATOM 11971 O O . TRP B 1 775 ? -0.636 59.281 12.758 1 96.06 775 TRP B O 1
ATOM 11981 N N . THR B 1 776 ? -1.971 57.688 12.008 1 95.25 776 THR B N 1
ATOM 11982 C CA . THR B 1 776 ? -3.117 58.125 12.805 1 95.25 776 THR B CA 1
ATOM 11983 C C . THR B 1 776 ? -2.787 58.062 14.289 1 95.25 776 THR B C 1
ATOM 11985 O O . THR B 1 776 ? -3.119 59 15.039 1 95.25 776 THR B O 1
ATOM 11988 N N . ALA B 1 777 ? -2.201 57 14.719 1 95.75 777 ALA B N 1
ATOM 11989 C CA . ALA B 1 777 ? -1.814 56.875 16.125 1 95.75 777 ALA B CA 1
ATOM 11990 C C . ALA B 1 777 ? -0.862 57.969 16.547 1 95.75 777 ALA B C 1
ATOM 11992 O O . ALA B 1 777 ? -0.981 58.531 17.641 1 95.75 777 ALA B O 1
ATOM 11993 N N . LEU B 1 778 ? 0.077 58.375 15.695 1 95.19 778 LEU B N 1
ATOM 11994 C CA . LEU B 1 778 ? 1.058 59.438 15.969 1 95.19 778 LEU B CA 1
ATOM 11995 C C . LEU B 1 778 ? 0.385 60.781 16.062 1 95.19 778 LEU B C 1
ATOM 11997 O O . LEU B 1 778 ? 0.736 61.594 16.922 1 95.19 778 LEU B O 1
ATOM 12001 N N . GLN B 1 779 ? -0.54 60.938 15.195 1 94.69 779 GLN B N 1
ATOM 12002 C CA . GLN B 1 779 ? -1.192 62.25 15.109 1 94.69 779 GLN B CA 1
ATOM 12003 C C . GLN B 1 779 ? -2.199 62.438 16.234 1 94.69 779 GLN B C 1
ATOM 12005 O O . GLN B 1 779 ? -2.305 63.531 16.812 1 94.69 779 GLN B O 1
ATOM 12010 N N . THR B 1 780 ? -2.924 61.438 16.531 1 94.69 780 THR B N 1
ATOM 12011 C CA . THR B 1 780 ? -4.008 61.562 17.5 1 94.69 780 THR B CA 1
ATOM 12012 C C . THR B 1 780 ? -3.518 61.219 18.906 1 94.69 780 THR B C 1
ATOM 12014 O O . THR B 1 780 ? -4.188 61.531 19.891 1 94.69 780 THR B O 1
ATOM 12017 N N . ARG B 1 781 ? -2.387 60.531 19.016 1 94.56 781 ARG B N 1
ATOM 12018 C CA . ARG B 1 781 ? -1.821 60.062 20.281 1 94.56 781 ARG B CA 1
ATOM 12019 C C . ARG B 1 781 ? -2.791 59.156 21.016 1 94.56 781 ARG B C 1
ATOM 12021 O O . ARG B 1 781 ? -2.939 59.25 22.234 1 94.56 781 ARG B O 1
ATOM 12028 N N . GLN B 1 782 ? -3.529 58.406 20.141 1 93.31 782 GLN B N 1
ATOM 12029 C CA . GLN B 1 782 ? -4.496 57.438 20.641 1 93.31 782 GLN B CA 1
ATOM 12030 C C . GLN B 1 782 ? -4.301 56.062 19.984 1 93.31 782 GLN B C 1
ATOM 12032 O O . GLN B 1 782 ? -3.76 55.969 18.875 1 93.31 782 GLN B O 1
ATOM 12037 N N . SER B 1 783 ? -4.68 55.031 20.75 1 93.12 783 SER B N 1
ATOM 12038 C CA . SER B 1 783 ? -4.695 53.719 20.172 1 93.12 783 SER B CA 1
ATOM 12039 C C . SER B 1 783 ? -5.621 53.625 18.969 1 93.12 783 SER B C 1
ATOM 12041 O O . SER B 1 783 ? -6.598 54.375 18.875 1 93.12 783 SER B O 1
ATOM 12043 N N . VAL B 1 784 ? -5.234 52.812 18.062 1 91.31 784 VAL B N 1
ATOM 12044 C CA . VAL B 1 784 ? -6.023 52.656 16.844 1 91.31 784 VAL B CA 1
ATOM 12045 C C . VAL B 1 784 ? -6.559 51.219 16.766 1 91.31 784 VAL B C 1
ATOM 12047 O O . VAL B 1 784 ? -5.781 50.281 16.766 1 91.31 784 VAL B O 1
ATOM 12050 N N . SER B 1 785 ? -7.898 51.125 16.828 1 86.06 785 SER B N 1
ATOM 12051 C CA . SER B 1 785 ? -8.539 49.812 16.766 1 86.06 785 SER B CA 1
ATOM 12052 C C . SER B 1 785 ? -9.578 49.75 15.656 1 86.06 785 SER B C 1
ATOM 12054 O O . SER B 1 785 ? -10.055 50.781 15.18 1 86.06 785 SER B O 1
ATOM 12056 N N . GLY B 1 786 ? -9.914 48.469 15.305 1 72.12 786 GLY B N 1
ATOM 12057 C CA . GLY B 1 786 ? -11 48.219 14.367 1 72.12 786 GLY B CA 1
ATOM 12058 C C . GLY B 1 786 ? -10.531 48.125 12.922 1 72.12 786 GLY B C 1
ATOM 12059 O O . GLY B 1 786 ? -9.352 48.344 12.633 1 72.12 786 GLY B O 1
ATOM 12060 N N . ALA B 1 787 ? -11.422 47.469 12.086 1 60.31 787 ALA B N 1
ATOM 12061 C CA . ALA B 1 787 ? -11.109 47.312 10.672 1 60.31 787 ALA B CA 1
ATOM 12062 C C . ALA B 1 787 ? -10.992 48.688 9.984 1 60.31 787 ALA B C 1
ATOM 12064 O O . ALA B 1 787 ? -11.719 49.625 10.32 1 60.31 787 ALA B O 1
ATOM 12065 N N . PRO B 1 788 ? -9.812 48.938 9.25 1 51 788 PRO B N 1
ATOM 12066 C CA . PRO B 1 788 ? -9.75 50.219 8.531 1 51 788 PRO B CA 1
ATOM 12067 C C . PRO B 1 788 ? -11.031 50.531 7.754 1 51 788 PRO B C 1
ATOM 12069 O O . PRO B 1 788 ? -11.688 49.594 7.27 1 51 788 PRO B O 1
ATOM 12072 N N . PRO B 1 789 ? -11.555 51.719 7.965 1 44.28 789 PRO B N 1
ATOM 12073 C CA . PRO B 1 789 ? -12.758 52.062 7.207 1 44.28 789 PRO B CA 1
ATOM 12074 C C . PRO B 1 789 ? -12.633 51.75 5.719 1 44.28 789 PRO B C 1
ATOM 12076 O O . PRO B 1 789 ? -11.523 51.812 5.164 1 44.28 789 PRO B O 1
ATOM 12079 N N . VAL B 1 790 ? -13.281 50.656 5.133 1 44.44 790 VAL B N 1
ATOM 12080 C CA . VAL B 1 790 ? -13.312 50.562 3.678 1 44.44 790 VAL B CA 1
ATOM 12081 C C . VAL B 1 790 ? -13.672 51.906 3.061 1 44.44 790 VAL B C 1
ATOM 12083 O O . VAL B 1 790 ? -14.688 52.5 3.426 1 44.44 790 VAL B O 1
ATOM 12086 N N . GLY B 1 791 ? -12.727 52.688 2.768 1 36.25 791 GLY B N 1
ATOM 12087 C CA . GLY B 1 791 ? -13.086 53.906 2.061 1 36.25 791 GLY B CA 1
ATOM 12088 C C . GLY B 1 791 ? -14.211 53.688 1.059 1 36.25 791 GLY B C 1
ATOM 12089 O O . GLY B 1 791 ? -14.305 52.656 0.428 1 36.25 791 GLY B O 1
ATOM 12090 N N . ARG B 1 792 ? -15.383 54.281 1.383 1 35.31 792 ARG B N 1
ATOM 12091 C CA . ARG B 1 792 ? -16.359 54.438 0.307 1 35.31 792 ARG B CA 1
ATOM 12092 C C . ARG B 1 792 ? -15.672 54.812 -0.999 1 35.31 792 ARG B C 1
ATOM 12094 O O . ARG B 1 792 ? -14.977 55.844 -1.065 1 35.31 792 ARG B O 1
ATOM 12101 N N . SER B 1 793 ? -15.188 53.844 -1.76 1 28.08 793 SER B N 1
ATOM 12102 C CA . SER B 1 793 ? -15.102 54.406 -3.105 1 28.08 793 SER B CA 1
ATOM 12103 C C . SER B 1 793 ? -16.453 54.938 -3.557 1 28.08 793 SER B C 1
ATOM 12105 O O . SER B 1 793 ? -17.5 54.344 -3.283 1 28.08 793 SER B O 1
#

Sequence (1586 aa):
MTALDEVKIGGLGASRLRVEDQRFVRGRGTYLDDIKLPGMLYMEIVRSPLAHARITRIDTSKAWQIPGVRLVLTGEMMAQRNLAWMPTLSYDTQAVLATDKVRFQGQEVVVVVADDPYIAKDGCDAVEIDYEPLPAIVNPEQSAAPGAPIIRDDKPGQTDNTCYRWEVGDREATERAFAEADVVSSLKLHYPRSHPSPIECCGAVADFDAGTGKLTVYMTTQAPHIVRAAVALIAELPEHQIRIVSPDIGGGFGNKVPVYPGYVHAILASILTGRPVKWIEDKTGNLISTGFGRDMYLDAQMALRRDGKILAVRMHADTDQGAFFADAQPSKFKVGLLHSAFACYDIGIGYITAQGHYTNKAPGGVAYRCSFRVTEAMFFQERMMQAAATDLGMDQAEFRRINLRRDVAFPARTPFGFLVDSGQYHKCLQVGLDAIGYDEFRREQAAAREKGRLLGIGISTMTEPLGAGNSREYDILGIKMFDSAELRVHLTGKAILRTGARTQGQGHETTWAQIVAHELGIPADDVVVEEGDTDTAPYGMGTYASRSTPVAGAAVSMAARKVRAKARKIAAHLLEVSEEDVEWELGRFYVRGAPERGASIQECAMAAYSNMPDGMEPGLEATAYYDPPNLTWPFACYIVTVEVDPETGVWDVLRVVAVDDCGVRINPMIVEGQIMGGLTEAYAMASMQFQTYDADGNMIGANYMDYLLPTAWETPGFELHEVVTPCPHHPIGAKGVGECAAVGGPAAFVNAVIDAIGDAGVRNIDMPLLPDRVWTALQTRQSVSGAPPVGRSMTALDEVKIGGLGASRLRVEDQRFVRGRGTYLDDIKLPGMLYMEIVRSPLAHARITRIDTSKAWQIPGVRLVLTGEMMAQRNLAWMPTLSYDTQAVLATDKVRFQGQEVVVVVADDPYIAKDGCDAVEIDYEPLPAIVNPEQSAAPGAPIIRDDKPGQTDNTCYRWEVGDREATERAFAEADVVSSLKLHYPRSHPSPIECCGAVADFDAGTGKLTVYMTTQAPHIVRAAVALIAELPEHQIRIVSPDIGGGFGNKVPVYPGYVHAILASILTGRPVKWIEDKTGNLISTGFGRDMYLDAQMALRRDGKILAVRMHADTDQGAFFADAQPSKFKVGLLHSAFACYDIGIGYITAQGHYTNKAPGGVAYRCSFRVTEAMFFQERMMQAAATDLGMDQAEFRRINLRRDVAFPARTPFGFLVDSGQYHKCLQVGLDAIGYDEFRREQAAAREKGRLLGIGISTMTEPLGAGNSREYDILGIKMFDSAELRVHLTGKAILRTGARTQGQGHETTWAQIVAHELGIPADDVVVEEGDTDTAPYGMGTYASRSTPVAGAAVSMAARKVRAKARKIAAHLLEVSEEDVEWELGRFYVRGAPERGASIQECAMAAYSNMPDGMEPGLEATAYYDPPNLTWPFACYIVTVEVDPETGVWDVLRVVAVDDCGVRINPMIVEGQIMGGLTEAYAMASMQFQTYDADGNMIGANYMDYLLPTAWETPGFELHEVVTPCPHHPIGAKGVGECAAVGGPAAFVNAVIDAIGDAGVRNIDMPLLPDRVWTALQTRQSVSGAPPVGRS